Protein 3HN6 (pdb70)

InterPro domains:
  IPR004547 Glucosamine-6-phosphate isomerase [MF_01241] (1-247)
  IPR004547 Glucosamine-6-phosphate isomerase [PTHR11280] (1-261)
  IPR004547 Glucosamine-6-phosphate isomerase [TIGR00502] (1-259)
  IPR004547 Glucosamine-6-phosphate isomerase [cd01399] (10-247)
  IPR006148 Glucosamine/galactosamine-6-phosphate isomerase [PF01182] (10-230)
  IPR018321 Glucosamine-6-phosphate isomerase, conserved site [PS01161] (125-143)
  IPR037171 NagB/RpiA transferase-like [SSF100950] (1-264)

Structure (mmCIF, N/CA/C/O backbone):
data_3HN6
#
_entry.id   3HN6
#
_cell.length_a   89.900
_cell.length_b   82.790
_cell.length_c   126.990
_cell.angle_alpha   90.000
_cell.angle_beta   109.580
_cell.angle_gamma   90.000
#
_symmetry.space_group_name_H-M   'P 1 21 1'
#
loop_
_entity.id
_entity.type
_entity.pdbx_description
1 polymer 'Glucosamine-6-phosphate deaminase'
2 non-polymer 'PYROPHOSPHATE 2-'
3 water water
#
loop_
_atom_site.group_PDB
_atom_site.id
_atom_site.type_symbol
_atom_site.label_atom_id
_atom_site.label_alt_id
_atom_site.label_comp_id
_atom_s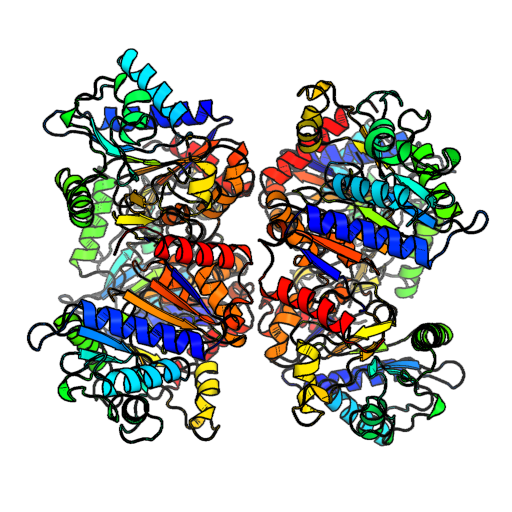ite.label_asym_id
_atom_site.label_entity_id
_atom_site.label_seq_id
_atom_site.pdbx_PDB_ins_code
_atom_site.Cartn_x
_atom_site.Cartn_y
_atom_site.Cartn_z
_atom_site.occupancy
_atom_site.B_iso_or_equiv
_atom_site.auth_seq_id
_atom_site.auth_comp_id
_atom_site.auth_asym_id
_atom_site.auth_atom_id
_atom_site.pdbx_PDB_model_num
ATOM 1 N N . PRO A 1 19 ? 35.370 18.872 9.725 1.00 31.80 -2 PRO A N 1
ATOM 2 C CA . PRO A 1 19 ? 34.548 20.027 9.327 1.00 31.41 -2 PRO A CA 1
ATOM 3 C C . PRO A 1 19 ? 34.611 21.145 10.375 1.00 30.68 -2 PRO A C 1
ATOM 4 O O . PRO A 1 19 ? 34.140 22.266 10.112 1.00 30.74 -2 PRO A O 1
ATOM 8 N N . GLY A 1 20 ? 35.187 20.808 11.539 1.00 28.92 -1 GLY A N 1
ATOM 9 C CA . GLY A 1 20 ? 35.435 21.731 12.629 1.00 27.15 -1 GLY A CA 1
ATOM 10 C C . GLY A 1 20 ? 34.369 21.788 13.716 1.00 26.23 -1 GLY A C 1
ATOM 11 O O . GLY A 1 20 ? 34.329 22.761 14.470 1.00 26.28 -1 GLY A O 1
ATOM 12 N N . SER A 1 21 ? 33.532 20.747 13.818 1.00 24.37 0 SER A N 1
ATOM 13 C CA . SER A 1 21 ? 32.480 20.661 14.843 1.00 22.45 0 SER A CA 1
ATOM 14 C C . SER A 1 21 ? 32.351 19.204 15.298 1.00 21.54 0 SER A C 1
ATOM 15 O O . SER A 1 21 ? 32.956 18.317 14.690 1.00 21.28 0 SER A O 1
ATOM 18 N N . MET A 1 22 ? 31.565 18.936 16.337 1.00 20.59 1 MET A N 1
ATOM 19 C CA . MET A 1 22 ? 31.148 17.546 16.619 1.00 20.13 1 MET A CA 1
ATOM 20 C C . MET A 1 22 ? 30.436 17.018 15.401 1.00 19.65 1 MET A C 1
ATOM 21 O O . MET A 1 22 ? 29.783 17.770 14.673 1.00 20.13 1 MET A O 1
ATOM 26 N N . ARG A 1 23 ? 30.598 15.732 15.144 1.00 18.71 2 ARG A N 1
ATOM 27 C CA . ARG A 1 23 ? 29.824 15.103 14.101 1.00 17.77 2 ARG A CA 1
ATOM 28 C C . ARG A 1 23 ? 28.799 14.088 14.675 1.00 16.27 2 ARG A C 1
ATOM 29 O O . ARG A 1 23 ? 29.020 13.472 15.733 1.00 14.84 2 ARG A O 1
ATOM 37 N N . LEU A 1 24 ? 27.665 13.962 13.987 1.00 14.66 3 LEU A N 1
ATOM 38 C CA . LEU A 1 24 ? 26.652 12.982 14.362 1.00 13.71 3 LEU A CA 1
ATOM 39 C C . LEU A 1 24 ? 26.315 12.286 13.069 1.00 14.21 3 LEU A C 1
ATOM 40 O O . LEU A 1 24 ? 25.785 12.911 12.164 1.00 13.70 3 LEU A O 1
ATOM 45 N N . ILE A 1 25 ? 26.652 10.995 12.976 1.00 14.31 4 ILE A N 1
ATOM 46 C CA . ILE A 1 25 ? 26.452 10.233 11.762 1.00 14.71 4 ILE A CA 1
ATOM 47 C C . ILE A 1 25 ? 25.236 9.362 12.015 1.00 15.36 4 ILE A C 1
ATOM 48 O O . ILE A 1 25 ? 25.271 8.480 12.896 1.00 16.14 4 ILE A O 1
ATOM 53 N N . ILE A 1 26 ? 24.159 9.614 11.270 1.00 14.52 5 ILE A N 1
ATOM 54 C CA . ILE A 1 26 ? 22.930 8.875 11.467 1.00 13.32 5 ILE A CA 1
ATOM 55 C C . ILE A 1 26 ? 22.768 7.899 10.330 1.00 13.75 5 ILE A C 1
ATOM 56 O O . ILE A 1 26 ? 22.815 8.282 9.172 1.00 13.23 5 ILE A O 1
ATOM 61 N N . ARG A 1 27 ? 22.620 6.624 10.670 1.00 13.80 6 ARG A N 1
ATOM 62 C CA . ARG A 1 27 ? 22.387 5.593 9.676 1.00 14.58 6 ARG A CA 1
ATOM 63 C C . ARG A 1 27 ? 21.144 4.836 10.098 1.00 15.20 6 ARG A C 1
ATOM 64 O O . ARG A 1 27 ? 20.748 4.937 11.238 1.00 15.15 6 ARG A O 1
ATOM 72 N N . PRO A 1 28 ? 20.517 4.085 9.166 1.00 15.49 7 PRO A N 1
ATOM 73 C CA . PRO A 1 28 ? 19.267 3.372 9.451 1.00 15.54 7 PRO A CA 1
ATOM 74 C C . PRO A 1 28 ? 19.349 2.327 10.580 1.00 15.66 7 PRO A C 1
ATOM 75 O O . PRO A 1 28 ? 18.521 2.353 11.472 1.00 15.90 7 PRO A O 1
ATOM 79 N N . THR A 1 29 ? 20.327 1.423 10.554 1.00 15.38 8 THR A N 1
ATOM 80 C CA . THR A 1 29 ? 20.321 0.291 11.478 1.00 15.70 8 THR A CA 1
ATOM 81 C C . THR A 1 29 ? 21.622 0.135 12.280 1.00 15.87 8 THR A C 1
ATOM 82 O O . THR A 1 29 ? 22.623 0.773 11.969 1.00 14.78 8 THR A O 1
ATOM 86 N N . TYR A 1 30 ? 21.590 -0.740 13.291 1.00 16.33 9 TYR A N 1
ATOM 87 C CA . TYR A 1 30 ? 22.776 -1.139 14.051 1.00 17.28 9 TYR A CA 1
ATOM 88 C C . TYR A 1 30 ? 23.912 -1.682 13.158 1.00 17.78 9 TYR A C 1
ATOM 89 O O . TYR A 1 30 ? 25.125 -1.468 13.416 1.00 16.95 9 TYR A O 1
ATOM 98 N N . GLU A 1 31 ? 23.501 -2.411 12.124 1.00 17.92 10 GLU A N 1
ATOM 99 C CA . GLU A 1 31 ? 24.406 -3.018 11.162 1.00 18.65 10 GLU A CA 1
ATOM 100 C C . GLU A 1 31 ? 25.162 -1.926 10.407 1.00 17.61 10 GLU A C 1
ATOM 101 O O . GLU A 1 31 ? 26.368 -2.007 10.285 1.00 17.29 10 GLU A O 1
ATOM 107 N N . ASP A 1 32 ? 24.457 -0.895 9.936 1.00 17.12 11 ASP A N 1
ATOM 108 C CA . ASP A 1 32 ? 25.109 0.257 9.274 1.00 17.28 11 ASP A CA 1
ATOM 109 C C . ASP A 1 32 ? 26.125 0.983 10.195 1.00 17.27 11 ASP A C 1
ATOM 110 O O . ASP A 1 32 ? 27.262 1.257 9.782 1.00 17.19 11 ASP A O 1
ATOM 115 N N . ILE A 1 33 ? 25.730 1.247 11.444 1.00 15.68 12 ILE A N 1
ATOM 116 C CA . ILE A 1 33 ? 26.619 1.996 12.335 1.00 15.12 12 ILE A CA 1
ATOM 117 C C . ILE A 1 33 ? 27.833 1.185 12.765 1.00 14.31 12 ILE A C 1
ATOM 118 O O . ILE A 1 33 ? 28.912 1.731 12.935 1.00 14.00 12 ILE A O 1
ATOM 123 N N . SER A 1 34 ? 27.655 -0.126 12.884 1.00 14.68 13 SER A N 1
ATOM 124 C CA . SER A 1 34 ? 28.747 -1.010 13.222 1.00 15.04 13 SER A CA 1
ATOM 125 C C . SER A 1 34 ? 29.760 -0.977 12.095 1.00 15.21 13 SER A C 1
ATOM 126 O O . SER A 1 34 ? 30.942 -0.953 12.348 1.00 16.22 13 SER A O 1
ATOM 129 N N . LYS A 1 35 ? 29.278 -0.961 10.855 1.00 15.62 14 LYS A N 1
ATOM 130 C CA . LYS A 1 35 ? 30.145 -0.960 9.698 1.00 16.52 14 LYS A CA 1
ATOM 131 C C . LYS A 1 35 ? 30.813 0.397 9.614 1.00 15.51 14 LYS A C 1
ATOM 132 O O . LYS A 1 35 ? 32.013 0.494 9.381 1.00 14.45 14 LYS A O 1
ATOM 138 N N . TRP A 1 36 ? 30.037 1.454 9.831 1.00 14.91 15 TRP A N 1
ATOM 139 C CA . TRP A 1 36 ? 30.614 2.798 9.769 1.00 14.26 15 TRP A CA 1
ATOM 140 C C . TRP A 1 36 ? 31.752 2.961 10.780 1.00 14.01 15 TRP A C 1
ATOM 141 O O . TRP A 1 36 ? 32.824 3.513 10.463 1.00 13.88 15 TRP A O 1
ATOM 152 N N . ALA A 1 37 ? 31.520 2.448 11.991 1.00 13.83 16 ALA A N 1
ATOM 153 C CA . ALA A 1 37 ? 32.487 2.569 13.101 1.00 12.78 16 ALA A CA 1
ATOM 154 C C . ALA A 1 37 ? 33.758 1.766 12.836 1.00 13.16 16 ALA A C 1
ATOM 155 O O . ALA A 1 37 ? 34.867 2.254 13.100 1.00 11.81 16 ALA A O 1
ATOM 157 N N . ALA A 1 38 ? 33.591 0.526 12.344 1.00 14.12 17 ALA A N 1
ATOM 158 C CA . ALA A 1 38 ? 34.738 -0.323 11.965 1.00 13.91 17 ALA A CA 1
ATOM 159 C C . ALA A 1 38 ? 35.579 0.356 10.895 1.00 13.83 17 ALA A C 1
ATOM 160 O O . ALA A 1 38 ? 36.806 0.420 11.019 1.00 13.03 17 ALA A O 1
ATOM 162 N N . ASN A 1 39 ? 34.918 0.868 9.858 1.00 13.97 18 ASN A N 1
ATOM 163 C CA . ASN A 1 39 ? 35.625 1.584 8.792 1.00 15.50 18 ASN A CA 1
ATOM 164 C C . ASN A 1 39 ? 36.383 2.808 9.280 1.00 14.43 18 ASN A C 1
ATOM 165 O O . ASN A 1 39 ? 37.479 3.094 8.804 1.00 14.74 18 ASN A O 1
ATOM 170 N N . HIS A 1 40 ? 35.793 3.542 10.216 1.00 13.87 19 HIS A N 1
ATOM 171 C CA . HIS A 1 40 ? 36.404 4.740 10.696 1.00 13.47 19 HIS A CA 1
ATOM 172 C C . HIS A 1 40 ? 37.660 4.405 11.537 1.00 13.66 19 HIS A C 1
ATOM 173 O O . HIS A 1 40 ? 38.693 5.022 11.382 1.00 14.62 19 HIS A O 1
ATOM 180 N N . VAL A 1 41 ? 37.578 3.404 12.394 1.00 13.84 20 VAL A N 1
ATOM 181 C CA . VAL A 1 41 ? 38.754 2.893 13.128 1.00 13.80 20 VAL A CA 1
ATOM 182 C C . VAL A 1 41 ? 39.888 2.470 12.162 1.00 14.59 20 VAL A C 1
ATOM 183 O O . VAL A 1 41 ? 41.037 2.899 12.296 1.00 13.74 20 VAL A O 1
ATOM 187 N N . ALA A 1 42 ? 39.558 1.635 11.179 1.00 15.47 21 ALA A N 1
ATOM 188 C CA . ALA A 1 42 ? 40.579 1.188 10.221 1.00 16.43 21 ALA A CA 1
ATOM 189 C C . ALA A 1 42 ? 41.214 2.392 9.533 1.00 16.91 21 ALA A C 1
ATOM 190 O O . ALA A 1 42 ? 42.444 2.461 9.389 1.00 17.79 21 ALA A O 1
ATOM 192 N N . GLN A 1 43 ? 40.380 3.340 9.107 1.00 17.51 22 GLN A N 1
ATOM 193 C CA . GLN A 1 43 ? 40.860 4.529 8.385 1.00 18.75 22 GLN A CA 1
ATOM 194 C C . GLN A 1 43 ? 41.836 5.354 9.254 1.00 18.19 22 GLN A C 1
ATOM 195 O O . GLN A 1 43 ? 42.916 5.729 8.781 1.00 17.79 22 GLN A O 1
ATOM 201 N N . LYS A 1 44 ? 41.506 5.539 10.538 1.00 18.07 23 LYS A N 1
ATOM 202 C CA . LYS A 1 44 ? 42.418 6.227 11.470 1.00 18.23 23 LYS A CA 1
ATOM 203 C C . LYS A 1 44 ? 43.737 5.488 11.673 1.00 17.37 23 LYS A C 1
ATOM 204 O O . LYS A 1 44 ? 44.794 6.092 11.642 1.00 15.71 23 LYS A O 1
ATOM 210 N N . ILE A 1 45 ? 43.662 4.182 11.860 1.00 17.18 24 ILE A N 1
ATOM 211 C CA . ILE A 1 45 ? 44.862 3.413 12.071 1.00 17.40 24 ILE A CA 1
ATOM 212 C C . ILE A 1 45 ? 45.722 3.348 10.786 1.00 18.13 24 ILE A C 1
ATOM 213 O O . ILE A 1 45 ? 46.942 3.517 10.839 1.00 18.41 24 ILE A O 1
ATOM 218 N N . ASN A 1 46 ? 45.079 3.171 9.641 1.00 18.99 25 ASN A N 1
ATOM 219 C CA . ASN A 1 46 ? 45.813 3.061 8.374 1.00 19.87 25 ASN A CA 1
ATOM 220 C C . ASN A 1 46 ? 46.514 4.339 7.986 1.00 20.49 25 ASN A C 1
ATOM 221 O O . ASN A 1 46 ? 47.622 4.297 7.495 1.00 20.09 25 ASN A O 1
ATOM 226 N N . GLU A 1 47 ? 45.866 5.467 8.245 1.00 22.08 26 GLU A N 1
ATOM 227 C CA . GLU A 1 47 ? 46.428 6.756 7.903 1.00 24.24 26 GLU A CA 1
ATOM 228 C C . GLU A 1 47 ? 47.578 7.114 8.859 1.00 23.86 26 GLU A C 1
ATOM 229 O O . GLU A 1 47 ? 48.571 7.700 8.434 1.00 23.45 26 GLU A O 1
ATOM 235 N N . PHE A 1 48 ? 47.453 6.742 10.129 1.00 23.35 27 PHE A N 1
ATOM 236 C CA . PHE A 1 48 ? 48.543 6.963 11.079 1.00 23.49 27 PHE A CA 1
ATOM 237 C C . PHE A 1 48 ? 49.721 6.056 10.673 1.00 23.85 27 PHE A C 1
ATOM 238 O O . PHE A 1 48 ? 50.864 6.475 10.693 1.00 24.32 27 PHE A O 1
ATOM 246 N N . SER A 1 49 ? 49.397 4.839 10.258 1.00 24.90 28 SER A N 1
ATOM 247 C CA . SER A 1 49 ? 50.361 3.845 9.786 1.00 26.41 28 SER A CA 1
ATOM 248 C C . SER A 1 49 ? 51.395 3.492 10.865 1.00 26.87 28 SER A C 1
ATOM 249 O O . SER A 1 49 ? 52.576 3.908 10.784 1.00 27.57 28 SER A O 1
ATOM 252 N N . PRO A 1 50 ? 50.952 2.737 11.890 1.00 26.66 29 PRO A N 1
ATOM 253 C CA . PRO A 1 50 ? 51.761 2.547 13.098 1.00 26.99 29 PRO A CA 1
ATOM 254 C C . PRO A 1 50 ? 52.956 1.613 12.876 1.00 27.34 29 PRO A C 1
ATOM 255 O O . PRO A 1 50 ? 52.920 0.797 11.969 1.00 26.16 29 PRO A O 1
ATOM 259 N N . THR A 1 51 ? 53.995 1.771 13.705 1.00 28.22 30 THR A N 1
ATOM 260 C CA . THR A 1 51 ? 55.181 0.893 13.716 1.00 29.19 30 THR A CA 1
ATOM 261 C C . THR A 1 51 ? 55.475 0.499 15.149 1.00 29.82 30 THR A C 1
ATOM 262 O O . THR A 1 51 ? 54.925 1.103 16.067 1.00 29.74 30 THR A O 1
ATOM 266 N N . LYS A 1 52 ? 56.313 -0.527 15.348 1.00 31.07 31 LYS A N 1
ATOM 267 C CA . LYS A 1 52 ? 56.856 -0.881 16.682 1.00 30.98 31 LYS A CA 1
ATOM 268 C C . LYS A 1 52 ? 57.323 0.346 17.462 1.00 31.14 31 LYS A C 1
ATOM 269 O O . LYS A 1 52 ? 57.006 0.472 18.643 1.00 31.14 31 LYS A O 1
ATOM 271 N N . GLU A 1 53 ? 58.063 1.243 16.799 1.00 31.10 32 GLU A N 1
ATOM 272 C CA . GLU A 1 53 ? 58.561 2.477 17.430 1.00 31.25 32 GLU A CA 1
ATOM 273 C C . GLU A 1 53 ? 57.498 3.548 17.632 1.00 30.87 32 GLU A C 1
ATOM 274 O O . GLU A 1 53 ? 57.663 4.460 18.465 1.00 29.69 32 GLU A O 1
ATOM 280 N N . ASN A 1 54 ? 56.418 3.446 16.853 1.00 30.21 33 ASN A N 1
ATOM 281 C CA . ASN A 1 54 ? 55.387 4.479 16.811 1.00 29.30 33 ASN A CA 1
ATOM 282 C C . ASN A 1 54 ? 53.971 3.873 16.739 1.00 27.21 33 ASN A C 1
ATOM 283 O O . ASN A 1 54 ? 53.342 3.950 15.683 1.00 27.02 33 ASN A O 1
ATOM 288 N N . PRO A 1 55 ? 53.494 3.234 17.842 1.00 24.40 34 PRO A N 1
ATOM 289 C CA . PRO A 1 55 ? 52.280 2.438 17.776 1.00 22.24 34 PRO A CA 1
ATOM 290 C C . PRO A 1 55 ? 51.033 3.313 17.871 1.00 21.16 34 PRO A C 1
ATOM 291 O O . PRO A 1 55 ? 51.132 4.485 18.295 1.00 20.07 34 PRO A O 1
ATOM 295 N N . PHE A 1 56 ? 49.897 2.756 17.442 1.00 18.39 35 PHE A N 1
ATOM 296 C CA . PHE A 1 56 ? 48.625 3.440 17.562 1.00 18.26 35 PHE A CA 1
ATOM 297 C C . PHE A 1 56 ? 48.022 3.063 18.904 1.00 17.25 35 PHE A C 1
ATOM 298 O O . PHE A 1 56 ? 47.943 1.892 19.230 1.00 16.94 35 PHE A O 1
ATOM 306 N N . ILE A 1 57 ? 47.584 4.066 19.655 1.00 16.72 36 ILE A N 1
ATOM 307 C CA . ILE A 1 57 ? 46.979 3.854 20.977 1.00 16.92 36 ILE A CA 1
ATOM 308 C C . ILE A 1 57 ? 45.467 3.980 20.895 1.00 16.61 36 ILE A C 1
ATOM 309 O O . ILE A 1 57 ? 44.948 5.064 20.662 1.00 17.43 36 ILE A O 1
ATOM 314 N N . LEU A 1 58 ? 44.786 2.878 21.186 1.00 17.41 37 LEU A N 1
ATOM 315 C CA . LEU A 1 58 ? 43.365 2.688 20.928 1.00 16.73 37 LEU A CA 1
ATOM 316 C C . LEU A 1 58 ? 42.634 2.367 22.223 1.00 16.15 37 LEU A C 1
ATOM 317 O O . LEU A 1 58 ? 43.001 1.427 22.909 1.00 16.56 37 LEU A O 1
ATOM 322 N N . GLY A 1 59 ? 41.594 3.120 22.554 1.00 14.67 38 GLY A N 1
ATOM 323 C CA . GLY A 1 59 ? 40.766 2.767 23.721 1.00 13.47 38 GLY A CA 1
ATOM 324 C C . GLY A 1 59 ? 39.495 2.054 23.330 1.00 13.50 38 GLY A C 1
ATOM 325 O O . GLY A 1 59 ? 38.899 2.389 22.308 1.00 12.57 38 GLY A O 1
ATOM 326 N N . LEU A 1 60 ? 39.053 1.088 24.132 1.00 13.81 39 LEU A N 1
ATOM 327 C CA . LEU A 1 60 ? 37.987 0.178 23.689 1.00 14.23 39 LEU A CA 1
ATOM 328 C C . LEU A 1 60 ? 36.916 -0.022 24.736 1.00 14.63 39 LEU A C 1
ATOM 329 O O . LEU A 1 60 ? 37.239 -0.002 25.910 1.00 14.97 39 LEU A O 1
ATOM 334 N N . PRO A 1 61 ? 35.641 -0.231 24.320 1.00 15.02 40 PRO A N 1
ATOM 335 C CA . PRO A 1 61 ? 34.570 -0.569 25.273 1.00 15.68 40 PRO A CA 1
ATOM 336 C C . PRO A 1 61 ? 34.203 -2.035 25.281 1.00 17.39 40 PRO A C 1
ATOM 337 O O . PRO A 1 61 ? 34.635 -2.789 24.380 1.00 16.69 40 PRO A O 1
ATOM 341 N N . THR A 1 62 ? 33.369 -2.422 26.253 1.00 18.33 41 THR A N 1
ATOM 342 C CA . THR A 1 62 ? 32.593 -3.669 26.145 1.00 20.62 41 THR A CA 1
ATOM 343 C C . THR A 1 62 ? 31.097 -3.334 26.093 1.00 21.25 41 THR A C 1
ATOM 344 O O . THR A 1 62 ? 30.731 -2.199 25.836 1.00 21.30 41 THR A O 1
ATOM 348 N N . GLY A 1 63 ? 30.254 -4.325 26.364 1.00 22.34 42 GLY A N 1
ATOM 349 C CA . GLY A 1 63 ? 28.795 -4.172 26.294 1.00 23.15 42 GLY A CA 1
ATOM 350 C C . GLY A 1 63 ? 28.352 -4.656 24.941 1.00 23.64 42 GLY A C 1
ATOM 351 O O . GLY A 1 63 ? 29.192 -5.021 24.126 1.00 23.61 42 GLY A O 1
ATOM 352 N N . SER A 1 64 ? 27.045 -4.661 24.684 1.00 24.52 43 SER A N 1
ATOM 353 C CA . SER A 1 64 ? 26.537 -5.085 23.384 1.00 24.44 43 SER A CA 1
ATOM 354 C C . SER A 1 64 ? 26.795 -4.055 22.245 1.00 24.07 43 SER A C 1
ATOM 355 O O . SER A 1 64 ? 26.917 -4.440 21.072 1.00 25.11 43 SER A O 1
ATOM 358 N N . SER A 1 65 ? 26.915 -2.772 22.572 1.00 22.56 44 SER A N 1
ATOM 359 C CA . SER A 1 65 ? 27.061 -1.731 21.541 1.00 22.39 44 SER A CA 1
ATOM 360 C C . SER A 1 65 ? 28.184 -1.991 20.511 1.00 20.87 44 SER A C 1
ATOM 361 O O . SER A 1 65 ? 27.965 -1.820 19.318 1.00 20.44 44 SER A O 1
ATOM 364 N N . PRO A 1 66 ? 29.401 -2.337 20.986 1.00 19.68 45 PRO A N 1
ATOM 365 C CA . PRO A 1 66 ? 30.523 -2.466 20.056 1.00 19.58 45 PRO A CA 1
ATOM 366 C C . PRO A 1 66 ? 30.656 -3.841 19.387 1.00 20.03 45 PRO A C 1
ATOM 367 O O . PRO A 1 66 ? 31.578 -4.033 18.604 1.00 20.14 45 PRO A O 1
ATOM 371 N N . ILE A 1 67 ? 29.775 -4.790 19.692 1.00 20.11 46 ILE A N 1
ATOM 372 C CA . ILE A 1 67 ? 29.918 -6.121 19.114 1.00 20.42 46 ILE A CA 1
ATOM 373 C C . ILE A 1 67 ? 29.931 -6.091 17.584 1.00 20.04 46 ILE A C 1
ATOM 374 O O . ILE A 1 67 ? 30.872 -6.593 16.971 1.00 19.73 46 ILE A O 1
ATOM 379 N N . GLY A 1 68 ? 28.933 -5.451 16.973 1.00 19.62 47 GLY A N 1
ATOM 380 C CA . GLY A 1 68 ? 28.966 -5.201 15.541 1.00 18.76 47 GLY A CA 1
ATOM 381 C C . GLY A 1 68 ? 30.327 -4.745 15.029 1.00 19.24 47 GLY A C 1
ATOM 382 O O . GLY A 1 68 ? 30.838 -5.273 14.038 1.00 19.62 47 GLY A O 1
ATOM 383 N N . MET A 1 69 ? 30.913 -3.748 15.696 1.00 18.71 48 MET A N 1
ATOM 384 C CA . MET A 1 69 ? 32.146 -3.121 15.228 1.00 17.41 48 MET A CA 1
ATOM 385 C C . MET A 1 69 ? 33.284 -4.131 15.252 1.00 17.31 48 MET A C 1
ATOM 386 O O . MET A 1 69 ? 34.085 -4.223 14.299 1.00 15.27 48 MET A O 1
ATOM 391 N N . TYR A 1 70 ? 33.337 -4.870 16.359 1.00 18.19 49 TYR A N 1
ATOM 392 C CA . TYR A 1 70 ? 34.306 -5.931 16.577 1.00 18.90 49 TYR A CA 1
ATOM 393 C C . TYR A 1 70 ? 34.215 -7.001 15.482 1.00 20.01 49 TYR A C 1
ATOM 394 O O . TYR A 1 70 ? 35.243 -7.395 14.944 1.00 21.33 49 TYR A O 1
ATOM 403 N N . LYS A 1 71 ? 32.999 -7.428 15.131 1.00 20.41 50 LYS A N 1
ATOM 404 C CA . LYS A 1 71 ? 32.790 -8.389 14.042 1.00 22.36 50 LYS A CA 1
ATOM 405 C C . LYS A 1 71 ? 33.393 -7.856 12.746 1.00 22.54 50 LYS A C 1
ATOM 406 O O . LYS A 1 71 ? 34.201 -8.542 12.111 1.00 22.35 50 LYS A O 1
ATOM 412 N N . ASN A 1 72 ? 33.034 -6.616 12.397 1.00 21.99 51 ASN A N 1
ATOM 413 C CA . ASN A 1 72 ? 33.542 -5.990 11.196 1.00 22.13 51 ASN A CA 1
ATOM 414 C C . ASN A 1 72 ? 35.049 -5.833 11.177 1.00 21.36 51 ASN A C 1
ATOM 415 O O . ASN A 1 72 ? 35.671 -6.005 10.121 1.00 20.33 51 ASN A O 1
ATOM 420 N N . LEU A 1 73 ? 35.635 -5.543 12.346 1.00 19.80 52 LEU A N 1
ATOM 421 C CA . LEU A 1 73 ? 37.066 -5.312 12.402 1.00 19.44 52 LEU A CA 1
ATOM 422 C C . LEU A 1 73 ? 37.815 -6.613 12.174 1.00 19.59 52 LEU A C 1
ATOM 423 O O . LEU A 1 73 ? 38.842 -6.609 11.512 1.00 18.74 52 LEU A O 1
ATOM 428 N N . ILE A 1 74 ? 37.303 -7.696 12.763 1.00 19.94 53 ILE A N 1
ATOM 429 C CA . ILE A 1 74 ? 37.852 -9.045 12.570 1.00 20.82 53 ILE A CA 1
ATOM 430 C C . ILE A 1 74 ? 37.881 -9.400 11.067 1.00 21.00 53 ILE A C 1
ATOM 431 O O . ILE A 1 74 ? 38.924 -9.796 10.560 1.00 20.92 53 ILE A O 1
ATOM 436 N N . GLU A 1 75 ? 36.756 -9.206 10.369 1.00 21.15 54 GLU A N 1
ATOM 437 C CA . GLU A 1 75 ? 36.671 -9.395 8.912 1.00 21.71 54 GLU A CA 1
ATOM 438 C C . GLU A 1 75 ? 37.684 -8.546 8.136 1.00 22.53 54 GLU A C 1
ATOM 439 O O . GLU A 1 75 ? 38.415 -9.054 7.269 1.00 22.61 54 GLU A O 1
ATOM 441 N N . LEU A 1 76 ? 37.771 -7.262 8.484 1.00 22.63 55 LEU A N 1
ATOM 442 C CA . LEU A 1 76 ? 38.721 -6.367 7.844 1.00 22.72 55 LEU A CA 1
ATOM 443 C C . LEU A 1 76 ? 40.144 -6.874 8.066 1.00 22.95 55 LEU A C 1
ATOM 444 O O . LEU A 1 76 ? 40.979 -6.839 7.153 1.00 22.41 55 LEU A O 1
ATOM 449 N N . ASN A 1 77 ? 40.395 -7.369 9.273 1.00 23.26 56 ASN A N 1
ATOM 450 C CA . ASN A 1 77 ? 41.701 -7.872 9.645 1.00 24.18 56 ASN A CA 1
ATOM 451 C C . ASN A 1 77 ? 42.090 -9.132 8.848 1.00 25.10 56 ASN A C 1
ATOM 452 O O . ASN A 1 77 ? 43.210 -9.206 8.324 1.00 24.75 56 ASN A O 1
ATOM 457 N N . LYS A 1 78 ? 41.152 -10.082 8.707 1.00 26.32 57 LYS A N 1
ATOM 458 C CA . LYS A 1 78 ? 41.417 -11.323 7.964 1.00 27.69 57 LYS A CA 1
ATOM 459 C C . LYS A 1 78 ? 41.791 -10.941 6.527 1.00 27.99 57 LYS A C 1
ATOM 460 O O . LYS A 1 78 ? 42.683 -11.551 5.936 1.00 27.77 57 LYS A O 1
ATOM 466 N N . ASN A 1 79 ? 41.109 -9.919 5.996 1.00 27.51 58 ASN A N 1
ATOM 467 C CA . ASN A 1 79 ? 41.307 -9.438 4.634 1.00 27.46 58 ASN A CA 1
ATOM 468 C C . ASN A 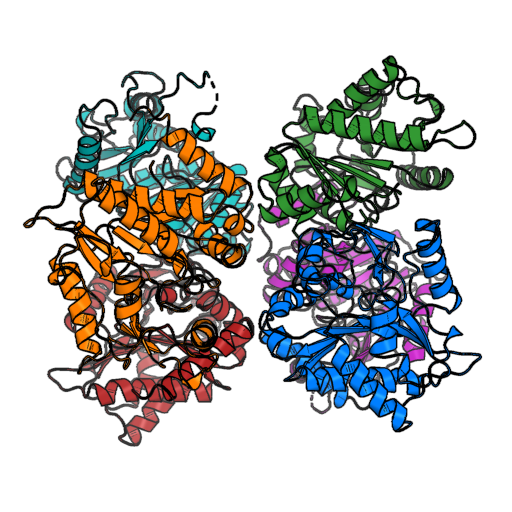1 79 ? 42.441 -8.421 4.482 1.00 26.97 58 ASN A C 1
ATOM 469 O O . ASN A 1 79 ? 42.579 -7.781 3.435 1.00 27.14 58 ASN A O 1
ATOM 474 N N . LYS A 1 80 ? 43.242 -8.276 5.537 1.00 26.44 59 LYS A N 1
ATOM 475 C CA . LYS A 1 80 ? 44.463 -7.470 5.521 1.00 25.76 59 LYS A CA 1
ATOM 476 C C . LYS A 1 80 ? 44.165 -6.022 5.123 1.00 25.48 59 LYS A C 1
ATOM 477 O O . LYS A 1 80 ? 45.006 -5.314 4.552 1.00 25.30 59 LYS A O 1
ATOM 479 N N . LYS A 1 81 ? 42.945 -5.593 5.464 1.00 24.80 60 LYS A N 1
ATOM 480 C CA . LYS A 1 81 ? 42.506 -4.202 5.303 1.00 23.87 60 LYS A CA 1
ATOM 481 C C . LYS A 1 81 ? 42.846 -3.384 6.547 1.00 23.30 60 LYS A C 1
ATOM 482 O O . LYS A 1 81 ? 42.634 -2.183 6.565 1.00 23.47 60 LYS A O 1
ATOM 484 N N . ILE A 1 82 ? 43.386 -4.042 7.578 1.00 22.91 61 ILE A N 1
ATOM 485 C CA . ILE A 1 82 ? 43.870 -3.382 8.813 1.00 21.51 61 ILE A CA 1
ATOM 486 C C . ILE A 1 82 ? 44.728 -4.371 9.589 1.00 21.87 61 ILE A C 1
ATOM 487 O O . ILE A 1 82 ? 44.458 -5.584 9.582 1.00 21.82 61 ILE A O 1
ATOM 492 N N . SER A 1 83 ? 45.765 -3.857 10.245 1.00 20.81 62 SER A N 1
ATOM 493 C CA . SER A 1 83 ? 46.611 -4.682 11.075 1.00 20.40 62 SER A CA 1
ATOM 494 C C . SER A 1 83 ? 46.654 -4.120 12.474 1.00 20.67 62 SER A C 1
ATOM 495 O O . SER A 1 83 ? 46.813 -2.895 12.651 1.00 20.19 62 SER A O 1
ATOM 498 N N . PHE A 1 84 ? 46.573 -5.027 13.451 1.00 20.85 63 PHE A N 1
ATOM 499 C CA . PHE A 1 84 ? 46.711 -4.692 14.873 1.00 21.77 63 PHE A CA 1
ATOM 500 C C . PHE A 1 84 ? 48.073 -5.010 15.489 1.00 22.80 63 PHE A C 1
ATOM 501 O O . PHE A 1 84 ? 48.211 -5.015 16.702 1.00 22.61 63 PHE A O 1
ATOM 509 N N . GLN A 1 85 ? 49.083 -5.262 14.657 1.00 23.69 64 GLN A N 1
ATOM 510 C CA . GLN A 1 85 ? 50.365 -5.722 15.169 1.00 24.24 64 GLN A CA 1
ATOM 511 C C . GLN A 1 85 ? 50.985 -4.637 16.004 1.00 23.24 64 GLN A C 1
ATOM 512 O O . GLN A 1 85 ? 51.501 -4.909 17.076 1.00 23.72 64 GLN A O 1
ATOM 518 N N . ASN A 1 86 ? 50.920 -3.403 15.518 1.00 22.52 65 ASN A N 1
ATOM 519 C CA . ASN A 1 86 ? 51.442 -2.274 16.272 1.00 21.52 65 ASN A CA 1
ATOM 520 C C . ASN A 1 86 ? 50.363 -1.344 16.847 1.00 19.87 65 ASN A C 1
ATOM 521 O O . ASN A 1 86 ? 50.457 -0.116 16.782 1.00 19.48 65 ASN A O 1
ATOM 526 N N . VAL A 1 87 ? 49.360 -1.970 17.427 1.00 18.69 66 VAL A N 1
ATOM 527 C CA . VAL A 1 87 ? 48.257 -1.270 18.062 1.00 19.26 66 VAL A CA 1
ATOM 528 C C . VAL A 1 87 ? 48.271 -1.621 19.539 1.00 18.57 66 VAL A C 1
ATOM 529 O O . VAL A 1 87 ? 48.194 -2.790 19.891 1.00 18.07 66 VAL A O 1
ATOM 533 N N . ILE A 1 88 ? 48.382 -0.602 20.384 1.00 18.18 67 ILE A N 1
ATOM 534 C CA . ILE A 1 88 ? 48.264 -0.801 21.833 1.00 18.52 67 ILE A CA 1
ATOM 535 C C . ILE A 1 88 ? 46.832 -0.421 22.266 1.00 18.32 67 ILE A C 1
ATOM 536 O O . ILE A 1 88 ? 46.320 0.634 21.888 1.00 17.50 67 ILE A O 1
ATOM 541 N N . THR A 1 89 ? 46.188 -1.318 23.007 1.00 18.50 68 THR A N 1
ATOM 542 C CA . THR A 1 89 ? 44.836 -1.112 23.455 1.00 18.48 68 THR A CA 1
ATOM 543 C C . THR A 1 89 ? 44.719 -0.909 24.964 1.00 18.80 68 THR A C 1
ATOM 544 O O . THR A 1 89 ? 45.545 -1.399 25.755 1.00 18.11 68 THR A O 1
ATOM 548 N N . PHE A 1 90 ? 43.710 -0.125 25.345 1.00 18.49 69 PHE A N 1
ATOM 549 C CA . PHE A 1 90 ? 43.379 0.106 26.747 1.00 17.12 69 PHE A CA 1
ATOM 550 C C . PHE A 1 90 ? 41.876 -0.057 26.807 1.00 17.49 69 PHE A C 1
ATOM 551 O O . PHE A 1 90 ? 41.143 0.578 26.023 1.00 18.06 69 PHE A O 1
ATOM 559 N N . ASN A 1 91 ? 41.414 -0.902 27.707 1.00 15.98 70 ASN A N 1
ATOM 560 C CA . ASN A 1 91 ? 40.015 -1.077 27.925 1.00 16.46 70 ASN A CA 1
ATOM 561 C C . ASN A 1 91 ? 39.474 -0.185 29.061 1.00 16.53 70 ASN A C 1
ATOM 562 O O . ASN A 1 91 ? 40.230 0.310 29.905 1.00 15.69 70 ASN A O 1
ATOM 567 N N . MET A 1 92 ? 38.155 -0.013 29.076 1.00 17.05 71 MET A N 1
ATOM 568 C CA . MET A 1 92 ? 37.496 0.941 29.971 1.00 17.93 71 MET A CA 1
ATOM 569 C C . MET A 1 92 ? 37.473 0.517 31.435 1.00 18.43 71 MET A C 1
ATOM 570 O O . MET A 1 92 ? 37.665 1.328 32.365 1.00 17.32 71 MET A O 1
ATOM 575 N N . ASP A 1 93 ? 37.239 -0.765 31.646 1.00 18.74 72 ASP A N 1
ATOM 576 C CA . ASP A 1 93 ? 36.924 -1.179 32.985 1.00 20.70 72 ASP A CA 1
ATOM 577 C C . ASP A 1 93 ? 37.068 -2.671 33.150 1.00 21.44 72 ASP A C 1
ATOM 578 O O . ASP A 1 93 ? 37.292 -3.379 32.158 1.00 21.26 72 ASP A O 1
ATOM 583 N N . GLU A 1 94 ? 36.932 -3.122 34.405 1.00 21.90 73 GLU A N 1
ATOM 584 C CA . GLU A 1 94 ? 36.819 -4.529 34.774 1.00 22.59 73 GLU A CA 1
ATOM 585 C C . GLU A 1 94 ? 36.271 -4.600 36.182 1.00 23.61 73 GLU A C 1
ATOM 586 O O . GLU A 1 94 ? 36.607 -3.767 37.012 1.00 23.46 73 GLU A O 1
ATOM 592 N N . TYR A 1 95 ? 35.440 -5.612 36.444 1.00 24.35 74 TYR A N 1
ATOM 593 C CA . TYR A 1 95 ? 34.987 -5.932 37.784 1.00 25.08 74 TYR A CA 1
ATOM 594 C C . TYR A 1 95 ? 36.134 -6.189 38.741 1.00 26.13 74 TYR A C 1
ATOM 595 O O . TYR A 1 95 ? 37.201 -6.638 38.332 1.00 26.06 74 TYR A O 1
ATOM 604 N N . ILE A 1 96 ? 35.900 -5.882 40.019 1.00 27.15 75 ILE A N 1
ATOM 605 C CA . ILE A 1 96 ? 36.817 -6.193 41.119 1.00 27.58 75 ILE A CA 1
ATOM 606 C C . ILE A 1 96 ? 36.485 -7.590 41.698 1.00 29.15 75 ILE A C 1
ATOM 607 O O . ILE A 1 96 ? 35.298 -7.954 41.850 1.00 28.71 75 ILE A O 1
ATOM 612 N N . GLY A 1 97 ? 37.530 -8.391 41.942 1.00 30.46 76 GLY A N 1
ATOM 613 C CA . GLY A 1 97 ? 37.374 -9.734 42.534 1.00 31.75 76 GLY A CA 1
ATOM 614 C C . GLY A 1 97 ? 36.693 -10.798 41.685 1.00 32.63 76 GLY A C 1
ATOM 615 O O . GLY A 1 97 ? 36.162 -11.780 42.224 1.00 32.87 76 GLY A O 1
ATOM 616 N N . ILE A 1 98 ? 36.682 -10.594 40.366 1.00 33.14 77 ILE A N 1
ATOM 617 C CA . ILE A 1 98 ? 36.272 -11.638 39.411 1.00 34.03 77 ILE A CA 1
ATOM 618 C C . ILE A 1 98 ? 37.532 -12.293 38.824 1.00 34.85 77 ILE A C 1
ATOM 619 O O . ILE A 1 98 ? 38.549 -11.616 38.597 1.00 35.40 77 ILE A O 1
ATOM 624 N N . GLU A 1 99 ? 37.492 -13.609 38.642 1.00 35.50 78 GLU A N 1
ATOM 625 C CA . GLU A 1 99 ? 38.635 -14.331 38.063 1.00 36.06 78 GLU A CA 1
ATOM 626 C C . GLU A 1 99 ? 38.714 -14.018 36.569 1.00 36.19 78 GLU A C 1
ATOM 627 O O . GLU A 1 99 ? 37.692 -13.989 35.868 1.00 36.16 78 GLU A O 1
ATOM 629 N N . GLU A 1 100 ? 39.926 -13.757 36.098 1.00 36.28 79 GLU A N 1
ATOM 630 C CA . GLU A 1 100 ? 40.166 -13.422 34.702 1.00 36.82 79 GLU A CA 1
ATOM 631 C C . GLU A 1 100 ? 39.530 -14.425 33.722 1.00 37.38 79 GLU A C 1
ATOM 632 O O . GLU A 1 100 ? 39.026 -14.050 32.661 1.00 37.53 79 GLU A O 1
ATOM 638 N N . ASN A 1 101 ? 39.526 -15.699 34.107 1.00 38.06 80 ASN A N 1
ATOM 639 C CA . ASN A 1 101 ? 38.933 -16.791 33.323 1.00 38.28 80 ASN A CA 1
ATOM 640 C C . ASN A 1 101 ? 37.412 -16.799 33.322 1.00 37.65 80 ASN A C 1
ATOM 641 O O . ASN A 1 101 ? 36.798 -17.365 32.407 1.00 37.28 80 ASN A O 1
ATOM 646 N N . HIS A 1 102 ? 36.805 -16.196 34.350 1.00 36.81 81 HIS A N 1
ATOM 647 C CA . HIS A 1 102 ? 35.344 -16.184 34.482 1.00 36.01 81 HIS A CA 1
ATOM 648 C C . HIS A 1 102 ? 34.719 -15.770 33.153 1.00 35.58 81 HIS A C 1
ATOM 649 O O . HIS A 1 102 ? 35.144 -14.769 32.570 1.00 35.72 81 HIS A O 1
ATOM 656 N N . PRO A 1 103 ? 33.733 -16.546 32.655 1.00 35.56 82 PRO A N 1
ATOM 657 C CA . PRO A 1 103 ? 33.071 -16.250 31.366 1.00 35.65 82 PRO A CA 1
ATOM 658 C C . PRO A 1 103 ? 32.575 -14.817 31.228 1.00 35.47 82 PRO A C 1
ATOM 659 O O . PRO A 1 103 ? 32.500 -14.293 30.113 1.00 36.00 82 PRO A O 1
ATOM 663 N N . GLU A 1 104 ? 32.250 -14.185 32.347 1.00 34.55 83 GLU A N 1
ATOM 664 C CA . GLU A 1 104 ? 31.621 -12.874 32.292 1.00 33.64 83 GLU A CA 1
ATOM 665 C C . GLU A 1 104 ? 32.564 -11.726 32.669 1.00 31.69 83 GLU A C 1
ATOM 666 O O . GLU A 1 104 ? 32.157 -10.559 32.678 1.00 31.78 83 GLU A O 1
ATOM 672 N N . SER A 1 105 ? 33.827 -12.047 32.952 1.00 29.75 84 SER A N 1
ATOM 673 C CA . SER A 1 105 ? 34.823 -11.005 33.175 1.00 28.23 84 SER A CA 1
ATOM 674 C C . SER A 1 105 ? 34.971 -10.192 31.890 1.00 27.44 84 SER A C 1
ATOM 675 O O . SER A 1 105 ? 34.594 -10.651 30.801 1.00 26.57 84 SER A O 1
ATOM 678 N N . TYR A 1 106 ? 35.508 -8.986 32.005 1.00 26.61 85 TYR A N 1
ATOM 679 C CA . TYR A 1 106 ? 35.700 -8.197 30.811 1.00 26.64 85 TYR A CA 1
ATOM 680 C C . TYR A 1 106 ? 36.979 -8.634 30.078 1.00 26.23 85 TYR A C 1
ATOM 681 O O . TYR A 1 106 ? 37.059 -8.507 28.844 1.00 25.68 85 TYR A O 1
ATOM 690 N N . HIS A 1 107 ? 37.962 -9.127 30.834 1.00 25.22 86 HIS A N 1
ATOM 691 C CA . HIS A 1 107 ? 39.130 -9.774 30.238 1.00 25.31 86 HIS A CA 1
ATOM 692 C C . HIS A 1 107 ? 38.674 -10.822 29.199 1.00 24.73 86 HIS A C 1
ATOM 693 O O . HIS A 1 107 ? 39.159 -10.839 28.082 1.00 24.03 86 HIS A O 1
ATOM 700 N N . SER A 1 108 ? 37.694 -11.645 29.578 1.00 24.80 87 SER A N 1
ATOM 701 C CA . SER A 1 108 ? 37.196 -12.720 28.742 1.00 24.74 87 SER A CA 1
ATOM 702 C C . SER A 1 108 ? 36.294 -12.225 27.634 1.00 24.39 87 SER A C 1
ATOM 703 O O . SER A 1 108 ? 36.406 -12.689 26.486 1.00 24.09 87 SER A O 1
ATOM 706 N N . PHE A 1 109 ? 35.386 -11.300 27.954 1.00 23.38 88 PHE A N 1
ATOM 707 C CA . PHE A 1 109 ? 34.569 -10.706 26.928 1.00 22.44 88 PHE A CA 1
ATOM 708 C C . PHE A 1 109 ? 35.454 -10.241 25.777 1.00 22.69 88 PHE A C 1
ATOM 709 O O . PHE A 1 109 ? 35.107 -10.443 24.617 1.00 22.40 88 PHE A O 1
ATOM 717 N N . MET A 1 110 ? 36.581 -9.615 26.094 1.00 22.53 89 MET A N 1
ATOM 718 C CA . MET A 1 110 ? 37.396 -9.009 25.068 1.00 23.96 89 MET A CA 1
ATOM 719 C C . MET A 1 110 ? 38.153 -10.062 24.256 1.00 25.68 89 MET A C 1
ATOM 720 O O . MET A 1 110 ? 38.210 -9.978 23.014 1.00 25.64 89 MET A O 1
ATOM 725 N N . TRP A 1 111 ? 38.725 -11.054 24.954 1.00 27.14 90 TRP A N 1
ATOM 726 C CA . TRP A 1 111 ? 39.412 -12.170 24.283 1.00 28.44 90 TRP A CA 1
ATOM 727 C C . TRP A 1 111 ? 38.457 -12.936 23.370 1.00 28.68 90 TRP A C 1
ATOM 728 O O . TRP A 1 111 ? 38.734 -13.109 22.189 1.00 28.99 90 TRP A O 1
ATOM 739 N N . ASN A 1 112 ? 37.307 -13.313 23.917 1.00 28.76 91 ASN A N 1
ATOM 740 C CA . ASN A 1 112 ? 36.302 -14.097 23.221 1.00 29.24 91 ASN A CA 1
ATOM 741 C C . ASN A 1 112 ? 35.673 -13.370 22.058 1.00 29.39 91 ASN A C 1
ATOM 742 O O . ASN A 1 112 ? 35.421 -13.991 21.028 1.00 30.27 91 ASN A O 1
ATOM 747 N N . ASN A 1 113 ? 35.413 -12.065 22.207 1.00 28.58 92 ASN A N 1
ATOM 748 C CA . ASN A 1 113 ? 34.767 -11.304 21.136 1.00 27.74 92 ASN A CA 1
ATOM 749 C C . ASN A 1 113 ? 35.723 -10.533 20.247 1.00 26.50 92 ASN A C 1
ATOM 750 O O . ASN A 1 113 ? 35.324 -10.076 19.188 1.00 26.75 92 ASN A O 1
ATOM 755 N N . PHE A 1 114 ? 36.972 -10.355 20.648 1.00 25.04 93 PHE A N 1
ATOM 756 C CA . PHE A 1 114 ? 37.830 -9.562 19.808 1.00 23.97 93 PHE A CA 1
ATOM 757 C C . PHE A 1 114 ? 39.276 -10.029 19.711 1.00 24.55 93 PHE A C 1
ATOM 758 O O . PHE A 1 114 ? 39.725 -10.371 18.625 1.00 23.79 93 PHE A O 1
ATOM 766 N N . PHE A 1 115 ? 40.001 -9.980 20.829 1.00 25.14 94 PHE A N 1
ATOM 767 C CA . PHE A 1 115 ? 41.452 -10.140 20.822 1.00 25.97 94 PHE A CA 1
ATOM 768 C C . PHE A 1 115 ? 41.945 -11.504 20.252 1.00 27.05 94 PHE A C 1
ATOM 769 O O . PHE A 1 115 ? 42.998 -11.564 19.585 1.00 27.29 94 PHE A O 1
ATOM 777 N N . SER A 1 116 ? 41.183 -12.569 20.505 1.00 27.08 95 SER A N 1
ATOM 778 C CA . SER A 1 116 ? 41.502 -13.906 20.005 1.00 28.28 95 SER A CA 1
ATOM 779 C C . SER A 1 116 ? 41.496 -13.978 18.493 1.00 28.17 95 SER A C 1
ATOM 780 O O . SER A 1 116 ? 42.108 -14.872 17.911 1.00 29.14 95 SER A O 1
ATOM 783 N N . HIS A 1 117 ? 40.794 -13.056 17.851 1.00 27.58 96 HIS A N 1
ATOM 784 C CA . HIS A 1 117 ? 40.512 -13.202 16.435 1.00 26.68 96 HIS A CA 1
ATOM 785 C C . HIS A 1 117 ? 41.329 -12.308 15.511 1.00 26.05 96 HIS A C 1
ATOM 786 O O . HIS A 1 117 ? 41.074 -12.271 14.313 1.00 26.05 96 HIS A O 1
ATOM 793 N N . ILE A 1 118 ? 42.292 -11.574 16.056 1.00 25.49 97 ILE A N 1
ATOM 794 C CA . ILE A 1 118 ? 43.031 -10.578 15.273 1.00 24.65 97 ILE A CA 1
ATOM 795 C C . ILE A 1 118 ? 44.516 -10.763 15.484 1.00 25.48 97 ILE A C 1
ATOM 796 O O . ILE A 1 118 ? 44.922 -11.527 16.353 1.00 24.99 97 ILE A O 1
ATOM 801 N N . ASP A 1 119 ? 45.322 -10.031 14.717 1.00 25.90 98 ASP A N 1
ATOM 802 C CA . ASP A 1 119 ? 46.763 -10.137 14.817 1.00 26.67 98 ASP A CA 1
ATOM 803 C C . ASP A 1 119 ? 47.341 -9.162 15.854 1.00 26.79 98 ASP A C 1
ATOM 804 O O . ASP A 1 119 ? 48.318 -8.461 15.587 1.00 26.37 98 ASP A O 1
ATOM 809 N N . ILE A 1 120 ? 46.742 -9.113 17.042 1.00 26.98 99 ILE A N 1
ATOM 810 C CA . ILE A 1 120 ? 47.219 -8.194 18.087 1.00 27.23 99 ILE A CA 1
ATOM 811 C C . ILE A 1 120 ? 48.329 -8.868 18.886 1.00 28.41 99 ILE A C 1
ATOM 812 O O . ILE A 1 120 ? 48.261 -10.072 19.140 1.00 28.56 99 ILE A O 1
ATOM 817 N N . LYS A 1 121 ? 49.337 -8.113 19.307 1.00 29.51 100 LYS A N 1
ATOM 818 C CA . LYS A 1 121 ? 50.324 -8.686 20.222 1.00 31.30 100 LYS A CA 1
ATOM 819 C C . LYS A 1 121 ? 49.810 -8.652 21.650 1.00 32.20 100 LYS A C 1
ATOM 820 O O . LYS A 1 121 ? 49.387 -7.588 22.150 1.00 32.52 100 LYS A O 1
ATOM 826 N N . LYS A 1 122 ? 49.844 -9.823 22.294 1.00 32.84 101 LYS A N 1
ATOM 827 C CA . LYS A 1 122 ? 49.369 -10.003 23.672 1.00 33.07 101 LYS A CA 1
ATOM 828 C C . LYS A 1 122 ? 49.919 -8.983 24.670 1.00 32.72 101 LYS A C 1
ATOM 829 O O . LYS A 1 122 ? 49.175 -8.511 25.534 1.00 32.94 101 LYS A O 1
ATOM 835 N N . GLU A 1 123 ? 51.186 -8.599 24.517 1.00 32.43 102 GLU A N 1
ATOM 836 C CA . GLU A 1 123 ? 51.815 -7.610 25.413 1.00 32.70 102 GLU A CA 1
ATOM 837 C C . GLU A 1 123 ? 51.376 -6.158 25.155 1.00 31.85 102 GLU A C 1
ATOM 838 O O . GLU A 1 123 ? 51.663 -5.257 25.957 1.00 31.56 102 GLU A O 1
ATOM 844 N N . ASN A 1 124 ? 50.691 -5.946 24.032 1.00 30.84 103 ASN A N 1
ATOM 845 C CA . ASN A 1 124 ? 50.148 -4.642 23.674 1.00 30.44 103 ASN A CA 1
ATOM 846 C C . ASN A 1 124 ? 48.700 -4.411 24.182 1.00 29.80 103 ASN A C 1
ATOM 847 O O . ASN A 1 124 ? 48.087 -3.407 23.856 1.00 30.01 103 ASN A O 1
ATOM 852 N N . ILE A 1 125 ? 48.183 -5.344 24.983 1.00 28.43 104 ILE A N 1
ATOM 853 C CA . ILE A 1 125 ? 46.810 -5.315 25.464 1.00 27.41 104 ILE A CA 1
ATOM 854 C C . ILE A 1 125 ? 46.778 -4.921 26.938 1.00 27.35 104 ILE A C 1
ATOM 855 O O . ILE A 1 125 ? 47.387 -5.580 27.785 1.00 27.04 104 ILE A O 1
ATOM 860 N N . ASN A 1 126 ? 46.052 -3.851 27.236 1.00 26.56 105 ASN A N 1
ATOM 861 C CA . ASN A 1 126 ? 45.966 -3.332 28.599 1.00 25.34 105 ASN A CA 1
ATOM 862 C C . ASN A 1 126 ? 44.542 -3.322 29.073 1.00 24.72 105 ASN A C 1
ATOM 863 O O . ASN A 1 126 ? 43.682 -2.646 28.487 1.00 24.81 105 ASN A O 1
ATOM 868 N N . ILE A 1 127 ? 44.280 -4.132 30.091 1.00 23.92 106 ILE A N 1
ATOM 869 C CA . ILE A 1 127 ? 42.985 -4.173 30.755 1.00 23.38 106 ILE A CA 1
ATOM 870 C C . ILE A 1 127 ? 43.221 -4.039 32.250 1.00 23.87 106 ILE A C 1
ATOM 871 O O . ILE A 1 127 ? 44.143 -4.645 32.786 1.00 24.12 106 ILE A O 1
ATOM 876 N N . LEU A 1 128 ? 42.426 -3.197 32.909 1.00 23.73 107 LEU A N 1
ATOM 877 C CA . LEU A 1 128 ? 42.518 -3.007 34.351 1.00 23.31 107 LEU A CA 1
ATOM 878 C C . LEU A 1 128 ? 42.534 -4.317 35.132 1.00 23.49 107 LEU A C 1
ATOM 879 O O . LEU A 1 128 ? 41.803 -5.243 34.816 1.00 23.30 107 LEU A O 1
ATOM 884 N N . ASN A 1 129 ? 43.377 -4.395 36.155 1.00 24.74 108 ASN A N 1
ATOM 885 C CA . ASN A 1 129 ? 43.470 -5.614 36.964 1.00 25.86 108 ASN A CA 1
ATOM 886 C C . ASN A 1 129 ? 42.580 -5.539 38.204 1.00 26.23 108 ASN A C 1
ATOM 887 O O . ASN A 1 129 ? 42.953 -4.956 39.199 1.00 26.16 108 ASN A O 1
ATOM 892 N N . GLY A 1 130 ? 41.402 -6.138 38.123 1.00 27.64 109 GLY A N 1
ATOM 893 C CA . GLY A 1 130 ? 40.420 -6.062 39.207 1.00 29.63 109 GLY A CA 1
ATOM 894 C C . GLY A 1 130 ? 40.719 -6.956 40.406 1.00 31.01 109 GLY A C 1
ATOM 895 O O . GLY A 1 130 ? 39.987 -6.940 41.379 1.00 31.40 109 GLY A O 1
ATOM 896 N N . ASN A 1 131 ? 41.799 -7.731 40.318 1.00 32.15 110 ASN A N 1
ATOM 897 C CA . ASN A 1 131 ? 42.271 -8.626 41.374 1.00 32.96 110 ASN A CA 1
ATOM 898 C C . ASN A 1 131 ? 43.612 -8.136 41.922 1.00 33.55 110 ASN A C 1
ATOM 899 O O . ASN A 1 131 ? 44.318 -8.895 42.580 1.00 34.13 110 ASN A O 1
ATOM 904 N N . ALA A 1 132 ? 43.969 -6.880 41.633 1.00 33.79 111 ALA A N 1
ATOM 905 C CA . ALA A 1 132 ? 45.210 -6.277 42.143 1.00 34.01 111 ALA A CA 1
ATOM 906 C C . ALA A 1 132 ? 45.118 -6.015 43.645 1.00 34.55 111 ALA A C 1
ATOM 907 O O . ALA A 1 132 ? 44.022 -5.769 44.171 1.00 34.21 111 ALA A O 1
ATOM 909 N N . SER A 1 133 ? 46.269 -6.045 44.328 1.00 34.92 112 SER A N 1
ATOM 910 C CA . SER A 1 133 ? 46.284 -6.003 45.797 1.00 35.41 112 SER A CA 1
ATOM 911 C C . SER A 1 133 ? 46.009 -4.609 46.309 1.00 34.81 112 SER A C 1
ATOM 912 O O . SER A 1 133 ? 45.214 -4.425 47.220 1.00 35.08 112 SER A O 1
ATOM 915 N N . ASN A 1 134 ? 46.694 -3.640 45.714 1.00 34.00 113 ASN A N 1
ATOM 916 C CA . ASN A 1 134 ? 46.414 -2.247 45.935 1.00 33.38 113 ASN A CA 1
ATOM 917 C C . ASN A 1 134 ? 45.627 -1.684 44.742 1.00 32.75 113 ASN A C 1
ATOM 918 O O . ASN A 1 134 ? 46.209 -1.401 43.676 1.00 31.91 113 ASN A O 1
ATOM 923 N N . LEU A 1 135 ? 44.311 -1.519 44.927 1.00 31.54 114 LEU A N 1
ATOM 924 C CA . LEU A 1 135 ? 43.427 -1.142 43.825 1.00 30.53 114 LEU A CA 1
ATOM 925 C C . LEU A 1 135 ? 43.673 0.298 43.395 1.00 30.50 114 LEU A C 1
ATOM 926 O O . LEU A 1 135 ? 43.632 0.608 42.191 1.00 30.08 114 LEU A O 1
ATOM 931 N N . LYS A 1 136 ? 43.973 1.162 44.363 1.00 29.86 115 LYS A N 1
ATOM 932 C CA . LYS A 1 136 ? 44.284 2.546 44.067 1.00 29.81 115 LYS A CA 1
ATOM 933 C C . LYS A 1 136 ? 45.534 2.641 43.213 1.00 29.91 115 LYS A C 1
ATOM 934 O O . LYS A 1 136 ? 45.542 3.384 42.233 1.00 30.35 115 LYS A O 1
ATOM 936 N N . LYS A 1 137 ? 46.580 1.888 43.568 1.00 29.51 116 LYS A N 1
ATOM 937 C CA . LYS A 1 137 ? 47.838 1.933 42.805 1.00 28.85 116 LYS A CA 1
ATOM 938 C C . LYS A 1 137 ? 47.623 1.440 41.377 1.00 27.90 116 LYS A C 1
ATOM 939 O O . LYS A 1 137 ? 48.115 2.043 40.440 1.00 28.01 116 LYS A O 1
ATOM 941 N N . GLU A 1 138 ? 46.872 0.354 41.230 1.00 26.89 117 GLU A N 1
ATOM 942 C CA . GLU A 1 138 ? 46.478 -0.161 39.926 1.00 26.68 117 GLU A CA 1
ATOM 943 C C . GLU A 1 138 ? 45.872 0.952 39.017 1.00 26.17 117 GLU A C 1
ATOM 944 O O . GLU A 1 138 ? 46.339 1.180 37.867 1.00 25.61 117 GLU A O 1
ATOM 950 N N . CYS A 1 139 ? 44.873 1.664 39.546 1.00 24.87 118 CYS A N 1
ATOM 951 C CA . CYS A 1 139 ? 44.268 2.799 38.820 1.00 24.28 118 CYS A CA 1
ATOM 952 C C . CYS A 1 139 ? 45.315 3.828 38.430 1.00 24.36 118 CYS A C 1
ATOM 953 O O . CYS A 1 139 ? 45.332 4.313 37.285 1.00 24.29 118 CYS A O 1
ATOM 956 N N . GLU A 1 140 ? 46.195 4.145 39.383 1.00 24.77 119 GLU A N 1
ATOM 957 C CA . GLU A 1 140 ? 47.215 5.175 39.211 1.00 25.36 119 GLU A CA 1
ATOM 958 C C . GLU A 1 140 ? 48.242 4.759 38.141 1.00 24.59 119 GLU A C 1
ATOM 959 O O . GLU A 1 140 ? 48.741 5.594 37.380 1.00 24.01 119 GLU A O 1
ATOM 965 N N . GLU A 1 141 ? 48.527 3.464 38.097 1.00 23.61 120 GLU A N 1
ATOM 966 C CA . GLU A 1 141 ? 49.498 2.902 37.189 1.00 24.10 120 GLU A CA 1
ATOM 967 C C . GLU A 1 141 ? 48.875 2.790 35.786 1.00 23.65 120 GLU A C 1
ATOM 968 O O . GLU A 1 141 ? 49.552 3.044 34.778 1.00 23.24 120 GLU A O 1
ATOM 974 N N . TYR A 1 142 ? 47.575 2.487 35.736 1.00 22.66 121 TYR A N 1
ATOM 975 C CA . TYR A 1 142 ? 46.824 2.543 34.478 1.00 21.80 121 TYR A CA 1
ATOM 976 C C . TYR A 1 142 ? 46.889 3.915 33.821 1.00 21.91 121 TYR A C 1
ATOM 977 O O . TYR A 1 142 ? 47.150 3.985 32.623 1.00 21.65 121 TYR A O 1
ATOM 986 N N . GLU A 1 143 ? 46.680 4.997 34.580 1.00 22.30 122 GLU A N 1
ATOM 987 C CA . GLU A 1 143 ? 46.752 6.360 34.012 1.00 23.78 122 GLU A CA 1
ATOM 988 C C . GLU A 1 143 ? 48.158 6.735 33.549 1.00 24.67 122 GLU A C 1
ATOM 989 O O . GLU A 1 143 ? 48.323 7.442 32.548 1.00 25.38 122 GLU A O 1
ATOM 995 N N . LYS A 1 144 ? 49.158 6.321 34.337 1.00 25.80 123 LYS A N 1
ATOM 996 C CA . LYS A 1 144 ? 50.564 6.468 34.005 1.00 25.89 123 LYS A CA 1
ATOM 997 C C . LYS A 1 144 ? 50.880 5.743 32.718 1.00 25.14 123 LYS A C 1
ATOM 998 O O . LYS A 1 144 ? 51.558 6.292 31.870 1.00 25.25 123 LYS A O 1
ATOM 1004 N N . LYS A 1 145 ? 50.427 4.499 32.581 1.00 24.83 124 LYS A N 1
ATOM 1005 C CA . LYS A 1 145 ? 50.739 3.753 31.354 1.00 24.86 124 LYS A CA 1
ATOM 1006 C C . LYS A 1 145 ? 50.159 4.434 30.106 1.00 24.88 124 LYS A C 1
ATOM 1007 O O . LYS A 1 145 ? 50.849 4.520 29.068 1.00 24.47 124 LYS A O 1
ATOM 1013 N N . ILE A 1 146 ? 48.913 4.925 30.209 1.00 23.82 125 ILE A N 1
ATOM 1014 C CA . ILE A 1 146 ? 48.303 5.620 29.097 1.00 23.15 125 ILE A CA 1
ATOM 1015 C C . ILE A 1 146 ? 49.197 6.752 28.653 1.00 23.96 125 ILE A C 1
ATOM 1016 O O . ILE A 1 146 ? 49.468 6.912 27.460 1.00 23.31 125 ILE A O 1
ATOM 1021 N N . LYS A 1 147 ? 49.632 7.544 29.635 1.00 25.46 126 LYS A N 1
ATOM 1022 C CA . LYS A 1 147 ? 50.466 8.729 29.420 1.00 26.59 126 LYS A CA 1
ATOM 1023 C C . LYS A 1 147 ? 51.862 8.401 28.922 1.00 26.30 126 LYS A C 1
ATOM 1024 O O . LYS A 1 147 ? 52.429 9.179 28.166 1.00 25.54 126 LYS A O 1
ATOM 1030 N N . SER A 1 148 ? 52.391 7.244 29.320 1.00 26.76 127 SER A N 1
ATOM 1031 C CA . SER A 1 148 ? 53.728 6.802 28.864 1.00 27.73 127 SER A CA 1
ATOM 1032 C C . SER A 1 148 ? 53.794 6.657 27.349 1.00 27.93 127 SER A C 1
ATOM 1033 O O . SER A 1 148 ? 54.847 6.884 26.761 1.00 28.13 127 SER A O 1
ATOM 1036 N N . PHE A 1 149 ? 52.646 6.354 26.730 1.00 27.77 128 PHE A N 1
ATOM 1037 C CA . PHE A 1 149 ? 52.530 6.252 25.276 1.00 26.68 128 PHE A CA 1
ATOM 1038 C C . PHE A 1 149 ? 52.101 7.539 24.564 1.00 26.07 128 PHE A C 1
ATOM 1039 O O . PHE A 1 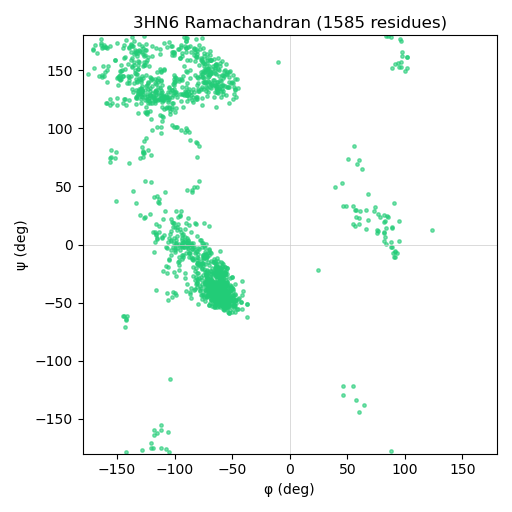149 ? 51.788 7.521 23.366 1.00 26.29 128 PHE A O 1
ATOM 1047 N N . GLY A 1 150 ? 52.061 8.651 25.291 1.00 25.44 129 GLY A N 1
ATOM 1048 C CA . GLY A 1 150 ? 51.595 9.940 24.737 1.00 24.39 129 GLY A CA 1
ATOM 1049 C C . GLY A 1 150 ? 50.069 10.169 24.691 1.00 23.72 129 GLY A C 1
ATOM 1050 O O . GLY A 1 150 ? 49.578 11.138 24.094 1.00 22.90 129 GLY A O 1
ATOM 1051 N N . GLY A 1 151 ? 49.312 9.289 25.325 1.00 23.34 130 GLY A N 1
ATOM 1052 C CA . GLY A 1 151 ? 47.850 9.454 25.380 1.00 21.98 130 GLY A CA 1
ATOM 1053 C C . GLY A 1 151 ? 47.148 8.542 24.375 1.00 21.43 130 GLY A C 1
ATOM 1054 O O . GLY A 1 151 ? 47.784 8.030 23.424 1.00 21.66 130 GLY A O 1
ATOM 1055 N N . ILE A 1 152 ? 45.851 8.326 24.592 1.00 19.38 131 ILE A N 1
ATOM 1056 C CA . ILE A 1 152 ? 45.026 7.560 23.682 1.00 18.03 131 ILE A CA 1
ATOM 1057 C C . ILE A 1 152 ? 44.708 8.390 22.440 1.00 17.36 131 ILE A C 1
ATOM 1058 O O . ILE A 1 152 ? 44.351 9.570 22.542 1.00 17.45 131 ILE A O 1
ATOM 1063 N N . MET A 1 153 ? 44.851 7.776 21.274 1.00 16.64 132 MET A N 1
ATOM 1064 C CA . MET A 1 153 ? 44.610 8.473 19.992 1.00 15.83 132 MET A CA 1
ATOM 1065 C C . MET A 1 153 ? 43.155 8.462 19.547 1.00 14.59 132 MET A C 1
ATOM 1066 O O . MET A 1 153 ? 42.685 9.427 18.974 1.00 15.61 132 MET A O 1
ATOM 1071 N N . LEU A 1 154 ? 42.476 7.356 19.784 1.00 13.62 133 LEU A N 1
ATOM 1072 C CA . LEU A 1 154 ? 41.079 7.181 19.447 1.00 12.85 133 LEU A CA 1
ATOM 1073 C C . LEU A 1 154 ? 40.527 6.345 20.544 1.00 12.37 133 LEU A C 1
ATOM 1074 O O . LEU A 1 154 ? 41.018 5.251 20.771 1.00 13.22 133 LEU A O 1
ATOM 1079 N N . PHE A 1 155 ? 39.513 6.841 21.234 1.00 12.06 134 PHE A N 1
ATOM 1080 C CA . PHE A 1 155 ? 38.823 6.055 22.245 1.00 12.50 134 PHE A CA 1
ATOM 1081 C C . PHE A 1 155 ? 37.414 5.776 21.741 1.00 12.79 134 PHE A C 1
ATOM 1082 O O . PHE A 1 155 ? 36.675 6.705 21.417 1.00 12.95 134 PHE A O 1
ATOM 1090 N N . VAL A 1 156 ? 37.029 4.510 21.717 1.00 12.49 135 VAL A N 1
ATOM 1091 C CA . VAL A 1 156 ? 35.687 4.129 21.305 1.00 11.76 135 VAL A CA 1
ATOM 1092 C C . VAL A 1 156 ? 34.817 3.792 22.512 1.00 11.10 135 VAL A C 1
ATOM 1093 O O . VAL A 1 156 ? 35.243 3.078 23.429 1.00 11.75 135 VAL A O 1
ATOM 1097 N N . GLY A 1 157 ? 33.605 4.324 22.545 1.00 11.19 136 GLY A N 1
ATOM 1098 C CA . GLY A 1 157 ? 32.687 3.991 23.633 1.00 12.62 136 GLY A CA 1
ATOM 1099 C C . GLY A 1 157 ? 31.247 3.841 23.214 1.00 13.85 136 GLY A C 1
ATOM 1100 O O . GLY A 1 157 ? 30.881 4.080 22.076 1.00 13.27 136 GLY A O 1
ATOM 1101 N N . GLY A 1 158 ? 30.411 3.453 24.154 1.00 16.37 137 GLY A N 1
ATOM 1102 C CA . GLY A 1 158 ? 28.962 3.459 23.929 1.00 18.53 137 GLY A CA 1
ATOM 1103 C C . GLY A 1 158 ? 28.323 4.218 25.066 1.00 20.58 137 GLY A C 1
ATOM 1104 O O . GLY A 1 158 ? 29.028 4.792 25.908 1.00 21.89 137 GLY A O 1
ATOM 1105 N N . ILE A 1 159 ? 26.997 4.282 25.085 1.00 20.98 138 ILE A N 1
ATOM 1106 C CA . ILE A 1 159 ? 26.337 4.824 26.246 1.00 21.88 138 ILE A CA 1
ATOM 1107 C C . ILE A 1 159 ? 25.120 4.052 26.716 1.00 21.62 138 ILE A C 1
ATOM 1108 O O . ILE A 1 159 ? 24.446 3.376 25.915 1.00 21.87 138 ILE A O 1
ATOM 1113 N N . GLY A 1 160 ? 24.840 4.175 28.020 1.00 20.09 139 GLY A N 1
ATOM 1114 C CA . GLY A 1 160 ? 23.711 3.489 28.639 1.00 18.45 139 GLY A CA 1
ATOM 1115 C C . GLY A 1 160 ? 22.473 4.343 28.498 1.00 17.65 139 GLY A C 1
ATOM 1116 O O . GLY A 1 160 ? 22.575 5.492 28.054 1.00 16.83 139 GLY A O 1
ATOM 1117 N N . PRO A 1 161 ? 21.297 3.786 28.848 1.00 17.16 140 PRO A N 1
ATOM 1118 C CA . PRO A 1 161 ? 20.062 4.562 28.736 1.00 16.67 140 PRO A CA 1
ATOM 1119 C C . PRO A 1 161 ? 20.013 5.791 29.663 1.00 16.97 140 PRO A C 1
ATOM 1120 O O . PRO A 1 161 ? 19.279 6.757 29.366 1.00 17.36 140 PRO A O 1
ATOM 1124 N N . ASP A 1 162 ? 20.829 5.800 30.711 1.00 16.11 141 ASP A N 1
ATOM 1125 C CA . ASP A 1 162 ? 20.906 6.957 31.592 1.00 16.72 141 ASP A CA 1
ATOM 1126 C C . ASP A 1 162 ? 22.090 7.880 31.276 1.00 16.59 141 ASP A C 1
ATOM 1127 O O . ASP A 1 162 ? 22.454 8.734 32.091 1.00 16.17 141 ASP A O 1
ATOM 1132 N N . GLY A 1 163 ? 22.681 7.695 30.096 1.00 16.52 142 GLY A N 1
ATOM 1133 C CA . GLY A 1 163 ? 23.771 8.530 29.638 1.00 16.29 142 GLY A CA 1
ATOM 1134 C C . GLY A 1 163 ? 25.147 8.157 30.170 1.00 16.43 142 GLY A C 1
ATOM 1135 O O . GLY A 1 163 ? 26.134 8.870 29.893 1.00 16.15 142 GLY A O 1
ATOM 1136 N N . HIS A 1 164 ? 25.227 7.077 30.943 1.00 16.38 143 HIS A N 1
ATOM 1137 C CA . HIS A 1 164 ? 26.516 6.651 31.475 1.00 17.91 143 HIS A CA 1
ATOM 1138 C C . HIS A 1 164 ? 27.473 6.165 30.367 1.00 17.71 143 HIS A C 1
ATOM 1139 O O . HIS A 1 164 ? 27.053 5.715 29.290 1.00 17.31 143 HIS A O 1
ATOM 1146 N N . ILE A 1 165 ? 28.758 6.277 30.638 1.00 17.80 144 ILE A N 1
ATOM 1147 C CA . ILE A 1 165 ? 29.746 5.594 29.840 1.00 18.52 144 ILE A CA 1
ATOM 1148 C C . ILE A 1 165 ? 30.711 4.837 30.768 1.00 18.80 144 ILE A C 1
ATOM 1149 O O . ILE A 1 165 ? 31.184 5.361 31.799 1.00 18.60 144 ILE A O 1
ATOM 1154 N N . ALA A 1 166 ? 30.955 3.578 30.423 1.00 18.83 145 ALA A N 1
ATOM 1155 C CA . ALA A 1 166 ? 31.771 2.686 31.246 1.00 19.07 145 ALA A CA 1
ATOM 1156 C C . ALA A 1 166 ? 31.020 2.637 32.553 1.00 18.59 145 ALA A C 1
ATOM 1157 O O . ALA A 1 166 ? 29.794 2.693 32.549 1.00 18.26 145 ALA A O 1
ATOM 1159 N N . PHE A 1 167 ? 31.728 2.566 33.681 1.00 18.36 146 PHE A N 1
ATOM 1160 C CA . PHE A 1 167 ? 31.034 2.613 34.956 1.00 17.11 146 PHE A CA 1
ATOM 1161 C C . PHE A 1 167 ? 31.035 4.064 35.479 1.00 17.07 146 PHE A C 1
ATOM 1162 O O . PHE A 1 167 ? 30.961 4.289 36.687 1.00 17.07 146 PHE A O 1
ATOM 1170 N N . ASN A 1 168 ? 31.137 5.049 34.575 1.00 16.60 147 ASN A N 1
ATOM 1171 C CA . ASN A 1 168 ? 30.919 6.463 34.938 1.00 15.30 147 ASN A CA 1
ATOM 1172 C C . ASN A 1 168 ? 29.415 6.791 34.998 1.00 15.55 147 ASN A C 1
ATOM 1173 O O . ASN A 1 168 ? 28.826 7.403 34.104 1.00 15.59 147 ASN A O 1
ATOM 1178 N N . GLU A 1 169 ? 28.806 6.324 36.073 1.00 16.21 148 GLU A N 1
ATOM 1179 C CA . GLU A 1 169 ? 27.376 6.451 36.347 1.00 15.82 148 GLU A CA 1
ATOM 1180 C C . GLU A 1 169 ? 27.011 7.916 36.648 1.00 15.23 148 GLU A C 1
ATOM 1181 O O . GLU A 1 169 ? 27.895 8.742 36.879 1.00 14.07 148 GLU A O 1
ATOM 1187 N N . PRO A 1 170 ? 25.690 8.238 36.638 1.00 14.94 149 PRO A N 1
ATOM 1188 C CA . PRO A 1 170 ? 25.240 9.597 36.914 1.00 13.83 149 PRO A CA 1
ATOM 1189 C C . PRO A 1 170 ? 25.823 10.121 38.232 1.00 13.75 149 PRO A C 1
ATOM 1190 O O . PRO A 1 170 ? 25.934 9.374 39.196 1.00 13.02 149 PRO A O 1
ATOM 1194 N N . GLY A 1 171 ? 26.225 11.382 38.247 1.00 12.74 150 GLY A N 1
ATOM 1195 C CA . GLY A 1 171 ? 26.871 11.951 39.439 1.00 14.69 150 GLY A CA 1
ATOM 1196 C C . GLY A 1 171 ? 28.381 11.779 39.438 1.00 14.95 150 GLY A C 1
ATOM 1197 O O . GLY A 1 171 ? 29.065 12.324 40.286 1.00 15.00 150 GLY A O 1
ATOM 1198 N N . SER A 1 172 ? 28.903 11.024 38.476 1.00 15.20 151 SER A N 1
ATOM 1199 C CA . SER A 1 172 ? 30.344 10.886 38.324 1.00 15.66 151 SER A CA 1
ATOM 1200 C C . SER A 1 172 ? 30.855 12.247 37.927 1.00 16.04 151 SER A C 1
ATOM 1201 O O . SER A 1 172 ? 30.283 12.894 37.062 1.00 15.65 151 SER A O 1
ATOM 1204 N N . SER A 1 173 ? 31.963 12.661 38.513 1.00 15.44 152 SER A N 1
ATOM 1205 C CA . SER A 1 173 ? 32.580 13.892 38.118 1.00 16.15 152 SER A CA 1
ATOM 1206 C C . SER A 1 173 ? 32.879 14.025 36.628 1.00 16.86 152 SER A C 1
ATOM 1207 O O . SER A 1 173 ? 33.480 13.137 36.006 1.00 16.56 152 SER A O 1
ATOM 1210 N N . LEU A 1 174 ? 32.558 15.190 36.090 1.00 17.55 153 LEU A N 1
ATOM 1211 C CA . LEU A 1 174 ? 32.797 15.465 34.674 1.00 17.74 153 LEU A CA 1
ATOM 1212 C C . LEU A 1 174 ? 34.273 15.511 34.263 1.00 17.59 153 LEU A C 1
ATOM 1213 O O . LEU A 1 174 ? 34.575 15.544 33.068 1.00 17.72 153 LEU A O 1
ATOM 1218 N N . THR A 1 175 ? 35.170 15.547 35.259 1.00 17.47 154 THR A N 1
ATOM 1219 C CA . THR A 1 175 ? 36.612 15.463 35.076 1.00 16.70 154 THR A CA 1
ATOM 1220 C C . THR A 1 175 ? 37.203 14.285 35.835 1.00 17.16 154 THR A C 1
ATOM 1221 O O . THR A 1 175 ? 38.399 14.305 36.179 1.00 17.02 154 THR A O 1
ATOM 1225 N N . SER A 1 176 ? 36.399 13.247 36.076 1.00 16.51 155 SER A N 1
ATOM 1226 C CA . SER A 1 176 ? 36.863 12.079 36.834 1.00 16.98 155 SER A CA 1
ATOM 1227 C C . SER A 1 176 ? 38.036 11.315 36.161 1.00 17.19 155 SER A C 1
ATOM 1228 O O . SER A 1 176 ? 38.159 11.337 34.948 1.00 17.06 155 SER A O 1
ATOM 1231 N N . ARG A 1 177 ? 38.889 10.668 36.963 1.00 16.81 156 ARG A N 1
ATOM 1232 C CA . ARG A 1 177 ? 39.997 9.857 36.461 1.00 16.17 156 ARG A CA 1
ATOM 1233 C C . ARG A 1 177 ? 39.712 8.390 36.784 1.00 15.93 156 ARG A C 1
ATOM 1234 O O . ARG A 1 177 ? 38.647 8.073 37.333 1.00 14.91 156 ARG A O 1
ATOM 1242 N N . THR A 1 178 ? 40.672 7.512 36.493 1.00 14.90 157 THR A N 1
ATOM 1243 C CA . THR A 1 178 ? 40.558 6.077 36.790 1.00 15.50 157 THR A CA 1
ATOM 1244 C C . THR A 1 178 ? 40.479 5.780 38.286 1.00 16.00 157 THR A C 1
ATOM 1245 O O . THR A 1 178 ? 41.235 6.336 39.070 1.00 15.63 157 THR A O 1
ATOM 1249 N N . ARG A 1 179 ? 39.562 4.907 38.699 1.00 16.67 158 ARG A N 1
ATOM 1250 C CA . ARG A 1 179 ? 39.267 4.810 40.128 1.00 17.54 158 ARG A CA 1
ATOM 1251 C C . ARG A 1 179 ? 38.378 3.616 40.434 1.00 19.55 158 ARG A C 1
ATOM 1252 O O . ARG A 1 179 ? 37.813 2.995 39.531 1.00 19.71 158 ARG A O 1
ATOM 1260 N N . ILE A 1 180 ? 38.251 3.300 41.719 1.00 19.85 159 ILE A N 1
ATOM 1261 C CA . ILE A 1 180 ? 37.333 2.270 42.158 1.00 19.94 159 ILE A CA 1
ATOM 1262 C C . ILE A 1 180 ? 35.942 2.847 42.055 1.00 19.89 159 ILE A C 1
ATOM 1263 O O . ILE A 1 180 ? 35.741 4.004 42.376 1.00 19.62 159 ILE A O 1
ATOM 1268 N N . LYS A 1 181 ? 34.990 2.041 41.601 1.00 19.70 160 LYS A N 1
ATOM 1269 C CA . LYS A 1 181 ? 33.617 2.472 41.492 1.00 20.22 160 LYS A CA 1
ATOM 1270 C C . LYS A 1 181 ? 32.740 1.419 42.177 1.00 20.37 160 LYS A C 1
ATOM 1271 O O . LYS A 1 181 ? 32.776 0.245 41.810 1.00 20.90 160 LYS A O 1
ATOM 1277 N N . THR A 1 182 ? 31.971 1.835 43.177 1.00 20.49 161 THR A N 1
ATOM 1278 C CA . THR A 1 182 ? 30.937 0.971 43.722 1.00 21.24 161 THR A CA 1
ATOM 1279 C C . THR A 1 182 ? 29.741 1.075 42.813 1.00 21.47 161 THR A C 1
ATOM 1280 O O . THR A 1 182 ? 29.274 2.183 42.527 1.00 21.53 161 THR A O 1
ATOM 1284 N N . LEU A 1 183 ? 29.268 -0.071 42.332 1.00 21.95 162 LEU A N 1
ATOM 1285 C CA . LEU A 1 183 ? 28.114 -0.109 41.433 1.00 23.27 162 LEU A CA 1
ATOM 1286 C C . LEU A 1 183 ? 26.810 0.174 42.170 1.00 24.43 162 LEU A C 1
ATOM 1287 O O . LEU A 1 183 ? 26.600 -0.314 43.292 1.00 24.43 162 LEU A O 1
ATOM 1292 N N . THR A 1 184 ? 25.938 0.946 41.518 1.00 25.58 163 THR A N 1
ATOM 1293 C CA . THR A 1 184 ? 24.639 1.339 42.060 1.00 26.64 163 THR A CA 1
ATOM 1294 C C . THR A 1 184 ? 23.586 0.319 41.657 1.00 28.11 163 THR A C 1
ATOM 1295 O O . THR A 1 184 ? 23.798 -0.453 40.717 1.00 28.20 163 THR A O 1
ATOM 1299 N N . GLN A 1 185 ? 22.425 0.396 42.319 1.00 29.35 164 GLN A N 1
ATOM 1300 C CA . GLN A 1 185 ? 21.303 -0.521 42.113 1.00 31.39 164 GLN A CA 1
ATOM 1301 C C . GLN A 1 185 ? 20.943 -0.796 40.653 1.00 31.66 164 GLN A C 1
ATOM 1302 O O . GLN A 1 185 ? 20.813 -1.951 40.275 1.00 31.76 164 GLN A O 1
ATOM 1308 N N . ASP A 1 186 ? 20.816 0.237 39.825 1.00 32.73 165 ASP A N 1
ATOM 1309 C CA . ASP A 1 186 ? 20.425 0.019 38.421 1.00 33.75 165 ASP A CA 1
ATOM 1310 C C . ASP A 1 186 ? 21.501 -0.623 37.528 1.00 33.56 165 ASP A C 1
ATOM 1311 O O . ASP A 1 186 ? 21.170 -1.318 36.564 1.00 33.43 165 ASP A O 1
ATOM 1316 N N . THR A 1 187 ? 22.775 -0.355 37.813 1.00 33.58 166 THR A N 1
ATOM 1317 C CA . THR A 1 187 ? 23.868 -1.058 37.130 1.00 33.43 166 THR A CA 1
ATOM 1318 C C . THR A 1 187 ? 23.844 -2.541 37.519 1.00 33.80 166 THR A C 1
ATOM 1319 O O . THR A 1 187 ? 23.884 -3.411 36.658 1.00 33.83 166 THR A O 1
ATOM 1323 N N . ILE A 1 188 ? 23.736 -2.817 38.813 1.00 33.99 167 ILE A N 1
ATOM 1324 C CA . ILE A 1 188 ? 23.664 -4.185 39.299 1.00 34.77 167 ILE A CA 1
ATOM 1325 C C . ILE A 1 188 ? 22.473 -4.951 38.674 1.00 35.18 167 ILE A C 1
ATOM 1326 O O . ILE A 1 188 ? 22.636 -6.084 38.239 1.00 34.45 167 ILE A O 1
ATOM 1331 N N . ILE A 1 189 ? 21.309 -4.313 38.604 1.00 35.19 168 ILE A N 1
ATOM 1332 C CA . ILE A 1 189 ? 20.130 -4.928 38.007 1.00 36.52 168 ILE A CA 1
ATOM 1333 C C . ILE A 1 189 ? 20.305 -5.213 36.509 1.00 37.04 168 ILE A C 1
ATOM 1334 O O . ILE A 1 189 ? 20.005 -6.314 36.038 1.00 36.65 168 ILE A O 1
ATOM 1339 N N . ALA A 1 190 ? 20.794 -4.220 35.770 1.00 37.88 169 ALA A N 1
ATOM 1340 C CA . ALA A 1 190 ? 21.016 -4.365 34.326 1.00 38.84 169 ALA A CA 1
ATOM 1341 C C . ALA A 1 190 ? 22.052 -5.448 33.987 1.00 39.58 169 ALA A C 1
ATOM 1342 O O . ALA A 1 190 ? 21.929 -6.125 32.954 1.00 40.11 169 ALA A O 1
ATOM 1344 N N . ASN A 1 191 ? 23.072 -5.598 34.828 1.00 39.72 170 ASN A N 1
ATOM 1345 C CA . ASN A 1 191 ? 24.097 -6.601 34.568 1.00 40.69 170 ASN A CA 1
ATOM 1346 C C . ASN A 1 191 ? 23.780 -7.955 35.193 1.00 41.73 170 ASN A C 1
ATOM 1347 O O . ASN A 1 191 ? 24.484 -8.933 34.934 1.00 41.62 170 ASN A O 1
ATOM 1352 N N . SER A 1 192 ? 22.718 -8.010 35.999 1.00 42.68 171 SER A N 1
ATOM 1353 C CA . SER A 1 192 ? 22.273 -9.263 36.607 1.00 44.39 171 SER A CA 1
ATOM 1354 C C . SER A 1 192 ? 21.958 -10.338 35.546 1.00 45.61 171 SER A C 1
ATOM 1355 O O . SER A 1 192 ? 22.108 -11.527 35.820 1.00 46.01 171 SER A O 1
ATOM 1358 N N . ARG A 1 193 ? 21.539 -9.902 34.351 1.00 46.75 172 ARG A N 1
ATOM 1359 C CA . ARG A 1 193 ? 21.263 -10.786 33.205 1.00 47.92 172 ARG A CA 1
ATOM 1360 C C . ARG A 1 193 ? 22.458 -11.649 32.775 1.00 48.73 172 ARG A C 1
ATOM 1361 O O . ARG A 1 193 ? 22.266 -12.717 32.198 1.00 48.67 172 ARG A O 1
ATOM 1363 N N . PHE A 1 194 ? 23.681 -11.173 33.037 1.00 49.53 173 PHE A N 1
ATOM 1364 C CA . PHE A 1 194 ? 24.906 -11.935 32.750 1.00 50.32 173 PHE A CA 1
ATOM 1365 C C . PHE A 1 194 ? 25.407 -12.785 33.930 1.00 50.43 173 PHE A C 1
ATOM 1366 O O . PHE A 1 194 ? 26.458 -13.416 33.833 1.00 50.42 173 PHE A O 1
ATOM 1374 N N . PHE A 1 195 ? 24.675 -12.785 35.039 1.00 50.78 174 PHE A N 1
ATOM 1375 C CA . PHE A 1 195 ? 25.125 -13.455 36.261 1.00 51.47 174 PHE A CA 1
ATOM 1376 C C . PHE A 1 195 ? 24.043 -14.321 36.923 1.00 52.13 174 PHE A C 1
ATOM 1377 O O . PHE A 1 195 ? 23.988 -14.420 38.161 1.00 52.71 174 PHE A O 1
ATOM 1385 N N . GLU A 1 196 ? 23.201 -14.958 36.105 1.00 52.74 175 GLU A N 1
ATOM 1386 C CA . GLU A 1 196 ? 22.192 -15.938 36.584 1.00 53.40 175 GLU A CA 1
ATOM 1387 C C . GLU A 1 196 ? 20.917 -15.212 37.045 1.00 53.24 175 GLU A C 1
ATOM 1388 O O . GLU A 1 196 ? 20.155 -15.730 37.886 1.00 53.47 175 GLU A O 1
ATOM 1394 N N . GLY A 1 197 ? 20.700 -14.011 36.500 1.00 52.57 176 GLY A N 1
ATOM 1395 C CA . GLY A 1 197 ? 19.582 -13.160 36.892 1.00 51.69 176 GLY A CA 1
ATOM 1396 C C . GLY A 1 197 ? 19.526 -12.878 38.383 1.00 51.29 176 GLY A C 1
ATOM 1397 O O . GLY A 1 197 ? 18.486 -12.469 38.906 1.00 51.54 176 GLY A O 1
ATOM 1398 N N . ASP A 1 198 ? 20.646 -13.101 39.067 1.00 50.65 177 ASP A N 1
ATOM 1399 C CA . ASP A 1 198 ? 20.728 -12.936 40.514 1.00 50.13 177 ASP A CA 1
ATOM 1400 C C . ASP A 1 198 ? 21.646 -11.742 40.833 1.00 49.36 177 ASP A C 1
ATOM 1401 O O . ASP A 1 198 ? 22.866 -11.789 40.613 1.00 48.64 177 ASP A O 1
ATOM 1406 N N . VAL A 1 199 ? 21.031 -10.674 41.348 1.00 48.53 178 VAL A N 1
ATOM 1407 C CA . VAL A 1 199 ? 21.734 -9.418 41.646 1.00 47.43 178 VAL A CA 1
ATOM 1408 C C . VAL A 1 199 ? 22.871 -9.589 42.642 1.00 46.51 178 VAL A C 1
ATOM 1409 O O . VAL A 1 199 ? 23.821 -8.803 42.634 1.00 46.39 178 VAL A O 1
ATOM 1413 N N . ASN A 1 200 ? 22.775 -10.620 43.484 1.00 45.59 179 ASN A N 1
ATOM 1414 C CA . ASN A 1 200 ? 23.791 -10.881 44.503 1.00 44.58 179 ASN A CA 1
ATOM 1415 C C . ASN A 1 200 ? 25.018 -11.606 43.967 1.00 43.26 179 ASN A C 1
ATOM 1416 O O . ASN A 1 200 ? 25.992 -11.794 44.691 1.00 42.81 179 ASN A O 1
ATOM 1421 N N . LYS A 1 201 ? 24.960 -11.999 42.695 1.00 41.69 180 LYS A N 1
ATOM 1422 C CA . LYS A 1 201 ? 26.099 -12.589 42.003 1.00 40.26 180 LYS A CA 1
ATOM 1423 C C . LYS A 1 201 ? 26.966 -11.525 41.289 1.00 39.10 180 LYS A C 1
ATOM 1424 O O . LYS A 1 201 ? 28.162 -11.754 41.058 1.00 38.78 180 LYS A O 1
ATOM 1426 N N . VAL A 1 202 ? 26.363 -10.372 40.953 1.00 37.43 181 VAL A N 1
ATOM 1427 C CA . VAL A 1 202 ? 27.069 -9.261 40.269 1.00 35.37 181 VAL A CA 1
ATOM 1428 C C . VAL A 1 202 ? 28.137 -8.682 41.201 1.00 34.26 181 VAL A C 1
ATOM 1429 O O . VAL A 1 202 ? 27.835 -8.347 42.355 1.00 34.94 181 VAL A O 1
ATOM 1433 N N . PRO A 1 203 ? 29.396 -8.594 40.735 1.00 32.74 182 PRO A N 1
ATOM 1434 C CA . PRO A 1 203 ? 30.420 -8.034 41.625 1.00 31.60 182 PRO A CA 1
ATOM 1435 C C . PRO A 1 203 ? 30.067 -6.597 42.034 1.00 31.02 182 PRO A C 1
ATOM 1436 O O . PRO A 1 203 ? 29.567 -5.815 41.213 1.00 30.34 182 PRO A O 1
ATOM 1440 N N . LYS A 1 204 ? 30.318 -6.259 43.297 1.00 30.30 183 LYS A N 1
ATOM 1441 C CA . LYS A 1 204 ? 29.806 -5.009 43.872 1.00 29.03 183 LYS A CA 1
ATOM 1442 C C . LYS A 1 204 ? 30.511 -3.772 43.366 1.00 27.64 183 LYS A C 1
ATOM 1443 O O . LYS A 1 204 ? 29.926 -2.698 43.362 1.00 27.53 183 LYS A O 1
ATOM 1449 N N . ASN A 1 205 ? 31.760 -3.952 42.939 1.00 26.19 184 ASN A N 1
ATOM 1450 C CA . ASN A 1 205 ? 32.675 -2.881 42.562 1.00 24.63 184 ASN A CA 1
ATOM 1451 C C . ASN A 1 205 ? 33.411 -3.173 41.258 1.00 23.69 184 ASN A C 1
ATOM 1452 O O . ASN A 1 205 ? 33.409 -4.309 40.781 1.00 22.35 184 ASN A O 1
ATOM 1457 N N . ALA A 1 206 ? 34.034 -2.139 40.693 1.00 22.05 185 ALA A N 1
ATOM 1458 C CA . ALA A 1 206 ? 34.750 -2.239 39.413 1.00 20.80 185 ALA A CA 1
ATOM 1459 C C . ALA A 1 206 ? 35.846 -1.202 39.417 1.00 20.06 185 ALA A C 1
ATOM 1460 O O . ALA A 1 206 ? 35.764 -0.238 40.185 1.00 19.83 185 ALA A O 1
ATOM 1462 N N . LEU A 1 207 ? 36.872 -1.385 38.587 1.00 18.82 186 LEU A N 1
ATOM 1463 C CA . LEU A 1 207 ? 37.806 -0.290 38.302 1.00 17.82 186 LEU A CA 1
ATOM 1464 C C . LEU A 1 207 ? 37.338 0.276 36.986 1.00 16.79 186 LEU A C 1
ATOM 1465 O O . LEU A 1 207 ? 36.852 -0.478 36.123 1.00 16.60 186 LEU A O 1
ATOM 1470 N N . THR A 1 208 ? 37.431 1.585 36.832 1.00 15.15 187 THR A N 1
ATOM 1471 C CA . THR A 1 208 ? 36.964 2.192 35.588 1.00 15.24 187 THR A CA 1
ATOM 1472 C C . THR A 1 208 ? 37.809 3.387 35.242 1.00 13.73 187 THR A C 1
ATOM 1473 O O . THR A 1 208 ? 38.205 4.134 36.123 1.00 14.57 187 THR A O 1
ATOM 1477 N N . VAL A 1 209 ? 38.088 3.580 33.957 1.00 13.46 188 VAL A N 1
ATOM 1478 C CA . VAL A 1 209 ? 38.655 4.863 33.533 1.00 12.89 188 VAL A CA 1
ATOM 1479 C C . VAL A 1 209 ? 37.606 5.939 33.783 1.00 13.67 188 VAL A C 1
ATOM 1480 O O . VAL A 1 209 ? 36.388 5.659 33.819 1.00 13.82 188 VAL A O 1
ATOM 1484 N N . GLY A 1 210 ? 38.070 7.161 33.974 1.00 13.94 189 GLY A N 1
ATOM 1485 C CA . GLY A 1 210 ? 37.144 8.253 34.213 1.00 14.29 189 GLY A CA 1
ATOM 1486 C C . GLY A 1 210 ? 36.708 8.981 32.954 1.00 14.61 189 GLY A C 1
ATOM 1487 O O . GLY A 1 210 ? 37.145 8.658 31.839 1.00 13.54 189 GLY A O 1
ATOM 1488 N N . ILE A 1 211 ? 35.835 9.970 33.159 1.00 14.59 190 ILE A N 1
ATOM 1489 C CA . ILE A 1 211 ? 35.375 10.868 32.105 1.00 14.51 190 ILE A CA 1
ATOM 1490 C C . ILE A 1 211 ? 36.547 11.724 31.625 1.00 14.64 190 ILE A C 1
ATOM 1491 O O . ILE A 1 211 ? 36.739 11.917 30.426 1.00 13.17 190 ILE A O 1
ATOM 1496 N N . GLY A 1 212 ? 37.331 12.240 32.572 1.00 14.39 191 GLY A N 1
ATOM 1497 C CA . GLY A 1 212 ? 38.534 12.945 32.220 1.00 15.18 191 GLY A CA 1
ATOM 1498 C C . GLY A 1 212 ? 39.521 12.058 31.460 1.00 15.44 191 GLY A C 1
ATOM 1499 O O . GLY A 1 212 ? 40.138 12.507 30.496 1.00 16.56 191 GLY A O 1
ATOM 1500 N N . THR A 1 213 ? 39.668 10.806 31.873 1.00 15.43 192 THR A N 1
ATOM 1501 C CA . THR A 1 213 ? 40.539 9.886 31.157 1.00 16.42 192 THR A CA 1
ATOM 1502 C C . THR A 1 213 ? 40.128 9.713 29.680 1.00 16.26 192 THR A C 1
ATOM 1503 O O . THR A 1 213 ? 40.972 9.726 28.780 1.00 16.00 192 THR A O 1
ATOM 1507 N N . ILE A 1 214 ? 38.831 9.512 29.448 1.00 16.20 193 ILE A N 1
ATOM 1508 C CA . ILE A 1 214 ? 38.302 9.342 28.084 1.00 15.69 193 ILE A CA 1
ATOM 1509 C C . ILE A 1 214 ? 38.510 10.604 27.242 1.00 16.15 193 ILE A C 1
ATOM 1510 O O . ILE A 1 214 ? 39.014 10.512 26.105 1.00 15.60 193 ILE A O 1
ATOM 1515 N N . MET A 1 215 ? 38.177 11.760 27.832 1.00 15.88 194 MET A N 1
ATOM 1516 C CA A MET A 1 215 ? 38.292 13.022 27.126 0.50 16.92 194 MET A CA 1
ATOM 1517 C CA B MET A 1 215 ? 38.291 13.078 27.210 0.50 17.06 194 MET A CA 1
ATOM 1518 C C . MET A 1 215 ? 39.722 13.498 26.877 1.00 17.21 194 MET A C 1
ATOM 1519 O O . MET A 1 215 ? 39.924 14.374 26.040 1.00 16.77 194 MET A O 1
ATOM 1528 N N . ASP A 1 216 ? 40.704 12.925 27.583 1.00 17.53 195 ASP A N 1
ATOM 1529 C CA . ASP A 1 216 ? 42.118 13.176 27.266 1.00 18.87 195 ASP A CA 1
ATOM 1530 C C . ASP A 1 216 ? 42.482 12.631 25.873 1.00 18.46 195 ASP A C 1
ATOM 1531 O O . ASP A 1 216 ? 43.533 12.969 25.326 1.00 19.25 195 ASP A O 1
ATOM 1536 N N . SER A 1 217 ? 41.646 11.774 25.307 1.00 17.52 196 SER A N 1
ATOM 1537 C CA . SER A 1 217 ? 42.010 11.148 24.028 1.00 17.99 196 SER A CA 1
ATOM 1538 C C . SER A 1 217 ? 42.007 12.185 22.894 1.00 17.56 196 SER A C 1
ATOM 1539 O O . SER A 1 217 ? 41.235 13.129 22.934 1.00 17.15 196 SER A O 1
ATOM 1542 N N . GLN A 1 218 ? 42.868 12.017 21.894 1.00 17.57 197 GLN A N 1
ATOM 1543 C CA . GLN A 1 218 ? 42.850 12.899 20.726 1.00 18.06 197 GLN A CA 1
ATOM 1544 C C . GLN A 1 218 ? 41.495 12.887 20.024 1.00 17.70 197 GLN A C 1
ATOM 1545 O O . GLN A 1 218 ? 41.097 13.901 19.472 1.00 17.70 197 GLN A O 1
ATOM 1551 N N . GLU A 1 219 ? 40.820 11.730 20.002 1.00 16.49 198 GLU A N 1
ATOM 1552 C CA . GLU A 1 219 ? 39.546 11.587 19.303 1.00 16.36 198 GLU A CA 1
ATOM 1553 C C . GLU A 1 219 ? 38.641 10.628 20.082 1.00 15.27 198 GLU A C 1
ATOM 1554 O O . GLU A 1 219 ? 39.115 9.658 20.669 1.00 14.83 198 GLU A O 1
ATOM 1560 N N . VAL A 1 220 ? 37.340 10.875 20.079 1.00 14.56 199 VAL A N 1
ATOM 1561 C CA . VAL A 1 220 ? 36.412 9.986 20.752 1.00 13.65 199 VAL A CA 1
ATOM 1562 C C . VAL A 1 220 ? 35.302 9.612 19.772 1.00 13.54 199 VAL A C 1
ATOM 1563 O O . VAL A 1 220 ? 34.727 10.483 19.104 1.00 12.82 199 VAL A O 1
ATOM 1567 N N . LEU A 1 221 ? 34.999 8.321 19.700 1.00 12.19 200 LEU A N 1
ATOM 1568 C CA . LEU A 1 221 ? 33.961 7.844 18.816 1.00 12.37 200 LEU A CA 1
ATOM 1569 C C . LEU A 1 221 ? 32.913 7.117 19.642 1.00 12.64 200 LEU A C 1
ATOM 1570 O O . LEU A 1 221 ? 33.227 6.157 20.345 1.00 13.05 200 LEU A O 1
ATOM 1575 N N . ILE A 1 222 ? 31.669 7.571 19.569 1.00 11.74 201 ILE A N 1
ATOM 1576 C CA . ILE A 1 222 ? 30.630 6.984 20.405 1.00 12.44 201 ILE A CA 1
ATOM 1577 C C . ILE A 1 222 ? 29.608 6.313 19.509 1.00 12.63 201 ILE A C 1
ATOM 1578 O O . ILE A 1 222 ? 29.106 6.921 18.549 1.00 14.33 201 ILE A O 1
ATOM 1583 N N . ILE A 1 223 ? 29.274 5.078 19.854 1.00 13.03 202 ILE A N 1
ATOM 1584 C CA . ILE A 1 223 ? 28.287 4.292 19.132 1.00 13.36 202 ILE A CA 1
ATOM 1585 C C . ILE A 1 223 ? 27.004 4.264 19.955 1.00 14.19 202 ILE A C 1
ATOM 1586 O O . ILE A 1 223 ? 27.037 3.885 21.127 1.00 14.18 202 ILE A O 1
ATOM 1591 N N . VAL A 1 224 ? 25.883 4.662 19.358 1.00 14.45 203 VAL A N 1
ATOM 1592 C CA . VAL A 1 224 ? 24.593 4.665 20.053 1.00 15.52 203 VAL A CA 1
ATOM 1593 C C . VAL A 1 224 ? 23.515 4.007 19.195 1.00 14.97 203 VAL A C 1
ATOM 1594 O O . VAL A 1 224 ? 23.332 4.370 18.039 1.00 14.26 203 VAL A O 1
ATOM 1598 N N . ASN A 1 225 ? 22.750 3.107 19.775 1.00 15.17 204 ASN A N 1
ATOM 1599 C CA . ASN A 1 225 ? 21.617 2.538 19.042 1.00 15.88 204 ASN A CA 1
ATOM 1600 C C . ASN A 1 225 ? 20.441 2.182 19.920 1.00 14.68 204 ASN A C 1
ATOM 1601 O O . ASN A 1 225 ? 20.616 1.840 21.101 1.00 14.54 204 ASN A O 1
ATOM 1606 N N . GLY A 1 226 ? 19.250 2.277 19.335 1.00 13.94 205 GLY A N 1
ATOM 1607 C CA . GLY A 1 226 ? 18.044 1.758 19.950 1.00 14.63 205 GLY A CA 1
ATOM 1608 C C . GLY A 1 226 ? 17.248 2.845 20.615 1.00 15.45 205 GLY A C 1
ATOM 1609 O O . GLY A 1 226 ? 17.822 3.830 21.111 1.00 14.28 205 GLY A O 1
ATOM 1610 N N . HIS A 1 227 ? 15.924 2.654 20.635 1.00 16.02 206 HIS A N 1
ATOM 1611 C CA . HIS A 1 227 ? 14.991 3.591 21.258 1.00 16.27 206 HIS A CA 1
ATOM 1612 C C . HIS A 1 227 ? 15.281 3.902 22.727 1.00 16.25 206 HIS A C 1
ATOM 1613 O O . HIS A 1 227 ? 15.021 5.023 23.226 1.00 16.19 206 HIS A O 1
ATOM 1620 N N . ASN A 1 228 ? 15.803 2.907 23.428 1.00 15.89 207 ASN A N 1
ATOM 1621 C CA . ASN A 1 228 ? 16.058 3.065 24.848 1.00 16.98 207 ASN A CA 1
ATOM 1622 C C . ASN A 1 228 ? 17.270 3.953 25.143 1.00 16.27 207 ASN A C 1
ATOM 1623 O O . ASN A 1 228 ? 17.532 4.252 26.296 1.00 16.37 207 ASN A O 1
ATOM 1628 N N . LYS A 1 229 ? 17.967 4.404 24.095 1.00 15.53 208 LYS A N 1
ATOM 1629 C CA . LYS A 1 229 ? 19.076 5.351 24.224 1.00 14.67 208 LYS A CA 1
ATOM 1630 C C . LYS A 1 229 ? 18.695 6.741 23.731 1.00 14.84 208 LYS A C 1
ATOM 1631 O O . LYS A 1 229 ? 19.520 7.665 23.794 1.00 13.87 208 LYS A O 1
ATOM 1637 N N . ALA A 1 230 ? 17.462 6.890 23.222 1.00 13.93 209 ALA A N 1
ATOM 1638 C CA . ALA A 1 230 ? 17.027 8.167 22.644 1.00 13.57 209 ALA A CA 1
ATOM 1639 C C . ALA A 1 230 ? 17.035 9.359 23.618 1.00 12.85 209 ALA A C 1
ATOM 1640 O O . ALA A 1 230 ? 17.490 10.427 23.263 1.00 13.20 209 ALA A O 1
ATOM 1642 N N . ARG A 1 231 ? 16.541 9.170 24.828 1.00 12.43 210 ARG A N 1
ATOM 1643 C CA . ARG A 1 231 ? 16.550 10.215 25.834 1.00 13.74 210 ARG A CA 1
ATOM 1644 C C . ARG A 1 231 ? 17.984 10.655 26.174 1.00 14.32 210 ARG A C 1
ATOM 1645 O O . ARG A 1 231 ? 18.259 11.870 26.259 1.00 14.42 210 ARG A O 1
ATOM 1653 N N . ALA A 1 232 ? 18.892 9.679 26.305 1.00 13.81 211 ALA A N 1
ATOM 1654 C CA . ALA A 1 232 ? 20.302 9.947 26.609 1.00 14.19 211 ALA A CA 1
ATOM 1655 C C . ALA A 1 232 ? 21.013 10.685 25.499 1.00 14.41 211 ALA A C 1
ATOM 1656 O O . ALA A 1 232 ? 21.799 11.584 25.766 1.00 16.06 211 ALA A O 1
ATOM 1658 N N . LEU A 1 233 ? 20.751 10.324 24.248 1.00 14.19 212 LEU A N 1
ATOM 1659 C CA . LEU A 1 233 ? 21.362 11.030 23.128 1.00 13.51 212 LEU A CA 1
ATOM 1660 C C . LEU A 1 233 ? 20.919 12.516 23.079 1.00 13.27 212 LEU A C 1
ATOM 1661 O O . LEU A 1 233 ? 21.747 13.409 22.804 1.00 12.42 212 LEU A O 1
ATOM 1666 N N . LYS A 1 234 ? 19.629 12.775 23.336 1.00 12.44 213 LYS A N 1
ATOM 1667 C CA . LYS A 1 234 ? 19.122 14.151 23.421 1.00 12.44 213 LYS A CA 1
ATOM 1668 C C . LYS A 1 234 ? 19.886 14.914 24.493 1.00 12.23 213 LYS A C 1
ATOM 1669 O O . LYS A 1 234 ? 20.322 16.029 24.270 1.00 11.63 213 LYS A O 1
ATOM 1675 N N . HIS A 1 235 ? 20.064 14.300 25.660 1.00 13.25 214 HIS A N 1
ATOM 1676 C CA . HIS A 1 235 ? 20.763 14.964 26.764 1.00 14.26 214 HIS A CA 1
ATOM 1677 C C . HIS A 1 235 ? 22.242 15.113 26.420 1.00 14.14 214 HIS A C 1
ATOM 1678 O O . HIS A 1 235 ? 22.901 16.059 26.892 1.00 15.15 214 HIS A O 1
ATOM 1685 N N . ALA A 1 236 ? 22.760 14.204 25.601 1.00 13.26 215 ALA A N 1
ATOM 1686 C CA . ALA A 1 236 ? 24.134 14.334 25.093 1.00 13.79 215 ALA A CA 1
ATOM 1687 C C . ALA A 1 236 ? 24.359 15.525 24.134 1.00 14.13 215 ALA A C 1
ATOM 1688 O O . ALA A 1 236 ? 25.365 16.222 24.246 1.00 14.33 215 ALA A O 1
ATOM 1690 N N . ILE A 1 237 ? 23.407 15.749 23.237 1.00 14.04 216 ILE A N 1
ATOM 1691 C CA . ILE A 1 237 ? 23.587 16.582 22.030 1.00 14.33 216 ILE A CA 1
ATOM 1692 C C . ILE A 1 237 ? 22.984 17.938 22.226 1.00 14.38 216 ILE A C 1
ATOM 1693 O O . ILE A 1 237 ? 23.569 18.924 21.799 1.00 15.22 216 ILE A O 1
ATOM 1698 N N . GLU A 1 238 ? 21.814 17.976 22.863 1.00 14.36 217 GLU A N 1
ATOM 1699 C CA . GLU A 1 238 ? 20.981 19.173 22.893 1.00 15.24 217 GLU A CA 1
ATOM 1700 C C . GLU A 1 238 ? 20.964 19.908 24.220 1.00 15.73 217 GLU A C 1
ATOM 1701 O O . GLU A 1 238 ? 20.670 21.102 24.254 1.00 17.24 217 GLU A O 1
ATOM 1707 N N . LYS A 1 239 ? 21.244 19.208 25.310 1.00 15.33 218 LYS A N 1
ATOM 1708 C CA . LYS A 1 239 ? 21.048 19.771 26.643 1.00 15.98 218 LYS A CA 1
ATOM 1709 C C . LYS A 1 239 ? 22.387 20.206 27.192 1.00 15.78 218 LYS A C 1
ATOM 1710 O O . LYS A 1 239 ? 23.417 19.834 26.653 1.00 17.35 218 LYS A O 1
ATOM 1716 N N . GLY A 1 240 ? 22.385 20.991 28.255 1.00 15.54 219 GLY A N 1
ATOM 1717 C CA . GLY A 1 240 ? 23.630 21.534 28.784 1.00 14.78 219 GLY A CA 1
ATOM 1718 C C . GLY A 1 240 ? 24.511 20.486 29.419 1.00 14.10 219 GLY A C 1
ATOM 1719 O O . GLY A 1 240 ? 24.028 19.435 29.820 1.00 15.46 219 GLY A O 1
ATOM 1720 N N . VAL A 1 241 ? 25.799 20.776 29.534 1.00 12.99 220 VAL A N 1
ATOM 1721 C CA . VAL A 1 241 ? 26.719 19.891 30.211 1.00 12.14 220 VAL A CA 1
ATOM 1722 C C . VAL A 1 241 ? 26.189 19.637 31.621 1.00 11.95 220 VAL A C 1
ATOM 1723 O O . VAL A 1 241 ? 25.888 20.596 32.341 1.00 11.61 220 VAL A O 1
ATOM 1727 N N . ASN A 1 242 ? 26.094 18.357 32.007 1.00 10.79 221 ASN A N 1
ATOM 1728 C CA . ASN A 1 242 ? 25.350 17.933 33.182 1.00 10.78 221 ASN A CA 1
ATOM 1729 C C . ASN A 1 242 ? 25.841 16.568 33.669 1.00 10.58 221 ASN A C 1
ATOM 1730 O O . ASN A 1 242 ? 25.787 15.566 32.945 1.00 10.03 221 ASN A O 1
ATOM 1735 N N . HIS A 1 243 ? 26.283 16.525 34.923 1.00 11.03 222 HIS A N 1
ATOM 1736 C CA . HIS A 1 243 ? 26.878 15.315 35.504 1.00 10.85 222 HIS A CA 1
ATOM 1737 C C . HIS A 1 243 ? 25.911 14.145 35.677 1.00 10.78 222 HIS A C 1
ATOM 1738 O O . HIS A 1 243 ? 26.350 13.017 35.866 1.00 11.23 222 HIS A O 1
ATOM 1745 N N . MET A 1 244 ? 24.605 14.399 35.591 1.00 10.81 223 MET A N 1
ATOM 1746 C CA . MET A 1 244 ? 23.618 13.322 35.613 1.00 11.49 223 MET A CA 1
ATOM 1747 C C . MET A 1 244 ? 23.557 12.557 34.260 1.00 11.89 223 MET A C 1
ATOM 1748 O O . MET A 1 244 ? 23.042 11.433 34.200 1.00 13.73 223 MET A O 1
ATOM 1753 N N . TRP A 1 245 ? 24.096 13.160 33.199 1.00 11.82 224 TRP A N 1
ATOM 1754 C CA . TRP A 1 245 ? 24.239 12.547 31.857 1.00 12.50 224 TRP A CA 1
ATOM 1755 C C . TRP A 1 245 ? 25.705 12.685 31.411 1.00 13.24 224 TRP A C 1
ATOM 1756 O O . TRP A 1 245 ? 26.054 13.601 30.632 1.00 12.88 224 TRP A O 1
ATOM 1767 N N . THR A 1 246 ? 26.556 11.777 31.918 1.00 13.86 225 THR A N 1
ATOM 1768 C CA . THR A 1 246 ? 28.015 11.942 31.897 1.00 15.30 225 THR A CA 1
ATOM 1769 C C . THR A 1 246 ? 28.589 12.046 30.496 1.00 15.84 225 THR A C 1
ATOM 1770 O O . THR A 1 246 ? 29.641 12.646 30.293 1.00 16.37 225 THR A O 1
ATOM 1774 N N . ILE A 1 247 ? 27.854 11.523 29.520 1.00 16.54 226 ILE A N 1
ATOM 1775 C CA . ILE A 1 247 ? 28.243 11.596 28.118 1.00 15.61 226 ILE A CA 1
ATOM 1776 C C . ILE A 1 247 ? 28.224 13.056 27.585 1.00 14.99 226 ILE A C 1
ATOM 1777 O O . ILE A 1 247 ? 28.963 13.396 26.663 1.00 14.81 226 ILE A O 1
ATOM 1782 N N . SER A 1 248 ? 27.409 13.914 28.193 1.00 13.91 227 SER A N 1
ATOM 1783 C CA . SER A 1 248 ? 27.304 15.331 27.788 1.00 13.22 227 SER A CA 1
ATOM 1784 C C . SER A 1 248 ? 28.639 16.073 27.887 1.00 13.12 227 SER A C 1
ATOM 1785 O O . SER A 1 248 ? 28.808 17.147 27.288 1.00 11.97 227 SER A O 1
ATOM 1788 N N . ALA A 1 249 ? 29.589 15.465 28.612 1.00 13.42 228 ALA A N 1
ATOM 1789 C CA . ALA A 1 249 ? 30.941 16.000 28.761 1.00 13.27 228 ALA A CA 1
ATOM 1790 C C . ALA A 1 249 ? 31.654 16.026 27.418 1.00 14.51 228 ALA A C 1
ATOM 1791 O O . ALA A 1 249 ? 32.525 16.890 27.209 1.00 14.55 228 ALA A O 1
ATOM 1793 N N . LEU A 1 250 ? 31.280 15.129 26.497 1.00 14.66 229 LEU A N 1
ATOM 1794 C CA . LEU A 1 250 ? 31.891 15.169 25.151 1.00 15.58 229 LEU A CA 1
ATOM 1795 C C . LEU A 1 250 ? 31.755 16.542 24.497 1.00 14.66 229 LEU A C 1
ATOM 1796 O O . LEU A 1 250 ? 32.485 16.853 23.558 1.00 14.19 229 LEU A O 1
ATOM 1801 N N . GLN A 1 251 ? 30.807 17.354 24.966 1.00 14.16 230 GLN A N 1
ATOM 1802 C CA . GLN A 1 251 ? 30.586 18.677 24.352 1.00 14.03 230 GLN A CA 1
ATOM 1803 C C . GLN A 1 251 ? 31.801 19.565 24.517 1.00 14.64 230 GLN A C 1
ATOM 1804 O O . GLN A 1 251 ? 31.938 20.544 23.787 1.00 14.45 230 GLN A O 1
ATOM 1810 N N . LEU A 1 252 ? 32.659 19.245 25.490 1.00 14.74 231 LEU A N 1
ATOM 1811 C CA . LEU A 1 252 ? 33.888 20.015 25.727 1.00 16.95 231 LEU A CA 1
ATOM 1812 C C . LEU A 1 252 ? 35.102 19.433 25.012 1.00 17.04 231 LEU A C 1
ATOM 1813 O O . LEU A 1 252 ? 36.167 20.033 24.980 1.00 17.45 231 LEU A O 1
ATOM 1818 N N . HIS A 1 253 ? 34.949 18.251 24.448 1.00 17.38 232 HIS A N 1
ATOM 1819 C CA . HIS A 1 253 ? 36.055 17.628 23.725 1.00 16.88 232 HIS A CA 1
ATOM 1820 C C . HIS A 1 253 ? 36.244 18.300 22.359 1.00 16.80 232 HIS A C 1
ATOM 1821 O O . HIS A 1 253 ? 35.276 18.740 21.728 1.00 15.19 232 HIS A O 1
ATOM 1828 N N . LYS A 1 254 ? 37.490 18.351 21.896 1.00 16.69 233 LYS A N 1
ATOM 1829 C CA . LYS A 1 254 ? 37.794 18.960 20.608 1.00 17.08 233 LYS A CA 1
ATOM 1830 C C . LYS A 1 254 ? 37.479 18.131 19.358 1.00 16.91 233 LYS A C 1
ATOM 1831 O O . LYS A 1 254 ? 37.372 18.694 18.287 1.00 17.40 233 LYS A O 1
ATOM 1833 N N . ASN A 1 255 ? 37.321 16.820 19.487 1.00 16.52 234 ASN A N 1
ATOM 1834 C CA . ASN A 1 255 ? 37.307 15.940 18.333 1.00 17.19 234 ASN A CA 1
ATOM 1835 C C . ASN A 1 255 ? 36.450 14.717 18.662 1.00 16.99 234 ASN A C 1
ATOM 1836 O O . ASN A 1 255 ? 36.975 13.632 18.916 1.00 16.95 234 ASN A O 1
ATOM 1841 N N . ALA A 1 256 ? 35.128 14.923 18.667 1.00 16.08 235 ALA A N 1
ATOM 1842 C CA . ALA A 1 256 ? 34.156 13.924 19.079 1.00 16.27 235 ALA A CA 1
ATOM 1843 C C . ALA A 1 256 ? 33.175 13.568 17.949 1.00 16.21 235 ALA A C 1
ATOM 1844 O O . ALA A 1 256 ? 32.679 14.441 17.231 1.00 16.33 235 ALA A O 1
ATOM 1846 N N . ILE A 1 257 ? 32.911 12.281 17.797 1.00 15.86 236 ILE A N 1
ATOM 1847 C CA . ILE A 1 257 ? 32.011 11.788 16.775 1.00 15.98 236 ILE A CA 1
ATOM 1848 C C . ILE A 1 257 ? 31.035 10.825 17.425 1.00 15.15 236 ILE A C 1
ATOM 1849 O O . ILE A 1 257 ? 31.436 9.973 18.203 1.00 15.30 236 ILE A O 1
ATOM 1854 N N . ILE A 1 258 ? 29.749 10.970 17.124 1.00 14.08 237 ILE A N 1
ATOM 1855 C CA . ILE A 1 258 ? 28.769 10.016 17.608 1.00 12.85 237 ILE A CA 1
ATOM 1856 C C . ILE A 1 258 ? 28.166 9.362 16.398 1.00 12.83 237 ILE A C 1
ATOM 1857 O O . ILE A 1 258 ? 27.785 10.054 15.453 1.00 13.30 237 ILE A O 1
ATOM 1862 N N . VAL A 1 259 ? 28.074 8.036 16.414 1.00 12.37 238 VAL A N 1
ATOM 1863 C CA . VAL A 1 259 ? 27.393 7.358 15.319 1.00 11.72 238 VAL A CA 1
ATOM 1864 C C . VAL A 1 259 ? 26.143 6.695 15.888 1.00 12.43 238 VAL A C 1
ATOM 1865 O O . VAL A 1 259 ? 26.211 5.950 16.866 1.00 12.52 238 VAL A O 1
ATOM 1869 N N . SER A 1 260 ? 24.992 7.019 15.304 1.00 12.57 239 SER A N 1
ATOM 1870 C CA . SER A 1 260 ? 23.700 6.685 15.909 1.00 13.31 239 SER A CA 1
ATOM 1871 C C . SER A 1 260 ? 22.803 5.993 14.900 1.00 13.60 239 SER A C 1
ATOM 1872 O O . SER A 1 260 ? 22.805 6.357 13.734 1.00 14.00 239 SER A O 1
ATOM 1875 N N . ASP A 1 261 ? 22.028 4.999 15.317 1.00 14.34 240 ASP A N 1
ATOM 1876 C CA . ASP A 1 261 ? 21.026 4.474 14.390 1.00 14.83 240 ASP A CA 1
ATOM 1877 C C . ASP A 1 261 ? 19.828 5.403 14.373 1.00 14.12 240 ASP A C 1
ATOM 1878 O O . ASP A 1 261 ? 19.739 6.323 15.175 1.00 12.63 240 ASP A O 1
ATOM 1883 N N . LYS A 1 262 ? 18.891 5.168 13.464 1.00 14.88 241 LYS A N 1
ATOM 1884 C CA . LYS A 1 262 ? 17.769 6.097 13.388 1.00 15.09 241 LYS A CA 1
ATOM 1885 C C . LYS A 1 262 ? 16.928 6.057 14.668 1.00 13.93 241 LYS A C 1
ATOM 1886 O O . LYS A 1 262 ? 16.474 7.118 15.168 1.00 14.50 241 LYS A O 1
ATOM 1892 N N . ASN A 1 263 ? 16.757 4.858 15.217 1.00 12.58 242 ASN A N 1
ATOM 1893 C CA . ASN A 1 263 ? 15.912 4.697 16.400 1.00 12.71 242 ASN A CA 1
ATOM 1894 C C . ASN A 1 263 ? 16.426 5.493 17.613 1.00 12.98 242 ASN A C 1
ATOM 1895 O O . ASN A 1 263 ? 15.619 6.011 18.399 1.00 12.96 242 ASN A O 1
ATOM 1900 N N . ALA A 1 264 ? 17.758 5.625 17.751 1.00 12.22 243 ALA A N 1
ATOM 1901 C CA . ALA A 1 264 ? 18.299 6.410 18.886 1.00 12.60 243 ALA A CA 1
ATOM 1902 C C . ALA A 1 264 ? 18.085 7.927 18.727 1.00 12.60 243 ALA A C 1
ATOM 1903 O O . ALA A 1 264 ? 18.285 8.697 19.688 1.00 12.29 243 ALA A O 1
ATOM 1905 N N . THR A 1 265 ? 17.656 8.371 17.534 1.00 12.17 244 THR A N 1
ATOM 1906 C CA . THR A 1 265 ? 17.461 9.814 17.324 1.00 11.85 244 THR A CA 1
ATOM 1907 C C . THR A 1 265 ? 16.047 10.296 17.638 1.00 12.87 244 THR A C 1
ATOM 1908 O O . THR A 1 265 ? 15.787 11.481 17.464 1.00 12.91 244 THR A O 1
ATOM 1912 N N . TYR A 1 266 ? 15.158 9.417 18.118 1.00 11.97 245 TYR A N 1
ATOM 1913 C CA . TYR A 1 266 ? 13.756 9.806 18.298 1.00 13.12 245 TYR A CA 1
ATOM 1914 C C . TYR A 1 266 ? 13.498 10.946 19.260 1.00 12.39 245 TYR A C 1
ATOM 1915 O O . TYR A 1 266 ? 12.447 11.572 19.170 1.00 13.78 245 TYR A O 1
ATOM 1924 N N . GLU A 1 267 ? 14.423 11.254 20.156 1.00 11.77 246 GLU A N 1
ATOM 1925 C CA . GLU A 1 267 ? 14.155 12.370 21.087 1.00 12.15 246 GLU A CA 1
ATOM 1926 C C . GLU A 1 267 ? 14.815 13.666 20.678 1.00 10.79 246 GLU A C 1
ATOM 1927 O O . GLU A 1 267 ? 14.546 14.698 21.292 1.00 10.70 246 GLU A O 1
ATOM 1933 N N . LEU A 1 268 ? 15.641 13.618 19.637 1.00 10.11 247 LEU A N 1
ATOM 1934 C CA . LEU A 1 268 ? 16.246 14.811 19.063 1.00 9.83 247 LEU A CA 1
ATOM 1935 C C . LEU A 1 268 ? 15.258 15.606 18.234 1.00 9.98 247 LEU A C 1
ATOM 1936 O O . LEU A 1 268 ? 14.275 15.051 17.732 1.00 9.72 247 LEU A O 1
ATOM 1941 N N . LYS A 1 269 ? 15.539 16.898 18.060 1.00 9.71 248 LYS A N 1
ATOM 1942 C CA . LYS A 1 269 ? 14.737 17.737 17.181 1.00 10.27 248 LYS A CA 1
ATOM 1943 C C . LYS A 1 269 ? 14.999 17.391 15.730 1.00 9.88 248 LYS A C 1
ATOM 1944 O O . LYS A 1 269 ? 16.109 17.002 15.350 1.00 10.42 248 LYS A O 1
ATOM 1950 N N . VAL A 1 270 ? 13.967 17.517 14.909 1.00 10.93 249 VAL A N 1
ATOM 1951 C CA . VAL A 1 270 ? 14.071 17.352 13.457 1.00 10.65 249 VAL A CA 1
ATOM 1952 C C . VAL A 1 270 ? 15.214 18.217 12.945 1.00 11.27 249 VAL A C 1
ATOM 1953 O O . VAL A 1 270 ? 16.075 17.742 12.198 1.00 11.99 249 VAL A O 1
ATOM 1957 N N . GLY A 1 271 ? 15.244 19.471 13.386 1.00 11.29 250 GLY A N 1
ATOM 1958 C CA . GLY A 1 271 ? 16.269 20.433 12.992 1.00 11.55 250 GLY A CA 1
ATOM 1959 C C . GLY A 1 271 ? 17.711 20.053 13.367 1.00 11.84 250 GLY A C 1
ATOM 1960 O O . GLY A 1 271 ? 18.629 20.335 12.610 1.00 12.06 250 GLY A O 1
ATOM 1961 N N . THR A 1 272 ? 17.897 19.388 14.504 1.00 11.75 251 THR A N 1
ATOM 1962 C CA . THR A 1 272 ? 19.222 18.878 14.922 1.00 12.50 251 THR A CA 1
ATOM 1963 C C . THR A 1 272 ? 19.727 17.794 13.955 1.00 12.75 251 THR A C 1
ATOM 1964 O O . THR A 1 272 ? 20.861 17.848 13.440 1.00 13.10 251 THR A O 1
ATOM 1968 N N . VAL A 1 273 ? 18.861 16.840 13.673 1.00 13.04 252 VAL A N 1
ATOM 1969 C CA . VAL A 1 273 ? 19.167 15.778 12.739 1.00 13.74 252 VAL A CA 1
ATOM 1970 C C . VAL A 1 273 ? 19.461 16.366 11.354 1.00 14.01 252 VAL A C 1
ATOM 1971 O O . VAL A 1 273 ? 20.425 15.961 10.704 1.00 14.93 252 VAL A O 1
ATOM 1975 N N . GLU A 1 274 ? 18.643 17.306 10.894 1.00 13.70 253 GLU A N 1
ATOM 1976 C CA . GLU A 1 274 ? 18.879 17.900 9.564 1.00 13.10 253 GLU A CA 1
ATOM 1977 C C . GLU A 1 274 ? 20.218 18.649 9.560 1.00 12.29 253 GLU A C 1
ATOM 1978 O O . GLU A 1 274 ? 20.966 18.633 8.581 1.00 11.31 253 GLU A O 1
ATOM 1984 N N . TYR A 1 275 ? 20.513 19.314 10.672 1.00 12.56 254 TYR A N 1
ATOM 1985 C CA . TYR A 1 275 ? 21.713 20.131 10.787 1.00 12.52 254 TYR A CA 1
ATOM 1986 C C . TYR A 1 275 ? 22.993 19.259 10.689 1.00 12.78 254 TYR A C 1
ATOM 1987 O O . TYR A 1 275 ? 23.912 19.551 9.901 1.00 11.81 254 TYR A O 1
ATOM 1996 N N . PHE A 1 276 ? 23.033 18.177 11.469 1.00 12.93 255 PHE A N 1
ATOM 1997 C CA . PHE A 1 276 ? 24.179 17.278 11.414 1.00 13.79 255 PHE A CA 1
ATOM 1998 C C . PHE A 1 276 ? 24.232 16.445 10.110 1.00 14.73 255 PHE A C 1
ATOM 1999 O O . PHE A 1 276 ? 25.333 16.059 9.683 1.00 14.58 255 PHE A O 1
ATOM 2007 N N . ASN A 1 277 ? 23.075 16.145 9.498 1.00 14.32 256 ASN A N 1
ATOM 2008 C CA . ASN A 1 277 ? 23.082 15.462 8.192 1.00 15.16 256 ASN A CA 1
ATOM 2009 C C . ASN A 1 277 ? 23.704 16.344 7.101 1.00 16.00 256 ASN A C 1
ATOM 2010 O O . ASN A 1 277 ? 24.441 15.870 6.245 1.00 15.31 256 ASN A O 1
ATOM 2015 N N . ASP A 1 278 ? 23.379 17.630 7.138 1.00 17.21 257 ASP A N 1
ATOM 2016 C CA . ASP A 1 278 ? 23.953 18.582 6.218 1.00 18.53 257 ASP A CA 1
ATOM 2017 C C . ASP A 1 278 ? 25.478 18.722 6.441 1.00 18.49 257 ASP A C 1
ATOM 2018 O O . ASP A 1 278 ? 26.219 18.763 5.478 1.00 19.19 257 ASP A O 1
ATOM 2023 N N . ILE A 1 279 ? 25.942 18.763 7.694 1.00 19.01 258 ILE A N 1
ATOM 2024 C CA . ILE A 1 279 ? 27.386 18.795 7.986 1.00 19.26 258 ILE A CA 1
ATOM 2025 C C . ILE A 1 279 ? 28.123 17.645 7.265 1.00 19.93 258 ILE A C 1
ATOM 2026 O O . ILE A 1 279 ? 29.137 17.887 6.620 1.00 18.97 258 ILE A O 1
ATOM 2031 N N . GLU A 1 280 ? 27.565 16.433 7.317 1.00 20.97 259 GLU A N 1
ATOM 2032 C CA . GLU A 1 280 ? 28.122 15.290 6.591 1.00 23.49 259 GLU A CA 1
ATOM 2033 C C . GLU A 1 280 ? 28.149 15.401 5.059 1.00 25.46 259 GLU A C 1
ATOM 2034 O O . GLU A 1 280 ? 29.144 15.005 4.441 1.00 25.24 259 GLU A O 1
ATOM 2040 N N . ARG A 1 281 ? 27.075 15.913 4.453 1.00 27.62 260 ARG A N 1
ATOM 2041 C CA . ARG A 1 281 ? 27.055 16.159 2.995 1.00 30.44 260 ARG A CA 1
ATOM 2042 C C . ARG A 1 281 ? 28.103 17.186 2.563 1.00 31.41 260 ARG A C 1
ATOM 2043 O O . ARG A 1 281 ? 28.806 16.968 1.598 1.00 31.39 260 ARG A O 1
ATOM 2051 N N . LYS A 1 282 ? 28.183 18.303 3.292 1.00 33.60 261 LYS A N 1
ATOM 2052 C CA . LYS A 1 282 ? 29.122 19.377 3.009 1.00 35.31 261 LYS A CA 1
ATOM 2053 C C . LYS A 1 282 ? 30.562 18.959 3.315 1.00 36.81 261 LYS A C 1
ATOM 2054 O O . LYS A 1 282 ? 31.488 19.435 2.671 1.00 36.31 261 LYS A O 1
ATOM 2060 N N . ASN A 1 283 ? 30.739 18.094 4.317 1.00 38.94 262 ASN A N 1
ATOM 2061 C CA . ASN A 1 283 ? 32.037 17.506 4.637 1.00 40.67 262 ASN A CA 1
ATOM 2062 C C . ASN A 1 283 ? 32.488 16.625 3.467 1.00 42.23 262 ASN A C 1
ATOM 2063 O O . ASN A 1 283 ? 33.626 16.732 2.987 1.00 42.63 262 ASN A O 1
ATOM 2068 N N . PHE A 1 284 ? 31.582 15.787 2.980 1.00 44.01 263 PHE A N 1
ATOM 2069 C CA . PHE A 1 284 ? 31.892 14.912 1.847 1.00 46.13 263 PHE A CA 1
ATOM 2070 C C . PHE A 1 284 ? 32.247 15.710 0.572 1.00 47.23 263 PHE A C 1
ATOM 2071 O O . PHE A 1 284 ? 33.215 15.380 -0.108 1.00 47.61 263 PHE A O 1
ATOM 2079 N N . ASN A 1 285 ? 31.489 16.775 0.300 1.00 48.57 264 ASN A N 1
ATOM 2080 C CA . ASN A 1 285 ? 31.629 17.606 -0.911 1.00 50.09 264 ASN A CA 1
ATOM 2081 C C . ASN A 1 285 ? 32.525 18.877 -0.798 1.00 50.77 264 ASN A C 1
ATOM 2082 O O . ASN A 1 285 ? 32.307 19.853 -1.524 1.00 50.76 264 ASN A O 1
ATOM 2087 N N . ASN A 1 286 ? 33.527 18.863 0.085 1.00 51.90 265 ASN A N 1
ATOM 2088 C CA . ASN A 1 286 ? 34.290 20.090 0.434 1.00 53.23 265 ASN A CA 1
ATOM 2089 C C . ASN A 1 286 ? 35.635 20.327 -0.278 1.00 54.57 265 ASN A C 1
ATOM 2090 O O . ASN A 1 286 ? 36.299 21.351 -0.035 1.00 54.48 265 ASN A O 1
ATOM 2095 N N . ASP A 1 287 ? 36.047 19.368 -1.111 1.00 56.30 266 ASP A N 1
ATOM 2096 C CA . ASP A 1 287 ? 37.302 19.452 -1.893 1.00 57.85 266 ASP A CA 1
ATOM 2097 C C . ASP A 1 287 ? 38.598 19.441 -1.049 1.00 58.66 266 ASP A C 1
ATOM 2098 O O . ASP A 1 287 ? 39.622 20.004 -1.452 1.00 59.06 266 ASP A O 1
ATOM 2103 N N . LEU A 1 288 ? 38.531 18.780 0.111 1.00 59.83 267 LEU A N 1
ATOM 2104 C CA . LEU A 1 288 ? 39.668 18.587 1.031 1.00 60.83 267 LEU A CA 1
ATOM 2105 C C . LEU A 1 288 ? 39.733 17.125 1.494 1.00 61.44 267 LEU A C 1
ATOM 2106 O O . LEU A 1 288 ? 38.691 16.486 1.720 1.00 61.66 267 LEU A O 1
ATOM 2111 N N . LYS A 1 289 ? 40.957 16.609 1.636 1.00 61.92 268 LYS A N 1
ATOM 2112 C CA . LYS A 1 289 ? 41.214 15.245 2.122 1.00 62.21 268 LYS A CA 1
ATOM 2113 C C . LYS A 1 289 ? 42.716 15.044 2.316 1.00 62.51 268 LYS A C 1
ATOM 2114 O O . LYS A 1 289 ? 43.510 15.241 1.388 1.00 62.46 268 LYS A O 1
ATOM 2116 N N . PRO B 1 19 ? -11.386 15.707 50.496 1.00 45.05 -2 PRO B N 1
ATOM 2117 C CA . PRO B 1 19 ? -10.443 16.654 51.147 1.00 44.94 -2 PRO B CA 1
ATOM 2118 C C . PRO B 1 19 ? -10.528 18.087 50.588 1.00 44.20 -2 PRO B C 1
ATOM 2119 O O . PRO B 1 19 ? -10.288 19.063 51.336 1.00 44.09 -2 PRO B O 1
ATOM 2123 N N . GLY B 1 20 ? -10.879 18.180 49.293 1.00 43.13 -1 GLY B N 1
ATOM 2124 C CA . GLY B 1 20 ? -11.001 19.445 48.539 1.00 41.16 -1 GLY B CA 1
ATOM 2125 C C . GLY B 1 20 ? -10.153 19.579 47.266 1.00 39.93 -1 GLY B C 1
ATOM 2126 O O . GLY B 1 20 ? -10.041 20.687 46.729 1.00 39.55 -1 GLY B O 1
ATOM 2127 N N . SER B 1 21 ? -9.555 18.476 46.777 1.00 38.62 0 SER B N 1
ATOM 2128 C CA . SER B 1 21 ? -8.622 18.509 45.613 1.00 37.03 0 SER B CA 1
ATOM 2129 C C . SER B 1 21 ? -8.404 17.113 44.977 1.00 35.30 0 SER B C 1
ATOM 2130 O O . SER B 1 21 ? -8.806 16.102 45.578 1.00 34.94 0 SER B O 1
ATOM 2133 N N . MET B 1 22 ? -7.755 17.041 43.796 1.00 32.91 1 MET B N 1
ATOM 2134 C CA . MET B 1 22 ? -7.335 15.736 43.234 1.00 30.49 1 MET B CA 1
ATOM 2135 C C . MET B 1 22 ? -6.488 15.031 44.266 1.00 28.73 1 MET B C 1
ATOM 2136 O O . MET B 1 22 ? -5.764 15.674 45.053 1.00 29.55 1 MET B O 1
ATOM 2141 N N . ARG B 1 23 ? -6.591 13.707 44.286 1.00 26.30 2 ARG B N 1
ATOM 2142 C CA . ARG B 1 23 ? -5.949 12.929 45.313 1.00 23.79 2 ARG B CA 1
ATOM 2143 C C . ARG B 1 23 ? -4.888 12.017 44.737 1.00 21.98 2 ARG B C 1
ATOM 2144 O O . ARG B 1 23 ? -5.092 11.397 43.695 1.00 21.88 2 ARG B O 1
ATOM 2152 N N . LEU B 1 24 ? -3.759 11.949 45.428 1.00 19.48 3 LEU B N 1
ATOM 2153 C CA . LEU B 1 24 ? -2.673 11.024 45.100 1.00 18.03 3 LEU B CA 1
ATOM 2154 C C . LEU B 1 24 ? -2.328 10.153 46.308 1.00 17.66 3 LEU B C 1
ATOM 2155 O O . LEU B 1 24 ? -1.843 10.653 47.329 1.00 17.35 3 LEU B O 1
ATOM 2160 N N . ILE B 1 25 ? -2.592 8.848 46.174 1.00 17.33 4 ILE B N 1
ATOM 2161 C CA . ILE B 1 25 ? -2.370 7.884 47.223 1.00 17.44 4 ILE B CA 1
ATOM 2162 C C . ILE B 1 25 ? -1.179 7.049 46.857 1.00 17.90 4 ILE B C 1
ATOM 2163 O O . ILE B 1 25 ? -1.228 6.286 45.882 1.00 17.67 4 ILE B O 1
ATOM 2168 N N . ILE B 1 26 ? -0.137 7.138 47.681 1.00 17.82 5 ILE B N 1
ATOM 2169 C CA . ILE B 1 26 ? 1.105 6.407 47.432 1.00 18.28 5 ILE B CA 1
ATOM 2170 C C . ILE B 1 26 ? 1.258 5.315 48.460 1.00 18.64 5 ILE B C 1
ATOM 2171 O O . ILE B 1 26 ? 1.218 5.585 49.669 1.00 19.48 5 ILE B O 1
ATOM 2176 N N . ARG B 1 27 ? 1.408 4.091 47.967 1.00 18.02 6 ARG B N 1
ATOM 2177 C CA . ARG B 1 27 ? 1.649 2.908 48.788 1.00 18.62 6 ARG B CA 1
ATOM 2178 C C . ARG B 1 27 ? 2.901 2.196 48.254 1.00 18.34 6 ARG B C 1
ATOM 2179 O O . ARG B 1 27 ? 3.264 2.391 47.089 1.00 18.42 6 ARG B O 1
ATOM 2187 N N . PRO B 1 28 ? 3.577 1.389 49.100 1.00 17.65 7 PRO B N 1
ATOM 2188 C CA . PRO B 1 28 ? 4.827 0.751 48.674 1.00 17.12 7 PRO B CA 1
ATOM 2189 C C . PRO B 1 28 ? 4.762 -0.123 47.443 1.00 17.15 7 PRO B C 1
ATOM 2190 O O . PRO B 1 28 ? 5.630 0.013 46.567 1.00 17.52 7 PRO B O 1
ATOM 2194 N N . THR B 1 29 ? 3.773 -1.011 47.356 1.00 17.21 8 THR B N 1
ATOM 2195 C CA . THR B 1 29 ? 3.836 -2.062 46.357 1.00 18.14 8 THR B CA 1
ATOM 2196 C C . THR B 1 29 ? 2.575 -2.171 45.490 1.00 18.39 8 THR B C 1
ATOM 2197 O O . THR B 1 29 ? 1.517 -1.676 45.839 1.00 18.58 8 THR B O 1
ATOM 2201 N N . TYR B 1 30 ? 2.705 -2.901 44.398 1.00 19.37 9 TYR B N 1
ATOM 2202 C CA . TYR B 1 30 ? 1.583 -3.229 43.545 1.00 20.53 9 TYR B CA 1
ATOM 2203 C C . TYR B 1 30 ? 0.421 -3.863 44.308 1.00 20.72 9 TYR B C 1
ATOM 2204 O O . TYR B 1 30 ? -0.738 -3.530 44.066 1.00 20.51 9 TYR B O 1
ATOM 2213 N N . GLU B 1 31 ? 0.728 -4.759 45.240 1.00 21.57 10 GLU B N 1
ATOM 2214 C CA . GLU B 1 31 ? -0.298 -5.458 46.008 1.00 21.79 10 GLU B CA 1
ATOM 2215 C C . GLU B 1 31 ? -1.030 -4.472 46.908 1.00 21.76 10 GLU B C 1
ATOM 2216 O O . GLU B 1 31 ? -2.276 -4.520 47.009 1.00 21.54 10 GLU B O 1
ATOM 2222 N N . ASP B 1 32 ? -0.281 -3.579 47.564 1.00 20.87 11 ASP B N 1
ATOM 2223 C CA . ASP B 1 32 ? -0.912 -2.597 48.462 1.00 20.36 11 ASP B CA 1
ATOM 2224 C C . ASP B 1 32 ? -1.871 -1.703 47.678 1.00 19.82 11 ASP B C 1
ATOM 2225 O O . ASP B 1 32 ? -2.944 -1.396 48.185 1.00 20.25 11 ASP B O 1
ATOM 2230 N N . ILE B 1 33 ? -1.475 -1.246 46.477 1.00 18.87 12 ILE B N 1
ATOM 2231 C CA . ILE B 1 33 ? -2.352 -0.348 45.704 1.00 18.39 12 ILE B CA 1
ATOM 2232 C C . ILE B 1 33 ? -3.577 -1.059 45.199 1.00 18.02 12 ILE B C 1
ATOM 2233 O O . ILE B 1 33 ? -4.643 -0.465 45.144 1.00 18.14 12 ILE B O 1
ATOM 2238 N N . SER B 1 34 ? -3.420 -2.336 44.857 1.00 18.42 13 SER B N 1
ATOM 2239 C CA . SER B 1 34 ? -4.526 -3.184 44.430 1.00 18.97 13 SER B CA 1
ATOM 2240 C C . SER B 1 34 ? -5.576 -3.336 45.540 1.00 19.37 13 SER B C 1
ATOM 2241 O O . SER B 1 34 ? -6.783 -3.311 45.282 1.00 19.14 13 SER B O 1
ATOM 2244 N N . LYS B 1 35 ? -5.098 -3.475 46.776 1.00 19.65 14 LYS B N 1
ATOM 2245 C CA . LYS B 1 35 ? -5.962 -3.620 47.933 1.00 20.31 14 LYS B CA 1
ATOM 2246 C C . LYS B 1 35 ? -6.646 -2.301 48.219 1.00 19.18 14 LYS B C 1
ATOM 2247 O O . LYS B 1 35 ? -7.840 -2.258 48.528 1.00 19.76 14 LYS B O 1
ATOM 2253 N N . TRP B 1 36 ? -5.888 -1.213 48.139 1.00 18.59 15 TRP B N 1
ATOM 2254 C CA . TRP B 1 36 ? -6.473 0.104 48.410 1.00 17.36 15 TRP B CA 1
ATOM 2255 C C . TRP B 1 36 ? -7.604 0.365 47.417 1.00 16.88 15 TRP B C 1
ATOM 2256 O O . TRP B 1 36 ? -8.698 0.794 47.812 1.00 17.12 15 TRP B O 1
ATOM 2267 N N . ALA B 1 37 ? -7.333 0.073 46.145 1.00 16.33 16 ALA B N 1
ATOM 2268 C CA . ALA B 1 37 ? -8.307 0.266 45.076 1.00 16.71 16 ALA B CA 1
ATOM 2269 C C . ALA B 1 37 ? -9.564 -0.611 45.247 1.00 17.43 16 ALA B C 1
ATOM 2270 O O . ALA B 1 37 ? -10.702 -0.107 45.125 1.00 18.30 16 ALA B O 1
ATOM 2272 N N . ALA B 1 38 ? -9.373 -1.906 45.510 1.00 18.16 17 ALA B N 1
ATOM 2273 C CA . ALA B 1 38 ? -10.522 -2.831 45.663 1.00 18.82 17 ALA B CA 1
ATOM 2274 C C . ALA B 1 38 ? -11.412 -2.357 46.798 1.00 19.37 17 ALA B C 1
ATOM 2275 O O . ALA B 1 38 ? -12.638 -2.317 46.661 1.00 19.34 17 ALA B O 1
ATOM 2277 N N . ASN B 1 39 ? -10.781 -1.961 47.915 1.00 20.03 18 ASN B N 1
ATOM 2278 C CA . ASN B 1 39 ? -11.494 -1.412 49.072 1.00 19.75 18 ASN B CA 1
ATOM 2279 C C . ASN B 1 39 ? -12.221 -0.128 48.705 1.00 18.77 18 ASN B C 1
ATOM 2280 O O . ASN B 1 39 ? -13.353 0.111 49.139 1.00 18.48 18 ASN B O 1
ATOM 2285 N N . HIS B 1 40 ? -11.561 0.710 47.915 1.00 17.32 19 HIS B N 1
ATOM 2286 C CA . HIS B 1 40 ? -12.182 1.970 47.544 1.00 16.12 19 HIS B CA 1
ATOM 2287 C C . HIS B 1 40 ? -13.436 1.742 46.670 1.00 15.70 19 HIS B C 1
ATOM 2288 O O . HIS B 1 40 ? -14.440 2.409 46.846 1.00 14.66 19 HIS B O 1
ATOM 2295 N N . VAL B 1 41 ? -13.363 0.777 45.758 1.00 16.35 20 VAL B N 1
ATOM 2296 C CA . VAL B 1 41 ? -14.490 0.441 44.886 1.00 16.84 20 VAL B CA 1
ATOM 2297 C C . VAL B 1 41 ? -15.614 -0.138 45.740 1.00 17.69 20 VAL B C 1
ATOM 2298 O O . VAL B 1 41 ? -16.756 0.259 45.590 1.00 17.51 20 VAL B O 1
ATOM 2302 N N . ALA B 1 42 ? -15.271 -1.036 46.669 1.00 18.96 21 ALA B N 1
ATOM 2303 C CA . ALA B 1 42 ? -16.244 -1.655 47.571 1.00 20.28 21 ALA B CA 1
ATOM 2304 C C . ALA B 1 42 ? -16.953 -0.628 48.437 1.00 21.20 21 ALA B C 1
ATOM 2305 O O . ALA B 1 42 ? -18.190 -0.664 48.598 1.00 21.49 21 ALA B O 1
ATOM 2307 N N . GLN B 1 43 ? -16.170 0.293 48.985 1.00 22.20 22 GLN B N 1
ATOM 2308 C CA . GLN B 1 43 ? -16.685 1.370 49.827 1.00 23.32 22 GLN B CA 1
ATOM 2309 C C . GLN B 1 43 ? -17.678 2.249 49.054 1.00 23.43 22 GLN B C 1
ATOM 2310 O O . GLN B 1 43 ? -18.735 2.584 49.581 1.00 23.19 22 GLN B O 1
ATOM 2316 N N . LYS B 1 44 ? -17.354 2.616 47.810 1.00 23.67 23 LYS B N 1
ATOM 2317 C CA . LYS B 1 44 ? -18.258 3.483 47.007 1.00 23.67 23 LYS B CA 1
ATOM 2318 C C . LYS B 1 44 ? -19.601 2.836 46.689 1.00 22.96 23 LYS B C 1
ATOM 2319 O O . LYS B 1 44 ? -20.628 3.483 46.797 1.00 22.02 23 LYS B O 1
ATOM 2325 N N . ILE B 1 45 ? -19.564 1.569 46.279 1.00 22.42 24 ILE B N 1
ATOM 2326 C CA . ILE B 1 45 ? -20.758 0.798 46.006 1.00 22.67 24 ILE B CA 1
ATOM 2327 C C . ILE B 1 45 ? -21.571 0.533 47.266 1.00 23.91 24 ILE B C 1
ATOM 2328 O O . ILE B 1 45 ? -22.789 0.661 47.265 1.00 23.84 24 ILE B O 1
ATOM 2333 N N . ASN B 1 46 ? -20.903 0.147 48.344 1.00 25.21 25 ASN B N 1
ATOM 2334 C CA . ASN B 1 46 ? -21.607 -0.107 49.591 1.00 26.51 25 ASN B CA 1
ATOM 2335 C C . ASN B 1 46 ? -22.298 1.115 50.160 1.00 27.21 25 ASN B C 1
ATOM 2336 O O . ASN B 1 46 ? -23.433 1.010 50.624 1.00 27.76 25 ASN B O 1
ATOM 2341 N N . GLU B 1 47 ? -21.629 2.265 50.130 1.00 27.95 26 GLU B N 1
ATOM 2342 C CA . GLU B 1 47 ? -22.259 3.529 50.544 1.00 29.28 26 GLU B CA 1
ATOM 2343 C C . GLU B 1 47 ? -23.399 3.894 49.608 1.00 29.00 26 GLU B C 1
ATOM 2344 O O . GLU B 1 47 ? -24.394 4.459 50.051 1.00 29.26 26 GLU B O 1
ATOM 2350 N N . PHE B 1 48 ? -23.257 3.581 48.318 1.00 28.60 27 PHE B N 1
ATOM 2351 C CA . PHE B 1 48 ? -24.315 3.918 47.371 1.00 28.73 27 PHE B CA 1
ATOM 2352 C C . PHE B 1 48 ? -25.523 3.037 47.639 1.00 28.40 27 PHE B C 1
ATOM 2353 O O . PHE B 1 48 ? -26.648 3.489 47.589 1.00 28.18 27 PHE B O 1
ATOM 2361 N N . SER B 1 49 ? -25.239 1.775 47.926 1.00 28.95 28 SER B N 1
ATOM 2362 C CA . SER B 1 49 ? -26.232 0.744 48.228 1.00 29.55 28 SER B CA 1
ATOM 2363 C C . SER B 1 49 ? -27.152 0.487 47.047 1.00 28.61 28 SER B C 1
ATOM 2364 O O . SER B 1 49 ? -28.341 0.732 47.123 1.00 29.59 28 SER B O 1
ATOM 2367 N N . PRO B 1 50 ? -26.605 -0.016 45.947 1.00 28.09 29 PRO B N 1
ATOM 2368 C CA . PRO B 1 50 ? -27.423 -0.138 44.739 1.00 27.95 29 PRO B CA 1
ATOM 2369 C C . PRO B 1 50 ? -28.673 -1.015 44.958 1.00 28.41 29 PRO B C 1
ATOM 2370 O O . PRO B 1 50 ? -28.700 -1.820 45.882 1.00 27.34 29 PRO B O 1
ATOM 2374 N N . THR B 1 51 ? -29.684 -0.835 44.105 1.00 29.08 30 THR B N 1
ATOM 2375 C CA . THR B 1 51 ? -30.880 -1.702 44.038 1.00 29.38 30 THR B CA 1
ATOM 2376 C C . THR B 1 51 ? -31.198 -1.973 42.560 1.00 30.51 30 THR B C 1
ATOM 2377 O O . THR B 1 51 ? -30.598 -1.336 41.679 1.00 29.74 30 THR B O 1
ATOM 2381 N N . LYS B 1 52 ? -32.137 -2.897 42.288 1.00 31.08 31 LYS B N 1
ATOM 2382 C CA . LYS B 1 52 ? -32.686 -3.118 40.935 1.00 31.53 31 LYS B CA 1
ATOM 2383 C C . LYS B 1 52 ? -33.125 -1.801 40.268 1.00 31.88 31 LYS B C 1
ATOM 2384 O O . LYS B 1 52 ? -32.921 -1.607 39.074 1.00 32.42 31 LYS B O 1
ATOM 2386 N N . GLU B 1 53 ? -33.706 -0.895 41.045 1.00 32.06 32 GLU B N 1
ATOM 2387 C CA . GLU B 1 53 ? -34.203 0.372 40.510 1.00 32.24 32 GLU B CA 1
ATOM 2388 C C . GLU B 1 53 ? -33.127 1.439 40.354 1.00 31.84 32 GLU B C 1
ATOM 2389 O O . GLU B 1 53 ? -33.182 2.211 39.400 1.00 32.57 32 GLU B O 1
ATOM 2395 N N . ASN B 1 54 ? -32.195 1.512 41.312 1.00 30.48 33 ASN B N 1
ATOM 2396 C CA . ASN B 1 54 ? -31.106 2.464 41.273 1.00 29.47 33 ASN B CA 1
ATOM 2397 C C . ASN B 1 54 ? -29.771 1.712 41.450 1.00 28.05 33 ASN B C 1
ATOM 2398 O O . ASN B 1 54 ? -29.219 1.658 42.552 1.00 27.48 33 ASN B O 1
ATOM 2403 N N . PRO B 1 55 ? -29.270 1.098 40.366 1.00 26.38 34 PRO B N 1
ATOM 2404 C CA . PRO B 1 55 ? -28.044 0.338 40.413 1.00 24.76 34 PRO B CA 1
ATOM 2405 C C . PRO B 1 55 ? -26.823 1.283 40.331 1.00 23.86 34 PRO B C 1
ATOM 2406 O O . PRO B 1 55 ? -26.973 2.480 39.988 1.00 23.04 34 PRO B O 1
ATOM 2410 N N . PHE B 1 56 ? -25.654 0.728 40.649 1.00 22.12 35 PHE B N 1
ATOM 2411 C CA . PHE B 1 56 ? -24.367 1.422 40.623 1.00 21.05 35 PHE B CA 1
ATOM 2412 C C . PHE B 1 56 ? -23.734 1.169 39.254 1.00 20.66 35 PHE B C 1
ATOM 2413 O O . PHE B 1 56 ? -23.733 0.025 38.751 1.00 20.04 35 PHE B O 1
ATOM 2421 N N . ILE B 1 57 ? -23.197 2.233 38.661 1.00 19.66 36 ILE B N 1
ATOM 2422 C CA . ILE B 1 57 ? -22.703 2.159 37.268 1.00 19.84 36 ILE B CA 1
ATOM 2423 C C . ILE B 1 57 ? -21.174 2.221 37.282 1.00 19.34 36 ILE B C 1
ATOM 2424 O O . ILE B 1 57 ? -20.599 3.223 37.698 1.00 19.41 36 ILE B O 1
ATOM 2429 N N . LEU B 1 58 ? -20.528 1.153 36.833 1.00 19.04 37 LEU B N 1
ATOM 2430 C CA . LEU B 1 58 ? -19.087 0.981 37.054 1.00 18.50 37 LEU B CA 1
ATOM 2431 C C . LEU B 1 58 ? -18.317 0.795 35.746 1.00 18.39 37 LEU B C 1
ATOM 2432 O O . LEU B 1 58 ? -18.642 -0.102 34.968 1.00 18.50 37 LEU B O 1
ATOM 2437 N N . GLY B 1 59 ? -17.297 1.640 35.515 1.00 17.72 38 GLY B N 1
ATOM 2438 C CA . GLY B 1 59 ? -16.439 1.526 34.331 1.00 16.76 38 GLY B CA 1
ATOM 2439 C C . GLY B 1 59 ? -15.133 0.840 34.687 1.00 17.06 38 GLY B C 1
ATOM 2440 O O . GLY B 1 59 ? -14.556 1.130 35.726 1.00 16.49 38 GLY B O 1
ATOM 2441 N N . LEU B 1 60 ? -14.668 -0.070 33.832 1.00 16.88 39 LEU B N 1
ATOM 2442 C CA . LEU B 1 60 ? -13.582 -0.962 34.187 1.00 17.77 39 LEU B CA 1
ATOM 2443 C C . LEU B 1 60 ? -12.533 -1.000 33.108 1.00 18.46 39 LEU B C 1
ATOM 2444 O O . LEU B 1 60 ? -12.863 -0.808 31.930 1.00 18.55 39 LEU B O 1
ATOM 2449 N N . PRO B 1 61 ? -11.266 -1.256 33.498 1.00 19.53 40 PRO B N 1
ATOM 2450 C CA . PRO B 1 61 ? -10.170 -1.422 32.541 1.00 20.28 40 PRO B CA 1
ATOM 2451 C C . PRO B 1 61 ? -9.847 -2.886 32.301 1.00 21.53 40 PRO B C 1
ATOM 2452 O O . PRO B 1 61 ? -10.282 -3.739 33.072 1.00 21.75 40 PRO B O 1
ATOM 2456 N N . THR B 1 62 ? -9.089 -3.179 31.247 1.00 23.00 41 THR B N 1
ATOM 2457 C CA . THR B 1 62 ? -8.346 -4.445 31.174 1.00 24.21 41 THR B CA 1
ATOM 2458 C C . THR B 1 62 ? -6.862 -4.136 31.421 1.00 24.75 41 THR B C 1
ATOM 2459 O O . THR B 1 62 ? -6.535 -3.082 31.945 1.00 25.17 41 THR B O 1
ATOM 2463 N N . GLY B 1 63 ? -5.977 -5.049 31.035 1.00 25.37 42 GLY B N 1
ATOM 2464 C CA . GLY B 1 63 ? -4.536 -4.868 31.218 1.00 25.84 42 GLY B CA 1
ATOM 2465 C C . GLY B 1 63 ? -4.033 -5.559 32.475 1.00 26.15 42 GLY B C 1
ATOM 2466 O O . GLY B 1 63 ? -4.807 -6.095 33.269 1.00 26.54 42 GLY B O 1
ATOM 2467 N N . SER B 1 64 ? -2.727 -5.540 32.671 1.00 26.48 43 SER B N 1
ATOM 2468 C CA . SER B 1 64 ? -2.158 -6.102 33.872 1.00 27.21 43 SER B CA 1
ATOM 2469 C C . SER B 1 64 ? -2.509 -5.265 35.126 1.00 26.39 43 SER B C 1
ATOM 2470 O O . SER B 1 64 ? -2.725 -5.824 36.199 1.00 27.65 43 SER B O 1
ATOM 2473 N N . SER B 1 65 ? -2.605 -3.947 34.988 1.00 24.90 44 SER B N 1
ATOM 2474 C CA . SER B 1 65 ? -2.884 -3.044 36.130 1.00 24.17 44 SER B CA 1
ATOM 2475 C C . SER B 1 65 ? -4.015 -3.417 37.096 1.00 22.84 44 SER B C 1
ATOM 2476 O O . SER B 1 65 ? -3.806 -3.369 38.316 1.00 22.85 44 SER B O 1
ATOM 2479 N N . PRO B 1 66 ? -5.225 -3.724 36.568 1.00 21.47 45 PRO B N 1
ATOM 2480 C CA . PRO B 1 66 ? -6.347 -3.949 37.476 1.00 21.23 45 PRO B CA 1
ATOM 2481 C C . PRO B 1 66 ? -6.438 -5.362 38.062 1.00 21.43 45 PRO B C 1
ATOM 2482 O O . PRO B 1 66 ? -7.311 -5.617 38.882 1.00 21.78 45 PRO B O 1
ATOM 2486 N N . ILE B 1 67 ? -5.535 -6.256 37.675 1.00 22.21 46 ILE B N 1
ATOM 2487 C CA . ILE B 1 67 ? -5.646 -7.673 38.070 1.00 22.94 46 ILE B CA 1
ATOM 2488 C C . ILE B 1 67 ? -5.688 -7.900 39.574 1.00 21.99 46 ILE B C 1
ATOM 2489 O O . ILE B 1 67 ? -6.602 -8.557 40.069 1.00 22.83 46 ILE B O 1
ATOM 2494 N N . GLY B 1 68 ? -4.719 -7.355 40.297 1.00 21.16 47 GLY B N 1
ATOM 2495 C CA . GLY B 1 68 ? -4.729 -7.409 41.764 1.00 20.78 47 GLY B CA 1
ATOM 2496 C C . GLY B 1 68 ? -6.041 -6.885 42.352 1.00 21.04 47 GLY B C 1
ATOM 2497 O O . GLY B 1 68 ? -6.622 -7.523 43.238 1.00 20.56 47 GLY B O 1
ATOM 2498 N N . MET B 1 69 ? -6.526 -5.740 41.849 1.00 21.08 48 MET B N 1
ATOM 2499 C CA . MET B 1 69 ? -7.819 -5.184 42.285 1.00 20.75 48 MET B CA 1
ATOM 2500 C C . MET B 1 69 ? -8.937 -6.177 42.025 1.00 21.10 48 MET B C 1
ATOM 2501 O O . MET B 1 69 ? -9.803 -6.377 42.864 1.00 21.19 48 MET B O 1
ATOM 2506 N N . TYR B 1 70 ? -8.931 -6.789 40.853 1.00 21.75 49 TYR B N 1
ATOM 2507 C CA . TYR B 1 70 ? -9.963 -7.780 40.547 1.00 22.72 49 TYR B CA 1
ATOM 2508 C C . TYR B 1 70 ? -9.925 -8.942 41.559 1.00 23.31 49 TYR B C 1
ATOM 2509 O O . TYR B 1 70 ? -10.955 -9.328 42.119 1.00 23.17 49 TYR B O 1
ATOM 2518 N N . LYS B 1 71 ? -8.732 -9.460 41.822 1.00 24.11 50 LYS B N 1
ATOM 2519 C CA . LYS B 1 71 ? -8.590 -10.549 42.765 1.00 25.58 50 LYS B CA 1
ATOM 2520 C C . LYS B 1 71 ? -9.141 -10.169 44.140 1.00 25.79 50 LYS B C 1
ATOM 2521 O O . LYS B 1 71 ? -9.820 -10.974 44.777 1.00 25.87 50 LYS B O 1
ATOM 2527 N N . ASN B 1 72 ? -8.847 -8.949 44.598 1.00 26.35 51 ASN B N 1
ATOM 2528 C CA . ASN B 1 72 ? -9.291 -8.535 45.916 1.00 26.68 51 ASN B CA 1
ATOM 2529 C C . ASN B 1 72 ? -10.804 -8.375 45.996 1.00 26.45 51 ASN B C 1
ATOM 2530 O O . ASN B 1 72 ? -11.392 -8.650 47.044 1.00 26.48 51 ASN B O 1
ATOM 2535 N N . LEU B 1 73 ? -11.421 -7.947 44.894 1.00 25.48 52 LEU B N 1
ATOM 2536 C CA . LEU B 1 73 ? -12.870 -7.759 44.852 1.00 25.67 52 LEU B CA 1
ATOM 2537 C C . LEU B 1 73 ? -13.642 -9.103 44.843 1.00 25.41 52 LEU B C 1
ATOM 2538 O O . LEU B 1 73 ? -14.725 -9.206 45.422 1.00 25.17 52 LEU B O 1
ATOM 2543 N N . ILE B 1 74 ? -13.079 -10.095 44.165 1.00 25.68 53 ILE B N 1
ATOM 2544 C CA . ILE B 1 74 ? -13.587 -11.472 44.156 1.00 26.69 53 ILE B CA 1
ATOM 2545 C C . ILE B 1 74 ? -13.596 -12.033 45.590 1.00 27.63 53 ILE B C 1
ATOM 2546 O O . ILE B 1 74 ? -14.602 -12.600 46.036 1.00 26.91 53 ILE B O 1
ATOM 2551 N N . GLU B 1 75 ? -12.487 -11.825 46.303 1.00 28.75 54 GLU B N 1
ATOM 2552 C CA . GLU B 1 75 ? -12.373 -12.217 47.703 1.00 30.36 54 GLU B CA 1
ATOM 2553 C C . GLU B 1 75 ? -13.396 -11.516 48.601 1.00 30.41 54 GLU B C 1
ATOM 2554 O O . GLU B 1 75 ? -14.114 -12.187 49.362 1.00 30.97 54 GLU B O 1
ATOM 2560 N N . LEU B 1 76 ? -13.482 -10.188 48.520 1.00 30.00 55 LEU B N 1
ATOM 2561 C CA . LEU B 1 76 ? -14.494 -9.455 49.294 1.00 29.83 55 LEU B CA 1
ATOM 2562 C C . LEU B 1 76 ? -15.928 -9.934 48.993 1.00 29.88 55 LEU B C 1
ATOM 2563 O O . LEU B 1 76 ? -16.799 -9.940 49.876 1.00 29.47 55 LEU B O 1
ATOM 2568 N N . ASN B 1 77 ? -16.161 -10.313 47.739 1.00 30.11 56 ASN B N 1
ATOM 2569 C CA . ASN B 1 77 ? -17.461 -10.814 47.293 1.00 30.94 56 ASN B CA 1
ATOM 2570 C C . ASN B 1 77 ? -17.762 -12.202 47.915 1.00 31.70 56 ASN B C 1
ATOM 2571 O O . ASN B 1 77 ? -18.886 -12.454 48.368 1.00 31.94 56 ASN B O 1
ATOM 2576 N N . LYS B 1 78 ? -16.752 -13.069 47.966 1.00 32.26 57 LYS B N 1
ATOM 2577 C CA . LYS B 1 78 ? -16.883 -14.384 48.616 1.00 34.02 57 LYS B CA 1
ATOM 2578 C C . LYS B 1 78 ? -17.231 -14.267 50.099 1.00 34.47 57 LYS B C 1
ATOM 2579 O O . LYS B 1 78 ? -18.095 -15.002 50.579 1.00 35.32 57 LYS B O 1
ATOM 2585 N N . ASN B 1 79 ? -16.582 -13.324 50.797 1.00 34.32 58 ASN B N 1
ATOM 2586 C CA . ASN B 1 79 ? -16.851 -13.026 52.210 1.00 34.20 58 ASN B CA 1
ATOM 2587 C C . ASN B 1 79 ? -18.064 -12.119 52.437 1.00 34.00 58 ASN B C 1
ATOM 2588 O O . ASN B 1 79 ? -18.207 -11.522 53.501 1.00 34.11 58 ASN B O 1
ATOM 2593 N N . LYS B 1 80 ? -18.931 -11.997 51.432 1.00 34.07 59 LYS B N 1
ATOM 2594 C CA . LYS B 1 80 ? -20.147 -11.151 51.512 1.00 33.41 59 LYS B CA 1
ATOM 2595 C C . LYS B 1 80 ? -19.918 -9.727 52.026 1.00 32.63 59 LYS B C 1
ATOM 2596 O O . LYS B 1 80 ? -20.789 -9.137 52.678 1.00 33.17 59 LYS B O 1
ATOM 2602 N N . LYS B 1 81 ? -18.758 -9.160 51.719 1.00 31.81 60 LYS B N 1
ATOM 2603 C CA . LYS B 1 81 ? -18.501 -7.760 52.047 1.00 30.58 60 LYS B CA 1
ATOM 2604 C C . LYS B 1 81 ? -18.996 -6.834 50.913 1.00 29.69 60 LYS B C 1
ATOM 2605 O O . LYS B 1 81 ? -19.068 -5.616 51.084 1.00 29.76 60 LYS B O 1
ATOM 2607 N N . ILE B 1 82 ? -19.357 -7.427 49.767 1.00 28.85 61 ILE B N 1
ATOM 2608 C CA . ILE B 1 82 ? -19.810 -6.688 48.570 1.00 27.07 61 ILE B CA 1
ATOM 2609 C C . ILE B 1 82 ? -20.632 -7.574 47.639 1.00 26.88 61 ILE B C 1
ATOM 2610 O O . ILE B 1 82 ? -20.318 -8.750 47.433 1.00 27.48 61 ILE B O 1
ATOM 2615 N N . SER B 1 83 ? -21.693 -7.026 47.071 1.00 25.60 62 SER B N 1
ATOM 2616 C CA . SER B 1 83 ? -22.447 -7.768 46.079 1.00 24.77 62 SER B CA 1
ATOM 2617 C C . SER B 1 83 ? -22.495 -6.960 44.771 1.00 24.24 62 SER B C 1
ATOM 2618 O O . SER B 1 83 ? -22.663 -5.724 44.798 1.00 23.83 62 SER B O 1
ATOM 2621 N N . PHE B 1 84 ? -22.355 -7.666 43.647 1.00 23.01 63 PHE B N 1
ATOM 2622 C CA . PHE B 1 84 ? -22.433 -7.065 42.312 1.00 21.88 63 PHE B CA 1
ATOM 2623 C C . PHE B 1 84 ? -23.783 -7.262 41.642 1.00 21.82 63 PHE B C 1
ATOM 2624 O O . PHE B 1 84 ? -23.906 -7.052 40.431 1.00 20.20 63 PHE B O 1
ATOM 2632 N N . GLN B 1 85 ? -24.799 -7.652 42.416 1.00 21.89 64 GLN B N 1
ATOM 2633 C CA . GLN B 1 85 ? -26.092 -8.010 41.813 1.00 22.62 64 GLN B CA 1
ATOM 2634 C C . GLN B 1 85 ? -26.690 -6.845 41.070 1.00 22.19 64 GLN B C 1
ATOM 2635 O O . GLN B 1 85 ? -27.336 -7.027 40.015 1.00 22.08 64 GLN B O 1
ATOM 2641 N N . ASN B 1 86 ? -26.503 -5.657 41.643 1.00 21.27 65 ASN B N 1
ATOM 2642 C CA . ASN B 1 86 ? -27.045 -4.437 41.075 1.00 21.26 65 ASN B CA 1
ATOM 2643 C C . ASN B 1 86 ? -25.972 -3.421 40.662 1.00 20.56 65 ASN B C 1
ATOM 2644 O O . ASN B 1 86 ? -26.105 -2.207 40.859 1.00 21.01 65 ASN B O 1
ATOM 2649 N N . VAL B 1 87 ? -24.903 -3.949 40.084 1.00 19.83 66 VAL B N 1
ATOM 2650 C CA . VAL B 1 87 ? -23.815 -3.140 39.560 1.00 19.29 66 VAL B CA 1
ATOM 2651 C C . VAL B 1 87 ? -23.827 -3.333 38.059 1.00 19.10 66 VAL B C 1
ATOM 2652 O O . VAL B 1 87 ? -23.791 -4.457 37.557 1.00 19.46 66 VAL B O 1
ATOM 2656 N N . ILE B 1 88 ? -23.903 -2.235 37.335 1.00 19.64 67 ILE B N 1
ATOM 2657 C CA . ILE B 1 88 ? -23.879 -2.299 35.882 1.00 19.96 67 ILE B CA 1
ATOM 2658 C C . ILE B 1 88 ? -22.477 -1.858 35.454 1.00 19.84 67 ILE B C 1
ATOM 2659 O O . ILE B 1 88 ? -21.992 -0.840 35.934 1.00 19.46 67 ILE B O 1
ATOM 2664 N N . THR B 1 89 ? -21.833 -2.637 34.579 1.00 19.72 68 THR B N 1
ATOM 2665 C CA . THR B 1 89 ? -20.478 -2.351 34.144 1.00 20.38 68 THR B CA 1
ATOM 2666 C C . THR B 1 89 ? -20.356 -1.941 32.677 1.00 21.12 68 THR B C 1
ATOM 2667 O O . THR B 1 89 ? -21.008 -2.512 31.812 1.00 21.90 68 THR B O 1
ATOM 2671 N N . PHE B 1 90 ? -19.483 -0.975 32.413 1.00 20.76 69 PHE B N 1
ATOM 2672 C CA . PHE B 1 90 ? -19.049 -0.651 31.057 1.00 20.64 69 PHE B CA 1
ATOM 2673 C C . PHE B 1 90 ? -17.547 -0.760 31.027 1.00 20.68 69 PHE B C 1
ATOM 2674 O O . PHE B 1 90 ? -16.854 -0.188 31.883 1.00 21.77 69 PHE B O 1
ATOM 2682 N N . ASN B 1 91 ? -17.059 -1.499 30.049 1.00 19.97 70 ASN B N 1
ATOM 2683 C CA . ASN B 1 91 ? -15.656 -1.624 29.765 1.00 20.58 70 ASN B CA 1
ATOM 2684 C C . ASN B 1 91 ? -15.139 -0.602 28.748 1.00 20.11 70 ASN B C 1
ATOM 2685 O O . ASN B 1 91 ? -15.886 -0.129 27.904 1.00 19.59 70 ASN B O 1
ATOM 2690 N N . MET B 1 92 ? -13.851 -0.292 28.824 1.00 20.33 71 MET B N 1
ATOM 2691 C CA . MET B 1 92 ? -13.261 0.755 28.000 1.00 21.41 71 MET B CA 1
ATOM 2692 C C . MET B 1 92 ? -13.275 0.505 26.493 1.00 21.67 71 MET B C 1
ATOM 2693 O O . MET B 1 92 ? -13.540 1.425 25.703 1.00 21.26 71 MET B O 1
ATOM 2698 N N . ASP B 1 93 ? -12.973 -0.723 26.104 1.00 22.19 72 ASP B N 1
ATOM 2699 C CA . ASP B 1 93 ? -12.632 -1.005 24.731 1.00 23.78 72 ASP B CA 1
ATOM 2700 C C . ASP B 1 93 ? -12.687 -2.491 24.396 1.00 24.30 72 ASP B C 1
ATOM 2701 O O . ASP B 1 93 ? -12.863 -3.341 25.280 1.00 24.04 72 ASP B O 1
ATOM 2706 N N . GLU B 1 94 ? -12.554 -2.776 23.098 1.00 24.50 73 GLU B N 1
ATOM 2707 C CA . GLU B 1 94 ? -12.450 -4.129 22.571 1.00 25.21 73 GLU B CA 1
ATOM 2708 C C . GLU B 1 94 ? -11.880 -4.010 21.147 1.00 25.67 73 GLU B C 1
ATOM 2709 O O . GLU B 1 94 ? -12.043 -2.981 20.475 1.00 24.86 73 GLU B O 1
ATOM 2715 N N . TYR B 1 95 ? -11.206 -5.059 20.698 1.00 26.77 74 TYR B N 1
ATOM 2716 C CA . TYR B 1 95 ? -10.694 -5.073 19.347 1.00 28.55 74 TYR B CA 1
ATOM 2717 C C . TYR B 1 95 ? -11.876 -5.194 18.364 1.00 29.36 74 TYR B C 1
ATOM 2718 O O . TYR B 1 95 ? -12.952 -5.706 18.724 1.00 29.18 74 TYR B O 1
ATOM 2727 N N . ILE B 1 96 ? -11.678 -4.691 17.147 1.00 29.48 75 ILE B N 1
ATOM 2728 C CA . ILE B 1 96 ? -12.621 -4.881 16.054 1.00 30.75 75 ILE B CA 1
ATOM 2729 C C . ILE B 1 96 ? -12.253 -6.168 15.307 1.00 32.01 75 ILE B C 1
ATOM 2730 O O . ILE B 1 96 ? -11.091 -6.361 14.939 1.00 32.47 75 ILE B O 1
ATOM 2735 N N . GLY B 1 97 ? -13.230 -7.057 15.114 1.00 33.45 76 GLY B N 1
ATOM 2736 C CA . GLY B 1 97 ? -13.040 -8.262 14.295 1.00 34.80 76 GLY B CA 1
ATOM 2737 C C . GLY B 1 97 ? -12.375 -9.438 14.989 1.00 35.87 76 GLY B C 1
ATOM 2738 O O . GLY B 1 97 ? -11.762 -10.278 14.337 1.00 36.14 76 GLY B O 1
ATOM 2739 N N . ILE B 1 98 ? -12.500 -9.502 16.312 1.00 36.73 77 ILE B N 1
ATOM 2740 C CA . ILE B 1 98 ? -12.046 -10.666 17.081 1.00 37.39 77 ILE B CA 1
ATOM 2741 C C . ILE B 1 98 ? -13.262 -11.378 17.661 1.00 37.71 77 ILE B C 1
ATOM 2742 O O . ILE B 1 98 ? -14.170 -10.735 18.197 1.00 37.99 77 ILE B O 1
ATOM 2747 N N . GLU B 1 99 ? -13.282 -12.699 17.535 1.00 38.01 78 GLU B N 1
ATOM 2748 C CA . GLU B 1 99 ? -14.347 -13.512 18.083 1.00 37.99 78 GLU B CA 1
ATOM 2749 C C . GLU B 1 99 ? -14.406 -13.281 19.592 1.00 38.37 78 GLU B C 1
ATOM 2750 O O . GLU B 1 99 ? -13.359 -13.284 20.263 1.00 38.46 78 GLU B O 1
ATOM 2752 N N . GLU B 1 100 ? -15.612 -13.066 20.125 1.00 38.43 79 GLU B N 1
ATOM 2753 C CA . GLU B 1 100 ? -15.814 -12.934 21.584 1.00 39.08 79 GLU B CA 1
ATOM 2754 C C . GLU B 1 100 ? -15.183 -14.065 22.410 1.00 39.09 79 GLU B C 1
ATOM 2755 O O . GLU B 1 100 ? -14.834 -13.863 23.579 1.00 39.34 79 GLU B O 1
ATOM 2761 N N . ASN B 1 101 ? -15.056 -15.248 21.809 1.00 39.12 80 ASN B N 1
ATOM 2762 C CA . ASN B 1 101 ? -14.482 -16.414 22.488 1.00 39.14 80 ASN B CA 1
ATOM 2763 C C . ASN B 1 101 ? -12.973 -16.586 22.300 1.00 38.99 80 ASN B C 1
ATOM 2764 O O . ASN B 1 101 ? -12.386 -17.515 22.858 1.00 39.60 80 ASN B O 1
ATOM 2766 N N . HIS B 1 102 ? -12.339 -15.709 21.523 1.00 38.77 81 HIS B N 1
ATOM 2767 C CA . HIS B 1 102 ? -10.869 -15.706 21.422 1.00 38.93 81 HIS B CA 1
ATOM 2768 C C . HIS B 1 102 ? -10.286 -15.408 22.807 1.00 38.80 81 HIS B C 1
ATOM 2769 O O . HIS B 1 102 ? -10.716 -14.467 23.460 1.00 38.68 81 HIS B O 1
ATOM 2776 N N . PRO B 1 103 ? -9.323 -16.219 23.276 1.00 38.95 82 PRO B N 1
ATOM 2777 C CA . PRO B 1 103 ? -8.776 -15.945 24.626 1.00 38.74 82 PRO B CA 1
ATOM 2778 C C . PRO B 1 103 ? -8.195 -14.529 24.842 1.00 38.52 82 PRO B C 1
ATOM 2779 O O . PRO B 1 103 ? -8.054 -14.100 25.990 1.00 38.39 82 PRO B O 1
ATOM 2783 N N . GLU B 1 104 ? -7.870 -13.813 23.761 1.00 37.64 83 GLU B N 1
ATOM 2784 C CA . GLU B 1 104 ? -7.219 -12.492 23.882 1.00 36.39 83 GLU B CA 1
ATOM 2785 C C . GLU B 1 104 ? -8.186 -11.349 23.640 1.00 35.21 83 GLU B C 1
ATOM 2786 O O . GLU B 1 104 ? -7.795 -10.175 23.638 1.00 34.71 83 GLU B O 1
ATOM 2792 N N . SER B 1 105 ? -9.452 -11.694 23.418 1.00 33.49 84 SER B N 1
ATOM 2793 C CA . SER B 1 105 ? -10.497 -10.695 23.320 1.00 31.80 84 SER B CA 1
ATOM 2794 C C . SER B 1 105 ? -10.673 -10.061 24.704 1.00 30.87 84 SER B C 1
ATOM 2795 O O . SER B 1 105 ? -10.411 -10.693 25.733 1.00 30.03 84 SER B O 1
ATOM 2798 N N . TYR B 1 106 ? -11.094 -8.806 24.736 1.00 30.51 85 TYR B N 1
ATOM 2799 C CA . TYR B 1 106 ? -11.349 -8.194 26.029 1.00 30.28 85 TYR B CA 1
ATOM 2800 C C . TYR B 1 106 ? -12.648 -8.716 26.691 1.00 29.82 85 TYR B C 1
ATOM 2801 O O . TYR B 1 106 ? -12.757 -8.676 27.915 1.00 30.04 85 TYR B O 1
ATOM 2810 N N . HIS B 1 107 ? -13.595 -9.237 25.901 1.00 28.65 86 HIS B N 1
ATOM 2811 C CA . HIS B 1 107 ? -14.705 -10.032 26.447 1.00 28.17 86 HIS B CA 1
ATOM 2812 C C . HIS B 1 107 ? -14.162 -11.176 27.330 1.00 28.03 86 HIS B C 1
ATOM 2813 O O . HIS B 1 107 ? -14.572 -11.315 28.487 1.00 27.97 86 HIS B O 1
ATOM 2820 N N . SER B 1 108 ? -13.228 -11.969 26.793 1.00 27.45 87 SER B N 1
ATOM 2821 C CA . SER B 1 108 ? -12.619 -13.097 27.521 1.00 27.10 87 SER B CA 1
ATOM 2822 C C . SER B 1 108 ? -11.786 -12.627 28.686 1.00 27.11 87 SER B C 1
ATOM 2823 O O . SER B 1 108 ? -11.812 -13.230 29.768 1.00 26.83 87 SER B O 1
ATOM 2826 N N . PHE B 1 109 ? -11.030 -11.548 28.476 1.00 26.81 88 PHE B N 1
ATOM 2827 C CA . PHE B 1 109 ? -10.217 -11.033 29.552 1.00 26.11 88 PHE B CA 1
ATOM 2828 C C . PHE B 1 109 ? -11.105 -10.800 30.772 1.00 25.72 88 PHE B C 1
ATOM 2829 O O . PHE B 1 109 ? -10.831 -11.329 31.849 1.00 25.66 88 PHE B O 1
ATOM 2837 N N . MET B 1 110 ? -12.177 -10.039 30.584 1.00 25.03 89 MET B N 1
ATOM 2838 C CA . MET B 1 110 ? -13.090 -9.703 31.676 1.00 26.05 89 MET B CA 1
ATOM 2839 C C . MET B 1 110 ? -13.783 -10.895 32.362 1.00 26.63 89 MET B C 1
ATOM 2840 O O . MET B 1 110 ? -13.813 -10.965 33.585 1.00 26.56 89 MET B O 1
ATOM 2845 N N . TRP B 1 111 ? -14.331 -11.815 31.569 1.00 28.11 90 TRP B N 1
ATOM 2846 C CA . TRP B 1 111 ? -14.954 -13.037 32.099 1.00 29.63 90 TRP B CA 1
ATOM 2847 C C . TRP B 1 111 ? -13.996 -13.884 32.939 1.00 29.70 90 TRP B C 1
ATOM 2848 O O . TRP B 1 111 ? -14.310 -14.242 34.076 1.00 29.15 90 TRP B O 1
ATOM 2859 N N . ASN B 1 112 ? -12.820 -14.171 32.386 1.00 30.50 91 ASN B N 1
ATOM 2860 C CA . ASN B 1 112 ? -11.848 -15.045 33.048 1.00 31.43 91 ASN B CA 1
ATOM 2861 C C . ASN B 1 112 ? -11.168 -14.402 34.233 1.00 31.47 91 ASN B C 1
ATOM 2862 O O . ASN B 1 112 ? -10.726 -15.097 35.141 1.00 31.84 91 ASN B O 1
ATOM 2867 N N . ASN B 1 113 ? -11.068 -13.076 34.229 1.00 31.22 92 ASN B N 1
ATOM 2868 C CA . ASN B 1 113 ? -10.378 -12.395 35.311 1.00 30.50 92 ASN B CA 1
ATOM 2869 C C . ASN B 1 113 ? -11.326 -11.898 36.374 1.00 29.37 92 ASN B C 1
ATOM 2870 O O . ASN B 1 113 ? -10.931 -11.721 37.523 1.00 29.31 92 ASN B O 1
ATOM 2875 N N . PHE B 1 114 ? -12.593 -11.715 36.017 1.00 27.83 93 PHE B N 1
ATOM 2876 C CA . PHE B 1 114 ? -13.493 -11.088 36.962 1.00 26.35 93 PHE B CA 1
ATOM 2877 C C . PHE B 1 114 ? -14.929 -11.621 36.969 1.00 26.34 93 PHE B C 1
ATOM 2878 O O . PHE B 1 114 ? -15.398 -12.123 38.004 1.00 26.52 93 PHE B O 1
ATOM 2886 N N . PHE B 1 115 ? -15.627 -11.486 35.846 1.00 25.38 94 PHE B N 1
ATOM 2887 C CA . PHE B 1 115 ? -17.064 -11.689 35.816 1.00 26.39 94 PHE B CA 1
ATOM 2888 C C . PHE B 1 115 ? -17.517 -13.110 36.202 1.00 27.69 94 PHE B C 1
ATOM 2889 O O . PHE B 1 115 ? -18.605 -13.276 36.759 1.00 28.09 94 PHE B O 1
ATOM 2897 N N . SER B 1 116 ? -16.681 -14.113 35.922 1.00 28.89 95 SER B N 1
ATOM 2898 C CA . SER B 1 116 ? -16.975 -15.524 36.252 1.00 30.47 95 SER B CA 1
ATOM 2899 C C . SER B 1 116 ? -16.979 -15.816 37.753 1.00 30.43 95 SER B C 1
ATOM 2900 O O . SER B 1 116 ? -17.438 -16.875 38.201 1.00 30.45 95 SER B O 1
ATOM 2903 N N . HIS B 1 117 ? -16.455 -14.884 38.534 1.00 30.04 96 HIS B N 1
ATOM 2904 C CA . HIS B 1 117 ? -16.133 -15.208 39.911 1.00 30.11 96 HIS B CA 1
ATOM 2905 C C . HIS B 1 117 ? -16.942 -14.404 40.892 1.00 29.53 96 HIS B C 1
ATOM 2906 O O . HIS B 1 117 ? -16.770 -14.537 42.102 1.00 30.44 96 HIS B O 1
ATOM 2913 N N . ILE B 1 118 ? -17.829 -13.577 40.360 1.00 28.65 97 ILE B N 1
ATOM 2914 C CA . ILE B 1 118 ? -18.629 -12.692 41.181 1.00 28.80 97 ILE B CA 1
ATOM 2915 C C . ILE B 1 118 ? -20.116 -12.853 40.865 1.00 29.07 97 ILE B C 1
ATOM 2916 O O . ILE B 1 118 ? -20.470 -13.413 39.820 1.00 29.07 97 ILE B O 1
ATOM 2921 N N . ASP B 1 119 ? -20.964 -12.350 41.761 1.00 29.01 98 ASP B N 1
ATOM 2922 C CA . ASP B 1 119 ? -22.410 -12.433 41.589 1.00 29.39 98 ASP B CA 1
ATOM 2923 C C . ASP B 1 119 ? -22.987 -11.296 40.728 1.00 29.53 98 ASP B C 1
ATOM 2924 O O . ASP B 1 119 ? -24.014 -10.690 41.051 1.00 29.56 98 ASP B O 1
ATOM 2929 N N . ILE B 1 120 ? -22.326 -11.025 39.608 1.00 30.11 99 ILE B N 1
ATOM 2930 C CA . ILE B 1 120 ? -22.808 -10.025 38.664 1.00 30.29 99 ILE B CA 1
ATOM 2931 C C . ILE B 1 120 ? -23.877 -10.630 37.738 1.00 30.57 99 ILE B C 1
ATOM 2932 O O . ILE B 1 120 ? -23.802 -11.809 37.403 1.00 30.95 99 ILE B O 1
ATOM 2937 N N . LYS B 1 121 ? -24.864 -9.832 37.337 1.00 30.77 100 LYS B N 1
ATOM 2938 C CA . LYS B 1 121 ? -25.882 -10.294 36.374 1.00 32.06 100 LYS B CA 1
ATOM 2939 C C . LYS B 1 121 ? -25.423 -10.164 34.934 1.00 32.10 100 LYS B C 1
ATOM 2940 O O . LYS B 1 121 ? -25.114 -9.073 34.483 1.00 32.74 100 LYS B O 1
ATOM 2946 N N . LYS B 1 122 ? -25.417 -11.271 34.199 1.00 32.66 101 LYS B N 1
ATOM 2947 C CA . LYS B 1 122 ? -24.906 -11.272 32.831 1.00 32.42 101 LYS B CA 1
ATOM 2948 C C . LYS B 1 122 ? -25.454 -10.112 31.998 1.00 32.00 101 LYS B C 1
ATOM 2949 O O . LYS B 1 122 ? -24.735 -9.555 31.171 1.00 32.33 101 LYS B O 1
ATOM 2951 N N . GLU B 1 123 ? -26.698 -9.719 32.246 1.00 31.50 102 GLU B N 1
ATOM 2952 C CA . GLU B 1 123 ? -27.312 -8.665 31.447 1.00 31.33 102 GLU B CA 1
ATOM 2953 C C . GLU B 1 123 ? -26.885 -7.250 31.890 1.00 30.35 102 GLU B C 1
ATOM 2954 O O . GLU B 1 123 ? -27.154 -6.273 31.198 1.00 29.60 102 GLU B O 1
ATOM 2960 N N . ASN B 1 124 ? -26.267 -7.148 33.068 1.00 29.08 103 ASN B N 1
ATOM 2961 C CA . ASN B 1 124 ? -25.710 -5.880 33.552 1.00 28.33 103 ASN B CA 1
ATOM 2962 C C . ASN B 1 124 ? -24.272 -5.576 33.034 1.00 27.74 103 ASN B C 1
ATOM 2963 O O . ASN B 1 124 ? -23.741 -4.496 33.270 1.00 27.47 103 ASN B O 1
ATOM 2968 N N . ILE B 1 125 ? -23.682 -6.515 32.292 1.00 27.25 104 ILE B N 1
ATOM 2969 C CA . ILE B 1 125 ? -22.335 -6.353 31.752 1.00 26.82 104 ILE B CA 1
ATOM 2970 C C . ILE B 1 125 ? -22.355 -5.685 30.382 1.00 27.13 104 ILE B C 1
ATOM 2971 O O . ILE B 1 125 ? -23.013 -6.169 29.474 1.00 27.36 104 ILE B O 1
ATOM 2976 N N . ASN B 1 126 ? -21.641 -4.569 30.234 1.00 27.04 105 ASN B N 1
ATOM 2977 C CA . ASN B 1 126 ? -21.554 -3.903 28.927 1.00 26.65 105 ASN B CA 1
ATOM 2978 C C . ASN B 1 126 ? -20.143 -3.816 28.420 1.00 26.54 105 ASN B C 1
ATOM 2979 O O . ASN B 1 126 ? -19.262 -3.278 29.090 1.00 26.33 105 ASN B O 1
ATOM 2984 N N . ILE B 1 127 ? -19.944 -4.391 27.239 1.00 26.63 106 ILE B N 1
ATOM 2985 C CA . ILE B 1 127 ? -18.668 -4.379 26.544 1.00 26.60 106 ILE B CA 1
ATOM 2986 C C . ILE B 1 127 ? -18.937 -4.050 25.068 1.00 27.18 106 ILE B C 1
ATOM 2987 O O . ILE B 1 127 ? -19.914 -4.533 24.480 1.00 27.55 106 ILE B O 1
ATOM 2992 N N . LEU B 1 128 ? -18.082 -3.213 24.486 1.00 26.93 107 LEU B N 1
ATOM 2993 C CA . LEU B 1 128 ? -18.186 -2.853 23.087 1.00 27.36 107 LEU B CA 1
ATOM 2994 C C . LEU B 1 128 ? -18.075 -4.079 22.185 1.00 28.26 107 LEU B C 1
ATOM 2995 O O . LEU B 1 128 ? -17.175 -4.926 22.357 1.00 28.00 107 LEU B O 1
ATOM 3000 N N . ASN B 1 129 ? -19.015 -4.158 21.242 1.00 28.76 108 ASN B N 1
ATOM 3001 C CA . ASN B 1 129 ? -19.101 -5.240 20.257 1.00 29.73 108 ASN B CA 1
ATOM 3002 C C . ASN B 1 129 ? -18.275 -4.885 19.024 1.00 30.27 108 ASN B C 1
ATOM 3003 O O . ASN B 1 129 ? -18.722 -4.132 18.148 1.00 29.91 108 ASN B O 1
ATOM 3008 N N . GLY B 1 130 ? -17.067 -5.433 18.976 1.00 30.85 109 GLY B N 1
ATOM 3009 C CA . GLY B 1 130 ? -16.121 -5.135 17.908 1.00 32.59 109 GLY B CA 1
ATOM 3010 C C . GLY B 1 130 ? -16.445 -5.854 16.613 1.00 33.29 109 GLY B C 1
ATOM 3011 O O . GLY B 1 130 ? -15.703 -5.764 15.639 1.00 33.61 109 GLY B O 1
ATOM 3012 N N . ASN B 1 131 ? -17.566 -6.561 16.614 1.00 34.10 110 ASN B N 1
ATOM 3013 C CA . ASN B 1 131 ? -18.041 -7.288 15.454 1.00 34.46 110 ASN B CA 1
ATOM 3014 C C . ASN B 1 131 ? -19.341 -6.702 14.921 1.00 34.79 110 ASN B C 1
ATOM 3015 O O . ASN B 1 131 ? -19.972 -7.301 14.052 1.00 35.20 110 ASN B O 1
ATOM 3020 N N . ALA B 1 132 ? -19.739 -5.533 15.416 1.00 34.78 111 ALA B N 1
ATOM 3021 C CA . ALA B 1 132 ? -21.003 -4.949 14.997 1.00 35.44 111 ALA B CA 1
ATOM 3022 C C . ALA B 1 132 ? -20.964 -4.589 13.528 1.00 36.13 111 ALA B C 1
ATOM 3023 O O . ALA B 1 132 ? -19.894 -4.309 12.986 1.00 36.66 111 ALA B O 1
ATOM 3025 N N . SER B 1 133 ? -22.135 -4.603 12.891 1.00 36.48 112 SER B N 1
ATOM 3026 C CA . SER B 1 133 ? -22.259 -4.330 11.463 1.00 36.79 112 SER B CA 1
ATOM 3027 C C . SER B 1 133 ? -21.851 -2.911 11.194 1.00 36.30 112 SER B C 1
ATOM 3028 O O . SER B 1 133 ? -21.076 -2.626 10.286 1.00 36.49 112 SER B O 1
ATOM 3031 N N . ASN B 1 134 ? -22.407 -2.014 11.989 1.00 35.69 113 ASN B N 1
ATOM 3032 C CA . ASN B 1 134 ? -22.114 -0.624 11.850 1.00 34.84 113 ASN B CA 1
ATOM 3033 C C . ASN B 1 134 ? -21.323 -0.203 13.098 1.00 34.43 113 ASN B C 1
ATOM 3034 O O . ASN B 1 134 ? -21.894 0.005 14.169 1.00 34.34 113 ASN B O 1
ATOM 3039 N N . LEU B 1 135 ? -20.005 -0.099 12.959 1.00 33.50 114 LEU B N 1
ATOM 3040 C CA . LEU B 1 135 ? -19.158 0.202 14.112 1.00 33.07 114 LEU B CA 1
ATOM 3041 C C . LEU B 1 135 ? -19.427 1.597 14.627 1.00 32.47 114 LEU B C 1
ATOM 3042 O O . LEU B 1 135 ? -19.394 1.823 15.830 1.00 32.70 114 LEU B O 1
ATOM 3047 N N . LYS B 1 136 ? -19.720 2.524 13.726 1.00 31.79 115 LYS B N 1
ATOM 3048 C CA . LYS B 1 136 ? -20.003 3.902 14.117 1.00 31.81 115 LYS B CA 1
ATOM 3049 C C . LYS B 1 136 ? -21.259 4.034 15.025 1.00 31.65 115 LYS B C 1
ATOM 3050 O O . LYS B 1 136 ? -21.266 4.818 16.004 1.00 32.01 115 LYS B O 1
ATOM 3056 N N . LYS B 1 137 ? -22.305 3.268 14.707 1.00 30.73 116 LYS B N 1
ATOM 3057 C CA . LYS B 1 137 ? -23.525 3.239 15.517 1.00 29.86 116 LYS B CA 1
ATOM 3058 C C . LYS B 1 137 ? -23.274 2.537 16.840 1.00 28.76 116 LYS B C 1
ATOM 3059 O O . LYS B 1 137 ? -23.727 3.015 17.864 1.00 28.60 116 LYS B O 1
ATOM 3061 N N . GLU B 1 138 ? -22.552 1.415 16.808 1.00 28.25 117 GLU B N 1
ATOM 3062 C CA . GLU B 1 138 ? -22.194 0.659 18.025 1.00 28.58 117 GLU B CA 1
ATOM 3063 C C . GLU B 1 138 ? -21.584 1.601 19.065 1.00 27.99 117 GLU B C 1
ATOM 3064 O O . GLU B 1 138 ? -21.946 1.535 20.228 1.00 28.09 117 GLU B O 1
ATOM 3070 N N . CYS B 1 139 ? -20.697 2.493 18.609 1.00 27.33 118 CYS B N 1
ATOM 3071 C CA . CYS B 1 139 ? -20.059 3.499 19.452 1.00 26.70 118 CYS B CA 1
ATOM 3072 C C . CYS B 1 139 ? -21.086 4.470 19.978 1.00 26.93 118 CYS B C 1
ATOM 3073 O O . CYS B 1 139 ? -21.139 4.711 21.209 1.00 27.05 118 CYS B O 1
ATOM 3076 N N . GLU B 1 140 ? -21.899 5.033 19.068 1.00 26.34 119 GLU B N 1
ATOM 3077 C CA . GLU B 1 140 ? -22.932 5.998 19.461 1.00 26.65 119 GLU B CA 1
ATOM 3078 C C . GLU B 1 140 ? -23.914 5.373 20.453 1.00 25.30 119 GLU B C 1
ATOM 3079 O O . GLU B 1 140 ? -24.372 6.054 21.358 1.00 23.63 119 GLU B O 1
ATOM 3085 N N . GLU B 1 141 ? -24.239 4.094 20.254 1.00 25.29 120 GLU B N 1
ATOM 3086 C CA . GLU B 1 141 ? -25.172 3.374 21.146 1.00 26.32 120 GLU B CA 1
ATOM 3087 C C . GLU B 1 141 ? -24.618 3.148 22.571 1.00 25.86 120 GLU B C 1
ATOM 3088 O O . GLU B 1 141 ? -25.362 3.250 23.542 1.00 25.91 120 GLU B O 1
ATOM 3094 N N . TYR B 1 142 ? -23.315 2.838 22.667 1.00 24.93 121 TYR B N 1
ATOM 3095 C CA . TYR B 1 142 ? -22.599 2.715 23.944 1.00 24.12 121 TYR B CA 1
ATOM 3096 C C . TYR B 1 142 ? -22.703 4.011 24.719 1.00 23.82 121 TYR B C 1
ATOM 3097 O O . TYR B 1 142 ? -23.034 4.013 25.898 1.00 23.05 121 TYR B O 1
ATOM 3106 N N . GLU B 1 143 ? -22.434 5.120 24.040 1.00 24.64 122 GLU B N 1
ATOM 3107 C CA . GLU B 1 143 ? -22.527 6.432 24.654 1.00 25.98 122 GLU B CA 1
ATOM 3108 C C . GLU B 1 143 ? -23.960 6.722 25.140 1.00 26.93 122 GLU B C 1
ATOM 3109 O O . GLU B 1 143 ? -24.149 7.301 26.226 1.00 26.95 122 GLU B O 1
ATOM 3115 N N . LYS B 1 144 ? -24.957 6.331 24.335 1.00 28.09 123 LYS B N 1
ATOM 3116 C CA . LYS B 1 144 ? -26.393 6.464 24.712 1.00 29.13 123 LYS B CA 1
ATOM 3117 C C . LYS B 1 144 ? -26.723 5.556 25.898 1.00 28.21 123 LYS B C 1
ATOM 3118 O O . LYS B 1 144 ? -27.412 5.967 26.836 1.00 28.13 123 LYS B O 1
ATOM 3124 N N . LYS B 1 145 ? -26.261 4.313 25.843 1.00 27.44 124 LYS B N 1
ATOM 3125 C CA . LYS B 1 145 ? -26.510 3.408 26.956 1.00 27.72 124 LYS B CA 1
ATOM 3126 C C . LYS B 1 145 ? -25.945 3.956 28.288 1.00 27.82 124 LYS B C 1
ATOM 3127 O O . LYS B 1 145 ? -26.700 4.094 29.270 1.00 28.07 124 LYS B O 1
ATOM 3133 N N . ILE B 1 146 ? -24.657 4.318 28.317 1.00 26.72 125 ILE B N 1
ATOM 3134 C CA . ILE B 1 146 ? -24.082 4.992 29.495 1.00 25.99 125 ILE B CA 1
ATOM 3135 C C . ILE B 1 146 ? -24.974 6.126 30.015 1.00 26.42 125 ILE B C 1
ATOM 3136 O O . ILE B 1 146 ? -25.348 6.142 31.196 1.00 25.65 125 ILE B O 1
ATOM 3141 N N . LYS B 1 147 ? -25.299 7.078 29.139 1.00 27.06 126 LYS B N 1
ATOM 3142 C CA . LYS B 1 147 ? -26.140 8.230 29.513 1.00 28.03 126 LYS B CA 1
ATOM 3143 C C . LYS B 1 147 ? -27.599 7.861 29.886 1.00 28.63 126 LYS B C 1
ATOM 3144 O O . LYS B 1 147 ? -28.242 8.600 30.625 1.00 29.79 126 LYS B O 1
ATOM 3146 N N . SER B 1 148 ? -28.089 6.713 29.417 1.00 28.84 127 SER B N 1
ATOM 3147 C CA . SER B 1 148 ? -29.416 6.199 29.778 1.00 29.60 127 SER B CA 1
ATOM 3148 C C . SER B 1 148 ? -29.463 5.781 31.248 1.00 30.11 127 SER B C 1
ATOM 3149 O O . SER B 1 148 ? -30.522 5.855 31.899 1.00 30.92 127 SER B O 1
ATOM 3152 N N . PHE B 1 149 ? -28.313 5.359 31.776 1.00 29.26 128 PHE B N 1
ATOM 3153 C CA . PHE B 1 149 ? -28.227 4.977 33.177 1.00 28.11 128 PHE B CA 1
ATOM 3154 C C . PHE B 1 149 ? -27.898 6.118 34.108 1.00 27.53 128 PHE B C 1
ATOM 3155 O O . PHE B 1 149 ? -27.763 5.905 35.315 1.00 27.96 128 PHE B O 1
ATOM 3163 N N . GLY B 1 150 ? -27.786 7.332 33.559 1.00 26.82 129 GLY B N 1
ATOM 3164 C CA . GLY B 1 150 ? -27.373 8.514 34.338 1.00 25.43 129 GLY B CA 1
ATOM 3165 C C . GLY B 1 150 ? -25.879 8.870 34.310 1.00 24.97 129 GLY B C 1
ATOM 3166 O O . GLY B 1 150 ? -25.458 9.820 34.986 1.00 25.19 129 GLY B O 1
ATOM 3167 N N . GLY B 1 151 ? -25.077 8.133 33.537 1.00 24.07 130 GLY B N 1
ATOM 3168 C CA . GLY B 1 151 ? -23.603 8.317 33.540 1.00 23.23 130 GLY B CA 1
ATOM 3169 C C . GLY B 1 151 ? -22.871 7.317 34.457 1.00 22.58 130 GLY B C 1
ATOM 3170 O O . GLY B 1 151 ? -23.467 6.772 35.374 1.00 22.26 130 GLY B O 1
ATOM 3171 N N . ILE B 1 152 ? -21.587 7.064 34.191 1.00 22.12 131 ILE B N 1
ATOM 3172 C CA . ILE B 1 152 ? -20.760 6.159 34.998 1.00 20.73 131 ILE B CA 1
ATOM 3173 C C . ILE B 1 152 ? -20.562 6.805 36.339 1.00 19.83 131 ILE B C 1
ATOM 3174 O O . ILE B 1 152 ? -20.348 8.017 36.423 1.00 18.65 131 ILE B O 1
ATOM 3179 N N . MET B 1 153 ? -20.661 6.008 37.405 1.00 19.92 132 MET B N 1
ATOM 3180 C CA . MET B 1 153 ? -20.475 6.560 38.759 1.00 19.20 132 MET B CA 1
ATOM 3181 C C . MET B 1 153 ? -19.016 6.561 39.165 1.00 18.38 132 MET B C 1
ATOM 3182 O O . MET B 1 153 ? -18.512 7.514 39.769 1.00 17.71 132 MET B O 1
ATOM 3187 N N . LEU B 1 154 ? -18.345 5.481 38.809 1.00 17.72 133 LEU B N 1
ATOM 3188 C CA . LEU B 1 154 ? -16.953 5.339 39.077 1.00 16.99 133 LEU B CA 1
ATOM 3189 C C . LEU B 1 154 ? -16.345 4.622 37.895 1.00 16.52 133 LEU B C 1
ATOM 3190 O O . LEU B 1 154 ? -16.796 3.535 37.499 1.00 16.73 133 LEU B O 1
ATOM 3195 N N . PHE B 1 155 ? -15.321 5.243 37.318 1.00 16.08 134 PHE B N 1
ATOM 3196 C CA . PHE B 1 155 ? -14.552 4.604 36.258 1.00 15.08 134 PHE B CA 1
ATOM 3197 C C . PHE B 1 155 ? -13.175 4.294 36.822 1.00 15.14 134 PHE B C 1
ATOM 3198 O O . PHE B 1 155 ? -12.481 5.188 37.276 1.00 15.06 134 PHE B O 1
ATOM 3206 N N . VAL B 1 156 ? -12.766 3.039 36.757 1.00 15.52 135 VAL B N 1
ATOM 3207 C CA . VAL B 1 156 ? -11.419 2.653 37.157 1.00 15.33 135 VAL B CA 1
ATOM 3208 C C . VAL B 1 156 ? -10.575 2.493 35.890 1.00 15.19 135 VAL B C 1
ATOM 3209 O O . VAL B 1 156 ? -11.027 1.895 34.926 1.00 14.94 135 VAL B O 1
ATOM 3213 N N . GLY B 1 157 ? -9.363 3.051 35.890 1.00 15.41 136 GLY B N 1
ATOM 3214 C CA . GLY B 1 157 ? -8.440 2.871 34.781 1.00 16.13 136 GLY B CA 1
ATOM 3215 C C . GLY B 1 157 ? -6.979 2.722 35.147 1.00 16.57 136 GLY B C 1
ATOM 3216 O O . GLY B 1 157 ? -6.596 2.711 36.318 1.00 16.13 136 GLY B O 1
ATOM 3217 N N . GLY B 1 158 ? -6.156 2.585 34.124 1.00 18.26 137 GLY B N 1
ATOM 3218 C CA . GLY B 1 158 ? -4.696 2.496 34.295 1.00 20.34 137 GLY B CA 1
ATOM 3219 C C . GLY B 1 158 ? -4.045 3.290 33.193 1.00 22.38 137 GLY B C 1
ATOM 3220 O O . GLY B 1 158 ? -4.734 3.723 32.255 1.00 23.69 137 GLY B O 1
ATOM 3221 N N . ILE B 1 159 ? -2.740 3.523 33.300 1.00 23.60 138 ILE B N 1
ATOM 3222 C CA . ILE B 1 159 ? -2.024 4.258 32.255 1.00 24.41 138 ILE B CA 1
ATOM 3223 C C . ILE B 1 159 ? -0.865 3.521 31.628 1.00 24.04 138 ILE B C 1
ATOM 3224 O O . ILE B 1 159 ? -0.273 2.621 32.229 1.00 25.44 138 ILE B O 1
ATOM 3229 N N . GLY B 1 160 ? -0.563 3.888 30.394 1.00 22.78 139 GLY B N 1
ATOM 3230 C CA . GLY B 1 160 ? 0.570 3.328 29.714 1.00 21.70 139 GLY B CA 1
ATOM 3231 C C . GLY B 1 160 ? 1.786 4.157 30.038 1.00 20.92 139 GLY B C 1
ATOM 3232 O O . GLY B 1 160 ? 1.653 5.223 30.619 1.00 20.86 139 GLY B O 1
ATOM 3233 N N . PRO B 1 161 ? 2.982 3.668 29.660 1.00 20.77 140 PRO B N 1
ATOM 3234 C CA . PRO B 1 161 ? 4.216 4.420 29.872 1.00 20.30 140 PRO B CA 1
ATOM 3235 C C . PRO B 1 161 ? 4.195 5.753 29.155 1.00 20.43 140 PRO B C 1
ATOM 3236 O O . PRO B 1 161 ? 4.901 6.679 29.572 1.00 20.55 140 PRO B O 1
ATOM 3240 N N . ASP B 1 162 ? 3.409 5.867 28.082 1.00 20.16 141 ASP B N 1
ATOM 3241 C CA . ASP B 1 162 ? 3.322 7.158 27.377 1.00 20.14 141 ASP B CA 1
ATOM 3242 C C . ASP B 1 162 ? 2.128 7.999 27.860 1.00 19.59 141 ASP B C 1
ATOM 3243 O O . ASP B 1 162 ? 1.810 9.027 27.264 1.00 20.16 141 ASP B O 1
ATOM 3248 N N . GLY B 1 163 ? 1.499 7.589 28.951 1.00 18.19 142 GLY B N 1
ATOM 3249 C CA . GLY B 1 163 ? 0.373 8.339 29.488 1.00 18.57 142 GLY B CA 1
ATOM 3250 C C . GLY B 1 163 ? -0.985 8.061 28.822 1.00 19.05 142 GLY B C 1
ATOM 3251 O O . GLY B 1 163 ? -1.956 8.727 29.128 1.00 18.62 142 GLY B O 1
ATOM 3252 N N . HIS B 1 164 ? -1.059 7.084 27.919 1.00 19.60 143 HIS B N 1
ATOM 3253 C CA . HIS B 1 164 ? -2.331 6.775 27.284 1.00 21.08 143 HIS B CA 1
ATOM 3254 C C . HIS B 1 164 ? -3.255 6.108 28.307 1.00 21.26 143 HIS B C 1
ATOM 3255 O O . HIS B 1 164 ? -2.784 5.481 29.259 1.00 20.90 143 HIS B O 1
ATOM 3262 N N . ILE B 1 165 ? -4.559 6.269 28.125 1.00 22.17 144 ILE B N 1
ATOM 3263 C CA . ILE B 1 165 ? -5.530 5.381 28.797 1.00 22.54 144 ILE B CA 1
ATOM 3264 C C . ILE B 1 165 ? -6.494 4.710 27.782 1.00 23.14 144 ILE B C 1
ATOM 3265 O O . ILE B 1 165 ? -6.956 5.335 26.847 1.00 22.28 144 ILE B O 1
ATOM 3270 N N . ALA B 1 166 ? -6.756 3.414 27.946 1.00 24.42 145 ALA B N 1
ATOM 3271 C CA . ALA B 1 166 ? -7.462 2.629 26.914 1.00 24.72 145 ALA B CA 1
ATOM 3272 C C . ALA B 1 166 ? -6.700 2.703 25.589 1.00 24.59 145 ALA B C 1
ATOM 3273 O O . ALA B 1 166 ? -5.472 2.532 25.553 1.00 26.00 145 ALA B O 1
ATOM 3275 N N . PHE B 1 167 ? -7.420 2.948 24.499 1.00 24.05 146 PHE B N 1
ATOM 3276 C CA . PHE B 1 167 ? -6.769 3.190 23.213 1.00 22.58 146 PHE B CA 1
ATOM 3277 C C . PHE B 1 167 ? -6.781 4.670 22.872 1.00 21.91 146 PHE B C 1
ATOM 3278 O O . PHE B 1 167 ? -6.674 5.040 21.704 1.00 22.11 146 PHE B O 1
ATOM 3286 N N . ASN B 1 168 ? -6.931 5.518 23.885 1.00 20.63 147 ASN B N 1
ATOM 3287 C CA . ASN B 1 168 ? -6.677 6.941 23.725 1.00 20.37 147 ASN B CA 1
ATOM 3288 C C . ASN B 1 168 ? -5.186 7.236 23.808 1.00 20.48 147 ASN B C 1
ATOM 3289 O O . ASN B 1 168 ? -4.648 7.521 24.864 1.00 21.35 147 ASN B O 1
ATOM 3294 N N . GLU B 1 169 ? -4.550 7.135 22.664 1.00 20.13 148 GLU B N 1
ATOM 3295 C CA . GLU B 1 169 ? -3.115 7.255 22.503 1.00 21.24 148 GLU B CA 1
ATOM 3296 C C . GLU B 1 169 ? -2.722 8.734 22.400 1.00 20.11 148 GLU B C 1
ATOM 3297 O O . GLU B 1 169 ? -3.588 9.577 22.237 1.00 18.64 148 GLU B O 1
ATOM 3303 N N . PRO B 1 170 ? -1.409 9.052 22.488 1.00 20.13 149 PRO B N 1
ATOM 3304 C CA . PRO B 1 170 ? -0.980 10.468 22.413 1.00 19.32 149 PRO B CA 1
ATOM 3305 C C . PRO B 1 170 ? -1.616 11.162 21.195 1.00 19.19 149 PRO B C 1
ATOM 3306 O O . PRO B 1 170 ? -1.746 10.538 20.148 1.00 18.59 149 PRO B O 1
ATOM 3310 N N . GLY B 1 171 ? -2.053 12.413 21.340 1.00 18.64 150 GLY B N 1
ATOM 3311 C CA . GLY B 1 171 ? -2.707 13.112 20.217 1.00 19.02 150 GLY B CA 1
ATOM 3312 C C . GLY B 1 171 ? -4.221 12.934 20.196 1.00 19.76 150 GLY B C 1
ATOM 3313 O O . GLY B 1 171 ? -4.927 13.629 19.446 1.00 20.02 150 GLY B O 1
ATOM 3314 N N . SER B 1 172 ? -4.725 12.019 21.029 1.00 19.67 151 SER B N 1
ATOM 3315 C CA . SER B 1 172 ? -6.156 11.853 21.252 1.00 20.42 151 SER B CA 1
ATOM 3316 C C . SER B 1 172 ? -6.673 13.121 21.873 1.00 21.86 151 SER B C 1
ATOM 3317 O O . SER B 1 172 ? -6.055 13.667 22.790 1.00 21.98 151 SER B O 1
ATOM 3320 N N . SER B 1 173 ? -7.812 13.572 21.377 1.00 22.61 152 SER B N 1
ATOM 3321 C CA . SER B 1 173 ? -8.406 14.792 21.833 1.00 24.20 152 SER B CA 1
ATOM 3322 C C . SER B 1 173 ? -8.783 14.698 23.297 1.00 25.16 152 SER B C 1
ATOM 3323 O O . SER B 1 173 ? -9.332 13.691 23.753 1.00 24.79 152 SER B O 1
ATOM 3326 N N . LEU B 1 174 ? -8.546 15.792 24.008 1.00 25.64 153 LEU B N 1
ATOM 3327 C CA . LEU B 1 174 ? -8.827 15.825 25.428 1.00 26.41 153 LEU B CA 1
ATOM 3328 C C . LEU B 1 174 ? -10.318 15.772 25.716 1.00 25.95 153 LEU B C 1
ATOM 3329 O O . LEU B 1 174 ? -10.708 15.613 26.869 1.00 26.73 153 LEU B O 1
ATOM 3334 N N . THR B 1 175 ? -11.136 15.857 24.657 1.00 25.61 154 THR B N 1
ATOM 3335 C CA . THR B 1 175 ? -12.616 15.788 24.738 1.00 24.15 154 THR B CA 1
ATOM 3336 C C . THR B 1 175 ? -13.206 14.720 23.827 1.00 23.70 154 THR B C 1
ATOM 3337 O O . THR B 1 175 ? -14.365 14.810 23.439 1.00 23.92 154 THR B O 1
ATOM 3341 N N . SER B 1 176 ? -12.412 13.711 23.480 1.00 23.00 155 SER B N 1
ATOM 3342 C CA . SER B 1 176 ? -12.836 12.675 22.556 1.00 22.50 155 SER B CA 1
ATOM 3343 C C . SER B 1 176 ? -13.923 11.803 23.172 1.00 22.62 155 SER B C 1
ATOM 3344 O O . SER B 1 176 ? -14.042 11.743 24.389 1.00 22.82 155 SER B O 1
ATOM 3347 N N . ARG B 1 177 ? -14.689 11.127 22.313 1.00 22.31 156 ARG B N 1
ATOM 3348 C CA . ARG B 1 177 ? -15.811 10.288 22.696 1.00 21.91 156 ARG B CA 1
ATOM 3349 C C . ARG B 1 177 ? -15.532 8.878 22.212 1.00 22.17 156 ARG B C 1
ATOM 3350 O O . ARG B 1 177 ? -14.460 8.597 21.672 1.00 22.24 156 ARG B O 1
ATOM 3358 N N . THR B 1 178 ? -16.504 7.992 22.383 1.00 22.67 157 THR B N 1
ATOM 3359 C CA . THR B 1 178 ? -16.364 6.604 21.965 1.00 23.25 157 THR B CA 1
ATOM 3360 C C . THR B 1 178 ? -16.310 6.560 20.451 1.00 24.20 157 THR B C 1
ATOM 3361 O O . THR B 1 178 ? -17.054 7.266 19.785 1.00 25.32 157 THR B O 1
ATOM 3365 N N . ARG B 1 179 ? -15.410 5.746 19.914 1.00 24.70 158 ARG B N 1
ATOM 3366 C CA . ARG B 1 179 ? -15.049 5.869 18.512 1.00 24.89 158 ARG B CA 1
ATOM 3367 C C . ARG B 1 179 ? -14.224 4.678 18.060 1.00 24.90 158 ARG B C 1
ATOM 3368 O O . ARG B 1 179 ? -13.833 3.843 18.865 1.00 25.01 158 ARG B O 1
ATOM 3376 N N . ILE B 1 180 ? -14.000 4.619 16.754 1.00 25.89 159 ILE B N 1
ATOM 3377 C CA . ILE B 1 180 ? -13.104 3.670 16.112 1.00 26.49 159 ILE B CA 1
ATOM 3378 C C . ILE B 1 180 ? -11.666 4.138 16.258 1.00 26.65 159 ILE B C 1
ATOM 3379 O O . ILE B 1 180 ? -11.374 5.333 16.088 1.00 27.18 159 ILE B O 1
ATOM 3384 N N . LYS B 1 181 ? -10.758 3.208 16.540 1.00 27.16 160 LYS B N 1
ATOM 3385 C CA . LYS B 1 181 ? -9.358 3.567 16.719 1.00 27.78 160 LYS B CA 1
ATOM 3386 C C . LYS B 1 181 ? -8.472 2.628 15.962 1.00 28.26 160 LYS B C 1
ATOM 3387 O O . LYS B 1 181 ? -8.482 1.431 16.204 1.00 28.51 160 LYS B O 1
ATOM 3393 N N . THR B 1 182 ? -7.681 3.179 15.050 1.00 29.66 161 THR B N 1
ATOM 3394 C CA . THR B 1 182 ? -6.626 2.408 14.393 1.00 30.54 161 THR B CA 1
ATOM 3395 C C . THR B 1 182 ? -5.405 2.429 15.305 1.00 30.96 161 THR B C 1
ATOM 3396 O O . THR B 1 182 ? -4.963 3.505 15.709 1.00 31.47 161 THR B O 1
ATOM 3400 N N . LEU B 1 183 ? -4.876 1.254 15.632 1.00 31.37 162 LEU B N 1
ATOM 3401 C CA . LEU B 1 183 ? -3.757 1.138 16.565 1.00 32.25 162 LEU B CA 1
ATOM 3402 C C . LEU B 1 183 ? -2.408 1.541 15.932 1.00 33.04 162 LEU B C 1
ATOM 3403 O O . LEU B 1 183 ? -2.019 1.008 14.884 1.00 32.45 162 LEU B O 1
ATOM 3408 N N . THR B 1 184 ? -1.712 2.477 16.591 1.00 33.75 163 THR B N 1
ATOM 3409 C CA . THR B 1 184 ? -0.378 2.937 16.184 1.00 34.82 163 THR B CA 1
ATOM 3410 C C . THR B 1 184 ? 0.660 1.855 16.456 1.00 35.85 163 THR B C 1
ATOM 3411 O O . THR B 1 184 ? 0.408 0.930 17.235 1.00 35.74 163 THR B O 1
ATOM 3415 N N . GLN B 1 185 ? 1.833 1.999 15.832 1.00 37.61 164 GLN B N 1
ATOM 3416 C CA . GLN B 1 185 ? 2.936 1.012 15.922 1.00 38.85 164 GLN B CA 1
ATOM 3417 C C . GLN B 1 185 ? 3.360 0.600 17.331 1.00 38.41 164 GLN B C 1
ATOM 3418 O O . GLN B 1 185 ? 3.640 -0.572 17.566 1.00 38.04 164 GLN B O 1
ATOM 3424 N N . ASP B 1 186 ? 3.396 1.571 18.242 1.00 39.06 165 ASP B N 1
ATOM 3425 C CA . ASP B 1 186 ? 3.752 1.351 19.650 1.00 39.85 165 ASP B CA 1
ATOM 3426 C C . ASP B 1 186 ? 2.786 0.391 20.354 1.00 40.00 165 ASP B C 1
ATOM 3427 O O . ASP B 1 186 ? 3.225 -0.484 21.114 1.00 39.98 165 ASP B O 1
ATOM 3432 N N . THR B 1 187 ? 1.480 0.575 20.106 1.00 39.60 166 THR B N 1
ATOM 3433 C CA . THR B 1 187 ? 0.431 -0.294 20.657 1.00 39.16 166 THR B CA 1
ATOM 3434 C C . THR B 1 187 ? 0.438 -1.696 20.059 1.00 38.88 166 THR B C 1
ATOM 3435 O O . THR B 1 187 ? 0.302 -2.668 20.791 1.00 38.11 166 THR B O 1
ATOM 3439 N N . ILE B 1 188 ? 0.601 -1.803 18.743 1.00 39.37 167 ILE B N 1
ATOM 3440 C CA . ILE B 1 188 ? 0.684 -3.119 18.110 1.00 40.31 167 ILE B CA 1
ATOM 3441 C C . ILE B 1 188 ? 1.880 -3.899 18.660 1.00 41.25 167 ILE B C 1
ATOM 3442 O O . ILE B 1 188 ? 1.749 -5.079 18.979 1.00 41.14 167 ILE B O 1
ATOM 3447 N N . ILE B 1 189 ? 3.038 -3.231 18.754 1.00 42.29 168 ILE B N 1
ATOM 3448 C CA . ILE B 1 189 ? 4.247 -3.810 19.342 1.00 43.10 168 ILE B CA 1
ATOM 3449 C C . ILE B 1 189 ? 3.977 -4.261 20.777 1.00 43.35 168 ILE B C 1
ATOM 3450 O O . ILE B 1 189 ? 4.160 -5.444 21.096 1.00 43.67 168 ILE B O 1
ATOM 3455 N N . ALA B 1 190 ? 3.521 -3.342 21.629 1.00 43.04 169 ALA B N 1
ATOM 3456 C CA . ALA B 1 190 ? 3.330 -3.670 23.039 1.00 43.49 169 ALA B CA 1
ATOM 3457 C C . ALA B 1 190 ? 2.314 -4.798 23.229 1.00 43.97 169 ALA B C 1
ATOM 3458 O O . ALA B 1 190 ? 2.528 -5.706 24.031 1.00 44.15 169 ALA B O 1
ATOM 3460 N N . ASN B 1 191 ? 1.222 -4.754 22.471 1.00 44.75 170 ASN B N 1
ATOM 3461 C CA . ASN B 1 191 ? 0.203 -5.795 22.556 1.00 45.37 170 ASN B CA 1
ATOM 3462 C C . ASN B 1 191 ? 0.559 -7.065 21.778 1.00 45.54 170 ASN B C 1
ATOM 3463 O O . ASN B 1 191 ? -0.184 -8.035 21.841 1.00 45.51 170 ASN B O 1
ATOM 3468 N N . SER B 1 192 ? 1.689 -7.075 21.072 1.00 45.84 171 SER B N 1
ATOM 3469 C CA . SER B 1 192 ? 2.022 -8.216 20.203 1.00 46.62 171 SER B CA 1
ATOM 3470 C C . SER B 1 192 ? 2.348 -9.487 20.984 1.00 47.37 171 SER B C 1
ATOM 3471 O O . SER B 1 192 ? 2.206 -10.594 20.457 1.00 47.20 171 SER B O 1
ATOM 3474 N N . ARG B 1 193 ? 2.783 -9.317 22.235 1.00 48.42 172 ARG B N 1
ATOM 3475 C CA . ARG B 1 193 ? 3.135 -10.443 23.115 1.00 49.46 172 ARG B CA 1
ATOM 3476 C C . ARG B 1 193 ? 1.945 -11.359 23.446 1.00 49.67 172 ARG B C 1
ATOM 3477 O O . ARG B 1 193 ? 2.147 -12.527 23.781 1.00 49.62 172 ARG B O 1
ATOM 3485 N N . PHE B 1 194 ? 0.722 -10.817 23.362 1.00 50.05 173 PHE B N 1
ATOM 3486 C CA . PHE B 1 194 ? -0.516 -11.581 23.584 1.00 50.30 173 PHE B CA 1
ATOM 3487 C C . PHE B 1 194 ? -0.919 -12.407 22.362 1.00 50.53 173 PHE B C 1
ATOM 3488 O O . PHE B 1 194 ? -1.765 -13.306 22.462 1.00 50.88 173 PHE B O 1
ATOM 3496 N N . PHE B 1 195 ? -0.338 -12.078 21.209 1.00 50.52 174 PHE B N 1
ATOM 3497 C CA . PHE B 1 195 ? -0.652 -12.749 19.945 1.00 50.59 174 PHE B CA 1
ATOM 3498 C C . PHE B 1 195 ? 0.598 -13.399 19.339 1.00 50.82 174 PHE B C 1
ATOM 3499 O O . PHE B 1 195 ? 0.930 -13.152 18.175 1.00 50.65 174 PHE B O 1
ATOM 3507 N N . GLU B 1 196 ? 1.264 -14.227 20.153 1.00 51.14 175 GLU B N 1
ATOM 3508 C CA . GLU B 1 196 ? 2.508 -14.963 19.819 1.00 51.33 175 GLU B CA 1
ATOM 3509 C C . GLU B 1 196 ? 3.606 -14.153 19.118 1.00 51.00 175 GLU B C 1
ATOM 3510 O O . GLU B 1 196 ? 4.115 -14.551 18.055 1.00 50.85 175 GLU B O 1
ATOM 3516 N N . GLY B 1 197 ? 3.955 -13.020 19.734 1.00 50.34 176 GLY B N 1
ATOM 3517 C CA . GLY B 1 197 ? 5.037 -12.142 19.273 1.00 50.12 176 GLY B CA 1
ATOM 3518 C C . GLY B 1 197 ? 4.901 -11.634 17.849 1.00 49.71 176 GLY B C 1
ATOM 3519 O O . GLY B 1 197 ? 5.865 -11.126 17.268 1.00 49.73 176 GLY B O 1
ATOM 3520 N N . ASP B 1 198 ? 3.692 -11.758 17.304 1.00 49.39 177 ASP B N 1
ATOM 3521 C CA . ASP B 1 198 ? 3.419 -11.537 15.879 1.00 49.20 177 ASP B CA 1
ATOM 3522 C C . ASP B 1 198 ? 2.581 -10.268 15.697 1.00 48.45 177 ASP B C 1
ATOM 3523 O O . ASP B 1 198 ? 1.409 -10.224 16.093 1.00 48.28 177 ASP B O 1
ATOM 3528 N N . VAL B 1 199 ? 3.205 -9.240 15.115 1.00 47.77 178 VAL B N 1
ATOM 3529 C CA . VAL B 1 199 ? 2.546 -7.965 14.811 1.00 46.92 178 VAL B CA 1
ATOM 3530 C C . VAL B 1 199 ? 1.352 -8.135 13.870 1.00 46.38 178 VAL B C 1
ATOM 3531 O O . VAL B 1 199 ? 0.394 -7.361 13.952 1.00 46.43 178 VAL B O 1
ATOM 3533 N N . ASN B 1 200 ? 1.413 -9.148 12.999 1.00 45.72 179 ASN B N 1
ATOM 3534 C CA . ASN B 1 200 ? 0.389 -9.388 11.967 1.00 45.36 179 ASN B CA 1
ATOM 3535 C C . ASN B 1 200 ? -0.892 -9.985 12.537 1.00 44.78 179 ASN B C 1
ATOM 3536 O O . ASN B 1 200 ? -1.897 -10.084 11.829 1.00 44.79 179 ASN B O 1
ATOM 3541 N N . LYS B 1 201 ? -0.834 -10.403 13.803 1.00 43.95 180 LYS B N 1
ATOM 3542 C CA . LYS B 1 201 ? -1.939 -11.110 14.472 1.00 42.84 180 LYS B CA 1
ATOM 3543 C C . LYS B 1 201 ? -2.725 -10.242 15.481 1.00 41.88 180 LYS B C 1
ATOM 3544 O O . LYS B 1 201 ? -3.808 -10.634 15.922 1.00 42.19 180 LYS B O 1
ATOM 3546 N N . VAL B 1 202 ? -2.174 -9.080 15.844 1.00 40.17 181 VAL B N 1
ATOM 3547 C CA . VAL B 1 202 ? -2.885 -8.090 16.658 1.00 38.59 181 VAL B CA 1
ATOM 3548 C C . VAL B 1 202 ? -3.897 -7.377 15.760 1.00 37.28 181 VAL B C 1
ATOM 3549 O O . VAL B 1 202 ? -3.504 -6.779 14.773 1.00 37.69 181 VAL B O 1
ATOM 3553 N N . PRO B 1 203 ? -5.202 -7.447 16.083 1.00 35.57 182 PRO B N 1
ATOM 3554 C CA . PRO B 1 203 ? -6.189 -6.744 15.263 1.00 34.19 182 PRO B CA 1
ATOM 3555 C C . PRO B 1 203 ? -5.815 -5.271 15.057 1.00 32.96 182 PRO B C 1
ATOM 3556 O O . PRO B 1 203 ? -5.349 -4.609 15.989 1.00 32.79 182 PRO B O 1
ATOM 3560 N N . LYS B 1 204 ? -6.005 -4.775 13.842 1.00 31.40 183 LYS B N 1
ATOM 3561 C CA . LYS B 1 204 ? -5.560 -3.431 13.467 1.00 30.30 183 LYS B CA 1
ATOM 3562 C C . LYS B 1 204 ? -6.317 -2.288 14.138 1.00 28.90 183 LYS B C 1
ATOM 3563 O O . LYS B 1 204 ? -5.806 -1.157 14.250 1.00 28.97 183 LYS B O 1
ATOM 3569 N N . ASN B 1 205 ? -7.535 -2.582 14.579 1.00 27.34 184 ASN B N 1
ATOM 3570 C CA . ASN B 1 205 ? -8.461 -1.556 15.063 1.00 25.60 184 ASN B CA 1
ATOM 3571 C C . ASN B 1 205 ? -9.181 -2.008 16.315 1.00 24.16 184 ASN B C 1
ATOM 3572 O O . ASN B 1 205 ? -9.159 -3.178 16.663 1.00 23.13 184 ASN B O 1
ATOM 3577 N N . ALA B 1 206 ? -9.804 -1.044 16.984 1.00 23.11 185 ALA B N 1
ATOM 3578 C CA . ALA B 1 206 ? -10.483 -1.252 18.234 1.00 22.11 185 ALA B CA 1
ATOM 3579 C C . ALA B 1 206 ? -11.585 -0.215 18.311 1.00 21.83 185 ALA B C 1
ATOM 3580 O O . ALA B 1 206 ? -11.517 0.822 17.615 1.00 21.80 185 ALA B O 1
ATOM 3582 N N . LEU B 1 207 ? -12.586 -0.497 19.149 1.00 20.68 186 LEU B N 1
ATOM 3583 C CA . LEU B 1 207 ? -13.537 0.491 19.626 1.00 19.85 186 LEU B CA 1
ATOM 3584 C C . LEU B 1 207 ? -13.085 0.881 21.014 1.00 19.46 186 LEU B C 1
ATOM 3585 O O . LEU B 1 207 ? -12.678 0.025 21.778 1.00 19.48 186 LEU B O 1
ATOM 3590 N N . THR B 1 208 ? -13.162 2.165 21.341 1.00 18.44 187 THR B N 1
ATOM 3591 C CA . THR B 1 208 ? -12.713 2.627 22.629 1.00 18.11 187 THR B CA 1
ATOM 3592 C C . THR B 1 208 ? -13.557 3.800 23.093 1.00 17.78 187 THR B C 1
ATOM 3593 O O . THR B 1 208 ? -13.944 4.662 22.282 1.00 18.22 187 THR B O 1
ATOM 3597 N N . VAL B 1 209 ? -13.848 3.842 24.386 1.00 17.15 188 VAL B N 1
ATOM 3598 C CA . VAL B 1 209 ? -14.427 5.045 24.965 1.00 17.04 188 VAL B CA 1
ATOM 3599 C C . VAL B 1 209 ? -13.428 6.177 24.846 1.00 18.63 188 VAL B C 1
ATOM 3600 O O . VAL B 1 209 ? -12.195 5.936 24.770 1.00 19.21 188 VAL B O 1
ATOM 3604 N N . GLY B 1 210 ? -13.918 7.410 24.843 1.00 18.66 189 GLY B N 1
ATOM 3605 C CA . GLY B 1 210 ? -13.015 8.546 24.750 1.00 19.05 189 GLY B CA 1
ATOM 3606 C C . GLY B 1 210 ? -12.547 9.063 26.107 1.00 19.83 189 GLY B C 1
ATOM 3607 O O . GLY B 1 210 ? -13.060 8.671 27.155 1.00 19.19 189 GLY B O 1
ATOM 3608 N N . ILE B 1 211 ? -11.554 9.954 26.076 1.00 19.62 190 ILE B N 1
ATOM 3609 C CA . ILE B 1 211 ? -11.149 10.707 27.258 1.00 19.23 190 ILE B CA 1
ATOM 3610 C C . ILE B 1 211 ? -12.375 11.437 27.833 1.00 19.59 190 ILE B C 1
ATOM 3611 O O . ILE B 1 211 ? -12.579 11.456 29.048 1.00 18.77 190 ILE B O 1
ATOM 3616 N N . GLY B 1 212 ? -13.180 12.039 26.944 1.00 19.35 191 GLY B N 1
ATOM 3617 C CA . GLY B 1 212 ? -14.431 12.717 27.336 1.00 19.32 191 GLY B CA 1
ATOM 3618 C C . GLY B 1 212 ? -15.445 11.801 28.021 1.00 19.27 191 GLY B C 1
ATOM 3619 O O . GLY B 1 212 ? -16.069 12.185 29.025 1.00 19.53 191 GLY B O 1
ATOM 3620 N N . THR B 1 213 ? -15.606 10.601 27.471 1.00 19.12 192 THR B N 1
ATOM 3621 C CA . THR B 1 213 ? -16.436 9.565 28.064 1.00 19.30 192 THR B CA 1
ATOM 3622 C C . THR B 1 213 ? -15.996 9.281 29.503 1.00 19.76 192 THR B C 1
ATOM 3623 O O . THR B 1 213 ? -16.806 9.236 30.430 1.00 19.80 192 THR B O 1
ATOM 3627 N N . ILE B 1 214 ? -14.700 9.078 29.681 1.00 19.40 193 ILE B N 1
ATOM 3628 C CA . ILE B 1 214 ? -14.167 8.748 30.985 1.00 18.95 193 ILE B CA 1
ATOM 3629 C C . ILE B 1 214 ? -14.381 9.942 31.899 1.00 19.04 193 ILE B C 1
ATOM 3630 O O . ILE B 1 214 ? -14.808 9.772 33.045 1.00 18.40 193 ILE B O 1
ATOM 3635 N N . MET B 1 215 ? -14.132 11.143 31.363 1.00 19.11 194 MET B N 1
ATOM 3636 C CA A MET B 1 215 ? -14.270 12.396 32.111 0.50 19.98 194 MET B CA 1
ATOM 3637 C CA B MET B 1 215 ? -14.259 12.372 32.144 0.50 19.83 194 MET B CA 1
ATOM 3638 C C . MET B 1 215 ? -15.705 12.679 32.514 1.00 19.38 194 MET B C 1
ATOM 3639 O O . MET B 1 215 ? -15.952 13.400 33.475 1.00 19.02 194 MET B O 1
ATOM 3648 N N . ASP B 1 216 ? -16.658 12.139 31.763 1.00 19.67 195 ASP B N 1
ATOM 3649 C CA . ASP B 1 216 ? -18.060 12.305 32.165 1.00 21.02 195 ASP B CA 1
ATOM 3650 C C . ASP B 1 216 ? -18.395 11.602 33.485 1.00 20.82 195 ASP B C 1
ATOM 3651 O O . ASP B 1 216 ? -19.336 12.023 34.157 1.00 21.83 195 ASP B O 1
ATOM 3656 N N . SER B 1 217 ? -17.620 10.580 33.865 1.00 19.85 196 SER B N 1
ATOM 3657 C CA . SER B 1 217 ? -17.836 9.865 35.149 1.00 19.55 196 SER B CA 1
ATOM 3658 C C . SER B 1 217 ? -17.885 10.810 36.327 1.00 19.12 196 SER B C 1
ATOM 3659 O O . SER B 1 217 ? -17.215 11.840 36.340 1.00 19.41 196 SER B O 1
ATOM 3662 N N . GLN B 1 218 ? -18.667 10.456 37.336 1.00 18.76 197 GLN B N 1
ATOM 3663 C CA . GLN B 1 218 ? -18.711 11.259 38.544 1.00 18.33 197 GLN B CA 1
ATOM 3664 C C . GLN B 1 218 ? -17.398 11.179 39.335 1.00 18.53 197 GLN B C 1
ATOM 3665 O O . GLN B 1 218 ? -17.060 12.106 40.062 1.00 18.79 197 GLN B O 1
ATOM 3667 N N . GLU B 1 219 ? -16.678 10.069 39.208 1.00 18.68 198 GLU B N 1
ATOM 3668 C CA . GLU B 1 219 ? -15.430 9.846 39.932 1.00 18.95 198 GLU B CA 1
ATOM 3669 C C . GLU B 1 219 ? -14.552 8.977 39.062 1.00 18.67 198 GLU B C 1
ATOM 3670 O O . GLU B 1 219 ? -15.060 8.078 38.391 1.00 19.45 198 GLU B O 1
ATOM 3676 N N . VAL B 1 220 ? -13.239 9.229 39.093 1.00 18.03 199 VAL B N 1
ATOM 3677 C CA . VAL B 1 220 ? -12.267 8.489 38.288 1.00 16.80 199 VAL B CA 1
ATOM 3678 C C . VAL B 1 220 ? -11.143 7.974 39.171 1.00 16.80 199 VAL B C 1
ATOM 3679 O O . VAL B 1 220 ? -10.523 8.750 39.875 1.00 16.55 199 VAL B O 1
ATOM 3683 N N . LEU B 1 221 ? -10.859 6.673 39.124 1.00 17.13 200 LEU B N 1
ATOM 3684 C CA . LEU B 1 221 ? -9.721 6.133 39.898 1.00 16.82 200 LEU B CA 1
ATOM 3685 C C . LEU B 1 221 ? -8.713 5.512 38.948 1.00 16.55 200 LEU B C 1
ATOM 3686 O O . LEU B 1 221 ? -9.065 4.707 38.086 1.00 16.44 200 LEU B O 1
ATOM 3691 N N . ILE B 1 222 ? -7.461 5.924 39.075 1.00 15.48 201 ILE B N 1
ATOM 3692 C CA . ILE B 1 222 ? -6.421 5.419 38.210 1.00 15.37 201 ILE B CA 1
ATOM 3693 C C . ILE B 1 222 ? -5.429 4.668 39.042 1.00 15.60 201 ILE B C 1
ATOM 3694 O O . ILE B 1 222 ? -4.999 5.177 40.078 1.00 15.11 201 ILE B O 1
ATOM 3699 N N . ILE B 1 223 ? -5.069 3.467 38.584 1.00 16.05 202 ILE B N 1
ATOM 3700 C CA . ILE B 1 223 ? -4.058 2.648 39.250 1.00 17.17 202 ILE B CA 1
ATOM 3701 C C . ILE B 1 223 ? -2.788 2.712 38.420 1.00 16.83 202 ILE B C 1
ATOM 3702 O O . ILE B 1 223 ? -2.856 2.457 37.218 1.00 15.99 202 ILE B O 1
ATOM 3707 N N . VAL B 1 224 ? -1.653 3.059 39.049 1.00 16.23 203 VAL B N 1
ATOM 3708 C CA . VAL B 1 224 ? -0.353 3.169 38.341 1.00 16.59 203 VAL B CA 1
ATOM 3709 C C . VAL B 1 224 ? 0.758 2.463 39.120 1.00 16.66 203 VAL B C 1
ATOM 3710 O O . VAL B 1 224 ? 0.872 2.654 40.329 1.00 15.52 203 VAL B O 1
ATOM 3714 N N . ASN B 1 225 ? 1.570 1.655 38.445 1.00 16.20 204 ASN B N 1
ATOM 3715 C CA . ASN B 1 225 ? 2.694 1.059 39.140 1.00 17.82 204 ASN B CA 1
ATOM 3716 C C . ASN B 1 225 ? 3.913 0.855 38.294 1.00 17.88 204 ASN B C 1
ATOM 3717 O O . ASN B 1 225 ? 3.816 0.704 37.060 1.00 17.88 204 ASN B O 1
ATOM 3722 N N . GLY B 1 226 ? 5.065 0.837 38.974 1.00 17.69 205 GLY B N 1
ATOM 3723 C CA . GLY B 1 226 ? 6.337 0.548 38.335 1.00 16.53 205 GLY B CA 1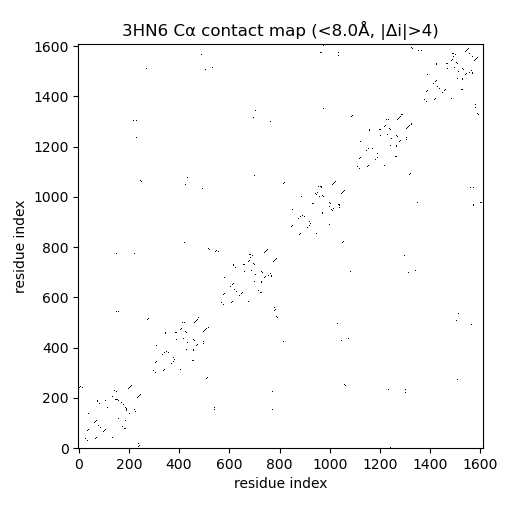
ATOM 3724 C C . GLY B 1 226 ? 7.038 1.768 37.775 1.00 17.13 205 GLY B C 1
ATOM 3725 O O . GLY B 1 226 ? 6.393 2.755 37.341 1.00 16.32 205 GLY B O 1
ATOM 3726 N N . HIS B 1 227 ? 8.370 1.654 37.739 1.00 16.86 206 HIS B N 1
ATOM 3727 C CA . HIS B 1 227 ? 9.276 2.642 37.233 1.00 17.18 206 HIS B CA 1
ATOM 3728 C C . HIS B 1 227 ? 8.958 3.060 35.813 1.00 17.56 206 HIS B C 1
ATOM 3729 O O . HIS B 1 227 ? 9.209 4.214 35.433 1.00 17.38 206 HIS B O 1
ATOM 3736 N N . ASN B 1 228 ? 8.435 2.134 35.016 1.00 16.73 207 ASN B N 1
ATOM 3737 C CA . ASN B 1 228 ? 8.177 2.449 33.626 1.00 17.32 207 ASN B CA 1
ATOM 3738 C C . ASN B 1 228 ? 7.018 3.425 33.377 1.00 16.14 207 ASN B C 1
ATOM 3739 O O . ASN B 1 228 ? 6.841 3.884 32.225 1.00 15.82 207 ASN B O 1
ATOM 3744 N N . LYS B 1 229 ? 6.279 3.768 34.442 1.00 13.60 208 LYS B N 1
ATOM 3745 C CA . LYS B 1 229 ? 5.186 4.717 34.333 1.00 13.74 208 LYS B CA 1
ATOM 3746 C C . LYS B 1 229 ? 5.536 6.000 35.061 1.00 13.48 208 LYS B C 1
ATOM 3747 O O . LYS B 1 229 ? 4.667 6.881 35.226 1.00 12.85 208 LYS B O 1
ATOM 3753 N N . ALA B 1 230 ? 6.778 6.103 35.534 1.00 12.54 209 ALA B N 1
ATOM 3754 C CA . ALA B 1 230 ? 7.132 7.233 36.379 1.00 12.41 209 ALA B CA 1
ATOM 3755 C C . ALA B 1 230 ? 7.065 8.550 35.603 1.00 12.30 209 ALA B C 1
ATOM 3756 O O . ALA B 1 230 ? 6.492 9.521 36.080 1.00 12.08 209 ALA B O 1
ATOM 3758 N N . ARG B 1 231 ? 7.665 8.575 34.423 1.00 13.23 210 ARG B N 1
ATOM 3759 C CA . ARG B 1 231 ? 7.662 9.770 33.556 1.00 15.17 210 ARG B CA 1
ATOM 3760 C C . ARG B 1 231 ? 6.204 10.243 33.255 1.00 15.27 210 ARG B C 1
ATOM 3761 O O . ARG B 1 231 ? 5.873 11.440 33.356 1.00 15.45 210 ARG B O 1
ATOM 3769 N N . ALA B 1 232 ? 5.344 9.285 32.920 1.00 14.98 211 ALA B N 1
ATOM 3770 C CA . ALA B 1 232 ? 3.931 9.537 32.697 1.00 15.53 211 ALA B CA 1
ATOM 3771 C C . ALA B 1 232 ? 3.221 10.083 33.920 1.00 15.52 211 ALA B C 1
ATOM 3772 O O . ALA B 1 232 ? 2.357 10.952 33.794 1.00 15.83 211 ALA B O 1
ATOM 3774 N N . LEU B 1 233 ? 3.554 9.574 35.102 1.00 15.23 212 LEU B N 1
ATOM 3775 C CA . LEU B 1 233 ? 2.894 10.082 36.300 1.00 14.74 212 LEU B CA 1
ATOM 3776 C C . LEU B 1 233 ? 3.319 11.518 36.572 1.00 14.57 212 LEU B C 1
ATOM 3777 O O . LEU B 1 233 ? 2.521 12.311 37.067 1.00 14.89 212 LEU B O 1
ATOM 3782 N N . LYS B 1 234 ? 4.585 11.824 36.296 1.00 13.52 213 LYS B N 1
ATOM 3783 C CA . LYS B 1 234 ? 5.069 13.201 36.320 1.00 14.43 213 LYS B CA 1
ATOM 3784 C C . LYS B 1 234 ? 4.215 14.061 35.385 1.00 14.79 213 LYS B C 1
ATOM 3785 O O . LYS B 1 234 ? 3.725 15.097 35.801 1.00 13.93 213 LYS B O 1
ATOM 3791 N N . HIS B 1 235 ? 3.994 13.608 34.146 1.00 15.24 214 HIS B N 1
ATOM 3792 C CA . HIS B 1 235 ? 3.215 14.424 33.208 1.00 15.94 214 HIS B CA 1
ATOM 3793 C C . HIS B 1 235 ? 1.749 14.580 33.613 1.00 15.99 214 HIS B C 1
ATOM 3794 O O . HIS B 1 235 ? 1.174 15.662 33.416 1.00 16.02 214 HIS B O 1
ATOM 3801 N N . ALA B 1 236 ? 1.176 13.535 34.218 1.00 15.76 215 ALA B N 1
ATOM 3802 C CA . ALA B 1 236 ? -0.191 13.608 34.748 1.00 17.28 215 ALA B CA 1
ATOM 3803 C C . ALA B 1 236 ? -0.351 14.631 35.864 1.00 18.01 215 ALA B C 1
ATOM 3804 O O . ALA B 1 236 ? -1.375 15.314 35.936 1.00 19.68 215 ALA B O 1
ATOM 3806 N N . ILE B 1 237 ? 0.648 14.714 36.747 1.00 17.90 216 ILE B N 1
ATOM 3807 C CA . ILE B 1 237 ? 0.502 15.414 38.030 1.00 16.60 216 ILE B CA 1
ATOM 3808 C C . ILE B 1 237 ? 1.069 16.815 38.015 1.00 15.95 216 ILE B C 1
ATOM 3809 O O . ILE B 1 237 ? 0.455 17.758 38.521 1.00 16.21 216 ILE B O 1
ATOM 3814 N N . GLU B 1 238 ? 2.237 16.967 37.423 1.00 14.62 217 GLU B N 1
ATOM 3815 C CA . GLU B 1 238 ? 2.999 18.166 37.662 1.00 14.71 217 GLU B CA 1
ATOM 3816 C C . GLU B 1 238 ? 3.056 19.058 36.449 1.00 14.59 217 GLU B C 1
ATOM 3817 O O . GLU B 1 238 ? 3.286 20.257 36.609 1.00 14.55 217 GLU B O 1
ATOM 3823 N N . LYS B 1 239 ? 2.847 18.489 35.253 1.00 13.57 218 LYS B N 1
ATOM 3824 C CA . LYS B 1 239 ? 2.947 19.287 34.033 1.00 14.51 218 LYS B CA 1
ATOM 3825 C C . LYS B 1 239 ? 1.571 19.753 33.569 1.00 15.18 218 LYS B C 1
ATOM 3826 O O . LYS B 1 239 ? 0.544 19.264 34.062 1.00 16.47 218 LYS B O 1
ATOM 3828 N N . GLY B 1 240 ? 1.546 20.686 32.617 1.00 14.91 219 GLY B N 1
ATOM 3829 C CA . GLY B 1 240 ? 0.289 21.203 32.091 1.00 15.66 219 GLY B CA 1
ATOM 3830 C C . GLY B 1 240 ? -0.465 20.191 31.263 1.00 15.89 219 GLY B C 1
ATOM 3831 O O . GLY B 1 240 ? 0.111 19.229 30.756 1.00 16.75 219 GLY B O 1
ATOM 3832 N N . VAL B 1 241 ? -1.759 20.421 31.135 1.00 15.60 220 VAL B N 1
ATOM 3833 C CA . VAL B 1 241 ? -2.643 19.598 30.345 1.00 15.51 220 VAL B CA 1
ATOM 3834 C C . VAL B 1 241 ? -2.141 19.576 28.912 1.00 15.89 220 VAL B C 1
ATOM 3835 O O . VAL B 1 241 ? -1.813 20.635 28.317 1.00 16.74 220 VAL B O 1
ATOM 3839 N N . ASN B 1 242 ? -2.066 18.376 28.354 1.00 15.51 221 ASN B N 1
ATOM 3840 C CA . ASN B 1 242 ? -1.272 18.139 27.159 1.00 15.17 221 ASN B CA 1
ATOM 3841 C C . ASN B 1 242 ? -1.753 16.873 26.490 1.00 14.30 221 ASN B C 1
ATOM 3842 O O . ASN B 1 242 ? -1.724 15.829 27.093 1.00 14.28 221 ASN B O 1
ATOM 3847 N N . HIS B 1 243 ? -2.168 16.964 25.235 1.00 14.56 222 HIS B N 1
ATOM 3848 C CA . HIS B 1 243 ? -2.755 15.814 24.527 1.00 15.06 222 HIS B CA 1
ATOM 3849 C C . HIS B 1 243 ? -1.736 14.754 24.151 1.00 15.17 222 HIS B C 1
ATOM 3850 O O . HIS B 1 243 ? -2.126 13.686 23.699 1.00 15.90 222 HIS B O 1
ATOM 3857 N N . MET B 1 244 ? -0.437 15.028 24.310 1.00 15.37 223 MET B N 1
ATOM 3858 C CA . MET B 1 244 ? 0.552 13.956 24.164 1.00 16.14 223 MET B CA 1
ATOM 3859 C C . MET B 1 244 ? 0.595 13.036 25.409 1.00 16.15 223 MET B C 1
ATOM 3860 O O . MET B 1 244 ? 1.104 11.939 25.335 1.00 15.44 223 MET B O 1
ATOM 3865 N N . TRP B 1 245 ? 0.039 13.495 26.529 1.00 16.56 224 TRP B N 1
ATOM 3866 C CA . TRP B 1 245 ? -0.051 12.697 27.769 1.00 16.76 224 TRP B CA 1
ATOM 3867 C C . TRP B 1 245 ? -1.494 12.684 28.232 1.00 16.06 224 TRP B C 1
ATOM 3868 O O . TRP B 1 245 ? -1.845 13.401 29.143 1.00 15.78 224 TRP B O 1
ATOM 3879 N N . THR B 1 246 ? -2.336 11.856 27.614 1.00 17.52 225 THR B N 1
ATOM 3880 C CA . THR B 1 246 ? -3.797 12.074 27.714 1.00 18.58 225 THR B CA 1
ATOM 3881 C C . THR B 1 246 ? -4.366 11.899 29.106 1.00 17.33 225 THR B C 1
ATOM 3882 O O . THR B 1 246 ? -5.386 12.458 29.409 1.00 16.85 225 THR B O 1
ATOM 3886 N N . ILE B 1 247 ? -3.691 11.125 29.946 1.00 18.06 226 ILE B N 1
ATOM 3887 C CA . ILE B 1 247 ? -3.964 11.086 31.392 1.00 17.64 226 ILE B CA 1
ATOM 3888 C C . ILE B 1 247 ? -3.971 12.509 32.027 1.00 17.49 226 ILE B C 1
ATOM 3889 O O . ILE B 1 247 ? -4.698 12.732 32.972 1.00 17.95 226 ILE B O 1
ATOM 3894 N N . SER B 1 248 ? -3.215 13.476 31.487 1.00 17.49 227 SER B N 1
ATOM 3895 C CA . SER B 1 248 ? -3.209 14.850 32.047 1.00 17.10 227 SER B CA 1
ATOM 3896 C C . SER B 1 248 ? -4.586 15.507 32.014 1.00 17.57 227 SER B C 1
ATOM 3897 O O . SER B 1 248 ? -4.836 16.474 32.750 1.00 17.50 227 SER B O 1
ATOM 3900 N N . ALA B 1 249 ? -5.479 14.982 31.170 1.00 17.35 228 ALA B N 1
ATOM 3901 C CA . ALA B 1 249 ? -6.867 15.487 31.121 1.00 18.06 228 ALA B CA 1
ATOM 3902 C C . ALA B 1 249 ? -7.561 15.429 32.476 1.00 18.09 228 ALA B C 1
ATOM 3903 O O . ALA B 1 249 ? -8.477 16.215 32.751 1.00 18.68 228 ALA B O 1
ATOM 3905 N N . LEU B 1 250 ? -7.100 14.518 33.325 1.00 17.96 229 LEU B N 1
ATOM 3906 C CA . LEU B 1 250 ? -7.687 14.300 34.638 1.00 18.56 229 LEU B CA 1
ATOM 3907 C C . LEU B 1 250 ? -7.595 15.483 35.559 1.00 18.03 229 LEU B C 1
ATOM 3908 O O . LEU B 1 250 ? -8.346 15.581 36.533 1.00 17.65 229 LEU B O 1
ATOM 3913 N N . GLN B 1 251 ? -6.678 16.387 35.247 1.00 18.18 230 GLN B N 1
ATOM 3914 C CA . GLN B 1 251 ? -6.511 17.613 36.009 1.00 19.01 230 GLN B CA 1
ATOM 3915 C C . GLN B 1 251 ? -7.763 18.464 35.978 1.00 18.91 230 GLN B C 1
ATOM 3916 O O . GLN B 1 251 ? -7.992 19.240 36.904 1.00 18.56 230 GLN B O 1
ATOM 3922 N N . LEU B 1 252 ? -8.553 18.309 34.918 1.00 19.15 231 LEU B N 1
ATOM 3923 C CA . LEU B 1 252 ? -9.829 19.023 34.755 1.00 20.64 231 LEU B CA 1
ATOM 3924 C C . LEU B 1 252 ? -11.027 18.371 35.463 1.00 20.34 231 LEU B C 1
ATOM 3925 O O . LEU B 1 252 ? -12.097 18.992 35.568 1.00 21.16 231 LEU B O 1
ATOM 3930 N N . HIS B 1 253 ? -10.867 17.131 35.914 1.00 19.50 232 HIS B N 1
ATOM 3931 C CA . HIS B 1 253 ? -11.985 16.386 36.531 1.00 19.61 232 HIS B CA 1
ATOM 3932 C C . HIS B 1 253 ? -12.257 16.872 37.962 1.00 19.61 232 HIS B C 1
ATOM 3933 O O . HIS B 1 253 ? -11.310 17.258 38.674 1.00 19.42 232 HIS B O 1
ATOM 3940 N N . LYS B 1 254 ? -13.523 16.845 38.395 1.00 19.56 233 LYS B N 1
ATOM 3941 C CA . LYS B 1 254 ? -13.902 17.359 39.733 1.00 20.18 233 LYS B CA 1
ATOM 3942 C C . LYS B 1 254 ? -13.597 16.398 40.887 1.00 20.38 233 LYS B C 1
ATOM 3943 O O . LYS B 1 254 ? -13.548 16.809 42.050 1.00 21.03 233 LYS B O 1
ATOM 3945 N N . ASN B 1 255 ? -13.389 15.125 40.569 1.00 20.24 234 ASN B N 1
ATOM 3946 C CA . ASN B 1 255 ? -13.196 14.093 41.596 1.00 21.03 234 ASN B CA 1
ATOM 3947 C C . ASN B 1 255 ? -12.389 12.909 41.040 1.00 20.20 234 ASN B C 1
ATOM 3948 O O . ASN B 1 255 ? -12.937 11.890 40.657 1.00 19.94 234 ASN B O 1
ATOM 3953 N N . ALA B 1 256 ? -11.070 13.078 41.018 1.00 19.77 235 ALA B N 1
ATOM 3954 C CA . ALA B 1 256 ? -10.147 12.110 40.445 1.00 19.19 235 ALA B CA 1
ATOM 3955 C C . ALA B 1 256 ? -9.163 11.652 41.520 1.00 18.56 235 ALA B C 1
ATOM 3956 O O . ALA B 1 256 ? -8.756 12.428 42.397 1.00 17.83 235 ALA B O 1
ATOM 3958 N N . ILE B 1 257 ? -8.800 10.380 41.454 1.00 18.21 236 ILE B N 1
ATOM 3959 C CA . ILE B 1 257 ? -7.884 9.793 42.416 1.00 17.35 236 ILE B CA 1
ATOM 3960 C C . ILE B 1 257 ? -6.916 8.939 41.664 1.00 16.37 236 ILE B C 1
ATOM 3961 O O . ILE B 1 257 ? -7.318 8.152 40.797 1.00 17.05 236 ILE B O 1
ATOM 3966 N N . ILE B 1 258 ? -5.642 9.097 41.997 1.00 14.87 237 ILE B N 1
ATOM 3967 C CA . ILE B 1 258 ? -4.583 8.263 41.446 1.00 14.14 237 ILE B CA 1
ATOM 3968 C C . ILE B 1 258 ? -3.949 7.507 42.593 1.00 14.21 237 ILE B C 1
ATOM 3969 O O . ILE B 1 258 ? -3.520 8.129 43.583 1.00 13.43 237 ILE B O 1
ATOM 3974 N N . VAL B 1 259 ? -3.928 6.173 42.477 1.00 13.50 238 VAL B N 1
ATOM 3975 C CA A VAL B 1 259 ? -3.226 5.328 43.445 0.50 12.95 238 VAL B CA 1
ATOM 3976 C CA B VAL B 1 259 ? -3.229 5.349 43.436 0.50 13.38 238 VAL B CA 1
ATOM 3977 C C . VAL B 1 259 ? -1.966 4.829 42.773 1.00 13.69 238 VAL B C 1
ATOM 3978 O O . VAL B 1 259 ? -2.025 4.180 41.708 1.00 13.90 238 VAL B O 1
ATOM 3985 N N . SER B 1 260 ? -0.828 5.130 43.384 1.00 13.35 239 SER B N 1
ATOM 3986 C CA . SER B 1 260 ? 0.444 4.799 42.776 1.00 13.76 239 SER B CA 1
ATOM 3987 C C . SER B 1 260 ? 1.331 4.021 43.738 1.00 14.33 239 SER B C 1
ATOM 3988 O O . SER B 1 260 ? 1.331 4.279 44.959 1.00 13.37 239 SER B O 1
ATOM 3991 N N . ASP B 1 261 ? 2.086 3.065 43.206 1.00 14.52 240 ASP B N 1
ATOM 3992 C CA . ASP B 1 261 ? 3.139 2.490 44.036 1.00 15.83 240 ASP B CA 1
ATOM 3993 C C . ASP B 1 261 ? 4.325 3.441 44.163 1.00 16.09 240 ASP B C 1
ATOM 3994 O O . ASP B 1 261 ? 4.415 4.430 43.431 1.00 15.86 240 ASP B O 1
ATOM 3999 N N . LYS B 1 262 ? 5.248 3.140 45.074 1.00 16.46 241 LYS B N 1
ATOM 4000 C CA . LYS B 1 262 ? 6.377 4.022 45.288 1.00 15.82 241 LYS B CA 1
ATOM 4001 C C . LYS B 1 262 ? 7.218 4.169 44.008 1.00 15.18 241 LYS B C 1
ATOM 4002 O O . LYS B 1 262 ? 7.630 5.272 43.671 1.00 15.08 241 LYS B O 1
ATOM 4008 N N . ASN B 1 263 ? 7.421 3.081 43.275 1.00 14.00 242 ASN B N 1
ATOM 4009 C CA . ASN B 1 263 ? 8.267 3.125 42.106 1.00 13.92 242 ASN B CA 1
ATOM 4010 C C . ASN B 1 263 ? 7.787 4.073 41.001 1.00 14.05 242 ASN B C 1
ATOM 4011 O O . ASN B 1 263 ? 8.616 4.724 40.344 1.00 13.56 242 ASN B O 1
ATOM 4016 N N . ALA B 1 264 ? 6.460 4.154 40.788 1.00 13.21 243 ALA B N 1
ATOM 4017 C CA . ALA B 1 264 ? 5.908 5.098 39.779 1.00 12.88 243 ALA B CA 1
ATOM 4018 C C . ALA B 1 264 ? 6.026 6.550 40.187 1.00 12.23 243 ALA B C 1
ATOM 4019 O O . ALA B 1 264 ? 5.711 7.427 39.406 1.00 13.43 243 ALA B O 1
ATOM 4021 N N . THR B 1 265 ? 6.510 6.822 41.394 1.00 11.90 244 THR B N 1
ATOM 4022 C CA . THR B 1 265 ? 6.735 8.218 41.823 1.00 11.07 244 THR B CA 1
ATOM 4023 C C . THR B 1 265 ? 8.134 8.760 41.585 1.00 11.03 244 THR B C 1
ATOM 4024 O O . THR B 1 265 ? 8.391 9.925 41.886 1.00 11.16 244 THR B O 1
ATOM 4028 N N . TYR B 1 266 ? 9.035 7.956 41.024 1.00 11.45 245 TYR B N 1
ATOM 4029 C CA . TYR B 1 266 ? 10.433 8.355 40.952 1.00 11.47 245 TYR B CA 1
ATOM 4030 C C . TYR B 1 266 ? 10.660 9.640 40.182 1.00 11.16 245 TYR B C 1
ATOM 4031 O O . TYR B 1 266 ? 11.697 10.245 40.346 1.00 9.76 245 TYR B O 1
ATOM 4040 N N . GLU B 1 267 ? 9.742 10.050 39.312 1.00 11.20 246 GLU B N 1
ATOM 4041 C CA . GLU B 1 267 ? 9.986 11.340 38.629 1.00 11.59 246 GLU B CA 1
ATOM 4042 C C . GLU B 1 267 ? 9.236 12.472 39.270 1.00 10.30 246 GLU B C 1
ATOM 4043 O O . GLU B 1 267 ? 9.270 13.553 38.765 1.00 10.97 246 GLU B O 1
ATOM 4049 N N . LEU B 1 268 ? 8.498 12.230 40.336 1.00 10.25 247 LEU B N 1
ATOM 4050 C CA . LEU B 1 268 ? 7.825 13.332 41.016 1.00 10.46 247 LEU B CA 1
ATOM 4051 C C . LEU B 1 268 ? 8.858 14.030 41.869 1.00 11.35 247 LEU B C 1
ATOM 4052 O O . LEU B 1 268 ? 9.847 13.414 42.241 1.00 11.15 247 LEU B O 1
ATOM 4057 N N . LYS B 1 269 ? 8.640 15.317 42.153 1.00 11.79 248 LYS B N 1
ATOM 4058 C CA . LYS B 1 269 ? 9.459 16.032 43.119 1.00 11.31 248 LYS B CA 1
ATOM 4059 C C . LYS B 1 269 ? 9.162 15.521 44.492 1.00 11.46 248 LYS B C 1
ATOM 4060 O O . LYS B 1 269 ? 7.998 15.268 44.833 1.00 11.13 248 LYS B O 1
ATOM 4066 N N . VAL B 1 270 ? 10.208 15.377 45.297 1.00 11.40 249 VAL B N 1
ATOM 4067 C CA . VAL B 1 270 ? 10.030 15.147 46.735 1.00 11.34 249 VAL B CA 1
ATOM 4068 C C . VAL B 1 270 ? 8.829 15.945 47.319 1.00 12.20 249 VAL B C 1
ATOM 4069 O O . VAL B 1 270 ? 7.947 15.379 47.973 1.00 13.41 249 VAL B O 1
ATOM 4073 N N . GLY B 1 271 ? 8.774 17.243 47.055 1.00 12.58 250 GLY B N 1
ATOM 4074 C CA . GLY B 1 271 ? 7.748 18.115 47.644 1.00 13.18 250 GLY B CA 1
ATOM 4075 C C . GLY B 1 271 ? 6.312 17.776 47.233 1.00 13.45 250 GLY B C 1
ATOM 4076 O O . GLY B 1 271 ? 5.373 18.059 47.973 1.00 13.87 250 GLY B O 1
ATOM 4077 N N . THR B 1 272 ? 6.152 17.177 46.053 1.00 13.50 251 THR B N 1
ATOM 4078 C CA . THR B 1 272 ? 4.857 16.793 45.522 1.00 13.72 251 THR B CA 1
ATOM 4079 C C . THR B 1 272 ? 4.349 15.579 46.288 1.00 13.80 251 THR B C 1
ATOM 4080 O O . THR B 1 272 ? 3.181 15.524 46.745 1.00 13.74 251 THR B O 1
ATOM 4084 N N . VAL B 1 273 ? 5.228 14.602 46.420 1.00 12.81 252 VAL B N 1
ATOM 4085 C CA . VAL B 1 273 ? 4.966 13.462 47.297 1.00 13.63 252 VAL B CA 1
ATOM 4086 C C . VAL B 1 273 ? 4.619 13.868 48.744 1.00 13.00 252 VAL B C 1
ATOM 4087 O O . VAL B 1 273 ? 3.672 13.347 49.337 1.00 13.34 252 VAL B O 1
ATOM 4091 N N . GLU B 1 274 ? 5.363 14.812 49.308 1.00 13.24 253 GLU B N 1
ATOM 4092 C CA . GLU B 1 274 ? 5.120 15.182 50.694 1.00 12.73 253 GLU B CA 1
ATOM 4093 C C . GLU B 1 274 ? 3.754 15.890 50.768 1.00 12.47 253 GLU B C 1
ATOM 4094 O O . GLU B 1 274 ? 2.920 15.651 51.682 1.00 10.78 253 GLU B O 1
ATOM 4100 N N . TYR B 1 275 ? 3.525 16.730 49.769 1.00 11.66 254 TYR B N 1
ATOM 4101 C CA . TYR B 1 275 ? 2.300 17.489 49.699 1.00 12.86 254 TYR B CA 1
ATOM 4102 C C . TYR B 1 275 ? 1.088 16.559 49.695 1.00 12.70 254 TYR B C 1
ATOM 4103 O O . TYR B 1 275 ? 0.241 16.675 50.567 1.00 13.47 254 TYR B O 1
ATOM 4112 N N . PHE B 1 276 ? 1.022 15.614 48.755 1.00 13.24 255 PHE B N 1
ATOM 4113 C CA . PHE B 1 276 ? -0.107 14.665 48.701 1.00 13.34 255 PHE B CA 1
ATOM 4114 C C . PHE B 1 276 ? -0.104 13.676 49.891 1.00 14.23 255 PHE B C 1
ATOM 4115 O O . PHE B 1 276 ? -1.182 13.297 50.347 1.00 13.52 255 PHE B O 1
ATOM 4123 N N . ASN B 1 277 ? 1.075 13.287 50.406 1.00 13.78 256 ASN B N 1
ATOM 4124 C CA . ASN B 1 277 ? 1.098 12.499 51.668 1.00 15.91 256 ASN B CA 1
ATOM 4125 C C . ASN B 1 277 ? 0.444 13.198 52.880 1.00 16.51 256 ASN B C 1
ATOM 4126 O O . ASN B 1 277 ? -0.283 12.574 53.637 1.00 16.20 256 ASN B O 1
ATOM 4131 N N . ASP B 1 278 ? 0.708 14.493 53.032 1.00 18.66 257 ASP B N 1
ATOM 4132 C CA . ASP B 1 278 ? 0.084 15.306 54.062 1.00 20.56 257 ASP B CA 1
ATOM 4133 C C . ASP B 1 278 ? -1.438 15.420 53.879 1.00 21.21 257 ASP B C 1
ATOM 4134 O O . ASP B 1 278 ? -2.169 15.334 54.855 1.00 21.26 257 ASP B O 1
ATOM 4139 N N . ILE B 1 279 ? -1.917 15.647 52.653 1.00 22.58 258 ILE B N 1
ATOM 4140 C CA . ILE B 1 279 ? -3.371 15.673 52.406 1.00 23.96 258 ILE B CA 1
ATOM 4141 C C . ILE B 1 279 ? -4.007 14.401 52.950 1.00 25.96 258 ILE B C 1
ATOM 4142 O O . ILE B 1 279 ? -4.995 14.466 53.676 1.00 25.62 258 ILE B O 1
ATOM 4147 N N . GLU B 1 280 ? -3.419 13.246 52.653 1.00 28.42 259 GLU B N 1
ATOM 4148 C CA . GLU B 1 280 ? -3.969 12.002 53.208 1.00 31.84 259 GLU B CA 1
ATOM 4149 C C . GLU B 1 280 ? -3.956 11.944 54.775 1.00 34.57 259 GLU B C 1
ATOM 4150 O O . GLU B 1 280 ? -5.026 11.748 55.399 1.00 34.59 259 GLU B O 1
ATOM 4156 N N . ARG B 1 281 ? -2.795 12.187 55.399 1.00 37.35 260 ARG B N 1
ATOM 4157 C CA . ARG B 1 281 ? -2.735 12.394 56.875 1.00 40.46 260 ARG B CA 1
ATOM 4158 C C . ARG B 1 281 ? -3.778 13.409 57.443 1.00 42.07 260 ARG B C 1
ATOM 4159 O O . ARG B 1 281 ? -4.534 13.069 58.357 1.00 42.45 260 ARG B O 1
ATOM 4167 N N . LYS B 1 282 ? -3.804 14.639 56.914 1.00 44.10 261 LYS B N 1
ATOM 4168 C CA . LYS B 1 282 ? -4.744 15.696 57.364 1.00 45.90 261 LYS B CA 1
ATOM 4169 C C . LYS B 1 282 ? -6.236 15.340 57.173 1.00 47.42 261 LYS B C 1
ATOM 4170 O O . LYS B 1 282 ? -7.074 15.639 58.035 1.00 47.41 261 LYS B O 1
ATOM 4176 N N . ASN B 1 283 ? -6.555 14.701 56.048 1.00 49.21 262 ASN B N 1
ATOM 4177 C CA . ASN B 1 283 ? -7.910 14.228 55.773 1.00 51.21 262 ASN B CA 1
ATOM 4178 C C . ASN B 1 283 ? -8.282 12.993 56.602 1.00 52.52 262 ASN B C 1
ATOM 4179 O O . ASN B 1 283 ? -9.435 12.539 56.558 1.00 53.22 262 ASN B O 1
ATOM 4184 N N . PHE B 1 284 ? -7.303 12.450 57.334 1.00 54.07 263 PHE B N 1
ATOM 4185 C CA . PHE B 1 284 ? -7.528 11.350 58.288 1.00 55.31 263 PHE B CA 1
ATOM 4186 C C . PHE B 1 284 ? -7.958 11.905 59.655 1.00 56.25 263 PHE B C 1
ATOM 4187 O O . PHE B 1 284 ? -8.935 11.414 60.239 1.00 56.06 263 PHE B O 1
ATOM 4189 N N . ASN B 1 285 ? -7.239 12.938 60.129 1.00 57.50 264 ASN B N 1
ATOM 4190 C CA . ASN B 1 285 ? -7.475 13.594 61.440 1.00 58.57 264 ASN B CA 1
ATOM 4191 C C . ASN B 1 285 ? -8.367 14.852 61.391 1.00 59.13 264 ASN B C 1
ATOM 4192 O O . ASN B 1 285 ? -8.278 15.708 62.287 1.00 59.28 264 ASN B O 1
ATOM 4197 N N . ASN B 1 286 ? -9.227 14.956 60.371 1.00 59.73 265 ASN B N 1
ATOM 4198 C CA . ASN B 1 286 ? -10.013 16.189 60.114 1.00 60.52 265 ASN B CA 1
ATOM 4199 C C . ASN B 1 286 ? -11.281 16.430 60.973 1.00 61.07 265 ASN B C 1
ATOM 4200 O O . ASN B 1 286 ? -11.848 17.536 60.950 1.00 61.08 265 ASN B O 1
ATOM 4205 N N . ASP B 1 287 ? -11.707 15.400 61.714 1.00 61.72 266 ASP B N 1
ATOM 4206 C CA . ASP B 1 287 ? -12.912 15.442 62.580 1.00 62.46 266 ASP B CA 1
ATOM 4207 C C . ASP B 1 287 ? -14.255 15.593 61.822 1.00 62.98 266 ASP B C 1
ATOM 4208 O O . ASP B 1 287 ? -15.287 15.884 62.441 1.00 63.11 266 ASP B O 1
ATOM 4213 N N . LEU B 1 288 ? -14.233 15.388 60.498 1.00 63.43 267 LEU B N 1
ATOM 4214 C CA . LEU B 1 288 ? -15.450 15.341 59.666 1.00 63.72 267 LEU B CA 1
ATOM 4215 C C . LEU B 1 288 ? -15.565 14.030 58.888 1.00 63.85 267 LEU B C 1
ATOM 4216 O O . LEU B 1 288 ? -16.343 13.148 59.252 1.00 64.06 267 LEU B O 1
ATOM 4221 N N . PRO C 1 19 ? 33.004 5.956 46.738 1.00 24.74 -2 PRO C N 1
ATOM 4222 C CA . PRO C 1 19 ? 32.212 5.221 45.758 1.00 23.96 -2 PRO C CA 1
ATOM 4223 C C . PRO C 1 19 ? 32.496 5.644 44.305 1.00 23.27 -2 PRO C C 1
ATOM 4224 O O . PRO C 1 19 ? 31.982 5.000 43.377 1.00 23.82 -2 PRO C O 1
ATOM 4228 N N . GLY C 1 20 ? 33.312 6.690 44.122 1.00 21.58 -1 GLY C N 1
ATOM 4229 C CA . GLY C 1 20 ? 33.682 7.193 42.800 1.00 20.53 -1 GLY C CA 1
ATOM 4230 C C . GLY C 1 20 ? 32.632 8.062 42.100 1.00 19.28 -1 GLY C C 1
ATOM 4231 O O . GLY C 1 20 ? 32.625 8.170 40.872 1.00 19.51 -1 GLY C O 1
ATOM 4232 N N . SER C 1 21 ? 31.744 8.668 42.877 1.00 16.97 0 SER C N 1
ATOM 4233 C CA . SER C 1 21 ? 30.856 9.698 42.365 1.00 16.35 0 SER C CA 1
ATOM 4234 C C . SER C 1 21 ? 30.618 10.762 43.409 1.00 15.39 0 SER C C 1
ATOM 4235 O O . SER C 1 21 ? 30.992 10.585 44.566 1.00 14.44 0 SER C O 1
ATOM 4238 N N . MET C 1 22 ? 30.017 11.871 43.000 1.00 14.44 1 MET C N 1
ATOM 4239 C CA . MET C 1 22 ? 29.480 12.824 43.975 1.00 14.51 1 MET C CA 1
ATOM 4240 C C . MET C 1 22 ? 28.617 12.054 44.993 1.00 13.50 1 MET C C 1
ATOM 4241 O O . MET C 1 22 ? 27.962 11.045 44.652 1.00 13.03 1 MET C O 1
ATOM 4246 N N . ARG C 1 23 ? 28.634 12.527 46.230 1.00 11.96 2 ARG C N 1
ATOM 4247 C CA . ARG C 1 23 ? 27.724 12.050 47.265 1.00 12.21 2 ARG C CA 1
ATOM 4248 C C . ARG C 1 23 ? 26.814 13.140 47.745 1.00 11.50 2 ARG C C 1
ATOM 4249 O O . ARG C 1 23 ? 27.233 14.278 47.875 1.00 11.67 2 ARG C O 1
ATOM 4257 N N . LEU C 1 24 ? 25.572 12.751 48.025 1.00 11.88 3 LEU C N 1
ATOM 4258 C CA . LEU C 1 24 ? 24.560 13.570 48.673 1.00 11.65 3 LEU C CA 1
ATOM 4259 C C . LEU C 1 24 ? 24.029 12.833 49.910 1.00 12.14 3 LEU C C 1
ATOM 4260 O O . LEU C 1 24 ? 23.361 11.797 49.788 1.00 11.95 3 LEU C O 1
ATOM 4265 N N . ILE C 1 25 ? 24.318 13.384 51.086 1.00 12.27 4 ILE C N 1
ATOM 4266 C CA . ILE C 1 25 ? 23.999 12.749 52.334 1.00 13.37 4 ILE C CA 1
ATOM 4267 C C . ILE C 1 25 ? 22.813 13.507 52.868 1.00 14.29 4 ILE C C 1
ATOM 4268 O O . ILE C 1 25 ? 22.936 14.701 53.205 1.00 15.73 4 ILE C O 1
ATOM 4273 N N . ILE C 1 26 ? 21.687 12.822 53.009 1.00 13.61 5 ILE C N 1
ATOM 4274 C CA . ILE C 1 26 ? 20.442 13.479 53.429 1.00 13.38 5 ILE C CA 1
ATOM 4275 C C . ILE C 1 26 ? 20.043 13.044 54.845 1.00 13.41 5 ILE C C 1
ATOM 4276 O O . ILE C 1 26 ? 20.053 11.857 55.151 1.00 12.95 5 ILE C O 1
ATOM 4281 N N . ARG C 1 27 ? 19.728 14.007 55.705 1.00 13.39 6 ARG C N 1
ATOM 4282 C CA . ARG C 1 27 ? 19.341 13.706 57.076 1.00 13.93 6 ARG C CA 1
ATOM 4283 C C . ARG C 1 27 ? 18.157 14.570 57.479 1.00 14.35 6 ARG C C 1
ATOM 4284 O O . ARG C 1 27 ? 17.898 15.599 56.842 1.00 14.67 6 ARG C O 1
ATOM 4292 N N . PRO C 1 28 ? 17.419 14.154 58.532 1.00 15.07 7 PRO C N 1
ATOM 4293 C CA . PRO C 1 28 ? 16.209 14.926 58.881 1.00 14.88 7 PRO C CA 1
ATOM 4294 C C . PRO C 1 28 ? 16.429 16.428 59.125 1.00 15.14 7 PRO C C 1
ATOM 4295 O O . PRO C 1 28 ? 15.724 17.243 58.512 1.00 15.36 7 PRO C O 1
ATOM 4299 N N . THR C 1 29 ? 17.397 16.797 59.980 1.00 14.95 8 THR C N 1
ATOM 4300 C CA . THR C 1 29 ? 17.476 18.180 60.455 1.00 15.87 8 THR C CA 1
ATOM 4301 C C . THR C 1 29 ? 18.839 18.862 60.247 1.00 15.30 8 THR C C 1
ATOM 4302 O O . THR C 1 29 ? 19.837 18.210 59.969 1.00 14.90 8 THR C O 1
ATOM 4306 N N . TYR C 1 30 ? 18.842 20.178 60.435 1.00 15.46 9 TYR C N 1
ATOM 4307 C CA . TYR C 1 30 ? 20.047 20.980 60.482 1.00 16.29 9 TYR C CA 1
ATOM 4308 C C . TYR C 1 30 ? 21.056 20.462 61.541 1.00 16.16 9 TYR C C 1
ATOM 4309 O O . TYR C 1 30 ? 22.269 20.389 61.265 1.00 14.62 9 TYR C O 1
ATOM 4318 N N . GLU C 1 31 ? 20.544 20.054 62.709 1.00 17.10 10 GLU C N 1
ATOM 4319 C CA . GLU C 1 31 ? 21.370 19.441 63.788 1.00 18.00 10 GLU C CA 1
ATOM 4320 C C . GLU C 1 31 ? 22.062 18.155 63.336 1.00 17.14 10 GLU C C 1
ATOM 4321 O O . GLU C 1 31 ? 23.240 17.927 63.654 1.00 17.61 10 GLU C O 1
ATOM 4327 N N . ASP C 1 32 ? 21.337 17.327 62.589 1.00 15.96 11 ASP C N 1
ATOM 4328 C CA . ASP C 1 32 ? 21.899 16.075 62.083 1.00 15.39 11 ASP C CA 1
ATOM 4329 C C . ASP C 1 32 ? 23.034 16.309 61.099 1.00 14.48 11 ASP C C 1
ATOM 4330 O O . ASP C 1 32 ? 24.104 15.748 61.288 1.00 13.87 11 ASP C O 1
ATOM 4335 N N . ILE C 1 33 ? 22.793 17.134 60.076 1.00 13.19 12 ILE C N 1
ATOM 4336 C CA . ILE C 1 33 ? 23.842 17.458 59.104 1.00 13.52 12 ILE C CA 1
ATOM 4337 C C . ILE C 1 33 ? 25.043 18.187 59.718 1.00 13.19 12 ILE C C 1
ATOM 4338 O O . ILE C 1 33 ? 26.166 17.920 59.307 1.00 13.13 12 ILE C O 1
ATOM 4343 N N . SER C 1 34 ? 24.814 19.070 60.691 1.00 12.40 13 SER C N 1
ATOM 4344 C CA . SER C 1 34 ? 25.929 19.754 61.390 1.00 13.27 13 SER C CA 1
ATOM 4345 C C . SER C 1 34 ? 26.880 18.747 62.051 1.00 12.64 13 SER C C 1
ATOM 4346 O O . SER C 1 34 ? 28.085 18.768 61.817 1.00 14.19 13 SER C O 1
ATOM 4349 N N . LYS C 1 35 ? 26.317 17.856 62.855 1.00 13.55 14 LYS C N 1
ATOM 4350 C CA . LYS C 1 35 ? 27.054 16.753 63.454 1.00 14.17 14 LYS C CA 1
ATOM 4351 C C . LYS C 1 35 ? 27.741 15.870 62.414 1.00 13.10 14 LYS C C 1
ATOM 4352 O O . LYS C 1 35 ? 28.896 15.504 62.615 1.00 12.16 14 LYS C O 1
ATOM 4358 N N . TRP C 1 36 ? 27.023 15.516 61.329 1.00 12.36 15 TRP C N 1
ATOM 4359 C CA . TRP C 1 36 ? 27.584 14.672 60.274 1.00 11.75 15 TRP C CA 1
ATOM 4360 C C . TRP C 1 36 ? 28.787 15.369 59.647 1.00 11.03 15 TRP C C 1
ATOM 4361 O O . TRP C 1 36 ? 29.859 14.752 59.477 1.00 10.37 15 TRP C O 1
ATOM 4372 N N . ALA C 1 37 ? 28.623 16.656 59.336 1.00 10.36 16 ALA C N 1
ATOM 4373 C CA . ALA C 1 37 ? 29.732 17.452 58.774 1.00 10.44 16 ALA C CA 1
ATOM 4374 C C . ALA C 1 37 ? 30.917 17.547 59.765 1.00 10.87 16 ALA C C 1
ATOM 4375 O O . ALA C 1 37 ? 32.065 17.376 59.367 1.00 10.57 16 ALA C O 1
ATOM 4377 N N . ALA C 1 38 ? 30.639 17.820 61.041 1.00 11.34 17 ALA C N 1
ATOM 4378 C CA . ALA C 1 38 ? 31.719 17.863 62.063 1.00 11.83 17 ALA C CA 1
ATOM 4379 C C . ALA C 1 38 ? 32.508 16.557 62.087 1.00 13.01 17 ALA C C 1
ATOM 4380 O O . ALA C 1 38 ? 33.746 16.559 62.061 1.00 12.45 17 ALA C O 1
ATOM 4382 N N . ASN C 1 39 ? 31.791 15.432 62.131 1.00 13.96 18 ASN C N 1
ATOM 4383 C CA . ASN C 1 39 ? 32.458 14.127 62.163 1.00 15.70 18 ASN C CA 1
ATOM 4384 C C . ASN C 1 39 ? 33.280 13.873 60.926 1.00 15.68 18 ASN C C 1
ATOM 4385 O O . ASN C 1 39 ? 34.360 13.300 61.023 1.00 16.15 18 ASN C O 1
ATOM 4390 N N . HIS C 1 40 ? 32.778 14.318 59.771 1.00 15.72 19 HIS C N 1
ATOM 4391 C CA . HIS C 1 40 ? 33.480 14.113 58.517 1.00 15.11 19 HIS C CA 1
ATOM 4392 C C . HIS C 1 40 ? 34.797 14.854 58.535 1.00 15.38 19 HIS C C 1
ATOM 4393 O O . HIS C 1 40 ? 35.840 14.310 58.138 1.00 15.51 19 HIS C O 1
ATOM 4400 N N . VAL C 1 41 ? 34.740 16.113 58.971 1.00 14.99 20 VAL C N 1
ATOM 4401 C CA . VAL C 1 41 ? 35.944 16.904 59.105 1.00 14.83 20 VAL C CA 1
ATOM 4402 C C . VAL C 1 41 ? 36.906 16.226 60.092 1.00 14.93 20 VAL C C 1
ATOM 4403 O O . VAL C 1 41 ? 38.070 16.022 59.772 1.00 14.81 20 VAL C O 1
ATOM 4407 N N . ALA C 1 42 ? 36.410 15.860 61.266 1.00 15.23 21 ALA C N 1
ATOM 4408 C CA . ALA C 1 42 ? 37.225 15.180 62.274 1.00 16.13 21 ALA C CA 1
ATOM 4409 C C . ALA C 1 42 ? 37.887 13.953 61.654 1.00 17.38 21 ALA C C 1
ATOM 4410 O O . ALA C 1 42 ? 39.120 13.795 61.758 1.00 17.51 21 ALA C O 1
ATOM 4412 N N . GLN C 1 43 ? 37.095 13.134 60.952 1.00 17.85 22 GLN C N 1
ATOM 4413 C CA . GLN C 1 43 ? 37.631 11.945 60.266 1.00 19.27 22 GLN C CA 1
ATOM 4414 C C . GLN C 1 43 ? 38.759 12.257 59.270 1.00 19.45 22 GLN C C 1
ATOM 4415 O O . GLN C 1 43 ? 39.792 11.594 59.302 1.00 19.55 22 GLN C O 1
ATOM 4421 N N . LYS C 1 44 ? 38.550 13.211 58.364 1.00 19.17 23 LYS C N 1
ATOM 4422 C CA . LYS C 1 44 ? 39.583 13.495 57.363 1.00 20.24 23 LYS C CA 1
ATOM 4423 C C . LYS C 1 44 ? 40.876 13.940 58.039 1.00 20.14 23 LYS C C 1
ATOM 4424 O O . LYS C 1 44 ? 41.971 13.554 57.631 1.00 20.75 23 LYS C O 1
ATOM 4430 N N . ILE C 1 45 ? 40.747 14.755 59.081 1.00 19.88 24 ILE C N 1
ATOM 4431 C CA . ILE C 1 45 ? 41.919 15.227 59.811 1.00 19.74 24 ILE C CA 1
ATOM 4432 C C . ILE C 1 45 ? 42.640 14.089 60.566 1.00 20.25 24 ILE C C 1
ATOM 4433 O O . ILE C 1 45 ? 43.853 13.924 60.447 1.00 20.09 24 ILE C O 1
ATOM 4438 N N . ASN C 1 46 ? 41.889 13.321 61.343 1.00 20.88 25 ASN C N 1
ATOM 4439 C CA . ASN C 1 46 ? 42.453 12.202 62.102 1.00 22.04 25 ASN C CA 1
ATOM 4440 C C . ASN C 1 46 ? 43.114 11.146 61.240 1.00 22.48 25 ASN C C 1
ATOM 4441 O O . ASN C 1 46 ? 44.165 10.643 61.601 1.00 23.38 25 ASN C O 1
ATOM 4446 N N . GLU C 1 47 ? 42.530 10.841 60.089 1.00 23.36 26 GLU C N 1
ATOM 4447 C CA . GLU C 1 47 ? 43.110 9.844 59.191 1.00 24.89 26 GLU C CA 1
ATOM 4448 C C . GLU C 1 47 ? 44.361 10.379 58.525 1.00 24.76 26 GLU C C 1
ATOM 4449 O O . GLU C 1 47 ? 45.216 9.610 58.101 1.00 24.99 26 GLU C O 1
ATOM 4455 N N . PHE C 1 48 ? 44.452 11.697 58.401 1.00 24.51 27 PHE C N 1
ATOM 4456 C CA . PHE C 1 48 ? 45.626 12.299 57.796 1.00 24.47 27 PHE C CA 1
ATOM 4457 C C . PHE C 1 48 ? 46.713 12.344 58.851 1.00 24.65 27 PHE C C 1
ATOM 4458 O O . PHE C 1 48 ? 47.877 12.153 58.535 1.00 24.66 27 PHE C O 1
ATOM 4466 N N . SER C 1 49 ? 46.313 12.601 60.102 1.00 25.26 28 SER C N 1
ATOM 4467 C CA . SER C 1 49 ? 47.225 12.618 61.252 1.00 25.73 28 SER C CA 1
ATOM 4468 C C . SER C 1 49 ? 48.354 13.647 61.049 1.00 25.30 28 SER C C 1
ATOM 4469 O O . SER C 1 49 ? 49.505 13.274 60.848 1.00 25.69 28 SER C O 1
ATOM 4472 N N . PRO C 1 50 ? 48.026 14.953 61.085 1.00 24.61 29 PRO C N 1
ATOM 4473 C CA . PRO C 1 50 ? 49.023 15.962 60.697 1.00 24.10 29 PRO C CA 1
ATOM 4474 C C . PRO C 1 50 ? 50.122 16.221 61.735 1.00 24.14 29 PRO C C 1
ATOM 4475 O O . PRO C 1 50 ? 49.906 16.016 62.912 1.00 24.82 29 PRO C O 1
ATOM 4479 N N . THR C 1 51 ? 51.270 16.710 61.276 1.00 24.41 30 THR C N 1
ATOM 4480 C CA . THR C 1 51 ? 52.406 17.107 62.111 1.00 25.08 30 THR C CA 1
ATOM 4481 C C . THR C 1 51 ? 52.802 18.543 61.697 1.00 26.14 30 THR C C 1
ATOM 4482 O O . THR C 1 51 ? 52.299 19.050 60.674 1.00 25.44 30 THR C O 1
ATOM 4486 N N . LYS C 1 52 ? 53.705 19.187 62.454 1.00 27.04 31 LYS C N 1
ATOM 4487 C CA . LYS C 1 52 ? 54.189 20.553 62.127 1.00 27.82 31 LYS C CA 1
ATOM 4488 C C . LYS C 1 52 ? 54.818 20.623 60.734 1.00 28.31 31 LYS C C 1
ATOM 4489 O O . LYS C 1 52 ? 54.763 21.642 60.045 1.00 29.34 31 LYS C O 1
ATOM 4491 N N . GLU C 1 53 ? 55.431 19.522 60.341 1.00 28.68 32 GLU C N 1
ATOM 4492 C CA . GLU C 1 53 ? 56.118 19.399 59.072 1.00 28.59 32 GLU C CA 1
ATOM 4493 C C . GLU C 1 53 ? 55.099 19.126 57.972 1.00 27.41 32 GLU C C 1
ATOM 4494 O O . GLU C 1 53 ? 55.285 19.573 56.836 1.00 26.83 32 GLU C O 1
ATOM 4500 N N . ASN C 1 54 ? 54.032 18.396 58.323 1.00 26.11 33 ASN C N 1
ATOM 4501 C CA . ASN C 1 54 ? 52.993 17.974 57.374 1.00 25.10 33 ASN C CA 1
ATOM 4502 C C . ASN C 1 54 ? 51.568 18.290 57.885 1.00 22.69 33 ASN C C 1
ATOM 4503 O O . ASN C 1 54 ? 50.844 17.391 58.318 1.00 21.58 33 ASN C O 1
ATOM 4508 N N . PRO C 1 55 ? 51.169 19.573 57.850 1.00 20.58 34 PRO C N 1
ATOM 4509 C CA . PRO C 1 55 ? 49.905 19.954 58.452 1.00 19.35 34 PRO C CA 1
ATOM 4510 C C . PRO C 1 55 ? 48.699 19.680 57.545 1.00 18.66 34 PRO C C 1
ATOM 4511 O O . PRO C 1 55 ? 48.857 19.522 56.352 1.00 18.58 34 PRO C O 1
ATOM 4515 N N . PHE C 1 56 ? 47.505 19.647 58.110 1.00 18.00 35 PHE C N 1
ATOM 4516 C CA . PHE C 1 56 ? 46.299 19.476 57.319 1.00 17.49 35 PHE C CA 1
ATOM 4517 C C . PHE C 1 56 ? 45.836 20.864 56.862 1.00 17.16 35 PHE C C 1
ATOM 4518 O O . PHE C 1 56 ? 45.817 21.805 57.665 1.00 16.34 35 PHE C O 1
ATOM 4526 N N . ILE C 1 57 ? 45.492 21.000 55.580 1.00 16.08 36 ILE C N 1
ATOM 4527 C CA . ILE C 1 57 ? 45.038 22.295 55.050 1.00 15.52 36 ILE C CA 1
ATOM 4528 C C . ILE C 1 57 ? 43.508 22.314 54.844 1.00 15.41 36 ILE C C 1
ATOM 4529 O O . ILE C 1 57 ? 42.981 21.600 53.991 1.00 15.06 36 ILE C O 1
ATOM 4534 N N . LEU C 1 58 ? 42.819 23.127 55.649 1.00 14.75 37 LEU C N 1
ATOM 4535 C CA . LEU C 1 58 ? 41.354 23.168 55.694 1.00 13.89 37 LEU C CA 1
ATOM 4536 C C . LEU C 1 58 ? 40.746 24.522 55.261 1.00 12.85 37 LEU C C 1
ATOM 4537 O O . LEU C 1 58 ? 41.065 25.558 55.856 1.00 12.79 37 LEU C O 1
ATOM 4542 N N . GLY C 1 59 ? 39.847 24.519 54.268 1.00 11.87 38 GLY C N 1
ATOM 4543 C CA . GLY C 1 59 ? 39.129 25.760 53.879 1.00 11.04 38 GLY C CA 1
ATOM 4544 C C . GLY C 1 59 ? 37.799 25.861 54.615 1.00 10.81 38 GLY C C 1
ATOM 4545 O O . GLY C 1 59 ? 37.132 24.864 54.819 1.00 10.78 38 GLY C O 1
ATOM 4546 N N . LEU C 1 60 ? 37.413 27.060 55.039 1.00 11.84 39 LEU C N 1
ATOM 4547 C CA . LEU C 1 60 ? 36.257 27.224 55.917 1.00 12.48 39 LEU C CA 1
ATOM 4548 C C . LEU C 1 60 ? 35.381 28.364 55.437 1.00 13.38 39 LEU C C 1
ATOM 4549 O O . LEU C 1 60 ? 35.894 29.321 54.841 1.00 14.15 39 LEU C O 1
ATOM 4554 N N . PRO C 1 61 ? 34.064 28.284 55.692 1.00 13.64 40 PRO C N 1
ATOM 4555 C CA . PRO C 1 61 ? 33.200 29.415 55.363 1.00 14.74 40 PRO C CA 1
ATOM 4556 C C . PRO C 1 61 ? 32.709 30.122 56.628 1.00 15.96 40 PRO C C 1
ATOM 4557 O O . PRO C 1 61 ? 32.941 29.634 57.744 1.00 15.72 40 PRO C O 1
ATOM 4561 N N . THR C 1 62 ? 32.024 31.242 56.437 1.00 17.23 41 THR C N 1
ATOM 4562 C CA . THR C 1 62 ? 31.242 31.913 57.487 1.00 18.10 41 THR C CA 1
ATOM 4563 C C . THR C 1 62 ? 29.744 31.789 57.121 1.00 18.71 41 THR C C 1
ATOM 4564 O O . THR C 1 62 ? 29.357 30.864 56.407 1.00 18.66 41 THR C O 1
ATOM 4568 N N . GLY C 1 63 ? 28.914 32.713 57.617 1.00 18.05 42 GLY C N 1
ATOM 4569 C CA . GLY C 1 63 ? 27.497 32.621 57.420 1.00 18.20 42 GLY C CA 1
ATOM 4570 C C . GLY C 1 63 ? 26.914 31.699 58.463 1.00 18.40 42 GLY C C 1
ATOM 4571 O O . GLY C 1 63 ? 27.629 31.163 59.294 1.00 18.90 42 GLY C O 1
ATOM 4572 N N . SER C 1 64 ? 25.606 31.511 58.431 1.00 18.02 43 SER C N 1
ATOM 4573 C CA . SER C 1 64 ? 24.979 30.726 59.457 1.00 19.51 43 SER C CA 1
ATOM 4574 C C . SER C 1 64 ? 25.033 29.213 59.244 1.00 18.66 43 SER C C 1
ATOM 4575 O O . SER C 1 64 ? 24.950 28.498 60.221 1.00 17.79 43 SER C O 1
ATOM 4578 N N . SER C 1 65 ? 25.201 28.749 57.993 1.00 18.22 44 SER C N 1
ATOM 4579 C CA . SER C 1 65 ? 25.264 27.306 57.652 1.00 18.66 44 SER C CA 1
ATOM 4580 C C . SER C 1 65 ? 26.230 26.475 58.503 1.00 17.46 44 SER C C 1
ATOM 4581 O O . SER C 1 65 ? 25.855 25.406 58.959 1.00 16.96 44 SER C O 1
ATOM 4584 N N . PRO C 1 66 ? 27.483 26.951 58.681 1.00 16.83 45 PRO C N 1
ATOM 4585 C CA . PRO C 1 66 ? 28.459 26.138 59.384 1.00 16.00 45 PRO C CA 1
ATOM 4586 C C . PRO C 1 66 ? 28.502 26.294 60.905 1.00 16.89 45 PRO C C 1
ATOM 4587 O O . PRO C 1 66 ? 29.353 25.634 61.539 1.00 16.52 45 PRO C O 1
ATOM 4591 N N . ILE C 1 67 ? 27.660 27.168 61.489 1.00 16.67 46 ILE C N 1
ATOM 4592 C CA . ILE C 1 67 ? 27.638 27.329 62.957 1.00 16.63 46 ILE C CA 1
ATOM 4593 C C . ILE C 1 67 ? 27.432 25.967 63.687 1.00 15.82 46 ILE C C 1
ATOM 4594 O O . ILE C 1 67 ? 28.182 25.609 64.600 1.00 16.38 46 ILE C O 1
ATOM 4599 N N . GLY C 1 68 ? 26.431 25.193 63.277 1.00 15.42 47 GLY C N 1
ATOM 4600 C CA . GLY C 1 68 ? 26.230 23.868 63.881 1.00 14.01 47 GLY C CA 1
ATOM 4601 C C . GLY C 1 68 ? 27.519 23.054 63.836 1.00 13.54 47 GLY C C 1
ATOM 4602 O O . GLY C 1 68 ? 27.956 22.527 64.845 1.00 14.23 47 GLY C O 1
ATOM 4603 N N . MET C 1 69 ? 28.121 22.932 62.657 1.00 12.88 48 MET C N 1
ATOM 4604 C CA . MET C 1 69 ? 29.368 22.177 62.482 1.00 12.23 48 MET C CA 1
ATOM 4605 C C . MET C 1 69 ? 30.459 22.703 63.433 1.00 12.44 48 MET C C 1
ATOM 4606 O O . MET C 1 69 ? 31.192 21.899 64.048 1.00 12.15 48 MET C O 1
ATOM 4611 N N . TYR C 1 70 ? 30.574 24.033 63.539 1.00 12.88 49 TYR C N 1
ATOM 4612 C CA . TYR C 1 70 ? 31.588 24.649 64.418 1.00 14.22 49 TYR C CA 1
ATOM 4613 C C . TYR C 1 70 ? 31.402 24.259 65.876 1.00 14.35 49 TYR C C 1
ATOM 4614 O O . TYR C 1 70 ? 32.367 23.818 66.531 1.00 14.79 49 TYR C O 1
ATOM 4623 N N . LYS C 1 71 ? 30.172 24.371 66.353 1.00 14.68 50 LYS C N 1
ATOM 4624 C CA . LYS C 1 71 ? 29.810 23.931 67.713 1.00 16.19 50 LYS C CA 1
ATOM 4625 C C . LYS C 1 71 ? 30.145 22.483 67.965 1.00 15.91 50 LYS C C 1
ATOM 4626 O O . LYS C 1 71 ? 30.683 22.163 68.999 1.00 16.35 50 LYS C O 1
ATOM 4632 N N . ASN C 1 72 ? 29.784 21.601 67.037 1.00 15.22 51 ASN C N 1
ATOM 4633 C CA . ASN C 1 72 ? 30.156 20.215 67.141 1.00 14.94 51 ASN C CA 1
ATOM 4634 C C . ASN C 1 72 ? 31.655 20.036 67.096 1.00 14.80 51 ASN C C 1
ATOM 4635 O O . ASN C 1 72 ? 32.207 19.246 67.863 1.00 15.20 51 ASN C O 1
ATOM 4640 N N . LEU C 1 73 ? 32.345 20.777 66.242 1.00 13.85 52 LEU C N 1
ATOM 4641 C CA . LEU C 1 73 ? 33.792 20.626 66.226 1.00 14.83 52 LEU C CA 1
ATOM 4642 C C . LEU C 1 73 ? 34.458 21.076 67.557 1.00 15.96 52 LEU C C 1
ATOM 4643 O O . LEU C 1 73 ? 35.438 20.472 68.001 1.00 14.70 52 LEU C O 1
ATOM 4648 N N . ILE C 1 74 ? 33.906 22.108 68.196 1.00 16.89 53 ILE C N 1
ATOM 4649 C CA . ILE C 1 74 ? 34.402 22.520 69.499 1.00 18.16 53 ILE C CA 1
ATOM 4650 C C . ILE C 1 74 ? 34.254 21.411 70.544 1.00 19.83 53 ILE C C 1
ATOM 4651 O O . ILE C 1 74 ? 35.214 21.116 71.231 1.00 18.52 53 ILE C O 1
ATOM 4656 N N . GLU C 1 75 ? 33.075 20.767 70.615 1.00 21.14 54 GLU C N 1
ATOM 4657 C CA . GLU C 1 75 ? 32.833 19.697 71.574 1.00 23.05 54 GLU C CA 1
ATOM 4658 C C . GLU C 1 75 ? 33.788 18.541 71.326 1.00 23.17 54 GLU C C 1
ATOM 4659 O O . GLU C 1 75 ? 34.347 17.984 72.265 1.00 22.79 54 GLU C O 1
ATOM 4665 N N . LEU C 1 76 ? 33.959 18.170 70.060 1.00 22.96 55 LEU C N 1
ATOM 4666 C CA . LEU C 1 76 ? 34.878 17.075 69.727 1.00 23.16 55 LEU C CA 1
ATOM 4667 C C . LEU C 1 76 ? 36.276 17.414 70.241 1.00 23.66 55 LEU C C 1
ATOM 4668 O O . LEU C 1 76 ? 36.989 16.518 70.743 1.00 23.56 55 LEU C O 1
ATOM 4673 N N . ASN C 1 77 ? 36.644 18.699 70.126 1.00 23.49 56 ASN C N 1
ATOM 4674 C CA . ASN C 1 77 ? 37.964 19.189 70.527 1.00 24.10 56 ASN C CA 1
ATOM 4675 C C . ASN C 1 77 ? 38.106 19.098 72.040 1.00 25.41 56 ASN C C 1
ATOM 4676 O O . ASN C 1 77 ? 39.060 18.486 72.532 1.00 25.31 56 ASN C O 1
ATOM 4681 N N . LYS C 1 78 ? 37.142 19.676 72.764 1.00 26.42 57 LYS C N 1
ATOM 4682 C CA . LYS C 1 78 ? 37.078 19.572 74.215 1.00 28.25 57 LYS C CA 1
ATOM 4683 C C . LYS C 1 78 ? 37.154 18.124 74.687 1.00 28.86 57 LYS C C 1
ATOM 4684 O O . LYS C 1 78 ? 37.793 17.842 75.698 1.00 29.39 57 LYS C O 1
ATOM 4690 N N . ASN C 1 79 ? 36.498 17.213 73.964 1.00 29.45 58 ASN C N 1
ATOM 4691 C CA . ASN C 1 79 ? 36.496 15.795 74.331 1.00 30.43 58 ASN C CA 1
ATOM 4692 C C . ASN C 1 79 ? 37.632 14.977 73.704 1.00 30.23 58 ASN C C 1
ATOM 4693 O O . ASN C 1 79 ? 37.528 13.749 73.633 1.00 30.63 58 ASN C O 1
ATOM 4698 N N . LYS C 1 80 ? 38.689 15.655 73.237 1.00 29.84 59 LYS C N 1
ATOM 4699 C CA . LYS C 1 80 ? 39.926 15.004 72.765 1.00 29.54 59 LYS C CA 1
ATOM 4700 C C . LYS C 1 80 ? 39.791 14.052 71.576 1.00 29.45 59 LYS C C 1
ATOM 4701 O O . LYS C 1 80 ? 40.591 13.105 71.458 1.00 29.75 59 LYS C O 1
ATOM 4707 N N . LYS C 1 81 ? 38.813 14.287 70.693 1.00 28.71 60 LYS C N 1
ATOM 4708 C CA . LYS C 1 81 ? 38.592 13.409 69.530 1.00 28.28 60 LYS C CA 1
ATOM 4709 C C . LYS C 1 81 ? 39.213 14.007 68.273 1.00 27.98 60 LYS C C 1
ATOM 4710 O O . LYS C 1 81 ? 39.196 13.406 67.194 1.00 28.18 60 LYS C O 1
ATOM 4716 N N . ILE C 1 82 ? 39.739 15.219 68.417 1.00 27.49 61 ILE C N 1
ATOM 4717 C CA . ILE C 1 82 ? 40.387 15.932 67.322 1.00 26.03 61 ILE C CA 1
ATOM 4718 C C . ILE C 1 82 ? 41.251 17.027 67.927 1.00 25.03 61 ILE C C 1
ATOM 4719 O O . ILE C 1 82 ? 40.881 17.614 68.938 1.00 24.96 61 ILE C O 1
ATOM 4724 N N . SER C 1 83 ? 42.394 17.299 67.303 1.00 23.58 62 SER C N 1
ATOM 4725 C CA . SER C 1 83 ? 43.196 18.440 67.686 1.00 22.56 62 SER C CA 1
ATOM 4726 C C . SER C 1 83 ? 43.456 19.325 66.470 1.00 21.68 62 SER C C 1
ATOM 4727 O O . SER C 1 83 ? 43.621 18.820 65.369 1.00 21.27 62 SER C O 1
ATOM 4730 N N . PHE C 1 84 ? 43.524 20.635 66.693 1.00 21.38 63 PHE C N 1
ATOM 4731 C CA . PHE C 1 84 ? 43.822 21.618 65.638 1.00 21.21 63 PHE C CA 1
ATOM 4732 C C . PHE C 1 84 ? 45.251 22.178 65.656 1.00 21.02 63 PHE C C 1
ATOM 4733 O O . PHE C 1 84 ? 45.531 23.142 64.933 1.00 20.83 63 PHE C O 1
ATOM 4741 N N . GLN C 1 85 ? 46.146 21.573 66.445 1.00 20.47 64 GLN C N 1
ATOM 4742 C CA . GLN C 1 85 ? 47.519 22.108 66.594 1.00 21.50 64 GLN C CA 1
ATOM 4743 C C . GLN C 1 85 ? 48.228 22.235 65.265 1.00 20.41 64 GLN C C 1
ATOM 4744 O O . GLN C 1 85 ? 48.913 23.226 65.018 1.00 21.13 64 GLN C O 1
ATOM 4750 N N . ASN C 1 86 ? 48.032 21.241 64.400 1.00 19.19 65 ASN C N 1
ATOM 4751 C CA . ASN C 1 86 ? 48.680 21.226 63.090 1.00 18.06 65 ASN C CA 1
ATOM 4752 C C . ASN C 1 86 ? 47.708 21.360 61.911 1.00 16.96 65 ASN C C 1
ATOM 4753 O O . ASN C 1 86 ? 47.923 20.790 60.861 1.00 16.23 65 ASN C O 1
ATOM 4758 N N . VAL C 1 87 ? 46.650 22.150 62.102 1.00 16.15 66 VAL C N 1
ATOM 4759 C CA . VAL C 1 87 ? 45.670 22.437 61.037 1.00 15.50 66 VAL C CA 1
ATOM 4760 C C . VAL C 1 87 ? 45.827 23.884 60.632 1.00 15.87 66 VAL C C 1
ATOM 4761 O O . VAL C 1 87 ? 45.814 24.798 61.470 1.00 15.74 66 VAL C O 1
ATOM 4765 N N . ILE C 1 88 ? 45.987 24.085 59.339 1.00 15.80 67 ILE C N 1
ATOM 4766 C CA . ILE C 1 88 ? 46.111 25.410 58.786 1.00 15.47 67 ILE C CA 1
ATOM 4767 C C . ILE C 1 88 ? 44.815 25.709 58.049 1.00 15.17 67 ILE C C 1
ATOM 4768 O O . ILE C 1 88 ? 44.387 24.918 57.211 1.00 14.60 67 ILE C O 1
ATOM 4773 N N . THR C 1 89 ? 44.199 26.856 58.351 1.00 15.26 68 THR C N 1
ATOM 4774 C CA . THR C 1 89 ? 42.930 27.219 57.727 1.00 15.06 68 THR C CA 1
ATOM 4775 C C . THR C 1 89 ? 43.059 28.368 56.751 1.00 15.32 68 THR C C 1
ATOM 4776 O O . THR C 1 89 ? 43.889 29.251 56.929 1.00 14.52 68 THR C O 1
ATOM 4780 N N . PHE C 1 90 ? 42.192 28.368 55.738 1.00 15.63 69 PHE C N 1
ATOM 4781 C CA . PHE C 1 90 ? 42.024 29.486 54.847 1.00 15.31 69 PHE C CA 1
ATOM 4782 C C . PHE C 1 90 ? 40.541 29.772 54.793 1.00 16.41 69 PHE C C 1
ATOM 4783 O O . PHE C 1 90 ? 39.762 28.883 54.510 1.00 16.63 69 PHE C O 1
ATOM 4791 N N . ASN C 1 91 ? 40.136 31.007 55.075 1.00 17.29 70 ASN C N 1
ATOM 4792 C CA . ASN C 1 91 ? 38.724 31.342 54.964 1.00 17.73 70 ASN C CA 1
ATOM 4793 C C . ASN C 1 91 ? 38.421 31.811 53.570 1.00 18.11 70 ASN C C 1
ATOM 4794 O O . ASN C 1 91 ? 39.336 32.201 52.829 1.00 18.00 70 ASN C O 1
ATOM 4799 N N . MET C 1 92 ? 37.146 31.734 53.202 1.00 18.07 71 MET C N 1
ATOM 4800 C CA . MET C 1 92 ? 36.688 32.089 51.864 1.00 17.75 71 MET C CA 1
ATOM 4801 C C . MET C 1 92 ? 36.806 33.568 51.523 1.00 18.03 71 MET C C 1
ATOM 4802 O O . MET C 1 92 ? 37.124 33.913 50.375 1.00 16.76 71 MET C O 1
ATOM 4807 N N . ASP C 1 93 ? 36.502 34.432 52.506 1.00 17.42 72 ASP C N 1
ATOM 4808 C CA . ASP C 1 93 ? 36.258 35.835 52.210 1.00 17.68 72 ASP C CA 1
ATOM 4809 C C . ASP C 1 93 ? 36.335 36.736 53.418 1.00 17.88 72 ASP C C 1
ATOM 4810 O O . ASP C 1 93 ? 36.416 36.279 54.557 1.00 18.67 72 ASP C O 1
ATOM 4815 N N . GLU C 1 94 ? 36.346 38.026 53.153 1.00 17.69 73 GLU C N 1
ATOM 4816 C CA . GLU C 1 94 ? 36.275 39.043 54.188 1.00 18.40 73 GLU C CA 1
ATOM 4817 C C . GLU C 1 94 ? 35.826 40.286 53.448 1.00 19.09 73 GLU C C 1
ATOM 4818 O O . GLU C 1 94 ? 36.147 40.436 52.265 1.00 19.07 73 GLU C O 1
ATOM 4824 N N . TYR C 1 95 ? 35.075 41.152 54.131 1.00 19.85 74 TYR C N 1
ATOM 4825 C CA . TYR C 1 95 ? 34.668 42.442 53.562 1.00 20.52 74 TYR C CA 1
ATOM 4826 C C . TYR C 1 95 ? 35.842 43.402 53.450 1.00 21.45 74 TYR C C 1
ATOM 4827 O O . TYR C 1 95 ? 36.766 43.355 54.263 1.00 21.33 74 TYR C O 1
ATOM 4836 N N . ILE C 1 96 ? 35.786 44.296 52.466 1.00 22.68 75 ILE C N 1
ATOM 4837 C CA . ILE C 1 96 ? 36.786 45.347 52.336 1.00 23.73 75 ILE C CA 1
ATOM 4838 C C . ILE C 1 96 ? 36.435 46.518 53.256 1.00 25.55 75 ILE C C 1
ATOM 4839 O O . ILE C 1 96 ? 35.282 46.962 53.285 1.00 25.33 75 ILE C O 1
ATOM 4844 N N . GLY C 1 97 ? 37.425 46.974 54.032 1.00 26.82 76 GLY C N 1
ATOM 4845 C CA . GLY C 1 97 ? 37.320 48.208 54.810 1.00 29.19 76 GLY C CA 1
ATOM 4846 C C . GLY C 1 97 ? 36.601 48.113 56.137 1.00 30.83 76 GLY C C 1
ATOM 4847 O O . GLY C 1 97 ? 36.289 49.133 56.750 1.00 31.78 76 GLY C O 1
ATOM 4848 N N . ILE C 1 98 ? 36.315 46.899 56.590 1.00 31.87 77 ILE C N 1
ATOM 4849 C CA . ILE C 1 98 ? 35.737 46.726 57.919 1.00 33.00 77 ILE C CA 1
ATOM 4850 C C . ILE C 1 98 ? 36.861 46.507 58.928 1.00 34.02 77 ILE C C 1
ATOM 4851 O O . ILE C 1 98 ? 37.890 45.891 58.626 1.00 33.73 77 ILE C O 1
ATOM 4856 N N . GLU C 1 99 ? 36.650 47.023 60.130 1.00 35.47 78 GLU C N 1
ATOM 4857 C CA . GLU C 1 99 ? 37.621 46.872 61.211 1.00 36.62 78 GLU C CA 1
ATOM 4858 C C . GLU C 1 99 ? 37.774 45.396 61.606 1.00 36.39 78 GLU C C 1
ATOM 4859 O O . GLU C 1 99 ? 36.820 44.773 62.044 1.00 36.91 78 GLU C O 1
ATOM 4861 N N . GLU C 1 100 ? 38.974 44.849 61.455 1.00 36.54 79 GLU C N 1
ATOM 4862 C CA . GLU C 1 100 ? 39.261 43.474 61.867 1.00 36.68 79 GLU C CA 1
ATOM 4863 C C . GLU C 1 100 ? 38.617 43.077 63.195 1.00 36.49 79 GLU C C 1
ATOM 4864 O O . GLU C 1 100 ? 38.132 41.954 63.331 1.00 36.18 79 GLU C O 1
ATOM 4870 N N . ASN C 1 101 ? 38.604 43.981 64.177 1.00 36.18 80 ASN C N 1
ATOM 4871 C CA . ASN C 1 101 ? 38.059 43.624 65.500 1.00 36.18 80 ASN C CA 1
ATOM 4872 C C . ASN C 1 101 ? 36.557 43.940 65.704 1.00 34.77 80 ASN C C 1
ATOM 4873 O O . ASN C 1 101 ? 35.990 43.620 66.745 1.00 34.07 80 ASN C O 1
ATOM 4878 N N . HIS C 1 102 ? 35.900 44.530 64.708 1.00 33.62 81 HIS C N 1
ATOM 4879 C CA . HIS C 1 102 ? 34.450 44.695 64.814 1.00 33.27 81 HIS C CA 1
ATOM 4880 C C . HIS C 1 102 ? 33.724 43.339 64.718 1.00 32.10 81 HIS C C 1
ATOM 4881 O O . HIS C 1 102 ? 34.043 42.527 63.862 1.00 32.71 81 HIS C O 1
ATOM 4888 N N . PRO C 1 103 ? 32.738 43.100 65.590 1.00 31.17 82 PRO C N 1
ATOM 4889 C CA . PRO C 1 103 ? 32.032 41.820 65.626 1.00 30.41 82 PRO C CA 1
ATOM 4890 C C . PRO C 1 103 ? 31.383 41.386 64.303 1.00 29.57 82 PRO C C 1
ATOM 4891 O O . PRO C 1 103 ? 31.097 40.203 64.124 1.00 29.69 82 PRO C O 1
ATOM 4895 N N . GLU C 1 104 ? 31.174 42.329 63.389 1.00 27.74 83 GLU C N 1
ATOM 4896 C CA . GLU C 1 104 ? 30.502 42.050 62.128 1.00 26.32 83 GLU C CA 1
ATOM 4897 C C . GLU C 1 104 ? 31.449 41.532 61.044 1.00 24.63 83 GLU C C 1
ATOM 4898 O O . GLU C 1 104 ? 30.995 41.048 60.006 1.00 23.40 83 GLU C O 1
ATOM 4904 N N . SER C 1 105 ? 32.755 41.613 61.292 1.00 22.83 84 SER C N 1
ATOM 4905 C CA . SER C 1 105 ? 33.728 41.119 60.319 1.00 22.19 84 SER C CA 1
ATOM 4906 C C . SER C 1 105 ? 33.819 39.586 60.327 1.00 20.67 84 SER C C 1
ATOM 4907 O O . SER C 1 105 ? 33.426 38.943 61.279 1.00 19.67 84 SER C O 1
ATOM 4910 N N . TYR C 1 106 ? 34.328 39.017 59.244 1.00 20.41 85 TYR C N 1
ATOM 4911 C CA . TYR C 1 106 ? 34.502 37.560 59.149 1.00 19.90 85 TYR C CA 1
ATOM 4912 C C . TYR C 1 106 ? 35.672 37.093 60.050 1.00 19.77 85 TYR C C 1
ATOM 4913 O O . TYR C 1 106 ? 35.640 35.979 60.593 1.00 19.84 85 TYR C O 1
ATOM 4922 N N . HIS C 1 107 ? 36.698 37.937 60.177 1.00 18.77 86 HIS C N 1
ATOM 4923 C CA . HIS C 1 107 ? 37.744 37.762 61.202 1.00 19.03 86 HIS C CA 1
ATOM 4924 C C . HIS C 1 107 ? 37.099 37.497 62.561 1.00 18.52 86 HIS C C 1
ATOM 4925 O O . HIS C 1 107 ? 37.352 36.467 63.154 1.00 18.79 86 HIS C O 1
ATOM 4932 N N . SER C 1 108 ? 36.256 38.418 63.037 1.00 18.08 87 SER C N 1
ATOM 4933 C CA . SER C 1 108 ? 35.564 38.237 64.312 1.00 17.92 87 SER C CA 1
ATOM 4934 C C . SER C 1 108 ? 34.598 37.059 64.307 1.00 17.78 87 SER C C 1
ATOM 4935 O O . SER C 1 108 ? 34.554 36.308 65.282 1.00 16.49 87 SER C O 1
ATOM 4938 N N . PHE C 1 109 ? 33.840 36.872 63.219 1.00 17.79 88 PHE C N 1
ATOM 4939 C CA . PHE C 1 109 ? 32.910 35.736 63.160 1.00 18.11 88 PHE C CA 1
ATOM 4940 C C . PHE C 1 109 ? 33.688 34.467 63.437 1.00 17.35 88 PHE C C 1
ATOM 4941 O O . PHE C 1 109 ? 33.297 33.651 64.262 1.00 18.04 88 PHE C O 1
ATOM 4949 N N . MET C 1 110 ? 34.818 34.313 62.771 1.00 17.59 89 MET C N 1
ATOM 4950 C CA . MET C 1 110 ? 35.591 33.080 62.886 1.00 18.05 89 MET C CA 1
ATOM 4951 C C . MET C 1 110 ? 36.171 32.866 64.293 1.00 18.66 89 MET C C 1
ATOM 4952 O O . MET C 1 110 ? 36.180 31.729 64.823 1.00 16.97 89 MET C O 1
ATOM 4957 N N . TRP C 1 111 ? 36.643 33.961 64.892 1.00 19.50 90 TRP C N 1
ATOM 4958 C CA . TRP C 1 111 ? 37.223 33.880 66.233 1.00 21.38 90 TRP C CA 1
ATOM 4959 C C . TRP C 1 111 ? 36.163 33.604 67.259 1.00 20.85 90 TRP C C 1
ATOM 4960 O O . TRP C 1 111 ? 36.350 32.770 68.116 1.00 21.69 90 TRP C O 1
ATOM 4971 N N . ASN C 1 112 ? 35.023 34.264 67.140 1.00 21.58 91 ASN C N 1
ATOM 4972 C CA . ASN C 1 112 ? 33.951 34.146 68.144 1.00 21.36 91 ASN C CA 1
ATOM 4973 C C . ASN C 1 112 ? 33.215 32.795 68.113 1.00 21.27 91 ASN C C 1
ATOM 4974 O O . ASN C 1 112 ? 32.988 32.160 69.161 1.00 20.45 91 ASN C O 1
ATOM 4979 N N . ASN C 1 113 ? 32.878 32.352 66.902 1.00 21.48 92 ASN C N 1
ATOM 4980 C CA . ASN C 1 113 ? 32.214 31.057 66.670 1.00 21.32 92 ASN C CA 1
ATOM 4981 C C . ASN C 1 113 ? 33.104 29.820 66.642 1.00 20.79 92 ASN C C 1
ATOM 4982 O O . ASN C 1 113 ? 32.608 28.686 66.779 1.00 20.99 92 ASN C O 1
ATOM 4987 N N . PHE C 1 114 ? 34.398 30.007 66.415 1.00 19.54 93 PHE C N 1
ATOM 4988 C CA . PHE C 1 114 ? 35.250 28.838 66.223 1.00 18.64 93 PHE C CA 1
ATOM 4989 C C . PHE C 1 114 ? 36.657 28.929 66.810 1.00 18.26 93 PHE C C 1
ATOM 4990 O O . PHE C 1 114 ? 36.946 28.225 67.768 1.00 17.16 93 PHE C O 1
ATOM 4998 N N . PHE C 1 115 ? 37.531 29.758 66.225 1.00 18.51 94 PHE C N 1
ATOM 4999 C CA . PHE C 1 115 ? 38.964 29.751 66.566 1.00 19.05 94 PHE C CA 1
ATOM 5000 C C . PHE C 1 115 ? 39.278 30.034 68.049 1.00 20.34 94 PHE C C 1
ATOM 5001 O O . PHE C 1 115 ? 40.268 29.496 68.585 1.00 20.01 94 PHE C O 1
ATOM 5009 N N . SER C 1 116 ? 38.440 30.840 68.715 1.00 21.01 95 SER C N 1
ATOM 5010 C CA . SER C 1 116 ? 38.609 31.126 70.156 1.00 22.76 95 SER C CA 1
ATOM 5011 C C . SER C 1 116 ? 38.450 29.900 71.023 1.00 22.68 95 SER C C 1
ATOM 5012 O O . SER C 1 116 ? 38.848 29.911 72.185 1.00 22.99 95 SER C O 1
ATOM 5015 N N . HIS C 1 117 ? 37.830 28.859 70.486 1.00 21.95 96 HIS C N 1
ATOM 5016 C CA . HIS C 1 117 ? 37.376 27.777 71.349 1.00 21.58 96 HIS C CA 1
ATOM 5017 C C . HIS C 1 117 ? 38.046 26.451 71.062 1.00 20.68 96 HIS C C 1
ATOM 5018 O O . HIS C 1 117 ? 37.631 25.402 71.593 1.00 20.85 96 HIS C O 1
ATOM 5025 N N . ILE C 1 118 ? 39.089 26.491 70.245 1.00 19.38 97 ILE C N 1
ATOM 5026 C CA . ILE C 1 118 ? 39.827 25.275 69.876 1.00 18.61 97 ILE C CA 1
ATOM 5027 C C . ILE C 1 118 ? 41.318 25.472 69.967 1.00 18.17 97 ILE C C 1
ATOM 5028 O O . ILE C 1 118 ? 41.782 26.599 69.993 1.00 17.11 97 ILE C O 1
ATOM 5033 N N . ASP C 1 119 ? 42.065 24.377 69.917 1.00 18.87 98 ASP C N 1
ATOM 5034 C CA . ASP C 1 119 ? 43.521 24.413 70.121 1.00 20.17 98 ASP C CA 1
ATOM 5035 C C . ASP C 1 119 ? 44.281 24.730 68.851 1.00 21.07 98 ASP C C 1
ATOM 5036 O O . ASP C 1 119 ? 45.266 24.070 68.528 1.00 21.07 98 ASP C O 1
ATOM 5041 N N . ILE C 1 120 ? 43.824 25.755 68.135 1.00 21.66 99 ILE C N 1
ATOM 5042 C CA . ILE C 1 120 ? 44.462 26.139 66.894 1.00 22.24 99 ILE C CA 1
ATOM 5043 C C . ILE C 1 120 ? 45.628 27.119 67.176 1.00 23.62 99 ILE C C 1
ATOM 5044 O O . ILE C 1 120 ? 45.603 27.845 68.179 1.00 23.91 99 ILE C O 1
ATOM 5049 N N . LYS C 1 121 ? 46.665 27.109 66.337 1.00 24.38 100 LYS C N 1
ATOM 5050 C CA . LYS C 1 121 ? 47.724 28.118 66.484 1.00 25.76 100 LYS C CA 1
ATOM 5051 C C . LYS C 1 121 ? 47.390 29.342 65.645 1.00 26.08 100 LYS C C 1
ATOM 5052 O O . LYS C 1 121 ? 47.064 29.236 64.450 1.00 25.75 100 LYS C O 1
ATOM 5058 N N . LYS C 1 122 ? 47.479 30.496 66.294 1.00 26.66 101 LYS C N 1
ATOM 5059 C CA . LYS C 1 122 ? 47.193 31.783 65.696 1.00 27.64 101 LYS C CA 1
ATOM 5060 C C . LYS C 1 122 ? 47.861 31.957 64.345 1.00 27.03 101 LYS C C 1
ATOM 5061 O O . LYS C 1 122 ? 47.218 32.433 63.398 1.00 27.38 101 LYS C O 1
ATOM 5067 N N . GLU C 1 123 ? 49.125 31.553 64.234 1.00 26.23 102 GLU C N 1
ATOM 5068 C CA . GLU C 1 123 ? 49.866 31.778 62.996 1.00 26.40 102 GLU C CA 1
ATOM 5069 C C . GLU C 1 123 ? 49.447 30.833 61.875 1.00 25.08 102 GLU C C 1
ATOM 5070 O O . GLU C 1 123 ? 49.839 31.021 60.730 1.00 24.91 102 GLU C O 1
ATOM 5076 N N . ASN C 1 124 ? 48.658 29.821 62.214 1.00 24.13 103 ASN C N 1
ATOM 5077 C CA . ASN C 1 124 ? 48.161 28.885 61.216 1.00 23.58 103 ASN C CA 1
ATOM 5078 C C . ASN C 1 124 ? 46.787 29.285 60.679 1.00 22.48 103 ASN C C 1
ATOM 5079 O O . ASN C 1 124 ? 46.233 28.610 59.818 1.00 22.22 103 ASN C O 1
ATOM 5084 N N . ILE C 1 125 ? 46.237 30.381 61.187 1.00 21.21 104 ILE C N 1
ATOM 5085 C CA . ILE C 1 125 ? 44.965 30.902 60.678 1.00 20.25 104 ILE C CA 1
ATOM 5086 C C . ILE C 1 125 ? 45.194 31.845 59.504 1.00 20.24 104 ILE C C 1
ATOM 5087 O O . ILE C 1 125 ? 45.973 32.779 59.609 1.00 20.51 104 ILE C O 1
ATOM 5092 N N . ASN C 1 126 ? 44.544 31.588 58.373 1.00 19.65 105 ASN C N 1
ATOM 5093 C CA . ASN C 1 126 ? 44.629 32.515 57.240 1.00 19.05 105 ASN C CA 1
ATOM 5094 C C . ASN C 1 126 ? 43.274 33.043 56.855 1.00 19.33 105 ASN C C 1
ATOM 5095 O O . ASN C 1 126 ? 42.345 32.261 56.617 1.00 19.46 105 ASN C O 1
ATOM 5100 N N . ILE C 1 127 ? 43.178 34.372 56.772 1.00 19.96 106 ILE C N 1
ATOM 5101 C CA . ILE C 1 127 ? 41.954 35.075 56.394 1.00 19.82 106 ILE C CA 1
ATOM 5102 C C . ILE C 1 127 ? 42.315 36.240 55.463 1.00 20.70 106 ILE C C 1
ATOM 5103 O O . ILE C 1 127 ? 43.335 36.869 55.677 1.00 20.88 106 ILE C O 1
ATOM 5108 N N . LEU C 1 128 ? 41.497 36.519 54.440 1.00 20.52 107 LEU C N 1
ATOM 5109 C CA . LEU C 1 128 ? 41.781 37.594 53.507 1.00 21.56 107 LEU C CA 1
ATOM 5110 C C . LEU C 1 128 ? 41.786 38.959 54.208 1.00 22.34 107 LEU C C 1
ATOM 5111 O O . LEU C 1 128 ? 40.892 39.255 54.990 1.00 22.75 107 LEU C O 1
ATOM 5116 N N . ASN C 1 129 ? 42.796 39.774 53.922 1.00 23.35 108 ASN C N 1
ATOM 5117 C CA . ASN C 1 129 ? 42.964 41.080 54.577 1.00 24.97 108 ASN C CA 1
ATOM 5118 C C . ASN C 1 129 ? 42.249 42.172 53.780 1.00 24.76 108 ASN C C 1
ATOM 5119 O O . ASN C 1 129 ? 42.781 42.683 52.798 1.00 23.87 108 ASN C O 1
ATOM 5124 N N . GLY C 1 130 ? 41.025 42.493 54.198 1.00 25.39 109 GLY C N 1
ATOM 5125 C CA . GLY C 1 130 ? 40.193 43.457 53.466 1.00 26.94 109 GLY C CA 1
ATOM 5126 C C . GLY C 1 130 ? 40.662 44.906 53.616 1.00 27.82 109 GLY C C 1
ATOM 5127 O O . GLY C 1 130 ? 40.055 45.833 53.057 1.00 26.85 109 GLY C O 1
ATOM 5128 N N . ASN C 1 131 ? 41.751 45.076 54.373 1.00 28.64 110 ASN C N 1
ATOM 5129 C CA . ASN C 1 131 ? 42.303 46.379 54.725 1.00 30.20 110 ASN C CA 1
ATOM 5130 C C . ASN C 1 131 ? 43.701 46.539 54.139 1.00 31.30 110 ASN C C 1
ATOM 5131 O O . ASN C 1 131 ? 44.390 47.496 54.458 1.00 31.90 110 ASN C O 1
ATOM 5136 N N . ALA C 1 132 ? 44.111 45.602 53.278 1.00 32.68 111 ALA C N 1
ATOM 5137 C CA . ALA C 1 132 ? 45.413 45.679 52.606 1.00 33.84 111 ALA C CA 1
ATOM 5138 C C . ALA C 1 132 ? 45.513 46.885 51.663 1.00 34.63 111 ALA C C 1
ATOM 5139 O O . ALA C 1 132 ? 44.498 47.312 51.110 1.00 35.11 111 ALA C O 1
ATOM 5141 N N . SER C 1 133 ? 46.733 47.414 51.481 1.00 35.66 112 SER C N 1
ATOM 5142 C CA . SER C 1 133 ? 46.986 48.616 50.639 1.00 36.38 112 SER C CA 1
ATOM 5143 C C . SER C 1 133 ? 46.655 48.328 49.201 1.00 36.24 112 SER C C 1
ATOM 5144 O O . SER C 1 133 ? 46.041 49.135 48.500 1.00 36.40 112 SER C O 1
ATOM 5147 N N . ASN C 1 134 ? 47.133 47.171 48.762 1.00 35.88 113 ASN C N 1
ATOM 5148 C CA . ASN C 1 134 ? 46.947 46.711 47.418 1.00 35.61 113 ASN C CA 1
ATOM 5149 C C . ASN C 1 134 ? 46.092 45.458 47.517 1.00 35.01 113 ASN C C 1
ATOM 5150 O O . ASN C 1 134 ? 46.596 44.380 47.857 1.00 35.68 113 ASN C O 1
ATOM 5155 N N . LEU C 1 135 ? 44.801 45.609 47.235 1.00 34.14 114 LEU C N 1
ATOM 5156 C CA . LEU C 1 135 ? 43.854 44.501 47.378 1.00 33.13 114 LEU C CA 1
ATOM 5157 C C . LEU C 1 135 ? 44.115 43.421 46.333 1.00 33.47 114 LEU C C 1
ATOM 5158 O O . LEU C 1 135 ? 44.047 42.219 46.651 1.00 33.53 114 LEU C O 1
ATOM 5163 N N . LYS C 1 136 ? 44.434 43.848 45.099 1.00 32.85 115 LYS C N 1
ATOM 5164 C CA . LYS C 1 136 ? 44.724 42.907 44.013 1.00 32.25 115 LYS C CA 1
ATOM 5165 C C . LYS C 1 136 ? 45.909 42.028 44.377 1.00 31.73 115 LYS C C 1
ATOM 5166 O O . LYS C 1 136 ? 45.906 40.824 44.072 1.00 32.14 115 LYS C O 1
ATOM 5168 N N . LYS C 1 137 ? 46.911 42.617 45.029 1.00 30.67 116 LYS C N 1
ATOM 5169 C CA . LYS C 1 137 ? 48.102 41.855 45.420 1.00 30.12 116 LYS C CA 1
ATOM 5170 C C . LYS C 1 137 ? 47.736 40.940 46.595 1.00 28.94 116 LYS C C 1
ATOM 5171 O O . LYS C 1 137 ? 48.164 39.796 46.634 1.00 29.57 116 LYS C O 1
ATOM 5173 N N . GLU C 1 138 ? 46.916 41.430 47.519 1.00 27.20 117 GLU C N 1
ATOM 5174 C CA . GLU C 1 138 ? 46.405 40.583 48.593 1.00 25.94 117 GLU C CA 1
ATOM 5175 C C . GLU C 1 138 ? 45.754 39.291 48.028 1.00 24.58 117 GLU C C 1
ATOM 5176 O O . GLU C 1 138 ? 46.073 38.192 48.471 1.00 23.57 117 GLU C O 1
ATOM 5182 N N . CYS C 1 139 ? 44.900 39.423 47.016 1.00 23.66 118 CYS C N 1
ATOM 5183 C CA . CYS C 1 139 ? 44.279 38.250 46.424 1.00 23.66 118 CYS C CA 1
ATOM 5184 C C . CYS C 1 139 ? 45.322 37.285 45.845 1.00 24.18 118 CYS C C 1
ATOM 5185 O O . CYS C 1 139 ? 45.286 36.079 46.120 1.00 24.07 118 CYS C O 1
ATOM 5188 N N . GLU C 1 140 ? 46.244 37.823 45.049 1.00 24.05 119 GLU C N 1
ATOM 5189 C CA . GLU C 1 140 ? 47.312 37.023 44.421 1.00 24.61 119 GLU C CA 1
ATOM 5190 C C . GLU C 1 140 ? 48.185 36.313 45.446 1.00 23.19 119 GLU C C 1
ATOM 5191 O O . GLU C 1 140 ? 48.528 35.154 45.269 1.00 23.90 119 GLU C O 1
ATOM 5197 N N . GLU C 1 141 ? 48.528 37.014 46.513 1.00 22.37 120 GLU C N 1
ATOM 5198 C CA . GLU C 1 141 ? 49.232 36.429 47.638 1.00 22.57 120 GLU C CA 1
ATOM 5199 C C . GLU C 1 141 ? 48.456 35.317 48.328 1.00 22.13 120 GLU C C 1
ATOM 5200 O O . GLU C 1 141 ? 49.056 34.293 48.718 1.00 21.17 120 GLU C O 1
ATOM 5206 N N . TYR C 1 142 ? 47.130 35.514 48.472 1.00 20.38 121 TYR C N 1
ATOM 5207 C CA . TYR C 1 142 ? 46.297 34.476 49.051 1.00 19.83 121 TYR C CA 1
ATOM 5208 C C . TYR C 1 142 ? 46.395 33.176 48.239 1.00 19.73 121 TYR C C 1
ATOM 5209 O O . TYR C 1 142 ? 46.699 32.155 48.807 1.00 19.52 121 TYR C O 1
ATOM 5218 N N . GLU C 1 143 ? 46.188 33.240 46.924 1.00 19.91 122 GLU C N 1
ATOM 5219 C CA . GLU C 1 143 ? 46.334 32.077 46.059 1.00 21.12 122 GLU C CA 1
ATOM 5220 C C . GLU C 1 143 ? 47.732 31.450 46.156 1.00 21.73 122 GLU C C 1
ATOM 5221 O O . GLU C 1 143 ? 47.860 30.227 46.246 1.00 22.05 122 GLU C O 1
ATOM 5227 N N . LYS C 1 144 ? 48.772 32.279 46.175 1.00 22.90 123 LYS C N 1
ATOM 5228 C CA . LYS C 1 144 ? 50.147 31.755 46.325 1.00 23.63 123 LYS C CA 1
ATOM 5229 C C . LYS C 1 144 ? 50.362 31.070 47.663 1.00 22.79 123 LYS C C 1
ATOM 5230 O O . LYS C 1 144 ? 50.953 30.013 47.724 1.00 22.62 123 LYS C O 1
ATOM 5236 N N . LYS C 1 145 ? 49.834 31.644 48.728 1.00 23.15 124 LYS C N 1
ATOM 5237 C CA . LYS C 1 145 ? 49.953 31.003 50.031 1.00 22.91 124 LYS C CA 1
ATOM 5238 C C . LYS C 1 145 ? 49.251 29.641 50.056 1.00 22.21 124 LYS C C 1
ATOM 5239 O O . LYS C 1 145 ? 49.803 28.660 50.576 1.00 21.95 124 LYS C O 1
ATOM 5245 N N . ILE C 1 146 ? 48.070 29.545 49.449 1.00 21.46 125 ILE C N 1
ATOM 5246 C CA . ILE C 1 146 ? 47.411 28.228 49.384 1.00 20.54 125 ILE C CA 1
ATOM 5247 C C . ILE C 1 146 ? 48.298 27.177 48.650 1.00 21.16 125 ILE C C 1
ATOM 5248 O O . ILE C 1 146 ? 48.510 26.055 49.139 1.00 20.18 125 ILE C O 1
ATOM 5253 N N . LYS C 1 147 ? 48.817 27.564 47.487 1.00 22.46 126 LYS C N 1
ATOM 5254 C CA . LYS C 1 147 ? 49.696 26.708 46.701 1.00 24.24 126 LYS C CA 1
ATOM 5255 C C . LYS C 1 147 ? 50.972 26.377 47.427 1.00 23.95 126 LYS C C 1
ATOM 5256 O O . LYS C 1 147 ? 51.470 25.268 47.309 1.00 24.76 126 LYS C O 1
ATOM 5262 N N . SER C 1 148 ? 51.464 27.314 48.227 1.00 24.19 127 SER C N 1
ATOM 5263 C CA . SER C 1 148 ? 52.696 27.115 49.023 1.00 23.69 127 SER C CA 1
ATOM 5264 C C . SER C 1 148 ? 52.606 25.944 50.003 1.00 23.22 127 SER C C 1
ATOM 5265 O O . SER C 1 148 ? 53.633 25.361 50.378 1.00 23.40 127 SER C O 1
ATOM 5268 N N . PHE C 1 149 ? 51.390 25.597 50.421 1.00 22.17 128 PHE C N 1
ATOM 5269 C CA . PHE C 1 149 ? 51.198 24.471 51.340 1.00 20.84 128 PHE C CA 1
ATOM 5270 C C . PHE C 1 149 ? 50.783 23.226 50.608 1.00 20.75 128 PHE C C 1
ATOM 5271 O O . PHE C 1 149 ? 50.503 22.210 51.247 1.00 21.45 128 PHE C O 1
ATOM 5279 N N . GLY C 1 150 ? 50.729 23.293 49.279 1.00 20.23 129 GLY C N 1
ATOM 5280 C CA . GLY C 1 150 ? 50.307 22.147 48.472 1.00 19.82 129 GLY C CA 1
ATOM 5281 C C . GLY C 1 150 ? 48.806 22.065 48.209 1.00 20.13 129 GLY C C 1
ATOM 5282 O O . GLY C 1 150 ? 48.296 21.033 47.755 1.00 20.09 129 GLY C O 1
ATOM 5283 N N . GLY C 1 151 ? 48.089 23.167 48.454 1.00 19.90 130 GLY C N 1
ATOM 5284 C CA . GLY C 1 151 ? 46.656 23.225 48.118 1.00 17.18 130 GLY C CA 1
ATOM 5285 C C . GLY C 1 151 ? 45.781 22.921 49.319 1.00 16.83 130 GLY C C 1
ATOM 5286 O O . GLY C 1 151 ? 46.252 22.397 50.343 1.00 16.41 130 GLY C O 1
ATOM 5287 N N . ILE C 1 152 ? 44.494 23.234 49.200 1.00 15.78 131 ILE C N 1
ATOM 5288 C CA . ILE C 1 152 ? 43.557 22.890 50.255 1.00 14.61 131 ILE C CA 1
ATOM 5289 C C . ILE C 1 152 ? 43.150 21.406 50.160 1.00 15.04 131 ILE C C 1
ATOM 5290 O O . ILE C 1 152 ? 42.863 20.904 49.075 1.00 14.86 131 ILE C O 1
ATOM 5295 N N . MET C 1 153 ? 43.189 20.699 51.287 1.00 14.15 132 MET C N 1
ATOM 5296 C CA . MET C 1 153 ? 42.794 19.272 51.313 1.00 14.11 132 MET C CA 1
ATOM 5297 C C . MET C 1 153 ? 41.283 19.068 51.443 1.00 13.29 132 MET C C 1
ATOM 5298 O O . MET C 1 153 ? 40.713 18.172 50.813 1.00 13.73 132 MET C O 1
ATOM 5303 N N . LEU C 1 154 ? 40.639 19.901 52.256 1.00 13.03 133 LEU C N 1
ATOM 5304 C CA . LEU C 1 154 ? 39.190 19.862 52.385 1.00 13.21 133 LEU C CA 1
ATOM 5305 C C . LEU C 1 154 ? 38.676 21.290 52.463 1.00 13.04 133 LEU C C 1
ATOM 5306 O O . LEU C 1 154 ? 39.120 22.068 53.316 1.00 13.22 133 LEU C O 1
ATOM 5311 N N . PHE C 1 155 ? 37.762 21.647 51.564 1.00 13.07 134 PHE C N 1
ATOM 5312 C CA . PHE C 1 155 ? 37.119 22.944 51.651 1.00 12.55 134 PHE C CA 1
ATOM 5313 C C . PHE C 1 155 ? 35.672 22.713 52.084 1.00 12.12 134 PHE C C 1
ATOM 5314 O O . PHE C 1 155 ? 34.937 21.944 51.449 1.00 10.51 134 PHE C O 1
ATOM 5322 N N . VAL C 1 156 ? 35.272 23.359 53.173 1.00 11.34 135 VAL C N 1
ATOM 5323 C CA . VAL C 1 156 ? 33.870 23.337 53.550 1.00 11.74 135 VAL C CA 1
ATOM 5324 C C . VAL C 1 156 ? 33.180 24.616 53.078 1.00 12.46 135 VAL C C 1
ATOM 5325 O O . VAL C 1 156 ? 33.680 25.713 53.337 1.00 12.26 135 VAL C O 1
ATOM 5329 N N . GLY C 1 157 ? 32.031 24.498 52.427 1.00 13.04 136 GLY C N 1
ATOM 5330 C CA . GLY C 1 157 ? 31.253 25.683 52.078 1.00 13.74 136 GLY C CA 1
ATOM 5331 C C . GLY C 1 157 ? 29.753 25.589 52.341 1.00 15.53 136 GLY C C 1
ATOM 5332 O O . GLY C 1 157 ? 29.242 24.561 52.763 1.00 15.28 136 GLY C O 1
ATOM 5333 N N . GLY C 1 158 ? 29.041 26.688 52.118 1.00 16.47 137 GLY C N 1
ATOM 5334 C CA . GLY C 1 158 ? 27.590 26.670 52.176 1.00 18.42 137 GLY C CA 1
ATOM 5335 C C . GLY C 1 158 ? 27.090 27.202 50.862 1.00 20.15 137 GLY C C 1
ATOM 5336 O O . GLY C 1 158 ? 27.874 27.687 50.034 1.00 21.49 137 GLY C O 1
ATOM 5337 N N . ILE C 1 159 ? 25.792 27.124 50.645 1.00 20.07 138 ILE C N 1
ATOM 5338 C CA . ILE C 1 159 ? 25.223 27.835 49.529 1.00 20.32 138 ILE C CA 1
ATOM 5339 C C . ILE C 1 159 ? 24.069 28.741 49.893 1.00 19.77 138 ILE C C 1
ATOM 5340 O O . ILE C 1 159 ? 23.387 28.555 50.910 1.00 19.68 138 ILE C O 1
ATOM 5345 N N . GLY C 1 160 ? 23.878 29.753 49.061 1.00 18.84 139 GLY C N 1
ATOM 5346 C CA . GLY C 1 160 ? 22.738 30.642 49.239 1.00 18.48 139 GLY C CA 1
ATOM 5347 C C . GLY C 1 160 ? 21.541 30.169 48.453 1.00 17.42 139 GLY C C 1
ATOM 5348 O O . GLY C 1 160 ? 21.662 29.282 47.600 1.00 16.51 139 GLY C O 1
ATOM 5349 N N . PRO C 1 161 ? 20.388 30.805 48.701 1.00 17.74 140 PRO C N 1
ATOM 5350 C CA . PRO C 1 161 ? 19.136 30.519 48.018 1.00 16.98 140 PRO C CA 1
ATOM 5351 C C . PRO C 1 161 ? 19.263 30.675 46.520 1.00 17.63 140 PRO C C 1
ATOM 5352 O O . PRO C 1 161 ? 18.473 30.068 45.798 1.00 18.24 140 PRO C O 1
ATOM 5356 N N . ASP C 1 162 ? 20.209 31.492 46.045 1.00 17.56 141 ASP C N 1
ATOM 5357 C CA . ASP C 1 162 ? 20.420 31.619 44.591 1.00 18.79 141 ASP C CA 1
ATOM 5358 C C . ASP C 1 162 ? 21.624 30.802 44.102 1.00 17.94 141 ASP C C 1
ATOM 5359 O O . ASP C 1 162 ? 22.154 31.058 43.006 1.00 18.99 141 ASP C O 1
ATOM 5364 N N . GLY C 1 163 ? 22.063 29.840 44.898 1.00 16.62 142 GLY C N 1
ATOM 5365 C CA . GLY C 1 163 ? 23.134 28.970 44.469 1.00 17.19 142 GLY C CA 1
ATOM 5366 C C . GLY C 1 163 ? 24.541 29.527 44.675 1.00 17.67 142 GLY C C 1
ATOM 5367 O O . GLY C 1 163 ? 25.522 28.838 44.354 1.00 16.35 142 GLY C O 1
ATOM 5368 N N . HIS C 1 164 ? 24.644 30.744 45.228 1.00 17.39 143 HIS C N 1
ATOM 5369 C CA . HIS C 1 164 ? 25.948 31.395 45.457 1.00 18.49 143 HIS C CA 1
ATOM 5370 C C . HIS C 1 164 ? 26.806 30.639 46.479 1.00 18.38 143 HIS C C 1
ATOM 5371 O O . HIS C 1 164 ? 26.273 29.999 47.376 1.00 18.12 143 HIS C O 1
ATOM 5378 N N . ILE C 1 165 ? 28.118 30.668 46.304 1.00 18.85 144 ILE C N 1
ATOM 5379 C CA . ILE C 1 165 ? 29.038 30.270 47.362 1.00 20.37 144 ILE C CA 1
ATOM 5380 C C . ILE C 1 165 ? 30.085 31.378 47.574 1.00 20.63 144 ILE C C 1
ATOM 5381 O O . ILE C 1 165 ? 30.494 32.030 46.607 1.00 20.37 144 ILE C O 1
ATOM 5386 N N . ALA C 1 166 ? 30.503 31.571 48.839 1.00 21.30 145 ALA C N 1
ATOM 5387 C CA . ALA C 1 166 ? 31.278 32.741 49.295 1.00 20.30 145 ALA C CA 1
ATOM 5388 C C . ALA C 1 166 ? 30.606 34.015 48.716 1.00 20.63 145 ALA C C 1
ATOM 5389 O O . ALA C 1 166 ? 29.393 34.174 48.813 1.00 20.57 145 ALA C O 1
ATOM 5391 N N . PHE C 1 167 ? 31.393 34.889 48.084 1.00 19.36 146 PHE C N 1
ATOM 5392 C CA . PHE C 1 167 ? 30.812 36.021 47.385 1.00 18.21 146 PHE C CA 1
ATOM 5393 C C . PHE C 1 167 ? 30.776 35.792 45.881 1.00 17.24 146 PHE C C 1
ATOM 5394 O O . PHE C 1 167 ? 30.667 36.744 45.104 1.00 16.23 146 PHE C O 1
ATOM 5402 N N . ASN C 1 168 ? 30.877 34.517 45.481 1.00 16.34 147 ASN C N 1
ATOM 5403 C CA . ASN C 1 168 ? 30.702 34.118 44.077 1.00 15.62 147 ASN C CA 1
ATOM 5404 C C . ASN C 1 168 ? 29.211 34.063 43.744 1.00 15.45 147 ASN C C 1
ATOM 5405 O O . ASN C 1 168 ? 28.556 33.026 43.816 1.00 15.19 147 ASN C O 1
ATOM 5410 N N . GLU C 1 169 ? 28.692 35.230 43.401 1.00 15.61 148 GLU C N 1
ATOM 5411 C CA . GLU C 1 169 ? 27.260 35.456 43.157 1.00 16.52 148 GLU C CA 1
ATOM 5412 C C . GLU C 1 169 ? 26.936 35.021 41.730 1.00 15.38 148 GLU C C 1
ATOM 5413 O O . GLU C 1 169 ? 27.867 34.842 40.933 1.00 14.41 148 GLU C O 1
ATOM 5419 N N . PRO C 1 170 ? 25.623 34.861 41.397 1.00 15.22 149 PRO C N 1
ATOM 5420 C CA . PRO C 1 170 ? 25.217 34.514 40.010 1.00 14.72 149 PRO C CA 1
ATOM 5421 C C . PRO C 1 170 ? 25.916 35.398 38.980 1.00 14.98 149 PRO C C 1
ATOM 5422 O O . PRO C 1 170 ? 26.007 36.585 39.180 1.00 14.70 149 PRO C O 1
ATOM 5426 N N . GLY C 1 171 ? 26.448 34.805 37.914 1.00 15.70 150 GLY C N 1
ATOM 5427 C CA . GLY C 1 171 ? 27.208 35.546 36.931 1.00 15.89 150 GLY C CA 1
ATOM 5428 C C . GLY C 1 171 ? 28.698 35.540 37.198 1.00 16.89 150 GLY C C 1
ATOM 5429 O O . GLY C 1 171 ? 29.471 36.048 36.372 1.00 18.08 150 GLY C O 1
ATOM 5430 N N . SER C 1 172 ? 29.119 35.001 38.342 1.00 16.18 151 SER C N 1
ATOM 5431 C CA . SER C 1 172 ? 30.549 34.806 38.619 1.00 16.61 151 SER C CA 1
ATOM 5432 C C . SER C 1 172 ? 31.101 33.745 37.674 1.00 16.61 151 SER C C 1
ATOM 5433 O O . SER C 1 172 ? 30.474 32.702 37.453 1.00 16.79 151 SER C O 1
ATOM 5436 N N . SER C 1 173 ? 32.294 33.961 37.148 1.00 16.84 152 SER C N 1
ATOM 5437 C CA . SER C 1 173 ? 32.851 32.997 36.226 1.00 17.44 152 SER C CA 1
ATOM 5438 C C . SER C 1 173 ? 32.975 31.643 36.880 1.00 17.94 152 SER C C 1
ATOM 5439 O O . SER C 1 173 ? 33.438 31.534 38.017 1.00 18.02 152 SER C O 1
ATOM 5442 N N . LEU C 1 174 ? 32.613 30.605 36.141 1.00 18.96 153 LEU C N 1
ATOM 5443 C CA . LEU C 1 174 ? 32.797 29.229 36.617 1.00 19.73 153 LEU C CA 1
ATOM 5444 C C . LEU C 1 174 ? 34.276 28.843 36.855 1.00 19.32 153 LEU C C 1
ATOM 5445 O O . LEU C 1 174 ? 34.560 27.845 37.528 1.00 20.22 153 LEU C O 1
ATOM 5450 N N . THR C 1 175 ? 35.206 29.646 36.344 1.00 18.05 154 THR C N 1
ATOM 5451 C CA . THR C 1 175 ? 36.634 29.437 36.627 1.00 17.52 154 THR C CA 1
ATOM 5452 C C . THR C 1 175 ? 37.292 30.600 37.404 1.00 17.47 154 THR C C 1
ATOM 5453 O O . THR C 1 175 ? 38.518 30.686 37.460 1.00 18.12 154 THR C O 1
ATOM 5457 N N . SER C 1 176 ? 36.490 31.462 38.032 1.00 17.25 155 SER C N 1
ATOM 5458 C CA . SER C 1 176 ? 37.001 32.642 38.754 1.00 17.18 155 SER C CA 1
ATOM 5459 C C . SER C 1 176 ? 38.096 32.325 39.770 1.00 18.07 155 SER C C 1
ATOM 5460 O O . SER C 1 176 ? 38.091 31.228 40.387 1.00 17.98 155 SER C O 1
ATOM 5463 N N . ARG C 1 177 ? 39.008 33.282 39.973 1.00 17.66 156 ARG C N 1
ATOM 5464 C CA . ARG C 1 177 ? 39.992 33.179 41.043 1.00 17.87 156 ARG C CA 1
ATOM 5465 C C . ARG C 1 177 ? 39.686 34.145 42.175 1.00 18.24 156 ARG C C 1
ATOM 5466 O O . ARG C 1 177 ? 38.651 34.821 42.151 1.00 18.29 156 ARG C O 1
ATOM 5474 N N . THR C 1 178 ? 40.567 34.197 43.189 1.00 17.73 157 THR C N 1
ATOM 5475 C CA . THR C 1 178 ? 40.408 35.144 44.295 1.00 17.18 157 THR C CA 1
ATOM 5476 C C . THR C 1 178 ? 40.496 36.561 43.772 1.00 17.76 157 THR C C 1
ATOM 5477 O O . THR C 1 178 ? 41.422 36.889 43.034 1.00 18.20 157 THR C O 1
ATOM 5481 N N . ARG C 1 179 ? 39.547 37.412 44.150 1.00 18.36 158 ARG C N 1
ATOM 5482 C CA . ARG C 1 179 ? 39.429 38.714 43.504 1.00 18.60 158 ARG C CA 1
ATOM 5483 C C . ARG C 1 179 ? 38.611 39.687 44.351 1.00 19.99 158 ARG C C 1
ATOM 5484 O O . ARG C 1 179 ? 38.016 39.300 45.372 1.00 19.82 158 ARG C O 1
ATOM 5492 N N . ILE C 1 180 ? 38.603 40.951 43.918 1.00 20.68 159 ILE C N 1
ATOM 5493 C CA . ILE C 1 180 ? 37.736 41.976 44.472 1.00 21.11 159 ILE C CA 1
ATOM 5494 C C . ILE C 1 180 ? 36.347 41.739 43.928 1.00 21.20 159 ILE C C 1
ATOM 5495 O O . ILE C 1 180 ? 36.161 41.449 42.747 1.00 20.84 159 ILE C O 1
ATOM 5500 N N . LYS C 1 181 ? 35.372 41.825 44.814 1.00 20.87 160 LYS C N 1
ATOM 5501 C CA . LYS C 1 181 ? 34.017 41.587 44.456 1.00 20.66 160 LYS C CA 1
ATOM 5502 C C . LYS C 1 181 ? 33.175 42.745 44.956 1.00 20.76 160 LYS C C 1
ATOM 5503 O O . LYS C 1 181 ? 33.204 43.081 46.137 1.00 20.91 160 LYS C O 1
ATOM 5509 N N . THR C 1 182 ? 32.397 43.309 44.050 1.00 20.29 161 THR C N 1
ATOM 5510 C CA . THR C 1 182 ? 31.416 44.335 44.371 1.00 21.03 161 THR C CA 1
ATOM 5511 C C . THR C 1 182 ? 30.050 43.682 44.639 1.00 21.32 161 THR C C 1
ATOM 5512 O O . THR C 1 182 ? 29.486 43.001 43.763 1.00 20.56 161 THR C O 1
ATOM 5516 N N . LEU C 1 183 ? 29.547 43.861 45.860 1.00 21.41 162 LEU C N 1
ATOM 5517 C CA . LEU C 1 183 ? 28.334 43.161 46.284 1.00 22.33 162 LEU C CA 1
ATOM 5518 C C . LEU C 1 183 ? 27.086 43.699 45.581 1.00 22.72 162 LEU C C 1
ATOM 5519 O O . LEU C 1 183 ? 26.968 44.902 45.335 1.00 21.84 162 LEU C O 1
ATOM 5524 N N . THR C 1 184 ? 26.178 42.794 45.218 1.00 23.10 163 THR C N 1
ATOM 5525 C CA . THR C 1 184 ? 24.900 43.185 44.622 1.00 23.59 163 THR C CA 1
ATOM 5526 C C . THR C 1 184 ? 23.904 43.580 45.740 1.00 23.94 163 THR C C 1
ATOM 5527 O O . THR C 1 184 ? 24.072 43.162 46.902 1.00 23.91 163 THR C O 1
ATOM 5531 N N . GLN C 1 185 ? 22.880 44.366 45.408 1.00 24.56 164 GLN C N 1
ATOM 5532 C CA . GLN C 1 185 ? 21.783 44.695 46.370 1.00 25.25 164 GLN C CA 1
ATOM 5533 C C . GLN C 1 185 ? 21.203 43.482 47.117 1.00 24.62 164 GLN C C 1
ATOM 5534 O O . GLN C 1 185 ? 20.982 43.549 48.309 1.00 23.96 164 GLN C O 1
ATOM 5540 N N . ASP C 1 186 ? 20.991 42.379 46.399 1.00 24.83 165 ASP C N 1
ATOM 5541 C CA . ASP C 1 186 ? 20.470 41.127 46.943 1.00 25.17 165 ASP C CA 1
ATOM 5542 C C . ASP C 1 186 ? 21.298 40.577 48.098 1.00 24.27 165 ASP C C 1
ATOM 5543 O O . ASP C 1 186 ? 20.747 40.108 49.090 1.00 24.79 165 ASP C O 1
ATOM 5548 N N . THR C 1 187 ? 22.615 40.567 47.921 1.00 22.60 166 THR C N 1
ATOM 5549 C CA . THR C 1 187 ? 23.571 40.124 48.940 1.00 21.85 166 THR C CA 1
ATOM 5550 C C . THR C 1 187 ? 23.619 41.082 50.135 1.00 20.90 166 THR C C 1
ATOM 5551 O O . THR C 1 187 ? 23.726 40.649 51.281 1.00 21.71 166 THR C O 1
ATOM 5555 N N . ILE C 1 188 ? 23.577 42.373 49.856 1.00 19.82 167 ILE C N 1
ATOM 5556 C CA . ILE C 1 188 ? 23.531 43.391 50.888 1.00 19.56 167 ILE C CA 1
ATOM 5557 C C . ILE C 1 188 ? 22.242 43.224 51.725 1.00 18.96 167 ILE C C 1
ATOM 5558 O O . ILE C 1 188 ? 22.286 43.283 52.941 1.00 18.76 167 ILE C O 1
ATOM 5563 N N . ILE C 1 189 ? 21.110 43.004 51.068 1.00 18.04 168 ILE C N 1
ATOM 5564 C CA . ILE C 1 189 ? 19.857 42.775 51.768 1.00 18.37 168 ILE C CA 1
ATOM 5565 C C . ILE C 1 189 ? 19.956 41.527 52.647 1.00 18.64 168 ILE C C 1
ATOM 5566 O O . ILE C 1 189 ? 19.735 41.613 53.858 1.00 18.52 168 ILE C O 1
ATOM 5571 N N . ALA C 1 190 ? 20.355 40.393 52.060 1.00 18.70 169 ALA C N 1
ATOM 5572 C CA . ALA C 1 190 ? 20.584 39.160 52.824 1.00 18.87 169 ALA C CA 1
ATOM 5573 C C . ALA C 1 190 ? 21.586 39.298 53.973 1.00 19.38 169 ALA C C 1
ATOM 5574 O O . ALA C 1 190 ? 21.341 38.801 55.053 1.00 19.22 169 ALA C O 1
ATOM 5576 N N . ASN C 1 191 ? 22.736 39.920 53.733 1.00 19.61 170 ASN C N 1
ATOM 5577 C CA . ASN C 1 191 ? 23.768 39.946 54.752 1.00 19.62 170 ASN C CA 1
ATOM 5578 C C . ASN C 1 191 ? 23.481 41.030 55.799 1.00 19.89 170 ASN C C 1
ATOM 5579 O O . ASN C 1 191 ? 24.124 41.080 56.850 1.00 19.83 170 ASN C O 1
ATOM 5584 N N . SER C 1 192 ? 22.514 41.888 55.514 1.00 19.76 171 SER C N 1
ATOM 5585 C CA . SER C 1 192 ? 22.131 42.921 56.480 1.00 21.04 171 SER C CA 1
ATOM 5586 C C . SER C 1 192 ? 21.628 42.287 57.786 1.00 21.49 171 SER C C 1
ATOM 5587 O O . SER C 1 192 ? 21.733 42.905 58.847 1.00 20.99 171 SER C O 1
ATOM 5590 N N . ARG C 1 193 ? 21.120 41.043 57.705 1.00 21.82 172 ARG C N 1
ATOM 5591 C CA . ARG C 1 193 ? 20.744 40.270 58.917 1.00 21.79 172 ARG C CA 1
ATOM 5592 C C . ARG C 1 193 ? 21.940 40.186 59.874 1.00 21.78 172 ARG C C 1
ATOM 5593 O O . ARG C 1 193 ? 21.776 39.956 61.063 1.00 21.89 172 ARG C O 1
ATOM 5595 N N . PHE C 1 194 ? 23.144 40.402 59.347 1.00 21.72 173 PHE C N 1
ATOM 5596 C CA . PHE C 1 194 ? 24.365 40.335 60.154 1.00 21.22 173 PHE C CA 1
ATOM 5597 C C . PHE C 1 194 ? 24.874 41.720 60.556 1.00 20.03 173 PHE C C 1
ATOM 5598 O O . PHE C 1 194 ? 25.933 41.828 61.133 1.00 19.57 173 PHE C O 1
ATOM 5606 N N . PHE C 1 195 ? 24.123 42.767 60.238 1.00 18.67 174 PHE C N 1
ATOM 5607 C CA . PHE C 1 195 ? 24.551 44.135 60.533 1.00 18.09 174 PHE C CA 1
ATOM 5608 C C . PHE C 1 195 ? 23.338 44.841 61.089 1.00 18.30 174 PHE C C 1
ATOM 5609 O O . PHE C 1 195 ? 22.982 45.952 60.664 1.00 17.26 174 PHE C O 1
ATOM 5617 N N . GLU C 1 196 ? 22.678 44.138 62.005 1.00 18.83 175 GLU C N 1
ATOM 5618 C CA . GLU C 1 196 ? 21.505 44.635 62.724 1.00 19.94 175 GLU C CA 1
ATOM 5619 C C . GLU C 1 196 ? 20.377 45.065 61.857 1.00 20.00 175 GLU C C 1
ATOM 5620 O O . GLU C 1 196 ? 19.636 45.944 62.249 1.00 20.62 175 GLU C O 1
ATOM 5626 N N . GLY C 1 197 ? 20.251 44.451 60.679 1.00 20.94 176 GLY C N 1
ATOM 5627 C CA . GLY C 1 197 ? 19.166 44.775 59.752 1.00 20.33 176 GLY C CA 1
ATOM 5628 C C . GLY C 1 197 ? 19.381 46.079 59.032 1.00 20.21 176 GLY C C 1
ATOM 5629 O O . GLY C 1 197 ? 18.484 46.576 58.384 1.00 20.66 176 GLY C O 1
ATOM 5630 N N . ASP C 1 198 ? 20.583 46.628 59.113 1.00 19.97 177 ASP C N 1
ATOM 5631 C CA . ASP C 1 198 ? 20.845 47.952 58.546 1.00 19.52 177 ASP C CA 1
ATOM 5632 C C . ASP C 1 198 ? 21.551 47.811 57.200 1.00 19.39 177 ASP C C 1
ATOM 5633 O O . ASP C 1 198 ? 22.777 47.554 57.143 1.00 18.02 177 ASP C O 1
ATOM 5638 N N . VAL C 1 199 ? 20.781 47.959 56.115 1.00 19.72 178 VAL C N 1
ATOM 5639 C CA . VAL C 1 199 ? 21.335 47.707 54.755 1.00 20.42 178 VAL C CA 1
ATOM 5640 C C . VAL C 1 199 ? 22.542 48.567 54.402 1.00 20.26 178 VAL C C 1
ATOM 5641 O O . VAL C 1 199 ? 23.438 48.108 53.694 1.00 21.27 178 VAL C O 1
ATOM 5645 N N . ASN C 1 200 ? 22.600 49.785 54.935 1.00 20.27 179 ASN C N 1
ATOM 5646 C CA . ASN C 1 200 ? 23.734 50.696 54.682 1.00 19.32 179 ASN C CA 1
ATOM 5647 C C . ASN C 1 200 ? 24.952 50.450 55.531 1.00 18.58 179 ASN C C 1
ATOM 5648 O O . ASN C 1 200 ? 25.971 51.083 55.330 1.00 17.71 179 ASN C O 1
ATOM 5653 N N . LYS C 1 201 ? 24.854 49.542 56.495 1.00 18.23 180 LYS C N 1
ATOM 5654 C CA . LYS C 1 201 ? 26.026 49.219 57.326 1.00 18.21 180 LYS C CA 1
ATOM 5655 C C . LYS C 1 201 ? 26.895 48.172 56.620 1.00 18.32 180 LYS C C 1
ATOM 5656 O O . LYS C 1 201 ? 28.129 48.135 56.818 1.00 18.30 180 LYS C O 1
ATOM 5662 N N . VAL C 1 202 ? 26.269 47.348 55.772 1.00 16.92 181 VAL C N 1
ATOM 5663 C CA . VAL C 1 202 ? 27.010 46.328 55.012 1.00 17.01 181 VAL C CA 1
ATOM 5664 C C . VAL C 1 202 ? 28.065 46.996 54.134 1.00 16.89 181 VAL C C 1
ATOM 5665 O O . VAL C 1 202 ? 27.742 47.915 53.384 1.00 17.01 181 VAL C O 1
ATOM 5669 N N . PRO C 1 203 ? 29.329 46.560 54.240 1.00 16.83 182 PRO C N 1
ATOM 5670 C CA . PRO C 1 203 ? 30.356 47.025 53.329 1.00 17.39 182 PRO C CA 1
ATOM 5671 C C . PRO C 1 203 ? 30.004 46.750 51.859 1.00 18.30 182 PRO C C 1
ATOM 5672 O O . PRO C 1 203 ? 29.416 45.716 51.528 1.00 18.41 182 PRO C O 1
ATOM 5676 N N . LYS C 1 204 ? 30.397 47.665 50.992 1.00 18.90 183 LYS C N 1
ATOM 5677 C CA . LYS C 1 204 ? 30.031 47.616 49.587 1.00 19.66 183 LYS C CA 1
ATOM 5678 C C . LYS C 1 204 ? 30.804 46.568 48.806 1.00 19.83 183 LYS C C 1
ATOM 5679 O O . LYS C 1 204 ? 30.323 46.076 47.784 1.00 19.57 183 LYS C O 1
ATOM 5681 N N . ASN C 1 205 ? 32.005 46.253 49.290 1.00 19.14 184 ASN C N 1
ATOM 5682 C CA . ASN C 1 205 ? 32.926 45.389 48.575 1.00 19.18 184 ASN C CA 1
ATOM 5683 C C . ASN C 1 205 ? 33.564 44.344 49.488 1.00 18.30 184 ASN C C 1
ATOM 5684 O O . ASN C 1 205 ? 33.682 44.535 50.719 1.00 17.60 184 ASN C O 1
ATOM 5689 N N . ALA C 1 206 ? 33.972 43.239 48.870 1.00 17.51 185 ALA C N 1
ATOM 5690 C CA . ALA C 1 206 ? 34.586 42.131 49.584 1.00 17.06 185 ALA C CA 1
ATOM 5691 C C . ALA C 1 206 ? 35.792 41.546 48.839 1.00 16.70 185 ALA C C 1
ATOM 5692 O O . ALA C 1 206 ? 35.945 41.718 47.632 1.00 17.41 185 ALA C O 1
ATOM 5694 N N . LEU C 1 207 ? 36.665 40.857 49.563 1.00 15.88 186 LEU C N 1
ATOM 5695 C CA . LEU C 1 207 ? 37.623 39.973 48.913 1.00 14.56 186 LEU C CA 1
ATOM 5696 C C . LEU C 1 207 ? 37.069 38.571 49.037 1.00 13.97 186 LEU C C 1
ATOM 5697 O O . LEU C 1 207 ? 36.567 38.210 50.107 1.00 13.12 186 LEU C O 1
ATOM 5702 N N . THR C 1 208 ? 37.197 37.770 47.969 1.00 13.41 187 THR C N 1
ATOM 5703 C CA . THR C 1 208 ? 36.672 36.419 47.995 1.00 12.48 187 THR C CA 1
ATOM 5704 C C . THR C 1 208 ? 37.509 35.449 47.167 1.00 13.15 187 THR C C 1
ATOM 5705 O O . THR C 1 208 ? 37.978 35.795 46.082 1.00 13.39 187 THR C O 1
ATOM 5709 N N . VAL C 1 209 ? 37.672 34.215 47.645 1.00 13.02 188 VAL C N 1
ATOM 5710 C CA . VAL C 1 209 ? 38.212 33.172 46.772 1.00 12.83 188 VAL C CA 1
ATOM 5711 C C . VAL C 1 209 ? 37.230 32.958 45.646 1.00 13.76 188 VAL C C 1
ATOM 5712 O O . VAL C 1 209 ? 36.008 33.236 45.785 1.00 14.39 188 VAL C O 1
ATOM 5716 N N . GLY C 1 210 ? 37.760 32.466 44.534 1.00 14.00 189 GLY C N 1
ATOM 5717 C CA . GLY C 1 210 ? 36.954 32.191 43.373 1.00 14.72 189 GLY C CA 1
ATOM 5718 C C . GLY C 1 210 ? 36.411 30.782 43.387 1.00 15.51 189 GLY C C 1
ATOM 5719 O O . GLY C 1 210 ? 36.728 29.999 44.277 1.00 13.29 189 GLY C O 1
ATOM 5720 N N . ILE C 1 211 ? 35.570 30.495 42.381 1.00 16.67 190 ILE C N 1
ATOM 5721 C CA . ILE C 1 211 ? 35.044 29.162 42.129 1.00 17.70 190 ILE C CA 1
ATOM 5722 C C . ILE C 1 211 ? 36.184 28.215 41.773 1.00 17.79 190 ILE C C 1
ATOM 5723 O O . ILE C 1 211 ? 36.270 27.143 42.344 1.00 18.59 190 ILE C O 1
ATOM 5728 N N . GLY C 1 212 ? 37.034 28.611 40.821 1.00 17.69 191 GLY C N 1
ATOM 5729 C CA . GLY C 1 212 ? 38.295 27.918 40.522 1.00 17.17 191 GLY C CA 1
ATOM 5730 C C . GLY C 1 212 ? 39.132 27.623 41.757 1.00 17.49 191 GLY C C 1
ATOM 5731 O O . GLY C 1 212 ? 39.592 26.487 41.950 1.00 18.89 191 GLY C O 1
ATOM 5732 N N . THR C 1 213 ? 39.337 28.624 42.605 1.00 16.97 192 THR C N 1
ATOM 5733 C CA . THR C 1 213 ? 40.072 28.425 43.856 1.00 16.86 192 THR C CA 1
ATOM 5734 C C . THR C 1 213 ? 39.450 27.248 44.652 1.00 17.45 192 THR C C 1
ATOM 5735 O O . THR C 1 213 ? 40.139 26.301 45.041 1.00 16.68 192 THR C O 1
ATOM 5739 N N . ILE C 1 214 ? 38.128 27.290 44.821 1.00 17.39 193 ILE C N 1
ATOM 5740 C CA . ILE C 1 214 ? 37.443 26.223 45.516 1.00 18.04 193 ILE C CA 1
ATOM 5741 C C . ILE C 1 214 ? 37.620 24.875 44.819 1.00 18.82 193 ILE C C 1
ATOM 5742 O O . ILE C 1 214 ? 37.928 23.888 45.479 1.00 19.03 193 ILE C O 1
ATOM 5747 N N . MET C 1 215 ? 37.474 24.858 43.505 1.00 19.57 194 MET C N 1
ATOM 5748 C CA A MET C 1 215 ? 37.604 23.630 42.729 0.50 20.81 194 MET C CA 1
ATOM 5749 C CA B MET C 1 215 ? 37.607 23.642 42.701 0.50 20.87 194 MET C CA 1
ATOM 5750 C C . MET C 1 215 ? 39.009 23.019 42.744 1.00 20.92 194 MET C C 1
ATOM 5751 O O . MET C 1 215 ? 39.176 21.847 42.382 1.00 21.23 194 MET C O 1
ATOM 5760 N N . ASP C 1 216 ? 40.010 23.801 43.147 1.00 20.12 195 ASP C N 1
ATOM 5761 C CA . ASP C 1 216 ? 41.390 23.289 43.239 1.00 20.22 195 ASP C CA 1
ATOM 5762 C C . ASP C 1 216 ? 41.559 22.394 44.467 1.00 19.48 195 ASP C C 1
ATOM 5763 O O . ASP C 1 216 ? 42.569 21.692 44.584 1.00 18.81 195 ASP C O 1
ATOM 5768 N N . SER C 1 217 ? 40.606 22.471 45.399 1.00 18.43 196 SER C N 1
ATOM 5769 C CA . SER C 1 217 ? 40.665 21.678 46.644 1.00 18.35 196 SER C CA 1
ATOM 5770 C C . SER C 1 217 ? 40.654 20.196 46.347 1.00 17.29 196 SER C C 1
ATOM 5771 O O . SER C 1 217 ? 39.968 19.753 45.425 1.00 16.45 196 SER C O 1
ATOM 5774 N N . GLN C 1 218 ? 41.369 19.421 47.138 1.00 16.75 197 GLN C N 1
ATOM 5775 C CA . GLN C 1 218 ? 41.297 17.960 46.995 1.00 17.32 197 GLN C CA 1
ATOM 5776 C C . GLN C 1 218 ? 39.883 17.433 47.215 1.00 15.71 197 GLN C C 1
ATOM 5777 O O . GLN C 1 218 ? 39.494 16.449 46.627 1.00 14.82 197 GLN C O 1
ATOM 5783 N N . GLU C 1 219 ? 39.130 18.083 48.100 1.00 15.32 198 GLU C N 1
ATOM 5784 C CA . GLU C 1 219 ? 37.811 17.602 48.487 1.00 14.35 198 GLU C CA 1
ATOM 5785 C C . GLU C 1 219 ? 36.990 18.792 48.831 1.00 13.65 198 GLU C C 1
ATOM 5786 O O . GLU C 1 219 ? 37.501 19.733 49.418 1.00 13.32 198 GLU C O 1
ATOM 5792 N N . VAL C 1 220 ? 35.709 18.741 48.496 1.00 12.59 199 VAL C N 1
ATOM 5793 C CA . VAL C 1 220 ? 34.808 19.785 48.844 1.00 13.03 199 VAL C CA 1
ATOM 5794 C C . VAL C 1 220 ? 33.609 19.212 49.604 1.00 12.91 199 VAL C C 1
ATOM 5795 O O . VAL C 1 220 ? 33.008 18.238 49.179 1.00 12.51 199 VAL C O 1
ATOM 5799 N N . LEU C 1 221 ? 33.261 19.848 50.715 1.00 13.08 200 LEU C N 1
ATOM 5800 C CA . LEU C 1 221 ? 32.070 19.500 51.484 1.00 12.59 200 LEU C CA 1
ATOM 5801 C C . LEU C 1 221 ? 31.140 20.698 51.574 1.00 12.97 200 LEU C C 1
ATOM 5802 O O . LEU C 1 221 ? 31.546 21.783 52.035 1.00 12.91 200 LEU C O 1
ATOM 5807 N N . ILE C 1 222 ? 29.899 20.510 51.144 1.00 11.57 201 ILE C N 1
ATOM 5808 C CA . ILE C 1 222 ? 28.924 21.585 51.129 1.00 12.21 201 ILE C CA 1
ATOM 5809 C C . ILE C 1 222 ? 27.776 21.246 52.075 1.00 12.80 201 ILE C C 1
ATOM 5810 O O . ILE C 1 222 ? 27.198 20.141 51.990 1.00 13.45 201 ILE C O 1
ATOM 5815 N N . ILE C 1 223 ? 27.448 22.185 52.953 1.00 12.26 202 ILE C N 1
ATOM 5816 C CA . ILE C 1 223 ? 26.310 22.050 53.865 1.00 12.59 202 ILE C CA 1
ATOM 5817 C C . ILE C 1 223 ? 25.135 22.830 53.301 1.00 12.91 202 ILE C C 1
ATOM 5818 O O . ILE C 1 223 ? 25.322 23.988 52.912 1.00 12.92 202 ILE C O 1
ATOM 5823 N N . VAL C 1 224 ? 23.945 22.205 53.236 1.00 12.54 203 VAL C N 1
ATOM 5824 C CA . VAL C 1 224 ? 22.728 22.847 52.729 1.00 11.90 203 VAL C CA 1
ATOM 5825 C C . VAL C 1 224 ? 21.529 22.516 53.649 1.00 12.18 203 VAL C C 1
ATOM 5826 O O . VAL C 1 224 ? 21.308 21.352 53.968 1.00 12.52 203 VAL C O 1
ATOM 5830 N N . ASN C 1 225 ? 20.760 23.516 54.057 1.00 11.89 204 ASN C N 1
ATOM 5831 C CA . ASN C 1 225 ? 19.546 23.283 54.844 1.00 13.24 204 ASN C CA 1
ATOM 5832 C C . ASN C 1 225 ? 18.428 24.228 54.486 1.00 12.57 204 ASN C C 1
ATOM 5833 O O . ASN C 1 225 ? 18.685 25.305 54.002 1.00 12.45 204 ASN C O 1
ATOM 5838 N N . GLY C 1 226 ? 17.193 23.760 54.655 1.00 13.52 205 GLY C N 1
ATOM 5839 C CA . GLY C 1 226 ? 16.001 24.584 54.592 1.00 11.96 205 GLY C CA 1
ATOM 5840 C C . GLY C 1 226 ? 15.333 24.604 53.237 1.00 13.59 205 GLY C C 1
ATOM 5841 O O . GLY C 1 226 ? 15.997 24.462 52.182 1.00 11.93 205 GLY C O 1
ATOM 5842 N N . HIS C 1 227 ? 14.018 24.842 53.282 1.00 14.05 206 HIS C N 1
ATOM 5843 C CA . HIS C 1 227 ? 13.170 24.945 52.117 1.00 14.96 206 HIS C CA 1
ATOM 5844 C C . HIS C 1 227 ? 13.658 26.046 51.205 1.00 15.95 206 HIS C C 1
ATOM 5845 O O . HIS C 1 227 ? 13.586 25.886 49.982 1.00 15.76 206 HIS C O 1
ATOM 5852 N N . ASN C 1 228 ? 14.165 27.148 51.776 1.00 15.69 207 ASN C N 1
ATOM 5853 C CA . ASN C 1 228 ? 14.596 28.263 50.960 1.00 16.78 207 ASN C CA 1
ATOM 5854 C C . ASN C 1 228 ? 15.862 27.980 50.132 1.00 16.25 207 ASN C C 1
ATOM 5855 O O . ASN C 1 228 ? 16.232 28.811 49.280 1.00 16.17 207 ASN C O 1
ATOM 5860 N N . LYS C 1 229 ? 16.498 26.820 50.350 1.00 14.74 208 LYS C N 1
ATOM 5861 C CA . LYS C 1 229 ? 17.610 26.379 49.495 1.00 14.93 208 LYS C CA 1
ATOM 5862 C C . LYS C 1 229 ? 17.240 25.237 48.547 1.00 14.96 208 LYS C C 1
ATOM 5863 O O . LYS C 1 229 ? 18.119 24.756 47.797 1.00 15.30 208 LYS C O 1
ATOM 5869 N N . ALA C 1 230 ? 16.005 24.743 48.637 1.00 14.01 209 ALA C N 1
ATOM 5870 C CA . ALA C 1 230 ? 15.561 23.633 47.784 1.00 14.28 209 ALA C CA 1
ATOM 5871 C C . ALA C 1 230 ? 15.804 23.878 46.284 1.00 14.83 209 ALA C C 1
ATOM 5872 O O . ALA C 1 230 ? 16.319 23.011 45.587 1.00 15.51 209 ALA C O 1
ATOM 5874 N N . ARG C 1 231 ? 15.429 25.049 45.788 1.00 15.28 210 ARG C N 1
ATOM 5875 C CA . ARG C 1 231 ? 15.586 25.375 44.368 1.00 15.54 210 ARG C CA 1
ATOM 5876 C C . ARG C 1 231 ? 17.065 25.376 43.967 1.00 15.37 210 ARG C C 1
ATOM 5877 O O . ARG C 1 231 ? 17.435 24.843 42.905 1.00 16.38 210 ARG C O 1
ATOM 5885 N N . ALA C 1 232 ? 17.913 25.917 44.833 1.00 14.70 211 ALA C N 1
ATOM 5886 C CA . ALA C 1 232 ? 19.363 25.896 44.616 1.00 14.41 211 ALA C CA 1
ATOM 5887 C C . ALA C 1 232 ? 19.974 24.484 44.547 1.00 14.14 211 ALA C C 1
ATOM 5888 O O . ALA C 1 232 ? 20.887 24.227 43.745 1.00 14.96 211 ALA C O 1
ATOM 5890 N N . LEU C 1 233 ? 19.494 23.590 45.404 1.00 13.63 212 LEU C N 1
ATOM 5891 C CA . LEU C 1 233 ? 19.989 22.215 45.448 1.00 13.38 212 LEU C CA 1
ATOM 5892 C C . LEU C 1 233 ? 19.614 21.454 44.163 1.00 12.60 212 LEU C C 1
ATOM 5893 O O . LEU C 1 233 ? 20.457 20.740 43.604 1.00 13.07 212 LEU C O 1
ATOM 5898 N N . LYS C 1 234 ? 18.379 21.636 43.690 1.00 11.27 213 LYS C N 1
ATOM 5899 C CA . LYS C 1 234 ? 17.996 21.140 42.371 1.00 11.20 213 LYS C CA 1
ATOM 5900 C C . LYS C 1 234 ? 18.937 21.622 41.246 1.00 11.88 213 LYS C C 1
ATOM 5901 O O . LYS C 1 234 ? 19.357 20.824 40.414 1.00 10.50 213 LYS C O 1
ATOM 5907 N N . HIS C 1 235 ? 19.224 22.926 41.203 1.00 12.38 214 HIS C N 1
ATOM 5908 C CA . HIS C 1 235 ? 20.136 23.479 40.207 1.00 13.66 214 HIS C CA 1
ATOM 5909 C C . HIS C 1 235 ? 21.573 23.018 40.459 1.00 14.22 214 HIS C C 1
ATOM 5910 O O . HIS C 1 235 ? 22.371 22.950 39.529 1.00 15.49 214 HIS C O 1
ATOM 5917 N N . ALA C 1 236 ? 21.908 22.678 41.693 1.00 13.10 215 ALA C N 1
ATOM 5918 C CA . ALA C 1 236 ? 23.234 22.108 41.941 1.00 13.43 215 ALA C CA 1
ATOM 5919 C C . ALA C 1 236 ? 23.395 20.672 41.410 1.00 14.13 215 ALA C C 1
ATOM 5920 O O . ALA C 1 236 ? 24.452 20.308 40.886 1.00 14.69 215 ALA C O 1
ATOM 5922 N N . ILE C 1 237 ? 22.342 19.874 41.549 1.00 14.10 216 ILE C N 1
ATOM 5923 C CA . ILE C 1 237 ? 22.424 18.440 41.361 1.00 14.89 216 ILE C CA 1
ATOM 5924 C C . ILE C 1 237 ? 21.874 17.995 40.015 1.00 13.63 216 ILE C C 1
ATOM 5925 O O . ILE C 1 237 ? 22.497 17.170 39.349 1.00 12.06 216 ILE C O 1
ATOM 5930 N N . GLU C 1 238 ? 20.712 18.524 39.646 1.00 13.15 217 GLU C N 1
ATOM 5931 C CA . GLU C 1 238 ? 19.911 17.981 38.507 1.00 13.84 217 GLU C CA 1
ATOM 5932 C C . GLU C 1 238 ? 20.020 18.742 37.203 1.00 13.43 217 GLU C C 1
ATOM 5933 O O . GLU C 1 238 ? 19.799 18.166 36.147 1.00 14.70 217 GLU C O 1
ATOM 5939 N N . LYS C 1 239 ? 20.371 20.018 37.273 1.00 13.24 218 LYS C N 1
ATOM 5940 C CA . LYS C 1 239 ? 20.406 20.887 36.097 1.00 14.15 218 LYS C CA 1
ATOM 5941 C C . LYS C 1 239 ? 21.844 21.064 35.633 1.00 14.24 218 LYS C C 1
ATOM 5942 O O . LYS C 1 239 ? 22.797 20.768 36.365 1.00 13.91 218 LYS C O 1
ATOM 5944 N N . GLY C 1 240 ? 22.011 21.572 34.422 1.00 14.70 219 GLY C N 1
ATOM 5945 C CA . GLY C 1 240 ? 23.343 21.625 33.833 1.00 14.97 219 GLY C CA 1
ATOM 5946 C C . GLY C 1 240 ? 24.199 22.735 34.409 1.00 14.86 219 GLY C C 1
ATOM 5947 O O . GLY C 1 240 ? 23.658 23.721 34.937 1.00 15.33 219 GLY C O 1
ATOM 5948 N N . VAL C 1 241 ? 25.521 22.583 34.288 1.00 12.57 220 VAL C N 1
ATOM 5949 C CA . VAL C 1 241 ? 26.474 23.580 34.731 1.00 11.25 220 VAL C CA 1
ATOM 5950 C C . VAL C 1 241 ? 26.098 24.967 34.202 1.00 11.14 220 VAL C C 1
ATOM 5951 O O . VAL C 1 241 ? 25.945 25.150 33.004 1.00 9.62 220 VAL C O 1
ATOM 5955 N N . ASN C 1 242 ? 25.963 25.935 35.111 1.00 10.62 221 ASN C N 1
ATOM 5956 C CA . ASN C 1 242 ? 25.297 27.211 34.822 1.00 10.98 221 ASN C CA 1
ATOM 5957 C C . ASN C 1 242 ? 25.830 28.276 35.754 1.00 11.04 221 ASN C C 1
ATOM 5958 O O . ASN C 1 242 ? 25.717 28.118 36.969 1.00 10.36 221 ASN C O 1
ATOM 5963 N N . HIS C 1 243 ? 26.384 29.361 35.194 1.00 11.88 222 HIS C N 1
ATOM 5964 C CA . HIS C 1 243 ? 26.990 30.449 36.000 1.00 12.40 222 HIS C CA 1
ATOM 5965 C C . HIS C 1 243 ? 25.999 31.227 36.853 1.00 12.62 222 HIS C C 1
ATOM 5966 O O . HIS C 1 243 ? 26.423 31.960 37.745 1.00 12.41 222 HIS C O 1
ATOM 5973 N N . MET C 1 244 ? 24.695 31.086 36.588 1.00 13.51 223 MET C N 1
ATOM 5974 C CA . MET C 1 244 ? 23.690 31.736 37.456 1.00 14.57 223 MET C CA 1
ATOM 5975 C C . MET C 1 244 ? 23.515 30.969 38.797 1.00 15.11 223 MET C C 1
ATOM 5976 O O . MET C 1 244 ? 23.076 31.555 39.793 1.00 15.46 223 MET C O 1
ATOM 5981 N N . TRP C 1 245 ? 23.921 29.691 38.811 1.00 14.53 224 TRP C N 1
ATOM 5982 C CA . TRP C 1 245 ? 23.906 28.835 40.013 1.00 13.84 224 TRP C CA 1
ATOM 5983 C C . TRP C 1 245 ? 25.328 28.308 40.254 1.00 13.47 224 TRP C C 1
ATOM 5984 O O . TRP C 1 245 ? 25.670 27.160 39.846 1.00 12.21 224 TRP C O 1
ATOM 5995 N N . THR C 1 246 ? 26.169 29.139 40.880 1.00 13.64 225 THR C N 1
ATOM 5996 C CA . THR C 1 246 ? 27.627 28.876 40.852 1.00 14.25 225 THR C CA 1
ATOM 5997 C C . THR C 1 246 ? 27.990 27.574 41.544 1.00 14.14 225 THR C C 1
ATOM 5998 O O . THR C 1 246 ? 28.999 26.937 41.183 1.00 12.92 225 THR C O 1
ATOM 6002 N N . ILE C 1 247 ? 27.135 27.155 42.483 1.00 13.14 226 ILE C N 1
ATOM 6003 C CA . ILE C 1 247 ? 27.285 25.847 43.108 1.00 12.88 226 ILE C CA 1
ATOM 6004 C C . ILE C 1 247 ? 27.340 24.729 42.049 1.00 12.49 226 ILE C C 1
ATOM 6005 O O . ILE C 1 247 ? 28.057 23.750 42.219 1.00 13.30 226 ILE C O 1
ATOM 6010 N N . SER C 1 248 ? 26.647 24.902 40.929 1.00 11.47 227 SER C N 1
ATOM 6011 C CA . SER C 1 248 ? 26.604 23.837 39.894 1.00 10.59 227 SER C CA 1
ATOM 6012 C C . SER C 1 248 ? 27.992 23.494 39.392 1.00 9.78 227 SER C C 1
ATOM 6013 O O . SER C 1 248 ? 28.186 22.440 38.816 1.00 7.91 227 SER C O 1
ATOM 6016 N N . ALA C 1 249 ? 28.949 24.387 39.629 1.00 10.37 228 ALA C N 1
ATOM 6017 C CA . ALA C 1 249 ? 30.339 24.121 39.270 1.00 11.85 228 ALA C CA 1
ATOM 6018 C C . ALA C 1 249 ? 30.888 22.832 39.897 1.00 12.89 228 ALA C C 1
ATOM 6019 O O . ALA C 1 249 ? 31.819 22.235 39.353 1.00 14.48 228 ALA C O 1
ATOM 6021 N N . LEU C 1 250 ? 30.315 22.382 41.017 1.00 13.62 229 LEU C N 1
ATOM 6022 C CA . LEU C 1 250 ? 30.856 21.204 41.697 1.00 14.39 229 LEU C CA 1
ATOM 6023 C C . LEU C 1 250 ? 30.741 19.942 40.852 1.00 13.38 229 LEU C C 1
ATOM 6024 O O . LEU C 1 250 ? 31.453 18.990 41.088 1.00 13.19 229 LEU C O 1
ATOM 6029 N N . GLN C 1 251 ? 29.868 19.955 39.855 1.00 12.96 230 GLN C N 1
ATOM 6030 C CA . GLN C 1 251 ? 29.733 18.824 38.927 1.00 13.68 230 GLN C CA 1
ATOM 6031 C C . GLN C 1 251 ? 31.071 18.505 38.247 1.00 14.52 230 GLN C C 1
ATOM 6032 O O . GLN C 1 251 ? 31.313 17.390 37.825 1.00 15.82 230 GLN C O 1
ATOM 6038 N N . LEU C 1 252 ? 31.942 19.501 38.187 1.00 16.06 231 LEU C N 1
ATOM 6039 C CA . LEU C 1 252 ? 33.274 19.397 37.570 1.00 16.70 231 LEU C CA 1
ATOM 6040 C C . LEU C 1 252 ? 34.358 19.030 38.585 1.00 16.92 231 LEU C C 1
ATOM 6041 O O . LEU C 1 252 ? 35.503 18.705 38.217 1.00 17.54 231 LEU C O 1
ATOM 6046 N N . HIS C 1 253 ? 33.998 19.041 39.864 1.00 16.02 232 HIS C N 1
ATOM 6047 C CA . HIS C 1 253 ? 34.956 18.669 40.889 1.00 16.01 232 HIS C CA 1
ATOM 6048 C C . HIS C 1 253 ? 35.111 17.149 41.043 1.00 16.10 232 HIS C C 1
ATOM 6049 O O . HIS C 1 253 ? 34.143 16.391 40.927 1.00 16.30 232 HIS C O 1
ATOM 6056 N N . LYS C 1 254 ? 36.337 16.720 41.323 1.00 16.47 233 LYS C N 1
ATOM 6057 C CA . LYS C 1 254 ? 36.688 15.294 41.400 1.00 16.83 233 LYS C CA 1
ATOM 6058 C C . LYS C 1 254 ? 36.138 14.578 42.636 1.00 16.51 233 LYS C C 1
ATOM 6059 O O . LYS C 1 254 ? 35.981 13.364 42.630 1.00 16.58 233 LYS C O 1
ATOM 6061 N N . ASN C 1 255 ? 35.821 15.334 43.689 1.00 15.69 234 ASN C N 1
ATOM 6062 C CA . ASN C 1 255 ? 35.579 14.739 44.995 1.00 15.16 234 ASN C CA 1
ATOM 6063 C C . ASN C 1 255 ? 34.705 15.675 45.827 1.00 13.92 234 ASN C C 1
ATOM 6064 O O . ASN C 1 255 ? 35.192 16.350 46.719 1.00 13.57 234 ASN C O 1
ATOM 6069 N N . ALA C 1 256 ? 33.421 15.724 45.503 1.00 12.76 235 ALA C N 1
ATOM 6070 C CA . ALA C 1 256 ? 32.480 16.643 46.149 1.00 12.68 235 ALA C CA 1
ATOM 6071 C C . ALA C 1 256 ? 31.439 15.882 46.945 1.00 12.20 235 ALA C C 1
ATOM 6072 O O . ALA C 1 256 ? 30.958 14.814 46.515 1.00 12.34 235 ALA C O 1
ATOM 6074 N N . ILE C 1 257 ? 31.123 16.416 48.114 1.00 11.41 236 ILE C N 1
ATOM 6075 C CA . ILE C 1 257 ? 30.087 15.866 48.979 1.00 11.14 236 ILE C CA 1
ATOM 6076 C C . ILE C 1 257 ? 29.130 16.973 49.359 1.00 11.40 236 ILE C C 1
ATOM 6077 O O . ILE C 1 257 ? 29.561 18.048 49.777 1.00 11.83 236 ILE C O 1
ATOM 6082 N N . ILE C 1 258 ? 27.832 16.709 49.242 1.00 10.80 237 ILE C N 1
ATOM 6083 C CA . ILE C 1 258 ? 26.863 17.624 49.768 1.00 10.89 237 ILE C CA 1
ATOM 6084 C C . ILE C 1 258 ? 26.083 16.947 50.891 1.00 11.27 237 ILE C C 1
ATOM 6085 O O . ILE C 1 258 ? 25.573 15.847 50.724 1.00 12.07 237 ILE C O 1
ATOM 6090 N N . VAL C 1 259 ? 25.998 17.608 52.042 1.00 11.00 238 VAL C N 1
ATOM 6091 C CA . VAL C 1 259 ? 25.140 17.127 53.104 1.00 10.21 238 VAL C CA 1
ATOM 6092 C C . VAL C 1 259 ? 23.921 18.061 53.227 1.00 10.08 238 VAL C C 1
ATOM 6093 O O . VAL C 1 259 ? 24.072 19.257 53.305 1.00 9.78 238 VAL C O 1
ATOM 6097 N N . SER C 1 260 ? 22.719 17.496 53.173 1.00 10.93 239 SER C N 1
ATOM 6098 C CA . SER C 1 260 ? 21.477 18.272 53.123 1.00 11.36 239 SER C CA 1
ATOM 6099 C C . SER C 1 260 ? 20.468 17.789 54.164 1.00 12.14 239 SER C C 1
ATOM 6100 O O . SER C 1 260 ? 20.347 16.573 54.410 1.00 12.38 239 SER C O 1
ATOM 6103 N N . ASP C 1 261 ? 19.725 18.706 54.775 1.00 12.13 240 ASP C N 1
ATOM 6104 C CA . ASP C 1 261 ? 18.588 18.248 55.596 1.00 13.81 240 ASP C CA 1
ATOM 6105 C C . ASP C 1 261 ? 17.451 17.838 54.645 1.00 13.56 240 ASP C C 1
ATOM 6106 O O . ASP C 1 261 ? 17.577 18.012 53.437 1.00 14.33 240 ASP C O 1
ATOM 6111 N N . LYS C 1 262 ? 16.339 17.354 55.167 1.00 13.24 241 LYS C N 1
ATOM 6112 C CA . LYS C 1 262 ? 15.259 16.905 54.299 1.00 13.49 241 LYS C CA 1
ATOM 6113 C C . LYS C 1 262 ? 14.613 18.043 53.515 1.00 12.82 241 LYS C C 1
ATOM 6114 O O . LYS C 1 262 ? 14.351 17.905 52.305 1.00 12.30 241 LYS C O 1
ATOM 6120 N N . ASN C 1 263 ? 14.380 19.155 54.206 1.00 11.42 242 ASN C N 1
ATOM 6121 C CA . ASN C 1 263 ? 13.690 20.307 53.643 1.00 11.46 242 ASN C CA 1
ATOM 6122 C C . ASN C 1 263 ? 14.339 20.861 52.389 1.00 10.69 242 ASN C C 1
ATOM 6123 O O . ASN C 1 263 ? 13.651 21.277 51.491 1.00 11.15 242 ASN C O 1
ATOM 6128 N N . ALA C 1 264 ? 15.670 20.827 52.329 1.00 9.57 243 ALA C N 1
ATOM 6129 C CA . ALA C 1 264 ? 16.375 21.333 51.188 1.00 8.97 243 ALA C CA 1
ATOM 6130 C C . ALA C 1 264 ? 16.241 20.419 49.976 1.00 9.73 243 ALA C C 1
ATOM 6131 O O . ALA C 1 264 ? 16.626 20.828 48.881 1.00 9.80 243 ALA C O 1
ATOM 6133 N N . THR C 1 265 ? 15.690 19.196 50.159 1.00 9.98 244 THR C N 1
ATOM 6134 C CA . THR C 1 265 ? 15.537 18.236 49.038 1.00 9.95 244 THR C CA 1
ATOM 6135 C C . THR C 1 265 ? 14.211 18.319 48.321 1.00 10.91 244 THR C C 1
ATOM 6136 O O . THR C 1 265 ? 13.989 17.539 47.385 1.00 10.91 244 THR C O 1
ATOM 6140 N N . TYR C 1 266 ? 13.343 19.258 48.727 1.00 11.25 245 TYR C N 1
ATOM 6141 C CA . TYR C 1 266 ? 11.943 19.295 48.219 1.00 11.94 245 TYR C CA 1
ATOM 6142 C C . TYR C 1 266 ? 11.782 19.542 46.744 1.00 11.91 245 TYR C C 1
ATOM 6143 O O . TYR C 1 266 ? 10.722 19.257 46.201 1.00 12.31 245 TYR C O 1
ATOM 6152 N N . GLU C 1 267 ? 12.815 20.036 46.082 1.00 11.91 246 GLU C N 1
ATOM 6153 C CA . GLU C 1 267 ? 12.709 20.270 44.645 1.00 12.03 246 GLU C CA 1
ATOM 6154 C C . GLU C 1 267 ? 13.439 19.187 43.837 1.00 11.96 246 GLU C C 1
ATOM 6155 O O . GLU C 1 267 ? 13.399 19.201 42.600 1.00 10.82 246 GLU C O 1
ATOM 6161 N N . LEU C 1 268 ? 14.134 18.274 44.525 1.00 10.80 247 LEU C N 1
ATOM 6162 C CA . LEU C 1 268 ? 14.767 17.142 43.838 1.00 10.40 247 LEU C CA 1
ATOM 6163 C C . LEU C 1 268 ? 13.694 16.135 43.440 1.00 10.30 247 LEU C C 1
ATOM 6164 O O . LEU C 1 268 ? 12.642 16.049 44.089 1.00 10.47 247 LEU C O 1
ATOM 6169 N N . LYS C 1 269 ? 13.948 15.362 42.384 1.00 10.43 248 LYS C N 1
ATOM 6170 C CA . LYS C 1 269 ? 13.080 14.224 42.074 1.00 10.98 248 LYS C CA 1
ATOM 6171 C C . LYS C 1 269 ? 13.212 13.159 43.167 1.00 10.71 248 LYS C C 1
ATOM 6172 O O . LYS C 1 269 ? 14.310 12.926 43.688 1.00 10.46 248 LYS C O 1
ATOM 6178 N N . VAL C 1 270 ? 12.097 12.529 43.515 1.00 10.56 249 VAL C N 1
ATOM 6179 C CA . VAL C 1 270 ? 12.126 11.333 44.363 1.00 10.63 249 VAL C CA 1
ATOM 6180 C C . VAL C 1 270 ? 13.290 10.412 43.917 1.00 10.68 249 VAL C C 1
ATOM 6181 O O . VAL C 1 270 ? 14.095 9.960 44.755 1.00 10.24 249 VAL C O 1
ATOM 6185 N N . GLY C 1 271 ? 13.379 10.146 42.611 1.00 10.26 250 GLY C N 1
ATOM 6186 C CA . GLY C 1 271 ? 14.412 9.258 42.062 1.00 10.30 250 GLY C CA 1
ATOM 6187 C C . GLY C 1 271 ? 15.870 9.709 42.312 1.00 10.68 250 GLY C C 1
ATOM 6188 O O . GLY C 1 271 ? 16.785 8.864 42.418 1.00 10.87 250 GLY C O 1
ATOM 6189 N N . THR C 1 272 ? 16.094 11.022 42.386 1.00 9.95 251 THR C N 1
ATOM 6190 C CA . THR C 1 272 ? 17.422 11.575 42.679 1.00 11.36 251 THR C CA 1
ATOM 6191 C C . THR C 1 272 ? 17.839 11.264 44.126 1.00 11.41 251 THR C C 1
ATOM 6192 O O . THR C 1 272 ? 18.940 10.806 44.396 1.00 11.81 251 THR C O 1
ATOM 6196 N N . VAL C 1 273 ? 16.926 11.495 45.051 1.00 11.74 252 VAL C N 1
ATOM 6197 C CA . VAL C 1 273 ? 17.120 11.154 46.458 1.00 12.02 252 VAL C CA 1
ATOM 6198 C C . VAL C 1 273 ? 17.347 9.656 46.619 1.00 11.06 252 VAL C C 1
ATOM 6199 O O . VAL C 1 273 ? 18.291 9.227 47.290 1.00 10.33 252 VAL C O 1
ATOM 6203 N N . GLU C 1 274 ? 16.493 8.854 45.982 1.00 10.92 253 GLU C N 1
ATOM 6204 C CA . GLU C 1 274 ? 16.604 7.404 46.088 1.00 10.66 253 GLU C CA 1
ATOM 6205 C C . GLU C 1 274 ? 17.978 6.930 45.559 1.00 9.75 253 GLU C C 1
ATOM 6206 O O . GLU C 1 274 ? 18.611 6.050 46.166 1.00 9.11 253 GLU C O 1
ATOM 6212 N N . TYR C 1 275 ? 18.416 7.541 44.470 1.00 9.04 254 TYR C N 1
ATOM 6213 C CA . TYR C 1 275 ? 19.713 7.252 43.815 1.00 10.05 254 TYR C CA 1
ATOM 6214 C C . TYR C 1 275 ? 20.913 7.570 44.686 1.00 9.91 254 TYR C C 1
ATOM 6215 O O . TYR C 1 275 ? 21.849 6.763 44.746 1.00 8.87 254 TYR C O 1
ATOM 6224 N N . PHE C 1 276 ? 20.899 8.720 45.373 1.00 9.41 255 PHE C N 1
ATOM 6225 C CA . PHE C 1 276 ? 22.039 9.079 46.227 1.00 9.71 255 PHE C CA 1
ATOM 6226 C C . PHE C 1 276 ? 21.988 8.360 47.574 1.00 11.19 255 PHE C C 1
ATOM 6227 O O . PHE C 1 276 ? 23.041 8.052 48.139 1.00 10.53 255 PHE C O 1
ATOM 6235 N N . ASN C 1 277 ? 20.781 8.116 48.101 1.00 11.70 256 ASN C N 1
ATOM 6236 C CA . ASN C 1 277 ? 20.622 7.221 49.255 1.00 12.39 256 ASN C CA 1
ATOM 6237 C C . ASN C 1 277 ? 21.227 5.837 48.982 1.00 13.07 256 ASN C C 1
ATOM 6238 O O . ASN C 1 277 ? 21.966 5.294 49.802 1.00 12.84 256 ASN C O 1
ATOM 6243 N N . ASP C 1 278 ? 20.938 5.277 47.811 1.00 13.38 257 ASP C N 1
ATOM 6244 C CA . ASP C 1 278 ? 21.431 3.941 47.487 1.00 13.78 257 ASP C CA 1
ATOM 6245 C C . ASP C 1 278 ? 22.967 3.945 47.361 1.00 14.70 257 ASP C C 1
ATOM 6246 O O . ASP C 1 278 ? 23.632 2.981 47.760 1.00 14.23 257 ASP C O 1
ATOM 6251 N N . ILE C 1 279 ? 23.537 5.038 46.830 1.00 14.52 258 ILE C N 1
ATOM 6252 C CA . ILE C 1 279 ? 24.985 5.156 46.748 1.00 14.55 258 ILE C CA 1
ATOM 6253 C C . ILE C 1 279 ? 25.609 5.082 48.158 1.00 14.94 258 ILE C C 1
ATOM 6254 O O . ILE C 1 279 ? 26.631 4.427 48.354 1.00 14.44 258 ILE C O 1
ATOM 6259 N N . GLU C 1 280 ? 24.988 5.740 49.134 1.00 14.68 259 GLU C N 1
ATOM 6260 C CA . GLU C 1 280 ? 25.483 5.683 50.507 1.00 16.10 259 GLU C CA 1
ATOM 6261 C C . GLU C 1 280 ? 25.407 4.273 51.078 1.00 16.94 259 GLU C C 1
ATOM 6262 O O . GLU C 1 280 ? 26.345 3.816 51.740 1.00 18.11 259 GLU C O 1
ATOM 6268 N N . ARG C 1 281 ? 24.297 3.594 50.793 1.00 16.95 260 ARG C N 1
ATOM 6269 C CA A ARG C 1 281 ? 24.041 2.229 51.223 0.50 17.38 260 ARG C CA 1
ATOM 6270 C CA B ARG C 1 281 ? 24.106 2.231 51.273 0.50 17.75 260 ARG C CA 1
ATOM 6271 C C . ARG C 1 281 ? 25.092 1.280 50.617 1.00 17.95 260 ARG C C 1
ATOM 6272 O O . ARG C 1 281 ? 25.733 0.516 51.320 1.00 16.65 260 ARG C O 1
ATOM 6287 N N . LYS C 1 282 ? 25.233 1.345 49.284 1.00 19.03 261 LYS C N 1
ATOM 6288 C CA . LYS C 1 282 ? 26.215 0.530 48.544 1.00 20.75 261 LYS C CA 1
ATOM 6289 C C . LYS C 1 282 ? 27.670 0.829 48.966 1.00 21.48 261 LYS C C 1
ATOM 6290 O O . LYS C 1 282 ? 28.456 -0.112 49.210 1.00 20.52 261 LYS C O 1
ATOM 6296 N N . ASN C 1 283 ? 28.004 2.121 49.054 1.00 21.88 262 ASN C N 1
ATOM 6297 C CA . ASN C 1 283 ? 29.330 2.571 49.484 1.00 23.59 262 ASN C CA 1
ATOM 6298 C C . ASN C 1 283 ? 29.723 1.909 50.794 1.00 24.93 262 ASN C C 1
ATOM 6299 O O . ASN C 1 283 ? 30.833 1.377 50.886 1.00 25.04 262 ASN C O 1
ATOM 6304 N N . PHE C 1 284 ? 28.822 1.906 51.791 1.00 25.06 263 PHE C N 1
ATOM 6305 C CA . PHE C 1 284 ? 29.167 1.318 53.103 1.00 25.30 263 PHE C CA 1
ATOM 6306 C C . PHE C 1 284 ? 29.274 -0.216 53.077 1.00 25.97 263 PHE C C 1
ATOM 6307 O O . PHE C 1 284 ? 30.087 -0.803 53.785 1.00 25.94 263 PHE C O 1
ATOM 6315 N N . ASN C 1 285 ? 28.446 -0.860 52.270 1.00 26.83 264 ASN C N 1
ATOM 6316 C CA . ASN C 1 285 ? 28.393 -2.308 52.233 1.00 28.41 264 ASN C CA 1
ATOM 6317 C C . ASN C 1 285 ? 29.193 -2.933 51.076 1.00 29.89 264 ASN C C 1
ATOM 6318 O O . ASN C 1 285 ? 28.867 -4.032 50.625 1.00 30.17 264 ASN C O 1
ATOM 6323 N N . ASN C 1 286 ? 30.252 -2.250 50.630 1.00 31.18 265 ASN C N 1
ATOM 6324 C CA . ASN C 1 286 ? 30.968 -2.634 49.405 1.00 33.06 265 ASN C CA 1
ATOM 6325 C C . ASN C 1 286 ? 32.179 -3.550 49.608 1.00 35.12 265 ASN C C 1
ATOM 6326 O O . ASN C 1 286 ? 32.941 -3.781 48.667 1.00 34.92 265 ASN C O 1
ATOM 6331 N N . ASP C 1 287 ? 32.361 -4.035 50.841 1.00 37.47 266 ASP C N 1
ATOM 6332 C CA . ASP C 1 287 ? 33.393 -5.042 51.195 1.00 39.20 266 ASP C CA 1
ATOM 6333 C C . ASP C 1 287 ? 34.803 -4.563 50.916 1.00 40.80 266 ASP C C 1
ATOM 6334 O O . ASP C 1 287 ? 35.706 -5.374 50.756 1.00 41.76 266 ASP C O 1
ATOM 6339 N N . LEU C 1 288 ? 34.983 -3.246 50.855 1.00 42.52 267 LEU C N 1
ATOM 6340 C CA . LEU C 1 288 ? 36.294 -2.657 50.611 1.00 44.27 267 LEU C CA 1
ATOM 6341 C C . LEU C 1 288 ? 36.781 -1.822 51.799 1.00 45.53 267 LEU C C 1
ATOM 6342 O O . LEU C 1 288 ? 36.003 -1.501 52.710 1.00 46.04 267 LEU C O 1
ATOM 6347 N N . LYS C 1 289 ? 38.060 -1.442 51.741 1.00 46.72 268 LYS C N 1
ATOM 6348 C CA . LYS C 1 289 ? 38.752 -0.738 52.818 1.00 47.71 268 LYS C CA 1
ATOM 6349 C C . LYS C 1 289 ? 38.278 0.705 52.987 1.00 48.25 268 LYS C C 1
ATOM 6350 O O . LYS C 1 289 ? 38.444 1.297 54.065 1.00 48.77 268 LYS C O 1
ATOM 6352 N N . PRO D 1 19 ? -8.727 8.078 11.941 1.00 34.07 -2 PRO D N 1
ATOM 6353 C CA . PRO D 1 19 ? -7.948 7.169 12.787 1.00 33.80 -2 PRO D CA 1
ATOM 6354 C C . PRO D 1 19 ? -8.292 7.280 14.284 1.00 33.22 -2 PRO D C 1
ATOM 6355 O O . PRO D 1 19 ? -7.945 6.361 15.057 1.00 33.43 -2 PRO D O 1
ATOM 6359 N N . GLY D 1 20 ? -8.935 8.399 14.667 1.00 31.59 -1 GLY D N 1
ATOM 6360 C CA . GLY D 1 20 ? -9.325 8.690 16.050 1.00 30.16 -1 GLY D CA 1
ATOM 6361 C C . GLY D 1 20 ? -8.316 9.469 16.919 1.00 28.74 -1 GLY D C 1
ATOM 6362 O O . GLY D 1 20 ? -8.209 9.212 18.124 1.00 27.64 -1 GLY D O 1
ATOM 6363 N N . SER D 1 21 ? -7.591 10.409 16.301 1.00 26.51 0 SER D N 1
ATOM 6364 C CA . SER D 1 21 ? -6.693 11.336 16.998 1.00 24.71 0 SER D CA 1
ATOM 6365 C C . SER D 1 21 ? -6.487 12.611 16.151 1.00 23.17 0 SER D C 1
ATOM 6366 O O . SER D 1 21 ? -6.898 12.650 14.984 1.00 23.12 0 SER D O 1
ATOM 6369 N N . MET D 1 22 ? -5.858 13.639 16.718 1.00 21.19 1 MET D N 1
ATOM 6370 C CA . MET D 1 22 ? -5.339 14.734 15.906 1.00 19.26 1 MET D CA 1
ATOM 6371 C C . MET D 1 22 ? -4.471 14.128 14.823 1.00 17.81 1 MET D C 1
ATOM 6372 O O . MET D 1 22 ? -3.841 13.094 15.041 1.00 16.88 1 MET D O 1
ATOM 6377 N N . ARG D 1 23 ? -4.500 14.728 13.639 1.00 16.07 2 ARG D N 1
ATOM 6378 C CA . ARG D 1 23 ? -3.660 14.288 12.569 1.00 15.60 2 ARG D CA 1
ATOM 6379 C C . ARG D 1 23 ? -2.688 15.381 12.227 1.00 14.66 2 ARG D C 1
ATOM 6380 O O . ARG D 1 23 ? -3.026 16.563 12.248 1.00 14.35 2 ARG D O 1
ATOM 6388 N N . LEU D 1 24 ? -1.467 14.982 11.919 1.00 14.45 3 LEU D N 1
ATOM 6389 C CA . LEU D 1 24 ? -0.454 15.932 11.439 1.00 14.98 3 LEU D CA 1
ATOM 6390 C C . LEU D 1 24 ? 0.058 15.377 10.140 1.00 15.34 3 LEU D C 1
ATOM 6391 O O . LEU D 1 24 ? 0.681 14.325 10.112 1.00 15.91 3 LEU D O 1
ATOM 6396 N N . ILE D 1 25 ? -0.221 16.098 9.069 1.00 15.96 4 ILE D N 1
ATOM 6397 C CA . ILE D 1 25 ? 0.108 15.684 7.731 1.00 15.78 4 ILE D CA 1
ATOM 6398 C C . ILE D 1 25 ? 1.299 16.518 7.336 1.00 15.45 4 ILE D C 1
ATOM 6399 O O . ILE D 1 25 ? 1.202 17.746 7.258 1.00 14.49 4 ILE D O 1
ATOM 6404 N N . ILE D 1 26 ? 2.414 15.847 7.065 1.00 14.89 5 ILE D N 1
ATOM 6405 C CA . ILE D 1 26 ? 3.625 16.566 6.747 1.00 15.19 5 ILE D CA 1
ATOM 6406 C C . ILE D 1 26 ? 3.955 16.322 5.289 1.00 15.80 5 ILE D C 1
ATOM 6407 O O . ILE D 1 26 ? 3.953 15.186 4.851 1.00 15.76 5 ILE D O 1
ATOM 6412 N N . ARG D 1 27 ? 4.226 17.394 4.550 1.00 16.77 6 ARG D N 1
ATOM 6413 C CA . ARG D 1 27 ? 4.607 17.307 3.136 1.00 17.74 6 ARG D CA 1
ATOM 6414 C C . ARG D 1 27 ? 5.813 18.179 2.887 1.00 18.63 6 ARG D C 1
ATOM 6415 O O . ARG D 1 27 ? 6.118 19.049 3.690 1.00 19.50 6 ARG D O 1
ATOM 6423 N N . PRO D 1 28 ? 6.520 17.949 1.766 1.00 19.59 7 PRO D N 1
ATOM 6424 C CA . PRO D 1 28 ? 7.787 18.651 1.625 1.00 19.84 7 PRO D CA 1
ATOM 6425 C C . PRO D 1 28 ? 7.706 20.174 1.516 1.00 20.22 7 PRO D C 1
ATOM 6426 O O . PRO D 1 28 ? 8.454 20.863 2.224 1.00 20.97 7 PRO D O 1
ATOM 6430 N N . THR D 1 29 ? 6.816 20.689 0.661 1.00 20.49 8 THR D N 1
ATOM 6431 C CA . THR D 1 29 ? 6.810 22.101 0.319 1.00 21.11 8 THR D CA 1
ATOM 6432 C C . THR D 1 29 ? 5.439 22.761 0.582 1.00 21.14 8 THR D C 1
ATOM 6433 O O . THR D 1 29 ? 4.450 22.092 0.795 1.00 20.31 8 THR D O 1
ATOM 6437 N N . TYR D 1 30 ? 5.423 24.090 0.548 1.00 21.92 9 TYR D N 1
ATOM 6438 C CA . TYR D 1 30 ? 4.224 24.904 0.678 1.00 22.55 9 TYR D CA 1
ATOM 6439 C C . TYR D 1 30 ? 3.205 24.564 -0.428 1.00 22.42 9 TYR D C 1
ATOM 6440 O O . TYR D 1 30 ? 2.001 24.555 -0.200 1.00 21.89 9 TYR D O 1
ATOM 6449 N N . GLU D 1 31 ? 3.708 24.207 -1.600 1.00 22.88 10 GLU D N 1
ATOM 6450 C CA . GLU D 1 31 ? 2.869 23.815 -2.734 1.00 22.62 10 GLU D CA 1
ATOM 6451 C C . GLU D 1 31 ? 2.195 22.473 -2.474 1.00 21.42 10 GLU D C 1
ATOM 6452 O O . GLU D 1 31 ? 1.039 22.262 -2.891 1.00 21.45 10 GLU D O 1
ATOM 6458 N N . ASP D 1 32 ? 2.901 21.561 -1.803 1.00 18.68 11 ASP D N 1
ATOM 6459 C CA . ASP D 1 32 ? 2.318 20.260 -1.506 1.00 17.84 11 ASP D CA 1
ATOM 6460 C C . ASP D 1 32 ? 1.177 20.414 -0.478 1.00 17.03 11 ASP D C 1
ATOM 6461 O O . ASP D 1 32 ? 0.124 19.792 -0.611 1.00 16.02 11 ASP D O 1
ATOM 6466 N N . ILE D 1 33 ? 1.389 21.228 0.552 1.00 16.04 12 ILE D N 1
ATOM 6467 C CA . ILE D 1 33 ? 0.356 21.353 1.579 1.00 16.03 12 ILE D CA 1
ATOM 6468 C C . ILE D 1 33 ? -0.844 22.107 1.065 1.00 15.70 12 ILE D C 1
ATOM 6469 O O . ILE D 1 33 ? -1.949 21.770 1.422 1.00 16.26 12 ILE D O 1
ATOM 6474 N N . SER D 1 34 ? -0.606 23.089 0.204 1.00 16.71 13 SER D N 1
ATOM 6475 C CA . SER D 1 34 ? -1.648 23.860 -0.468 1.00 17.49 13 SER D CA 1
ATOM 6476 C C . SER D 1 34 ? -2.575 22.943 -1.237 1.00 18.16 13 SER D C 1
ATOM 6477 O O . SER D 1 34 ? -3.793 23.051 -1.117 1.00 18.43 13 SER D O 1
ATOM 6480 N N . LYS D 1 35 ? -1.977 22.042 -2.013 1.00 18.64 14 LYS D N 1
ATOM 6481 C CA . LYS D 1 35 ? -2.708 21.024 -2.758 1.00 18.76 14 LYS D CA 1
ATOM 6482 C C . LYS D 1 35 ? -3.412 20.063 -1.829 1.00 18.01 14 LYS D C 1
ATOM 6483 O O . LYS D 1 35 ? -4.607 19.780 -2.011 1.00 18.68 14 LYS D O 1
ATOM 6489 N N . TRP D 1 36 ? -2.698 19.582 -0.810 1.00 17.06 15 TRP D N 1
ATOM 6490 C CA . TRP D 1 36 ? -3.304 18.671 0.141 1.00 15.53 15 TRP D CA 1
ATOM 6491 C C . TRP D 1 36 ? -4.541 19.286 0.751 1.00 15.23 15 TRP D C 1
ATOM 6492 O O . TRP D 1 36 ? -5.578 18.615 0.859 1.00 14.99 15 TRP D O 1
ATOM 6503 N N . ALA D 1 37 ? -4.421 20.539 1.186 1.00 14.36 16 ALA D N 1
ATOM 6504 C CA . ALA D 1 37 ? -5.518 21.199 1.840 1.00 15.16 16 ALA D CA 1
ATOM 6505 C C . ALA D 1 37 ? -6.681 21.415 0.870 1.00 16.17 16 ALA D C 1
ATOM 6506 O O . ALA D 1 37 ? -7.829 21.192 1.240 1.00 16.13 16 ALA D O 1
ATOM 6508 N N . ALA D 1 38 ? -6.396 21.867 -0.356 1.00 17.25 17 ALA D N 1
ATOM 6509 C CA . ALA D 1 38 ? -7.479 22.051 -1.346 1.00 18.82 17 ALA D CA 1
ATOM 6510 C C . ALA D 1 38 ? -8.228 20.743 -1.576 1.00 19.01 17 ALA D C 1
ATOM 6511 O O . ALA D 1 38 ? -9.466 20.717 -1.591 1.00 19.05 17 ALA D O 1
ATOM 6513 N N . ASN D 1 39 ? -7.475 19.660 -1.733 1.00 19.68 18 ASN D N 1
ATOM 6514 C CA . ASN D 1 39 ? -8.086 18.353 -1.988 1.00 21.45 18 ASN D CA 1
ATOM 6515 C C . ASN D 1 39 ? -8.958 17.875 -0.841 1.00 21.32 18 ASN D C 1
ATOM 6516 O O . ASN D 1 39 ? -9.979 17.211 -1.074 1.00 21.63 18 ASN D O 1
ATOM 6521 N N . HIS D 1 40 ? -8.560 18.230 0.385 1.00 20.34 19 HIS D N 1
ATOM 6522 C CA . HIS D 1 40 ? -9.293 17.850 1.592 1.00 19.93 19 HIS D CA 1
ATOM 6523 C C . HIS D 1 40 ? -10.629 18.600 1.666 1.00 20.30 19 HIS D C 1
ATOM 6524 O O . HIS D 1 40 ? -11.659 18.025 2.000 1.00 19.41 19 HIS D O 1
ATOM 6531 N N . VAL D 1 41 ? -10.574 19.900 1.372 1.00 20.61 20 VAL D N 1
ATOM 6532 C CA . VAL D 1 41 ? -11.745 20.742 1.392 1.00 20.58 20 VAL D CA 1
ATOM 6533 C C . VAL D 1 41 ? -12.710 20.234 0.322 1.00 21.91 20 VAL D C 1
ATOM 6534 O O . VAL D 1 41 ? -13.909 20.004 0.611 1.00 21.30 20 VAL D O 1
ATOM 6538 N N . ALA D 1 42 ? -12.174 20.022 -0.889 1.00 22.74 21 ALA D N 1
ATOM 6539 C CA . ALA D 1 42 ? -12.960 19.479 -2.010 1.00 24.01 21 ALA D CA 1
ATOM 6540 C C . ALA D 1 42 ? -13.594 18.157 -1.638 1.00 24.66 21 ALA D C 1
ATOM 6541 O O . ALA D 1 42 ? -14.805 17.988 -1.780 1.00 25.80 21 ALA D O 1
ATOM 6543 N N . GLN D 1 43 ? -12.789 17.251 -1.105 1.00 25.33 22 GLN D N 1
ATOM 6544 C CA . GLN D 1 43 ? -13.252 15.961 -0.608 1.00 26.66 22 GLN D CA 1
ATOM 6545 C C . GLN D 1 43 ? -14.421 16.053 0.399 1.00 26.93 22 GLN D C 1
ATOM 6546 O O . GLN D 1 43 ? -15.436 15.390 0.219 1.00 27.62 22 GLN D O 1
ATOM 6552 N N . LYS D 1 44 ? -14.296 16.868 1.446 1.00 26.79 23 LYS D N 1
ATOM 6553 C CA . LYS D 1 44 ? -15.396 17.021 2.415 1.00 27.67 23 LYS D CA 1
ATOM 6554 C C . LYS D 1 44 ? -16.700 17.608 1.808 1.00 27.54 23 LYS D C 1
ATOM 6555 O O . LYS D 1 44 ? -17.789 17.144 2.139 1.00 27.29 23 LYS D O 1
ATOM 6561 N N . ILE D 1 45 ? -16.581 18.619 0.941 1.00 28.06 24 ILE D N 1
ATOM 6562 C CA . ILE D 1 45 ? -17.759 19.200 0.232 1.00 28.38 24 ILE D CA 1
ATOM 6563 C C . ILE D 1 45 ? -18.408 18.176 -0.715 1.00 28.97 24 ILE D C 1
ATOM 6564 O O . ILE D 1 45 ? -19.595 17.904 -0.598 1.00 29.74 24 ILE D O 1
ATOM 6569 N N . ASN D 1 46 ? -17.628 17.573 -1.607 1.00 29.61 25 ASN D N 1
ATOM 6570 C CA . ASN D 1 46 ? -18.156 16.525 -2.512 1.00 30.29 25 ASN D CA 1
ATOM 6571 C C . ASN D 1 46 ? -18.865 15.334 -1.828 1.00 31.19 25 ASN D C 1
ATOM 6572 O O . ASN D 1 46 ? -19.902 14.893 -2.318 1.00 31.24 25 ASN D O 1
ATOM 6577 N N . GLU D 1 47 ? -18.336 14.841 -0.699 1.00 31.83 26 GLU D N 1
ATOM 6578 C CA . GLU D 1 47 ? -18.959 13.718 0.033 1.00 32.95 26 GLU D CA 1
ATOM 6579 C C . GLU D 1 47 ? -20.230 14.104 0.780 1.00 32.77 26 GLU D C 1
ATOM 6580 O O . GLU D 1 47 ? -21.137 13.276 0.944 1.00 33.20 26 GLU D O 1
ATOM 6586 N N . PHE D 1 48 ? -20.288 15.344 1.261 1.00 32.11 27 PHE D N 1
ATOM 6587 C CA . PHE D 1 48 ? -21.491 15.848 1.902 1.00 31.58 27 PHE D CA 1
ATOM 6588 C C . PHE D 1 48 ? -22.555 16.121 0.822 1.00 31.86 27 PHE D C 1
ATOM 6589 O O . PHE D 1 48 ? -23.745 15.923 1.064 1.00 32.20 27 PHE D O 1
ATOM 6597 N N . SER D 1 49 ? -22.091 16.533 -0.362 1.00 32.17 28 SER D N 1
ATOM 6598 C CA A SER D 1 49 ? -22.948 16.778 -1.532 0.50 32.59 28 SER D CA 1
ATOM 6599 C CA B SER D 1 49 ? -22.943 16.794 -1.533 0.50 32.41 28 SER D CA 1
ATOM 6600 C C . SER D 1 49 ? -24.037 17.798 -1.184 1.00 32.56 28 SER D C 1
ATOM 6601 O O . SER D 1 49 ? -25.205 17.444 -1.041 1.00 32.85 28 SER D O 1
ATOM 6606 N N . PRO D 1 50 ? -23.648 19.078 -1.040 1.00 32.70 29 PRO D N 1
ATOM 6607 C CA . PRO D 1 50 ? -24.610 20.054 -0.533 1.00 33.23 29 PRO D CA 1
ATOM 6608 C C . PRO D 1 50 ? -25.695 20.439 -1.552 1.00 33.71 29 PRO D C 1
ATOM 6609 O O . PRO D 1 50 ? -25.451 20.429 -2.748 1.00 33.23 29 PRO D O 1
ATOM 6613 N N . THR D 1 51 ? -26.872 20.794 -1.042 1.00 34.96 30 THR D N 1
ATOM 6614 C CA . THR D 1 51 ? -28.006 21.272 -1.841 1.00 35.82 30 THR D CA 1
ATOM 6615 C C . THR D 1 51 ? -28.508 22.622 -1.292 1.00 36.66 30 THR D C 1
ATOM 6616 O O . THR D 1 51 ? -27.977 23.122 -0.280 1.00 36.50 30 THR D O 1
ATOM 6620 N N . LYS D 1 52 ? -29.534 23.204 -1.929 1.00 37.03 31 LYS D N 1
ATOM 6621 C CA . LYS D 1 52 ? -30.084 24.492 -1.460 1.00 37.20 31 LYS D CA 1
ATOM 6622 C C . LYS D 1 52 ? -30.708 24.351 -0.074 1.00 37.07 31 LYS D C 1
ATOM 6623 O O . LYS D 1 52 ? -30.625 25.269 0.751 1.00 36.63 31 LYS D O 1
ATOM 6625 N N . GLU D 1 53 ? -31.290 23.186 0.198 1.00 37.20 32 GLU D N 1
ATOM 6626 C CA . GLU D 1 53 ? -31.898 22.945 1.511 1.00 37.42 32 GLU D CA 1
ATOM 6627 C C . GLU D 1 53 ? -30.855 22.532 2.540 1.00 36.42 32 GLU D C 1
ATOM 6628 O O . GLU D 1 53 ? -31.022 22.828 3.739 1.00 36.72 32 GLU D O 1
ATOM 6634 N N . ASN D 1 54 ? -29.793 21.858 2.074 1.00 34.79 33 ASN D N 1
ATOM 6635 C CA . ASN D 1 54 ? -28.724 21.371 2.955 1.00 33.22 33 ASN D CA 1
ATOM 6636 C C . ASN D 1 54 ? -27.328 21.798 2.512 1.00 30.75 33 ASN D C 1
ATOM 6637 O O . ASN D 1 54 ? -26.573 21.011 1.976 1.00 30.64 33 ASN D O 1
ATOM 6642 N N . PRO D 1 55 ? -26.986 23.068 2.737 1.00 28.72 34 PRO D N 1
ATOM 6643 C CA . PRO D 1 55 ? -25.730 23.585 2.216 1.00 27.34 34 PRO D CA 1
ATOM 6644 C C . PRO D 1 55 ? -24.541 23.199 3.112 1.00 26.17 34 PRO D C 1
ATOM 6645 O O . PRO D 1 55 ? -24.736 22.817 4.271 1.00 26.20 34 PRO D O 1
ATOM 6649 N N . PHE D 1 56 ? -23.331 23.273 2.559 1.00 24.01 35 PHE D N 1
ATOM 6650 C CA . PHE D 1 56 ? -22.120 22.999 3.319 1.00 21.77 35 PHE D CA 1
ATOM 6651 C C . PHE D 1 56 ? -21.665 24.283 3.966 1.00 20.27 35 PHE D C 1
ATOM 6652 O O . PHE D 1 56 ? -21.592 25.327 3.314 1.00 20.22 35 PHE D O 1
ATOM 6660 N N . ILE D 1 57 ? -21.361 24.226 5.257 1.00 19.15 36 ILE D N 1
ATOM 6661 C CA . ILE D 1 57 ? -20.922 25.432 5.959 1.00 18.11 36 ILE D CA 1
ATOM 6662 C C . ILE D 1 57 ? -19.396 25.451 6.164 1.00 17.40 36 ILE D C 1
ATOM 6663 O O . ILE D 1 57 ? -18.837 24.552 6.802 1.00 15.95 36 ILE D O 1
ATOM 6668 N N . LEU D 1 58 ? -18.755 26.506 5.644 1.00 16.79 37 LEU D N 1
ATOM 6669 C CA . LEU D 1 58 ? -17.302 26.567 5.501 1.00 16.72 37 LEU D CA 1
ATOM 6670 C C . LEU D 1 58 ? -16.722 27.807 6.157 1.00 16.13 37 LEU D C 1
ATOM 6671 O O . LEU D 1 58 ? -17.129 28.913 5.826 1.00 17.45 37 LEU D O 1
ATOM 6676 N N . GLY D 1 59 ? -15.775 27.632 7.082 1.00 15.16 38 GLY D N 1
ATOM 6677 C CA . GLY D 1 59 ? -15.070 28.763 7.696 1.00 14.34 38 GLY D CA 1
ATOM 6678 C C . GLY D 1 59 ? -13.751 28.986 6.973 1.00 14.74 38 GLY D C 1
ATOM 6679 O O . GLY D 1 59 ? -13.081 28.020 6.600 1.00 15.22 38 GLY D O 1
ATOM 6680 N N . LEU D 1 60 ? -13.353 30.239 6.763 1.00 15.00 39 LEU D N 1
ATOM 6681 C CA . LEU D 1 60 ? -12.159 30.507 5.944 1.00 15.41 39 LEU D CA 1
ATOM 6682 C C . LEU D 1 60 ? -11.221 31.478 6.613 1.00 16.34 39 LEU D C 1
ATOM 6683 O O . LEU D 1 60 ? -11.647 32.254 7.464 1.00 17.04 39 LEU D O 1
ATOM 6688 N N . PRO D 1 61 ? -9.944 31.463 6.221 1.00 17.18 40 PRO D N 1
ATOM 6689 C CA . PRO D 1 61 ? -8.965 32.413 6.766 1.00 18.02 40 PRO D CA 1
ATOM 6690 C C . PRO D 1 61 ? -8.471 33.410 5.721 1.00 19.40 40 PRO D C 1
ATOM 6691 O O . PRO D 1 61 ? -8.722 33.219 4.522 1.00 19.07 40 PRO D O 1
ATOM 6695 N N . THR D 1 62 ? -7.777 34.455 6.168 1.00 20.30 41 THR D N 1
ATOM 6696 C CA . THR D 1 62 ? -6.976 35.285 5.256 1.00 22.38 41 THR D CA 1
ATOM 6697 C C . THR D 1 62 ? -5.485 35.106 5.531 1.00 22.91 41 THR D C 1
ATOM 6698 O O . THR D 1 62 ? -5.071 34.111 6.117 1.00 22.94 41 THR D O 1
ATOM 6702 N N . GLY D 1 63 ? -4.685 36.070 5.103 1.00 23.83 42 GLY D N 1
ATOM 6703 C CA . GLY D 1 63 ? -3.236 35.963 5.201 1.00 24.84 42 GLY D CA 1
ATOM 6704 C C . GLY D 1 63 ? -2.642 35.271 3.978 1.00 25.41 42 GLY D C 1
ATOM 6705 O O . GLY D 1 63 ? -3.372 34.845 3.058 1.00 25.35 42 GLY D O 1
ATOM 6706 N N . SER D 1 64 ? -1.316 35.144 3.960 1.00 25.51 43 SER D N 1
ATOM 6707 C CA . SER D 1 64 ? -0.657 34.419 2.865 1.00 25.70 43 SER D CA 1
ATOM 6708 C C . SER D 1 64 ? -0.681 32.862 2.967 1.00 25.19 43 SER D C 1
ATOM 6709 O O . SER D 1 64 ? -0.598 32.155 1.948 1.00 25.16 43 SER D O 1
ATOM 6712 N N . SER D 1 65 ? -0.810 32.328 4.181 1.00 24.19 44 SER D N 1
ATOM 6713 C CA . SER D 1 65 ? -1.048 30.879 4.384 1.00 23.49 44 SER D CA 1
ATOM 6714 C C . SER D 1 65 ? -1.971 30.184 3.359 1.00 21.83 44 SER D C 1
ATOM 6715 O O . SER D 1 65 ? -1.555 29.240 2.695 1.00 21.58 44 SER D O 1
ATOM 6718 N N . PRO D 1 66 ? -3.250 30.603 3.278 1.00 20.53 45 PRO D N 1
ATOM 6719 C CA . PRO D 1 66 ? -4.218 29.864 2.453 1.00 19.71 45 PRO D CA 1
ATOM 6720 C C . PRO D 1 66 ? -4.201 30.204 0.960 1.00 19.57 45 PRO D C 1
ATOM 6721 O O . PRO D 1 66 ? -4.926 29.590 0.189 1.00 19.48 45 PRO D O 1
ATOM 6725 N N . ILE D 1 67 ? -3.395 31.176 0.556 1.00 19.89 46 ILE D N 1
ATOM 6726 C CA . ILE D 1 67 ? -3.346 31.593 -0.846 1.00 21.21 46 ILE D CA 1
ATOM 6727 C C . ILE D 1 67 ? -3.191 30.415 -1.804 1.00 21.12 46 ILE D C 1
ATOM 6728 O O . ILE D 1 67 ? -4.013 30.244 -2.722 1.00 21.79 46 ILE D O 1
ATOM 6733 N N . GLY D 1 68 ? -2.187 29.568 -1.560 1.00 21.03 47 GLY D N 1
ATOM 6734 C CA . GLY D 1 68 ? -2.003 28.362 -2.390 1.00 20.45 47 GLY D CA 1
ATOM 6735 C C . GLY D 1 68 ? -3.257 27.489 -2.402 1.00 20.59 47 GLY D C 1
ATOM 6736 O O . GLY D 1 68 ? -3.665 26.985 -3.461 1.00 19.95 47 GLY D O 1
ATOM 6737 N N . MET D 1 69 ? -3.881 27.304 -1.235 1.00 20.22 48 MET D N 1
ATOM 6738 C CA . MET D 1 69 ? -5.101 26.476 -1.171 1.00 20.54 48 MET D CA 1
ATOM 6739 C C . MET D 1 69 ? -6.189 27.081 -2.080 1.00 20.94 48 MET D C 1
ATOM 6740 O O . MET D 1 69 ? -6.845 26.361 -2.839 1.00 21.40 48 MET D O 1
ATOM 6745 N N . TYR D 1 70 ? -6.354 28.400 -1.999 1.00 21.11 49 TYR D N 1
ATOM 6746 C CA . TYR D 1 70 ? -7.353 29.119 -2.792 1.00 21.54 49 TYR D CA 1
ATOM 6747 C C . TYR D 1 70 ? -7.079 28.984 -4.286 1.00 22.20 49 TYR D C 1
ATOM 6748 O O . TYR D 1 70 ? -8.006 28.751 -5.073 1.00 22.82 49 TYR D O 1
ATOM 6757 N N . LYS D 1 71 ? -5.809 29.117 -4.666 1.00 22.36 50 LYS D N 1
ATOM 6758 C CA . LYS D 1 71 ? -5.424 28.939 -6.058 1.00 23.11 50 LYS D CA 1
ATOM 6759 C C . LYS D 1 71 ? -5.791 27.556 -6.529 1.00 23.13 50 LYS D C 1
ATOM 6760 O O . LYS D 1 71 ? -6.333 27.409 -7.602 1.00 24.55 50 LYS D O 1
ATOM 6766 N N . ASN D 1 72 ? -5.545 26.537 -5.714 1.00 23.74 51 ASN D N 1
ATOM 6767 C CA . ASN D 1 72 ? -5.864 25.158 -6.109 1.00 23.50 51 ASN D CA 1
ATOM 6768 C C . ASN D 1 72 ? -7.376 24.926 -6.179 1.00 23.56 51 ASN D C 1
ATOM 6769 O O . ASN D 1 72 ? -7.869 24.177 -7.040 1.00 23.28 51 ASN D O 1
ATOM 6774 N N . LEU D 1 73 ? -8.117 25.555 -5.264 1.00 23.03 52 LEU D N 1
ATOM 6775 C CA . LEU D 1 73 ? -9.570 25.356 -5.226 1.00 22.59 52 LEU D CA 1
ATOM 6776 C C . LEU D 1 73 ? -10.201 26.015 -6.448 1.00 22.80 52 LEU D C 1
ATOM 6777 O O . LEU D 1 73 ? -11.136 25.490 -7.022 1.00 22.01 52 LEU D O 1
ATOM 6782 N N . ILE D 1 74 ? -9.647 27.156 -6.835 1.00 23.75 53 ILE D N 1
ATOM 6783 C CA . ILE D 1 74 ? -10.028 27.840 -8.060 1.00 25.28 53 ILE D CA 1
ATOM 6784 C C . ILE D 1 74 ? -9.854 26.941 -9.294 1.00 26.40 53 ILE D C 1
ATOM 6785 O O . ILE D 1 74 ? -10.809 26.741 -10.047 1.00 26.33 53 ILE D O 1
ATOM 6790 N N . GLU D 1 75 ? -8.660 26.378 -9.474 1.00 27.68 54 GLU D N 1
ATOM 6791 C CA . GLU D 1 75 ? -8.436 25.426 -10.570 1.00 29.33 54 GLU D CA 1
ATOM 6792 C C . GLU D 1 75 ? -9.377 24.218 -10.543 1.00 29.69 54 GLU D C 1
ATOM 6793 O O . GLU D 1 75 ? -9.934 23.835 -11.593 1.00 29.98 54 GLU D O 1
ATOM 6799 N N . LEU D 1 76 ? -9.593 23.642 -9.360 1.00 29.64 55 LEU D N 1
ATOM 6800 C CA . LEU D 1 76 ? -10.492 22.506 -9.246 1.00 30.24 55 LEU D CA 1
ATOM 6801 C C . LEU D 1 76 ? -11.928 22.892 -9.620 1.00 31.00 55 LEU D C 1
ATOM 6802 O O . LEU D 1 76 ? -12.720 22.064 -10.092 1.00 31.30 55 LEU D O 1
ATOM 6807 N N . ASN D 1 77 ? -12.265 24.150 -9.382 1.00 31.48 56 ASN D N 1
ATOM 6808 C CA . ASN D 1 77 ? -13.585 24.652 -9.691 1.00 32.36 56 ASN D CA 1
ATOM 6809 C C . ASN D 1 77 ? -13.716 24.842 -11.209 1.00 33.10 56 ASN D C 1
ATOM 6810 O O . ASN D 1 77 ? -14.708 24.410 -11.803 1.00 33.18 56 ASN D O 1
ATOM 6815 N N . LYS D 1 78 ? -12.695 25.443 -11.824 1.00 33.73 57 LYS D N 1
ATOM 6816 C CA . LYS D 1 78 ? -12.617 25.562 -13.282 1.00 34.82 57 LYS D CA 1
ATOM 6817 C C . LYS D 1 78 ? -12.687 24.196 -13.987 1.00 34.94 57 LYS D C 1
ATOM 6818 O O . LYS D 1 78 ? -13.307 24.078 -15.039 1.00 35.13 57 LYS D O 1
ATOM 6824 N N . ASN D 1 79 ? -12.074 23.162 -13.410 1.00 35.22 58 ASN D N 1
ATOM 6825 C CA . ASN D 1 79 ? -12.145 21.803 -13.994 1.00 35.23 58 ASN D CA 1
ATOM 6826 C C . ASN D 1 79 ? -13.357 21.023 -13.527 1.00 34.86 58 ASN D C 1
ATOM 6827 O O . ASN D 1 79 ? -13.405 19.795 -13.652 1.00 34.49 58 ASN D O 1
ATOM 6832 N N . LYS D 1 80 ? -14.329 21.747 -12.971 1.00 34.84 59 LYS D N 1
ATOM 6833 C CA . LYS D 1 80 ? -15.621 21.186 -12.568 1.00 34.98 59 LYS D CA 1
ATOM 6834 C C . LYS D 1 80 ? -15.499 20.000 -11.614 1.00 34.74 59 LYS D C 1
ATOM 6835 O O . LYS D 1 80 ? -16.326 19.091 -11.649 1.00 34.89 59 LYS D O 1
ATOM 6837 N N . LYS D 1 81 ? -14.476 20.009 -10.757 1.00 34.75 60 LYS D N 1
ATOM 6838 C CA . LYS D 1 81 ? -14.299 18.917 -9.776 1.00 34.46 60 LYS D CA 1
ATOM 6839 C C . LYS D 1 81 ? -14.924 19.275 -8.415 1.00 34.14 60 LYS D C 1
ATOM 6840 O O . LYS D 1 81 ? -14.934 18.463 -7.469 1.00 34.46 60 LYS D O 1
ATOM 6842 N N . ILE D 1 82 ? -15.476 20.489 -8.346 1.00 32.98 61 ILE D N 1
ATOM 6843 C CA . ILE D 1 82 ? -16.197 20.973 -7.178 1.00 31.72 61 ILE D CA 1
ATOM 6844 C C . ILE D 1 82 ? -17.053 22.190 -7.558 1.00 31.05 61 ILE D C 1
ATOM 6845 O O . ILE D 1 82 ? -16.664 22.966 -8.427 1.00 30.80 61 ILE D O 1
ATOM 6850 N N . SER D 1 83 ? -18.216 22.345 -6.929 1.00 30.09 62 SER D N 1
ATOM 6851 C CA . SER D 1 83 ? -18.979 23.602 -7.067 1.00 29.53 62 SER D CA 1
ATOM 6852 C C . SER D 1 83 ? -19.205 24.285 -5.720 1.00 28.54 62 SER D C 1
ATOM 6853 O O . SER D 1 83 ? -19.441 23.614 -4.716 1.00 28.22 62 SER D O 1
ATOM 6856 N N . PHE D 1 84 ? -19.157 25.612 -5.728 1.00 27.81 63 PHE D N 1
ATOM 6857 C CA . PHE D 1 84 ? -19.414 26.413 -4.533 1.00 28.23 63 PHE D CA 1
ATOM 6858 C C . PHE D 1 84 ? -20.821 27.018 -4.524 1.00 28.25 63 PHE D C 1
ATOM 6859 O O . PHE D 1 84 ? -21.118 27.960 -3.764 1.00 27.69 63 PHE D O 1
ATOM 6867 N N . GLN D 1 85 ? -21.687 26.442 -5.354 1.00 27.79 64 GLN D N 1
ATOM 6868 C CA . GLN D 1 85 ? -23.014 26.993 -5.546 1.00 28.28 64 GLN D CA 1
ATOM 6869 C C . GLN D 1 85 ? -23.839 26.871 -4.273 1.00 26.94 64 GLN D C 1
ATOM 6870 O O . GLN D 1 85 ? -24.580 27.780 -3.946 1.00 26.19 64 GLN D O 1
ATOM 6876 N N . ASN D 1 86 ? -23.665 25.752 -3.569 1.00 25.87 65 ASN D N 1
ATOM 6877 C CA . ASN D 1 86 ? -24.334 25.490 -2.294 1.00 25.41 65 ASN D CA 1
ATOM 6878 C C . ASN D 1 86 ? -23.376 25.420 -1.089 1.00 24.25 65 ASN D C 1
ATOM 6879 O O . ASN D 1 86 ? -23.551 24.624 -0.172 1.00 23.65 65 ASN D O 1
ATOM 6884 N N . VAL D 1 87 ? -22.383 26.297 -1.095 1.00 23.52 66 VAL D N 1
ATOM 6885 C CA . VAL D 1 87 ? -21.445 26.385 0.016 1.00 22.52 66 VAL D CA 1
ATOM 6886 C C . VAL D 1 87 ? -21.609 27.761 0.616 1.00 22.14 66 VAL D C 1
ATOM 6887 O O . VAL D 1 87 ? -21.592 28.755 -0.109 1.00 21.57 66 VAL D O 1
ATOM 6891 N N . ILE D 1 88 ? -21.744 27.794 1.943 1.00 21.31 67 ILE D N 1
ATOM 6892 C CA . ILE D 1 88 ? -21.905 29.018 2.717 1.00 20.60 67 ILE D CA 1
ATOM 6893 C C . ILE D 1 88 ? -20.617 29.250 3.495 1.00 20.42 67 ILE D C 1
ATOM 6894 O O . ILE D 1 88 ? -20.141 28.370 4.202 1.00 20.37 67 ILE D O 1
ATOM 6899 N N . THR D 1 89 ? -20.056 30.441 3.373 1.00 20.17 68 THR D N 1
ATOM 6900 C CA . THR D 1 89 ? -18.769 30.711 3.964 1.00 21.00 68 THR D CA 1
ATOM 6901 C C . THR D 1 89 ? -18.913 31.761 5.061 1.00 20.84 68 THR D C 1
ATOM 6902 O O . THR D 1 89 ? -19.792 32.601 5.001 1.00 20.73 68 THR D O 1
ATOM 6906 N N . PHE D 1 90 ? -18.062 31.654 6.073 1.00 20.35 69 PHE D N 1
ATOM 6907 C CA . PHE D 1 90 ? -17.928 32.637 7.130 1.00 19.66 69 PHE D CA 1
ATOM 6908 C C . PHE D 1 90 ? -16.464 32.943 7.213 1.00 20.19 69 PHE D C 1
ATOM 6909 O O . PHE D 1 90 ? -15.660 32.029 7.173 1.00 20.32 69 PHE D O 1
ATOM 6917 N N . ASN D 1 91 ? -16.106 34.219 7.288 1.00 20.48 70 ASN D N 1
ATOM 6918 C CA . ASN D 1 91 ? -14.717 34.590 7.464 1.00 21.67 70 ASN D CA 1
ATOM 6919 C C . ASN D 1 91 ? -14.354 34.844 8.933 1.00 21.82 70 ASN D C 1
ATOM 6920 O O . ASN D 1 91 ? -15.243 35.050 9.768 1.00 21.12 70 ASN D O 1
ATOM 6925 N N . MET D 1 92 ? -13.061 34.795 9.233 1.00 21.69 71 MET D N 1
ATOM 6926 C CA . MET D 1 92 ? -12.588 34.977 10.614 1.00 22.37 71 MET D CA 1
ATOM 6927 C C . MET D 1 92 ? -12.726 36.380 11.126 1.00 22.94 71 MET D C 1
ATOM 6928 O O . MET D 1 92 ? -13.062 36.574 12.312 1.00 23.62 71 MET D O 1
ATOM 6933 N N . ASP D 1 93 ? -12.451 37.359 10.258 1.00 23.54 72 ASP D N 1
ATOM 6934 C CA . ASP D 1 93 ? -12.272 38.716 10.736 1.00 24.47 72 ASP D CA 1
ATOM 6935 C C . ASP D 1 93 ? -12.462 39.822 9.703 1.00 24.93 72 ASP D C 1
ATOM 6936 O O . ASP D 1 93 ? -12.613 39.559 8.528 1.00 25.45 72 ASP D O 1
ATOM 6941 N N . GLU D 1 94 ? -12.513 41.059 10.189 1.00 25.32 73 GLU D N 1
ATOM 6942 C CA . GLU D 1 94 ? -12.394 42.255 9.372 1.00 26.37 73 GLU D CA 1
ATOM 6943 C C . GLU D 1 94 ? -11.956 43.439 10.244 1.00 26.95 73 GLU D C 1
ATOM 6944 O O . GLU D 1 94 ? -12.222 43.469 11.436 1.00 26.52 73 GLU D O 1
ATOM 6950 N N . TYR D 1 95 ? -11.297 44.421 9.636 1.00 28.30 74 TYR D N 1
ATOM 6951 C CA . TYR D 1 95 ? -10.907 45.620 10.363 1.00 29.26 74 TYR D CA 1
ATOM 6952 C C . TYR D 1 95 ? -12.148 46.439 10.690 1.00 30.24 74 TYR D C 1
ATOM 6953 O O . TYR D 1 95 ? -13.101 46.450 9.918 1.00 30.35 74 TYR D O 1
ATOM 6962 N N . ILE D 1 96 ? -12.130 47.126 11.828 1.00 31.66 75 ILE D N 1
ATOM 6963 C CA . ILE D 1 96 ? -13.152 48.104 12.138 1.00 32.50 75 ILE D CA 1
ATOM 6964 C C . ILE D 1 96 ? -12.797 49.454 11.514 1.00 33.88 75 ILE D C 1
ATOM 6965 O O . ILE D 1 96 ? -11.707 49.997 11.732 1.00 34.21 75 ILE D O 1
ATOM 6970 N N . GLY D 1 97 ? -13.730 49.978 10.718 1.00 35.48 76 GLY D N 1
ATOM 6971 C CA . GLY D 1 97 ? -13.619 51.327 10.151 1.00 36.96 76 GLY D CA 1
ATOM 6972 C C . GLY D 1 97 ? -12.833 51.445 8.861 1.00 37.74 76 GLY D C 1
ATOM 6973 O O . GLY D 1 97 ? -12.302 52.513 8.551 1.00 37.95 76 GLY D O 1
ATOM 6974 N N . ILE D 1 98 ? -12.740 50.344 8.118 1.00 38.34 77 ILE D N 1
ATOM 6975 C CA . ILE D 1 98 ? -12.195 50.375 6.766 1.00 38.57 77 ILE D CA 1
ATOM 6976 C C . ILE D 1 98 ? -13.341 50.265 5.729 1.00 39.05 77 ILE D C 1
ATOM 6977 O O . ILE D 1 98 ? -14.253 49.463 5.897 1.00 38.97 77 ILE D O 1
ATOM 6982 N N . GLU D 1 99 ? -13.307 51.087 4.680 1.00 39.87 78 GLU D N 1
ATOM 6983 C CA . GLU D 1 99 ? -14.341 51.033 3.642 1.00 40.41 78 GLU D CA 1
ATOM 6984 C C . GLU D 1 99 ? -14.301 49.661 3.002 1.00 40.60 78 GLU D C 1
ATOM 6985 O O . GLU D 1 99 ? -13.221 49.138 2.681 1.00 40.52 78 GLU D O 1
ATOM 6987 N N . GLU D 1 100 ? -15.484 49.077 2.837 1.00 40.78 79 GLU D N 1
ATOM 6988 C CA . GLU D 1 100 ? -15.619 47.688 2.403 1.00 41.17 79 GLU D CA 1
ATOM 6989 C C . GLU D 1 100 ? -14.808 47.425 1.147 1.00 40.85 79 GLU D C 1
ATOM 6990 O O . GLU D 1 100 ? -14.183 46.379 1.000 1.00 41.18 79 GLU D O 1
ATOM 6996 N N . ASN D 1 101 ? -14.808 48.403 0.253 1.00 40.53 80 ASN D N 1
ATOM 6997 C CA . ASN D 1 101 ? -14.141 48.286 -1.029 1.00 40.43 80 ASN D CA 1
ATOM 6998 C C . ASN D 1 101 ? -12.679 48.697 -0.984 1.00 39.63 80 ASN D C 1
ATOM 6999 O O . ASN D 1 101 ? -11.978 48.523 -1.976 1.00 39.68 80 ASN D O 1
ATOM 7004 N N . HIS D 1 102 ? -12.214 49.245 0.147 1.00 38.44 81 HIS D N 1
ATOM 7005 C CA . HIS D 1 102 ? -10.774 49.526 0.328 1.00 37.52 81 HIS D CA 1
ATOM 7006 C C . HIS D 1 102 ? -9.983 48.293 -0.075 1.00 36.42 81 HIS D C 1
ATOM 7007 O O . HIS D 1 102 ? -10.368 47.183 0.277 1.00 35.95 81 HIS D O 1
ATOM 7014 N N . PRO D 1 103 ? -8.893 48.475 -0.840 1.00 35.87 82 PRO D N 1
ATOM 7015 C CA . PRO D 1 103 ? -8.144 47.319 -1.354 1.00 35.10 82 PRO D CA 1
ATOM 7016 C C . PRO D 1 103 ? -7.468 46.439 -0.275 1.00 34.88 82 PRO D C 1
ATOM 7017 O O . PRO D 1 103 ? -7.055 45.304 -0.583 1.00 34.75 82 PRO D O 1
ATOM 7021 N N . GLU D 1 104 ? -7.371 46.957 0.956 1.00 33.86 83 GLU D N 1
ATOM 7022 C CA . GLU D 1 104 ? -6.720 46.268 2.093 1.00 33.52 83 GLU D CA 1
ATOM 7023 C C . GLU D 1 104 ? -7.670 45.645 3.122 1.00 32.05 83 GLU D C 1
ATOM 7024 O O . GLU D 1 104 ? -7.230 44.926 4.028 1.00 31.85 83 GLU D O 1
ATOM 7030 N N . SER D 1 105 ? -8.962 45.939 2.982 1.00 30.32 84 SER D N 1
ATOM 7031 C CA . SER D 1 105 ? -10.001 45.292 3.756 1.00 28.44 84 SER D CA 1
ATOM 7032 C C . SER D 1 105 ? -9.972 43.796 3.482 1.00 27.45 84 SER D C 1
ATOM 7033 O O . SER D 1 105 ? -9.500 43.345 2.418 1.00 27.60 84 SER D O 1
ATOM 7036 N N . TYR D 1 106 ? -10.495 43.028 4.431 1.00 26.31 85 TYR D N 1
ATOM 7037 C CA A TYR D 1 106 ? -10.568 41.593 4.218 0.50 25.82 85 TYR D CA 1
ATOM 7038 C CA B TYR D 1 106 ? -10.624 41.579 4.288 0.50 26.28 85 TYR D CA 1
ATOM 7039 C C . TYR D 1 106 ? -11.720 41.195 3.278 1.00 25.63 85 TYR D C 1
ATOM 7040 O O . TYR D 1 106 ? -11.653 40.152 2.659 1.00 25.66 85 TYR D O 1
ATOM 7057 N N . HIS D 1 107 ? -12.745 42.044 3.141 1.00 25.75 86 HIS D N 1
ATOM 7058 C CA . HIS D 1 107 ? -13.790 41.848 2.105 1.00 26.32 86 HIS D CA 1
ATOM 7059 C C . HIS D 1 107 ? -13.064 41.825 0.757 1.00 26.21 86 HIS D C 1
ATOM 7060 O O . HIS D 1 107 ? -13.226 40.897 -0.022 1.00 26.25 86 HIS D O 1
ATOM 7067 N N . SER D 1 108 ? -12.218 42.824 0.498 1.00 26.85 87 SER D N 1
ATOM 7068 C CA . SER D 1 108 ? -11.454 42.846 -0.756 1.00 27.53 87 SER D CA 1
ATOM 7069 C C . SER D 1 108 ? -10.490 41.685 -0.883 1.00 27.92 87 SER D C 1
ATOM 7070 O O . SER D 1 108 ? -10.420 41.081 -1.947 1.00 28.63 87 SER D O 1
ATOM 7073 N N . PHE D 1 109 ? -9.732 41.381 0.177 1.00 27.83 88 PHE D N 1
ATOM 7074 C CA . PHE D 1 109 ? -8.846 40.219 0.137 1.00 27.34 88 PHE D CA 1
ATOM 7075 C C . PHE D 1 109 ? -9.607 39.006 -0.374 1.00 26.66 88 PHE D C 1
ATOM 7076 O O . PHE D 1 109 ? -9.163 38.320 -1.294 1.00 26.68 88 PHE D O 1
ATOM 7084 N N . MET D 1 110 ? -10.746 38.727 0.234 1.00 26.05 89 MET D N 1
ATOM 7085 C CA . MET D 1 110 ? -11.440 37.481 -0.072 1.00 25.97 89 MET D CA 1
ATOM 7086 C C . MET D 1 110 ? -11.986 37.459 -1.501 1.00 26.71 89 MET D C 1
ATOM 7087 O O . MET D 1 110 ? -11.892 36.454 -2.198 1.00 26.54 89 MET D O 1
ATOM 7092 N N . TRP D 1 111 ? -12.544 38.582 -1.934 1.00 27.63 90 TRP D N 1
ATOM 7093 C CA . TRP D 1 111 ? -13.100 38.670 -3.272 1.00 28.35 90 TRP D CA 1
ATOM 7094 C C . TRP D 1 111 ? -12.020 38.505 -4.315 1.00 27.87 90 TRP D C 1
ATOM 7095 O O . TRP D 1 111 ? -12.124 37.640 -5.164 1.00 27.29 90 TRP D O 1
ATOM 7106 N N . ASN D 1 112 ? -10.949 39.280 -4.184 1.00 28.50 91 ASN D N 1
ATOM 7107 C CA . ASN D 1 112 ? -9.852 39.278 -5.146 1.00 29.03 91 ASN D CA 1
ATOM 7108 C C . ASN D 1 112 ? -9.010 38.014 -5.217 1.00 29.34 91 ASN D C 1
ATOM 7109 O O . ASN D 1 112 ? -8.517 37.678 -6.299 1.00 29.49 91 ASN D O 1
ATOM 7114 N N . ASN D 1 113 ? -8.832 37.318 -4.086 1.00 28.91 92 ASN D N 1
ATOM 7115 C CA . ASN D 1 113 ? -7.984 36.132 -4.073 1.00 28.16 92 ASN D CA 1
ATOM 7116 C C . ASN D 1 113 ? -8.812 34.870 -4.239 1.00 27.68 92 ASN D C 1
ATOM 7117 O O . ASN D 1 113 ? -8.253 33.797 -4.521 1.00 27.58 92 ASN D O 1
ATOM 7122 N N . PHE D 1 114 ? -10.121 34.966 -4.011 1.00 25.87 93 PHE D N 1
ATOM 7123 C CA . PHE D 1 114 ? -10.925 33.750 -4.009 1.00 25.75 93 PHE D CA 1
ATOM 7124 C C . PHE D 1 114 ? -12.341 33.826 -4.628 1.00 25.99 93 PHE D C 1
ATOM 7125 O O . PHE D 1 114 ? -12.635 33.137 -5.625 1.00 25.58 93 PHE D O 1
ATOM 7133 N N . PHE D 1 115 ? -13.204 34.632 -4.014 1.00 26.28 94 PHE D N 1
ATOM 7134 C CA . PHE D 1 115 ? -14.642 34.635 -4.319 1.00 26.66 94 PHE D CA 1
ATOM 7135 C C . PHE D 1 115 ? -14.969 35.117 -5.749 1.00 26.52 94 PHE D C 1
ATOM 7136 O O . PHE D 1 115 ? -15.930 34.660 -6.354 1.00 26.52 94 PHE D O 1
ATOM 7144 N N . SER D 1 116 ? -14.167 36.035 -6.268 1.00 26.77 95 SER D N 1
ATOM 7145 C CA . SER D 1 116 ? -14.259 36.483 -7.657 1.00 27.90 95 SER D CA 1
ATOM 7146 C C . SER D 1 116 ? -14.054 35.378 -8.690 1.00 27.82 95 SER D C 1
ATOM 7147 O O . SER D 1 116 ? -14.377 35.557 -9.866 1.00 27.38 95 SER D O 1
ATOM 7150 N N . HIS D 1 117 ? -13.527 34.243 -8.250 1.00 27.74 96 HIS D N 1
ATOM 7151 C CA . HIS D 1 117 ? -12.970 33.277 -9.195 1.00 27.99 96 HIS D CA 1
ATOM 7152 C C . HIS D 1 117 ? -13.709 31.960 -9.152 1.00 27.67 96 HIS D C 1
ATOM 7153 O O . HIS D 1 117 ? -13.462 31.102 -9.981 1.00 27.99 96 HIS D O 1
ATOM 7160 N N . ILE D 1 118 ? -14.642 31.811 -8.212 1.00 27.95 97 ILE D N 1
ATOM 7161 C CA . ILE D 1 118 ? -15.420 30.562 -8.062 1.00 27.81 97 ILE D CA 1
ATOM 7162 C C . ILE D 1 118 ? -16.934 30.801 -8.250 1.00 28.51 97 ILE D C 1
ATOM 7163 O O . ILE D 1 118 ? -17.402 31.946 -8.149 1.00 27.92 97 ILE D O 1
ATOM 7168 N N . ASP D 1 119 ? -17.684 29.724 -8.502 1.00 28.37 98 ASP D N 1
ATOM 7169 C CA . ASP D 1 119 ? -19.146 29.784 -8.676 1.00 29.02 98 ASP D CA 1
ATOM 7170 C C . ASP D 1 119 ? -19.884 29.838 -7.339 1.00 28.83 98 ASP D C 1
ATOM 7171 O O . ASP D 1 119 ? -20.818 29.068 -7.086 1.00 28.61 98 ASP D O 1
ATOM 7176 N N . ILE D 1 120 ? -19.448 30.751 -6.478 1.00 29.60 99 ILE D N 1
ATOM 7177 C CA . ILE D 1 120 ? -20.088 30.967 -5.180 1.00 29.93 99 ILE D CA 1
ATOM 7178 C C . ILE D 1 120 ? -21.207 32.008 -5.322 1.00 30.37 99 ILE D C 1
ATOM 7179 O O . ILE D 1 120 ? -21.026 33.002 -6.026 1.00 31.28 99 ILE D O 1
ATOM 7184 N N . LYS D 1 121 ? -22.352 31.788 -4.675 1.00 30.78 100 LYS D N 1
ATOM 7185 C CA . LYS D 1 121 ? -23.420 32.806 -4.659 1.00 31.46 100 LYS D CA 1
ATOM 7186 C C . LYS D 1 121 ? -23.075 33.872 -3.636 1.00 31.95 100 LYS D C 1
ATOM 7187 O O . LYS D 1 121 ? -22.712 33.551 -2.510 1.00 32.33 100 LYS D O 1
ATOM 7193 N N . LYS D 1 122 ? -23.185 35.134 -4.031 1.00 32.37 101 LYS D N 1
ATOM 7194 C CA . LYS D 1 122 ? -22.811 36.263 -3.178 1.00 33.06 101 LYS D CA 1
ATOM 7195 C C . LYS D 1 122 ? -23.597 36.376 -1.858 1.00 32.69 101 LYS D C 1
ATOM 7196 O O . LYS D 1 122 ? -23.054 36.854 -0.854 1.00 33.65 101 LYS D O 1
ATOM 7202 N N . GLU D 1 123 ? -24.840 35.918 -1.830 1.00 31.76 102 GLU D N 1
ATOM 7203 C CA . GLU D 1 123 ? -25.618 35.999 -0.585 1.00 31.55 102 GLU D CA 1
ATOM 7204 C C . GLU D 1 123 ? -25.246 34.858 0.392 1.00 30.44 102 GLU D C 1
ATOM 7205 O O . GLU D 1 123 ? -25.701 34.814 1.540 1.00 29.71 102 GLU D O 1
ATOM 7211 N N . ASN D 1 124 ? -24.435 33.925 -0.099 1.00 28.95 103 ASN D N 1
ATOM 7212 C CA . ASN D 1 124 ? -23.937 32.853 0.719 1.00 27.97 103 ASN D CA 1
ATOM 7213 C C . ASN D 1 124 ? -22.646 33.231 1.450 1.00 27.29 103 ASN D C 1
ATOM 7214 O O . ASN D 1 124 ? -22.175 32.480 2.292 1.00 27.25 103 ASN D O 1
ATOM 7219 N N . ILE D 1 125 ? -22.083 34.397 1.129 1.00 27.23 104 ILE D N 1
ATOM 7220 C CA . ILE D 1 125 ? -20.814 34.845 1.727 1.00 27.03 104 ILE D CA 1
ATOM 7221 C C . ILE D 1 125 ? -21.067 35.653 2.992 1.00 26.96 104 ILE D C 1
ATOM 7222 O O . ILE D 1 125 ? -21.859 36.585 2.967 1.00 26.59 104 ILE D O 1
ATOM 7227 N N . ASN D 1 126 ? -20.401 35.287 4.091 1.00 25.62 105 ASN D N 1
ATOM 7228 C CA . ASN D 1 126 ? -20.551 36.016 5.333 1.00 24.59 105 ASN D CA 1
ATOM 7229 C C . ASN D 1 126 ? -19.193 36.496 5.780 1.00 24.16 105 ASN D C 1
ATOM 7230 O O . ASN D 1 126 ? -18.268 35.699 5.956 1.00 24.38 105 ASN D O 1
ATOM 7235 N N . ILE D 1 127 ? -19.067 37.802 5.927 1.00 23.78 106 ILE D N 1
ATOM 7236 C CA . ILE D 1 127 ? -17.874 38.432 6.473 1.00 23.79 106 ILE D CA 1
ATOM 7237 C C . ILE D 1 127 ? -18.353 39.438 7.512 1.00 24.41 106 ILE D C 1
ATOM 7238 O O . ILE D 1 127 ? -19.391 40.085 7.300 1.00 24.83 106 ILE D O 1
ATOM 7243 N N . LEU D 1 128 ? -17.638 39.549 8.641 1.00 23.92 107 LEU D N 1
ATOM 7244 C CA . LEU D 1 128 ? -17.998 40.512 9.678 1.00 24.15 107 LEU D CA 1
ATOM 7245 C C . LEU D 1 128 ? -17.938 41.919 9.081 1.00 25.09 107 LEU D C 1
ATOM 7246 O O . LEU D 1 128 ? -17.065 42.213 8.260 1.00 24.42 107 LEU D O 1
ATOM 7251 N N . ASN D 1 129 ? -18.893 42.755 9.499 1.00 26.69 108 ASN D N 1
ATOM 7252 C CA . ASN D 1 129 ? -19.033 44.148 9.063 1.00 27.99 108 ASN D CA 1
ATOM 7253 C C . ASN D 1 129 ? -18.408 45.073 10.098 1.00 28.30 108 ASN D C 1
ATOM 7254 O O . ASN D 1 129 ? -19.000 45.348 11.145 1.00 27.36 108 ASN D O 1
ATOM 7259 N N . GLY D 1 130 ? -17.200 45.534 9.817 1.00 29.42 109 GLY D N 1
ATOM 7260 C CA . GLY D 1 130 ? -16.498 46.403 10.756 1.00 31.86 109 GLY D CA 1
ATOM 7261 C C . GLY D 1 130 ? -16.983 47.853 10.812 1.00 33.67 109 GLY D C 1
ATOM 7262 O O . GLY D 1 130 ? -16.422 48.669 11.566 1.00 34.30 109 GLY D O 1
ATOM 7263 N N . ASN D 1 131 ? -18.015 48.161 10.018 1.00 34.61 110 ASN D N 1
ATOM 7264 C CA . ASN D 1 131 ? -18.629 49.492 9.930 1.00 35.57 110 ASN D CA 1
ATOM 7265 C C . ASN D 1 131 ? -20.015 49.518 10.561 1.00 36.16 110 ASN D C 1
ATOM 7266 O O . ASN D 1 131 ? -20.739 50.511 10.428 1.00 36.72 110 ASN D O 1
ATOM 7271 N N . ALA D 1 132 ? -20.400 48.433 11.234 1.00 36.51 111 ALA D N 1
ATOM 7272 C CA . ALA D 1 132 ? -21.725 48.363 11.821 1.00 37.35 111 ALA D CA 1
ATOM 7273 C C . ALA D 1 132 ? -21.822 49.314 13.002 1.00 38.10 111 ALA D C 1
ATOM 7274 O O . ALA D 1 132 ? -20.833 49.528 13.719 1.00 38.10 111 ALA D O 1
ATOM 7276 N N . SER D 1 133 ? -23.015 49.881 13.194 1.00 38.48 112 SER D N 1
ATOM 7277 C CA . SER D 1 133 ? -23.224 50.917 14.200 1.00 39.11 112 SER D CA 1
ATOM 7278 C C . SER D 1 133 ? -22.984 50.372 15.595 1.00 39.06 112 SER D C 1
ATOM 7279 O O . SER D 1 133 ? -22.323 51.019 16.417 1.00 39.59 112 SER D O 1
ATOM 7282 N N . ASN D 1 134 ? -23.525 49.184 15.847 1.00 38.22 113 ASN D N 1
ATOM 7283 C CA . ASN D 1 134 ? -23.332 48.492 17.109 1.00 37.48 113 ASN D CA 1
ATOM 7284 C C . ASN D 1 134 ? -22.472 47.248 16.857 1.00 36.49 113 ASN D C 1
ATOM 7285 O O . ASN D 1 134 ? -22.971 46.192 16.443 1.00 36.06 113 ASN D O 1
ATOM 7290 N N . LEU D 1 135 ? -21.172 47.411 17.097 1.00 35.53 114 LEU D N 1
ATOM 7291 C CA . LEU D 1 135 ? -20.167 46.375 16.882 1.00 34.21 114 LEU D CA 1
ATOM 7292 C C . LEU D 1 135 ? -20.368 45.156 17.780 1.00 34.14 114 LEU D C 1
ATOM 7293 O O . LEU D 1 135 ? -20.293 44.012 17.308 1.00 33.71 114 LEU D O 1
ATOM 7298 N N . LYS D 1 136 ? -20.626 45.384 19.067 1.00 33.28 115 LYS D N 1
ATOM 7299 C CA . LYS D 1 136 ? -20.910 44.274 19.978 1.00 33.12 115 LYS D CA 1
ATOM 7300 C C . LYS D 1 136 ? -22.082 43.379 19.477 1.00 32.84 115 LYS D C 1
ATOM 7301 O O . LYS D 1 136 ? -22.078 42.139 19.665 1.00 32.86 115 LYS D O 1
ATOM 7303 N N . LYS D 1 137 ? -23.058 44.009 18.818 1.00 31.51 116 LYS D N 1
ATOM 7304 C CA . LYS D 1 137 ? -24.226 43.308 18.297 1.00 30.40 116 LYS D CA 1
ATOM 7305 C C . LYS D 1 137 ? -23.879 42.544 17.007 1.00 28.99 116 LYS D C 1
ATOM 7306 O O . LYS D 1 137 ? -24.287 41.401 16.839 1.00 29.66 116 LYS D O 1
ATOM 7308 N N . GLU D 1 138 ? -23.130 43.175 16.113 1.00 27.81 117 GLU D N 1
ATOM 7309 C CA . GLU D 1 138 ? -22.620 42.536 14.892 1.00 27.24 117 GLU D CA 1
ATOM 7310 C C . GLU D 1 138 ? -21.957 41.193 15.248 1.00 26.31 117 GLU D C 1
ATOM 7311 O O . GLU D 1 138 ? -22.214 40.177 14.621 1.00 24.78 117 GLU D O 1
ATOM 7317 N N . CYS D 1 139 ? -21.152 41.199 16.305 1.00 25.96 118 CYS D N 1
ATOM 7318 C CA . CYS D 1 139 ? -20.469 39.997 16.771 1.00 26.48 118 CYS D CA 1
ATOM 7319 C C . CYS D 1 139 ? -21.480 38.956 17.266 1.00 26.19 118 CYS D C 1
ATOM 7320 O O . CYS D 1 139 ? -21.395 37.789 16.883 1.00 25.97 118 CYS D O 1
ATOM 7323 N N . GLU D 1 140 ? -22.419 39.376 18.117 1.00 26.40 119 GLU D N 1
ATOM 7324 C CA . GLU D 1 140 ? -23.487 38.487 18.608 1.00 27.17 119 GLU D CA 1
ATOM 7325 C C . GLU D 1 140 ? -24.289 37.846 17.469 1.00 26.13 119 GLU D C 1
ATOM 7326 O O . GLU D 1 140 ? -24.601 36.645 17.502 1.00 25.83 119 GLU D O 1
ATOM 7332 N N . GLU D 1 141 ? -24.641 38.679 16.495 1.00 25.59 120 GLU D N 1
ATOM 7333 C CA . GLU D 1 141 ? -25.358 38.281 15.279 1.00 25.66 120 GLU D CA 1
ATOM 7334 C C . GLU D 1 141 ? -24.587 37.288 14.404 1.00 24.94 120 GLU D C 1
ATOM 7335 O O . GLU D 1 141 ? -25.179 36.368 13.836 1.00 24.65 120 GLU D O 1
ATOM 7341 N N . TYR D 1 142 ? -23.271 37.476 14.304 1.00 24.15 121 TYR D N 1
ATOM 7342 C CA . TYR D 1 142 ? -22.425 36.600 13.495 1.00 23.69 121 TYR D CA 1
ATOM 7343 C C . TYR D 1 142 ? -22.416 35.227 14.120 1.00 23.96 121 TYR D C 1
ATOM 7344 O O . TYR D 1 142 ? -22.568 34.225 13.426 1.00 23.89 121 TYR D O 1
ATOM 7353 N N . GLU D 1 143 ? -22.293 35.195 15.448 1.00 24.35 122 GLU D N 1
ATOM 7354 C CA . GLU D 1 143 ? -22.375 33.961 16.213 1.00 25.20 122 GLU D CA 1
ATOM 7355 C C . GLU D 1 143 ? -23.755 33.287 16.058 1.00 25.39 122 GLU D C 1
ATOM 7356 O O . GLU D 1 143 ? -23.854 32.062 15.979 1.00 25.28 122 GLU D O 1
ATOM 7362 N N . LYS D 1 144 ? -24.812 34.096 16.055 1.00 26.14 123 LYS D N 1
ATOM 7363 C CA . LYS D 1 144 ? -26.172 33.605 15.859 1.00 26.45 123 LYS D CA 1
ATOM 7364 C C . LYS D 1 144 ? -26.382 33.101 14.426 1.00 25.54 123 LYS D C 1
ATOM 7365 O O . LYS D 1 144 ? -26.985 32.056 14.205 1.00 25.20 123 LYS D O 1
ATOM 7371 N N . LYS D 1 145 ? -25.854 33.824 13.453 1.00 25.17 124 LYS D N 1
ATOM 7372 C CA . LYS D 1 145 ? -25.929 33.343 12.082 1.00 25.55 124 LYS D CA 1
ATOM 7373 C C . LYS D 1 145 ? -25.226 31.997 11.881 1.00 25.31 124 LYS D C 1
ATOM 7374 O O . LYS D 1 145 ? -25.788 31.114 11.227 1.00 25.30 124 LYS D O 1
ATOM 7380 N N . ILE D 1 146 ? -24.023 31.816 12.456 1.00 24.96 125 ILE D N 1
ATOM 7381 C CA . ILE D 1 146 ? -23.325 30.522 12.372 1.00 23.82 125 ILE D CA 1
ATOM 7382 C C . ILE D 1 146 ? -24.210 29.414 12.937 1.00 24.33 125 ILE D C 1
ATOM 7383 O O . ILE D 1 146 ? -24.372 28.355 12.320 1.00 24.22 125 ILE D O 1
ATOM 7388 N N . LYS D 1 147 ? -24.792 29.651 14.111 1.00 24.98 126 LYS D N 1
ATOM 7389 C CA . LYS D 1 147 ? -25.646 28.636 14.759 1.00 25.80 126 LYS D CA 1
ATOM 7390 C C . LYS D 1 147 ? -26.948 28.396 13.972 1.00 26.27 126 LYS D C 1
ATOM 7391 O O . LYS D 1 147 ? -27.485 27.283 13.976 1.00 26.80 126 LYS D O 1
ATOM 7393 N N . SER D 1 148 ? -27.442 29.424 13.281 1.00 26.62 127 SER D N 1
ATOM 7394 C CA . SER D 1 148 ? -28.673 29.270 12.482 1.00 26.61 127 SER D CA 1
ATOM 7395 C C . SER D 1 148 ? -28.481 28.189 11.430 1.00 26.84 127 SER D C 1
ATOM 7396 O O . SER D 1 148 ? -29.417 27.445 11.134 1.00 27.51 127 SER D O 1
ATOM 7399 N N . PHE D 1 149 ? -27.256 28.036 10.923 1.00 26.32 128 PHE D N 1
ATOM 7400 C CA . PHE D 1 149 ? -27.001 26.993 9.922 1.00 26.11 128 PHE D CA 1
ATOM 7401 C C . PHE D 1 149 ? -26.696 25.614 10.539 1.00 26.00 128 PHE D C 1
ATOM 7402 O O . PHE D 1 149 ? -26.566 24.596 9.822 1.00 26.57 128 PHE D O 1
ATOM 7410 N N . GLY D 1 150 ? -26.633 25.574 11.868 1.00 24.99 129 GLY D N 1
ATOM 7411 C CA . GLY D 1 150 ? -26.221 24.380 12.594 1.00 24.18 129 GLY D CA 1
ATOM 7412 C C . GLY D 1 150 ? -24.714 24.307 12.827 1.00 23.78 129 GLY D C 1
ATOM 7413 O O . GLY D 1 150 ? -24.201 23.254 13.130 1.00 24.44 129 GLY D O 1
ATOM 7414 N N . GLY D 1 151 ? -24.003 25.408 12.632 1.00 23.42 130 GLY D N 1
ATOM 7415 C CA . GLY D 1 151 ? -22.551 25.461 12.895 1.00 22.39 130 GLY D CA 1
ATOM 7416 C C . GLY D 1 151 ? -21.661 25.267 11.678 1.00 21.18 130 GLY D C 1
ATOM 7417 O O . GLY D 1 151 ? -22.111 24.767 10.655 1.00 21.32 130 GLY D O 1
ATOM 7418 N N . ILE D 1 152 ? -20.394 25.662 11.797 1.00 20.82 131 ILE D N 1
ATOM 7419 C CA . ILE D 1 152 ? -19.390 25.494 10.729 1.00 19.63 131 ILE D CA 1
ATOM 7420 C C . ILE D 1 152 ? -19.048 24.004 10.636 1.00 19.34 131 ILE D C 1
ATOM 7421 O O . ILE D 1 152 ? -18.863 23.322 11.658 1.00 19.17 131 ILE D O 1
ATOM 7426 N N . MET D 1 153 ? -18.993 23.476 9.421 1.00 17.82 132 MET D N 1
ATOM 7427 C CA . MET D 1 153 ? -18.682 22.064 9.268 1.00 17.63 132 MET D CA 1
ATOM 7428 C C . MET D 1 153 ? -17.171 21.857 9.105 1.00 16.85 132 MET D C 1
ATOM 7429 O O . MET D 1 153 ? -16.667 20.802 9.451 1.00 16.16 132 MET D O 1
ATOM 7434 N N . LEU D 1 154 ? -16.482 22.855 8.548 1.00 15.73 133 LEU D N 1
ATOM 7435 C CA . LEU D 1 154 ? -15.046 22.798 8.371 1.00 15.61 133 LEU D CA 1
ATOM 7436 C C . LEU D 1 154 ? -14.563 24.212 8.455 1.00 15.62 133 LEU D C 1
ATOM 7437 O O . LEU D 1 154 ? -14.987 25.052 7.662 1.00 14.76 133 LEU D O 1
ATOM 7442 N N . PHE D 1 155 ? -13.689 24.474 9.431 1.00 14.95 134 PHE D N 1
ATOM 7443 C CA . PHE D 1 155 ? -13.021 25.754 9.502 1.00 15.20 134 PHE D CA 1
ATOM 7444 C C . PHE D 1 155 ? -11.567 25.547 9.065 1.00 15.33 134 PHE D C 1
ATOM 7445 O O . PHE D 1 155 ? -10.881 24.676 9.567 1.00 15.36 134 PHE D O 1
ATOM 7453 N N . VAL D 1 156 ? -11.116 26.331 8.096 1.00 15.46 135 VAL D N 1
ATOM 7454 C CA . VAL D 1 156 ? -9.743 26.277 7.695 1.00 13.78 135 VAL D CA 1
ATOM 7455 C C . VAL D 1 156 ? -9.079 27.472 8.312 1.00 14.21 135 VAL D C 1
ATOM 7456 O O . VAL D 1 156 ? -9.632 28.581 8.237 1.00 14.56 135 VAL D O 1
ATOM 7460 N N . GLY D 1 157 ? -7.914 27.255 8.928 1.00 13.91 136 GLY D N 1
ATOM 7461 C CA . GLY D 1 157 ? -7.137 28.344 9.525 1.00 15.14 136 GLY D CA 1
ATOM 7462 C C . GLY D 1 157 ? -5.636 28.247 9.278 1.00 16.44 136 GLY D C 1
ATOM 7463 O O . GLY D 1 157 ? -5.132 27.262 8.738 1.00 16.60 136 GLY D O 1
ATOM 7464 N N . GLY D 1 158 ? -4.918 29.289 9.668 1.00 18.83 137 GLY D N 1
ATOM 7465 C CA . GLY D 1 158 ? -3.460 29.385 9.490 1.00 20.64 137 GLY D CA 1
ATOM 7466 C C . GLY D 1 158 ? -2.959 29.870 10.830 1.00 22.29 137 GLY D C 1
ATOM 7467 O O . GLY D 1 158 ? -3.761 30.304 11.632 1.00 24.30 137 GLY D O 1
ATOM 7468 N N . ILE D 1 159 ? -1.665 29.785 11.125 1.00 23.05 138 ILE D N 1
ATOM 7469 C CA . ILE D 1 159 ? -1.198 30.312 12.415 1.00 23.44 138 ILE D CA 1
ATOM 7470 C C . ILE D 1 159 ? -0.106 31.333 12.228 1.00 23.25 138 ILE D C 1
ATOM 7471 O O . ILE D 1 159 ? 0.535 31.357 11.174 1.00 24.85 138 ILE D O 1
ATOM 7476 N N . GLY D 1 160 ? 0.109 32.183 13.227 1.00 22.10 139 GLY D N 1
ATOM 7477 C CA . GLY D 1 160 ? 1.221 33.130 13.190 1.00 21.09 139 GLY D CA 1
ATOM 7478 C C . GLY D 1 160 ? 2.501 32.571 13.794 1.00 21.27 139 GLY D C 1
ATOM 7479 O O . GLY D 1 160 ? 2.491 31.511 14.416 1.00 19.84 139 GLY D O 1
ATOM 7480 N N . PRO D 1 161 ? 3.633 33.278 13.610 1.00 21.46 140 PRO D N 1
ATOM 7481 C CA . PRO D 1 161 ? 4.864 32.788 14.233 1.00 21.02 140 PRO D CA 1
ATOM 7482 C C . PRO D 1 161 ? 4.758 32.682 15.732 1.00 20.45 140 PRO D C 1
ATOM 7483 O O . PRO D 1 161 ? 5.420 31.843 16.311 1.00 20.95 140 PRO D O 1
ATOM 7487 N N . ASP D 1 162 ? 3.905 33.496 16.346 1.00 20.88 141 ASP D N 1
ATOM 7488 C CA . ASP D 1 162 ? 3.697 33.461 17.806 1.00 20.50 141 ASP D CA 1
ATOM 7489 C C . ASP D 1 162 ? 2.496 32.596 18.246 1.00 19.88 141 ASP D C 1
ATOM 7490 O O . ASP D 1 162 ? 2.058 32.682 19.408 1.00 19.05 141 ASP D O 1
ATOM 7495 N N . GLY D 1 163 ? 1.966 31.772 17.329 1.00 18.47 142 GLY D N 1
ATOM 7496 C CA . GLY D 1 163 ? 0.888 30.853 17.661 1.00 18.22 142 GLY D CA 1
ATOM 7497 C C . GLY D 1 163 ? -0.524 31.409 17.519 1.00 18.47 142 GLY D C 1
ATOM 7498 O O . GLY D 1 163 ? -1.472 30.708 17.775 1.00 17.15 142 GLY D O 1
ATOM 7499 N N . HIS D 1 164 ? -0.668 32.657 17.076 1.00 19.08 143 HIS D N 1
ATOM 7500 C CA . HIS D 1 164 ? -1.994 33.270 16.986 1.00 20.70 143 HIS D CA 1
ATOM 7501 C C . HIS D 1 164 ? -2.724 32.699 15.795 1.00 21.44 143 HIS D C 1
ATOM 7502 O O . HIS D 1 164 ? -2.096 32.324 14.791 1.00 20.94 143 HIS D O 1
ATOM 7509 N N . ILE D 1 165 ? -4.047 32.628 15.920 1.00 22.32 144 ILE D N 1
ATOM 7510 C CA . ILE D 1 165 ? -4.909 32.379 14.778 1.00 23.10 144 ILE D CA 1
ATOM 7511 C C . ILE D 1 165 ? -5.812 33.596 14.595 1.00 23.78 144 ILE D C 1
ATOM 7512 O O . ILE D 1 165 ? -6.528 34.013 15.517 1.00 23.96 144 ILE D O 1
ATOM 7517 N N . ALA D 1 166 ? -5.765 34.198 13.407 1.00 25.08 145 ALA D N 1
ATOM 7518 C CA . ALA D 1 166 ? -6.629 35.340 13.126 1.00 24.95 145 ALA D CA 1
ATOM 7519 C C . ALA D 1 166 ? -6.165 36.418 14.082 1.00 24.22 145 ALA D C 1
ATOM 7520 O O . ALA D 1 166 ? -4.965 36.544 14.318 1.00 25.89 145 ALA D O 1
ATOM 7522 N N . PHE D 1 167 ? -7.092 37.149 14.688 1.00 23.39 146 PHE D N 1
ATOM 7523 C CA . PHE D 1 167 ? -6.715 38.145 15.681 1.00 21.94 146 PHE D CA 1
ATOM 7524 C C . PHE D 1 167 ? -6.831 37.619 17.127 1.00 20.87 146 PHE D C 1
ATOM 7525 O O . PHE D 1 167 ? -6.897 38.407 18.050 1.00 21.28 146 PHE D O 1
ATOM 7533 N N . ASN D 1 168 ? -6.885 36.308 17.321 1.00 19.38 147 ASN D N 1
ATOM 7534 C CA . ASN D 1 168 ? -6.725 35.742 18.657 1.00 18.66 147 ASN D CA 1
ATOM 7535 C C . ASN D 1 168 ? -5.237 35.659 18.969 1.00 19.41 147 ASN D C 1
ATOM 7536 O O . ASN D 1 168 ? -4.563 34.692 18.650 1.00 19.95 147 ASN D O 1
ATOM 7541 N N . GLU D 1 169 ? -4.726 36.745 19.516 1.00 20.64 148 GLU D N 1
ATOM 7542 C CA . GLU D 1 169 ? -3.302 36.958 19.744 1.00 20.53 148 GLU D CA 1
ATOM 7543 C C . GLU D 1 169 ? -2.957 36.324 21.093 1.00 19.66 148 GLU D C 1
ATOM 7544 O O . GLU D 1 169 ? -3.881 35.953 21.839 1.00 19.08 148 GLU D O 1
ATOM 7550 N N . PRO D 1 170 ? -1.646 36.126 21.397 1.00 18.79 149 PRO D N 1
ATOM 7551 C CA . PRO D 1 170 ? -1.286 35.595 22.724 1.00 18.42 149 PRO D CA 1
ATOM 7552 C C . PRO D 1 170 ? -2.067 36.284 23.854 1.00 18.47 149 PRO D C 1
ATOM 7553 O O . PRO D 1 170 ? -2.227 37.516 23.851 1.00 17.34 149 PRO D O 1
ATOM 7557 N N . GLY D 1 171 ? -2.581 35.481 24.784 1.00 18.55 150 GLY D N 1
ATOM 7558 C CA . GLY D 1 171 ? -3.348 36.023 25.904 1.00 18.86 150 GLY D CA 1
ATOM 7559 C C . GLY D 1 171 ? -4.834 36.171 25.617 1.00 19.21 150 GLY D C 1
ATOM 7560 O O . GLY D 1 171 ? -5.587 36.605 26.492 1.00 19.53 150 GLY D O 1
ATOM 7561 N N . SER D 1 172 ? -5.249 35.838 24.390 1.00 18.73 151 SER D N 1
ATOM 7562 C CA . SER D 1 172 ? -6.660 35.589 24.073 1.00 18.45 151 SER D CA 1
ATOM 7563 C C . SER D 1 172 ? -7.115 34.360 24.830 1.00 18.03 151 SER D C 1
ATOM 7564 O O . SER D 1 172 ? -6.404 33.340 24.858 1.00 18.64 151 SER D O 1
ATOM 7567 N N . SER D 1 173 ? -8.313 34.455 25.396 1.00 17.40 152 SER D N 1
ATOM 7568 C CA . SER D 1 173 ? -8.920 33.425 26.191 1.00 17.70 152 SER D CA 1
ATOM 7569 C C . SER D 1 173 ? -9.127 32.182 25.357 1.00 17.90 152 SER D C 1
ATOM 7570 O O . SER D 1 173 ? -9.595 32.282 24.220 1.00 15.66 152 SER D O 1
ATOM 7573 N N . LEU D 1 174 ? -8.843 31.017 25.953 1.00 18.08 153 LEU D N 1
ATOM 7574 C CA . LEU D 1 174 ? -8.906 29.790 25.204 1.00 19.04 153 LEU D CA 1
ATOM 7575 C C . LEU D 1 174 ? -10.339 29.369 24.945 1.00 19.23 153 LEU D C 1
ATOM 7576 O O . LEU D 1 174 ? -10.541 28.367 24.290 1.00 19.48 153 LEU D O 1
ATOM 7581 N N . THR D 1 175 ? -11.316 30.141 25.442 1.00 19.32 154 THR D N 1
ATOM 7582 C CA . THR D 1 175 ? -12.752 29.955 25.134 1.00 18.48 154 THR D CA 1
ATOM 7583 C C . THR D 1 175 ? -13.397 31.266 24.602 1.00 20.32 154 THR D C 1
ATOM 7584 O O . THR D 1 175 ? -14.619 31.448 24.687 1.00 20.88 154 THR D O 1
ATOM 7588 N N . SER D 1 176 ? -12.584 32.174 24.064 1.00 20.12 155 SER D N 1
ATOM 7589 C CA . SER D 1 176 ? -13.061 33.443 23.549 1.00 20.56 155 SER D CA 1
ATOM 7590 C C . SER D 1 176 ? -14.110 33.279 22.437 1.00 20.39 155 SER D C 1
ATOM 7591 O O . SER D 1 176 ? -14.038 32.345 21.631 1.00 19.66 155 SER D O 1
ATOM 7594 N N . ARG D 1 177 ? -15.058 34.209 22.408 1.00 20.07 156 ARG D N 1
ATOM 7595 C CA . ARG D 1 177 ? -16.084 34.282 21.367 1.00 20.34 156 ARG D CA 1
ATOM 7596 C C . ARG D 1 177 ? -15.777 35.415 20.391 1.00 20.21 156 ARG D C 1
ATOM 7597 O O . ARG D 1 177 ? -14.774 36.110 20.537 1.00 20.37 156 ARG D O 1
ATOM 7605 N N . THR D 1 178 ? -16.654 35.619 19.405 1.00 20.49 157 THR D N 1
ATOM 7606 C CA . THR D 1 178 ? -16.543 36.736 18.464 1.00 19.68 157 THR D CA 1
ATOM 7607 C C . THR D 1 178 ? -16.631 38.057 19.262 1.00 20.59 157 THR D C 1
ATOM 7608 O O . THR D 1 178 ? -17.479 38.208 20.161 1.00 20.40 157 THR D O 1
ATOM 7612 N N . ARG D 1 179 ? -15.748 38.995 18.947 1.00 20.55 158 ARG D N 1
ATOM 7613 C CA . ARG D 1 179 ? -15.579 40.179 19.782 1.00 21.50 158 ARG D CA 1
ATOM 7614 C C . ARG D 1 179 ? -14.739 41.247 19.079 1.00 21.72 158 ARG D C 1
ATOM 7615 O O . ARG D 1 179 ? -14.070 40.984 18.070 1.00 22.10 158 ARG D O 1
ATOM 7623 N N . ILE D 1 180 ? -14.798 42.456 19.618 1.00 22.37 159 ILE D N 1
ATOM 7624 C CA . ILE D 1 180 ? -13.936 43.549 19.211 1.00 23.38 159 ILE D CA 1
ATOM 7625 C C . ILE D 1 180 ? -12.545 43.236 19.716 1.00 23.29 159 ILE D C 1
ATOM 7626 O O . ILE D 1 180 ? -12.403 42.796 20.849 1.00 24.28 159 ILE D O 1
ATOM 7631 N N . LYS D 1 181 ? -11.529 43.487 18.902 1.00 23.06 160 LYS D N 1
ATOM 7632 C CA . LYS D 1 181 ? -10.140 43.286 19.289 1.00 22.74 160 LYS D CA 1
ATOM 7633 C C . LYS D 1 181 ? -9.332 44.499 18.879 1.00 22.63 160 LYS D C 1
ATOM 7634 O O . LYS D 1 181 ? -9.352 44.902 17.705 1.00 21.53 160 LYS D O 1
ATOM 7640 N N . THR D 1 182 ? -8.630 45.064 19.861 1.00 22.97 161 THR D N 1
ATOM 7641 C CA . THR D 1 182 ? -7.612 46.091 19.676 1.00 23.29 161 THR D CA 1
ATOM 7642 C C . THR D 1 182 ? -6.294 45.420 19.252 1.00 23.89 161 THR D C 1
ATOM 7643 O O . THR D 1 182 ? -5.799 44.511 19.921 1.00 23.29 161 THR D O 1
ATOM 7647 N N . LEU D 1 183 ? -5.732 45.863 18.135 1.00 24.89 162 LEU D N 1
ATOM 7648 C CA . LEU D 1 183 ? -4.494 45.258 17.612 1.00 26.04 162 LEU D CA 1
ATOM 7649 C C . LEU D 1 183 ? -3.251 45.688 18.407 1.00 27.02 162 LEU D C 1
ATOM 7650 O O . LEU D 1 183 ? -3.157 46.846 18.805 1.00 26.72 162 LEU D O 1
ATOM 7655 N N . THR D 1 184 ? -2.340 44.734 18.644 1.00 28.27 163 THR D N 1
ATOM 7656 C CA . THR D 1 184 ? -1.044 44.948 19.319 1.00 30.63 163 THR D CA 1
ATOM 7657 C C . THR D 1 184 ? 0.009 45.385 18.308 1.00 32.29 163 THR D C 1
ATOM 7658 O O . THR D 1 184 ? -0.132 45.098 17.119 1.00 32.49 163 THR D O 1
ATOM 7662 N N . GLN D 1 185 ? 1.076 46.029 18.785 1.00 34.44 164 GLN D N 1
ATOM 7663 C CA . GLN D 1 185 ? 2.157 46.524 17.914 1.00 36.52 164 GLN D CA 1
ATOM 7664 C C . GLN D 1 185 ? 2.645 45.499 16.893 1.00 36.94 164 GLN D C 1
ATOM 7665 O O . GLN D 1 185 ? 2.679 45.797 15.705 1.00 37.16 164 GLN D O 1
ATOM 7671 N N . ASP D 1 186 ? 3.008 44.301 17.360 1.00 37.74 165 ASP D N 1
ATOM 7672 C CA . ASP D 1 186 ? 3.541 43.255 16.482 1.00 38.76 165 ASP D CA 1
ATOM 7673 C C . ASP D 1 186 ? 2.624 42.991 15.269 1.00 38.36 165 ASP D C 1
ATOM 7674 O O . ASP D 1 186 ? 3.112 42.705 14.171 1.00 38.50 165 ASP D O 1
ATOM 7679 N N . THR D 1 187 ? 1.308 43.068 15.486 1.00 37.94 166 THR D N 1
ATOM 7680 C CA . THR D 1 187 ? 0.303 42.899 14.421 1.00 37.21 166 THR D CA 1
ATOM 7681 C C . THR D 1 187 ? 0.264 44.112 13.490 1.00 36.80 166 THR D C 1
ATOM 7682 O O . THR D 1 187 ? 0.245 43.951 12.265 1.00 36.04 166 THR D O 1
ATOM 7686 N N . ILE D 1 188 ? 0.265 45.304 14.089 1.00 36.75 167 ILE D N 1
ATOM 7687 C CA . ILE D 1 188 ? 0.276 46.584 13.368 1.00 37.14 167 ILE D CA 1
ATOM 7688 C C . ILE D 1 188 ? 1.539 46.717 12.490 1.00 38.07 167 ILE D C 1
ATOM 7689 O O . ILE D 1 188 ? 1.432 46.979 11.291 1.00 37.86 167 ILE D O 1
ATOM 7694 N N . ILE D 1 189 ? 2.710 46.494 13.101 1.00 38.75 168 ILE D N 1
ATOM 7695 C CA . ILE D 1 189 ? 3.996 46.419 12.410 1.00 39.44 168 ILE D CA 1
ATOM 7696 C C . ILE D 1 189 ? 3.920 45.414 11.266 1.00 39.92 168 ILE D C 1
ATOM 7697 O O . ILE D 1 189 ? 4.134 45.797 10.129 1.00 40.59 168 ILE D O 1
ATOM 7702 N N . ALA D 1 190 ? 3.604 44.149 11.551 1.00 39.98 169 ALA D N 1
ATOM 7703 C CA . ALA D 1 190 ? 3.475 43.148 10.483 1.00 40.76 169 ALA D CA 1
ATOM 7704 C C . ALA D 1 190 ? 2.481 43.539 9.386 1.00 41.36 169 ALA D C 1
ATOM 7705 O O . ALA D 1 190 ? 2.812 43.435 8.198 1.00 41.86 169 ALA D O 1
ATOM 7707 N N . ASN D 1 191 ? 1.276 43.972 9.764 1.00 41.54 170 ASN D N 1
ATOM 7708 C CA . ASN D 1 191 ? 0.299 44.416 8.761 1.00 42.28 170 ASN D CA 1
ATOM 7709 C C . ASN D 1 191 ? 0.593 45.776 8.092 1.00 42.47 170 ASN D C 1
ATOM 7710 O O . ASN D 1 191 ? -0.037 46.117 7.088 1.00 42.65 170 ASN D O 1
ATOM 7715 N N . SER D 1 192 ? 1.560 46.528 8.628 1.00 42.67 171 SER D N 1
ATOM 7716 C CA . SER D 1 192 ? 1.964 47.819 8.053 1.00 42.95 171 SER D CA 1
ATOM 7717 C C . SER D 1 192 ? 2.529 47.735 6.617 1.00 43.68 171 SER D C 1
ATOM 7718 O O . SER D 1 192 ? 2.417 48.702 5.857 1.00 43.68 171 SER D O 1
ATOM 7721 N N . ARG D 1 193 ? 3.123 46.594 6.255 1.00 44.64 172 ARG D N 1
ATOM 7722 C CA . ARG D 1 193 ? 3.612 46.341 4.886 1.00 46.02 172 ARG D CA 1
ATOM 7723 C C . ARG D 1 193 ? 2.541 46.613 3.813 1.00 46.89 172 ARG D C 1
ATOM 7724 O O . ARG D 1 193 ? 2.872 47.142 2.743 1.00 47.22 172 ARG D O 1
ATOM 7726 N N . PHE D 1 194 ? 1.276 46.277 4.119 1.00 47.53 173 PHE D N 1
ATOM 7727 C CA . PHE D 1 194 ? 0.118 46.498 3.221 1.00 48.14 173 PHE D CA 1
ATOM 7728 C C . PHE D 1 194 ? -0.548 47.888 3.295 1.00 48.32 173 PHE D C 1
ATOM 7729 O O . PHE D 1 194 ? -1.537 48.149 2.609 1.00 48.16 173 PHE D O 1
ATOM 7737 N N . PHE D 1 195 ? -0.032 48.763 4.149 1.00 48.83 174 PHE D N 1
ATOM 7738 C CA . PHE D 1 195 ? -0.489 50.142 4.209 1.00 49.56 174 PHE D CA 1
ATOM 7739 C C . PHE D 1 195 ? 0.745 51.004 4.045 1.00 50.22 174 PHE D C 1
ATOM 7740 O O . PHE D 1 195 ? 1.039 51.871 4.871 1.00 50.10 174 PHE D O 1
ATOM 7748 N N . GLU D 1 196 ? 1.456 50.729 2.950 1.00 51.12 175 GLU D N 1
ATOM 7749 C CA . GLU D 1 196 ? 2.753 51.336 2.596 1.00 51.95 175 GLU D CA 1
ATOM 7750 C C . GLU D 1 196 ? 3.744 51.563 3.753 1.00 51.99 175 GLU D C 1
ATOM 7751 O O . GLU D 1 196 ? 4.296 52.658 3.895 1.00 52.22 175 GLU D O 1
ATOM 7757 N N . GLY D 1 197 ? 3.961 50.519 4.564 1.00 51.93 176 GLY D N 1
ATOM 7758 C CA . GLY D 1 197 ? 4.955 50.536 5.653 1.00 51.50 176 GLY D CA 1
ATOM 7759 C C . GLY D 1 197 ? 4.730 51.599 6.717 1.00 51.37 176 GLY D C 1
ATOM 7760 O O . GLY D 1 197 ? 5.647 51.936 7.466 1.00 51.63 176 GLY D O 1
ATOM 7761 N N . ASP D 1 198 ? 3.510 52.134 6.768 1.00 51.05 177 ASP D N 1
ATOM 7762 C CA . ASP D 1 198 ? 3.103 53.092 7.787 1.00 50.68 177 ASP D CA 1
ATOM 7763 C C . ASP D 1 198 ? 2.270 52.331 8.837 1.00 50.21 177 ASP D C 1
ATOM 7764 O O . ASP D 1 198 ? 1.261 51.693 8.510 1.00 50.17 177 ASP D O 1
ATOM 7769 N N . VAL D 1 199 ? 2.717 52.378 10.091 1.00 49.39 178 VAL D N 1
ATOM 7770 C CA . VAL D 1 199 ? 1.958 51.794 11.200 1.00 48.34 178 VAL D CA 1
ATOM 7771 C C . VAL D 1 199 ? 0.673 52.571 11.497 1.00 48.00 178 VAL D C 1
ATOM 7772 O O . VAL D 1 199 ? -0.321 51.968 11.902 1.00 47.92 178 VAL D O 1
ATOM 7776 N N . ASN D 1 200 ? 0.689 53.888 11.267 1.00 47.09 179 ASN D N 1
ATOM 7777 C CA . ASN D 1 200 ? -0.484 54.743 11.513 1.00 46.70 179 ASN D CA 1
ATOM 7778 C C . ASN D 1 200 ? -1.661 54.641 10.519 1.00 45.94 179 ASN D C 1
ATOM 7779 O O . ASN D 1 200 ? -2.775 55.085 10.830 1.00 45.82 179 ASN D O 1
ATOM 7784 N N . LYS D 1 201 ? -1.417 54.068 9.339 1.00 44.77 180 LYS D N 1
ATOM 7785 C CA . LYS D 1 201 ? -2.488 53.835 8.357 1.00 43.79 180 LYS D CA 1
ATOM 7786 C C . LYS D 1 201 ? -3.248 52.516 8.612 1.00 42.97 180 LYS D C 1
ATOM 7787 O O . LYS D 1 201 ? -4.313 52.275 8.026 1.00 42.91 180 LYS D O 1
ATOM 7789 N N . VAL D 1 202 ? -2.695 51.671 9.487 1.00 41.54 181 VAL D N 1
ATOM 7790 C CA . VAL D 1 202 ? -3.359 50.432 9.910 1.00 39.89 181 VAL D CA 1
ATOM 7791 C C . VAL D 1 202 ? -4.546 50.740 10.833 1.00 38.63 181 VAL D C 1
ATOM 7792 O O . VAL D 1 202 ? -4.400 51.478 11.808 1.00 38.26 181 VAL D O 1
ATOM 7796 N N . PRO D 1 203 ? -5.738 50.200 10.508 1.00 37.49 182 PRO D N 1
ATOM 7797 C CA . PRO D 1 203 ? -6.870 50.323 11.413 1.00 36.34 182 PRO D CA 1
ATOM 7798 C C . PRO D 1 203 ? -6.506 49.715 12.780 1.00 35.47 182 PRO D C 1
ATOM 7799 O O . PRO D 1 203 ? -5.788 48.704 12.844 1.00 34.59 182 PRO D O 1
ATOM 7803 N N . LYS D 1 204 ? -6.999 50.340 13.848 1.00 34.05 183 LYS D N 1
ATOM 7804 C CA . LYS D 1 204 ? -6.555 50.044 15.212 1.00 33.16 183 LYS D CA 1
ATOM 7805 C C . LYS D 1 204 ? -7.227 48.805 15.800 1.00 31.51 183 LYS D C 1
ATOM 7806 O O . LYS D 1 204 ? -6.624 48.064 16.583 1.00 31.30 183 LYS D O 1
ATOM 7812 N N . ASN D 1 205 ? -8.483 48.611 15.421 1.00 30.17 184 ASN D N 1
ATOM 7813 C CA . ASN D 1 205 ? -9.309 47.524 15.910 1.00 28.30 184 ASN D CA 1
ATOM 7814 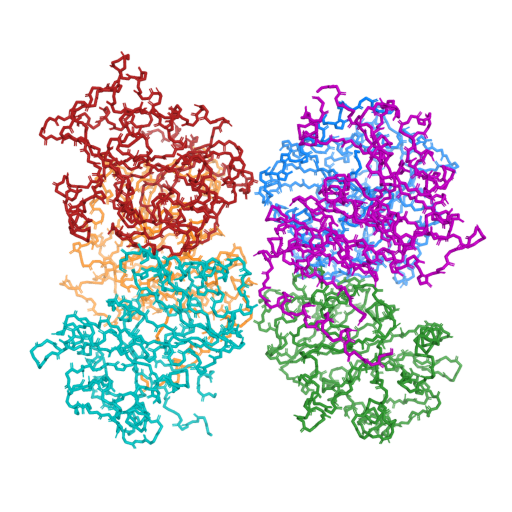C C . ASN D 1 205 ? -9.842 46.679 14.781 1.00 27.14 184 ASN D C 1
ATOM 7815 O O . ASN D 1 205 ? -9.858 47.102 13.625 1.00 27.02 184 ASN D O 1
ATOM 7820 N N . ALA D 1 206 ? -10.270 45.472 15.133 1.00 25.69 185 ALA D N 1
ATOM 7821 C CA . ALA D 1 206 ? -10.868 44.531 14.211 1.00 24.13 185 ALA D CA 1
ATOM 7822 C C . ALA D 1 206 ? -11.975 43.771 14.919 1.00 23.24 185 ALA D C 1
ATOM 7823 O O . ALA D 1 206 ? -12.007 43.722 16.144 1.00 23.14 185 ALA D O 1
ATOM 7825 N N . LEU D 1 207 ? -12.863 43.155 14.152 1.00 22.26 186 LEU D N 1
ATOM 7826 C CA . LEU D 1 207 ? -13.772 42.153 14.695 1.00 21.99 186 LEU D CA 1
ATOM 7827 C C . LEU D 1 207 ? -13.238 40.786 14.326 1.00 21.49 186 LEU D C 1
ATOM 7828 O O . LEU D 1 207 ? -12.771 40.580 13.201 1.00 21.39 186 LEU D O 1
ATOM 7833 N N . THR D 1 208 ? -13.294 39.853 15.268 1.00 20.22 187 THR D N 1
ATOM 7834 C CA . THR D 1 208 ? -12.752 38.543 15.014 1.00 19.64 187 THR D CA 1
ATOM 7835 C C . THR D 1 208 ? -13.585 37.498 15.692 1.00 19.28 187 THR D C 1
ATOM 7836 O O . THR D 1 208 ? -14.104 37.755 16.781 1.00 19.84 187 THR D O 1
ATOM 7840 N N . VAL D 1 209 ? -13.721 36.331 15.052 1.00 18.35 188 VAL D N 1
ATOM 7841 C CA . VAL D 1 209 ? -14.274 35.152 15.735 1.00 17.47 188 VAL D CA 1
ATOM 7842 C C . VAL D 1 209 ? -13.311 34.761 16.867 1.00 17.30 188 VAL D C 1
ATOM 7843 O O . VAL D 1 209 ? -12.106 35.054 16.806 1.00 16.74 188 VAL D O 1
ATOM 7847 N N . GLY D 1 210 ? -13.832 34.114 17.905 1.00 17.36 189 GLY D N 1
ATOM 7848 C CA . GLY D 1 210 ? -12.982 33.753 19.046 1.00 17.24 189 GLY D CA 1
ATOM 7849 C C . GLY D 1 210 ? -12.388 32.391 18.836 1.00 17.77 189 GLY D C 1
ATOM 7850 O O . GLY D 1 210 ? -12.698 31.747 17.833 1.00 17.69 189 GLY D O 1
ATOM 7851 N N . ILE D 1 211 ? -11.539 31.948 19.777 1.00 18.09 190 ILE D N 1
ATOM 7852 C CA . ILE D 1 211 ? -11.026 30.576 19.786 1.00 17.91 190 ILE D CA 1
ATOM 7853 C C . ILE D 1 211 ? -12.171 29.575 19.947 1.00 17.04 190 ILE D C 1
ATOM 7854 O O . ILE D 1 211 ? -12.206 28.578 19.257 1.00 16.82 190 ILE D O 1
ATOM 7859 N N . GLY D 1 212 ? -13.091 29.835 20.879 1.00 17.25 191 GLY D N 1
ATOM 7860 C CA . GLY D 1 212 ? -14.274 28.970 21.088 1.00 17.20 191 GLY D CA 1
ATOM 7861 C C . GLY D 1 212 ? -15.112 28.846 19.828 1.00 17.55 191 GLY D C 1
ATOM 7862 O O . GLY D 1 212 ? -15.594 27.765 19.501 1.00 18.37 191 GLY D O 1
ATOM 7863 N N . THR D 1 213 ? -15.263 29.949 19.108 1.00 17.96 192 THR D N 1
ATOM 7864 C CA . THR D 1 213 ? -16.005 29.964 17.854 1.00 18.78 192 THR D CA 1
ATOM 7865 C C . THR D 1 213 ? -15.406 29.004 16.847 1.00 19.04 192 THR D C 1
ATOM 7866 O O . THR D 1 213 ? -16.126 28.258 16.206 1.00 19.43 192 THR D O 1
ATOM 7870 N N . ILE D 1 214 ? -14.083 29.009 16.718 1.00 19.63 193 ILE D N 1
ATOM 7871 C CA . ILE D 1 214 ? -13.436 28.073 15.809 1.00 20.33 193 ILE D CA 1
ATOM 7872 C C . ILE D 1 214 ? -13.577 26.648 16.327 1.00 20.38 193 ILE D C 1
ATOM 7873 O O . ILE D 1 214 ? -13.860 25.750 15.553 1.00 19.63 193 ILE D O 1
ATOM 7878 N N . MET D 1 215 ? -13.431 26.484 17.640 1.00 21.35 194 MET D N 1
ATOM 7879 C CA A MET D 1 215 ? -13.550 25.184 18.307 0.50 22.34 194 MET D CA 1
ATOM 7880 C CA B MET D 1 215 ? -13.551 25.182 18.313 0.50 22.18 194 MET D CA 1
ATOM 7881 C C . MET D 1 215 ? -14.938 24.565 18.199 1.00 22.15 194 MET D C 1
ATOM 7882 O O . MET D 1 215 ? -15.088 23.360 18.363 1.00 22.54 194 MET D O 1
ATOM 7891 N N . ASP D 1 216 ? -15.953 25.397 17.975 1.00 21.85 195 ASP D N 1
ATOM 7892 C CA . ASP D 1 216 ? -17.320 24.894 17.806 1.00 21.67 195 ASP D CA 1
ATOM 7893 C C . ASP D 1 216 ? -17.469 24.094 16.519 1.00 21.62 195 ASP D C 1
ATOM 7894 O O . ASP D 1 216 ? -18.419 23.318 16.407 1.00 22.04 195 ASP D O 1
ATOM 7899 N N . SER D 1 217 ? -16.554 24.284 15.555 1.00 21.24 196 SER D N 1
ATOM 7900 C CA . SER D 1 217 ? -16.654 23.635 14.243 1.00 21.23 196 SER D CA 1
ATOM 7901 C C . SER D 1 217 ? -16.602 22.144 14.383 1.00 20.51 196 SER D C 1
ATOM 7902 O O . SER D 1 217 ? -15.936 21.651 15.281 1.00 21.49 196 SER D O 1
ATOM 7905 N N . GLN D 1 218 ? -17.256 21.417 13.485 1.00 19.38 197 GLN D N 1
ATOM 7906 C CA . GLN D 1 218 ? -17.164 19.969 13.499 1.00 19.58 197 GLN D CA 1
ATOM 7907 C C . GLN D 1 218 ? -15.746 19.493 13.216 1.00 18.57 197 GLN D C 1
ATOM 7908 O O . GLN D 1 218 ? -15.358 18.426 13.646 1.00 18.36 197 GLN D O 1
ATOM 7914 N N . GLU D 1 219 ? -15.018 20.245 12.404 1.00 18.27 198 GLU D N 1
ATOM 7915 C CA . GLU D 1 219 ? -13.701 19.857 11.947 1.00 17.73 198 GLU D CA 1
ATOM 7916 C C . GLU D 1 219 ? -12.900 21.116 11.727 1.00 16.94 198 GLU D C 1
ATOM 7917 O O . GLU D 1 219 ? -13.419 22.085 11.173 1.00 16.87 198 GLU D O 1
ATOM 7923 N N . VAL D 1 220 ? -11.638 21.109 12.157 1.00 16.46 199 VAL D N 1
ATOM 7924 C CA . VAL D 1 220 ? -10.743 22.260 11.942 1.00 16.34 199 VAL D CA 1
ATOM 7925 C C . VAL D 1 220 ? -9.495 21.800 11.179 1.00 15.85 199 VAL D C 1
ATOM 7926 O O . VAL D 1 220 ? -8.900 20.796 11.527 1.00 16.04 199 VAL D O 1
ATOM 7930 N N . LEU D 1 221 ? -9.097 22.543 10.160 1.00 15.62 200 LEU D N 1
ATOM 7931 C CA . LEU D 1 221 ? -7.876 22.254 9.430 1.00 15.60 200 LEU D CA 1
ATOM 7932 C C . LEU D 1 221 ? -6.961 23.456 9.490 1.00 16.01 200 LEU D C 1
ATOM 7933 O O . LEU D 1 221 ? -7.348 24.554 9.086 1.00 17.30 200 LEU D O 1
ATOM 7938 N N . ILE D 1 222 ? -5.746 23.251 9.986 1.00 15.77 201 ILE D N 1
ATOM 7939 C CA . ILE D 1 222 ? -4.775 24.327 10.080 1.00 16.03 201 ILE D CA 1
ATOM 7940 C C . ILE D 1 222 ? -3.626 24.086 9.111 1.00 16.21 201 ILE D C 1
ATOM 7941 O O . ILE D 1 222 ? -3.070 22.976 9.038 1.00 16.38 201 ILE D O 1
ATOM 7946 N N . ILE D 1 223 ? -3.276 25.138 8.386 1.00 15.86 202 ILE D N 1
ATOM 7947 C CA . ILE D 1 223 ? -2.148 25.142 7.466 1.00 16.95 202 ILE D CA 1
ATOM 7948 C C . ILE D 1 223 ? -0.961 25.836 8.097 1.00 17.41 202 ILE D C 1
ATOM 7949 O O . ILE D 1 223 ? -1.103 26.956 8.594 1.00 18.48 202 ILE D O 1
ATOM 7954 N N . VAL D 1 224 ? 0.208 25.179 8.092 1.00 17.81 203 VAL D N 1
ATOM 7955 C CA . VAL D 1 224 ? 1.433 25.744 8.703 1.00 17.63 203 VAL D CA 1
ATOM 7956 C C . VAL D 1 224 ? 2.627 25.600 7.750 1.00 17.76 203 VAL D C 1
ATOM 7957 O O . VAL D 1 224 ? 2.970 24.489 7.332 1.00 17.61 203 VAL D O 1
ATOM 7961 N N . ASN D 1 225 ? 3.312 26.694 7.446 1.00 17.69 204 ASN D N 1
ATOM 7962 C CA . ASN D 1 225 ? 4.484 26.570 6.579 1.00 17.84 204 ASN D CA 1
ATOM 7963 C C . ASN D 1 225 ? 5.640 27.394 7.037 1.00 16.88 204 ASN D C 1
ATOM 7964 O O . ASN D 1 225 ? 5.460 28.475 7.582 1.00 15.75 204 ASN D O 1
ATOM 7969 N N . GLY D 1 226 ? 6.840 26.851 6.835 1.00 17.48 205 GLY D N 1
ATOM 7970 C CA . GLY D 1 226 ? 8.060 27.637 6.926 1.00 16.75 205 GLY D CA 1
ATOM 7971 C C . GLY D 1 226 ? 8.719 27.594 8.277 1.00 17.09 205 GLY D C 1
ATOM 7972 O O . GLY D 1 226 ? 8.049 27.355 9.305 1.00 16.14 205 GLY D O 1
ATOM 7973 N N . HIS D 1 227 ? 10.033 27.855 8.263 1.00 17.27 206 HIS D N 1
ATOM 7974 C CA . HIS D 1 227 ? 10.860 27.835 9.460 1.00 17.97 206 HIS D CA 1
ATOM 7975 C C . HIS D 1 227 ? 10.369 28.765 10.536 1.00 18.35 206 HIS D C 1
ATOM 7976 O O . HIS D 1 227 ? 10.516 28.461 11.733 1.00 18.49 206 HIS D O 1
ATOM 7983 N N . ASN D 1 228 ? 9.778 29.889 10.150 1.00 17.65 207 ASN D N 1
ATOM 7984 C CA . ASN D 1 228 ? 9.431 30.862 11.183 1.00 17.73 207 ASN D CA 1
ATOM 7985 C C . ASN D 1 228 ? 8.157 30.502 11.936 1.00 16.54 207 ASN D C 1
ATOM 7986 O O . ASN D 1 228 ? 7.785 31.176 12.889 1.00 15.92 207 ASN D O 1
ATOM 7991 N N . LYS D 1 229 ? 7.510 29.419 11.515 1.00 15.56 208 LYS D N 1
ATOM 7992 C CA . LYS D 1 229 ? 6.406 28.850 12.284 1.00 15.76 208 LYS D CA 1
ATOM 7993 C C . LYS D 1 229 ? 6.782 27.609 13.061 1.00 15.36 208 LYS D C 1
ATOM 7994 O O . LYS D 1 229 ? 5.922 27.028 13.702 1.00 14.80 208 LYS D O 1
ATOM 8000 N N . ALA D 1 230 ? 8.066 27.207 13.032 1.00 15.17 209 ALA D N 1
ATOM 8001 C CA . ALA D 1 230 ? 8.495 25.927 13.643 1.00 14.12 209 ALA D CA 1
ATOM 8002 C C . ALA D 1 230 ? 8.262 25.918 15.146 1.00 13.60 209 ALA D C 1
ATOM 8003 O O . ALA D 1 230 ? 7.747 24.938 15.708 1.00 12.88 209 ALA D O 1
ATOM 8005 N N . ARG D 1 231 ? 8.631 27.019 15.788 1.00 13.92 210 ARG D N 1
ATOM 8006 C CA . ARG D 1 231 ? 8.467 27.170 17.245 1.00 14.60 210 ARG D CA 1
ATOM 8007 C C . ARG D 1 231 ? 6.992 27.071 17.657 1.00 14.27 210 ARG D C 1
ATOM 8008 O O . ARG D 1 231 ? 6.651 26.372 18.622 1.00 14.67 210 ARG D O 1
ATOM 8016 N N . ALA D 1 232 ? 6.125 27.744 16.897 1.00 13.98 211 ALA D N 1
ATOM 8017 C CA . ALA D 1 232 ? 4.671 27.729 17.125 1.00 13.23 211 ALA D CA 1
ATOM 8018 C C . ALA D 1 232 ? 4.034 26.349 16.955 1.00 13.48 211 ALA D C 1
ATOM 8019 O O . ALA D 1 232 ? 3.178 25.951 17.771 1.00 12.49 211 ALA D O 1
ATOM 8021 N N . LEU D 1 233 ? 4.462 25.612 15.912 1.00 14.25 212 LEU D N 1
ATOM 8022 C CA . LEU D 1 233 ? 4.010 24.229 15.692 1.00 13.14 212 LEU D CA 1
ATOM 8023 C C . LEU D 1 233 ? 4.411 23.304 16.873 1.00 14.00 212 LEU D C 1
ATOM 8024 O O . LEU D 1 233 ? 3.616 22.469 17.327 1.00 13.35 212 LEU D O 1
ATOM 8029 N N . LYS D 1 234 ? 5.636 23.474 17.372 1.00 14.05 213 LYS D N 1
ATOM 8030 C CA . LYS D 1 234 ? 6.073 22.755 18.577 1.00 14.93 213 LYS D CA 1
ATOM 8031 C C . LYS D 1 234 ? 5.123 23.005 19.753 1.00 14.96 213 LYS D C 1
ATOM 8032 O O . LYS D 1 234 ? 4.656 22.065 20.380 1.00 15.23 213 LYS D O 1
ATOM 8038 N N . HIS D 1 235 ? 4.884 24.276 20.069 1.00 15.29 214 HIS D N 1
ATOM 8039 C CA . HIS D 1 235 ? 3.945 24.644 21.137 1.00 15.99 214 HIS D CA 1
ATOM 8040 C C . HIS D 1 235 ? 2.522 24.122 20.885 1.00 16.39 214 HIS D C 1
ATOM 8041 O O . HIS D 1 235 ? 1.881 23.676 21.812 1.00 16.40 214 HIS D O 1
ATOM 8048 N N . ALA D 1 236 ? 2.076 24.110 19.628 1.00 16.07 215 ALA D N 1
ATOM 8049 C CA . ALA D 1 236 ? 0.797 23.530 19.250 1.00 16.63 215 ALA D CA 1
ATOM 8050 C C . ALA D 1 236 ? 0.641 22.027 19.497 1.00 17.38 215 ALA D C 1
ATOM 8051 O O . ALA D 1 236 ? -0.416 21.561 19.946 1.00 17.93 215 ALA D O 1
ATOM 8053 N N . ILE D 1 237 ? 1.683 21.268 19.188 1.00 16.92 216 ILE D N 1
ATOM 8054 C CA . ILE D 1 237 ? 1.608 19.810 19.178 1.00 16.22 216 ILE D CA 1
ATOM 8055 C C . ILE D 1 237 ? 2.182 19.159 20.440 1.00 16.24 216 ILE D C 1
ATOM 8056 O O . ILE D 1 237 ? 1.585 18.216 20.982 1.00 14.77 216 ILE D O 1
ATOM 8061 N N . GLU D 1 238 ? 3.320 19.668 20.931 1.00 15.73 217 GLU D N 1
ATOM 8062 C CA . GLU D 1 238 ? 4.055 18.963 22.000 1.00 15.31 217 GLU D CA 1
ATOM 8063 C C . GLU D 1 238 ? 3.963 19.567 23.372 1.00 15.16 217 GLU D C 1
ATOM 8064 O O . GLU D 1 238 ? 4.296 18.906 24.358 1.00 16.24 217 GLU D O 1
ATOM 8070 N N . LYS D 1 239 ? 3.593 20.838 23.456 1.00 14.54 218 LYS D N 1
ATOM 8071 C CA . LYS D 1 239 ? 3.607 21.541 24.729 1.00 15.42 218 LYS D CA 1
ATOM 8072 C C . LYS D 1 239 ? 2.181 21.589 25.278 1.00 16.33 218 LYS D C 1
ATOM 8073 O O . LYS D 1 239 ? 1.240 21.346 24.538 1.00 16.46 218 LYS D O 1
ATOM 8075 N N . GLY D 1 240 ? 2.003 21.876 26.564 1.00 16.44 219 GLY D N 1
ATOM 8076 C CA . GLY D 1 240 ? 0.638 21.878 27.116 1.00 17.24 219 GLY D CA 1
ATOM 8077 C C . GLY D 1 240 ? -0.260 23.003 26.606 1.00 16.63 219 GLY D C 1
ATOM 8078 O O . GLY D 1 240 ? 0.239 24.008 26.139 1.00 16.80 219 GLY D O 1
ATOM 8079 N N . VAL D 1 241 ? -1.578 22.832 26.710 1.00 15.84 220 VAL D N 1
ATOM 8080 C CA . VAL D 1 241 ? -2.520 23.920 26.461 1.00 14.59 220 VAL D CA 1
ATOM 8081 C C . VAL D 1 241 ? -2.129 25.243 27.173 1.00 14.07 220 VAL D C 1
ATOM 8082 O O . VAL D 1 241 ? -1.966 25.277 28.397 1.00 13.26 220 VAL D O 1
ATOM 8086 N N . ASN D 1 242 ? -2.046 26.334 26.404 1.00 12.40 221 ASN D N 1
ATOM 8087 C CA . ASN D 1 242 ? -1.415 27.579 26.843 1.00 12.59 221 ASN D CA 1
ATOM 8088 C C . ASN D 1 242 ? -1.938 28.806 26.070 1.00 12.51 221 ASN D C 1
ATOM 8089 O O . ASN D 1 242 ? -1.787 28.871 24.865 1.00 12.02 221 ASN D O 1
ATOM 8094 N N . HIS D 1 243 ? -2.519 29.786 26.760 1.00 12.98 222 HIS D N 1
ATOM 8095 C CA . HIS D 1 243 ? -3.169 30.927 26.083 1.00 13.05 222 HIS D CA 1
ATOM 8096 C C . HIS D 1 243 ? -2.139 31.854 25.418 1.00 13.95 222 HIS D C 1
ATOM 8097 O O . HIS D 1 243 ? -2.500 32.783 24.687 1.00 14.38 222 HIS D O 1
ATOM 8104 N N . MET D 1 244 ? -0.855 31.639 25.682 1.00 14.47 223 MET D N 1
ATOM 8105 C CA . MET D 1 244 ? 0.135 32.388 24.929 1.00 15.44 223 MET D CA 1
ATOM 8106 C C . MET D 1 244 ? 0.317 31.851 23.483 1.00 15.09 223 MET D C 1
ATOM 8107 O O . MET D 1 244 ? 0.808 32.553 22.606 1.00 15.45 223 MET D O 1
ATOM 8112 N N . TRP D 1 245 ? -0.076 30.606 23.247 1.00 14.95 224 TRP D N 1
ATOM 8113 C CA . TRP D 1 245 ? 0.100 29.958 21.944 1.00 14.82 224 TRP D CA 1
ATOM 8114 C C . TRP D 1 245 ? -1.269 29.436 21.585 1.00 14.65 224 TRP D C 1
ATOM 8115 O O . TRP D 1 245 ? -1.555 28.219 21.759 1.00 14.55 224 TRP D O 1
ATOM 8126 N N . THR D 1 246 ? -2.110 30.364 21.117 1.00 14.44 225 THR D N 1
ATOM 8127 C CA A THR D 1 246 ? -3.544 30.074 21.091 0.50 14.71 225 THR D CA 1
ATOM 8128 C CA B THR D 1 246 ? -3.546 30.187 20.943 0.50 15.03 225 THR D CA 1
ATOM 8129 C C . THR D 1 246 ? -3.895 28.893 20.204 1.00 15.06 225 THR D C 1
ATOM 8130 O O . THR D 1 246 ? -4.892 28.211 20.478 1.00 14.90 225 THR D O 1
ATOM 8137 N N . ILE D 1 247 ? -3.065 28.590 19.216 1.00 14.59 226 ILE D N 1
ATOM 8138 C CA . ILE D 1 247 ? -3.236 27.381 18.419 1.00 14.61 226 ILE D CA 1
ATOM 8139 C C . ILE D 1 247 ? -3.283 26.115 19.311 1.00 14.53 226 ILE D C 1
ATOM 8140 O O . ILE D 1 247 ? -3.902 25.124 18.931 1.00 14.55 226 ILE D O 1
ATOM 8145 N N . SER D 1 248 ? -2.629 26.142 20.481 1.00 14.27 227 SER D N 1
ATOM 8146 C CA . SER D 1 248 ? -2.577 24.951 21.362 1.00 14.12 227 SER D CA 1
ATOM 8147 C C . SER D 1 248 ? -3.965 24.516 21.813 1.00 14.78 227 SER D C 1
ATOM 8148 O O . SER D 1 248 ? -4.176 23.351 22.170 1.00 15.24 227 SER D O 1
ATOM 8151 N N . ALA D 1 249 ? -4.925 25.433 21.784 1.00 14.86 228 ALA D N 1
ATOM 8152 C CA . ALA D 1 249 ? -6.293 25.063 22.116 1.00 16.28 228 ALA D CA 1
ATOM 8153 C C . ALA D 1 249 ? -6.855 23.918 21.268 1.00 17.15 228 ALA D C 1
ATOM 8154 O O . ALA D 1 249 ? -7.763 23.232 21.728 1.00 17.13 228 ALA D O 1
ATOM 8156 N N . LEU D 1 250 ? -6.313 23.698 20.064 1.00 17.03 229 LEU D N 1
ATOM 8157 C CA . LEU D 1 250 ? -6.795 22.622 19.202 1.00 18.09 229 LEU D CA 1
ATOM 8158 C C . LEU D 1 250 ? -6.589 21.250 19.795 1.00 18.26 229 LEU D C 1
ATOM 8159 O O . LEU D 1 250 ? -7.131 20.297 19.296 1.00 17.53 229 LEU D O 1
ATOM 8164 N N . GLN D 1 251 ? -5.799 21.161 20.872 1.00 18.47 230 GLN D N 1
ATOM 8165 C CA . GLN D 1 251 ? -5.632 19.913 21.605 1.00 18.40 230 GLN D CA 1
ATOM 8166 C C . GLN D 1 251 ? -6.942 19.398 22.165 1.00 19.10 230 GLN D C 1
ATOM 8167 O O . GLN D 1 251 ? -7.124 18.180 22.297 1.00 20.88 230 GLN D O 1
ATOM 8173 N N . LEU D 1 252 ? -7.824 20.322 22.509 1.00 19.05 231 LEU D N 1
ATOM 8174 C CA . LEU D 1 252 ? -9.159 20.026 23.046 1.00 20.66 231 LEU D CA 1
ATOM 8175 C C . LEU D 1 252 ? -10.221 19.751 21.975 1.00 20.93 231 LEU D C 1
ATOM 8176 O O . LEU D 1 252 ? -11.311 19.252 22.293 1.00 21.85 231 LEU D O 1
ATOM 8181 N N . HIS D 1 253 ? -9.913 20.064 20.719 1.00 19.94 232 HIS D N 1
ATOM 8182 C CA . HIS D 1 253 ? -10.872 19.823 19.634 1.00 19.92 232 HIS D CA 1
ATOM 8183 C C . HIS D 1 253 ? -11.013 18.340 19.281 1.00 19.33 232 HIS D C 1
ATOM 8184 O O . HIS D 1 253 ? -10.007 17.627 19.204 1.00 19.00 232 HIS D O 1
ATOM 8191 N N . LYS D 1 254 ? -12.251 17.892 19.036 1.00 19.11 233 LYS D N 1
ATOM 8192 C CA . LYS D 1 254 ? -12.551 16.474 18.635 1.00 18.80 233 LYS D CA 1
ATOM 8193 C C . LYS D 1 254 ? -12.013 16.040 17.272 1.00 17.73 233 LYS D C 1
ATOM 8194 O O . LYS D 1 254 ? -11.781 14.880 17.034 1.00 17.65 233 LYS D O 1
ATOM 8196 N N . ASN D 1 255 ? -11.812 16.978 16.370 1.00 18.00 234 ASN D N 1
ATOM 8197 C CA . ASN D 1 255 ? -11.516 16.628 14.983 1.00 18.56 234 ASN D CA 1
ATOM 8198 C C . ASN D 1 255 ? -10.646 17.718 14.338 1.00 17.86 234 ASN D C 1
ATOM 8199 O O . ASN D 1 255 ? -11.137 18.576 13.607 1.00 16.55 234 ASN D O 1
ATOM 8204 N N . ALA D 1 256 ? -9.349 17.661 14.635 1.00 17.14 235 ALA D N 1
ATOM 8205 C CA . ALA D 1 256 ? -8.400 18.638 14.181 1.00 16.94 235 ALA D CA 1
ATOM 8206 C C . ALA D 1 256 ? -7.364 17.969 13.338 1.00 16.65 235 ALA D C 1
ATOM 8207 O O . ALA D 1 256 ? -6.953 16.857 13.607 1.00 16.01 235 ALA D O 1
ATOM 8209 N N . ILE D 1 257 ? -6.949 18.676 12.301 1.00 16.72 236 ILE D N 1
ATOM 8210 C CA . ILE D 1 257 ? -5.888 18.226 11.406 1.00 16.70 236 ILE D CA 1
ATOM 8211 C C . ILE D 1 257 ? -4.946 19.408 11.245 1.00 15.73 236 ILE D C 1
ATOM 8212 O O . ILE D 1 257 ? -5.380 20.553 11.147 1.00 15.55 236 ILE D O 1
ATOM 8217 N N . ILE D 1 258 ? -3.656 19.134 11.236 1.00 15.11 237 ILE D N 1
ATOM 8218 C CA . ILE D 1 258 ? -2.695 20.171 10.906 1.00 13.19 237 ILE D CA 1
ATOM 8219 C C . ILE D 1 258 ? -1.954 19.636 9.710 1.00 13.08 237 ILE D C 1
ATOM 8220 O O . ILE D 1 258 ? -1.559 18.483 9.695 1.00 12.59 237 ILE D O 1
ATOM 8225 N N . VAL D 1 259 ? -1.818 20.473 8.691 1.00 13.18 238 VAL D N 1
ATOM 8226 C CA . VAL D 1 259 ? -1.018 20.148 7.514 1.00 13.78 238 VAL D CA 1
ATOM 8227 C C . VAL D 1 259 ? 0.182 21.104 7.498 1.00 14.25 238 VAL D C 1
ATOM 8228 O O . VAL D 1 259 ? 0.013 22.317 7.592 1.00 14.78 238 VAL D O 1
ATOM 8232 N N . SER D 1 260 ? 1.393 20.547 7.443 1.00 14.60 239 SER D N 1
ATOM 8233 C CA . SER D 1 260 ? 2.624 21.344 7.593 1.00 14.17 239 SER D CA 1
ATOM 8234 C C . SER D 1 260 ? 3.660 21.012 6.514 1.00 14.85 239 SER D C 1
ATOM 8235 O O . SER D 1 260 ? 3.758 19.845 6.075 1.00 14.54 239 SER D O 1
ATOM 8238 N N . ASP D 1 261 ? 4.451 22.000 6.087 1.00 14.42 240 ASP D N 1
ATOM 8239 C CA . ASP D 1 261 ? 5.602 21.645 5.255 1.00 15.65 240 ASP D CA 1
ATOM 8240 C C . ASP D 1 261 ? 6.725 21.097 6.155 1.00 15.30 240 ASP D C 1
ATOM 8241 O O . ASP D 1 261 ? 6.645 21.191 7.390 1.00 15.16 240 ASP D O 1
ATOM 8246 N N . LYS D 1 262 ? 7.752 20.506 5.552 1.00 14.93 241 LYS D N 1
ATOM 8247 C CA . LYS D 1 262 ? 8.842 19.981 6.343 1.00 14.81 241 LYS D CA 1
ATOM 8248 C C . LYS D 1 262 ? 9.514 21.083 7.193 1.00 14.53 241 LYS D C 1
ATOM 8249 O O . LYS D 1 262 ? 9.797 20.857 8.369 1.00 14.73 241 LYS D O 1
ATOM 8255 N N . ASN D 1 263 ? 9.743 22.260 6.618 1.00 13.24 242 ASN D N 1
ATOM 8256 C CA . ASN D 1 263 ? 10.429 23.347 7.314 1.00 12.93 242 ASN D CA 1
ATOM 8257 C C . ASN D 1 263 ? 9.781 23.750 8.635 1.00 12.73 242 ASN D C 1
ATOM 8258 O O . ASN D 1 263 ? 10.482 24.121 9.590 1.00 12.25 242 ASN D O 1
ATOM 8263 N N . ALA D 1 264 ? 8.446 23.696 8.702 1.00 12.22 243 ALA D N 1
ATOM 8264 C CA . ALA D 1 264 ? 7.753 24.045 9.951 1.00 12.33 243 ALA D CA 1
ATOM 8265 C C . ALA D 1 264 ? 7.849 22.965 11.033 1.00 11.89 243 ALA D C 1
ATOM 8266 O O . ALA D 1 264 ? 7.483 23.212 12.165 1.00 12.37 243 ALA D O 1
ATOM 8268 N N . THR D 1 265 ? 8.364 21.788 10.686 1.00 11.98 244 THR D N 1
ATOM 8269 C CA . THR D 1 265 ? 8.537 20.693 11.647 1.00 11.78 244 THR D CA 1
ATOM 8270 C C . THR D 1 265 ? 9.878 20.718 12.385 1.00 11.93 244 THR D C 1
ATOM 8271 O O . THR D 1 265 ? 10.076 19.915 13.271 1.00 12.14 244 THR D O 1
ATOM 8275 N N . TYR D 1 266 ? 10.763 21.661 12.065 1.00 12.52 245 TYR D N 1
ATOM 8276 C CA . TYR D 1 266 ? 12.150 21.631 12.577 1.00 13.51 245 TYR D CA 1
ATOM 8277 C C . TYR D 1 266 ? 12.294 21.649 14.089 1.00 13.55 245 TYR D C 1
ATOM 8278 O O . TYR D 1 266 ? 13.317 21.217 14.601 1.00 13.94 245 TYR D O 1
ATOM 8287 N N . GLU D 1 267 ? 11.308 22.164 14.807 1.00 13.39 246 GLU D N 1
ATOM 8288 C CA . GLU D 1 267 ? 11.435 22.179 16.255 1.00 14.41 246 GLU D CA 1
ATOM 8289 C C . GLU D 1 267 ? 10.656 21.071 16.954 1.00 13.68 246 GLU D C 1
ATOM 8290 O O . GLU D 1 267 ? 10.687 20.967 18.199 1.00 13.69 246 GLU D O 1
ATOM 8296 N N . LEU D 1 268 ? 9.983 20.224 16.167 1.00 12.03 247 LEU D N 1
ATOM 8297 C CA . LEU D 1 268 ? 9.409 18.968 16.715 1.00 11.88 247 LEU D CA 1
ATOM 8298 C C . LEU D 1 268 ? 10.488 17.900 16.909 1.00 12.04 247 LEU D C 1
ATOM 8299 O O . LEU D 1 268 ? 11.574 17.941 16.301 1.00 11.87 247 LEU D O 1
ATOM 8304 N N . LYS D 1 269 ? 10.168 16.921 17.734 1.00 12.05 248 LYS D N 1
ATOM 8305 C CA . LYS D 1 269 ? 11.036 15.795 17.934 1.00 12.12 248 LYS D CA 1
ATOM 8306 C C . LYS D 1 269 ? 10.864 14.880 16.745 1.00 12.43 248 LYS D C 1
ATOM 8307 O O . LYS D 1 269 ? 9.747 14.758 16.190 1.00 12.92 248 LYS D O 1
ATOM 8313 N N . VAL D 1 270 ? 11.954 14.241 16.345 1.00 11.94 249 VAL D N 1
ATOM 8314 C CA . VAL D 1 270 ? 11.940 13.167 15.366 1.00 11.67 249 VAL D CA 1
ATOM 8315 C C . VAL D 1 270 ? 10.812 12.174 15.634 1.00 11.77 249 VAL D C 1
ATOM 8316 O O . VAL D 1 270 ? 10.079 11.792 14.710 1.00 11.44 249 VAL D O 1
ATOM 8320 N N . GLY D 1 271 ? 10.680 11.759 16.891 1.00 11.35 250 GLY D N 1
ATOM 8321 C CA . GLY D 1 271 ? 9.693 10.753 17.269 1.00 11.59 250 GLY D CA 1
ATOM 8322 C C . GLY D 1 271 ? 8.256 11.224 17.056 1.00 11.93 250 GLY D C 1
ATOM 8323 O O . GLY D 1 271 ? 7.367 10.400 16.829 1.00 12.49 250 GLY D O 1
ATOM 8324 N N . THR D 1 272 ? 8.040 12.541 17.135 1.00 11.00 251 THR D N 1
ATOM 8325 C CA . THR D 1 272 ? 6.714 13.148 16.938 1.00 10.70 251 THR D CA 1
ATOM 8326 C C . THR D 1 272 ? 6.291 13.050 15.465 1.00 10.60 251 THR D C 1
ATOM 8327 O O . THR D 1 272 ? 5.202 12.566 15.144 1.00 11.46 251 THR D O 1
ATOM 8331 N N . VAL D 1 273 ? 7.164 13.501 14.575 1.00 10.43 252 VAL D N 1
ATOM 8332 C CA . VAL D 1 273 ? 6.970 13.367 13.136 1.00 10.39 252 VAL D CA 1
ATOM 8333 C C . VAL D 1 273 ? 6.703 11.899 12.710 1.00 11.22 252 VAL D C 1
ATOM 8334 O O . VAL D 1 273 ? 5.746 11.610 11.969 1.00 11.34 252 VAL D O 1
ATOM 8338 N N . GLU D 1 274 ? 7.534 10.983 13.209 1.00 11.70 253 GLU D N 1
ATOM 8339 C CA . GLU D 1 274 ? 7.411 9.559 12.881 1.00 13.28 253 GLU D CA 1
ATOM 8340 C C . GLU D 1 274 ? 6.093 9.009 13.434 1.00 13.36 253 GLU D C 1
ATOM 8341 O O . GLU D 1 274 ? 5.394 8.265 12.752 1.00 13.57 253 GLU D O 1
ATOM 8347 N N . TYR D 1 275 ? 5.755 9.394 14.660 1.00 13.77 254 TYR D N 1
ATOM 8348 C CA . TYR D 1 275 ? 4.465 9.010 15.244 1.00 14.28 254 TYR D CA 1
ATOM 8349 C C . TYR D 1 275 ? 3.288 9.434 14.337 1.00 13.99 254 TYR D C 1
ATOM 8350 O O . TYR D 1 275 ? 2.459 8.627 13.985 1.00 13.30 254 TYR D O 1
ATOM 8359 N N . PHE D 1 276 ? 3.219 10.707 13.965 1.00 14.21 255 PHE D N 1
ATOM 8360 C CA . PHE D 1 276 ? 2.120 11.136 13.096 1.00 14.26 255 PHE D CA 1
ATOM 8361 C C . PHE D 1 276 ? 2.228 10.610 11.659 1.00 14.85 255 PHE D C 1
ATOM 8362 O O . PHE D 1 276 ? 1.202 10.363 11.044 1.00 15.68 255 PHE D O 1
ATOM 8370 N N . ASN D 1 277 ? 3.435 10.423 11.118 1.00 15.58 256 ASN D N 1
ATOM 8371 C CA . ASN D 1 277 ? 3.556 9.721 9.828 1.00 16.60 256 ASN D CA 1
ATOM 8372 C C . ASN D 1 277 ? 3.004 8.284 9.855 1.00 17.32 256 ASN D C 1
ATOM 8373 O O . ASN D 1 277 ? 2.326 7.861 8.921 1.00 16.76 256 ASN D O 1
ATOM 8378 N N . ASP D 1 278 ? 3.342 7.544 10.904 1.00 18.03 257 ASP D N 1
ATOM 8379 C CA . ASP D 1 278 ? 2.841 6.198 11.115 1.00 20.37 257 ASP D CA 1
ATOM 8380 C C . ASP D 1 278 ? 1.319 6.163 11.223 1.00 20.17 257 ASP D C 1
ATOM 8381 O O . ASP D 1 278 ? 0.699 5.266 10.699 1.00 20.63 257 ASP D O 1
ATOM 8386 N N . ILE D 1 279 ? 0.721 7.109 11.934 1.00 20.23 258 ILE D N 1
ATOM 8387 C CA . ILE D 1 279 ? -0.753 7.159 11.996 1.00 20.11 258 ILE D CA 1
ATOM 8388 C C . ILE D 1 279 ? -1.358 7.190 10.571 1.00 20.50 258 ILE D C 1
ATOM 8389 O O . ILE D 1 279 ? -2.260 6.399 10.227 1.00 18.77 258 ILE D O 1
ATOM 8394 N N . GLU D 1 280 ? -0.801 8.065 9.737 1.00 20.41 259 GLU D N 1
ATOM 8395 C CA . GLU D 1 280 ? -1.253 8.186 8.378 1.00 21.58 259 GLU D CA 1
ATOM 8396 C C . GLU D 1 280 ? -1.156 6.873 7.626 1.00 22.14 259 GLU D C 1
ATOM 8397 O O . GLU D 1 280 ? -2.123 6.470 6.976 1.00 21.48 259 GLU D O 1
ATOM 8403 N N . ARG D 1 281 ? -0.023 6.187 7.746 1.00 23.17 260 ARG D N 1
ATOM 8404 C CA . ARG D 1 281 ? 0.177 4.921 7.023 1.00 25.00 260 ARG D CA 1
ATOM 8405 C C . ARG D 1 281 ? -0.764 3.808 7.526 1.00 25.92 260 ARG D C 1
ATOM 8406 O O . ARG D 1 281 ? -1.311 3.041 6.732 1.00 25.06 260 ARG D O 1
ATOM 8414 N N . LYS D 1 282 ? -0.920 3.718 8.847 1.00 27.51 261 LYS D N 1
ATOM 8415 C CA . LYS D 1 282 ? -1.890 2.814 9.470 1.00 29.62 261 LYS D CA 1
ATOM 8416 C C . LYS D 1 282 ? -3.315 3.093 8.974 1.00 31.50 261 LYS D C 1
ATOM 8417 O O . LYS D 1 282 ? -4.059 2.166 8.653 1.00 31.48 261 LYS D O 1
ATOM 8423 N N . ASN D 1 283 ? -3.678 4.371 8.918 1.00 33.55 262 ASN D N 1
ATOM 8424 C CA . ASN D 1 283 ? -4.989 4.804 8.475 1.00 36.72 262 ASN D CA 1
ATOM 8425 C C . ASN D 1 283 ? -5.298 4.233 7.099 1.00 38.64 262 ASN D C 1
ATOM 8426 O O . ASN D 1 283 ? -6.325 3.570 6.908 1.00 38.85 262 ASN D O 1
ATOM 8431 N N . PHE D 1 284 ? -4.381 4.471 6.160 1.00 40.73 263 PHE D N 1
ATOM 8432 C CA . PHE D 1 284 ? -4.412 3.890 4.818 1.00 43.17 263 PHE D CA 1
ATOM 8433 C C . PHE D 1 284 ? -4.478 2.342 4.778 1.00 44.05 263 PHE D C 1
ATOM 8434 O O . PHE D 1 284 ? -5.058 1.778 3.853 1.00 44.70 263 PHE D O 1
ATOM 8442 N N . ASN D 1 285 ? -3.905 1.661 5.768 1.00 45.17 264 ASN D N 1
ATOM 8443 C CA . ASN D 1 285 ? -3.847 0.196 5.768 1.00 46.27 264 ASN D CA 1
ATOM 8444 C C . ASN D 1 285 ? -4.721 -0.521 6.818 1.00 47.27 264 ASN D C 1
ATOM 8445 O O . ASN D 1 285 ? -4.447 -1.683 7.182 1.00 47.35 264 ASN D O 1
ATOM 8450 N N . ASN D 1 286 ? -5.763 0.153 7.306 1.00 48.02 265 ASN D N 1
ATOM 8451 C CA . ASN D 1 286 ? -6.586 -0.418 8.391 1.00 49.09 265 ASN D CA 1
ATOM 8452 C C . ASN D 1 286 ? -7.740 -1.330 7.944 1.00 50.00 265 ASN D C 1
ATOM 8453 O O . ASN D 1 286 ? -8.388 -1.966 8.779 1.00 50.04 265 ASN D O 1
ATOM 8458 N N . ASP D 1 287 ? -7.978 -1.387 6.631 1.00 51.20 266 ASP D N 1
ATOM 8459 C CA . ASP D 1 287 ? -9.031 -2.223 6.028 1.00 52.14 266 ASP D CA 1
ATOM 8460 C C . ASP D 1 287 ? -10.449 -1.674 6.265 1.00 52.76 266 ASP D C 1
ATOM 8461 O O . ASP D 1 287 ? -11.408 -2.444 6.302 1.00 53.11 266 ASP D O 1
ATOM 8466 N N . LEU D 1 288 ? -10.583 -0.350 6.398 1.00 53.72 267 LEU D N 1
ATOM 8467 C CA . LEU D 1 288 ? -11.891 0.297 6.690 1.00 54.61 267 LEU D CA 1
ATOM 8468 C C . LEU D 1 288 ? -12.320 1.393 5.684 1.00 54.85 267 LEU D C 1
ATOM 8469 O O . LEU D 1 288 ? -11.826 2.535 5.697 1.00 55.54 267 LEU D O 1
ATOM 8474 N N . PRO E 1 19 ? 33.733 44.403 38.788 1.00 21.06 -2 PRO E N 1
ATOM 8475 C CA . PRO E 1 19 ? 32.832 43.863 39.820 1.00 20.44 -2 PRO E CA 1
ATOM 8476 C C . PRO E 1 19 ? 33.063 42.393 40.220 1.00 19.58 -2 PRO E C 1
ATOM 8477 O O . PRO E 1 19 ? 32.514 41.960 41.244 1.00 19.16 -2 PRO E O 1
ATOM 8481 N N . GLY E 1 20 ? 33.816 41.647 39.405 1.00 18.82 -1 GLY E N 1
ATOM 8482 C CA . GLY E 1 20 ? 34.126 40.234 39.661 1.00 18.44 -1 GLY E CA 1
ATOM 8483 C C . GLY E 1 20 ? 33.038 39.240 39.232 1.00 18.31 -1 GLY E C 1
ATOM 8484 O O . GLY E 1 20 ? 32.972 38.113 39.732 1.00 17.50 -1 GLY E O 1
ATOM 8485 N N . SER E 1 21 ? 32.167 39.680 38.335 1.00 17.94 0 SER E N 1
ATOM 8486 C CA . SER E 1 21 ? 31.233 38.801 37.651 1.00 18.18 0 SER E CA 1
ATOM 8487 C C . SER E 1 21 ? 31.179 39.266 36.189 1.00 17.92 0 SER E C 1
ATOM 8488 O O . SER E 1 21 ? 31.735 40.317 35.848 1.00 16.62 0 SER E O 1
ATOM 8491 N N . MET E 1 22 ? 30.541 38.462 35.340 1.00 18.15 1 MET E N 1
ATOM 8492 C CA . MET E 1 22 ? 30.153 38.871 34.018 1.00 18.46 1 MET E CA 1
ATOM 8493 C C . MET E 1 22 ? 29.327 40.150 34.139 1.00 18.27 1 MET E C 1
ATOM 8494 O O . MET E 1 22 ? 28.633 40.367 35.147 1.00 18.25 1 MET E O 1
ATOM 8499 N N . ARG E 1 23 ? 29.424 41.006 33.130 1.00 17.54 2 ARG E N 1
ATOM 8500 C CA . ARG E 1 23 ? 28.584 42.195 33.058 1.00 16.87 2 ARG E CA 1
ATOM 8501 C C . ARG E 1 23 ? 27.650 42.090 31.858 1.00 16.05 2 ARG E C 1
ATOM 8502 O O . ARG E 1 23 ? 28.020 41.550 30.813 1.00 15.62 2 ARG E O 1
ATOM 8510 N N . LEU E 1 24 ? 26.428 42.576 32.033 1.00 16.09 3 LEU E N 1
ATOM 8511 C CA . LEU E 1 24 ? 25.512 42.758 30.916 1.00 16.57 3 LEU E CA 1
ATOM 8512 C C . LEU E 1 24 ? 25.067 44.222 30.896 1.00 17.44 3 LEU E C 1
ATOM 8513 O O . LEU E 1 24 ? 24.387 44.700 31.811 1.00 16.57 3 LEU E O 1
ATOM 8518 N N . ILE E 1 25 ? 25.477 44.915 29.828 1.00 18.48 4 ILE E N 1
ATOM 8519 C CA . ILE E 1 25 ? 25.209 46.328 29.638 1.00 18.16 4 ILE E CA 1
ATOM 8520 C C . ILE E 1 25 ? 24.084 46.435 28.656 1.00 18.55 4 ILE E C 1
ATOM 8521 O O . ILE E 1 25 ? 24.235 46.010 27.506 1.00 18.65 4 ILE E O 1
ATOM 8526 N N . ILE E 1 26 ? 22.963 47.018 29.093 1.00 19.07 5 ILE E N 1
ATOM 8527 C CA . ILE E 1 26 ? 21.761 47.152 28.263 1.00 18.02 5 ILE E CA 1
ATOM 8528 C C . ILE E 1 26 ? 21.525 48.610 27.912 1.00 18.65 5 ILE E C 1
ATOM 8529 O O . ILE E 1 26 ? 21.505 49.460 28.785 1.00 19.55 5 ILE E O 1
ATOM 8534 N N . ARG E 1 27 ? 21.381 48.908 26.630 1.00 18.25 6 ARG E N 1
ATOM 8535 C CA . ARG E 1 27 ? 21.104 50.261 26.190 1.00 18.57 6 ARG E CA 1
ATOM 8536 C C . ARG E 1 27 ? 19.928 50.205 25.227 1.00 18.70 6 ARG E C 1
ATOM 8537 O O . ARG E 1 27 ? 19.682 49.165 24.631 1.00 17.84 6 ARG E O 1
ATOM 8545 N N . PRO E 1 28 ? 19.198 51.323 25.066 1.00 19.25 7 PRO E N 1
ATOM 8546 C CA . PRO E 1 28 ? 17.977 51.234 24.245 1.00 20.05 7 PRO E CA 1
ATOM 8547 C C . PRO E 1 28 ? 18.157 50.690 22.800 1.00 20.72 7 PRO E C 1
ATOM 8548 O O . PRO E 1 28 ? 17.354 49.864 22.353 1.00 21.03 7 PRO E O 1
ATOM 8552 N N . THR E 1 29 ? 19.181 51.159 22.084 1.00 20.99 8 THR E N 1
ATOM 8553 C CA . THR E 1 29 ? 19.266 50.951 20.619 1.00 21.55 8 THR E CA 1
ATOM 8554 C C . THR E 1 29 ? 20.636 50.469 20.148 1.00 21.29 8 THR E C 1
ATOM 8555 O O . THR E 1 29 ? 21.632 50.568 20.868 1.00 20.94 8 THR E O 1
ATOM 8559 N N . TYR E 1 30 ? 20.666 50.006 18.899 1.00 22.20 9 TYR E N 1
ATOM 8560 C CA . TYR E 1 30 ? 21.888 49.595 18.204 1.00 23.11 9 TYR E CA 1
ATOM 8561 C C . TYR E 1 30 ? 22.964 50.688 18.205 1.00 23.06 9 TYR E C 1
ATOM 8562 O O . TYR E 1 30 ? 24.137 50.424 18.475 1.00 23.38 9 TYR E O 1
ATOM 8571 N N . GLU E 1 31 ? 22.557 51.917 17.913 1.00 23.68 10 GLU E N 1
ATOM 8572 C CA . GLU E 1 31 ? 23.459 53.079 17.923 1.00 23.60 10 GLU E CA 1
ATOM 8573 C C . GLU E 1 31 ? 24.059 53.319 19.314 1.00 22.76 10 GLU E C 1
ATOM 8574 O O . GLU E 1 31 ? 25.255 53.578 19.442 1.00 22.63 10 GLU E O 1
ATOM 8580 N N . ASP E 1 32 ? 23.239 53.192 20.360 1.00 22.09 11 ASP E N 1
ATOM 8581 C CA . ASP E 1 32 ? 23.723 53.297 21.742 1.00 21.45 11 ASP E CA 1
ATOM 8582 C C . ASP E 1 32 ? 24.748 52.244 22.108 1.00 21.50 11 ASP E C 1
ATOM 8583 O O . ASP E 1 32 ? 25.758 52.578 22.733 1.00 22.74 11 ASP E O 1
ATOM 8588 N N . ILE E 1 33 ? 24.512 50.979 21.752 1.00 20.30 12 ILE E N 1
ATOM 8589 C CA . ILE E 1 33 ? 25.461 49.945 22.136 1.00 20.15 12 ILE E CA 1
ATOM 8590 C C . ILE E 1 33 ? 26.746 50.059 21.302 1.00 20.44 12 ILE E C 1
ATOM 8591 O O . ILE E 1 33 ? 27.823 49.728 21.812 1.00 21.59 12 ILE E O 1
ATOM 8596 N N . SER E 1 34 ? 26.649 50.549 20.060 1.00 20.05 13 SER E N 1
ATOM 8597 C CA . SER E 1 34 ? 27.847 50.735 19.188 1.00 20.23 13 SER E CA 1
ATOM 8598 C C . SER E 1 34 ? 28.734 51.803 19.776 1.00 20.81 13 SER E C 1
ATOM 8599 O O . SER E 1 34 ? 29.953 51.659 19.820 1.00 21.73 13 SER E O 1
ATOM 8602 N N . LYS E 1 35 ? 28.096 52.864 20.260 1.00 20.90 14 LYS E N 1
ATOM 8603 C CA . LYS E 1 35 ? 28.794 53.933 20.924 1.00 21.87 14 LYS E CA 1
ATOM 8604 C C . LYS E 1 35 ? 29.434 53.437 22.210 1.00 20.57 14 LYS E C 1
ATOM 8605 O O . LYS E 1 35 ? 30.624 53.694 22.436 1.00 20.22 14 LYS E O 1
ATOM 8611 N N . TRP E 1 36 ? 28.657 52.728 23.045 1.00 19.61 15 TRP E N 1
ATOM 8612 C CA . TRP E 1 36 ? 29.201 52.109 24.272 1.00 18.64 15 TRP E CA 1
ATOM 8613 C C . TRP E 1 36 ? 30.401 51.184 23.980 1.00 18.62 15 TRP E C 1
ATOM 8614 O O . TRP E 1 36 ? 31.436 51.291 24.648 1.00 20.07 15 TRP E O 1
ATOM 8625 N N . ALA E 1 37 ? 30.279 50.293 22.993 1.00 18.39 16 ALA E N 1
ATOM 8626 C CA . ALA E 1 37 ? 31.398 49.389 22.631 1.00 19.08 16 ALA E CA 1
ATOM 8627 C C . ALA E 1 37 ? 32.645 50.142 22.176 1.00 19.53 16 ALA E C 1
ATOM 8628 O O . ALA E 1 37 ? 33.757 49.834 22.608 1.00 20.44 16 ALA E O 1
ATOM 8630 N N . ALA E 1 38 ? 32.466 51.137 21.307 1.00 20.74 17 ALA E N 1
ATOM 8631 C CA . ALA E 1 38 ? 33.593 51.975 20.860 1.00 20.63 17 ALA E CA 1
ATOM 8632 C C . ALA E 1 38 ? 34.320 52.647 22.026 1.00 21.11 17 ALA E C 1
ATOM 8633 O O . ALA E 1 38 ? 35.565 52.630 22.095 1.00 21.53 17 ALA E O 1
ATOM 8635 N N . ASN E 1 39 ? 33.562 53.233 22.953 1.00 21.31 18 ASN E N 1
ATOM 8636 C CA . ASN E 1 39 ? 34.186 53.930 24.089 1.00 22.14 18 ASN E CA 1
ATOM 8637 C C . ASN E 1 39 ? 34.891 52.951 25.012 1.00 21.58 18 ASN E C 1
ATOM 8638 O O . ASN E 1 39 ? 35.944 53.259 25.591 1.00 22.04 18 ASN E O 1
ATOM 8643 N N . HIS E 1 40 ? 34.299 51.760 25.159 1.00 21.29 19 HIS E N 1
ATOM 8644 C CA . HIS E 1 40 ? 34.929 50.728 25.949 1.00 19.93 19 HIS E CA 1
ATOM 8645 C C . HIS E 1 40 ? 36.253 50.320 25.344 1.00 19.78 19 HIS E C 1
ATOM 8646 O O . HIS E 1 40 ? 37.248 50.204 26.042 1.00 19.86 19 HIS E O 1
ATOM 8653 N N . VAL E 1 41 ? 36.294 50.137 24.041 1.00 20.66 20 VAL E N 1
ATOM 8654 C CA . VAL E 1 41 ? 37.580 49.813 23.400 1.00 20.74 20 VAL E CA 1
ATOM 8655 C C . VAL E 1 41 ? 38.612 50.946 23.553 1.00 21.34 20 VAL E C 1
ATOM 8656 O O . VAL E 1 41 ? 39.769 50.692 23.891 1.00 21.53 20 VAL E O 1
ATOM 8660 N N . ALA E 1 42 ? 38.198 52.188 23.301 1.00 22.62 21 ALA E N 1
ATOM 8661 C CA . ALA E 1 42 ? 39.101 53.352 23.459 1.00 23.82 21 ALA E CA 1
ATOM 8662 C C . ALA E 1 42 ? 39.581 53.472 24.911 1.00 24.74 21 ALA E C 1
ATOM 8663 O O . ALA E 1 42 ? 40.751 53.731 25.159 1.00 25.15 21 ALA E O 1
ATOM 8665 N N . GLN E 1 43 ? 38.677 53.228 25.860 1.00 25.63 22 GLN E N 1
ATOM 8666 C CA . GLN E 1 43 ? 39.013 53.215 27.288 1.00 26.86 22 GLN E CA 1
ATOM 8667 C C . GLN E 1 43 ? 40.083 52.186 27.642 1.00 26.94 22 GLN E C 1
ATOM 8668 O O . GLN E 1 43 ? 41.038 52.506 28.337 1.00 26.66 22 GLN E O 1
ATOM 8674 N N . LYS E 1 44 ? 39.924 50.938 27.190 1.00 27.60 23 LYS E N 1
ATOM 8675 C CA . LYS E 1 44 ? 40.928 49.916 27.503 1.00 27.85 23 LYS E CA 1
ATOM 8676 C C . LYS E 1 44 ? 42.256 50.274 26.845 1.00 27.62 23 LYS E C 1
ATOM 8677 O O . LYS E 1 44 ? 43.301 50.154 27.465 1.00 27.78 23 LYS E O 1
ATOM 8683 N N . ILE E 1 45 ? 42.214 50.734 25.598 1.00 27.80 24 ILE E N 1
ATOM 8684 C CA . ILE E 1 45 ? 43.455 51.069 24.891 1.00 27.79 24 ILE E CA 1
ATOM 8685 C C . ILE E 1 45 ? 44.164 52.229 25.629 1.00 27.99 24 ILE E C 1
ATOM 8686 O O . ILE E 1 45 ? 45.316 52.088 26.034 1.00 27.84 24 ILE E O 1
ATOM 8691 N N . ASN E 1 46 ? 43.448 53.333 25.861 1.00 28.68 25 ASN E N 1
ATOM 8692 C CA . ASN E 1 46 ? 44.038 54.505 26.520 1.00 29.90 25 ASN E CA 1
ATOM 8693 C C . ASN E 1 46 ? 44.621 54.257 27.925 1.00 30.83 25 ASN E C 1
ATOM 8694 O O . ASN E 1 46 ? 45.670 54.803 28.272 1.00 30.70 25 ASN E O 1
ATOM 8699 N N . GLU E 1 47 ? 43.937 53.430 28.715 1.00 31.57 26 GLU E N 1
ATOM 8700 C CA . GLU E 1 47 ? 44.394 53.055 30.055 1.00 32.50 26 GLU E CA 1
ATOM 8701 C C . GLU E 1 47 ? 45.665 52.226 30.004 1.00 32.68 26 GLU E C 1
ATOM 8702 O O . GLU E 1 47 ? 46.515 52.335 30.891 1.00 32.81 26 GLU E O 1
ATOM 8708 N N . PHE E 1 48 ? 45.783 51.374 28.983 1.00 32.52 27 PHE E N 1
ATOM 8709 C CA . PHE E 1 48 ? 47.011 50.595 28.781 1.00 32.35 27 PHE E CA 1
ATOM 8710 C C . PHE E 1 48 ? 48.162 51.492 28.308 1.00 32.77 27 PHE E C 1
ATOM 8711 O O . PHE E 1 48 ? 49.330 51.210 28.578 1.00 32.78 27 PHE E O 1
ATOM 8719 N N . SER E 1 49 ? 47.808 52.560 27.590 1.00 33.18 28 SER E N 1
ATOM 8720 C CA . SER E 1 49 ? 48.765 53.505 27.029 1.00 34.01 28 SER E CA 1
ATOM 8721 C C . SER E 1 49 ? 49.871 52.792 26.231 1.00 33.60 28 SER E C 1
ATOM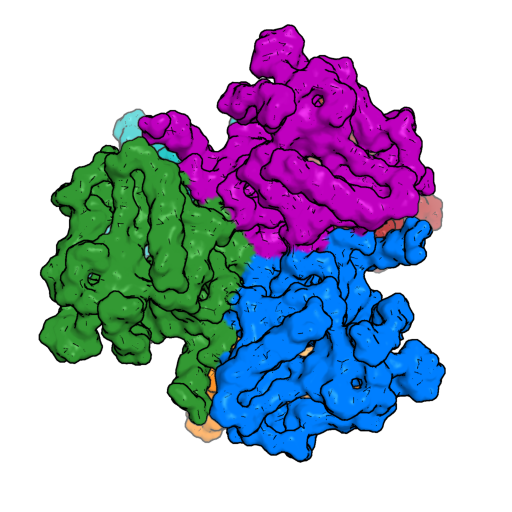 8722 O O . SER E 1 49 ? 51.013 52.711 26.678 1.00 34.11 28 SER E O 1
ATOM 8725 N N . PRO E 1 50 ? 49.538 52.280 25.036 1.00 33.43 29 PRO E N 1
ATOM 8726 C CA . PRO E 1 50 ? 50.505 51.463 24.302 1.00 33.19 29 PRO E CA 1
ATOM 8727 C C . PRO E 1 50 ? 51.632 52.264 23.640 1.00 33.49 29 PRO E C 1
ATOM 8728 O O . PRO E 1 50 ? 51.396 53.375 23.137 1.00 32.52 29 PRO E O 1
ATOM 8732 N N . THR E 1 51 ? 52.825 51.660 23.634 1.00 33.86 30 THR E N 1
ATOM 8733 C CA . THR E 1 51 ? 54.014 52.127 22.918 1.00 34.49 30 THR E CA 1
ATOM 8734 C C . THR E 1 51 ? 54.424 51.038 21.918 1.00 35.20 30 THR E C 1
ATOM 8735 O O . THR E 1 51 ? 53.882 49.926 21.975 1.00 35.59 30 THR E O 1
ATOM 8739 N N . LYS E 1 52 ? 55.376 51.332 21.017 1.00 35.21 31 LYS E N 1
ATOM 8740 C CA . LYS E 1 52 ? 55.861 50.336 20.035 1.00 34.87 31 LYS E CA 1
ATOM 8741 C C . LYS E 1 52 ? 56.473 49.123 20.721 1.00 35.01 31 LYS E C 1
ATOM 8742 O O . LYS E 1 52 ? 56.385 48.005 20.203 1.00 35.67 31 LYS E O 1
ATOM 8744 N N . GLU E 1 53 ? 57.083 49.351 21.885 1.00 34.44 32 GLU E N 1
ATOM 8745 C CA . GLU E 1 53 ? 57.694 48.295 22.681 1.00 34.50 32 GLU E CA 1
ATOM 8746 C C . GLU E 1 53 ? 56.667 47.439 23.459 1.00 33.30 32 GLU E C 1
ATOM 8747 O O . GLU E 1 53 ? 56.843 46.231 23.596 1.00 33.45 32 GLU E O 1
ATOM 8753 N N . ASN E 1 54 ? 55.617 48.081 23.973 1.00 31.90 33 ASN E N 1
ATOM 8754 C CA . ASN E 1 54 ? 54.484 47.412 24.627 1.00 30.30 33 ASN E CA 1
ATOM 8755 C C . ASN E 1 54 ? 53.184 47.727 23.894 1.00 28.18 33 ASN E C 1
ATOM 8756 O O . ASN E 1 54 ? 52.423 48.573 24.336 1.00 28.70 33 ASN E O 1
ATOM 8761 N N . PRO E 1 55 ? 52.933 47.078 22.745 1.00 26.50 34 PRO E N 1
ATOM 8762 C CA . PRO E 1 55 ? 51.696 47.418 22.008 1.00 25.11 34 PRO E CA 1
ATOM 8763 C C . PRO E 1 55 ? 50.430 46.832 22.679 1.00 24.13 34 PRO E C 1
ATOM 8764 O O . PRO E 1 55 ? 50.538 45.970 23.560 1.00 23.63 34 PRO E O 1
ATOM 8768 N N . PHE E 1 56 ? 49.261 47.330 22.282 1.00 22.73 35 PHE E N 1
ATOM 8769 C CA . PHE E 1 56 ? 47.980 46.763 22.702 1.00 22.38 35 PHE E CA 1
ATOM 8770 C C . PHE E 1 56 ? 47.524 45.698 21.684 1.00 21.87 35 PHE E C 1
ATOM 8771 O O . PHE E 1 56 ? 47.568 45.927 20.472 1.00 21.75 35 PHE E O 1
ATOM 8779 N N . ILE E 1 57 ? 47.115 44.532 22.180 1.00 20.35 36 ILE E N 1
ATOM 8780 C CA . ILE E 1 57 ? 46.737 43.422 21.298 1.00 19.42 36 ILE E CA 1
ATOM 8781 C C . ILE E 1 57 ? 45.205 43.240 21.300 1.00 19.16 36 ILE E C 1
ATOM 8782 O O . ILE E 1 57 ? 44.585 42.974 22.344 1.00 19.00 36 ILE E O 1
ATOM 8787 N N . LEU E 1 58 ? 44.612 43.411 20.121 1.00 18.54 37 LEU E N 1
ATOM 8788 C CA . LEU E 1 58 ? 43.182 43.542 19.987 1.00 17.60 37 LEU E CA 1
ATOM 8789 C C . LEU E 1 58 ? 42.625 42.505 19.041 1.00 16.81 37 LEU E C 1
ATOM 8790 O O . LEU E 1 58 ? 43.081 42.383 17.921 1.00 16.12 37 LEU E O 1
ATOM 8795 N N . GLY E 1 59 ? 41.618 41.759 19.472 1.00 16.09 38 GLY E N 1
ATOM 8796 C CA . GLY E 1 59 ? 40.973 40.826 18.559 1.00 14.72 38 GLY E CA 1
ATOM 8797 C C . GLY E 1 59 ? 39.685 41.431 18.058 1.00 14.60 38 GLY E C 1
ATOM 8798 O O . GLY E 1 59 ? 39.008 42.103 18.817 1.00 14.01 38 GLY E O 1
ATOM 8799 N N . LEU E 1 60 ? 39.309 41.145 16.810 1.00 14.62 39 LEU E N 1
ATOM 8800 C CA . LEU E 1 60 ? 38.192 41.864 16.173 1.00 15.21 39 LEU E CA 1
ATOM 8801 C C . LEU E 1 60 ? 37.238 40.963 15.381 1.00 15.49 39 LEU E C 1
ATOM 8802 O O . LEU E 1 60 ? 37.651 39.926 14.861 1.00 15.49 39 LEU E O 1
ATOM 8807 N N . PRO E 1 61 ? 35.972 41.388 15.258 1.00 15.77 40 PRO E N 1
ATOM 8808 C CA . PRO E 1 61 ? 34.908 40.696 14.538 1.00 16.92 40 PRO E CA 1
ATOM 8809 C C . PRO E 1 61 ? 34.591 41.276 13.160 1.00 18.20 40 PRO E C 1
ATOM 8810 O O . PRO E 1 61 ? 34.971 42.411 12.863 1.00 18.65 40 PRO E O 1
ATOM 8814 N N . THR E 1 62 ? 33.889 40.501 12.334 1.00 19.41 41 THR E N 1
ATOM 8815 C CA . THR E 1 62 ? 33.209 41.045 11.146 1.00 20.55 41 THR E CA 1
ATOM 8816 C C . THR E 1 62 ? 31.693 40.823 11.263 1.00 21.82 41 THR E C 1
ATOM 8817 O O . THR E 1 62 ? 31.185 40.633 12.378 1.00 22.04 41 THR E O 1
ATOM 8821 N N . GLY E 1 63 ? 30.986 40.862 10.129 1.00 22.53 42 GLY E N 1
ATOM 8822 C CA . GLY E 1 63 ? 29.524 40.810 10.106 1.00 23.79 42 GLY E CA 1
ATOM 8823 C C . GLY E 1 63 ? 28.925 42.189 10.286 1.00 24.49 42 GLY E C 1
ATOM 8824 O O . GLY E 1 63 ? 29.639 43.155 10.462 1.00 25.36 42 GLY E O 1
ATOM 8825 N N . SER E 1 64 ? 27.609 42.291 10.280 1.00 25.29 43 SER E N 1
ATOM 8826 C CA . SER E 1 64 ? 26.970 43.602 10.453 1.00 26.27 43 SER E CA 1
ATOM 8827 C C . SER E 1 64 ? 27.041 44.209 11.880 1.00 26.09 43 SER E C 1
ATOM 8828 O O . SER E 1 64 ? 27.031 45.443 12.023 1.00 26.50 43 SER E O 1
ATOM 8831 N N . SER E 1 65 ? 27.151 43.360 12.913 1.00 25.18 44 SER E N 1
ATOM 8832 C CA . SER E 1 65 ? 27.173 43.765 14.338 1.00 24.70 44 SER E CA 1
ATOM 8833 C C . SER E 1 65 ? 28.103 44.894 14.722 1.00 23.92 44 SER E C 1
ATOM 8834 O O . SER E 1 65 ? 27.691 45.799 15.429 1.00 23.64 44 SER E O 1
ATOM 8837 N N . PRO E 1 66 ? 29.400 44.776 14.361 1.00 23.27 45 PRO E N 1
ATOM 8838 C CA . PRO E 1 66 ? 30.355 45.764 14.796 1.00 22.95 45 PRO E CA 1
ATOM 8839 C C . PRO E 1 66 ? 30.434 47.018 13.901 1.00 23.21 45 PRO E C 1
ATOM 8840 O O . PRO E 1 66 ? 31.198 47.922 14.224 1.00 23.46 45 PRO E O 1
ATOM 8844 N N . ILE E 1 67 ? 29.661 47.093 12.821 1.00 23.78 46 ILE E N 1
ATOM 8845 C CA . ILE E 1 67 ? 29.744 48.259 11.902 1.00 24.12 46 ILE E CA 1
ATOM 8846 C C . ILE E 1 67 ? 29.593 49.566 12.678 1.00 24.07 46 ILE E C 1
ATOM 8847 O O . ILE E 1 67 ? 30.514 50.406 12.690 1.00 23.69 46 ILE E O 1
ATOM 8852 N N . GLY E 1 68 ? 28.452 49.709 13.367 1.00 24.27 47 GLY E N 1
ATOM 8853 C CA . GLY E 1 68 ? 28.272 50.771 14.365 1.00 23.54 47 GLY E CA 1
ATOM 8854 C C . GLY E 1 68 ? 29.509 51.081 15.203 1.00 23.74 47 GLY E C 1
ATOM 8855 O O . GLY E 1 68 ? 29.923 52.254 15.316 1.00 23.94 47 GLY E O 1
ATOM 8856 N N . MET E 1 69 ? 30.116 50.050 15.800 1.00 23.19 48 MET E N 1
ATOM 8857 C CA . MET E 1 69 ? 31.302 50.252 16.655 1.00 22.19 48 MET E CA 1
ATOM 8858 C C . MET E 1 69 ? 32.509 50.755 15.833 1.00 22.51 48 MET E C 1
ATOM 8859 O O . MET E 1 69 ? 33.270 51.627 16.290 1.00 23.08 48 MET E O 1
ATOM 8864 N N . TYR E 1 70 ? 32.675 50.203 14.633 1.00 22.08 49 TYR E N 1
ATOM 8865 C CA . TYR E 1 70 ? 33.746 50.592 13.753 1.00 22.87 49 TYR E CA 1
ATOM 8866 C C . TYR E 1 70 ? 33.563 52.070 13.330 1.00 23.88 49 TYR E C 1
ATOM 8867 O O . TYR E 1 70 ? 34.511 52.825 13.366 1.00 23.75 49 TYR E O 1
ATOM 8876 N N . LYS E 1 71 ? 32.340 52.477 12.983 1.00 25.29 50 LYS E N 1
ATOM 8877 C CA . LYS E 1 71 ? 32.070 53.873 12.607 1.00 26.97 50 LYS E CA 1
ATOM 8878 C C . LYS E 1 71 ? 32.401 54.816 13.734 1.00 27.57 50 LYS E C 1
ATOM 8879 O O . LYS E 1 71 ? 33.012 55.841 13.514 1.00 28.15 50 LYS E O 1
ATOM 8885 N N . ASN E 1 72 ? 32.045 54.438 14.957 1.00 28.46 51 ASN E N 1
ATOM 8886 C CA . ASN E 1 72 ? 32.321 55.279 16.127 1.00 28.53 51 ASN E CA 1
ATOM 8887 C C . ASN E 1 72 ? 33.789 55.380 16.488 1.00 28.16 51 ASN E C 1
ATOM 8888 O O . ASN E 1 72 ? 34.253 56.453 16.902 1.00 28.67 51 ASN E O 1
ATOM 8893 N N . LEU E 1 73 ? 34.525 54.286 16.297 1.00 27.14 52 LEU E N 1
ATOM 8894 C CA . LEU E 1 73 ? 35.959 54.279 16.533 1.00 26.05 52 LEU E CA 1
ATOM 8895 C C . LEU E 1 73 ? 36.725 55.077 15.464 1.00 26.22 52 LEU E C 1
ATOM 8896 O O . LEU E 1 73 ? 37.828 55.598 15.737 1.00 25.43 52 LEU E O 1
ATOM 8901 N N . ILE E 1 74 ? 36.179 55.126 14.246 1.00 26.70 53 ILE E N 1
ATOM 8902 C CA . ILE E 1 74 ? 36.755 55.984 13.186 1.00 27.77 53 ILE E CA 1
ATOM 8903 C C . ILE E 1 74 ? 36.616 57.469 13.628 1.00 28.86 53 ILE E C 1
ATOM 8904 O O . ILE E 1 74 ? 37.626 58.190 13.725 1.00 29.51 53 ILE E O 1
ATOM 8909 N N . GLU E 1 75 ? 35.384 57.873 13.966 1.00 29.57 54 GLU E N 1
ATOM 8910 C CA . GLU E 1 75 ? 35.070 59.194 14.536 1.00 30.73 54 GLU E CA 1
ATOM 8911 C C . GLU E 1 75 ? 35.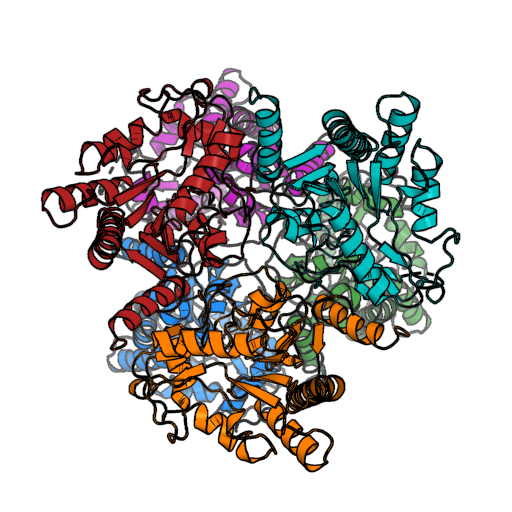961 59.568 15.715 1.00 31.55 54 GLU E C 1
ATOM 8912 O O . GLU E 1 75 ? 36.487 60.678 15.755 1.00 32.66 54 GLU E O 1
ATOM 8914 N N . LEU E 1 76 ? 36.163 58.639 16.654 1.00 31.98 55 LEU E N 1
ATOM 8915 C CA . LEU E 1 76 ? 37.032 58.883 17.816 1.00 31.62 55 LEU E CA 1
ATOM 8916 C C . LEU E 1 76 ? 38.489 59.066 17.421 1.00 31.67 55 LEU E C 1
ATOM 8917 O O . LEU E 1 76 ? 39.226 59.825 18.052 1.00 31.87 55 LEU E O 1
ATOM 8922 N N . ASN E 1 77 ? 38.901 58.367 16.369 1.00 32.07 56 ASN E N 1
ATOM 8923 C CA . ASN E 1 77 ? 40.269 58.446 15.884 1.00 32.28 56 ASN E CA 1
ATOM 8924 C C . ASN E 1 77 ? 40.550 59.800 15.215 1.00 33.40 56 ASN E C 1
ATOM 8925 O O . ASN E 1 77 ? 41.603 60.373 15.393 1.00 32.97 56 ASN E O 1
ATOM 8930 N N . LYS E 1 78 ? 39.598 60.290 14.434 1.00 34.94 57 LYS E N 1
ATOM 8931 C CA . LYS E 1 78 ? 39.748 61.585 13.773 1.00 36.95 57 LYS E CA 1
ATOM 8932 C C . LYS E 1 78 ? 39.686 62.754 14.790 1.00 37.90 57 LYS E C 1
ATOM 8933 O O . LYS E 1 78 ? 40.354 63.771 14.599 1.00 38.48 57 LYS E O 1
ATOM 8935 N N . ASN E 1 79 ? 38.910 62.575 15.870 1.00 38.39 58 ASN E N 1
ATOM 8936 C CA . ASN E 1 79 ? 38.797 63.547 16.965 1.00 38.35 58 ASN E CA 1
ATOM 8937 C C . ASN E 1 79 ? 39.939 63.431 17.984 1.00 38.69 58 ASN E C 1
ATOM 8938 O O . ASN E 1 79 ? 39.845 63.945 19.110 1.00 38.74 58 ASN E O 1
ATOM 8943 N N . LYS E 1 80 ? 41.018 62.778 17.546 1.00 38.70 59 LYS E N 1
ATOM 8944 C CA . LYS E 1 80 ? 42.234 62.502 18.328 1.00 39.47 59 LYS E CA 1
ATOM 8945 C C . LYS E 1 80 ? 41.990 61.958 19.756 1.00 39.63 59 LYS E C 1
ATOM 8946 O O . LYS E 1 80 ? 42.771 62.231 20.678 1.00 39.74 59 LYS E O 1
ATOM 8948 N N . LYS E 1 81 ? 40.919 61.177 19.925 1.00 39.31 60 LYS E N 1
ATOM 8949 C CA . LYS E 1 81 ? 40.612 60.594 21.235 1.00 38.94 60 LYS E CA 1
ATOM 8950 C C . LYS E 1 81 ? 41.181 59.186 21.447 1.00 38.23 60 LYS E C 1
ATOM 8951 O O . LYS E 1 81 ? 40.925 58.572 22.488 1.00 38.77 60 LYS E O 1
ATOM 8957 N N . ILE E 1 82 ? 41.951 58.705 20.464 1.00 36.68 61 ILE E N 1
ATOM 8958 C CA . ILE E 1 82 ? 42.582 57.373 20.456 1.00 34.97 61 ILE E CA 1
ATOM 8959 C C . ILE E 1 82 ? 43.458 57.270 19.207 1.00 34.13 61 ILE E C 1
ATOM 8960 O O . ILE E 1 82 ? 43.120 57.837 18.173 1.00 33.70 61 ILE E O 1
ATOM 8965 N N . SER E 1 83 ? 44.569 56.542 19.308 1.00 33.31 62 SER E N 1
ATOM 8966 C CA . SER E 1 83 ? 45.469 56.292 18.176 1.00 32.31 62 SER E CA 1
ATOM 8967 C C . SER E 1 83 ? 45.751 54.794 18.010 1.00 31.78 62 SER E C 1
ATOM 8968 O O . SER E 1 83 ? 46.032 54.102 18.985 1.00 32.70 62 SER E O 1
ATOM 8971 N N . PHE E 1 84 ? 45.715 54.304 16.779 1.00 30.70 63 PHE E N 1
ATOM 8972 C CA . PHE E 1 84 ? 45.908 52.872 16.513 1.00 29.63 63 PHE E CA 1
ATOM 8973 C C . PHE E 1 84 ? 47.342 52.518 16.081 1.00 29.86 63 PHE E C 1
ATOM 8974 O O . PHE E 1 84 ? 47.624 51.374 15.703 1.00 29.64 63 PHE E O 1
ATOM 8982 N N . GLN E 1 85 ? 48.244 53.502 16.154 1.00 29.73 64 GLN E N 1
ATOM 8983 C CA . GLN E 1 85 ? 49.641 53.318 15.752 1.00 29.97 64 GLN E CA 1
ATOM 8984 C C . GLN E 1 85 ? 50.310 52.131 16.459 1.00 29.49 64 GLN E C 1
ATOM 8985 O O . GLN E 1 85 ? 51.097 51.388 15.847 1.00 29.80 64 GLN E O 1
ATOM 8991 N N . ASN E 1 86 ? 50.018 51.962 17.749 1.00 28.56 65 ASN E N 1
ATOM 8992 C CA . ASN E 1 86 ? 50.605 50.849 18.511 1.00 27.36 65 ASN E CA 1
ATOM 8993 C C . ASN E 1 86 ? 49.532 49.816 18.976 1.00 26.04 65 ASN E C 1
ATOM 8994 O O . ASN E 1 86 ? 49.616 49.239 20.056 1.00 24.91 65 ASN E O 1
ATOM 8999 N N . VAL E 1 87 ? 48.536 49.596 18.122 1.00 24.69 66 VAL E N 1
ATOM 9000 C CA . VAL E 1 87 ? 47.568 48.528 18.332 1.00 23.46 66 VAL E CA 1
ATOM 9001 C C . VAL E 1 87 ? 47.751 47.426 17.277 1.00 23.69 66 VAL E C 1
ATOM 9002 O O . VAL E 1 87 ? 47.615 47.676 16.064 1.00 23.12 66 VAL E O 1
ATOM 9006 N N . ILE E 1 88 ? 48.072 46.216 17.752 1.00 23.27 67 ILE E N 1
ATOM 9007 C CA . ILE E 1 88 ? 48.148 45.018 16.893 1.00 22.92 67 ILE E CA 1
ATOM 9008 C C . ILE E 1 88 ? 46.801 44.327 16.943 1.00 22.22 67 ILE E C 1
ATOM 9009 O O . ILE E 1 88 ? 46.268 44.102 18.036 1.00 23.07 67 ILE E O 1
ATOM 9014 N N . THR E 1 89 ? 46.243 44.023 15.775 1.00 20.21 68 THR E N 1
ATOM 9015 C CA . THR E 1 89 ? 44.929 43.429 15.694 1.00 19.49 68 THR E CA 1
ATOM 9016 C C . THR E 1 89 ? 45.015 41.997 15.179 1.00 19.38 68 THR E C 1
ATOM 9017 O O . THR E 1 89 ? 45.914 41.651 14.404 1.00 19.30 68 THR E O 1
ATOM 9021 N N . PHE E 1 90 ? 44.058 41.171 15.602 1.00 18.96 69 PHE E N 1
ATOM 9022 C CA . PHE E 1 90 ? 43.863 39.829 15.048 1.00 17.92 69 PHE E CA 1
ATOM 9023 C C . PHE E 1 90 ? 42.388 39.686 14.684 1.00 18.38 69 PHE E C 1
ATOM 9024 O O . PHE E 1 90 ? 41.504 40.006 15.518 1.00 18.68 69 PHE E O 1
ATOM 9032 N N . ASN E 1 91 ? 42.108 39.235 13.456 1.00 17.91 70 ASN E N 1
ATOM 9033 C CA . ASN E 1 91 ? 40.737 38.901 13.066 1.00 17.92 70 ASN E CA 1
ATOM 9034 C C . ASN E 1 91 ? 40.381 37.415 13.258 1.00 18.13 70 ASN E C 1
ATOM 9035 O O . ASN E 1 91 ? 41.261 36.553 13.406 1.00 17.17 70 ASN E O 1
ATOM 9040 N N . MET E 1 92 ? 39.082 37.124 13.219 1.00 18.06 71 MET E N 1
ATOM 9041 C CA . MET E 1 92 ? 38.619 35.799 13.588 1.00 18.26 71 MET E CA 1
ATOM 9042 C C . MET E 1 92 ? 38.741 34.756 12.487 1.00 17.96 71 MET E C 1
ATOM 9043 O O . MET E 1 92 ? 38.820 33.565 12.787 1.00 16.30 71 MET E O 1
ATOM 9048 N N . ASP E 1 93 ? 38.686 35.173 11.225 1.00 17.99 72 ASP E N 1
ATOM 9049 C CA . ASP E 1 93 ? 38.533 34.175 10.175 1.00 19.38 72 ASP E CA 1
ATOM 9050 C C . ASP E 1 93 ? 38.866 34.697 8.798 1.00 19.45 72 ASP E C 1
ATOM 9051 O O . ASP E 1 93 ? 39.185 35.865 8.641 1.00 20.14 72 ASP E O 1
ATOM 9056 N N . GLU E 1 94 ? 38.817 33.816 7.806 1.00 19.18 73 GLU E N 1
ATOM 9057 C CA . GLU E 1 94 ? 38.888 34.246 6.428 1.00 20.18 73 GLU E CA 1
ATOM 9058 C C . GLU E 1 94 ? 38.560 33.006 5.611 1.00 20.72 73 GLU E C 1
ATOM 9059 O O . GLU E 1 94 ? 38.775 31.884 6.090 1.00 20.02 73 GLU E O 1
ATOM 9065 N N . TYR E 1 95 ? 38.001 33.224 4.412 1.00 20.82 74 TYR E N 1
ATOM 9066 C CA . TYR E 1 95 ? 37.638 32.159 3.476 1.00 21.28 74 TYR E CA 1
ATOM 9067 C C . TYR E 1 95 ? 38.843 31.469 2.882 1.00 21.80 74 TYR E C 1
ATOM 9068 O O . TYR E 1 95 ? 39.855 32.094 2.599 1.00 21.34 74 TYR E O 1
ATOM 9077 N N . ILE E 1 96 ? 38.705 30.180 2.618 1.00 23.30 75 ILE E N 1
ATOM 9078 C CA . ILE E 1 96 ? 39.761 29.446 1.941 1.00 24.13 75 ILE E CA 1
ATOM 9079 C C . ILE E 1 96 ? 39.613 29.592 0.417 1.00 25.27 75 ILE E C 1
ATOM 9080 O O . ILE E 1 96 ? 38.543 29.367 -0.132 1.00 25.77 75 ILE E O 1
ATOM 9085 N N . GLY E 1 97 ? 40.695 29.977 -0.255 1.00 26.59 76 GLY E N 1
ATOM 9086 C CA . GLY E 1 97 ? 40.711 30.046 -1.726 1.00 27.81 76 GLY E CA 1
ATOM 9087 C C . GLY E 1 97 ? 39.943 31.222 -2.330 1.00 28.59 76 GLY E C 1
ATOM 9088 O O . GLY E 1 97 ? 39.351 31.103 -3.412 1.00 28.65 76 GLY E O 1
ATOM 9089 N N . ILE E 1 98 ? 39.926 32.344 -1.610 1.00 28.63 77 ILE E N 1
ATOM 9090 C CA . ILE E 1 98 ? 39.463 33.611 -2.147 1.00 28.86 77 ILE E CA 1
ATOM 9091 C C . ILE E 1 98 ? 40.655 34.591 -2.280 1.00 28.70 77 ILE E C 1
ATOM 9092 O O . ILE E 1 98 ? 41.559 34.623 -1.419 1.00 28.13 77 ILE E O 1
ATOM 9097 N N . GLU E 1 99 ? 40.662 35.377 -3.359 1.00 28.53 78 GLU E N 1
ATOM 9098 C CA . GLU E 1 99 ? 41.657 36.437 -3.506 1.00 28.92 78 GLU E CA 1
ATOM 9099 C C . GLU E 1 99 ? 41.421 37.409 -2.363 1.00 28.33 78 GLU E C 1
ATOM 9100 O O . GLU E 1 99 ? 40.275 37.776 -2.092 1.00 28.09 78 GLU E O 1
ATOM 9106 N N . GLU E 1 100 ? 42.489 37.819 -1.695 1.00 27.83 79 GLU E N 1
ATOM 9107 C CA . GLU E 1 100 ? 42.377 38.837 -0.657 1.00 28.77 79 GLU E CA 1
ATOM 9108 C C . GLU E 1 100 ? 41.790 40.106 -1.209 1.00 28.22 79 GLU E C 1
ATOM 9109 O O . GLU E 1 100 ? 41.123 40.846 -0.491 1.00 27.67 79 GLU E O 1
ATOM 9115 N N . ASN E 1 101 ? 42.051 40.353 -2.495 1.00 28.15 80 ASN E N 1
ATOM 9116 C CA . ASN E 1 101 ? 41.546 41.549 -3.185 1.00 28.07 80 ASN E CA 1
ATOM 9117 C C . ASN E 1 101 ? 40.065 41.429 -3.559 1.00 27.64 80 ASN E C 1
ATOM 9118 O O . ASN E 1 101 ? 39.429 42.435 -3.909 1.00 27.12 80 ASN E O 1
ATOM 9123 N N . HIS E 1 102 ? 39.517 40.209 -3.498 1.00 27.58 81 HIS E N 1
ATOM 9124 C CA . HIS E 1 102 ? 38.080 40.000 -3.759 1.00 27.65 81 HIS E CA 1
ATOM 9125 C C . HIS E 1 102 ? 37.298 40.908 -2.828 1.00 27.81 81 HIS E C 1
ATOM 9126 O O . HIS E 1 102 ? 37.653 41.033 -1.664 1.00 28.01 81 HIS E O 1
ATOM 9133 N N . PRO E 1 103 ? 36.262 41.589 -3.344 1.00 28.27 82 PRO E N 1
ATOM 9134 C CA . PRO E 1 103 ? 35.443 42.489 -2.529 1.00 28.62 82 PRO E CA 1
ATOM 9135 C C . PRO E 1 103 ? 34.714 41.821 -1.350 1.00 28.64 82 PRO E C 1
ATOM 9136 O O . PRO E 1 103 ? 34.419 42.509 -0.369 1.00 28.42 82 PRO E O 1
ATOM 9140 N N . GLU E 1 104 ? 34.423 40.516 -1.471 1.00 28.17 83 GLU E N 1
ATOM 9141 C CA . GLU E 1 104 ? 33.748 39.720 -0.421 1.00 28.11 83 GLU E CA 1
ATOM 9142 C C . GLU E 1 104 ? 34.684 38.969 0.554 1.00 26.99 83 GLU E C 1
ATOM 9143 O O . GLU E 1 104 ? 34.203 38.268 1.443 1.00 26.66 83 GLU E O 1
ATOM 9149 N N . SER E 1 105 ? 36.005 39.113 0.392 1.00 25.40 84 SER E N 1
ATOM 9150 C CA . SER E 1 105 ? 36.971 38.456 1.288 1.00 23.40 84 SER E CA 1
ATOM 9151 C C . SER E 1 105 ? 36.924 39.174 2.629 1.00 22.91 84 SER E C 1
ATOM 9152 O O . SER E 1 105 ? 36.538 40.343 2.699 1.00 22.17 84 SER E O 1
ATOM 9155 N N . TYR E 1 106 ? 37.327 38.482 3.690 1.00 22.52 85 TYR E N 1
ATOM 9156 C CA . TYR E 1 106 ? 37.383 39.103 5.015 1.00 22.04 85 TYR E CA 1
ATOM 9157 C C . TYR E 1 106 ? 38.432 40.234 5.098 1.00 21.33 85 TYR E C 1
ATOM 9158 O O . TYR E 1 106 ? 38.166 41.291 5.699 1.00 20.51 85 TYR E O 1
ATOM 9167 N N . HIS E 1 107 ? 39.603 40.019 4.487 1.00 20.31 86 HIS E N 1
ATOM 9168 C CA . HIS E 1 107 ? 40.587 41.113 4.228 1.00 20.62 86 HIS E CA 1
ATOM 9169 C C . HIS E 1 107 ? 39.930 42.434 3.746 1.00 20.46 86 HIS E C 1
ATOM 9170 O O . HIS E 1 107 ? 40.126 43.505 4.355 1.00 21.51 86 HIS E O 1
ATOM 9177 N N . SER E 1 108 ? 39.156 42.359 2.666 1.00 20.45 87 SER E N 1
ATOM 9178 C CA . SER E 1 108 ? 38.513 43.549 2.100 1.00 21.19 87 SER E CA 1
ATOM 9179 C C . SER E 1 108 ? 37.475 44.180 3.014 1.00 21.63 87 SER E C 1
ATOM 9180 O O . SER E 1 108 ? 37.303 45.400 3.007 1.00 21.90 87 SER E O 1
ATOM 9183 N N . PHE E 1 109 ? 36.763 43.350 3.777 1.00 22.46 88 PHE E N 1
ATOM 9184 C CA . PHE E 1 109 ? 35.751 43.862 4.708 1.00 22.85 88 PHE E CA 1
ATOM 9185 C C . PHE E 1 109 ? 36.446 44.730 5.740 1.00 23.04 88 PHE E C 1
ATOM 9186 O O . PHE E 1 109 ? 36.001 45.853 5.986 1.00 23.48 88 PHE E O 1
ATOM 9194 N N . MET E 1 110 ? 37.541 44.227 6.325 1.00 22.77 89 MET E N 1
ATOM 9195 C CA . MET E 1 110 ? 38.220 44.972 7.383 1.00 23.62 89 MET E CA 1
ATOM 9196 C C . MET E 1 110 ? 38.874 46.263 6.861 1.00 24.65 89 MET E C 1
ATOM 9197 O O . MET E 1 110 ? 38.724 47.332 7.452 1.00 24.72 89 MET E O 1
ATOM 9202 N N . TRP E 1 111 ? 39.602 46.141 5.758 1.00 25.70 90 TRP E N 1
ATOM 9203 C CA . TRP E 1 111 ? 40.176 47.303 5.081 1.00 27.50 90 TRP E CA 1
ATOM 9204 C C . TRP E 1 111 ? 39.144 48.357 4.756 1.00 27.43 90 TRP E C 1
ATOM 9205 O O . TRP E 1 111 ? 39.254 49.460 5.244 1.00 27.64 90 TRP E O 1
ATOM 9216 N N . ASN E 1 112 ? 38.122 47.988 3.994 1.00 28.52 91 ASN E N 1
ATOM 9217 C CA . ASN E 1 112 ? 37.075 48.926 3.596 1.00 29.35 91 ASN E CA 1
ATOM 9218 C C . ASN E 1 112 ? 36.220 49.470 4.744 1.00 29.53 91 ASN E C 1
ATOM 9219 O O . ASN E 1 112 ? 35.766 50.615 4.675 1.00 30.03 91 ASN E O 1
ATOM 9224 N N . ASN E 1 113 ? 35.966 48.666 5.781 1.00 28.76 92 ASN E N 1
ATOM 9225 C CA . ASN E 1 113 ? 35.105 49.142 6.870 1.00 28.42 92 ASN E CA 1
ATOM 9226 C C . ASN E 1 113 ? 35.855 49.714 8.070 1.00 27.49 92 ASN E C 1
ATOM 9227 O O . ASN E 1 113 ? 35.247 50.374 8.909 1.00 27.48 92 ASN E O 1
ATOM 9232 N N . PHE E 1 114 ? 37.165 49.477 8.156 1.00 26.59 93 PHE E N 1
ATOM 9233 C CA . PHE E 1 114 ? 37.920 49.956 9.299 1.00 25.92 93 PHE E CA 1
ATOM 9234 C C . PHE E 1 114 ? 39.345 50.396 9.007 1.00 25.88 93 PHE E C 1
ATOM 9235 O O . PHE E 1 114 ? 39.706 51.542 9.263 1.00 25.53 93 PHE E O 1
ATOM 9243 N N . PHE E 1 115 ? 40.175 49.481 8.524 1.00 26.03 94 PHE E N 1
ATOM 9244 C CA . PHE E 1 115 ? 41.606 49.738 8.518 1.00 26.05 94 PHE E CA 1
ATOM 9245 C C . PHE E 1 115 ? 42.040 50.946 7.637 1.00 26.72 94 PHE E C 1
ATOM 9246 O O . PHE E 1 115 ? 43.052 51.572 7.916 1.00 25.79 94 PHE E O 1
ATOM 9254 N N . SER E 1 116 ? 41.267 51.256 6.594 1.00 28.21 95 SER E N 1
ATOM 9255 C CA . SER E 1 116 ? 41.593 52.347 5.643 1.00 29.41 95 SER E CA 1
ATOM 9256 C C . SER E 1 116 ? 41.381 53.733 6.244 1.00 30.08 95 SER E C 1
ATOM 9257 O O . SER E 1 116 ? 41.791 54.752 5.666 1.00 30.49 95 SER E O 1
ATOM 9260 N N . HIS E 1 117 ? 40.717 53.775 7.387 1.00 30.15 96 HIS E N 1
ATOM 9261 C CA . HIS E 1 117 ? 40.177 55.020 7.880 1.00 30.84 96 HIS E CA 1
ATOM 9262 C C . HIS E 1 117 ? 40.819 55.411 9.182 1.00 30.41 96 HIS E C 1
ATOM 9263 O O . HIS E 1 117 ? 40.387 56.374 9.828 1.00 31.06 96 HIS E O 1
ATOM 9270 N N . ILE E 1 118 ? 41.857 54.676 9.573 1.00 29.13 97 ILE E N 1
ATOM 9271 C CA . ILE E 1 118 ? 42.442 54.880 10.880 1.00 27.96 97 ILE E CA 1
ATOM 9272 C C . ILE E 1 118 ? 43.939 54.776 10.798 1.00 28.14 97 ILE E C 1
ATOM 9273 O O . ILE E 1 118 ? 44.462 54.104 9.917 1.00 27.76 97 ILE E O 1
ATOM 9278 N N . ASP E 1 119 ? 44.619 55.413 11.742 1.00 28.53 98 ASP E N 1
ATOM 9279 C CA . ASP E 1 119 ? 46.077 55.431 11.765 1.00 29.57 98 ASP E CA 1
ATOM 9280 C C . ASP E 1 119 ? 46.656 54.136 12.330 1.00 29.82 98 ASP E C 1
ATOM 9281 O O . ASP E 1 119 ? 47.434 54.151 13.281 1.00 29.29 98 ASP E O 1
ATOM 9286 N N . ILE E 1 120 ? 46.256 53.009 11.733 1.00 30.69 99 ILE E N 1
ATOM 9287 C CA . ILE E 1 120 ? 46.846 51.714 12.071 1.00 30.32 99 ILE E CA 1
ATOM 9288 C C . ILE E 1 120 ? 48.049 51.495 11.173 1.00 30.46 99 ILE E C 1
ATOM 9289 O O . ILE E 1 120 ? 48.052 51.963 10.055 1.00 29.96 99 ILE E O 1
ATOM 9294 N N . LYS E 1 121 ? 49.059 50.798 11.682 1.00 30.81 100 LYS E N 1
ATOM 9295 C CA . LYS E 1 121 ? 50.209 50.383 10.893 1.00 32.15 100 LYS E CA 1
ATOM 9296 C C . LYS E 1 121 ? 49.876 49.086 10.166 1.00 32.71 100 LYS E C 1
ATOM 9297 O O . LYS E 1 121 ? 49.359 48.133 10.770 1.00 33.16 100 LYS E O 1
ATOM 9303 N N . LYS E 1 122 ? 50.205 49.045 8.885 1.00 32.93 101 LYS E N 1
ATOM 9304 C CA . LYS E 1 122 ? 49.908 47.912 8.018 1.00 33.64 101 LYS E CA 1
ATOM 9305 C C . LYS E 1 122 ? 50.482 46.596 8.558 1.00 33.07 101 LYS E C 1
ATOM 9306 O O . LYS E 1 122 ? 49.812 45.569 8.538 1.00 32.78 101 LYS E O 1
ATOM 9312 N N . GLU E 1 123 ? 51.708 46.639 9.074 1.00 32.48 102 GLU E N 1
ATOM 9313 C CA . GLU E 1 123 ? 52.359 45.452 9.606 1.00 31.94 102 GLU E CA 1
ATOM 9314 C C . GLU E 1 123 ? 51.845 44.986 10.988 1.00 30.71 102 GLU E C 1
ATOM 9315 O O . GLU E 1 123 ? 52.236 43.932 11.465 1.00 29.56 102 GLU E O 1
ATOM 9321 N N . ASN E 1 124 ? 51.009 45.802 11.633 1.00 29.14 103 ASN E N 1
ATOM 9322 C CA . ASN E 1 124 ? 50.455 45.477 12.941 1.00 27.56 103 ASN E CA 1
ATOM 9323 C C . ASN E 1 124 ? 49.142 44.683 12.790 1.00 26.66 103 ASN E C 1
ATOM 9324 O O . ASN E 1 124 ? 48.508 44.328 13.790 1.00 26.88 103 ASN E O 1
ATOM 9329 N N . ILE E 1 125 ? 48.754 44.413 11.543 1.00 24.89 104 ILE E N 1
ATOM 9330 C CA . ILE E 1 125 ? 47.468 43.810 11.206 1.00 23.54 104 ILE E CA 1
ATOM 9331 C C . ILE E 1 125 ? 47.587 42.323 10.874 1.00 22.81 104 ILE E C 1
ATOM 9332 O O . ILE E 1 125 ? 48.411 41.948 10.019 1.00 21.82 104 ILE E O 1
ATOM 9337 N N . ASN E 1 126 ? 46.774 41.492 11.548 1.00 21.01 105 ASN E N 1
ATOM 9338 C CA . ASN E 1 126 ? 46.815 40.049 11.347 1.00 19.99 105 ASN E CA 1
ATOM 9339 C C . ASN E 1 126 ? 45.458 39.472 10.989 1.00 20.02 105 ASN E C 1
ATOM 9340 O O . ASN E 1 126 ? 44.460 39.677 11.689 1.00 19.99 105 ASN E O 1
ATOM 9345 N N . ILE E 1 127 ? 45.446 38.744 9.888 1.00 19.24 106 ILE E N 1
ATOM 9346 C CA . ILE E 1 127 ? 44.262 38.124 9.355 1.00 19.34 106 ILE E CA 1
ATOM 9347 C C . ILE E 1 127 ? 44.759 36.782 8.840 1.00 19.84 106 ILE E C 1
ATOM 9348 O O . ILE E 1 127 ? 45.832 36.731 8.278 1.00 19.59 106 ILE E O 1
ATOM 9353 N N . LEU E 1 128 ? 43.990 35.708 9.063 1.00 19.65 107 LEU E N 1
ATOM 9354 C CA . LEU E 1 128 ? 44.361 34.399 8.572 1.00 20.32 107 LEU E CA 1
ATOM 9355 C C . LEU E 1 128 ? 44.527 34.392 7.051 1.00 20.75 107 LEU E C 1
ATOM 9356 O O . LEU E 1 128 ? 43.726 34.970 6.313 1.00 20.19 107 LEU E O 1
ATOM 9361 N N . ASN E 1 129 ? 45.583 33.728 6.596 1.00 21.45 108 ASN E N 1
ATOM 9362 C CA . ASN E 1 129 ? 45.815 33.568 5.173 1.00 22.06 108 ASN E CA 1
ATOM 9363 C C . ASN E 1 129 ? 45.140 32.282 4.628 1.00 22.26 108 ASN E C 1
ATOM 9364 O O . ASN E 1 129 ? 45.656 31.162 4.753 1.00 22.01 108 ASN E O 1
ATOM 9369 N N . GLY E 1 130 ? 43.989 32.465 4.000 1.00 22.91 109 GLY E N 1
ATOM 9370 C CA . GLY E 1 130 ? 43.199 31.330 3.510 1.00 23.86 109 GLY E CA 1
ATOM 9371 C C . GLY E 1 130 ? 43.760 30.768 2.224 1.00 24.27 109 GLY E C 1
ATOM 9372 O O . GLY E 1 130 ? 43.173 29.871 1.634 1.00 22.72 109 GLY E O 1
ATOM 9373 N N . ASN E 1 131 ? 44.900 31.316 1.801 1.00 25.33 110 ASN E N 1
ATOM 9374 C CA . ASN E 1 131 ? 45.641 30.801 0.655 1.00 26.46 110 ASN E CA 1
ATOM 9375 C C . ASN E 1 131 ? 46.999 30.258 1.014 1.00 27.25 110 ASN E C 1
ATOM 9376 O O . ASN E 1 131 ? 47.761 29.892 0.120 1.00 28.04 110 ASN E O 1
ATOM 9381 N N . ALA E 1 132 ? 47.318 30.192 2.302 1.00 27.38 111 ALA E N 1
ATOM 9382 C CA . ALA E 1 132 ? 48.480 29.396 2.740 1.00 28.19 111 ALA E CA 1
ATOM 9383 C C . ALA E 1 132 ? 48.529 27.996 2.085 1.00 28.42 111 ALA E C 1
ATOM 9384 O O . ALA E 1 132 ? 47.488 27.343 1.918 1.00 28.71 111 ALA E O 1
ATOM 9386 N N . SER E 1 133 ? 49.743 27.547 1.752 1.00 28.72 112 SER E N 1
ATOM 9387 C CA A SER E 1 133 ? 49.937 26.247 1.104 0.50 28.86 112 SER E CA 1
ATOM 9388 C CA B SER E 1 133 ? 49.969 26.245 1.108 0.50 28.85 112 SER E CA 1
ATOM 9389 C C . SER E 1 133 ? 49.748 25.077 2.067 1.00 29.00 112 SER E C 1
ATOM 9390 O O . SER E 1 133 ? 49.314 23.983 1.659 1.00 29.34 112 SER E O 1
ATOM 9395 N N . ASN E 1 134 ? 50.050 25.306 3.339 1.00 28.97 113 ASN E N 1
ATOM 9396 C CA . ASN E 1 134 ? 49.719 24.359 4.382 1.00 28.65 113 ASN E CA 1
ATOM 9397 C C . ASN E 1 134 ? 48.784 25.035 5.391 1.00 27.97 113 ASN E C 1
ATOM 9398 O O . ASN E 1 134 ? 49.217 25.764 6.279 1.00 27.68 113 ASN E O 1
ATOM 9403 N N . LEU E 1 135 ? 47.491 24.768 5.221 1.00 27.83 114 LEU E N 1
ATOM 9404 C CA . LEU E 1 135 ? 46.409 25.392 5.993 1.00 27.17 114 LEU E CA 1
ATOM 9405 C C . LEU E 1 135 ? 46.494 25.101 7.495 1.00 26.74 114 LEU E C 1
ATOM 9406 O O . LEU E 1 135 ? 46.272 25.988 8.318 1.00 26.34 114 LEU E O 1
ATOM 9411 N N . LYS E 1 136 ? 46.875 23.873 7.843 1.00 26.78 115 LYS E N 1
ATOM 9412 C CA . LYS E 1 136 ? 47.014 23.474 9.240 1.00 26.47 115 LYS E CA 1
ATOM 9413 C C . LYS E 1 136 ? 48.163 24.203 9.913 1.00 25.89 115 LYS E C 1
ATOM 9414 O O . LYS E 1 136 ? 48.066 24.553 11.095 1.00 25.02 115 LYS E O 1
ATOM 9416 N N . LYS E 1 137 ? 49.241 24.434 9.159 1.00 25.69 116 LYS E N 1
ATOM 9417 C CA . LYS E 1 137 ? 50.405 25.154 9.658 1.00 25.02 116 LYS E CA 1
ATOM 9418 C C . LYS E 1 137 ? 50.029 26.615 9.857 1.00 24.67 116 LYS E C 1
ATOM 9419 O O . LYS E 1 137 ? 50.385 27.228 10.870 1.00 24.57 116 LYS E O 1
ATOM 9421 N N . GLU E 1 138 ? 49.286 27.154 8.899 1.00 24.02 117 GLU E N 1
ATOM 9422 C CA . GLU E 1 138 ? 48.746 28.516 9.006 1.00 23.91 117 GLU E CA 1
ATOM 9423 C C . GLU E 1 138 ? 47.965 28.724 10.318 1.00 23.04 117 GLU E C 1
ATOM 9424 O O . GLU E 1 138 ? 48.211 29.681 11.013 1.00 23.47 117 GLU E O 1
ATOM 9430 N N . CYS E 1 139 ? 47.068 27.805 10.652 1.00 22.95 118 CYS E N 1
ATOM 9431 C CA . CYS E 1 139 ? 46.299 27.845 11.915 1.00 22.86 118 CYS E CA 1
ATOM 9432 C C . CYS E 1 139 ? 47.212 27.771 13.159 1.00 23.13 118 CYS E C 1
ATOM 9433 O O . CYS E 1 139 ? 47.070 28.566 14.094 1.00 22.95 118 CYS E O 1
ATOM 9436 N N . GLU E 1 140 ? 48.147 26.824 13.166 1.00 23.80 119 GLU E N 1
ATOM 9437 C CA . GLU E 1 140 ? 49.152 26.706 14.250 1.00 25.07 119 GLU E CA 1
ATOM 9438 C C . GLU E 1 140 ? 50.004 27.974 14.374 1.00 24.46 119 GLU E C 1
ATOM 9439 O O . GLU E 1 140 ? 50.258 28.461 15.482 1.00 25.26 119 GLU E O 1
ATOM 9445 N N . GLU E 1 141 ? 50.411 28.527 13.236 1.00 23.60 120 GLU E N 1
ATOM 9446 C CA . GLU E 1 141 ? 51.239 29.729 13.219 1.00 23.86 120 GLU E CA 1
ATOM 9447 C C . GLU E 1 141 ? 50.489 30.960 13.721 1.00 22.51 120 GLU E C 1
ATOM 9448 O O . GLU E 1 141 ? 51.070 31.809 14.387 1.00 21.28 120 GLU E O 1
ATOM 9454 N N . TYR E 1 142 ? 49.187 31.028 13.415 1.00 21.44 121 TYR E N 1
ATOM 9455 C CA . TYR E 1 142 ? 48.329 32.104 13.914 1.00 20.59 121 TYR E CA 1
ATOM 9456 C C . TYR E 1 142 ? 48.233 32.028 15.450 1.00 20.61 121 TYR E C 1
ATOM 9457 O O . TYR E 1 142 ? 48.385 33.057 16.134 1.00 20.21 121 TYR E O 1
ATOM 9466 N N . GLU E 1 143 ? 47.993 30.814 15.972 1.00 20.69 122 GLU E N 1
ATOM 9467 C CA . GLU E 1 143 ? 47.994 30.560 17.423 1.00 21.29 122 GLU E CA 1
ATOM 9468 C C . GLU E 1 143 ? 49.313 30.997 18.087 1.00 21.30 122 GLU E C 1
ATOM 9469 O O . GLU E 1 143 ? 49.300 31.728 19.077 1.00 20.04 122 GLU E O 1
ATOM 9475 N N . LYS E 1 144 ? 50.434 30.537 17.536 1.00 22.89 123 LYS E N 1
ATOM 9476 C CA . LYS E 1 144 ? 51.762 30.959 17.998 1.00 24.15 123 LYS E CA 1
ATOM 9477 C C . LYS E 1 144 ? 51.945 32.476 17.958 1.00 23.67 123 LYS E C 1
ATOM 9478 O O . LYS E 1 144 ? 52.523 33.060 18.889 1.00 23.21 123 LYS E O 1
ATOM 9484 N N . LYS E 1 145 ? 51.462 33.128 16.904 1.00 23.49 124 LYS E N 1
ATOM 9485 C CA . LYS E 1 145 ? 51.670 34.575 16.849 1.00 23.18 124 LYS E CA 1
ATOM 9486 C C . LYS E 1 145 ? 50.940 35.294 17.977 1.00 22.49 124 LYS E C 1
ATOM 9487 O O . LYS E 1 145 ? 51.489 36.213 18.583 1.00 21.79 124 LYS E O 1
ATOM 9493 N N . ILE E 1 146 ? 49.723 34.842 18.293 1.00 22.06 125 ILE E N 1
ATOM 9494 C CA . ILE E 1 146 ? 48.957 35.433 19.389 1.00 21.41 125 ILE E CA 1
ATOM 9495 C C . ILE E 1 146 ? 49.738 35.317 20.694 1.00 21.73 125 ILE E C 1
ATOM 9496 O O . ILE E 1 146 ? 49.844 36.274 21.450 1.00 20.53 125 ILE E O 1
ATOM 9501 N N . LYS E 1 147 ? 50.300 34.140 20.928 1.00 22.88 126 LYS E N 1
ATOM 9502 C CA . LYS E 1 147 ? 51.073 33.898 22.135 1.00 24.92 126 LYS E CA 1
ATOM 9503 C C . LYS E 1 147 ? 52.368 34.709 22.141 1.00 24.56 126 LYS E C 1
ATOM 9504 O O . LYS E 1 147 ? 52.769 35.216 23.192 1.00 24.44 126 LYS E O 1
ATOM 9510 N N . SER E 1 148 ? 52.996 34.826 20.967 1.00 24.17 127 SER E N 1
ATOM 9511 C CA . SER E 1 148 ? 54.241 35.609 20.784 1.00 24.53 127 SER E CA 1
ATOM 9512 C C . SER E 1 148 ? 54.054 37.042 21.267 1.00 24.29 127 SER E C 1
ATOM 9513 O O . SER E 1 148 ? 54.971 37.656 21.806 1.00 24.30 127 SER E O 1
ATOM 9516 N N . PHE E 1 149 ? 52.859 37.580 21.080 1.00 24.17 128 PHE E N 1
ATOM 9517 C CA . PHE E 1 149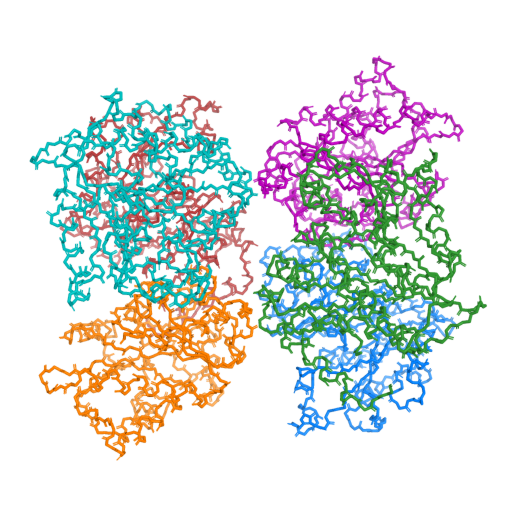 ? 52.576 38.885 21.636 1.00 23.89 128 PHE E CA 1
ATOM 9518 C C . PHE E 1 149 ? 52.146 38.830 23.105 1.00 23.59 128 PHE E C 1
ATOM 9519 O O . PHE E 1 149 ? 51.871 39.859 23.709 1.00 23.49 128 PHE E O 1
ATOM 9527 N N . GLY E 1 150 ? 52.117 37.640 23.688 1.00 22.93 129 GLY E N 1
ATOM 9528 C CA . GLY E 1 150 ? 51.677 37.501 25.090 1.00 22.95 129 GLY E CA 1
ATOM 9529 C C . GLY E 1 150 ? 50.147 37.421 25.260 1.00 22.97 129 GLY E C 1
ATOM 9530 O O . GLY E 1 150 ? 49.634 37.588 26.366 1.00 23.28 129 GLY E O 1
ATOM 9531 N N . GLY E 1 151 ? 49.424 37.184 24.173 1.00 22.22 130 GLY E N 1
ATOM 9532 C CA . GLY E 1 151 ? 47.955 37.049 24.219 1.00 21.71 130 GLY E CA 1
ATOM 9533 C C . GLY E 1 151 ? 47.149 38.267 23.757 1.00 21.04 130 GLY E C 1
ATOM 9534 O O . GLY E 1 151 ? 47.664 39.392 23.703 1.00 20.94 130 GLY E O 1
ATOM 9535 N N . ILE E 1 152 ? 45.879 38.035 23.422 1.00 20.41 131 ILE E N 1
ATOM 9536 C CA . ILE E 1 152 ? 44.944 39.107 23.132 1.00 19.45 131 ILE E CA 1
ATOM 9537 C C . ILE E 1 152 ? 44.486 39.753 24.449 1.00 19.37 131 ILE E C 1
ATOM 9538 O O . ILE E 1 152 ? 44.176 39.065 25.434 1.00 18.24 131 ILE E O 1
ATOM 9543 N N . MET E 1 153 ? 44.483 41.080 24.484 1.00 18.59 132 MET E N 1
ATOM 9544 C CA . MET E 1 153 ? 44.099 41.757 25.710 1.00 18.64 132 MET E CA 1
ATOM 9545 C C . MET E 1 153 ? 42.602 42.004 25.753 1.00 18.41 132 MET E C 1
ATOM 9546 O O . MET E 1 153 ? 41.992 41.974 26.827 1.00 18.39 132 MET E O 1
ATOM 9551 N N . LEU E 1 154 ? 42.023 42.262 24.579 1.00 17.07 133 LEU E N 1
ATOM 9552 C CA . LEU E 1 154 ? 40.596 42.429 24.444 1.00 16.08 133 LEU E CA 1
ATOM 9553 C C . LEU E 1 154 ? 40.152 41.846 23.108 1.00 15.82 133 LEU E C 1
ATOM 9554 O O . LEU E 1 154 ? 40.674 42.243 22.058 1.00 16.11 133 LEU E O 1
ATOM 9559 N N . PHE E 1 155 ? 39.193 40.924 23.139 1.00 14.34 134 PHE E N 1
ATOM 9560 C CA . PHE E 1 155 ? 38.646 40.388 21.903 1.00 14.00 134 PHE E CA 1
ATOM 9561 C C . PHE E 1 155 ? 37.197 40.848 21.804 1.00 14.09 134 PHE E C 1
ATOM 9562 O O . PHE E 1 155 ? 36.436 40.668 22.751 1.00 13.84 134 PHE E O 1
ATOM 9570 N N . VAL E 1 156 ? 36.817 41.443 20.672 1.00 14.46 135 VAL E N 1
ATOM 9571 C CA . VAL E 1 156 ? 35.441 41.891 20.445 1.00 14.52 135 VAL E CA 1
ATOM 9572 C C . VAL E 1 156 ? 34.784 40.918 19.474 1.00 15.03 135 VAL E C 1
ATOM 9573 O O . VAL E 1 156 ? 35.382 40.549 18.448 1.00 13.85 135 VAL E O 1
ATOM 9577 N N . GLY E 1 157 ? 33.576 40.462 19.831 1.00 15.00 136 GLY E N 1
ATOM 9578 C CA . GLY E 1 157 ? 32.820 39.592 18.971 1.00 15.74 136 GLY E CA 1
ATOM 9579 C C . GLY E 1 157 ? 31.350 39.943 18.892 1.00 17.07 136 GLY E C 1
ATOM 9580 O O . GLY E 1 157 ? 30.868 40.886 19.522 1.00 17.64 136 GLY E O 1
ATOM 9581 N N . GLY E 1 158 ? 30.639 39.181 18.084 1.00 17.66 137 GLY E N 1
ATOM 9582 C CA . GLY E 1 158 ? 29.209 39.349 17.886 1.00 18.89 137 GLY E CA 1
ATOM 9583 C C . GLY E 1 158 ? 28.692 37.934 17.919 1.00 20.71 137 GLY E C 1
ATOM 9584 O O . GLY E 1 158 ? 29.500 36.983 17.958 1.00 20.39 137 GLY E O 1
ATOM 9585 N N . ILE E 1 159 ? 27.370 37.784 17.956 1.00 21.46 138 ILE E N 1
ATOM 9586 C CA . ILE E 1 159 ? 26.745 36.474 17.879 1.00 22.42 138 ILE E CA 1
ATOM 9587 C C . ILE E 1 159 ? 25.691 36.404 16.800 1.00 22.46 138 ILE E C 1
ATOM 9588 O O . ILE E 1 159 ? 25.088 37.422 16.453 1.00 22.87 138 ILE E O 1
ATOM 9593 N N . GLY E 1 160 ? 25.448 35.199 16.284 1.00 21.61 139 GLY E N 1
ATOM 9594 C CA . GLY E 1 160 ? 24.288 35.000 15.415 1.00 20.67 139 GLY E CA 1
ATOM 9595 C C . GLY E 1 160 ? 23.026 34.616 16.184 1.00 20.09 139 GLY E C 1
ATOM 9596 O O . GLY E 1 160 ? 23.042 34.416 17.399 1.00 19.69 139 GLY E O 1
ATOM 9597 N N . PRO E 1 161 ? 21.916 34.468 15.465 1.00 20.00 140 PRO E N 1
ATOM 9598 C CA . PRO E 1 161 ? 20.650 34.078 16.079 1.00 19.33 140 PRO E CA 1
ATOM 9599 C C . PRO E 1 161 ? 20.698 32.685 16.715 1.00 19.08 140 PRO E C 1
ATOM 9600 O O . PRO E 1 161 ? 19.902 32.381 17.629 1.00 17.87 140 PRO E O 1
ATOM 9604 N N . ASP E 1 162 ? 21.605 31.840 16.223 1.00 18.19 141 ASP E N 1
ATOM 9605 C CA . ASP E 1 162 ? 21.730 30.497 16.774 1.00 18.44 141 ASP E CA 1
ATOM 9606 C C . ASP E 1 162 ? 22.860 30.378 17.804 1.00 17.82 141 ASP E C 1
ATOM 9607 O O . ASP E 1 162 ? 23.207 29.258 18.207 1.00 17.98 141 ASP E O 1
ATOM 9612 N N . GLY E 1 163 ? 23.394 31.517 18.244 1.00 17.19 142 GLY E N 1
ATOM 9613 C CA . GLY E 1 163 ? 24.402 31.562 19.325 1.00 17.27 142 GLY E CA 1
ATOM 9614 C C . GLY E 1 163 ? 25.841 31.413 18.848 1.00 17.12 142 GLY E C 1
ATOM 9615 O O . GLY E 1 163 ? 26.774 31.475 19.659 1.00 16.22 142 GLY E O 1
ATOM 9616 N N . HIS E 1 164 ? 26.009 31.219 17.535 1.00 17.18 143 HIS E N 1
ATOM 9617 C CA . HIS E 1 164 ? 27.330 31.029 16.946 1.00 19.50 143 HIS E CA 1
ATOM 9618 C C . HIS E 1 164 ? 28.191 32.282 17.124 1.00 19.96 143 HIS E C 1
ATOM 9619 O O . HIS E 1 164 ? 27.671 33.372 17.331 1.00 20.30 143 HIS E O 1
ATOM 9626 N N . ILE E 1 165 ? 29.503 32.102 17.135 1.00 21.13 144 ILE E N 1
ATOM 9627 C CA . ILE E 1 165 ? 30.407 33.243 17.122 1.00 22.23 144 ILE E CA 1
ATOM 9628 C C . ILE E 1 165 ? 31.241 33.066 15.881 1.00 22.73 144 ILE E C 1
ATOM 9629 O O . ILE E 1 165 ? 32.087 32.158 15.804 1.00 21.96 144 ILE E O 1
ATOM 9634 N N . ALA E 1 166 ? 30.961 33.919 14.889 1.00 23.58 145 ALA E N 1
ATOM 9635 C CA . ALA E 1 166 ? 31.501 33.739 13.529 1.00 23.02 145 ALA E CA 1
ATOM 9636 C C . ALA E 1 166 ? 31.316 32.274 13.103 1.00 22.26 145 ALA E C 1
ATOM 9637 O O . ALA E 1 166 ? 30.177 31.750 13.144 1.00 22.62 145 ALA E O 1
ATOM 9639 N N . PHE E 1 167 ? 32.421 31.597 12.780 1.00 20.56 146 PHE E N 1
ATOM 9640 C CA . PHE E 1 167 ? 32.385 30.235 12.257 1.00 18.85 146 PHE E CA 1
ATOM 9641 C C . PHE E 1 167 ? 32.409 29.126 13.329 1.00 17.95 146 PHE E C 1
ATOM 9642 O O . PHE E 1 167 ? 32.467 27.940 12.999 1.00 16.51 146 PHE E O 1
ATOM 9650 N N . ASN E 1 168 ? 32.374 29.531 14.594 1.00 17.10 147 ASN E N 1
ATOM 9651 C CA . ASN E 1 168 ? 32.246 28.612 15.710 1.00 16.62 147 ASN E CA 1
ATOM 9652 C C . ASN E 1 168 ? 30.736 28.378 15.928 1.00 17.08 147 ASN E C 1
ATOM 9653 O O . ASN E 1 168 ? 30.068 29.105 16.638 1.00 17.39 147 ASN E O 1
ATOM 9658 N N . GLU E 1 169 ? 30.201 27.368 15.263 1.00 17.84 148 GLU E N 1
ATOM 9659 C CA . GLU E 1 169 ? 28.765 27.224 15.123 1.00 18.57 148 GLU E CA 1
ATOM 9660 C C . GLU E 1 169 ? 28.245 26.125 16.039 1.00 18.35 148 GLU E C 1
ATOM 9661 O O . GLU E 1 169 ? 29.056 25.454 16.676 1.00 18.01 148 GLU E O 1
ATOM 9667 N N . PRO E 1 170 ? 26.895 25.946 16.118 1.00 17.60 149 PRO E N 1
ATOM 9668 C CA . PRO E 1 170 ? 26.319 24.939 16.986 1.00 17.06 149 PRO E CA 1
ATOM 9669 C C . PRO E 1 170 ? 27.030 23.640 16.789 1.00 17.29 149 PRO E C 1
ATOM 9670 O O . PRO E 1 170 ? 27.273 23.237 15.670 1.00 16.52 149 PRO E O 1
ATOM 9674 N N . GLY E 1 171 ? 27.398 23.011 17.891 1.00 17.95 150 GLY E N 1
ATOM 9675 C CA . GLY E 1 171 ? 28.068 21.750 17.821 1.00 18.89 150 GLY E CA 1
ATOM 9676 C C . GLY E 1 171 ? 29.572 21.903 17.783 1.00 20.06 150 GLY E C 1
ATOM 9677 O O . GLY E 1 171 ? 30.268 20.887 17.840 1.00 20.78 150 GLY E O 1
ATOM 9678 N N . SER E 1 172 ? 30.086 23.139 17.695 1.00 19.32 151 SER E N 1
ATOM 9679 C CA . SER E 1 172 ? 31.554 23.367 17.838 1.00 20.22 151 SER E CA 1
ATOM 9680 C C . SER E 1 172 ? 31.968 23.109 19.265 1.00 20.23 151 SER E C 1
ATOM 9681 O O . SER E 1 172 ? 31.231 23.458 20.188 1.00 20.43 151 SER E O 1
ATOM 9684 N N . SER E 1 173 ? 33.196 22.635 19.441 1.00 21.00 152 SER E N 1
ATOM 9685 C CA . SER E 1 173 ? 33.706 22.282 20.740 1.00 21.50 152 SER E CA 1
ATOM 9686 C C . SER E 1 173 ? 33.798 23.521 21.565 1.00 22.78 152 SER E C 1
ATOM 9687 O O . SER E 1 173 ? 34.376 24.547 21.129 1.00 22.54 152 SER E O 1
ATOM 9690 N N . LEU E 1 174 ? 33.267 23.416 22.778 1.00 22.79 153 LEU E N 1
ATOM 9691 C CA . LEU E 1 174 ? 33.314 24.540 23.708 1.00 22.91 153 LEU E CA 1
ATOM 9692 C C . LEU E 1 174 ? 34.764 24.947 24.038 1.00 21.69 153 LEU E C 1
ATOM 9693 O O . LEU E 1 174 ? 34.970 25.942 24.698 1.00 21.05 153 LEU E O 1
ATOM 9698 N N . THR E 1 175 ? 35.757 24.195 23.552 1.00 21.53 154 THR E N 1
ATOM 9699 C CA . THR E 1 175 ? 37.195 24.566 23.717 1.00 20.88 154 THR E CA 1
ATOM 9700 C C . THR E 1 175 ? 37.971 24.506 22.376 1.00 20.66 154 THR E C 1
ATOM 9701 O O . THR E 1 175 ? 39.209 24.320 22.347 1.00 19.90 154 THR E O 1
ATOM 9705 N N . SER E 1 176 ? 37.252 24.673 21.261 1.00 19.36 155 SER E N 1
ATOM 9706 C CA . SER E 1 176 ? 37.881 24.614 19.934 1.00 17.98 155 SER E CA 1
ATOM 9707 C C . SER E 1 176 ? 39.047 25.604 19.764 1.00 17.09 155 SER E C 1
ATOM 9708 O O . SER E 1 176 ? 39.112 26.612 20.441 1.00 18.12 155 SER E O 1
ATOM 9711 N N . ARG E 1 177 ? 39.970 25.307 18.860 1.00 16.93 156 ARG E N 1
ATOM 9712 C CA . ARG E 1 177 ? 41.129 26.179 18.577 1.00 16.28 156 ARG E CA 1
ATOM 9713 C C . ARG E 1 177 ? 41.053 26.625 17.095 1.00 16.15 156 ARG E C 1
ATOM 9714 O O . ARG E 1 177 ? 40.076 26.295 16.397 1.00 14.54 156 ARG E O 1
ATOM 9722 N N . THR E 1 178 ? 42.075 27.349 16.610 1.00 15.99 157 THR E N 1
ATOM 9723 C CA . THR E 1 178 ? 42.108 27.771 15.199 1.00 16.29 157 THR E CA 1
ATOM 9724 C C . THR E 1 178 ? 42.199 26.550 14.280 1.00 16.66 157 THR E C 1
ATOM 9725 O O . THR E 1 178 ? 42.948 25.617 14.554 1.00 16.89 157 THR E O 1
ATOM 9729 N N . ARG E 1 179 ? 41.421 26.533 13.202 1.00 16.70 158 ARG E N 1
ATOM 9730 C CA . ARG E 1 179 ? 41.226 25.280 12.478 1.00 17.00 158 ARG E CA 1
ATOM 9731 C C . ARG E 1 179 ? 40.502 25.529 11.171 1.00 17.55 158 ARG E C 1
ATOM 9732 O O . ARG E 1 179 ? 39.972 26.599 10.954 1.00 16.82 158 ARG E O 1
ATOM 9740 N N . ILE E 1 180 ? 40.500 24.526 10.303 1.00 19.26 159 ILE E N 1
ATOM 9741 C CA . ILE E 1 180 ? 39.741 24.579 9.065 1.00 21.36 159 ILE E CA 1
ATOM 9742 C C . ILE E 1 180 ? 38.284 24.271 9.366 1.00 22.13 159 ILE E C 1
ATOM 9743 O O . ILE E 1 180 ? 37.982 23.327 10.123 1.00 23.25 159 ILE E O 1
ATOM 9748 N N . LYS E 1 181 ? 37.396 25.084 8.802 1.00 22.05 160 LYS E N 1
ATOM 9749 C CA . LYS E 1 181 ? 35.981 24.916 8.971 1.00 22.25 160 LYS E CA 1
ATOM 9750 C C . LYS E 1 181 ? 35.278 24.902 7.636 1.00 22.94 160 LYS E C 1
ATOM 9751 O O . LYS E 1 181 ? 35.508 25.771 6.788 1.00 22.77 160 LYS E O 1
ATOM 9757 N N . THR E 1 182 ? 34.411 23.908 7.483 1.00 23.95 161 THR E N 1
ATOM 9758 C CA . THR E 1 182 ? 33.571 23.703 6.303 1.00 24.56 161 THR E CA 1
ATOM 9759 C C . THR E 1 182 ? 32.212 24.354 6.528 1.00 25.82 161 THR E C 1
ATOM 9760 O O . THR E 1 182 ? 31.547 24.038 7.502 1.00 25.76 161 THR E O 1
ATOM 9764 N N . LEU E 1 183 ? 31.807 25.259 5.639 1.00 26.95 162 LEU E N 1
ATOM 9765 C CA . LEU E 1 183 ? 30.555 26.001 5.817 1.00 29.38 162 LEU E CA 1
ATOM 9766 C C . LEU E 1 183 ? 29.299 25.119 5.647 1.00 30.96 162 LEU E C 1
ATOM 9767 O O . LEU E 1 183 ? 29.292 24.176 4.845 1.00 31.04 162 LEU E O 1
ATOM 9772 N N . THR E 1 184 ? 28.249 25.431 6.400 1.00 33.06 163 THR E N 1
ATOM 9773 C CA . THR E 1 184 ? 26.951 24.723 6.280 1.00 36.09 163 THR E CA 1
ATOM 9774 C C . THR E 1 184 ? 26.086 25.284 5.127 1.00 37.84 163 THR E C 1
ATOM 9775 O O . THR E 1 184 ? 26.402 26.347 4.578 1.00 37.79 163 THR E O 1
ATOM 9779 N N . GLN E 1 185 ? 24.995 24.597 4.774 1.00 40.34 164 GLN E N 1
ATOM 9780 C CA . GLN E 1 185 ? 24.104 25.100 3.699 1.00 43.08 164 GLN E CA 1
ATOM 9781 C C . GLN E 1 185 ? 23.562 26.489 4.038 1.00 44.01 164 GLN E C 1
ATOM 9782 O O . GLN E 1 185 ? 23.480 27.348 3.164 1.00 44.21 164 GLN E O 1
ATOM 9788 N N . ASP E 1 186 ? 23.247 26.721 5.310 1.00 45.33 165 ASP E N 1
ATOM 9789 C CA . ASP E 1 186 ? 22.677 27.999 5.708 1.00 46.72 165 ASP E CA 1
ATOM 9790 C C . ASP E 1 186 ? 23.600 29.179 5.420 1.00 47.56 165 ASP E C 1
ATOM 9791 O O . ASP E 1 186 ? 23.162 30.146 4.807 1.00 47.96 165 ASP E O 1
ATOM 9796 N N . THR E 1 187 ? 24.870 29.079 5.826 1.00 48.69 166 THR E N 1
ATOM 9797 C CA . THR E 1 187 ? 25.883 30.099 5.512 1.00 49.63 166 THR E CA 1
ATOM 9798 C C . THR E 1 187 ? 26.162 30.235 4.003 1.00 50.79 166 THR E C 1
ATOM 9799 O O . THR E 1 187 ? 26.334 31.351 3.512 1.00 50.98 166 THR E O 1
ATOM 9803 N N . ILE E 1 188 ? 26.192 29.123 3.265 1.00 52.11 167 ILE E N 1
ATOM 9804 C CA . ILE E 1 188 ? 26.279 29.194 1.795 1.00 53.72 167 ILE E CA 1
ATOM 9805 C C . ILE E 1 188 ? 25.056 29.910 1.161 1.00 55.41 167 ILE E C 1
ATOM 9806 O O . ILE E 1 188 ? 25.201 30.603 0.146 1.00 55.67 167 ILE E O 1
ATOM 9811 N N . ILE E 1 189 ? 23.873 29.754 1.773 1.00 57.31 168 ILE E N 1
ATOM 9812 C CA . ILE E 1 189 ? 22.635 30.413 1.317 1.00 58.86 168 ILE E CA 1
ATOM 9813 C C . ILE E 1 189 ? 22.532 31.888 1.752 1.00 60.08 168 ILE E C 1
ATOM 9814 O O . ILE E 1 189 ? 22.286 32.757 0.911 1.00 60.30 168 ILE E O 1
ATOM 9816 N N . ALA E 1 190 ? 22.718 32.161 3.050 1.00 61.42 169 ALA E N 1
ATOM 9817 C CA . ALA E 1 190 ? 22.677 33.530 3.600 1.00 62.84 169 ALA E CA 1
ATOM 9818 C C . ALA E 1 190 ? 23.739 34.473 3.004 1.00 64.17 169 ALA E C 1
ATOM 9819 O O . ALA E 1 190 ? 23.485 35.674 2.844 1.00 64.28 169 ALA E O 1
ATOM 9821 N N . ASN E 1 191 ? 24.917 33.922 2.697 1.00 65.58 170 ASN E N 1
ATOM 9822 C CA . ASN E 1 191 ? 26.006 34.653 2.043 1.00 67.01 170 ASN E CA 1
ATOM 9823 C C . ASN E 1 191 ? 26.034 34.436 0.524 1.00 68.11 170 ASN E C 1
ATOM 9824 O O . ASN E 1 191 ? 27.086 34.585 -0.116 1.00 68.49 170 ASN E O 1
ATOM 9829 N N . SER E 1 192 ? 24.883 34.078 -0.052 1.00 69.40 171 SER E N 1
ATOM 9830 C CA . SER E 1 192 ? 24.729 34.033 -1.520 1.00 70.34 171 SER E CA 1
ATOM 9831 C C . SER E 1 192 ? 24.099 35.338 -2.047 1.00 71.02 171 SER E C 1
ATOM 9832 O O . SER E 1 192 ? 24.071 35.571 -3.258 1.00 70.82 171 SER E O 1
ATOM 9835 N N . ARG E 1 193 ? 23.598 36.166 -1.121 1.00 72.01 172 ARG E N 1
ATOM 9836 C CA . ARG E 1 193 ? 23.164 37.549 -1.401 1.00 72.93 172 ARG E CA 1
ATOM 9837 C C . ARG E 1 193 ? 24.386 38.472 -1.571 1.00 73.41 172 ARG E C 1
ATOM 9838 O O . ARG E 1 193 ? 24.416 39.314 -2.475 1.00 73.48 172 ARG E O 1
ATOM 9846 N N . PHE E 1 194 ? 25.387 38.300 -0.700 1.00 73.86 173 PHE E N 1
ATOM 9847 C CA . PHE E 1 194 ? 26.687 38.966 -0.837 1.00 74.11 173 PHE E CA 1
ATOM 9848 C C . PHE E 1 194 ? 27.442 38.511 -2.105 1.00 74.10 173 PHE E C 1
ATOM 9849 O O . PHE E 1 194 ? 28.379 39.175 -2.548 1.00 74.03 173 PHE E O 1
ATOM 9857 N N . PHE E 1 195 ? 27.032 37.380 -2.681 1.00 74.16 174 PHE E N 1
ATOM 9858 C CA . PHE E 1 195 ? 27.574 36.907 -3.958 1.00 74.35 174 PHE E CA 1
ATOM 9859 C C . PHE E 1 195 ? 26.593 37.152 -5.110 1.00 74.65 174 PHE E C 1
ATOM 9860 O O . PHE E 1 195 ? 25.525 36.537 -5.187 1.00 74.62 174 PHE E O 1
ATOM 9868 N N . ASN E 1 200 ? 26.819 28.733 -5.196 1.00 53.37 179 ASN E N 1
ATOM 9869 C CA . ASN E 1 200 ? 27.729 27.732 -5.769 1.00 53.35 179 ASN E CA 1
ATOM 9870 C C . ASN E 1 200 ? 29.178 28.222 -5.996 1.00 52.82 179 ASN E C 1
ATOM 9871 O O . ASN E 1 200 ? 30.119 27.417 -6.101 1.00 52.84 179 ASN E O 1
ATOM 9876 N N . LYS E 1 201 ? 29.351 29.539 -6.091 1.00 51.76 180 LYS E N 1
ATOM 9877 C CA . LYS E 1 201 ? 30.684 30.134 -6.231 1.00 50.44 180 LYS E CA 1
ATOM 9878 C C . LYS E 1 201 ? 31.241 30.579 -4.863 1.00 49.36 180 LYS E C 1
ATOM 9879 O O . LYS E 1 201 ? 32.396 31.039 -4.762 1.00 49.01 180 LYS E O 1
ATOM 9881 N N . VAL E 1 202 ? 30.407 30.438 -3.824 1.00 47.53 181 VAL E N 1
ATOM 9882 C CA . VAL E 1 202 ? 30.810 30.665 -2.427 1.00 45.45 181 VAL E CA 1
ATOM 9883 C C . VAL E 1 202 ? 31.940 29.712 -2.054 1.00 43.27 181 VAL E C 1
ATOM 9884 O O . VAL E 1 202 ? 31.912 28.545 -2.434 1.00 43.16 181 VAL E O 1
ATOM 9888 N N . PRO E 1 203 ? 32.967 30.229 -1.356 1.00 41.31 182 PRO E N 1
ATOM 9889 C CA . PRO E 1 203 ? 34.045 29.376 -0.853 1.00 39.30 182 PRO E CA 1
ATOM 9890 C C . PRO E 1 203 ? 33.465 28.395 0.160 1.00 37.32 182 PRO E C 1
ATOM 9891 O O . PRO E 1 203 ? 32.725 28.792 1.062 1.00 36.33 182 PRO E O 1
ATOM 9895 N N . LYS E 1 204 ? 33.795 27.124 0.012 1.00 36.02 183 LYS E N 1
ATOM 9896 C CA . LYS E 1 204 ? 33.131 26.101 0.810 1.00 35.06 183 LYS E CA 1
ATOM 9897 C C . LYS E 1 204 ? 33.713 26.016 2.205 1.00 33.48 183 LYS E C 1
ATOM 9898 O O . LYS E 1 204 ? 33.041 25.564 3.113 1.00 33.81 183 LYS E O 1
ATOM 9904 N N . ASN E 1 205 ? 34.964 26.449 2.354 1.00 31.65 184 ASN E N 1
ATOM 9905 C CA . ASN E 1 205 ? 35.679 26.373 3.615 1.00 29.36 184 ASN E CA 1
ATOM 9906 C C . ASN E 1 205 ? 36.248 27.721 4.094 1.00 28.01 184 ASN E C 1
ATOM 9907 O O . ASN E 1 205 ? 36.359 28.697 3.332 1.00 28.16 184 ASN E O 1
ATOM 9912 N N . ALA E 1 206 ? 36.591 27.769 5.369 1.00 25.45 185 ALA E N 1
ATOM 9913 C CA . ALA E 1 206 ? 37.174 28.951 5.969 1.00 23.91 185 ALA E CA 1
ATOM 9914 C C . ALA E 1 206 ? 38.213 28.533 7.004 1.00 22.41 185 ALA E C 1
ATOM 9915 O O . ALA E 1 206 ? 38.216 27.384 7.467 1.00 22.77 185 ALA E O 1
ATOM 9917 N N . LEU E 1 207 ? 39.107 29.447 7.349 1.00 20.55 186 LEU E N 1
ATOM 9918 C CA . LEU E 1 207 ? 39.958 29.259 8.514 1.00 18.91 186 LEU E CA 1
ATOM 9919 C C . LEU E 1 207 ? 39.313 30.085 9.591 1.00 17.68 186 LEU E C 1
ATOM 9920 O O . LEU E 1 207 ? 38.779 31.154 9.295 1.00 17.82 186 LEU E O 1
ATOM 9925 N N . THR E 1 208 ? 39.316 29.596 10.829 1.00 16.77 187 THR E N 1
ATOM 9926 C CA . THR E 1 208 ? 38.681 30.342 11.916 1.00 15.22 187 THR E CA 1
ATOM 9927 C C . THR E 1 208 ? 39.391 30.096 13.217 1.00 15.36 187 THR E C 1
ATOM 9928 O O . THR E 1 208 ? 39.887 28.984 13.468 1.00 15.81 187 THR E O 1
ATOM 9932 N N . VAL E 1 209 ? 39.448 31.126 14.059 1.00 14.60 188 VAL E N 1
ATOM 9933 C CA . VAL E 1 209 ? 39.917 30.913 15.409 1.00 14.87 188 VAL E CA 1
ATOM 9934 C C . VAL E 1 209 ? 38.823 30.133 16.150 1.00 15.69 188 VAL E C 1
ATOM 9935 O O . VAL E 1 209 ? 37.652 30.098 15.723 1.00 15.33 188 VAL E O 1
ATOM 9939 N N . GLY E 1 210 ? 39.210 29.497 17.244 1.00 16.18 189 GLY E N 1
ATOM 9940 C CA . GLY E 1 210 ? 38.265 28.707 17.996 1.00 16.39 189 GLY E CA 1
ATOM 9941 C C . GLY E 1 210 ? 37.689 29.497 19.142 1.00 17.06 189 GLY E C 1
ATOM 9942 O O . GLY E 1 210 ? 38.174 30.589 19.505 1.00 17.00 189 GLY E O 1
ATOM 9943 N N . ILE E 1 211 ? 36.641 28.939 19.722 1.00 17.58 190 ILE E N 1
ATOM 9944 C CA A ILE E 1 211 ? 36.085 29.404 20.983 0.50 17.61 190 ILE E CA 1
ATOM 9945 C CA B ILE E 1 211 ? 36.111 29.533 20.940 0.50 17.33 190 ILE E CA 1
ATOM 9946 C C . ILE E 1 211 ? 37.190 29.484 22.033 1.00 17.50 190 ILE E C 1
ATOM 9947 O O . ILE E 1 211 ? 37.328 30.450 22.752 1.00 17.47 190 ILE E O 1
ATOM 9956 N N . GLY E 1 212 ? 37.977 28.409 22.120 1.00 17.70 191 GLY E N 1
ATOM 9957 C CA . GLY E 1 212 ? 39.121 28.367 23.038 1.00 17.96 191 GLY E CA 1
ATOM 9958 C C . GLY E 1 212 ? 40.117 29.491 22.759 1.00 18.03 191 GLY E C 1
ATOM 9959 O O . GLY E 1 212 ? 40.596 30.163 23.687 1.00 18.69 191 GLY E O 1
ATOM 9960 N N . THR E 1 213 ? 40.399 29.722 21.482 1.00 17.29 192 THR E N 1
ATOM 9961 C CA . THR E 1 213 ? 41.249 30.837 21.061 1.00 17.17 192 THR E CA 1
ATOM 9962 C C . THR E 1 213 ? 40.729 32.170 21.621 1.00 17.12 192 THR E C 1
ATOM 9963 O O . THR E 1 213 ? 41.470 32.887 22.284 1.00 16.53 192 THR E O 1
ATOM 9967 N N . ILE E 1 214 ? 39.444 32.474 21.385 1.00 18.06 193 ILE E N 1
ATOM 9968 C CA . ILE E 1 214 ? 38.831 33.703 21.872 1.00 18.28 193 ILE E CA 1
ATOM 9969 C C . ILE E 1 214 ? 38.905 33.807 23.408 1.00 18.34 193 ILE E C 1
ATOM 9970 O O . ILE E 1 214 ? 39.202 34.874 23.946 1.00 17.07 193 ILE E O 1
ATOM 9975 N N . MET E 1 215 ? 38.681 32.676 24.088 1.00 18.05 194 MET E N 1
ATOM 9976 C CA A MET E 1 215 ? 38.618 32.654 25.543 0.50 18.16 194 MET E CA 1
ATOM 9977 C CA B MET E 1 215 ? 38.635 32.623 25.552 0.50 18.40 194 MET E CA 1
ATOM 9978 C C . MET E 1 215 ? 40.006 32.738 26.221 1.00 17.92 194 MET E C 1
ATOM 9979 O O . MET E 1 215 ? 40.095 33.004 27.434 1.00 17.73 194 MET E O 1
ATOM 9988 N N . ASP E 1 216 ? 41.061 32.554 25.438 1.00 16.36 195 ASP E N 1
ATOM 9989 C CA . ASP E 1 216 ? 42.415 32.856 25.914 1.00 17.74 195 ASP E CA 1
ATOM 9990 C C . ASP E 1 216 ? 42.635 34.335 26.216 1.00 17.25 195 ASP E C 1
ATOM 9991 O O . ASP E 1 216 ? 43.550 34.672 26.961 1.00 18.56 195 ASP E O 1
ATOM 9996 N N . SER E 1 217 ? 41.803 35.206 25.653 1.00 16.48 196 SER E N 1
ATOM 9997 C CA . SER E 1 217 ? 41.943 36.656 25.834 1.00 16.02 196 SER E CA 1
ATOM 9998 C C . SER E 1 217 ? 41.753 37.095 27.270 1.00 16.28 196 SER E C 1
ATOM 9999 O O . SER E 1 217 ? 40.960 36.522 27.995 1.00 16.35 196 SER E O 1
ATOM 10002 N N . GLN E 1 218 ? 42.478 38.139 27.666 1.00 17.90 197 GLN E N 1
ATOM 10003 C CA . GLN E 1 218 ? 42.320 38.738 28.976 1.00 18.71 197 GLN E CA 1
ATOM 10004 C C . GLN E 1 218 ? 40.896 39.199 29.200 1.00 18.70 197 GLN E C 1
ATOM 10005 O O . GLN E 1 218 ? 40.390 39.099 30.317 1.00 19.00 197 GLN E O 1
ATOM 10011 N N . GLU E 1 219 ? 40.252 39.719 28.155 1.00 18.26 198 GLU E N 1
ATOM 10012 C CA . GLU E 1 219 ? 38.884 40.214 28.280 1.00 17.87 198 GLU E CA 1
ATOM 10013 C C . GLU E 1 219 ? 38.159 39.957 26.971 1.00 17.14 198 GLU E C 1
ATOM 10014 O O . GLU E 1 219 ? 38.783 39.980 25.913 1.00 16.89 198 GLU E O 1
ATOM 10020 N N . VAL E 1 220 ? 36.844 39.730 27.053 1.00 16.13 199 VAL E N 1
ATOM 10021 C CA . VAL E 1 220 ? 35.988 39.523 25.885 1.00 15.45 199 VAL E CA 1
ATOM 10022 C C . VAL E 1 220 ? 34.734 40.403 25.976 1.00 15.73 199 VAL E C 1
ATOM 10023 O O . VAL E 1 220 ? 34.027 40.386 27.000 1.00 16.53 199 VAL E O 1
ATOM 10027 N N . LEU E 1 221 ? 34.447 41.116 24.887 1.00 14.78 200 LEU E N 1
ATOM 10028 C CA . LEU E 1 221 ? 33.261 41.955 24.741 1.00 14.89 200 LEU E CA 1
ATOM 10029 C C . LEU E 1 221 ? 32.445 41.413 23.604 1.00 14.88 200 LEU E C 1
ATOM 10030 O O . LEU E 1 221 ? 32.975 41.214 22.508 1.00 15.58 200 LEU E O 1
ATOM 10035 N N . ILE E 1 222 ? 31.175 41.142 23.880 1.00 14.44 201 ILE E N 1
ATOM 10036 C CA . ILE E 1 222 ? 30.210 40.663 22.876 1.00 14.90 201 ILE E CA 1
ATOM 10037 C C . ILE E 1 222 ? 29.086 41.666 22.655 1.00 15.06 201 ILE E C 1
ATOM 10038 O O . ILE E 1 222 ? 28.497 42.148 23.612 1.00 15.46 201 ILE E O 1
ATOM 10043 N N . ILE E 1 223 ? 28.786 41.943 21.391 1.00 15.62 202 ILE E N 1
ATOM 10044 C CA . ILE E 1 223 ? 27.783 42.937 21.003 1.00 16.67 202 ILE E CA 1
ATOM 10045 C C . ILE E 1 223 ? 26.591 42.186 20.507 1.00 17.14 202 ILE E C 1
ATOM 10046 O O . ILE E 1 223 ? 26.729 41.316 19.659 1.00 18.33 202 ILE E O 1
ATOM 10051 N N . VAL E 1 224 ? 25.415 42.475 21.046 1.00 17.62 203 VAL E N 1
ATOM 10052 C CA . VAL E 1 224 ? 24.242 41.709 20.664 1.00 18.20 203 VAL E CA 1
ATOM 10053 C C . VAL E 1 224 ? 23.111 42.673 20.353 1.00 18.49 203 VAL E C 1
ATOM 10054 O O . VAL E 1 224 ? 22.776 43.497 21.197 1.00 17.50 203 VAL E O 1
ATOM 10058 N N . ASN E 1 225 ? 22.488 42.545 19.182 1.00 18.32 204 ASN E N 1
ATOM 10059 C CA . ASN E 1 225 ? 21.466 43.515 18.813 1.00 19.48 204 ASN E CA 1
ATOM 10060 C C . ASN E 1 225 ? 20.298 42.848 18.144 1.00 18.97 204 ASN E C 1
ATOM 10061 O O . ASN E 1 225 ? 20.495 41.957 17.352 1.00 19.79 204 ASN E O 1
ATOM 10066 N N . GLY E 1 226 ? 19.078 43.277 18.471 1.00 19.48 205 GLY E N 1
ATOM 10067 C CA . GLY E 1 226 ? 17.875 42.891 17.737 1.00 17.76 205 GLY E CA 1
ATOM 10068 C C . GLY E 1 226 ? 17.117 41.744 18.356 1.00 18.49 205 GLY E C 1
ATOM 10069 O O . GLY E 1 226 ? 17.707 40.887 19.034 1.00 17.20 205 GLY E O 1
ATOM 10070 N N . HIS E 1 227 ? 15.809 41.730 18.101 1.00 18.27 206 HIS E N 1
ATOM 10071 C CA . HIS E 1 227 ? 14.914 40.668 18.515 1.00 19.78 206 HIS E CA 1
ATOM 10072 C C . HIS E 1 227 ? 15.350 39.273 18.045 1.00 20.18 206 HIS E C 1
ATOM 10073 O O . HIS E 1 227 ? 15.175 38.291 18.766 1.00 20.16 206 HIS E O 1
ATOM 10080 N N . ASN E 1 228 ? 15.915 39.172 16.848 1.00 20.42 207 ASN E N 1
ATOM 10081 C CA . ASN E 1 228 ? 16.275 37.851 16.351 1.00 20.70 207 ASN E CA 1
ATOM 10082 C C . ASN E 1 228 ? 17.461 37.210 17.099 1.00 19.42 207 ASN E C 1
ATOM 10083 O O . ASN E 1 228 ? 17.773 36.037 16.876 1.00 19.13 207 ASN E O 1
ATOM 10088 N N . LYS E 1 229 ? 18.070 37.959 18.020 1.00 18.49 208 LYS E N 1
ATOM 10089 C CA . LYS E 1 229 ? 19.125 37.412 18.869 1.00 17.95 208 LYS E CA 1
ATOM 10090 C C . LYS E 1 229 ? 18.694 37.278 20.317 1.00 17.52 208 LYS E C 1
ATOM 10091 O O . LYS E 1 229 ? 19.524 36.929 21.188 1.00 16.96 208 LYS E O 1
ATOM 10097 N N . ALA E 1 230 ? 17.416 37.546 20.590 1.00 16.06 209 ALA E N 1
ATOM 10098 C CA . ALA E 1 230 ? 16.908 37.441 21.964 1.00 14.97 209 ALA E CA 1
ATOM 10099 C C . ALA E 1 230 ? 17.030 36.030 22.561 1.00 14.33 209 ALA E C 1
ATOM 10100 O O . ALA E 1 230 ? 17.503 35.864 23.688 1.00 14.92 209 ALA E O 1
ATOM 10102 N N . ARG E 1 231 ? 16.634 35.017 21.804 1.00 14.19 210 ARG E N 1
ATOM 10103 C CA . ARG E 1 231 ? 16.726 33.603 22.245 1.00 14.22 210 ARG E CA 1
ATOM 10104 C C . ARG E 1 231 ? 18.190 33.164 22.509 1.00 14.20 210 ARG E C 1
ATOM 10105 O O . ARG E 1 231 ? 18.477 32.497 23.523 1.00 12.88 210 ARG E O 1
ATOM 10113 N N . ALA E 1 232 ? 19.109 33.570 21.615 1.00 13.35 211 ALA E N 1
ATOM 10114 C CA . ALA E 1 232 ? 20.534 33.356 21.806 1.00 12.80 211 ALA E CA 1
ATOM 10115 C C . ALA E 1 232 ? 21.040 34.020 23.091 1.00 12.94 211 ALA E C 1
ATOM 10116 O O . ALA E 1 232 ? 21.769 33.410 23.871 1.00 13.43 211 ALA E O 1
ATOM 10118 N N . LEU E 1 233 ? 20.628 35.257 23.338 1.00 13.30 212 LEU E N 1
ATOM 10119 C CA . LEU E 1 233 ? 21.059 35.938 24.558 1.00 13.79 212 LEU E CA 1
ATOM 10120 C C . LEU E 1 233 ? 20.558 35.165 25.827 1.00 13.52 212 LEU E C 1
ATOM 10121 O O . LEU E 1 233 ? 21.312 34.981 26.780 1.00 14.08 212 LEU E O 1
ATOM 10126 N N . LYS E 1 234 ? 19.320 34.678 25.801 1.00 13.28 213 LYS E N 1
ATOM 10127 C CA . LYS E 1 234 ? 18.778 33.886 26.904 1.00 13.36 213 LYS E CA 1
ATOM 10128 C C . LYS E 1 234 ? 19.610 32.644 27.175 1.00 13.63 213 LYS E C 1
ATOM 10129 O O . LYS E 1 234 ? 19.935 32.368 28.324 1.00 13.82 213 LYS E O 1
ATOM 10135 N N . HIS E 1 235 ? 19.968 31.907 26.113 1.00 13.98 214 HIS E N 1
ATOM 10136 C CA . HIS E 1 235 ? 20.857 30.755 26.218 1.00 14.25 214 HIS E CA 1
ATOM 10137 C C . HIS E 1 235 ? 22.245 31.134 26.647 1.00 14.26 214 HIS E C 1
ATOM 10138 O O . HIS E 1 235 ? 22.884 30.364 27.348 1.00 15.19 214 HIS E O 1
ATOM 10145 N N . ALA E 1 236 ? 22.723 32.317 26.275 1.00 14.37 215 ALA E N 1
ATOM 10146 C CA . ALA E 1 236 ? 24.056 32.718 26.716 1.00 14.18 215 ALA E CA 1
ATOM 10147 C C . ALA E 1 236 ? 24.112 32.924 28.224 1.00 15.00 215 ALA E C 1
ATOM 10148 O O . ALA E 1 236 ? 25.098 32.586 28.873 1.00 14.49 215 ALA E O 1
ATOM 10150 N N . ILE E 1 237 ? 23.027 33.455 28.777 1.00 14.81 216 ILE E N 1
ATOM 10151 C CA . ILE E 1 237 ? 23.098 34.037 30.100 1.00 15.97 216 ILE E CA 1
ATOM 10152 C C . ILE E 1 237 ? 22.432 33.198 31.173 1.00 15.60 216 ILE E C 1
ATOM 10153 O O . ILE E 1 237 ? 22.958 33.088 32.272 1.00 15.32 216 ILE E O 1
ATOM 10158 N N . GLU E 1 238 ? 21.269 32.634 30.866 1.00 15.34 217 GLU E N 1
ATOM 10159 C CA . GLU E 1 238 ? 20.438 32.071 31.911 1.00 15.96 217 GLU E CA 1
ATOM 10160 C C . GLU E 1 238 ? 20.457 30.553 31.872 1.00 16.30 217 GLU E C 1
ATOM 10161 O O . GLU E 1 238 ? 20.077 29.915 32.851 1.00 15.27 217 GLU E O 1
ATOM 10167 N N . LYS E 1 239 ? 20.866 29.990 30.737 1.00 16.14 218 LYS E N 1
ATOM 10168 C CA . LYS E 1 239 ? 20.835 28.545 30.569 1.00 17.78 218 LYS E CA 1
ATOM 10169 C C . LYS E 1 239 ? 22.236 27.984 30.789 1.00 16.92 218 LYS E C 1
ATOM 10170 O O . LYS E 1 239 ? 23.202 28.733 30.799 1.00 17.25 218 LYS E O 1
ATOM 10176 N N . GLY E 1 240 ? 22.335 26.677 30.988 1.00 16.53 219 GLY E N 1
ATOM 10177 C CA . GLY E 1 240 ? 23.636 26.062 31.245 1.00 16.24 219 GLY E CA 1
ATOM 10178 C C . GLY E 1 240 ? 24.569 26.066 30.034 1.00 14.97 219 GLY E C 1
ATOM 10179 O O . GLY E 1 240 ? 24.131 26.256 28.903 1.00 15.32 219 GLY E O 1
ATOM 10180 N N . VAL E 1 241 ? 25.852 25.844 30.278 1.00 13.87 220 VAL E N 1
ATOM 10181 C CA . VAL E 1 241 ? 26.836 25.750 29.218 1.00 13.04 220 VAL E CA 1
ATOM 10182 C C . VAL E 1 241 ? 26.444 24.622 28.234 1.00 13.14 220 VAL E C 1
ATOM 10183 O O . VAL E 1 241 ? 26.141 23.499 28.663 1.00 12.34 220 VAL E O 1
ATOM 10187 N N . ASN E 1 242 ? 26.431 24.924 26.928 1.00 11.44 221 ASN E N 1
ATOM 10188 C CA . ASN E 1 242 ? 25.811 24.045 25.947 1.00 11.25 221 ASN E CA 1
ATOM 10189 C C . ASN E 1 242 ? 26.422 24.308 24.603 1.00 11.09 221 ASN E C 1
ATOM 10190 O O . ASN E 1 242 ? 26.431 25.460 24.119 1.00 11.46 221 ASN E O 1
ATOM 10195 N N . HIS E 1 243 ? 26.927 23.255 23.972 1.00 11.12 222 HIS E N 1
ATOM 10196 C CA . HIS E 1 243 ? 27.683 23.433 22.720 1.00 11.35 222 HIS E CA 1
ATOM 10197 C C . HIS E 1 243 ? 26.773 23.771 21.519 1.00 11.41 222 HIS E C 1
ATOM 10198 O O . HIS E 1 243 ? 27.269 24.095 20.435 1.00 10.82 222 HIS E O 1
ATOM 10205 N N . MET E 1 244 ? 25.457 23.685 21.720 1.00 11.38 223 MET E N 1
ATOM 10206 C CA . MET E 1 244 ? 24.531 24.082 20.675 1.00 12.90 223 MET E CA 1
ATOM 10207 C C . MET E 1 244 ? 24.384 25.623 20.682 1.00 12.79 223 MET E C 1
ATOM 10208 O O . MET E 1 244 ? 23.931 26.194 19.727 1.00 13.66 223 MET E O 1
ATOM 10213 N N . TRP E 1 245 ? 24.800 26.273 21.758 1.00 12.81 224 TRP E N 1
ATOM 10214 C CA . TRP E 1 245 ? 24.774 27.732 21.842 1.00 12.42 224 TRP E CA 1
ATOM 10215 C C . TRP E 1 245 ? 26.186 28.191 22.223 1.00 12.01 224 TRP E C 1
ATOM 10216 O O . TRP E 1 245 ? 26.500 28.373 23.429 1.00 11.93 224 TRP E O 1
ATOM 10227 N N . THR E 1 246 ? 27.006 28.421 21.199 1.00 12.11 225 THR E N 1
ATOM 10228 C CA . THR E 1 246 ? 28.468 28.596 21.344 1.00 13.54 225 THR E CA 1
ATOM 10229 C C . THR E 1 246 ? 28.815 29.683 22.361 1.00 14.04 225 THR E C 1
ATOM 10230 O O . THR E 1 246 ? 29.712 29.530 23.196 1.00 14.73 225 THR E O 1
ATOM 10234 N N . ILE E 1 247 ? 28.044 30.760 22.314 1.00 14.72 226 ILE E N 1
ATOM 10235 C CA . ILE E 1 247 ? 28.228 31.896 23.196 1.00 14.34 226 ILE E CA 1
ATOM 10236 C C . ILE E 1 247 ? 28.188 31.523 24.688 1.00 14.29 226 ILE E C 1
ATOM 10237 O O . ILE E 1 247 ? 28.739 32.251 25.524 1.00 15.26 226 ILE E O 1
ATOM 10242 N N . SER E 1 248 ? 27.530 30.410 25.040 1.00 13.82 227 SER E N 1
ATOM 10243 C CA . SER E 1 248 ? 27.380 30.036 26.458 1.00 13.20 227 SER E CA 1
ATOM 10244 C C . SER E 1 248 ? 28.721 29.719 27.082 1.00 13.17 227 SER E C 1
ATOM 10245 O O . SER E 1 248 ? 28.857 29.752 28.304 1.00 12.73 227 SER E O 1
ATOM 10248 N N . ALA E 1 249 ? 29.705 29.407 26.246 1.00 13.55 228 ALA E N 1
ATOM 10249 C CA . ALA E 1 249 ? 31.063 29.132 26.708 1.00 13.93 228 ALA E CA 1
ATOM 10250 C C . ALA E 1 249 ? 31.629 30.294 27.524 1.00 15.12 228 ALA E C 1
ATOM 10251 O O . ALA E 1 249 ? 32.493 30.104 28.373 1.00 14.84 228 ALA E O 1
ATOM 10253 N N . LEU E 1 250 ? 31.118 31.502 27.281 1.00 15.95 229 LEU E N 1
ATOM 10254 C CA . LEU E 1 250 ? 31.585 32.653 28.019 1.00 17.12 229 LEU E CA 1
ATOM 10255 C C . LEU E 1 250 ? 31.381 32.541 29.514 1.00 16.72 229 LEU E C 1
ATOM 10256 O O . LEU E 1 250 ? 32.067 33.223 30.273 1.00 16.92 229 LEU E O 1
ATOM 10261 N N . GLN E 1 251 ? 30.458 31.676 29.932 1.00 16.24 230 GLN E N 1
ATOM 10262 C CA . GLN E 1 251 ? 30.225 31.405 31.360 1.00 15.78 230 GLN E CA 1
ATOM 10263 C C . GLN E 1 251 ? 31.491 30.928 32.092 1.00 16.14 230 GLN E C 1
ATOM 10264 O O . GLN E 1 251 ? 31.600 31.069 33.307 1.00 15.89 230 GLN E O 1
ATOM 10270 N N . LEU E 1 252 ? 32.428 30.366 31.338 1.00 16.45 231 LEU E N 1
ATOM 10271 C CA . LEU E 1 252 ? 33.698 29.899 31.867 1.00 17.88 231 LEU E CA 1
ATOM 10272 C C . LEU E 1 252 ? 34.833 30.924 31.787 1.00 18.27 231 LEU E C 1
ATOM 10273 O O . LEU E 1 252 ? 35.895 30.721 32.404 1.00 19.12 231 LEU E O 1
ATOM 10278 N N . HIS E 1 253 ? 34.623 32.005 31.035 1.00 17.59 232 HIS E N 1
ATOM 10279 C CA . HIS E 1 253 ? 35.639 33.049 30.889 1.00 17.69 232 HIS E CA 1
ATOM 10280 C C . HIS E 1 253 ? 35.746 33.919 32.137 1.00 17.91 232 HIS E C 1
ATOM 10281 O O . HIS E 1 253 ? 34.736 34.238 32.781 1.00 18.08 232 HIS E O 1
ATOM 10288 N N . LYS E 1 254 ? 36.961 34.329 32.461 1.00 17.94 233 LYS E N 1
ATOM 10289 C CA . LYS E 1 254 ? 37.192 35.077 33.690 1.00 18.45 233 LYS E CA 1
ATOM 10290 C C . LYS E 1 254 ? 36.756 36.537 33.632 1.00 17.94 233 LYS E C 1
ATOM 10291 O O . LYS E 1 254 ? 36.581 37.184 34.672 1.00 17.66 233 LYS E O 1
ATOM 10297 N N . ASN E 1 255 ? 36.527 37.056 32.430 1.00 17.34 234 ASN E N 1
ATOM 10298 C CA . ASN E 1 255 ? 36.349 38.514 32.274 1.00 17.72 234 ASN E CA 1
ATOM 10299 C C . ASN E 1 255 ? 35.540 38.848 31.011 1.00 16.71 234 ASN E C 1
ATOM 10300 O O . ASN E 1 255 ? 36.058 39.379 30.011 1.00 16.92 234 ASN E O 1
ATOM 10305 N N . ALA E 1 256 ? 34.257 38.531 31.075 1.00 15.79 235 ALA E N 1
ATOM 10306 C CA . ALA E 1 256 ? 33.368 38.639 29.937 1.00 15.42 235 ALA E CA 1
ATOM 10307 C C . ALA E 1 256 ? 32.357 39.751 30.107 1.00 15.40 235 ALA E C 1
ATOM 10308 O O . ALA E 1 256 ? 31.765 39.913 31.186 1.00 14.89 235 ALA E O 1
ATOM 10310 N N . ILE E 1 257 ? 32.149 40.496 29.015 1.00 15.40 236 ILE E N 1
ATOM 10311 C CA . ILE E 1 257 ? 31.187 41.579 28.979 1.00 14.58 236 ILE E CA 1
ATOM 10312 C C . ILE E 1 257 ? 30.275 41.440 27.754 1.00 14.93 236 ILE E C 1
ATOM 10313 O O . ILE E 1 257 ? 30.743 41.266 26.632 1.00 13.91 236 ILE E O 1
ATOM 10318 N N . ILE E 1 258 ? 28.967 41.511 27.981 1.00 14.30 237 ILE E N 1
ATOM 10319 C CA . ILE E 1 258 ? 28.042 41.523 26.881 1.00 14.83 237 ILE E CA 1
ATOM 10320 C C . ILE E 1 258 ? 27.360 42.895 26.902 1.00 15.78 237 ILE E C 1
ATOM 10321 O O . ILE E 1 258 ? 27.010 43.409 27.975 1.00 15.49 237 ILE E O 1
ATOM 10326 N N . VAL E 1 259 ? 27.236 43.497 25.717 1.00 16.00 238 VAL E N 1
ATOM 10327 C CA . VAL E 1 259 ? 26.497 44.744 25.550 1.00 16.76 238 VAL E CA 1
ATOM 10328 C C . VAL E 1 259 ? 25.378 44.523 24.547 1.00 16.31 238 VAL E C 1
ATOM 10329 O O . VAL E 1 259 ? 25.594 44.006 23.453 1.00 16.70 238 VAL E O 1
ATOM 10333 N N . SER E 1 260 ? 24.179 44.911 24.958 1.00 16.69 239 SER E N 1
ATOM 10334 C CA . SER E 1 260 ? 22.939 44.511 24.316 1.00 16.06 239 SER E CA 1
ATOM 10335 C C . SER E 1 260 ? 21.943 45.674 24.262 1.00 17.64 239 SER E C 1
ATOM 10336 O O . SER E 1 260 ? 21.843 46.487 25.205 1.00 17.14 239 SER E O 1
ATOM 10339 N N . ASP E 1 261 ? 21.173 45.729 23.179 1.00 18.50 240 ASP E N 1
ATOM 10340 C CA . ASP E 1 261 ? 20.124 46.712 23.078 1.00 19.71 240 ASP E CA 1
ATOM 10341 C C . ASP E 1 261 ? 18.909 46.074 23.663 1.00 19.70 240 ASP E C 1
ATOM 10342 O O . ASP E 1 261 ? 18.948 44.877 24.001 1.00 20.33 240 ASP E O 1
ATOM 10347 N N . LYS E 1 262 ? 17.828 46.847 23.776 1.00 19.45 241 LYS E N 1
ATOM 10348 C CA . LYS E 1 262 ? 16.637 46.387 24.503 1.00 18.75 241 LYS E CA 1
ATOM 10349 C C . LYS E 1 262 ? 15.954 45.226 23.817 1.00 17.56 241 LYS E C 1
ATOM 10350 O O . LYS E 1 262 ? 15.527 44.267 24.489 1.00 17.77 241 LYS E O 1
ATOM 10356 N N . ASN E 1 263 ? 15.867 45.286 22.495 1.00 16.41 242 ASN E N 1
ATOM 10357 C CA . ASN E 1 263 ? 15.205 44.229 21.736 1.00 16.24 242 ASN E CA 1
ATOM 10358 C C . ASN E 1 263 ? 15.806 42.827 21.938 1.00 15.77 242 ASN E C 1
ATOM 10359 O O . ASN E 1 263 ? 15.079 41.844 22.024 1.00 16.30 242 ASN E O 1
ATOM 10364 N N . ALA E 1 264 ? 17.127 42.735 22.021 1.00 14.71 243 ALA E N 1
ATOM 10365 C CA . ALA E 1 264 ? 17.770 41.441 22.262 1.00 13.93 243 ALA E CA 1
ATOM 10366 C C . ALA E 1 264 ? 17.585 40.902 23.706 1.00 13.92 243 ALA E C 1
ATOM 10367 O O . ALA E 1 264 ? 17.930 39.750 23.966 1.00 13.78 243 ALA E O 1
ATOM 10369 N N . THR E 1 265 ? 17.065 41.717 24.638 1.00 13.34 244 THR E N 1
ATOM 10370 C CA . THR E 1 265 ? 16.782 41.215 26.008 1.00 13.71 244 THR E CA 1
ATOM 10371 C C . THR E 1 265 ? 15.370 40.636 26.151 1.00 14.72 244 THR E C 1
ATOM 10372 O O . THR E 1 265 ? 14.988 40.163 27.251 1.00 14.16 244 THR E O 1
ATOM 10376 N N . TYR E 1 266 ? 14.584 40.671 25.066 1.00 13.93 245 TYR E N 1
ATOM 10377 C CA . TYR E 1 266 ? 13.178 40.246 25.168 1.00 14.87 245 TYR E CA 1
ATOM 10378 C C . TYR E 1 266 ? 12.972 38.837 25.744 1.00 14.42 245 TYR E C 1
ATOM 10379 O O . TYR E 1 266 ? 11.941 38.584 26.322 1.00 14.36 245 TYR E O 1
ATOM 10388 N N . GLU E 1 267 ? 13.950 37.938 25.630 1.00 13.98 246 GLU E N 1
ATOM 10389 C CA . GLU E 1 267 ? 13.734 36.593 26.166 1.00 14.63 246 GLU E CA 1
ATOM 10390 C C . GLU E 1 267 ? 14.358 36.313 27.551 1.00 14.05 246 GLU E C 1
ATOM 10391 O O . GLU E 1 267 ? 14.114 35.247 28.146 1.00 13.20 246 GLU E O 1
ATOM 10397 N N . LEU E 1 268 ? 15.077 37.312 28.077 1.00 13.79 247 LEU E N 1
ATOM 10398 C CA . LEU E 1 268 ? 15.567 37.348 29.469 1.00 14.39 247 LEU E CA 1
ATOM 10399 C C . LEU E 1 268 ? 14.426 37.589 30.450 1.00 15.14 247 LEU E C 1
ATOM 10400 O O . LEU E 1 268 ? 13.449 38.284 30.121 1.00 15.91 247 LEU E O 1
ATOM 10405 N N . LYS E 1 269 ? 14.570 37.086 31.675 1.00 14.78 248 LYS E N 1
ATOM 10406 C CA . LYS E 1 269 ? 13.598 37.370 32.718 1.00 14.84 248 LYS E CA 1
ATOM 10407 C C . LYS E 1 269 ? 13.822 38.809 33.160 1.00 14.30 248 LYS E C 1
ATOM 10408 O O . LYS E 1 269 ? 14.941 39.319 33.100 1.00 14.63 248 LYS E O 1
ATOM 10414 N N . VAL E 1 270 ? 12.748 39.453 33.579 1.00 13.82 249 VAL E N 1
ATOM 10415 C CA . VAL E 1 270 ? 12.801 40.777 34.169 1.00 13.42 249 VAL E CA 1
ATOM 10416 C C . VAL E 1 270 ? 13.884 40.776 35.241 1.00 12.98 249 VAL E C 1
ATOM 10417 O O . VAL E 1 270 ? 14.747 41.617 35.237 1.00 13.47 249 VAL E O 1
ATOM 10421 N N . GLY E 1 271 ? 13.842 39.802 36.137 1.00 13.18 250 GLY E N 1
ATOM 10422 C CA . GLY E 1 271 ? 14.811 39.704 37.231 1.00 13.01 250 GLY E CA 1
ATOM 10423 C C . GLY E 1 271 ? 16.273 39.620 36.789 1.00 13.56 250 GLY E C 1
ATOM 10424 O O . GLY E 1 271 ? 17.138 40.105 37.490 1.00 13.41 250 GLY E O 1
ATOM 10425 N N . THR E 1 272 ? 16.551 39.011 35.630 1.00 13.35 251 THR E N 1
ATOM 10426 C CA . THR E 1 272 ? 17.928 38.984 35.088 1.00 12.94 251 THR E CA 1
ATOM 10427 C C . THR E 1 272 ? 18.414 40.382 34.629 1.00 12.79 251 THR E C 1
ATOM 10428 O O . THR E 1 272 ? 19.519 40.845 34.973 1.00 12.75 251 THR E O 1
ATOM 10432 N N . VAL E 1 273 ? 17.568 41.056 33.873 1.00 12.29 252 VAL E N 1
ATOM 10433 C CA . VAL E 1 273 ? 17.818 42.448 33.509 1.00 12.47 252 VAL E CA 1
ATOM 10434 C C . VAL E 1 273 ? 18.047 43.339 34.740 1.00 12.90 252 VAL E C 1
ATOM 10435 O O . VAL E 1 273 ? 19.011 44.118 34.767 1.00 13.01 252 VAL E O 1
ATOM 10439 N N . GLU E 1 274 ? 17.179 43.245 35.751 1.00 12.23 253 GLU E N 1
ATOM 10440 C CA . GLU E 1 274 ? 17.320 44.129 36.916 1.00 12.49 253 GLU E CA 1
ATOM 10441 C C . GLU E 1 274 ? 18.570 43.742 37.710 1.00 12.47 253 GLU E C 1
ATOM 10442 O O . GLU E 1 274 ? 19.220 44.606 38.254 1.00 12.45 253 GLU E O 1
ATOM 10448 N N . TYR E 1 275 ? 18.872 42.441 37.796 1.00 12.11 254 TYR E N 1
ATOM 10449 C CA . TYR E 1 275 ? 20.111 41.980 38.437 1.00 12.59 254 TYR E CA 1
ATOM 10450 C C . TYR E 1 275 ? 21.354 42.627 37.799 1.00 12.65 254 TYR E C 1
ATOM 10451 O O . TYR E 1 275 ? 22.152 43.273 38.476 1.00 12.83 254 TYR E O 1
ATOM 10460 N N . PHE E 1 276 ? 21.508 42.480 36.488 1.00 13.49 255 PHE E N 1
ATOM 10461 C CA . PHE E 1 276 ? 22.662 43.083 35.813 1.00 13.57 255 PHE E CA 1
ATOM 10462 C C . PHE E 1 276 ? 22.657 44.609 35.731 1.00 14.92 255 PHE E C 1
ATOM 10463 O O . PHE E 1 276 ? 23.744 45.227 35.731 1.00 15.49 255 PHE E O 1
ATOM 10471 N N . ASN E 1 277 ? 21.481 45.223 35.655 1.00 14.43 256 ASN E N 1
ATOM 10472 C CA . ASN E 1 277 ? 21.422 46.681 35.773 1.00 15.88 256 ASN E CA 1
ATOM 10473 C C . ASN E 1 277 ? 21.952 47.129 37.139 1.00 16.65 256 ASN E C 1
ATOM 10474 O O . ASN E 1 277 ? 22.687 48.098 37.228 1.00 16.59 256 ASN E O 1
ATOM 10479 N N . ASP E 1 278 ? 21.565 46.428 38.201 1.00 17.56 257 ASP E N 1
ATOM 10480 C CA . ASP E 1 278 ? 22.051 46.802 39.528 1.00 18.45 257 ASP E CA 1
ATOM 10481 C C . ASP E 1 278 ? 23.567 46.630 39.626 1.00 18.37 257 ASP E C 1
ATOM 10482 O O . ASP E 1 278 ? 24.233 47.448 40.255 1.00 19.43 257 ASP E O 1
ATOM 10487 N N . ILE E 1 279 ? 24.124 45.594 38.998 1.00 17.88 258 ILE E N 1
ATOM 10488 C CA . ILE E 1 279 ? 25.580 45.449 38.968 1.00 18.42 258 ILE E CA 1
ATOM 10489 C C . ILE E 1 279 ? 26.251 46.633 38.280 1.00 19.21 258 ILE E C 1
ATOM 10490 O O . ILE E 1 279 ? 27.300 47.074 38.730 1.00 19.23 258 ILE E O 1
ATOM 10495 N N . GLU E 1 280 ? 25.650 47.140 37.202 1.00 20.97 259 GLU E N 1
ATOM 10496 C CA . GLU E 1 280 ? 26.178 48.310 36.494 1.00 23.09 259 GLU E CA 1
ATOM 10497 C C . GLU E 1 280 ? 26.090 49.580 37.340 1.00 24.90 259 GLU E C 1
ATOM 10498 O O . GLU E 1 280 ? 26.992 50.413 37.262 1.00 25.12 259 GLU E O 1
ATOM 10504 N N . ARG E 1 281 ? 25.034 49.706 38.151 1.00 26.55 260 ARG E N 1
ATOM 10505 C CA . ARG E 1 281 ? 24.897 50.816 39.127 1.00 28.82 260 ARG E CA 1
ATOM 10506 C C . ARG E 1 281 ? 25.909 50.713 40.275 1.00 29.99 260 ARG E C 1
ATOM 10507 O O . ARG E 1 281 ? 26.603 51.680 40.576 1.00 30.68 260 ARG E O 1
ATOM 10515 N N . LYS E 1 282 ? 25.996 49.543 40.911 1.00 31.80 261 LYS E N 1
ATOM 10516 C CA . LYS E 1 282 ? 26.962 49.321 41.994 1.00 33.53 261 LYS E CA 1
ATOM 10517 C C . LYS E 1 282 ? 28.429 49.461 41.530 1.00 35.79 261 LYS E C 1
ATOM 10518 O O . LYS E 1 282 ? 29.307 49.774 42.339 1.00 35.43 261 LYS E O 1
ATOM 10524 N N . ASN E 1 283 ? 28.683 49.228 40.238 1.00 38.66 262 ASN E N 1
ATOM 10525 C CA . ASN E 1 283 ? 30.043 49.269 39.697 1.00 41.57 262 ASN E CA 1
ATOM 10526 C C . ASN E 1 283 ? 30.467 50.705 39.473 1.00 43.98 262 ASN E C 1
ATOM 10527 O O . ASN E 1 283 ? 31.649 51.044 39.564 1.00 44.81 262 ASN E O 1
ATOM 10532 N N . PHE E 1 284 ? 29.491 51.553 39.202 1.00 46.71 263 PHE E N 1
ATOM 10533 C CA . PHE E 1 284 ? 29.731 52.984 39.149 1.00 49.75 263 PHE E CA 1
ATOM 10534 C C . PHE E 1 284 ? 30.017 53.548 40.570 1.00 50.75 263 PHE E C 1
ATOM 10535 O O . PHE E 1 284 ? 31.043 54.186 40.802 1.00 51.04 263 PHE E O 1
ATOM 10543 N N . ASN E 1 285 ? 29.125 53.237 41.510 1.00 52.32 264 ASN E N 1
ATOM 10544 C CA . ASN E 1 285 ? 29.120 53.782 42.866 1.00 53.98 264 ASN E CA 1
ATOM 10545 C C . ASN E 1 285 ? 29.944 53.044 43.930 1.00 54.67 264 ASN E C 1
ATOM 10546 O O . ASN E 1 285 ? 29.661 53.198 45.122 1.00 54.89 264 ASN E O 1
ATOM 10551 N N . ASN E 1 286 ? 30.956 52.271 43.530 1.00 55.52 265 ASN E N 1
ATOM 10552 C CA . ASN E 1 286 ? 31.615 51.352 44.489 1.00 56.47 265 ASN E CA 1
ATOM 10553 C C . ASN E 1 286 ? 32.725 51.914 45.397 1.00 57.36 265 ASN E C 1
ATOM 10554 O O . ASN E 1 286 ? 33.141 51.238 46.351 1.00 57.18 265 ASN E O 1
ATOM 10559 N N . ASP E 1 287 ? 33.186 53.137 45.092 1.00 58.41 266 ASP E N 1
ATOM 10560 C CA . ASP E 1 287 ? 34.201 53.865 45.896 1.00 59.45 266 ASP E CA 1
ATOM 10561 C C . ASP E 1 287 ? 35.652 53.372 45.732 1.00 59.83 266 ASP E C 1
ATOM 10562 O O . ASP E 1 287 ? 36.536 53.795 46.480 1.00 60.08 266 ASP E O 1
ATOM 10567 N N . LEU E 1 288 ? 35.894 52.494 44.759 1.00 60.27 267 LEU E N 1
ATOM 10568 C CA . LEU E 1 288 ? 37.211 51.867 44.597 1.00 60.55 267 LEU E CA 1
ATOM 10569 C C . LEU E 1 288 ? 38.297 52.839 44.118 1.00 60.66 267 LEU E C 1
ATOM 10570 O O . LEU E 1 288 ? 38.311 53.262 42.961 1.00 60.62 267 LEU E O 1
ATOM 10575 N N . PRO F 1 19 ? -10.482 45.288 24.832 1.00 26.55 -2 PRO F N 1
ATOM 10576 C CA . PRO F 1 19 ? -9.191 44.845 24.257 1.00 26.39 -2 PRO F CA 1
ATOM 10577 C C . PRO F 1 19 ? -9.270 43.445 23.592 1.00 26.01 -2 PRO F C 1
ATOM 10578 O O . PRO F 1 19 ? -8.615 43.226 22.556 1.00 26.40 -2 PRO F O 1
ATOM 10582 N N . GLY F 1 20 ? -10.083 42.538 24.160 1.00 24.71 -1 GLY F N 1
ATOM 10583 C CA . GLY F 1 20 ? -10.275 41.174 23.638 1.00 23.46 -1 GLY F CA 1
ATOM 10584 C C . GLY F 1 20 ? -9.218 40.123 24.024 1.00 22.47 -1 GLY F C 1
ATOM 10585 O O . GLY F 1 20 ? -9.079 39.072 23.378 1.00 21.15 -1 GLY F O 1
ATOM 10586 N N . SER F 1 21 ? -8.462 40.407 25.077 1.00 21.95 0 SER F N 1
ATOM 10587 C CA . SER F 1 21 ? -7.513 39.438 25.603 1.00 21.53 0 SER F CA 1
ATOM 10588 C C . SER F 1 21 ? -7.412 39.704 27.086 1.00 21.74 0 SER F C 1
ATOM 10589 O O . SER F 1 21 ? -7.992 40.691 27.581 1.00 21.62 0 SER F O 1
ATOM 10592 N N . MET F 1 22 ? -6.684 38.830 27.789 1.00 21.05 1 MET F N 1
ATOM 10593 C CA . MET F 1 22 ? -6.336 39.061 29.184 1.00 20.19 1 MET F CA 1
ATOM 10594 C C . MET F 1 22 ? -5.511 40.337 29.252 1.00 19.87 1 MET F C 1
ATOM 10595 O O . MET F 1 22 ? -4.878 40.739 28.250 1.00 20.35 1 MET F O 1
ATOM 10600 N N . ARG F 1 23 ? -5.557 41.003 30.412 1.00 18.34 2 ARG F N 1
ATOM 10601 C CA . ARG F 1 23 ? -4.793 42.195 30.650 1.00 16.24 2 ARG F CA 1
ATOM 10602 C C . ARG F 1 23 ? -3.919 41.990 31.880 1.00 15.28 2 ARG F C 1
ATOM 10603 O O . ARG F 1 23 ? -4.342 41.444 32.882 1.00 14.36 2 ARG F O 1
ATOM 10611 N N . LEU F 1 24 ? -2.703 42.467 31.795 1.00 14.41 3 LEU F N 1
ATOM 10612 C CA . LEU F 1 24 ? -1.805 42.427 32.911 1.00 14.88 3 LEU F CA 1
ATOM 10613 C C . LEU F 1 24 ? -1.390 43.868 33.127 1.00 16.03 3 LEU F C 1
ATOM 10614 O O . LEU F 1 24 ? -0.715 44.464 32.266 1.00 16.65 3 LEU F O 1
ATOM 10619 N N . ILE F 1 25 ? -1.827 44.436 34.249 1.00 16.27 4 ILE F N 1
ATOM 10620 C CA . ILE F 1 25 ? -1.504 45.822 34.598 1.00 17.67 4 ILE F CA 1
ATOM 10621 C C . ILE F 1 25 ? -0.331 45.887 35.584 1.00 17.87 4 ILE F C 1
ATOM 10622 O O . ILE F 1 25 ? -0.454 45.424 36.715 1.00 17.86 4 ILE F O 1
ATOM 10627 N N . ILE F 1 26 ? 0.783 46.496 35.179 1.00 18.81 5 ILE F N 1
ATOM 10628 C CA . ILE F 1 26 ? 1.970 46.517 36.019 1.00 19.16 5 ILE F CA 1
ATOM 10629 C C . ILE F 1 26 ? 2.227 47.936 36.510 1.00 20.05 5 ILE F C 1
ATOM 10630 O O . ILE F 1 26 ? 2.244 48.895 35.729 1.00 19.74 5 ILE F O 1
ATOM 10635 N N . ARG F 1 27 ? 2.389 48.066 37.821 1.00 20.66 6 ARG F N 1
ATOM 10636 C CA . ARG F 1 27 ? 2.595 49.371 38.432 1.00 21.01 6 ARG F CA 1
ATOM 10637 C C . ARG F 1 27 ? 3.777 49.241 39.356 1.00 21.36 6 ARG F C 1
ATOM 10638 O O . ARG F 1 27 ? 4.072 48.133 39.798 1.00 21.92 6 ARG F O 1
ATOM 10646 N N . PRO F 1 28 ? 4.494 50.355 39.623 1.00 21.83 7 PRO F N 1
ATOM 10647 C CA . PRO F 1 28 ? 5.697 50.224 40.451 1.00 22.16 7 PRO F CA 1
ATOM 10648 C C . PRO F 1 28 ? 5.495 49.572 41.834 1.00 22.83 7 PRO F C 1
ATOM 10649 O O . PRO F 1 28 ? 6.278 48.687 42.181 1.00 22.80 7 PRO F O 1
ATOM 10653 N N . THR F 1 29 ? 4.460 49.949 42.591 1.00 22.91 8 THR F N 1
ATOM 10654 C CA . THR F 1 29 ? 4.369 49.486 43.992 1.00 24.46 8 THR F CA 1
ATOM 10655 C C . THR F 1 29 ? 3.030 48.896 44.431 1.00 24.27 8 THR F C 1
ATOM 10656 O O . THR F 1 29 ? 2.016 49.048 43.767 1.00 23.98 8 THR F O 1
ATOM 10660 N N . TYR F 1 30 ? 3.046 48.253 45.590 1.00 25.23 9 TYR F N 1
ATOM 10661 C CA . TYR F 1 30 ? 1.836 47.812 46.245 1.00 26.06 9 TYR F CA 1
ATOM 10662 C C . TYR F 1 30 ? 0.761 48.901 46.366 1.00 26.63 9 TYR F C 1
ATOM 10663 O O . TYR F 1 30 ? -0.433 48.617 46.181 1.00 26.62 9 TYR F O 1
ATOM 10672 N N . GLU F 1 31 ? 1.161 50.141 46.663 1.00 27.53 10 GLU F N 1
ATOM 10673 C CA . GLU F 1 31 ? 0.180 51.249 46.740 1.00 27.75 10 GLU F CA 1
ATOM 10674 C C . GLU F 1 31 ? -0.477 51.576 45.411 1.00 26.87 10 GLU F C 1
ATOM 10675 O O . GLU F 1 31 ? -1.676 51.855 45.361 1.00 26.54 10 GLU F O 1
ATOM 10681 N N . ASP F 1 32 ? 0.325 51.566 44.346 1.00 25.75 11 ASP F N 1
ATOM 10682 C CA . ASP F 1 32 ? -0.161 51.839 42.994 1.00 24.68 11 ASP F CA 1
ATOM 10683 C C . ASP F 1 32 ? -1.191 50.821 42.573 1.00 24.00 11 ASP F C 1
ATOM 10684 O O . ASP F 1 32 ? -2.195 51.187 41.977 1.00 24.48 11 ASP F O 1
ATOM 10689 N N . ILE F 1 33 ? -0.958 49.545 42.877 1.00 23.57 12 ILE F N 1
ATOM 10690 C CA . ILE F 1 33 ? -1.879 48.498 42.387 1.00 23.40 12 ILE F CA 1
ATOM 10691 C C . ILE F 1 33 ? -3.141 48.487 43.234 1.00 23.19 12 ILE F C 1
ATOM 10692 O O . ILE F 1 33 ? -4.220 48.144 42.739 1.00 21.94 12 ILE F O 1
ATOM 10697 N N . SER F 1 34 ? -2.993 48.904 44.500 1.00 23.28 13 SER F N 1
ATOM 10698 C CA . SER F 1 34 ? -4.144 49.063 45.402 1.00 23.27 13 SER F CA 1
ATOM 10699 C C . SER F 1 34 ? -5.088 50.135 44.911 1.00 24.06 13 SER F C 1
ATOM 10700 O O . SER F 1 34 ? -6.313 49.910 44.872 1.00 25.79 13 SER F O 1
ATOM 10703 N N . LYS F 1 35 ? -4.518 51.284 44.528 1.00 24.11 14 LYS F N 1
ATOM 10704 C CA . LYS F 1 35 ? -5.284 52.408 44.024 1.00 24.29 14 LYS F CA 1
ATOM 10705 C C . LYS F 1 35 ? -5.883 52.007 42.701 1.00 23.26 14 LYS F C 1
ATOM 10706 O O . LYS F 1 35 ? -7.070 52.279 42.453 1.00 23.32 14 LYS F O 1
ATOM 10712 N N . TRP F 1 36 ? -5.079 51.349 41.855 1.00 22.18 15 TRP F N 1
ATOM 10713 C CA . TRP F 1 36 ? -5.574 50.917 40.541 1.00 21.12 15 TRP F CA 1
ATOM 10714 C C . TRP F 1 36 ? -6.765 49.983 40.663 1.00 20.48 15 TRP F C 1
ATOM 10715 O O . TRP F 1 36 ? -7.727 50.149 39.954 1.00 20.81 15 TRP F O 1
ATOM 10726 N N . ALA F 1 37 ? -6.696 49.006 41.563 1.00 21.20 16 ALA F N 1
ATOM 10727 C CA . ALA F 1 37 ? -7.779 48.020 41.727 1.00 21.71 16 ALA F CA 1
ATOM 10728 C C . ALA F 1 37 ? -9.005 48.676 42.348 1.00 22.66 16 ALA F C 1
ATOM 10729 O O . ALA F 1 37 ? -10.126 48.428 41.909 1.00 23.41 16 ALA F O 1
ATOM 10731 N N . ALA F 1 38 ? -8.796 49.526 43.357 1.00 23.50 17 ALA F N 1
ATOM 10732 C CA . ALA F 1 38 ? -9.920 50.312 43.946 1.00 23.94 17 ALA F CA 1
ATOM 10733 C C . ALA F 1 38 ? -10.675 51.122 42.878 1.00 23.61 17 ALA F C 1
ATOM 10734 O O . ALA F 1 38 ? -11.913 51.058 42.781 1.00 23.75 17 ALA F O 1
ATOM 10736 N N . ASN F 1 39 ? -9.922 51.830 42.037 1.00 24.37 18 ASN F N 1
ATOM 10737 C CA . ASN F 1 39 ? -10.500 52.590 40.927 1.00 24.98 18 ASN F CA 1
ATOM 10738 C C . ASN F 1 39 ? -11.251 51.713 39.946 1.00 24.68 18 ASN F C 1
ATOM 10739 O O . ASN F 1 39 ? -12.286 52.110 39.410 1.00 25.12 18 ASN F O 1
ATOM 10744 N N . HIS F 1 40 ? -10.732 50.515 39.695 1.00 24.31 19 HIS F N 1
ATOM 10745 C CA . HIS F 1 40 ? -11.375 49.623 38.739 1.00 23.97 19 HIS F CA 1
ATOM 10746 C C . HIS F 1 40 ? -12.714 49.114 39.265 1.00 24.27 19 HIS F C 1
ATOM 10747 O O . HIS F 1 40 ? -13.708 49.117 38.549 1.00 23.64 19 HIS F O 1
ATOM 10754 N N . VAL F 1 41 ? -12.730 48.662 40.515 1.00 25.20 20 VAL F N 1
ATOM 10755 C CA . VAL F 1 41 ? -13.986 48.284 41.170 1.00 25.86 20 VAL F CA 1
ATOM 10756 C C . VAL F 1 41 ? -14.955 49.475 41.165 1.00 26.61 20 VAL F C 1
ATOM 10757 O O . VAL F 1 41 ? -16.109 49.348 40.766 1.00 25.50 20 VAL F O 1
ATOM 10761 N N . ALA F 1 42 ? -14.448 50.640 41.570 1.00 28.08 21 ALA F N 1
ATOM 10762 C CA . ALA F 1 42 ? -15.264 51.853 41.656 1.00 29.11 21 ALA F CA 1
ATOM 10763 C C . ALA F 1 42 ? -15.805 52.279 40.278 1.00 29.79 21 ALA F C 1
ATOM 10764 O O . ALA F 1 42 ? -16.987 52.603 40.149 1.00 29.78 21 ALA F O 1
ATOM 10766 N N . GLN F 1 43 ? -14.941 52.255 39.262 1.00 30.25 22 GLN F N 1
ATOM 10767 C CA . GLN F 1 43 ? -15.325 52.425 37.861 1.00 30.85 22 GLN F CA 1
ATOM 10768 C C . GLN F 1 43 ? -16.411 51.454 37.415 1.00 31.10 22 GLN F C 1
ATOM 10769 O O . GLN F 1 43 ? -17.402 51.880 36.823 1.00 31.17 22 GLN F O 1
ATOM 10775 N N . LYS F 1 44 ? -16.210 50.148 37.646 1.00 30.98 23 LYS F N 1
ATOM 10776 C CA . LYS F 1 44 ? -17.196 49.130 37.234 1.00 31.28 23 LYS F CA 1
ATOM 10777 C C . LYS F 1 44 ? -18.576 49.350 37.862 1.00 31.32 23 LYS F C 1
ATOM 10778 O O . LYS F 1 44 ? -19.594 49.220 37.188 1.00 30.59 23 LYS F O 1
ATOM 10784 N N . ILE F 1 45 ? -18.599 49.652 39.158 1.00 31.77 24 ILE F N 1
ATOM 10785 C CA . ILE F 1 45 ? -19.857 49.791 39.882 1.00 32.95 24 ILE F CA 1
ATOM 10786 C C . ILE F 1 45 ? -20.591 51.077 39.462 1.00 34.12 24 ILE F C 1
ATOM 10787 O O . ILE F 1 45 ? -21.809 51.036 39.201 1.00 34.75 24 ILE F O 1
ATOM 10792 N N . ASN F 1 46 ? -19.863 52.193 39.356 1.00 34.86 25 ASN F N 1
ATOM 10793 C CA . ASN F 1 46 ? -20.471 53.460 38.890 1.00 36.07 25 ASN F CA 1
ATOM 10794 C C . ASN F 1 46 ? -21.049 53.344 37.476 1.00 36.80 25 ASN F C 1
ATOM 10795 O O . ASN F 1 46 ? -22.220 53.686 37.231 1.00 37.39 25 ASN F O 1
ATOM 10800 N N . GLU F 1 47 ? -20.231 52.836 36.558 1.00 37.45 26 GLU F N 1
ATOM 10801 C CA . GLU F 1 47 ? -20.642 52.592 35.179 1.00 38.17 26 GLU F CA 1
ATOM 10802 C C . GLU F 1 47 ? -21.946 51.802 35.068 1.00 37.79 26 GLU F C 1
ATOM 10803 O O . GLU F 1 47 ? -22.754 52.044 34.167 1.00 37.01 26 GLU F O 1
ATOM 10809 N N . PHE F 1 48 ? -22.135 50.841 35.966 1.00 37.56 27 PHE F N 1
ATOM 10810 C CA . PHE F 1 48 ? -23.312 49.971 35.917 1.00 37.92 27 PHE F CA 1
ATOM 10811 C C . PHE F 1 48 ? -24.551 50.657 36.512 1.00 38.11 27 PHE F C 1
ATOM 10812 O O . PHE F 1 48 ? -25.679 50.387 36.093 1.00 38.17 27 PHE F O 1
ATOM 10820 N N . SER F 1 49 ? -24.317 51.545 37.477 1.00 38.79 28 SER F N 1
ATOM 10821 C CA . SER F 1 49 ? -25.379 52.248 38.198 1.00 39.51 28 SER F CA 1
ATOM 10822 C C . SER F 1 49 ? -26.356 51.255 38.833 1.00 39.55 28 SER F C 1
ATOM 10823 O O . SER F 1 49 ? -27.384 50.907 38.238 1.00 39.71 28 SER F O 1
ATOM 10826 N N . PRO F 1 50 ? -26.009 50.762 40.033 1.00 39.42 29 PRO F N 1
ATOM 10827 C CA . PRO F 1 50 ? -26.866 49.774 40.664 1.00 39.36 29 PRO F CA 1
ATOM 10828 C C . PRO F 1 50 ? -28.074 50.437 41.355 1.00 39.30 29 PRO F C 1
ATOM 10829 O O . PRO F 1 50 ? -27.908 51.469 42.018 1.00 39.27 29 PRO F O 1
ATOM 10833 N N . THR F 1 51 ? -29.259 49.842 41.185 1.00 38.98 30 THR F N 1
ATOM 10834 C CA . THR F 1 51 ? -30.482 50.220 41.922 1.00 38.82 30 THR F CA 1
ATOM 10835 C C . THR F 1 51 ? -30.893 49.076 42.860 1.00 39.18 30 THR F C 1
ATOM 10836 O O . THR F 1 51 ? -30.432 47.933 42.687 1.00 39.29 30 THR F O 1
ATOM 10840 N N . LYS F 1 52 ? -31.775 49.364 43.827 1.00 38.86 31 LYS F N 1
ATOM 10841 C CA . LYS F 1 52 ? -32.342 48.310 44.678 1.00 38.92 31 LYS F CA 1
ATOM 10842 C C . LYS F 1 52 ? -32.927 47.188 43.822 1.00 38.75 31 LYS F C 1
ATOM 10843 O O . LYS F 1 52 ? -32.830 46.010 44.191 1.00 38.49 31 LYS F O 1
ATOM 10845 N N . GLU F 1 53 ? -33.497 47.567 42.669 1.00 38.66 32 GLU F N 1
ATOM 10846 C CA . GLU F 1 53 ? -34.034 46.617 41.673 1.00 38.41 32 GLU F CA 1
ATOM 10847 C C . GLU F 1 53 ? -32.960 45.851 40.863 1.00 38.10 32 GLU F C 1
ATOM 10848 O O . GLU F 1 53 ? -33.142 44.665 40.554 1.00 37.90 32 GLU F O 1
ATOM 10850 N N . ASN F 1 54 ? -31.869 46.540 40.496 1.00 37.21 33 ASN F N 1
ATOM 10851 C CA . ASN F 1 54 ? -30.736 45.927 39.757 1.00 36.59 33 ASN F CA 1
ATOM 10852 C C . ASN F 1 54 ? -29.430 46.230 40.459 1.00 34.47 33 ASN F C 1
ATOM 10853 O O . ASN F 1 54 ? -28.763 47.205 40.120 1.00 35.04 33 ASN F O 1
ATOM 10858 N N . PRO F 1 55 ? -29.085 45.427 41.477 1.00 32.78 34 PRO F N 1
ATOM 10859 C CA . PRO F 1 55 ? -27.921 45.741 42.294 1.00 31.52 34 PRO F CA 1
ATOM 10860 C C . PRO F 1 55 ? -26.617 45.239 41.642 1.00 30.39 34 PRO F C 1
ATOM 10861 O O . PRO F 1 55 ? -26.663 44.415 40.735 1.00 29.86 34 PRO F O 1
ATOM 10865 N N . PHE F 1 56 ? -25.472 45.749 42.080 1.00 29.27 35 PHE F N 1
ATOM 10866 C CA . PHE F 1 56 ? -24.199 45.235 41.572 1.00 27.89 35 PHE F CA 1
ATOM 10867 C C . PHE F 1 56 ? -23.750 44.038 42.429 1.00 26.68 35 PHE F C 1
ATOM 10868 O O . PHE F 1 56 ? -23.730 44.142 43.653 1.00 25.92 35 PHE F O 1
ATOM 10876 N N . ILE F 1 57 ? -23.411 42.921 41.774 1.00 25.34 36 ILE F N 1
ATOM 10877 C CA . ILE F 1 57 ? -22.980 41.677 42.454 1.00 24.32 36 ILE F CA 1
ATOM 10878 C C . ILE F 1 57 ? -21.448 41.549 42.450 1.00 23.86 36 ILE F C 1
ATOM 10879 O O . ILE F 1 57 ? -20.828 41.415 41.391 1.00 24.02 36 ILE F O 1
ATOM 10884 N N . LEU F 1 58 ? -20.840 41.613 43.631 1.00 22.90 37 LEU F N 1
ATOM 10885 C CA . LEU F 1 58 ? -19.393 41.752 43.745 1.00 21.41 37 LEU F CA 1
ATOM 10886 C C . LEU F 1 58 ? -18.778 40.627 44.601 1.00 21.01 37 LEU F C 1
ATOM 10887 O O . LEU F 1 58 ? -19.183 40.450 45.759 1.00 20.80 37 LEU F O 1
ATOM 10892 N N . GLY F 1 59 ? -17.803 39.872 44.058 1.00 19.99 38 GLY F N 1
ATOM 10893 C CA . GLY F 1 59 ? -17.084 38.852 44.865 1.00 18.08 38 GLY F CA 1
ATOM 10894 C C . GLY F 1 59 ? -15.794 39.390 45.451 1.00 17.51 38 GLY F C 1
ATOM 10895 O O . GLY F 1 59 ? -15.075 40.139 44.792 1.00 17.20 38 GLY F O 1
ATOM 10896 N N . LEU F 1 60 ? -15.466 38.992 46.675 1.00 17.32 39 LEU F N 1
ATOM 10897 C CA . LEU F 1 60 ? -14.396 39.664 47.419 1.00 17.59 39 LEU F CA 1
ATOM 10898 C C . LEU F 1 60 ? -13.398 38.699 48.033 1.00 18.17 39 LEU F C 1
ATOM 10899 O O . LEU F 1 60 ? -13.754 37.576 48.335 1.00 18.49 39 LEU F O 1
ATOM 10904 N N . PRO F 1 61 ? -12.129 39.123 48.199 1.00 19.07 40 PRO F N 1
ATOM 10905 C CA . PRO F 1 61 ? -11.153 38.252 48.856 1.00 19.80 40 PRO F CA 1
ATOM 10906 C C . PRO F 1 61 ? -10.821 38.723 50.259 1.00 21.31 40 PRO F C 1
ATOM 10907 O O . PRO F 1 61 ? -11.180 39.854 50.652 1.00 21.31 40 PRO F O 1
ATOM 10911 N N . THR F 1 62 ? -10.100 37.887 50.997 1.00 22.30 41 THR F N 1
ATOM 10912 C CA . THR F 1 62 ? -9.520 38.320 52.267 1.00 23.08 41 THR F CA 1
ATOM 10913 C C . THR F 1 62 ? -8.016 38.213 52.139 1.00 23.58 41 THR F C 1
ATOM 10914 O O . THR F 1 62 ? -7.510 38.137 51.029 1.00 23.61 41 THR F O 1
ATOM 10918 N N . GLY F 1 63 ? -7.309 38.247 53.266 1.00 24.50 42 GLY F N 1
ATOM 10919 C CA . GLY F 1 63 ? -5.838 38.191 53.296 1.00 25.36 42 GLY F CA 1
ATOM 10920 C C . GLY F 1 63 ? -5.242 39.588 53.180 1.00 26.16 42 GLY F C 1
ATOM 10921 O O . GLY F 1 63 ? -5.987 40.588 53.109 1.00 25.71 42 GLY F O 1
ATOM 10922 N N . SER F 1 64 ? -3.909 39.661 53.151 1.00 26.36 43 SER F N 1
ATOM 10923 C CA . SER F 1 64 ? -3.223 40.954 53.097 1.00 27.19 43 SER F CA 1
ATOM 10924 C C . SER F 1 64 ? -3.293 41.660 51.730 1.00 26.94 43 SER F C 1
ATOM 10925 O O . SER F 1 64 ? -3.416 42.890 51.686 1.00 27.01 43 SER F O 1
ATOM 10928 N N . SER F 1 65 ? -3.284 40.893 50.631 1.00 26.00 44 SER F N 1
ATOM 10929 C CA . SER F 1 65 ? -3.256 41.488 49.269 1.00 25.86 44 SER F CA 1
ATOM 10930 C C . SER F 1 65 ? -4.265 42.618 49.024 1.00 25.06 44 SER F C 1
ATOM 10931 O O . SER F 1 65 ? -3.893 43.650 48.444 1.00 25.72 44 SER F O 1
ATOM 10934 N N . PRO F 1 66 ? -5.549 42.421 49.408 1.00 24.47 45 PRO F N 1
ATOM 10935 C CA . PRO F 1 66 ? -6.528 43.469 49.091 1.00 24.34 45 PRO F CA 1
ATOM 10936 C C . PRO F 1 66 ? -6.669 44.546 50.179 1.00 24.86 45 PRO F C 1
ATOM 10937 O O . PRO F 1 66 ? -7.492 45.450 50.026 1.00 25.59 45 PRO F O 1
ATOM 10941 N N . ILE F 1 67 ? -5.906 44.448 51.263 1.00 25.10 46 ILE F N 1
ATOM 10942 C CA . ILE F 1 67 ? -5.988 45.467 52.318 1.00 26.03 46 ILE F CA 1
ATOM 10943 C C . ILE F 1 67 ? -5.876 46.874 51.706 1.00 25.67 46 ILE F C 1
ATOM 10944 O O . ILE F 1 67 ? -6.798 47.668 51.828 1.00 25.88 46 ILE F O 1
ATOM 10949 N N . GLY F 1 68 ? -4.780 47.143 51.001 1.00 25.43 47 GLY F N 1
ATOM 10950 C CA . GLY F 1 68 ? -4.625 48.393 50.264 1.00 25.13 47 GLY F CA 1
ATOM 10951 C C . GLY F 1 68 ? -5.869 48.772 49.485 1.00 25.31 47 GLY F C 1
ATOM 10952 O O . GLY F 1 68 ? -6.412 49.854 49.685 1.00 25.67 47 GLY F O 1
ATOM 10953 N N . MET F 1 69 ? -6.347 47.874 48.614 1.00 25.42 48 MET F N 1
ATOM 10954 C CA . MET F 1 69 ? -7.574 48.123 47.857 1.00 25.15 48 MET F CA 1
ATOM 10955 C C . MET F 1 69 ? -8.735 48.526 48.777 1.00 26.14 48 MET F C 1
ATOM 10956 O O . MET F 1 69 ? -9.464 49.470 48.459 1.00 26.01 48 MET F O 1
ATOM 10961 N N . TYR F 1 70 ? -8.917 47.801 49.887 1.00 26.32 49 TYR F N 1
ATOM 10962 C CA . TYR F 1 70 ? -10.017 48.087 50.809 1.00 27.39 49 TYR F CA 1
ATOM 10963 C C . TYR F 1 70 ? -9.899 49.486 51.449 1.00 28.43 49 TYR F C 1
ATOM 10964 O O . TYR F 1 70 ? -10.899 50.180 51.584 1.00 27.87 49 TYR F O 1
ATOM 10973 N N . LYS F 1 71 ? -8.686 49.875 51.826 1.00 29.72 50 LYS F N 1
ATOM 10974 C CA . LYS F 1 71 ? -8.424 51.222 52.354 1.00 32.07 50 LYS F CA 1
ATOM 10975 C C . LYS F 1 71 ? -8.788 52.290 51.339 1.00 33.01 50 LYS F C 1
ATOM 10976 O O . LYS F 1 71 ? -9.489 53.239 51.673 1.00 33.90 50 LYS F O 1
ATOM 10982 N N . ASN F 1 72 ? -8.357 52.112 50.090 1.00 33.52 51 ASN F N 1
ATOM 10983 C CA . ASN F 1 72 ? -8.704 53.047 49.029 1.00 33.65 51 ASN F CA 1
ATOM 10984 C C . ASN F 1 72 ? -10.204 53.095 48.771 1.00 33.75 51 ASN F C 1
ATOM 10985 O O . ASN F 1 72 ? -10.755 54.163 48.494 1.00 33.99 51 ASN F O 1
ATOM 10990 N N . LEU F 1 73 ? -10.864 51.942 48.845 1.00 33.45 52 LEU F N 1
ATOM 10991 C CA . LEU F 1 73 ? -12.290 51.879 48.590 1.00 33.78 52 LEU F CA 1
ATOM 10992 C C . LEU F 1 73 ? -13.060 52.617 49.674 1.00 34.40 52 LEU F C 1
ATOM 10993 O O . LEU F 1 73 ? -14.042 53.291 49.384 1.00 34.87 52 LEU F O 1
ATOM 10998 N N . ILE F 1 74 ? -12.613 52.456 50.916 1.00 35.20 53 ILE F N 1
ATOM 10999 C CA . ILE F 1 74 ? -13.130 53.193 52.061 1.00 35.99 53 ILE F CA 1
ATOM 11000 C C . ILE F 1 74 ? -12.980 54.697 51.811 1.00 36.96 53 ILE F C 1
ATOM 11001 O O . ILE F 1 74 ? -13.960 55.441 51.876 1.00 37.46 53 ILE F O 1
ATOM 11006 N N . GLU F 1 75 ? -11.760 55.118 51.486 1.00 37.95 54 GLU F N 1
ATOM 11007 C CA . GLU F 1 75 ? -11.437 56.528 51.246 1.00 39.03 54 GLU F CA 1
ATOM 11008 C C . GLU F 1 75 ? -12.263 57.170 50.128 1.00 39.09 54 GLU F C 1
ATOM 11009 O O . GLU F 1 75 ? -12.666 58.328 50.246 1.00 39.47 54 GLU F O 1
ATOM 11015 N N . LEU F 1 76 ? -12.530 56.419 49.056 1.00 39.43 55 LEU F N 1
ATOM 11016 C CA . LEU F 1 76 ? -13.414 56.878 47.975 1.00 39.17 55 LEU F CA 1
ATOM 11017 C C . LEU F 1 76 ? -14.881 56.904 48.427 1.00 39.51 55 LEU F C 1
ATOM 11018 O O . LEU F 1 76 ? -15.717 57.617 47.840 1.00 39.27 55 LEU F O 1
ATOM 11023 N N . ASN F 1 77 ? -15.209 56.114 49.448 1.00 39.46 56 ASN F N 1
ATOM 11024 C CA . ASN F 1 77 ? -16.587 56.090 49.946 1.00 39.79 56 ASN F CA 1
ATOM 11025 C C . ASN F 1 77 ? -16.866 57.311 50.830 1.00 40.35 56 ASN F C 1
ATOM 11026 O O . ASN F 1 77 ? -17.935 57.900 50.763 1.00 40.15 56 ASN F O 1
ATOM 11031 N N . LYS F 1 78 ? -15.886 57.691 51.649 1.00 41.55 57 LYS F N 1
ATOM 11032 C CA . LYS F 1 78 ? -15.961 58.940 52.409 1.00 42.19 57 LYS F CA 1
ATOM 11033 C C . LYS F 1 78 ? -16.161 60.107 51.428 1.00 42.56 57 LYS F C 1
ATOM 11034 O O . LYS F 1 78 ? -17.160 60.830 51.522 1.00 43.14 57 LYS F O 1
ATOM 11040 N N . ASN F 1 79 ? -15.255 60.229 50.446 1.00 42.37 58 ASN F N 1
ATOM 11041 C CA . ASN F 1 79 ? -15.267 61.336 49.474 1.00 41.98 58 ASN F CA 1
ATOM 11042 C C . ASN F 1 79 ? -16.343 61.256 48.388 1.00 41.81 58 ASN F C 1
ATOM 11043 O O . ASN F 1 79 ? -16.234 61.916 47.345 1.00 41.96 58 ASN F O 1
ATOM 11048 N N . LYS F 1 80 ? -17.371 60.444 48.647 1.00 41.64 59 LYS F N 1
ATOM 11049 C CA . LYS F 1 80 ? -18.582 60.313 47.804 1.00 41.66 59 LYS F CA 1
ATOM 11050 C C . LYS F 1 80 ? -18.401 59.901 46.308 1.00 41.68 59 LYS F C 1
ATOM 11051 O O . LYS F 1 80 ? -19.269 60.163 45.459 1.00 41.62 59 LYS F O 1
ATOM 11053 N N . LYS F 1 81 ? -17.289 59.236 45.991 1.00 41.55 60 LYS F N 1
ATOM 11054 C CA . LYS F 1 81 ? -17.041 58.810 44.611 1.00 41.02 60 LYS F CA 1
ATOM 11055 C C . LYS F 1 81 ? -17.729 57.478 44.265 1.00 40.60 60 LYS F C 1
ATOM 11056 O O . LYS F 1 81 ? -17.953 57.174 43.089 1.00 40.79 60 LYS F O 1
ATOM 11058 N N . ILE F 1 82 ? -18.090 56.702 45.289 1.00 39.64 61 ILE F N 1
ATOM 11059 C CA . ILE F 1 82 ? -18.833 55.456 45.097 1.00 38.82 61 ILE F CA 1
ATOM 11060 C C . ILE F 1 82 ? -19.811 55.200 46.242 1.00 38.12 61 ILE F C 1
ATOM 11061 O O . ILE F 1 82 ? -19.566 55.614 47.382 1.00 37.59 61 ILE F O 1
ATOM 11066 N N . SER F 1 83 ? -20.914 54.523 45.933 1.00 36.91 62 SER F N 1
ATOM 11067 C CA . SER F 1 83 ? -21.803 54.028 46.975 1.00 36.13 62 SER F CA 1
ATOM 11068 C C . SER F 1 83 ? -21.975 52.502 46.948 1.00 35.66 62 SER F C 1
ATOM 11069 O O . SER F 1 83 ? -22.097 51.896 45.879 1.00 34.90 62 SER F O 1
ATOM 11072 N N . PHE F 1 84 ? -22.044 51.909 48.141 1.00 35.35 63 PHE F N 1
ATOM 11073 C CA . PHE F 1 84 ? -22.265 50.464 48.304 1.00 34.97 63 PHE F CA 1
ATOM 11074 C C . PHE F 1 84 ? -23.694 50.073 48.729 1.00 35.11 63 PHE F C 1
ATOM 11075 O O . PHE F 1 84 ? -23.959 48.913 49.060 1.00 34.63 63 PHE F O 1
ATOM 11083 N N . GLN F 1 85 ? -24.605 51.045 48.711 1.00 34.71 64 GLN F N 1
ATOM 11084 C CA . GLN F 1 85 ? -26.015 50.844 49.086 1.00 34.86 64 GLN F CA 1
ATOM 11085 C C . GLN F 1 85 ? -26.707 49.697 48.359 1.00 33.70 64 GLN F C 1
ATOM 11086 O O . GLN F 1 85 ? -27.479 48.938 48.958 1.00 33.13 64 GLN F O 1
ATOM 11092 N N . ASN F 1 86 ? -26.464 49.621 47.050 1.00 33.07 65 ASN F N 1
ATOM 11093 C CA . ASN F 1 86 ? -27.024 48.562 46.211 1.00 32.25 65 ASN F CA 1
ATOM 11094 C C . ASN F 1 86 ? -25.955 47.635 45.607 1.00 30.70 65 ASN F C 1
ATOM 11095 O O . ASN F 1 86 ? -26.018 47.264 44.437 1.00 29.47 65 ASN F O 1
ATOM 11100 N N . VAL F 1 87 ? -24.975 47.293 46.432 1.00 29.73 66 VAL F N 1
ATOM 11101 C CA . VAL F 1 87 ? -23.963 46.306 46.080 1.00 29.18 66 VAL F CA 1
ATOM 11102 C C . VAL F 1 87 ? -24.179 45.080 46.948 1.00 28.37 66 VAL F C 1
ATOM 11103 O O . VAL F 1 87 ? -24.166 45.178 48.159 1.00 28.22 66 VAL F O 1
ATOM 11107 N N . ILE F 1 88 ? -24.387 43.928 46.321 1.00 27.83 67 ILE F N 1
ATOM 11108 C CA . ILE F 1 88 ? -24.431 42.656 47.038 1.00 26.79 67 ILE F CA 1
ATOM 11109 C C . ILE F 1 88 ? -23.053 41.960 46.937 1.00 26.78 67 ILE F C 1
ATOM 11110 O O . ILE F 1 88 ? -22.489 41.805 45.851 1.00 26.42 67 ILE F O 1
ATOM 11115 N N . THR F 1 89 ? -22.501 41.587 48.084 1.00 26.43 68 THR F N 1
ATOM 11116 C CA . THR F 1 89 ? -21.154 41.035 48.125 1.00 26.38 68 THR F CA 1
ATOM 11117 C C . THR F 1 89 ? -21.192 39.552 48.455 1.00 26.46 68 THR F C 1
ATOM 11118 O O . THR F 1 89 ? -22.128 39.088 49.135 1.00 27.64 68 THR F O 1
ATOM 11122 N N . PHE F 1 90 ? -20.197 38.809 47.963 1.00 24.99 69 PHE F N 1
ATOM 11123 C CA . PHE F 1 90 ? -19.994 37.391 48.328 1.00 23.63 69 PHE F CA 1
ATOM 11124 C C . PHE F 1 90 ? -18.529 37.183 48.682 1.00 23.22 69 PHE F C 1
ATOM 11125 O O . PHE F 1 90 ? -17.637 37.571 47.920 1.00 23.71 69 PHE F O 1
ATOM 11133 N N . ASN F 1 91 ? -18.274 36.579 49.830 1.00 21.98 70 ASN F N 1
ATOM 11134 C CA . ASN F 1 91 ? -16.915 36.238 50.209 1.00 21.91 70 ASN F CA 1
ATOM 11135 C C . ASN F 1 91 ? -16.542 34.812 49.847 1.00 21.70 70 ASN F C 1
ATOM 11136 O O . ASN F 1 91 ? -17.423 33.976 49.613 1.00 20.93 70 ASN F O 1
ATOM 11141 N N . MET F 1 92 ? -15.249 34.542 49.774 1.00 21.29 71 MET F N 1
ATOM 11142 C CA . MET F 1 92 ? -14.791 33.247 49.260 1.00 22.25 71 MET F CA 1
ATOM 11143 C C . MET F 1 92 ? -14.954 32.127 50.257 1.00 22.57 71 MET F C 1
ATOM 11144 O O . MET F 1 92 ? -15.197 30.989 49.862 1.00 22.68 71 MET F O 1
ATOM 11149 N N . ASP F 1 93 ? -14.794 32.435 51.541 1.00 23.12 72 ASP F N 1
ATOM 11150 C CA . ASP F 1 93 ? -14.647 31.378 52.526 1.00 24.13 72 ASP F CA 1
ATOM 11151 C C . ASP F 1 93 ? -14.950 31.751 53.962 1.00 24.17 72 ASP F C 1
ATOM 11152 O O . ASP F 1 93 ? -15.116 32.932 54.300 1.00 24.38 72 ASP F O 1
ATOM 11157 N N . GLU F 1 94 ? -15.014 30.724 54.800 1.00 24.05 73 GLU F N 1
ATOM 11158 C CA . GLU F 1 94 ? -15.062 30.887 56.243 1.00 24.94 73 GLU F CA 1
ATOM 11159 C C . GLU F 1 94 ? -14.602 29.580 56.903 1.00 25.49 73 GLU F C 1
ATOM 11160 O O . GLU F 1 94 ? -14.803 28.504 56.350 1.00 25.64 73 GLU F O 1
ATOM 11166 N N . TYR F 1 95 ? -14.013 29.685 58.086 1.00 26.55 74 TYR F N 1
ATOM 11167 C CA . TYR F 1 95 ? -13.611 28.520 58.879 1.00 27.86 74 TYR F CA 1
ATOM 11168 C C . TYR F 1 95 ? -14.845 27.802 59.424 1.00 28.95 74 TYR F C 1
ATOM 11169 O O . TYR F 1 95 ? -15.837 28.432 59.775 1.00 28.57 74 TYR F O 1
ATOM 11178 N N . ILE F 1 96 ? -14.784 26.483 59.517 1.00 30.51 75 ILE F N 1
ATOM 11179 C CA . ILE F 1 96 ? -15.886 25.750 60.116 1.00 31.75 75 ILE F CA 1
ATOM 11180 C C . ILE F 1 96 ? -15.716 25.701 61.645 1.00 32.86 75 ILE F C 1
ATOM 11181 O O . ILE F 1 96 ? -14.628 25.386 62.149 1.00 32.61 75 ILE F O 1
ATOM 11186 N N . GLY F 1 97 ? -16.787 26.041 62.367 1.00 33.68 76 GLY F N 1
ATOM 11187 C CA . GLY F 1 97 ? -16.847 25.850 63.819 1.00 35.11 76 GLY F CA 1
ATOM 11188 C C . GLY F 1 97 ? -16.369 27.017 64.665 1.00 36.35 76 GLY F C 1
ATOM 11189 O O . GLY F 1 97 ? -16.557 27.017 65.875 1.00 36.76 76 GLY F O 1
ATOM 11190 N N . ILE F 1 98 ? -15.736 28.006 64.035 1.00 37.42 77 ILE F N 1
ATOM 11191 C CA . ILE F 1 98 ? -15.287 29.224 64.718 1.00 37.79 77 ILE F CA 1
ATOM 11192 C C . ILE F 1 98 ? -16.505 30.081 65.039 1.00 38.21 77 ILE F C 1
ATOM 11193 O O . ILE F 1 98 ? -17.510 30.024 64.322 1.00 38.83 77 ILE F O 1
ATOM 11198 N N . GLU F 1 99 ? -16.419 30.856 66.123 1.00 38.66 78 GLU F N 1
ATOM 11199 C CA . GLU F 1 99 ? -17.453 31.829 66.470 1.00 38.63 78 GLU F CA 1
ATOM 11200 C C . GLU F 1 99 ? -17.432 32.941 65.417 1.00 38.77 78 GLU F C 1
ATOM 11201 O O . GLU F 1 99 ? -16.364 33.432 65.027 1.00 38.08 78 GLU F O 1
ATOM 11203 N N . GLU F 1 100 ? -18.622 33.313 64.953 1.00 38.69 79 GLU F N 1
ATOM 11204 C CA . GLU F 1 100 ? -18.796 34.329 63.920 1.00 38.61 79 GLU F CA 1
ATOM 11205 C C . GLU F 1 100 ? -18.086 35.623 64.295 1.00 38.04 79 GLU F C 1
ATOM 11206 O O . GLU F 1 100 ? -17.423 36.252 63.467 1.00 37.55 79 GLU F O 1
ATOM 11212 N N . ASN F 1 101 ? -18.200 35.993 65.563 1.00 37.76 80 ASN F N 1
ATOM 11213 C CA . ASN F 1 101 ? -17.637 37.237 66.055 1.00 37.44 80 ASN F CA 1
ATOM 11214 C C . ASN F 1 101 ? -16.235 37.069 66.644 1.00 37.17 80 ASN F C 1
ATOM 11215 O O . ASN F 1 101 ? -15.676 38.009 67.215 1.00 36.67 80 ASN F O 1
ATOM 11217 N N . HIS F 1 102 ? -15.673 35.862 66.520 1.00 37.33 81 HIS F N 1
ATOM 11218 C CA . HIS F 1 102 ? -14.253 35.603 66.852 1.00 37.17 81 HIS F CA 1
ATOM 11219 C C . HIS F 1 102 ? -13.393 36.563 66.015 1.00 37.57 81 HIS F C 1
ATOM 11220 O O . HIS F 1 102 ? -13.665 36.750 64.827 1.00 37.39 81 HIS F O 1
ATOM 11227 N N . PRO F 1 103 ? -12.372 37.191 66.621 1.00 38.18 82 PRO F N 1
ATOM 11228 C CA . PRO F 1 103 ? -11.575 38.157 65.845 1.00 38.43 82 PRO F CA 1
ATOM 11229 C C . PRO F 1 103 ? -10.844 37.538 64.632 1.00 38.29 82 PRO F C 1
ATOM 11230 O O . PRO F 1 103 ? -10.501 38.261 63.698 1.00 38.50 82 PRO F O 1
ATOM 11234 N N . GLU F 1 104 ? -10.620 36.222 64.649 1.00 37.65 83 GLU F N 1
ATOM 11235 C CA . GLU F 1 104 ? -9.872 35.553 63.579 1.00 37.57 83 GLU F CA 1
ATOM 11236 C C . GLU F 1 104 ? -10.771 34.932 62.505 1.00 36.21 83 GLU F C 1
ATOM 11237 O O . GLU F 1 104 ? -10.274 34.322 61.550 1.00 36.29 83 GLU F O 1
ATOM 11243 N N . SER F 1 105 ? -12.086 35.078 62.660 1.00 34.37 84 SER F N 1
ATOM 11244 C CA . SER F 1 105 ? -13.013 34.592 61.650 1.00 32.92 84 SER F CA 1
ATOM 11245 C C . SER F 1 105 ? -12.985 35.459 60.380 1.00 32.28 84 SER F C 1
ATOM 11246 O O . SER F 1 105 ? -12.555 36.637 60.397 1.00 31.65 84 SER F O 1
ATOM 11249 N N . TYR F 1 106 ? -13.434 34.872 59.272 1.00 31.10 85 TYR F N 1
ATOM 11250 C CA . TYR F 1 106 ? -13.521 35.639 58.043 1.00 30.06 85 TYR F CA 1
ATOM 11251 C C . TYR F 1 106 ? -14.609 36.722 58.132 1.00 28.80 85 TYR F C 1
ATOM 11252 O O . TYR F 1 106 ? -14.388 37.832 57.650 1.00 28.53 85 TYR F O 1
ATOM 11261 N N . HIS F 1 107 ? -15.751 36.419 58.760 1.00 27.87 86 HIS F N 1
ATOM 11262 C CA . HIS F 1 107 ? -16.772 37.464 59.089 1.00 27.66 86 HIS F CA 1
ATOM 11263 C C . HIS F 1 107 ? -16.137 38.671 59.756 1.00 27.00 86 HIS F C 1
ATOM 11264 O O . HIS F 1 107 ? -16.325 39.791 59.312 1.00 26.56 86 HIS F O 1
ATOM 11271 N N . SER F 1 108 ? -15.369 38.419 60.810 1.00 27.14 87 SER F N 1
ATOM 11272 C CA . SER F 1 108 ? -14.677 39.490 61.533 1.00 27.13 87 SER F CA 1
ATOM 11273 C C . SER F 1 108 ? -13.672 40.223 60.663 1.00 27.69 87 SER F C 1
ATOM 11274 O O . SER F 1 108 ? -13.554 41.449 60.761 1.00 28.07 87 SER F O 1
ATOM 11277 N N . PHE F 1 109 ? -12.916 39.494 59.840 1.00 27.91 88 PHE F N 1
ATOM 11278 C CA . PHE F 1 109 ? -11.948 40.159 58.938 1.00 27.75 88 PHE F CA 1
ATOM 11279 C C . PHE F 1 109 ? -12.680 41.146 58.057 1.00 27.39 88 PHE F C 1
ATOM 11280 O O . PHE F 1 109 ? -12.241 42.262 57.906 1.00 27.50 88 PHE F O 1
ATOM 11288 N N . MET F 1 110 ? -13.788 40.722 57.459 1.00 27.99 89 MET F N 1
ATOM 11289 C CA . MET F 1 110 ? -14.459 41.554 56.486 1.00 28.54 89 MET F CA 1
ATOM 11290 C C . MET F 1 110 ? -15.024 42.822 57.148 1.00 30.27 89 MET F C 1
ATOM 11291 O O . MET F 1 110 ? -14.702 43.930 56.733 1.00 30.17 89 MET F O 1
ATOM 11296 N N . TRP F 1 111 ? -15.811 42.649 58.209 1.00 31.84 90 TRP F N 1
ATOM 11297 C CA . TRP F 1 111 ? -16.329 43.775 58.990 1.00 33.25 90 TRP F CA 1
ATOM 11298 C C . TRP F 1 111 ? -15.268 44.729 59.512 1.00 33.72 90 TRP F C 1
ATOM 11299 O O . TRP F 1 111 ? -15.349 45.919 59.264 1.00 33.60 90 TRP F O 1
ATOM 11310 N N . ASN F 1 112 ? -14.258 44.215 60.201 1.00 34.49 91 ASN F N 1
ATOM 11311 C CA . ASN F 1 112 ? -13.236 45.096 60.743 1.00 35.28 91 ASN F CA 1
ATOM 11312 C C . ASN F 1 112 ? -12.464 45.904 59.702 1.00 35.26 91 ASN F C 1
ATOM 11313 O O . ASN F 1 112 ? -12.075 47.028 59.983 1.00 36.46 91 ASN F O 1
ATOM 11318 N N . ASN F 1 113 ? -12.221 45.347 58.516 1.00 34.74 92 ASN F N 1
ATOM 11319 C CA . ASN F 1 113 ? -11.329 45.999 57.550 1.00 33.70 92 ASN F CA 1
ATOM 11320 C C . ASN F 1 113 ? -12.078 46.649 56.422 1.00 32.91 92 ASN F C 1
ATOM 11321 O O . ASN F 1 113 ? -11.496 47.405 55.656 1.00 32.91 92 ASN F O 1
ATOM 11326 N N . PHE F 1 114 ? -13.360 46.343 56.302 1.00 31.96 93 PHE F N 1
ATOM 11327 C CA . PHE F 1 114 ? -14.122 46.885 55.200 1.00 31.22 93 PHE F CA 1
ATOM 11328 C C . PHE F 1 114 ? -15.548 47.303 55.521 1.00 32.01 93 PHE F C 1
ATOM 11329 O O . PHE F 1 114 ? -15.896 48.463 55.351 1.00 31.93 93 PHE F O 1
ATOM 11337 N N . PHE F 1 115 ? -16.375 46.353 55.944 1.00 32.73 94 PHE F N 1
ATOM 11338 C CA . PHE F 1 115 ? -17.823 46.566 55.950 1.00 33.94 94 PHE F CA 1
ATOM 11339 C C . PHE F 1 115 ? -18.298 47.588 56.975 1.00 34.48 94 PHE F C 1
ATOM 11340 O O . PHE F 1 115 ? -19.371 48.162 56.803 1.00 34.29 94 PHE F O 1
ATOM 11348 N N . SER F 1 116 ? -17.480 47.800 58.018 1.00 35.42 95 SER F N 1
ATOM 11349 C CA . SER F 1 116 ? -17.729 48.786 59.091 1.00 35.93 95 SER F CA 1
ATOM 11350 C C . SER F 1 116 ? -17.496 50.222 58.658 1.00 36.11 95 SER F C 1
ATOM 11351 O O . SER F 1 116 ? -17.846 51.154 59.392 1.00 36.58 95 SER F O 1
ATOM 11354 N N . HIS F 1 117 ? -16.886 50.418 57.495 1.00 35.33 96 HIS F N 1
ATOM 11355 C CA . HIS F 1 117 ? -16.462 51.755 57.129 1.00 35.28 96 HIS F CA 1
ATOM 11356 C C . HIS F 1 117 ? -17.121 52.290 55.870 1.00 34.79 96 HIS F C 1
ATOM 11357 O O . HIS F 1 117 ? -16.725 53.338 55.347 1.00 34.71 96 HIS F O 1
ATOM 11364 N N . ILE F 1 118 ? -18.142 51.583 55.394 1.00 33.93 97 ILE F N 1
ATOM 11365 C CA . ILE F 1 118 ? -18.765 51.934 54.137 1.00 33.89 97 ILE F CA 1
ATOM 11366 C C . ILE F 1 118 ? -20.276 51.895 54.275 1.00 34.31 97 ILE F C 1
ATOM 11367 O O . ILE F 1 118 ? -20.787 51.315 55.215 1.00 34.38 97 ILE F O 1
ATOM 11372 N N . ASP F 1 119 ? -20.975 52.505 53.327 1.00 34.82 98 ASP F N 1
ATOM 11373 C CA . ASP F 1 119 ? -22.431 52.569 53.333 1.00 35.83 98 ASP F CA 1
ATOM 11374 C C . ASP F 1 119 ? -23.051 51.301 52.750 1.00 35.94 98 ASP F C 1
ATOM 11375 O O . ASP F 1 119 ? -23.935 51.351 51.888 1.00 36.09 98 ASP F O 1
ATOM 11380 N N . ILE F 1 120 ? -22.598 50.152 53.237 1.00 36.87 99 ILE F N 1
ATOM 11381 C CA . ILE F 1 120 ? -23.154 48.872 52.770 1.00 37.02 99 ILE F CA 1
ATOM 11382 C C . ILE F 1 120 ? -24.336 48.459 53.649 1.00 37.01 99 ILE F C 1
ATOM 11383 O O . ILE F 1 120 ? -24.367 48.806 54.823 1.00 37.23 99 ILE F O 1
ATOM 11388 N N . LYS F 1 121 ? -25.309 47.744 53.088 1.00 37.59 100 LYS F N 1
ATOM 11389 C CA . LYS F 1 121 ? -26.432 47.248 53.886 1.00 38.81 100 LYS F CA 1
ATOM 11390 C C . LYS F 1 121 ? -26.151 45.839 54.417 1.00 39.20 100 LYS F C 1
ATOM 11391 O O . LYS F 1 121 ? -25.786 44.925 53.654 1.00 39.61 100 LYS F O 1
ATOM 11397 N N . LYS F 1 122 ? -26.331 45.675 55.725 1.00 39.50 101 LYS F N 1
ATOM 11398 C CA . LYS F 1 122 ? -26.086 44.410 56.428 1.00 40.08 101 LYS F CA 1
ATOM 11399 C C . LYS F 1 122 ? -26.605 43.213 55.619 1.00 39.56 101 LYS F C 1
ATOM 11400 O O . LYS F 1 122 ? -25.914 42.210 55.481 1.00 40.02 101 LYS F O 1
ATOM 11406 N N . GLU F 1 123 ? -27.799 43.348 55.048 1.00 38.63 102 GLU F N 1
ATOM 11407 C CA . GLU F 1 123 ? -28.495 42.237 54.412 1.00 37.65 102 GLU F CA 1
ATOM 11408 C C . GLU F 1 123 ? -28.007 41.905 53.007 1.00 36.69 102 GLU F C 1
ATOM 11409 O O . GLU F 1 123 ? -28.333 40.846 52.472 1.00 36.95 102 GLU F O 1
ATOM 11415 N N . ASN F 1 124 ? -27.271 42.821 52.390 1.00 35.16 103 ASN F N 1
ATOM 11416 C CA . ASN F 1 124 ? -26.694 42.567 51.076 1.00 33.78 103 ASN F CA 1
ATOM 11417 C C . ASN F 1 124 ? -25.334 41.845 51.155 1.00 33.18 103 ASN F C 1
ATOM 11418 O O . ASN F 1 124 ? -24.701 41.565 50.126 1.00 33.51 103 ASN F O 1
ATOM 11423 N N . ILE F 1 125 ? -24.901 41.538 52.376 1.00 31.74 104 ILE F N 1
ATOM 11424 C CA . ILE F 1 125 ? -23.631 40.870 52.615 1.00 30.77 104 ILE F CA 1
ATOM 11425 C C . ILE F 1 125 ? -23.804 39.342 52.695 1.00 30.89 104 ILE F C 1
ATOM 11426 O O . ILE F 1 125 ? -24.691 38.830 53.395 1.00 30.88 104 ILE F O 1
ATOM 11431 N N . ASN F 1 126 ? -22.982 38.619 51.932 1.00 29.80 105 ASN F N 1
ATOM 11432 C CA . ASN F 1 126 ? -23.024 37.161 51.953 1.00 28.62 105 ASN F CA 1
ATOM 11433 C C . ASN F 1 126 ? -21.663 36.617 52.259 1.00 27.66 105 ASN F C 1
ATOM 11434 O O . ASN F 1 126 ? -20.711 36.894 51.529 1.00 27.20 105 ASN F O 1
ATOM 11439 N N . ILE F 1 127 ? -21.587 35.907 53.385 1.00 26.31 106 ILE F N 1
ATOM 11440 C CA . ILE F 1 127 ? -20.401 35.185 53.838 1.00 26.15 106 ILE F CA 1
ATOM 11441 C C . ILE F 1 127 ? -20.842 33.756 54.210 1.00 26.24 106 ILE F C 1
ATOM 11442 O O . ILE F 1 127 ? -21.940 33.565 54.743 1.00 26.12 106 ILE F O 1
ATOM 11447 N N . LEU F 1 128 ? -20.003 32.759 53.928 1.00 26.19 107 LEU F N 1
ATOM 11448 C CA . LEU F 1 128 ? -20.354 31.368 54.248 1.00 26.29 107 LEU F CA 1
ATOM 11449 C C . LEU F 1 128 ? -20.507 31.170 55.728 1.00 26.70 107 LEU F C 1
ATOM 11450 O O . LEU F 1 128 ? -19.741 31.721 56.517 1.00 26.32 107 LEU F O 1
ATOM 11455 N N . ASN F 1 129 ? -21.515 30.387 56.101 1.00 28.27 108 ASN F N 1
ATOM 11456 C CA . ASN F 1 129 ? -21.760 30.107 57.510 1.00 29.74 108 ASN F CA 1
ATOM 11457 C C . ASN F 1 129 ? -21.166 28.758 57.875 1.00 30.53 108 ASN F C 1
ATOM 11458 O O . ASN F 1 129 ? -21.730 27.710 57.570 1.00 30.70 108 ASN F O 1
ATOM 11463 N N . GLY F 1 130 ? -20.004 28.807 58.513 1.00 32.19 109 GLY F N 1
ATOM 11464 C CA . GLY F 1 130 ? -19.249 27.607 58.870 1.00 33.69 109 GLY F CA 1
ATOM 11465 C C . GLY F 1 130 ? -19.781 26.955 60.124 1.00 35.12 109 GLY F C 1
ATOM 11466 O O . GLY F 1 130 ? -19.187 26.018 60.647 1.00 35.54 109 GLY F O 1
ATOM 11467 N N . ASN F 1 131 ? -20.912 27.467 60.596 1.00 36.34 110 ASN F N 1
ATOM 11468 C CA . ASN F 1 131 ? -21.579 26.972 61.779 1.00 37.34 110 ASN F CA 1
ATOM 11469 C C . ASN F 1 131 ? -22.932 26.397 61.410 1.00 38.53 110 ASN F C 1
ATOM 11470 O O . ASN F 1 131 ? -23.703 26.017 62.284 1.00 38.91 110 ASN F O 1
ATOM 11475 N N . ALA F 1 132 ? -23.230 26.349 60.114 1.00 39.61 111 ALA F N 1
ATOM 11476 C CA . ALA F 1 132 ? -24.475 25.744 59.663 1.00 41.04 111 ALA F CA 1
ATOM 11477 C C . ALA F 1 132 ? -24.541 24.297 60.159 1.00 41.90 111 ALA F C 1
ATOM 11478 O O . ALA F 1 132 ? -23.497 23.640 60.306 1.00 42.51 111 ALA F O 1
ATOM 11480 N N . SER F 1 133 ? -25.763 23.822 60.411 1.00 42.66 112 SER F N 1
ATOM 11481 C CA . SER F 1 133 ? -26.026 22.471 60.924 1.00 43.40 112 SER F CA 1
ATOM 11482 C C . SER F 1 133 ? -25.693 21.431 59.867 1.00 43.21 112 SER F C 1
ATOM 11483 O O . SER F 1 133 ? -25.094 20.394 60.173 1.00 43.51 112 SER F O 1
ATOM 11486 N N . ASN F 1 134 ? -26.103 21.710 58.629 1.00 42.52 113 ASN F N 1
ATOM 11487 C CA . ASN F 1 134 ? -25.653 20.945 57.483 1.00 41.87 113 ASN F CA 1
ATOM 11488 C C . ASN F 1 134 ? -24.732 21.800 56.617 1.00 41.58 113 ASN F C 1
ATOM 11489 O O . ASN F 1 134 ? -25.180 22.742 55.943 1.00 41.14 113 ASN F O 1
ATOM 11494 N N . LEU F 1 135 ? -23.449 21.443 56.631 1.00 40.92 114 LEU F N 1
ATOM 11495 C CA . LEU F 1 135 ? -22.423 22.165 55.892 1.00 40.57 114 LEU F CA 1
ATOM 11496 C C . LEU F 1 135 ? -22.548 22.016 54.370 1.00 39.86 114 LEU F C 1
ATOM 11497 O O . LEU F 1 135 ? -22.412 22.999 53.646 1.00 39.96 114 LEU F O 1
ATOM 11502 N N . LYS F 1 136 ? -22.828 20.803 53.897 1.00 39.48 115 LYS F N 1
ATOM 11503 C CA . LYS F 1 136 ? -23.074 20.562 52.467 1.00 38.87 115 LYS F CA 1
ATOM 11504 C C . LYS F 1 136 ? -24.234 21.388 51.890 1.00 38.69 115 LYS F C 1
ATOM 11505 O O . LYS F 1 136 ? -24.188 21.788 50.718 1.00 39.39 115 LYS F O 1
ATOM 11507 N N . LYS F 1 137 ? -25.279 21.630 52.682 1.00 37.80 116 LYS F N 1
ATOM 11508 C CA . LYS F 1 137 ? -26.455 22.323 52.153 1.00 36.73 116 LYS F CA 1
ATOM 11509 C C . LYS F 1 137 ? -26.100 23.782 52.101 1.00 36.01 116 LYS F C 1
ATOM 11510 O O . LYS F 1 137 ? -26.431 24.460 51.121 1.00 36.13 116 LYS F O 1
ATOM 11512 N N . GLU F 1 138 ? -25.393 24.245 53.136 1.00 34.86 117 GLU F N 1
ATOM 11513 C CA . GLU F 1 138 ? -24.861 25.606 53.169 1.00 34.16 117 GLU F CA 1
ATOM 11514 C C . GLU F 1 138 ? -24.069 25.883 51.893 1.00 33.48 117 GLU F C 1
ATOM 11515 O O . GLU F 1 138 ? -24.330 26.867 51.232 1.00 33.64 117 GLU F O 1
ATOM 11521 N N . CYS F 1 139 ? -23.180 24.975 51.501 1.00 32.95 118 CYS F N 1
ATOM 11522 C CA . CYS F 1 139 ? -22.473 25.124 50.227 1.00 32.61 118 CYS F CA 1
ATOM 11523 C C . CYS F 1 139 ? -23.432 25.202 49.028 1.00 32.65 118 CYS F C 1
ATOM 11524 O O . CYS F 1 139 ? -23.274 26.066 48.164 1.00 32.15 118 CYS F O 1
ATOM 11527 N N . GLU F 1 140 ? -24.420 24.310 48.988 1.00 32.61 119 GLU F N 1
ATOM 11528 C CA . GLU F 1 140 ? -25.404 24.268 47.903 1.00 33.73 119 GLU F CA 1
ATOM 11529 C C . GLU F 1 140 ? -26.243 25.547 47.774 1.00 33.05 119 GLU F C 1
ATOM 11530 O O . GLU F 1 140 ? -26.467 26.042 46.668 1.00 33.37 119 GLU F O 1
ATOM 11536 N N . GLU F 1 141 ? -26.696 26.063 48.910 1.00 32.37 120 GLU F N 1
ATOM 11537 C CA . GLU F 1 141 ? -27.489 27.265 48.967 1.00 32.12 120 GLU F CA 1
ATOM 11538 C C . GLU F 1 141 ? -26.679 28.484 48.530 1.00 31.36 120 GLU F C 1
ATOM 11539 O O . GLU F 1 141 ? -27.209 29.367 47.858 1.00 31.27 120 GLU F O 1
ATOM 11545 N N . TYR F 1 142 ? -25.410 28.534 48.945 1.00 30.11 121 TYR F N 1
ATOM 11546 C CA . TYR F 1 142 ? -24.503 29.619 48.577 1.00 28.80 121 TYR F CA 1
ATOM 11547 C C . TYR F 1 142 ? -24.362 29.683 47.065 1.00 28.34 121 TYR F C 1
ATOM 11548 O O . TYR F 1 142 ? -24.440 30.759 46.475 1.00 27.78 121 TYR F O 1
ATOM 11557 N N . GLU F 1 143 ? -24.145 28.531 46.443 1.00 28.23 122 GLU F N 1
ATOM 11558 C CA . GLU F 1 143 ? -24.043 28.471 44.989 1.00 29.28 122 GLU F CA 1
ATOM 11559 C C . GLU F 1 143 ? -25.384 28.850 44.367 1.00 29.56 122 GLU F C 1
ATOM 11560 O O . GLU F 1 143 ? -25.407 29.511 43.337 1.00 29.61 122 GLU F O 1
ATOM 11566 N N . LYS F 1 144 ? -26.493 28.451 45.002 1.00 30.09 123 LYS F N 1
ATOM 11567 C CA . LYS F 1 144 ? -27.829 28.812 44.495 1.00 30.37 123 LYS F CA 1
ATOM 11568 C C . LYS F 1 144 ? -28.079 30.307 44.658 1.00 30.35 123 LYS F C 1
ATOM 11569 O O . LYS F 1 144 ? -28.678 30.931 43.775 1.00 31.23 123 LYS F O 1
ATOM 11571 N N . LYS F 1 145 ? -27.592 30.891 45.754 1.00 29.80 124 LYS F N 1
ATOM 11572 C CA . LYS F 1 145 ? -27.787 32.304 45.971 1.00 29.78 124 LYS F CA 1
ATOM 11573 C C . LYS F 1 145 ? -27.126 33.146 44.887 1.00 30.00 124 LYS F C 1
ATOM 11574 O O . LYS F 1 145 ? -27.781 34.016 44.289 1.00 30.56 124 LYS F O 1
ATOM 11580 N N . ILE F 1 146 ? -25.853 32.879 44.605 1.00 29.72 125 ILE F N 1
ATOM 11581 C CA . ILE F 1 146 ? -25.125 33.605 43.549 1.00 29.24 125 ILE F CA 1
ATOM 11582 C C . ILE F 1 146 ? -25.927 33.625 42.240 1.00 29.50 125 ILE F C 1
ATOM 11583 O O . ILE F 1 146 ? -26.107 34.672 41.623 1.00 29.52 125 ILE F O 1
ATOM 11588 N N . LYS F 1 147 ? -26.406 32.458 41.833 1.00 30.30 126 LYS F N 1
ATOM 11589 C CA . LYS F 1 147 ? -27.244 32.321 40.653 1.00 32.01 126 LYS F CA 1
ATOM 11590 C C . LYS F 1 147 ? -28.540 33.133 40.768 1.00 32.53 126 LYS F C 1
ATOM 11591 O O . LYS F 1 147 ? -28.945 33.798 39.816 1.00 32.78 126 LYS F O 1
ATOM 11597 N N . SER F 1 148 ? -29.184 33.091 41.931 1.00 32.76 127 SER F N 1
ATOM 11598 C CA . SER F 1 148 ? -30.474 33.789 42.096 1.00 32.84 127 SER F CA 1
ATOM 11599 C C . SER F 1 148 ? -30.301 35.270 41.787 1.00 32.55 127 SER F C 1
ATOM 11600 O O . SER F 1 148 ? -31.270 35.979 41.573 1.00 33.32 127 SER F O 1
ATOM 11603 N N . PHE F 1 149 ? -29.060 35.736 41.785 1.00 31.97 128 PHE F N 1
ATOM 11604 C CA . PHE F 1 149 ? -28.793 37.093 41.379 1.00 31.57 128 PHE F CA 1
ATOM 11605 C C . PHE F 1 149 ? -28.320 37.136 39.936 1.00 31.15 128 PHE F C 1
ATOM 11606 O O . PHE F 1 149 ? -28.064 38.201 39.400 1.00 31.16 128 PHE F O 1
ATOM 11614 N N . GLY F 1 150 ? -28.234 35.969 39.309 1.00 30.60 129 GLY F N 1
ATOM 11615 C CA . GLY F 1 150 ? -27.744 35.853 37.934 1.00 30.53 129 GLY F CA 1
ATOM 11616 C C . GLY F 1 150 ? -26.228 35.962 37.770 1.00 30.06 129 GLY F C 1
ATOM 11617 O O . GLY F 1 150 ? -25.751 36.366 36.711 1.00 29.87 129 GLY F O 1
ATOM 11618 N N . GLY F 1 151 ? -25.477 35.619 38.820 1.00 29.39 130 GLY F N 1
ATOM 11619 C CA . GLY F 1 151 ? -24.001 35.538 38.740 1.00 28.28 130 GLY F CA 1
ATOM 11620 C C . GLY F 1 151 ? -23.234 36.712 39.319 1.00 26.94 130 GLY F C 1
ATOM 11621 O O . GLY F 1 151 ? -23.747 37.828 39.351 1.00 26.88 130 GLY F O 1
ATOM 11622 N N . ILE F 1 152 ? -22.004 36.465 39.798 1.00 26.05 131 ILE F N 1
ATOM 11623 C CA . ILE F 1 152 ? -21.112 37.564 40.223 1.00 23.99 131 ILE F CA 1
ATOM 11624 C C . ILE F 1 152 ? -20.781 38.346 38.970 1.00 23.59 131 ILE F C 1
ATOM 11625 O O . ILE F 1 152 ? -20.584 37.741 37.908 1.00 23.05 131 ILE F O 1
ATOM 11630 N N . MET F 1 153 ? -20.705 39.675 39.082 1.00 22.37 132 MET F N 1
ATOM 11631 C CA . MET F 1 153 ? -20.319 40.523 37.959 1.00 21.90 132 MET F CA 1
ATOM 11632 C C . MET F 1 153 ? -18.818 40.763 37.874 1.00 20.77 132 MET F C 1
ATOM 11633 O O . MET F 1 153 ? -18.253 40.828 36.793 1.00 20.46 132 MET F O 1
ATOM 11638 N N . LEU F 1 154 ? -18.216 40.951 39.033 1.00 19.91 133 LEU F N 1
ATOM 11639 C CA . LEU F 1 154 ? -16.803 41.142 39.194 1.00 19.36 133 LEU F CA 1
ATOM 11640 C C . LEU F 1 154 ? -16.399 40.415 40.458 1.00 18.92 133 LEU F C 1
ATOM 11641 O O . LEU F 1 154 ? -16.908 40.734 41.541 1.00 18.39 133 LEU F O 1
ATOM 11646 N N . PHE F 1 155 ? -15.491 39.445 40.329 1.00 17.84 134 PHE F N 1
ATOM 11647 C CA . PHE F 1 155 ? -14.918 38.773 41.497 1.00 16.66 134 PHE F CA 1
ATOM 11648 C C . PHE F 1 155 ? -13.485 39.264 41.604 1.00 16.76 134 PHE F C 1
ATOM 11649 O O . PHE F 1 155 ? -12.725 39.177 40.642 1.00 15.59 134 PHE F O 1
ATOM 11657 N N . VAL F 1 156 ? -13.101 39.767 42.768 1.00 16.92 135 VAL F N 1
ATOM 11658 C CA . VAL F 1 156 ? -11.731 40.199 42.967 1.00 16.89 135 VAL F CA 1
ATOM 11659 C C . VAL F 1 156 ? -11.002 39.165 43.820 1.00 17.47 135 VAL F C 1
ATOM 11660 O O . VAL F 1 156 ? -11.533 38.709 44.831 1.00 17.95 135 VAL F O 1
ATOM 11664 N N . GLY F 1 157 ? -9.784 38.799 43.417 1.00 17.53 136 GLY F N 1
ATOM 11665 C CA . GLY F 1 157 ? -9.022 37.807 44.156 1.00 18.20 136 GLY F CA 1
ATOM 11666 C C . GLY F 1 157 ? -7.549 38.108 44.336 1.00 18.25 136 GLY F C 1
ATOM 11667 O O . GLY F 1 157 ? -7.013 39.042 43.758 1.00 19.36 136 GLY F O 1
ATOM 11668 N N . GLY F 1 158 ? -6.905 37.296 45.154 1.00 19.71 137 GLY F N 1
ATOM 11669 C CA . GLY F 1 158 ? -5.452 37.314 45.350 1.00 21.13 137 GLY F CA 1
ATOM 11670 C C . GLY F 1 158 ? -4.952 35.889 45.211 1.00 23.01 137 GLY F C 1
ATOM 11671 O O . GLY F 1 158 ? -5.763 34.950 45.211 1.00 23.16 137 GLY F O 1
ATOM 11672 N N . ILE F 1 159 ? -3.633 35.716 45.078 1.00 23.52 138 ILE F N 1
ATOM 11673 C CA . ILE F 1 159 ? -3.044 34.387 44.997 1.00 24.50 138 ILE F CA 1
ATOM 11674 C C . ILE F 1 159 ? -1.966 34.205 46.045 1.00 24.77 138 ILE F C 1
ATOM 11675 O O . ILE F 1 159 ? -1.358 35.182 46.497 1.00 25.48 138 ILE F O 1
ATOM 11680 N N . GLY F 1 160 ? -1.743 32.948 46.424 1.00 23.57 139 GLY F N 1
ATOM 11681 C CA . GLY F 1 160 ? -0.606 32.570 47.237 1.00 21.87 139 GLY F CA 1
ATOM 11682 C C . GLY F 1 160 ? 0.639 32.412 46.386 1.00 21.59 139 GLY F C 1
ATOM 11683 O O . GLY F 1 160 ? 0.559 32.372 45.148 1.00 19.83 139 GLY F O 1
ATOM 11684 N N . PRO F 1 161 ? 1.814 32.310 47.053 1.00 21.54 140 PRO F N 1
ATOM 11685 C CA . PRO F 1 161 ? 3.064 32.081 46.379 1.00 20.64 140 PRO F CA 1
ATOM 11686 C C . PRO F 1 161 ? 3.044 30.738 45.624 1.00 20.70 140 PRO F C 1
ATOM 11687 O O . PRO F 1 161 ? 3.793 30.574 44.664 1.00 20.69 140 PRO F O 1
ATOM 11691 N N . ASP F 1 162 ? 2.216 29.781 46.039 1.00 19.98 141 ASP F N 1
ATOM 11692 C CA . ASP F 1 162 ? 2.135 28.510 45.281 1.00 20.69 141 ASP F CA 1
ATOM 11693 C C . ASP F 1 162 ? 1.042 28.576 44.208 1.00 19.86 141 ASP F C 1
ATOM 11694 O O . ASP F 1 162 ? 0.690 27.569 43.634 1.00 20.81 141 ASP F O 1
ATOM 11699 N N . GLY F 1 163 ? 0.544 29.783 43.934 1.00 19.72 142 GLY F N 1
ATOM 11700 C CA . GLY F 1 163 ? -0.501 30.031 42.951 1.00 19.28 142 GLY F CA 1
ATOM 11701 C C . GLY F 1 163 ? -1.915 29.656 43.405 1.00 19.92 142 GLY F C 1
ATOM 11702 O O . GLY F 1 163 ? -2.812 29.620 42.564 1.00 18.52 142 GLY F O 1
ATOM 11703 N N . HIS F 1 164 ? -2.118 29.368 44.706 1.00 19.53 143 HIS F N 1
ATOM 11704 C CA . HIS F 1 164 ? -3.454 28.999 45.172 1.00 21.14 143 HIS F CA 1
ATOM 11705 C C . HIS F 1 164 ? -4.357 30.232 45.217 1.00 20.87 143 HIS F C 1
ATOM 11706 O O . HIS F 1 164 ? -3.887 31.336 45.438 1.00 20.46 143 HIS F O 1
ATOM 11713 N N . ILE F 1 165 ? -5.645 30.048 44.979 1.00 21.09 144 ILE F N 1
ATOM 11714 C CA . ILE F 1 165 ? -6.582 31.146 45.211 1.00 22.21 144 ILE F CA 1
ATOM 11715 C C . ILE F 1 165 ? -7.442 30.746 46.407 1.00 22.56 144 ILE F C 1
ATOM 11716 O O . ILE F 1 165 ? -8.282 29.849 46.307 1.00 22.40 144 ILE F O 1
ATOM 11721 N N . ALA F 1 166 ? -7.161 31.401 47.539 1.00 23.89 145 ALA F N 1
ATOM 11722 C CA . ALA F 1 166 ? -7.719 31.097 48.871 1.00 23.94 145 ALA F CA 1
ATOM 11723 C C . ALA F 1 166 ? -7.481 29.640 49.242 1.00 24.01 145 ALA F C 1
ATOM 11724 O O . ALA F 1 166 ? -6.325 29.180 49.249 1.00 25.45 145 ALA F O 1
ATOM 11726 N N . PHE F 1 167 ? -8.563 28.914 49.505 1.00 23.16 146 PHE F N 1
ATOM 11727 C CA . PHE F 1 167 ? -8.475 27.496 49.845 1.00 23.35 146 PHE F CA 1
ATOM 11728 C C . PHE F 1 167 ? -8.519 26.549 48.636 1.00 22.46 146 PHE F C 1
ATOM 11729 O O . PHE F 1 167 ? -8.558 25.333 48.815 1.00 22.98 146 PHE F O 1
ATOM 11737 N N . ASN F 1 168 ? -8.513 27.108 47.424 1.00 21.93 147 ASN F N 1
ATOM 11738 C CA . ASN F 1 168 ? -8.352 26.300 46.198 1.00 21.10 147 ASN F CA 1
ATOM 11739 C C . ASN F 1 168 ? -6.860 26.163 45.939 1.00 21.01 147 ASN F C 1
ATOM 11740 O O . ASN F 1 168 ? -6.201 27.035 45.404 1.00 21.29 147 ASN F O 1
ATOM 11745 N N . GLU F 1 169 ? -6.344 25.048 46.398 1.00 21.31 148 GLU F N 1
ATOM 11746 C CA . GLU F 1 169 ? -4.926 24.825 46.583 1.00 21.53 148 GLU F CA 1
ATOM 11747 C C . GLU F 1 169 ? -4.404 23.959 45.462 1.00 20.45 148 GLU F C 1
ATOM 11748 O O . GLU F 1 169 ? -5.210 23.441 44.681 1.00 20.03 148 GLU F O 1
ATOM 11754 N N . PRO F 1 170 ? -3.067 23.802 45.361 1.00 19.14 149 PRO F N 1
ATOM 11755 C CA . PRO F 1 170 ? -2.551 22.990 44.261 1.00 18.55 149 PRO F CA 1
ATOM 11756 C C . PRO F 1 170 ? -3.230 21.598 44.224 1.00 18.91 149 PRO F C 1
ATOM 11757 O O . PRO F 1 170 ? -3.443 20.961 45.260 1.00 17.03 149 PRO F O 1
ATOM 11761 N N . GLY F 1 171 ? -3.612 21.171 43.028 1.00 19.68 150 GLY F N 1
ATOM 11762 C CA . GLY F 1 171 ? -4.349 19.925 42.880 1.00 21.48 150 GLY F CA 1
ATOM 11763 C C . GLY F 1 171 ? -5.863 20.110 42.917 1.00 22.72 150 GLY F C 1
ATOM 11764 O O . GLY F 1 171 ? -6.611 19.152 42.679 1.00 23.15 150 GLY F O 1
ATOM 11765 N N . SER F 1 172 ? -6.334 21.324 43.197 1.00 23.34 151 SER F N 1
ATOM 11766 C CA . SER F 1 172 ? -7.777 21.579 43.182 1.00 24.79 151 SER F CA 1
ATOM 11767 C C . SER F 1 172 ? -8.176 21.453 41.749 1.00 26.19 151 SER F C 1
ATOM 11768 O O . SER F 1 172 ? -7.399 21.793 40.841 1.00 26.54 151 SER F O 1
ATOM 11771 N N . SER F 1 173 ? -9.398 20.990 41.546 1.00 27.55 152 SER F N 1
ATOM 11772 C CA . SER F 1 173 ? -9.878 20.759 40.203 1.00 28.90 152 SER F CA 1
ATOM 11773 C C . SER F 1 173 ? -10.170 22.079 39.505 1.00 29.84 152 SER F C 1
ATOM 11774 O O . SER F 1 173 ? -10.854 22.986 40.038 1.00 29.53 152 SER F O 1
ATOM 11777 N N . LEU F 1 174 ? -9.659 22.171 38.290 1.00 31.03 153 LEU F N 1
ATOM 11778 C CA . LEU F 1 174 ? -9.669 23.442 37.602 1.00 31.82 153 LEU F CA 1
ATOM 11779 C C . LEU F 1 174 ? -11.085 23.817 37.206 1.00 31.13 153 LEU F C 1
ATOM 11780 O O . LEU F 1 174 ? -11.277 24.731 36.395 1.00 32.16 153 LEU F O 1
ATOM 11785 N N . THR F 1 175 ? -12.053 23.121 37.827 1.00 30.97 154 THR F N 1
ATOM 11786 C CA . THR F 1 175 ? -13.512 23.393 37.743 1.00 30.07 154 THR F CA 1
ATOM 11787 C C . THR F 1 175 ? -14.310 22.984 39.005 1.00 29.89 154 THR F C 1
ATOM 11788 O O . THR F 1 175 ? -15.447 22.491 38.903 1.00 30.22 154 THR F O 1
ATOM 11792 N N . SER F 1 176 ? -13.737 23.177 40.190 1.00 29.09 155 SER F N 1
ATOM 11793 C CA . SER F 1 176 ? -14.383 22.791 41.454 1.00 27.08 155 SER F CA 1
ATOM 11794 C C . SER F 1 176 ? -15.422 23.823 41.906 1.00 26.73 155 SER F C 1
ATOM 11795 O O . SER F 1 176 ? -15.401 24.958 41.426 1.00 26.50 155 SER F O 1
ATOM 11798 N N . ARG F 1 177 ? -16.294 23.441 42.850 1.00 26.24 156 ARG F N 1
ATOM 11799 C CA . ARG F 1 177 ? -17.385 24.306 43.339 1.00 25.98 156 ARG F CA 1
ATOM 11800 C C . ARG F 1 177 ? -17.250 24.547 44.848 1.00 25.89 156 ARG F C 1
ATOM 11801 O O . ARG F 1 177 ? -16.246 24.178 45.446 1.00 26.06 156 ARG F O 1
ATOM 11809 N N . THR F 1 178 ? -18.268 25.152 45.470 1.00 25.60 157 THR F N 1
ATOM 11810 C CA . THR F 1 178 ? -18.222 25.443 46.902 1.00 25.25 157 THR F CA 1
ATOM 11811 C C . THR F 1 178 ? -18.326 24.166 47.703 1.00 25.24 157 THR F C 1
ATOM 11812 O O . THR F 1 178 ? -19.188 23.345 47.426 1.00 25.16 157 THR F O 1
ATOM 11816 N N . ARG F 1 179 ? -17.435 23.985 48.683 1.00 25.19 158 ARG F N 1
ATOM 11817 C CA . ARG F 1 179 ? -17.264 22.679 49.341 1.00 24.86 158 ARG F CA 1
ATOM 11818 C C . ARG F 1 179 ? -16.576 22.790 50.709 1.00 26.02 158 ARG F C 1
ATOM 11819 O O . ARG F 1 179 ? -16.092 23.861 51.088 1.00 25.79 158 ARG F O 1
ATOM 11827 N N . ILE F 1 180 ? -16.569 21.689 51.458 1.00 27.54 159 ILE F N 1
ATOM 11828 C CA . ILE F 1 180 ? -15.811 21.604 52.710 1.00 29.26 159 ILE F CA 1
ATOM 11829 C C . ILE F 1 180 ? -14.381 21.325 52.259 1.00 30.59 159 ILE F C 1
ATOM 11830 O O . ILE F 1 180 ? -14.156 20.408 51.459 1.00 31.04 159 ILE F O 1
ATOM 11835 N N . LYS F 1 181 ? -13.433 22.138 52.722 1.00 31.75 160 LYS F N 1
ATOM 11836 C CA . LYS F 1 181 ? -12.009 21.896 52.472 1.00 33.08 160 LYS F CA 1
ATOM 11837 C C . LYS F 1 181 ? -11.259 21.725 53.780 1.00 34.32 160 LYS F C 1
ATOM 11838 O O . LYS F 1 181 ? -11.418 22.522 54.703 1.00 34.61 160 LYS F O 1
ATOM 11840 N N . THR F 1 182 ? -10.467 20.659 53.860 1.00 36.51 161 THR F N 1
ATOM 11841 C CA . THR F 1 182 ? -9.626 20.360 55.030 1.00 37.94 161 THR F CA 1
ATOM 11842 C C . THR F 1 182 ? -8.278 21.045 54.837 1.00 39.35 161 THR F C 1
ATOM 11843 O O . THR F 1 182 ? -7.651 20.874 53.783 1.00 39.52 161 THR F O 1
ATOM 11847 N N . LEU F 1 183 ? -7.824 21.805 55.835 1.00 40.93 162 LEU F N 1
ATOM 11848 C CA . LEU F 1 183 ? -6.567 22.580 55.695 1.00 42.76 162 LEU F CA 1
ATOM 11849 C C . LEU F 1 183 ? -5.309 21.693 55.731 1.00 43.89 162 LEU F C 1
ATOM 11850 O O . LEU F 1 183 ? -5.244 20.731 56.509 1.00 43.68 162 LEU F O 1
ATOM 11855 N N . THR F 1 184 ? -4.330 22.018 54.880 1.00 45.36 163 THR F N 1
ATOM 11856 C CA . THR F 1 184 ? -3.019 21.332 54.868 1.00 47.12 163 THR F CA 1
ATOM 11857 C C . THR F 1 184 ? -2.151 21.895 55.994 1.00 48.29 163 THR F C 1
ATOM 11858 O O . THR F 1 184 ? -2.205 23.098 56.256 1.00 48.13 163 THR F O 1
ATOM 11862 N N . GLN F 1 185 ? -1.349 21.034 56.637 1.00 50.07 164 GLN F N 1
ATOM 11863 C CA . GLN F 1 185 ? -0.420 21.428 57.740 1.00 51.14 164 GLN F CA 1
ATOM 11864 C C . GLN F 1 185 ? 0.319 22.727 57.497 1.00 52.20 164 GLN F C 1
ATOM 11865 O O . GLN F 1 185 ? 0.635 23.441 58.458 1.00 52.11 164 GLN F O 1
ATOM 11867 N N . ASP F 1 186 ? 0.604 23.012 56.220 1.00 53.25 165 ASP F N 1
ATOM 11868 C CA . ASP F 1 186 ? 1.269 24.252 55.816 1.00 54.49 165 ASP F CA 1
ATOM 11869 C C . ASP F 1 186 ? 0.410 25.481 56.131 1.00 55.22 165 ASP F C 1
ATOM 11870 O O . ASP F 1 186 ? 0.911 26.471 56.679 1.00 55.64 165 ASP F O 1
ATOM 11875 N N . THR F 1 187 ? -0.884 25.410 55.803 1.00 55.92 166 THR F N 1
ATOM 11876 C CA . THR F 1 187 ? -1.821 26.494 56.133 1.00 55.93 166 THR F CA 1
ATOM 11877 C C . THR F 1 187 ? -2.083 26.560 57.650 1.00 56.34 166 THR F C 1
ATOM 11878 O O . THR F 1 187 ? -2.316 27.649 58.186 1.00 56.71 166 THR F O 1
ATOM 11882 N N . ILE F 1 188 ? -2.019 25.409 58.337 1.00 56.59 167 ILE F N 1
ATOM 11883 C CA . ILE F 1 188 ? -2.206 25.343 59.809 1.00 56.68 167 ILE F CA 1
ATOM 11884 C C . ILE F 1 188 ? -1.117 26.109 60.595 1.00 56.98 167 ILE F C 1
ATOM 11885 O O . ILE F 1 188 ? -1.428 26.850 61.538 1.00 56.90 167 ILE F O 1
ATOM 11890 N N . ILE F 1 189 ? 0.142 25.933 60.196 1.00 57.33 168 ILE F N 1
ATOM 11891 C CA . ILE F 1 189 ? 1.244 26.716 60.733 1.00 57.82 168 ILE F CA 1
ATOM 11892 C C . ILE F 1 189 ? 1.609 27.839 59.746 1.00 58.21 168 ILE F C 1
ATOM 11893 O O . ILE F 1 189 ? 1.114 28.970 59.836 1.00 58.33 168 ILE F O 1
ATOM 11895 N N . ASP F 1 198 ? 0.112 28.926 68.709 1.00 66.66 177 ASP F N 1
ATOM 11896 C CA . ASP F 1 198 ? -0.542 27.621 68.784 1.00 66.82 177 ASP F CA 1
ATOM 11897 C C . ASP F 1 198 ? -0.812 27.025 67.378 1.00 66.88 177 ASP F C 1
ATOM 11898 O O . ASP F 1 198 ? -0.857 27.755 66.369 1.00 67.14 177 ASP F O 1
ATOM 11903 N N . VAL F 1 199 ? -0.958 25.700 67.313 1.00 66.27 178 VAL F N 1
ATOM 11904 C CA . VAL F 1 199 ? -1.394 25.036 66.078 1.00 65.54 178 VAL F CA 1
ATOM 11905 C C . VAL F 1 199 ? -2.738 24.335 66.257 1.00 64.78 178 VAL F C 1
ATOM 11906 O O . VAL F 1 199 ? -3.583 24.368 65.363 1.00 64.99 178 VAL F O 1
ATOM 11910 N N . ASN F 1 200 ? -2.936 23.714 67.415 1.00 63.86 179 ASN F N 1
ATOM 11911 C CA . ASN F 1 200 ? -4.172 22.976 67.687 1.00 62.95 179 ASN F CA 1
ATOM 11912 C C . ASN F 1 200 ? -5.395 23.867 67.985 1.00 62.05 179 ASN F C 1
ATOM 11913 O O . ASN F 1 200 ? -6.490 23.355 68.235 1.00 62.04 179 ASN F O 1
ATOM 11915 N N . LYS F 1 201 ? -5.207 25.191 67.941 1.00 60.84 180 LYS F N 1
ATOM 11916 C CA . LYS F 1 201 ? -6.308 26.155 68.163 1.00 59.45 180 LYS F CA 1
ATOM 11917 C C . LYS F 1 201 ? -7.072 26.461 66.871 1.00 58.03 180 LYS F C 1
ATOM 11918 O O . LYS F 1 201 ? -8.304 26.536 66.878 1.00 57.98 180 LYS F O 1
ATOM 11920 N N . VAL F 1 202 ? -6.318 26.639 65.781 1.00 56.22 181 VAL F N 1
ATOM 11921 C CA . VAL F 1 202 ? -6.843 26.822 64.415 1.00 54.12 181 VAL F CA 1
ATOM 11922 C C . VAL F 1 202 ? -7.925 25.783 64.052 1.00 52.18 181 VAL F C 1
ATOM 11923 O O . VAL F 1 202 ? -7.837 24.623 64.463 1.00 52.16 181 VAL F O 1
ATOM 11927 N N . PRO F 1 203 ? -8.967 26.210 63.308 1.00 50.20 182 PRO F N 1
ATOM 11928 C CA . PRO F 1 203 ? -10.006 25.255 62.895 1.00 48.57 182 PRO F CA 1
ATOM 11929 C C . PRO F 1 203 ? -9.465 24.303 61.829 1.00 46.78 182 PRO F C 1
ATOM 11930 O O . PRO F 1 203 ? -8.658 24.713 60.999 1.00 46.13 182 PRO F O 1
ATOM 11934 N N . LYS F 1 204 ? -9.892 23.043 61.858 1.00 44.99 183 LYS F N 1
ATOM 11935 C CA . LYS F 1 204 ? -9.320 22.055 60.943 1.00 43.38 183 LYS F CA 1
ATOM 11936 C C . LYS F 1 204 ? -9.865 22.224 59.513 1.00 42.11 183 LYS F C 1
ATOM 11937 O O . LYS F 1 204 ? -9.145 21.978 58.530 1.00 42.23 183 LYS F O 1
ATOM 11939 N N . ASN F 1 205 ? -11.108 22.703 59.413 1.00 39.74 184 ASN F N 1
ATOM 11940 C CA . ASN F 1 205 ? -11.830 22.787 58.143 1.00 37.37 184 ASN F CA 1
ATOM 11941 C C . ASN F 1 205 ? -12.360 24.176 57.791 1.00 35.25 184 ASN F C 1
ATOM 11942 O O . ASN F 1 205 ? -12.571 25.024 58.665 1.00 35.03 184 ASN F O 1
ATOM 11947 N N . ALA F 1 206 ? -12.575 24.384 56.499 1.00 32.68 185 ALA F N 1
ATOM 11948 C CA . ALA F 1 206 ? -13.147 25.614 56.000 1.00 30.45 185 ALA F CA 1
ATOM 11949 C C . ALA F 1 206 ? -14.225 25.314 54.967 1.00 28.88 185 ALA F C 1
ATOM 11950 O O . ALA F 1 206 ? -14.262 24.235 54.389 1.00 28.10 185 ALA F O 1
ATOM 11952 N N . LEU F 1 207 ? -15.136 26.265 54.786 1.00 27.17 186 LEU F N 1
ATOM 11953 C CA . LEU F 1 207 ? -15.987 26.279 53.606 1.00 25.56 186 LEU F CA 1
ATOM 11954 C C . LEU F 1 207 ? -15.302 27.226 52.634 1.00 23.69 186 LEU F C 1
ATOM 11955 O O . LEU F 1 207 ? -14.705 28.222 53.066 1.00 23.40 186 LEU F O 1
ATOM 11960 N N . THR F 1 208 ? -15.336 26.891 51.348 1.00 22.18 187 THR F N 1
ATOM 11961 C CA . THR F 1 208 ? -14.707 27.719 50.310 1.00 21.99 187 THR F CA 1
ATOM 11962 C C . THR F 1 208 ? -15.475 27.622 49.015 1.00 21.73 187 THR F C 1
ATOM 11963 O O . THR F 1 208 ? -15.950 26.548 48.689 1.00 22.64 187 THR F O 1
ATOM 11967 N N . VAL F 1 209 ? -15.583 28.727 48.272 1.00 21.47 188 VAL F N 1
ATOM 11968 C CA . VAL F 1 209 ? -16.018 28.664 46.875 1.00 20.97 188 VAL F CA 1
ATOM 11969 C C . VAL F 1 209 ? -14.963 27.923 46.029 1.00 20.76 188 VAL F C 1
ATOM 11970 O O . VAL F 1 209 ? -13.791 27.802 46.442 1.00 19.08 188 VAL F O 1
ATOM 11974 N N . GLY F 1 210 ? -15.396 27.432 44.865 1.00 20.23 189 GLY F N 1
ATOM 11975 C CA . GLY F 1 210 ? -14.544 26.630 43.986 1.00 19.64 189 GLY F CA 1
ATOM 11976 C C . GLY F 1 210 ? -13.892 27.496 42.929 1.00 19.73 189 GLY F C 1
ATOM 11977 O O . GLY F 1 210 ? -14.227 28.684 42.797 1.00 19.55 189 GLY F O 1
ATOM 11978 N N . ILE F 1 211 ? -12.956 26.910 42.178 1.00 19.87 190 ILE F N 1
ATOM 11979 C CA . ILE F 1 211 ? -12.363 27.583 41.031 1.00 20.06 190 ILE F CA 1
ATOM 11980 C C . ILE F 1 211 ? -13.462 27.861 40.031 1.00 19.23 190 ILE F C 1
ATOM 11981 O O . ILE F 1 211 ? -13.563 28.962 39.553 1.00 19.55 190 ILE F O 1
ATOM 11986 N N . GLY F 1 212 ? -14.289 26.861 39.744 1.00 19.38 191 GLY F N 1
ATOM 11987 C CA . GLY F 1 212 ? -15.495 27.020 38.897 1.00 19.01 191 GLY F CA 1
ATOM 11988 C C . GLY F 1 212 ? -16.453 28.108 39.382 1.00 19.58 191 GLY F C 1
ATOM 11989 O O . GLY F 1 212 ? -16.942 28.906 38.579 1.00 19.36 191 GLY F O 1
ATOM 11990 N N . THR F 1 213 ? -16.732 28.153 40.689 1.00 19.45 192 THR F N 1
ATOM 11991 C CA . THR F 1 213 ? -17.541 29.264 41.245 1.00 20.38 192 THR F CA 1
ATOM 11992 C C . THR F 1 213 ? -16.952 30.608 40.814 1.00 20.46 192 THR F C 1
ATOM 11993 O O . THR F 1 213 ? -17.618 31.407 40.175 1.00 21.44 192 THR F O 1
ATOM 11997 N N . ILE F 1 214 ? -15.679 30.841 41.113 1.00 20.36 193 ILE F N 1
ATOM 11998 C CA . ILE F 1 214 ? -15.041 32.088 40.666 1.00 19.84 193 ILE F CA 1
ATOM 11999 C C . ILE F 1 214 ? -15.110 32.330 39.146 1.00 19.68 193 ILE F C 1
ATOM 12000 O O . ILE F 1 214 ? -15.407 33.444 38.735 1.00 18.58 193 ILE F O 1
ATOM 12005 N N . MET F 1 215 ? -14.819 31.288 38.352 1.00 20.18 194 MET F N 1
ATOM 12006 C CA A MET F 1 215 ? -14.782 31.332 36.876 0.50 20.97 194 MET F CA 1
ATOM 12007 C CA B MET F 1 215 ? -14.766 31.393 36.891 0.50 20.91 194 MET F CA 1
ATOM 12008 C C . MET F 1 215 ? -16.129 31.715 36.283 1.00 21.08 194 MET F C 1
ATOM 12009 O O . MET F 1 215 ? -16.199 32.235 35.159 1.00 21.05 194 MET F O 1
ATOM 12018 N N . ASP F 1 216 ? -17.209 31.409 37.008 1.00 21.34 195 ASP F N 1
ATOM 12019 C CA . ASP F 1 216 ? -18.557 31.788 36.543 1.00 22.51 195 ASP F CA 1
ATOM 12020 C C . ASP F 1 216 ? -18.746 33.292 36.461 1.00 22.40 195 ASP F C 1
ATOM 12021 O O . ASP F 1 216 ? -19.614 33.772 35.710 1.00 23.62 195 ASP F O 1
ATOM 12026 N N . SER F 1 217 ? -17.956 34.041 37.222 1.00 22.10 196 SER F N 1
ATOM 12027 C CA . SER F 1 217 ? -18.073 35.495 37.227 1.00 21.49 196 SER F CA 1
ATOM 12028 C C . SER F 1 217 ? -17.955 36.095 35.835 1.00 21.60 196 SER F C 1
ATOM 12029 O O . SER F 1 217 ? -17.202 35.604 35.000 1.00 21.34 196 SER F O 1
ATOM 12032 N N . GLN F 1 218 ? -18.672 37.189 35.605 1.00 21.44 197 GLN F N 1
ATOM 12033 C CA . GLN F 1 218 ? -18.554 37.892 34.350 1.00 22.27 197 GLN F CA 1
ATOM 12034 C C . GLN F 1 218 ? -17.152 38.455 34.164 1.00 21.63 197 GLN F C 1
ATOM 12035 O O . GLN F 1 218 ? -16.653 38.532 33.043 1.00 21.43 197 GLN F O 1
ATOM 12041 N N . GLU F 1 219 ? -16.516 38.861 35.251 1.00 20.81 198 GLU F N 1
ATOM 12042 C CA . GLU F 1 219 ? -15.177 39.404 35.149 1.00 21.25 198 GLU F CA 1
ATOM 12043 C C . GLU F 1 219 ? -14.399 39.035 36.421 1.00 20.57 198 GLU F C 1
ATOM 12044 O O . GLU F 1 219 ? -14.987 38.963 37.498 1.00 20.14 198 GLU F O 1
ATOM 12050 N N . VAL F 1 220 ? -13.094 38.791 36.292 1.00 19.87 199 VAL F N 1
ATOM 12051 C CA . VAL F 1 220 ? -12.253 38.404 37.426 1.00 19.72 199 VAL F CA 1
ATOM 12052 C C . VAL F 1 220 ? -11.047 39.340 37.489 1.00 20.27 199 VAL F C 1
ATOM 12053 O O . VAL F 1 220 ? -10.353 39.545 36.470 1.00 21.49 199 VAL F O 1
ATOM 12057 N N . LEU F 1 221 ? -10.778 39.910 38.663 1.00 19.90 200 LEU F N 1
ATOM 12058 C CA . LEU F 1 221 ? -9.572 40.720 38.844 1.00 19.24 200 LEU F CA 1
ATOM 12059 C C . LEU F 1 221 ? -8.737 40.118 39.948 1.00 19.21 200 LEU F C 1
ATOM 12060 O O . LEU F 1 221 ? -9.239 39.814 41.036 1.00 19.32 200 LEU F O 1
ATOM 12065 N N . ILE F 1 222 ? -7.462 39.907 39.648 1.00 18.87 201 ILE F N 1
ATOM 12066 C CA . ILE F 1 222 ? -6.539 39.324 40.602 1.00 19.24 201 ILE F CA 1
ATOM 12067 C C . ILE F 1 222 ? -5.435 40.321 40.933 1.00 19.00 201 ILE F C 1
ATOM 12068 O O . ILE F 1 222 ? -4.776 40.855 40.057 1.00 19.75 201 ILE F O 1
ATOM 12073 N N . ILE F 1 223 ? -5.257 40.572 42.212 1.00 18.61 202 ILE F N 1
ATOM 12074 C CA . ILE F 1 223 ? -4.199 41.452 42.669 1.00 18.70 202 ILE F CA 1
ATOM 12075 C C . ILE F 1 223 ? -3.039 40.525 43.032 1.00 19.02 202 ILE F C 1
ATOM 12076 O O . ILE F 1 223 ? -3.257 39.556 43.775 1.00 18.24 202 ILE F O 1
ATOM 12081 N N . VAL F 1 224 ? -1.833 40.818 42.519 1.00 19.50 203 VAL F N 1
ATOM 12082 C CA . VAL F 1 224 ? -0.600 40.093 42.867 1.00 19.78 203 VAL F CA 1
ATOM 12083 C C . VAL F 1 224 ? 0.474 41.077 43.285 1.00 20.74 203 VAL F C 1
ATOM 12084 O O . VAL F 1 224 ? 0.782 42.020 42.537 1.00 20.37 203 VAL F O 1
ATOM 12088 N N . ASN F 1 225 ? 1.101 40.832 44.434 1.00 21.31 204 ASN F N 1
ATOM 12089 C CA . ASN F 1 225 ? 2.182 41.697 44.858 1.00 22.45 204 ASN F CA 1
ATOM 12090 C C . ASN F 1 225 ? 3.378 40.995 45.481 1.00 21.94 204 ASN F C 1
ATOM 12091 O O . ASN F 1 225 ? 3.222 39.990 46.178 1.00 21.79 204 ASN F O 1
ATOM 12096 N N . GLY F 1 226 ? 4.575 41.521 45.204 1.00 21.82 205 GLY F N 1
ATOM 12097 C CA . GLY F 1 226 ? 5.795 41.069 45.876 1.00 21.27 205 GLY F CA 1
ATOM 12098 C C . GLY F 1 226 ? 6.577 39.946 45.211 1.00 21.52 205 GLY F C 1
ATOM 12099 O O . GLY F 1 226 ? 6.017 39.119 44.459 1.00 20.94 205 GLY F O 1
ATOM 12100 N N . HIS F 1 227 ? 7.875 39.912 45.524 1.00 20.91 206 HIS F N 1
ATOM 12101 C CA . HIS F 1 227 ? 8.802 38.928 45.005 1.00 21.43 206 HIS F CA 1
ATOM 12102 C C . HIS F 1 227 ? 8.378 37.486 45.233 1.00 20.93 206 HIS F C 1
ATOM 12103 O O . HIS F 1 227 ? 8.635 36.622 44.393 1.00 20.93 206 HIS F O 1
ATOM 12110 N N . ASN F 1 228 ? 7.736 37.209 46.361 1.00 20.45 207 ASN F N 1
ATOM 12111 C CA . ASN F 1 228 ? 7.346 35.838 46.633 1.00 20.62 207 ASN F CA 1
ATOM 12112 C C . ASN F 1 228 ? 6.185 35.322 45.739 1.00 18.97 207 ASN F C 1
ATOM 12113 O O . ASN F 1 228 ? 5.975 34.115 45.639 1.00 18.27 207 ASN F O 1
ATOM 12118 N N . LYS F 1 229 ? 5.473 36.230 45.064 1.00 17.72 208 LYS F N 1
ATOM 12119 C CA . LYS F 1 229 ? 4.434 35.818 44.118 1.00 16.88 208 LYS F CA 1
ATOM 12120 C C . LYS F 1 229 ? 4.950 35.713 42.687 1.00 17.11 208 LYS F C 1
ATOM 12121 O O . LYS F 1 229 ? 4.184 35.361 41.791 1.00 17.06 208 LYS F O 1
ATOM 12127 N N . ALA F 1 230 ? 6.230 36.031 42.460 1.00 16.83 209 ALA F N 1
ATOM 12128 C CA . ALA F 1 230 ? 6.758 36.124 41.092 1.00 16.69 209 ALA F CA 1
ATOM 12129 C C . ALA F 1 230 ? 6.716 34.786 40.321 1.00 16.10 209 ALA F C 1
ATOM 12130 O O . ALA F 1 230 ? 6.378 34.753 39.159 1.00 14.88 209 ALA F O 1
ATOM 12132 N N . ARG F 1 231 ? 7.056 33.691 40.987 1.00 16.75 210 ARG F N 1
ATOM 12133 C CA . ARG F 1 231 ? 7.021 32.353 40.371 1.00 17.43 210 ARG F CA 1
ATOM 12134 C C . ARG F 1 231 ? 5.568 31.938 40.044 1.00 17.18 210 ARG F C 1
ATOM 12135 O O . ARG F 1 231 ? 5.290 31.386 38.972 1.00 17.66 210 ARG F O 1
ATOM 12143 N N . ALA F 1 232 ? 4.642 32.221 40.955 1.00 15.87 211 ALA F N 1
ATOM 12144 C CA . ALA F 1 232 ? 3.238 32.005 40.685 1.00 15.64 211 ALA F CA 1
ATOM 12145 C C . ALA F 1 232 ? 2.754 32.820 39.493 1.00 15.25 211 ALA F C 1
ATOM 12146 O O . ALA F 1 232 ? 2.066 32.308 38.620 1.00 15.85 211 ALA F O 1
ATOM 12148 N N . LEU F 1 233 ? 3.130 34.087 39.427 1.00 15.48 212 LEU F N 1
ATOM 12149 C CA . LEU F 1 233 ? 2.683 34.917 38.334 1.00 15.46 212 LEU F CA 1
ATOM 12150 C C . LEU F 1 233 ? 3.159 34.347 36.984 1.00 15.79 212 LEU F C 1
ATOM 12151 O O . LEU F 1 233 ? 2.417 34.348 35.981 1.00 14.35 212 LEU F O 1
ATOM 12156 N N . LYS F 1 234 ? 4.404 33.868 36.975 1.00 16.22 213 LYS F N 1
ATOM 12157 C CA . LYS F 1 234 ? 4.979 33.276 35.775 1.00 16.85 213 LYS F CA 1
ATOM 12158 C C . LYS F 1 234 ? 4.148 32.066 35.343 1.00 16.51 213 LYS F C 1
ATOM 12159 O O . LYS F 1 234 ? 3.838 31.954 34.172 1.00 16.83 213 LYS F O 1
ATOM 12165 N N . HIS F 1 235 ? 3.756 31.198 36.269 1.00 16.48 214 HIS F N 1
ATOM 12166 C CA . HIS F 1 235 ? 2.884 30.065 35.898 1.00 17.39 214 HIS F CA 1
ATOM 12167 C C . HIS F 1 235 ? 1.489 30.461 35.432 1.00 17.58 214 HIS F C 1
ATOM 12168 O O . HIS F 1 235 ? 0.959 29.857 34.493 1.00 17.63 214 HIS F O 1
ATOM 12175 N N . ALA F 1 236 ? 0.914 31.464 36.094 1.00 16.88 215 ALA F N 1
ATOM 12176 C CA . ALA F 1 236 ? -0.354 32.040 35.692 1.00 17.48 215 ALA F CA 1
ATOM 12177 C C . ALA F 1 236 ? -0.336 32.563 34.259 1.00 17.78 215 ALA F C 1
ATOM 12178 O O . ALA F 1 236 ? -1.311 32.422 33.560 1.00 19.26 215 ALA F O 1
ATOM 12180 N N . ILE F 1 237 ? 0.773 33.140 33.814 1.00 17.89 216 ILE F N 1
ATOM 12181 C CA . ILE F 1 237 ? 0.780 33.893 32.565 1.00 18.72 216 ILE F CA 1
ATOM 12182 C C . ILE F 1 237 ? 1.456 33.181 31.410 1.00 18.37 216 ILE F C 1
ATOM 12183 O O . ILE F 1 237 ? 0.902 33.116 30.304 1.00 18.58 216 ILE F O 1
ATOM 12188 N N . GLU F 1 238 ? 2.639 32.645 31.668 1.00 17.84 217 GLU F N 1
ATOM 12189 C CA . GLU F 1 238 ? 3.466 32.137 30.599 1.00 17.95 217 GLU F CA 1
ATOM 12190 C C . GLU F 1 238 ? 3.390 30.640 30.417 1.00 17.98 217 GLU F C 1
ATOM 12191 O O . GLU F 1 238 ? 3.617 30.161 29.319 1.00 18.75 217 GLU F O 1
ATOM 12197 N N . LYS F 1 239 ? 3.086 29.907 31.478 1.00 17.41 218 LYS F N 1
ATOM 12198 C CA . LYS F 1 239 ? 3.114 28.456 31.419 1.00 18.27 218 LYS F CA 1
ATOM 12199 C C . LYS F 1 239 ? 1.739 27.945 31.102 1.00 17.93 218 LYS F C 1
ATOM 12200 O O . LYS F 1 239 ? 0.788 28.712 31.100 1.00 18.28 218 LYS F O 1
ATOM 12206 N N . GLY F 1 240 ? 1.622 26.660 30.813 1.00 18.17 219 GLY F N 1
ATOM 12207 C CA . GLY F 1 240 ? 0.317 26.094 30.453 1.00 18.01 219 GLY F CA 1
ATOM 12208 C C . GLY F 1 240 ? -0.655 25.909 31.614 1.00 18.04 219 GLY F C 1
ATOM 12209 O O . GLY F 1 240 ? -0.247 25.883 32.773 1.00 18.10 219 GLY F O 1
ATOM 12210 N N . VAL F 1 241 ? -1.936 25.751 31.291 1.00 16.89 220 VAL F N 1
ATOM 12211 C CA . VAL F 1 241 ? -2.966 25.396 32.261 1.00 16.55 220 VAL F CA 1
ATOM 12212 C C . VAL F 1 241 ? -2.557 24.131 33.044 1.00 16.05 220 VAL F C 1
ATOM 12213 O O . VAL F 1 241 ? -2.303 23.066 32.466 1.00 15.08 220 VAL F O 1
ATOM 12217 N N . ASN F 1 242 ? -2.475 24.266 34.363 1.00 15.90 221 ASN F N 1
ATOM 12218 C CA . ASN F 1 242 ? -1.864 23.251 35.224 1.00 15.11 221 ASN F CA 1
ATOM 12219 C C . ASN F 1 242 ? -2.526 23.289 36.599 1.00 15.03 221 ASN F C 1
ATOM 12220 O O . ASN F 1 242 ? -2.530 24.345 37.219 1.00 14.18 221 ASN F O 1
ATOM 12225 N N . HIS F 1 243 ? -3.031 22.158 37.103 1.00 14.53 222 HIS F N 1
ATOM 12226 C CA . HIS F 1 243 ? -3.785 22.175 38.380 1.00 14.53 222 HIS F CA 1
ATOM 12227 C C . HIS F 1 243 ? -2.900 22.393 39.609 1.00 15.16 222 HIS F C 1
ATOM 12228 O O . HIS F 1 243 ? -3.396 22.572 40.721 1.00 15.20 222 HIS F O 1
ATOM 12235 N N . MET F 1 244 ? -1.582 22.370 39.423 1.00 15.14 223 MET F N 1
ATOM 12236 C CA . MET F 1 244 ? -0.694 22.639 40.517 1.00 15.06 223 MET F CA 1
ATOM 12237 C C . MET F 1 244 ? -0.577 24.132 40.734 1.00 15.91 223 MET F C 1
ATOM 12238 O O . MET F 1 244 ? -0.095 24.553 41.764 1.00 17.16 223 MET F O 1
ATOM 12243 N N . TRP F 1 245 ? -0.986 24.925 39.744 1.00 15.57 224 TRP F N 1
ATOM 12244 C CA . TRP F 1 245 ? -1.029 26.381 39.840 1.00 15.83 224 TRP F CA 1
ATOM 12245 C C . TRP F 1 245 ? -2.449 26.829 39.498 1.00 15.56 224 TRP F C 1
ATOM 12246 O O . TRP F 1 245 ? -2.784 27.044 38.321 1.00 15.09 224 TRP F O 1
ATOM 12257 N N . THR F 1 246 ? -3.268 26.943 40.544 1.00 14.96 225 THR F N 1
ATOM 12258 C CA . THR F 1 246 ? -4.708 27.174 40.439 1.00 15.72 225 THR F CA 1
ATOM 12259 C C . THR F 1 246 ? -5.024 28.404 39.573 1.00 15.96 225 THR F C 1
ATOM 12260 O O . THR F 1 246 ? -5.956 28.418 38.742 1.00 15.82 225 THR F O 1
ATOM 12264 N N . ILE F 1 247 ? -4.225 29.441 39.770 1.00 16.29 226 ILE F N 1
ATOM 12265 C CA . ILE F 1 247 ? -4.414 30.702 39.083 1.00 16.56 226 ILE F CA 1
ATOM 12266 C C . ILE F 1 247 ? -4.352 30.536 37.552 1.00 15.83 226 ILE F C 1
ATOM 12267 O O . ILE F 1 247 ? -4.885 31.371 36.828 1.00 15.93 226 ILE F O 1
ATOM 12272 N N . SER F 1 248 ? -3.747 29.444 37.074 1.00 15.00 227 SER F N 1
ATOM 12273 C CA . SER F 1 248 ? -3.623 29.206 35.622 1.00 14.81 227 SER F CA 1
ATOM 12274 C C . SER F 1 248 ? -4.973 28.867 34.936 1.00 14.57 227 SER F C 1
ATOM 12275 O O . SER F 1 248 ? -5.093 28.973 33.724 1.00 14.57 227 SER F O 1
ATOM 12278 N N . ALA F 1 249 ? -5.974 28.476 35.714 1.00 14.99 228 ALA F N 1
ATOM 12279 C CA . ALA F 1 249 ? -7.344 28.348 35.200 1.00 15.11 228 ALA F CA 1
ATOM 12280 C C . ALA F 1 249 ? -7.889 29.626 34.544 1.00 15.85 228 ALA F C 1
ATOM 12281 O O . ALA F 1 249 ? -8.825 29.550 33.750 1.00 16.33 228 ALA F O 1
ATOM 12283 N N . LEU F 1 250 ? -7.334 30.788 34.889 1.00 15.77 229 LEU F N 1
ATOM 12284 C CA . LEU F 1 250 ? -7.799 32.067 34.316 1.00 16.83 229 LEU F CA 1
ATOM 12285 C C . LEU F 1 250 ? -7.585 32.207 32.806 1.00 16.49 229 LEU F C 1
ATOM 12286 O O . LEU F 1 250 ? -8.265 33.037 32.169 1.00 17.11 229 LEU F O 1
ATOM 12291 N N . GLN F 1 251 ? -6.636 31.436 32.249 1.00 15.63 230 GLN F N 1
ATOM 12292 C CA . GLN F 1 251 ? -6.402 31.381 30.790 1.00 15.84 230 GLN F CA 1
ATOM 12293 C C . GLN F 1 251 ? -7.647 30.964 30.019 1.00 16.51 230 GLN F C 1
ATOM 12294 O O . GLN F 1 251 ? -7.781 31.276 28.840 1.00 16.80 230 GLN F O 1
ATOM 12300 N N . LEU F 1 252 ? -8.535 30.242 30.699 1.00 17.41 231 LEU F N 1
ATOM 12301 C CA . LEU F 1 252 ? -9.792 29.780 30.149 1.00 18.09 231 LEU F CA 1
ATOM 12302 C C . LEU F 1 252 ? -10.980 30.714 30.395 1.00 18.19 231 LEU F C 1
ATOM 12303 O O . LEU F 1 252 ? -12.039 30.491 29.826 1.00 18.65 231 LEU F O 1
ATOM 12308 N N . HIS F 1 253 ? -10.821 31.719 31.251 1.00 18.00 232 HIS F N 1
ATOM 12309 C CA . HIS F 1 253 ? -11.881 32.724 31.503 1.00 18.45 232 HIS F CA 1
ATOM 12310 C C . HIS F 1 253 ? -11.965 33.734 30.366 1.00 18.73 232 HIS F C 1
ATOM 12311 O O . HIS F 1 253 ? -10.945 34.106 29.798 1.00 19.64 232 HIS F O 1
ATOM 12318 N N . LYS F 1 254 ? -13.161 34.244 30.098 1.00 19.57 233 LYS F N 1
ATOM 12319 C CA . LYS F 1 254 ? -13.403 35.146 28.958 1.00 18.85 233 LYS F CA 1
ATOM 12320 C C . LYS F 1 254 ? -12.994 36.596 29.191 1.00 18.08 233 LYS F C 1
ATOM 12321 O O . LYS F 1 254 ? -12.830 37.353 28.236 1.00 16.22 233 LYS F O 1
ATOM 12327 N N . ASN F 1 255 ? -12.788 36.963 30.460 1.00 18.21 234 ASN F N 1
ATOM 12328 C CA . ASN F 1 255 ? -12.593 38.355 30.853 1.00 18.73 234 ASN F CA 1
ATOM 12329 C C . ASN F 1 255 ? -11.811 38.486 32.169 1.00 18.69 234 ASN F C 1
ATOM 12330 O O . ASN F 1 255 ? -12.367 38.797 33.246 1.00 17.97 234 ASN F O 1
ATOM 12335 N N . ALA F 1 256 ? -10.508 38.260 32.083 1.00 18.24 235 ALA F N 1
ATOM 12336 C CA . ALA F 1 256 ? -9.672 38.230 33.269 1.00 18.23 235 ALA F CA 1
ATOM 12337 C C . ALA F 1 256 ? -8.655 39.338 33.214 1.00 18.39 235 ALA F C 1
ATOM 12338 O O . ALA F 1 256 ? -8.080 39.629 32.163 1.00 17.95 235 ALA F O 1
ATOM 12340 N N . ILE F 1 257 ? -8.440 39.968 34.363 1.00 18.42 236 ILE F N 1
ATOM 12341 C CA . ILE F 1 257 ? -7.445 41.002 34.482 1.00 17.84 236 ILE F CA 1
ATOM 12342 C C . ILE F 1 257 ? -6.555 40.682 35.685 1.00 18.07 236 ILE F C 1
ATOM 12343 O O . ILE F 1 257 ? -7.029 40.229 36.736 1.00 17.66 236 ILE F O 1
ATOM 12348 N N . ILE F 1 258 ? -5.261 40.908 35.518 1.00 16.93 237 ILE F N 1
ATOM 12349 C CA . ILE F 1 258 ? -4.335 40.764 36.618 1.00 16.49 237 ILE F CA 1
ATOM 12350 C C . ILE F 1 258 ? -3.672 42.115 36.786 1.00 17.04 237 ILE F C 1
ATOM 12351 O O . ILE F 1 258 ? -3.343 42.759 35.797 1.00 16.99 237 ILE F O 1
ATOM 12356 N N . VAL F 1 259 ? -3.567 42.580 38.036 1.00 16.91 238 VAL F N 1
ATOM 12357 C CA . VAL F 1 259 ? -2.797 43.780 38.327 1.00 16.34 238 VAL F CA 1
ATOM 12358 C C . VAL F 1 259 ? -1.676 43.403 39.274 1.00 16.48 238 VAL F C 1
ATOM 12359 O O . VAL F 1 259 ? -1.911 42.781 40.307 1.00 15.97 238 VAL F O 1
ATOM 12363 N N . SER F 1 260 ? -0.453 43.750 38.898 1.00 17.56 239 SER F N 1
ATOM 12364 C CA . SER F 1 260 ? 0.737 43.312 39.620 1.00 18.79 239 SER F CA 1
ATOM 12365 C C . SER F 1 260 ? 1.674 44.480 39.832 1.00 19.15 239 SER F C 1
ATOM 12366 O O . SER F 1 260 ? 1.749 45.383 38.991 1.00 20.52 239 SER F O 1
ATOM 12369 N N . ASP F 1 261 ? 2.386 44.482 40.951 1.00 19.04 240 ASP F N 1
ATOM 12370 C CA . ASP F 1 261 ? 3.460 45.453 41.140 1.00 19.58 240 ASP F CA 1
ATOM 12371 C C . ASP F 1 261 ? 4.694 44.939 40.406 1.00 19.62 240 ASP F C 1
ATOM 12372 O O . ASP F 1 261 ? 4.667 43.843 39.864 1.00 19.65 240 ASP F O 1
ATOM 12377 N N . LYS F 1 262 ? 5.773 45.709 40.407 1.00 19.72 241 LYS F N 1
ATOM 12378 C CA . LYS F 1 262 ? 6.946 45.339 39.641 1.00 19.18 241 LYS F CA 1
ATOM 12379 C C . LYS F 1 262 ? 7.648 44.111 40.222 1.00 18.67 241 LYS F C 1
ATOM 12380 O O . LYS F 1 262 ? 8.080 43.253 39.465 1.00 18.84 241 LYS F O 1
ATOM 12386 N N . ASN F 1 263 ? 7.755 44.022 41.550 1.00 17.38 242 ASN F N 1
ATOM 12387 C CA . ASN F 1 263 ? 8.440 42.901 42.179 1.00 16.39 242 ASN F CA 1
ATOM 12388 C C . ASN F 1 263 ? 7.852 41.544 41.756 1.00 15.26 242 ASN F C 1
ATOM 12389 O O . ASN F 1 263 ? 8.587 40.582 41.575 1.00 13.07 242 ASN F O 1
ATOM 12394 N N . ALA F 1 264 ? 6.531 41.479 41.593 1.00 14.50 243 ALA F N 1
ATOM 12395 C CA . ALA F 1 264 ? 5.890 40.219 41.238 1.00 14.68 243 ALA F CA 1
ATOM 12396 C C . ALA F 1 264 ? 6.123 39.808 39.780 1.00 14.23 243 ALA F C 1
ATOM 12397 O O . ALA F 1 264 ? 5.846 38.673 39.413 1.00 15.06 243 ALA F O 1
ATOM 12399 N N . THR F 1 265 ? 6.664 40.718 38.965 1.00 13.95 244 THR F N 1
ATOM 12400 C CA . THR F 1 265 ? 7.006 40.415 37.559 1.00 13.76 244 THR F CA 1
ATOM 12401 C C . THR F 1 265 ? 8.428 39.880 37.346 1.00 14.40 244 THR F C 1
ATOM 12402 O O . THR F 1 265 ? 8.814 39.575 36.207 1.00 13.88 244 THR F O 1
ATOM 12406 N N . TYR F 1 266 ? 9.190 39.706 38.421 1.00 13.92 245 TYR F N 1
ATOM 12407 C CA . TYR F 1 266 ? 10.616 39.393 38.244 1.00 15.15 245 TYR F CA 1
ATOM 12408 C C . TYR F 1 266 ? 10.924 38.072 37.519 1.00 15.30 245 TYR F C 1
ATOM 12409 O O . TYR F 1 266 ? 12.038 37.886 37.041 1.00 14.77 245 TYR F O 1
ATOM 12418 N N . GLU F 1 267 ? 9.943 37.168 37.473 1.00 15.66 246 GLU F N 1
ATOM 12419 C CA . GLU F 1 267 ? 10.117 35.897 36.807 1.00 16.81 246 GLU F CA 1
ATOM 12420 C C . GLU F 1 267 ? 9.475 35.861 35.417 1.00 15.64 246 GLU F C 1
ATOM 12421 O O . GLU F 1 267 ? 9.587 34.852 34.714 1.00 15.39 246 GLU F O 1
ATOM 12427 N N . LEU F 1 268 ? 8.818 36.943 35.019 1.00 14.87 247 LEU F N 1
ATOM 12428 C CA . LEU F 1 268 ? 8.286 37.050 33.648 1.00 15.36 247 LEU F CA 1
ATOM 12429 C C . LEU F 1 268 ? 9.423 37.374 32.665 1.00 15.15 247 LEU F C 1
ATOM 12430 O O . LEU F 1 268 ? 10.471 37.852 33.058 1.00 14.42 247 LEU F O 1
ATOM 12435 N N . LYS F 1 269 ? 9.215 37.083 31.389 1.00 15.13 248 LYS F N 1
ATOM 12436 C CA . LYS F 1 269 ? 10.148 37.506 30.346 1.00 15.14 248 LYS F CA 1
ATOM 12437 C C . LYS F 1 269 ? 9.940 39.001 30.063 1.00 14.60 248 LYS F C 1
ATOM 12438 O O . LYS F 1 269 ? 8.815 39.512 30.134 1.00 15.20 248 LYS F O 1
ATOM 12444 N N . VAL F 1 270 ? 11.025 39.711 29.768 1.00 14.34 249 VAL F N 1
ATOM 12445 C CA . VAL F 1 270 ? 10.962 41.102 29.357 1.00 12.61 249 VAL F CA 1
ATOM 12446 C C . VAL F 1 270 ? 9.883 41.272 28.273 1.00 12.90 249 VAL F C 1
ATOM 12447 O O . VAL F 1 270 ? 9.028 42.144 28.386 1.00 12.70 249 VAL F O 1
ATOM 12451 N N . GLY F 1 271 ? 9.893 40.405 27.266 1.00 11.89 250 GLY F N 1
ATOM 12452 C CA . GLY F 1 271 ? 8.885 40.455 26.204 1.00 13.58 250 GLY F CA 1
ATOM 12453 C C . GLY F 1 271 ? 7.421 40.345 26.649 1.00 14.16 250 GLY F C 1
ATOM 12454 O O . GLY F 1 271 ? 6.567 41.021 26.104 1.00 13.49 250 GLY F O 1
ATOM 12455 N N . THR F 1 272 ? 7.136 39.499 27.642 1.00 14.39 251 THR F N 1
ATOM 12456 C CA . THR F 1 272 ? 5.792 39.399 28.199 1.00 14.64 251 THR F CA 1
ATOM 12457 C C . THR F 1 272 ? 5.326 40.764 28.781 1.00 14.81 251 THR F C 1
ATOM 12458 O O . THR F 1 272 ? 4.222 41.256 28.491 1.00 14.82 251 THR F O 1
ATOM 12462 N N . VAL F 1 273 ? 6.189 41.375 29.577 1.00 14.40 252 VAL F N 1
ATOM 12463 C CA . VAL F 1 273 ? 5.912 42.659 30.176 1.00 13.85 252 VAL F CA 1
ATOM 12464 C C . VAL F 1 273 ? 5.656 43.744 29.105 1.00 14.91 252 VAL F C 1
ATOM 12465 O O . VAL F 1 273 ? 4.621 44.423 29.144 1.00 15.46 252 VAL F O 1
ATOM 12469 N N . GLU F 1 274 ? 6.576 43.879 28.143 1.00 14.47 253 GLU F N 1
ATOM 12470 C CA . GLU F 1 274 ? 6.440 44.836 27.069 1.00 14.84 253 GLU F CA 1
ATOM 12471 C C . GLU F 1 274 ? 5.162 44.525 26.298 1.00 14.83 253 GLU F C 1
ATOM 12472 O O . GLU F 1 274 ? 4.428 45.450 25.939 1.00 14.72 253 GLU F O 1
ATOM 12478 N N . TYR F 1 275 ? 4.877 43.236 26.094 1.00 14.01 254 TYR F N 1
ATOM 12479 C CA . TYR F 1 275 ? 3.665 42.832 25.389 1.00 14.75 254 TYR F CA 1
ATOM 12480 C C . TYR F 1 275 ? 2.402 43.292 26.096 1.00 14.90 254 TYR F C 1
ATOM 12481 O O . TYR F 1 275 ? 1.543 43.891 25.457 1.00 15.10 254 TYR F O 1
ATOM 12490 N N . PHE F 1 276 ? 2.301 43.039 27.406 1.00 14.87 255 PHE F N 1
ATOM 12491 C CA . PHE F 1 276 ? 1.108 43.447 28.144 1.00 14.97 255 PHE F CA 1
ATOM 12492 C C . PHE F 1 276 ? 1.040 44.975 28.385 1.00 15.55 255 PHE F C 1
ATOM 12493 O O . PHE F 1 276 ? -0.040 45.521 28.394 1.00 15.53 255 PHE F O 1
ATOM 12501 N N . ASN F 1 277 ? 2.184 45.638 28.550 1.00 15.54 256 ASN F N 1
ATOM 12502 C CA . ASN F 1 277 ? 2.236 47.095 28.600 1.00 16.88 256 ASN F CA 1
ATOM 12503 C C . ASN F 1 277 ? 1.742 47.754 27.297 1.00 17.68 256 ASN F C 1
ATOM 12504 O O . ASN F 1 277 ? 0.979 48.705 27.326 1.00 17.35 256 ASN F O 1
ATOM 12509 N N . ASP F 1 278 ? 2.207 47.254 26.161 1.00 18.74 257 ASP F N 1
ATOM 12510 C CA . ASP F 1 278 ? 1.710 47.729 24.887 1.00 20.36 257 ASP F CA 1
ATOM 12511 C C . ASP F 1 278 ? 0.189 47.584 24.801 1.00 20.62 257 ASP F C 1
ATOM 12512 O O . ASP F 1 278 ? -0.456 48.488 24.299 1.00 20.76 257 ASP F O 1
ATOM 12517 N N . ILE F 1 279 ? -0.363 46.441 25.236 1.00 20.91 258 ILE F N 1
ATOM 12518 C CA . ILE F 1 279 ? -1.817 46.218 25.179 1.00 21.19 258 ILE F CA 1
ATOM 12519 C C . ILE F 1 279 ? -2.518 47.354 25.947 1.00 22.47 258 ILE F C 1
ATOM 12520 O O . ILE F 1 279 ? -3.510 47.921 25.456 1.00 21.64 258 ILE F O 1
ATOM 12525 N N . GLU F 1 280 ? -1.982 47.708 27.122 1.00 23.10 259 GLU F N 1
ATOM 12526 C CA . GLU F 1 280 ? -2.565 48.793 27.915 1.00 25.05 259 GLU F CA 1
ATOM 12527 C C . GLU F 1 280 ? -2.578 50.133 27.156 1.00 26.76 259 GLU F C 1
ATOM 12528 O O . GLU F 1 280 ? -3.616 50.816 27.135 1.00 27.21 259 GLU F O 1
ATOM 12534 N N . ARG F 1 281 ? -1.457 50.503 26.521 1.00 28.54 260 ARG F N 1
ATOM 12535 C CA . ARG F 1 281 ? -1.412 51.743 25.726 1.00 30.77 260 ARG F CA 1
ATOM 12536 C C . ARG F 1 281 ? -2.388 51.687 24.543 1.00 31.80 260 ARG F C 1
ATOM 12537 O O . ARG F 1 281 ? -3.107 52.650 24.293 1.00 31.90 260 ARG F O 1
ATOM 12545 N N . LYS F 1 282 ? -2.378 50.588 23.798 1.00 33.29 261 LYS F N 1
ATOM 12546 C CA . LYS F 1 282 ? -3.264 50.450 22.648 1.00 35.35 261 LYS F CA 1
ATOM 12547 C C . LYS F 1 282 ? -4.734 50.447 23.069 1.00 37.01 261 LYS F C 1
ATOM 12548 O O . LYS F 1 282 ? -5.578 50.971 22.344 1.00 36.67 261 LYS F O 1
ATOM 12554 N N . ASN F 1 283 ? -5.023 49.861 24.235 1.00 39.21 262 ASN F N 1
ATOM 12555 C CA . ASN F 1 283 ? -6.368 49.848 24.816 1.00 41.70 262 ASN F CA 1
ATOM 12556 C C . ASN F 1 283 ? -6.758 51.266 25.169 1.00 43.55 262 ASN F C 1
ATOM 12557 O O . ASN F 1 283 ? -7.868 51.707 24.846 1.00 44.57 262 ASN F O 1
ATOM 12562 N N . PHE F 1 284 ? -5.837 51.993 25.795 1.00 45.62 263 PHE F N 1
ATOM 12563 C CA . PHE F 1 284 ? -6.080 53.395 26.165 1.00 47.64 263 PHE F CA 1
ATOM 12564 C C . PHE F 1 284 ? -6.390 54.280 24.933 1.00 48.62 263 PHE F C 1
ATOM 12565 O O . PHE F 1 284 ? -7.252 55.169 25.003 1.00 48.65 263 PHE F O 1
ATOM 12573 N N . ASN F 1 285 ? -5.724 53.988 23.810 1.00 49.83 264 ASN F N 1
ATOM 12574 C CA . ASN F 1 285 ? -5.822 54.777 22.572 1.00 51.11 264 ASN F CA 1
ATOM 12575 C C . ASN F 1 285 ? -6.592 54.102 21.418 1.00 51.68 264 ASN F C 1
ATOM 12576 O O . ASN F 1 285 ? -6.307 54.372 20.240 1.00 51.75 264 ASN F O 1
ATOM 12581 N N . ASN F 1 286 ? -7.550 53.232 21.737 1.00 52.53 265 ASN F N 1
ATOM 12582 C CA . ASN F 1 286 ? -8.269 52.494 20.686 1.00 53.33 265 ASN F CA 1
ATOM 12583 C C . ASN F 1 286 ? -9.421 53.261 20.020 1.00 54.30 265 ASN F C 1
ATOM 12584 O O . ASN F 1 286 ? -10.000 52.772 19.051 1.00 54.38 265 ASN F O 1
ATOM 12589 N N . ASP F 1 287 ? -9.744 54.447 20.550 1.00 55.64 266 ASP F N 1
ATOM 12590 C CA . ASP F 1 287 ? -10.881 55.277 20.084 1.00 57.03 266 ASP F CA 1
ATOM 12591 C C . ASP F 1 287 ? -12.251 54.646 20.389 1.00 57.67 266 ASP F C 1
ATOM 12592 O O . ASP F 1 287 ? -13.148 54.652 19.536 1.00 58.02 266 ASP F O 1
ATOM 12597 N N . LEU F 1 288 ? -12.400 54.114 21.605 1.00 58.33 267 LEU F N 1
ATOM 12598 C CA . LEU F 1 288 ? -13.632 53.440 22.046 1.00 58.97 267 LEU F CA 1
ATOM 12599 C C . LEU F 1 288 ? -13.776 53.549 23.574 1.00 59.31 267 LEU F C 1
ATOM 12600 O O . LEU F 1 288 ? -12.838 53.249 24.334 1.00 59.29 267 LEU F O 1
#

Organism: Borreliella burgdorferi (strain ATCC 35210 / DSM 4680 / CIP 102532 / B31) (NCBI:txid224326)

B-factor: mean 25.01, std 10.49, range [3.72, 77.46]

Radius of gyration: 35.29 Å; Cα contacts (8 Å, |Δi|>4): 3690; chains: 6; bounding box: 93×80×88 Å

Foldseek 3Di:
DFAAFEAEAADLLVLLLVLLVVVLVVQVVLVADLVRAAEEEEEDDPSNLSVQVNNLVCQVVVSHAQARYAYEYFKWFAPDDCPPCPTVNNRCCVRHDVRHNHDPVSYHYQDNDDPDNAVSQVVSLVVCVVNVHHAEHEWEADLQQDTRQLAFPRDLQDAWDKDFHDDVVLQVCCVVQVSDSVRPRGIMIGGGNNNQLRYNAYEYEYEALSNQVLVCCLQPNACHRSNSNVSCNPRRHYYYYYYPNSNVNPDPVSVVVSVVVVVCVVVVPDD/DQAAAEAEAADLLVLLLVLLVVVLVVQVVVVADQVQAAEEEEEFDPNNLSVQVNNLVCQVVVSHAQQRYAYEYFKWFAPDDCPDCLTVNNRCCVRHPVRHNHDPVSYHYQDSDDPDNAVSQVVSLVVCVVSVHHAEHEWEADLQQATDQLAQVADLQDAWDKDFHDPVVLQVCCVVVVNDSVRPRRMMTGGGNNSQLRHLAYEYEYEALSNQVLVCCLQPNACHSSNSNVSCNPHRHYYYYYYPNSNVPPDPVSVVVSVVVVVCVVVVVD/DQAEFEAEAADLLVLLLVLLVVVLVVQVVVVADQVQAAEEEEEFDDSNLSVQVNNLVCQVVPSHAAARYAYEYFKWFAPDDCPPCLTPNNRCCVSHVVRGRHDPVRYHYQDNDDPDNAVSQVVSLVVQVVSVHHAEHEWEAALQQDTDQLAQVRDLQDAWDKDFHDLVVLQVSCVSVVNDSVVDHGIMTGGGNNSQLRHNAYEYEYEALSNLVLVCCLQPNACHSSNSNVSCNVHRHYYYYYYPNSNVNPDPVSVVVSVVVVVCVVVVPDD/DFAAFEAEAAALLVLLLVLLVVVLVVQVVVVADQVRAAEEEEEDDPSNLSVQVNNLVCQVVVSHAQQRYAYEYFKWFAPDDCCPCLTVNNRCCVSHVVRGNHDPVSYHYQDNDDPDNAVSQVVSLVVQVVSVHHQEHEWEADLQQDTDQLAQPADLQDAWDKDFDDPVRLQVSCVVVVNDSVSDRGIMTGGGNNNQLRHNAYEYEYEAQSNQVLVCCLQPNADHSSNSNVSCNVRRHYYYYYHPNSNVNPDPVSVVVSVVVVVCVVVVVD/DQAAFEAEAAALLVLLLVLLVVVLVVQVVVVDDLVQAAEEEEEDDPSNLSVQVNNLVCQVVVSHAQQRYQYEYFKWFAPDDCPPCPTPNNRCCVRHDVRHRHDPVSYYYQDNDDPDNVVSQVVSLVVCVVSVHHAEYEFEAALQQATVQLAQPRDLQDAWDKGFDDVVCVVVCCVVPVVDRGIMTGGYNNNNLRYNAYEYEYEALSNQVLVCCLPPNAQHSSNSNVSCNVRRHYYYYYYPNSVVNPDPVVVVVSVVVVVCVVVVVD/DQAAFEAEAAALLVLLLVVLVVVLVVQVVVPADLVQAAEEEEEFDDSNLSVQVNNLVCQVVPSHAQARYQYEYFKWFAPDDCCPCPTPNNRCCVRHPVRHNHDPVSYHYQDNDDPDNVVSQVVSLVVCCVSPHHAEHEFEAALQQATVLLAQVAPLQDAWDKGADDVVVQVVRVVGGRIMTGGGNNNQLRHNAYEYEYEAQSNQVLVCCLPPNAQHSSNSNVSCNVRRHYYYYYYPNSNPNPDPVVVVVSVVVVVCVVVVVD

Solvent-accessible surface area: 61082 Å² total; per-residue (Å²): 39,18,19,12,41,0,1,28,90,94,59,52,121,51,0,2,122,48,0,0,67,8,1,8,88,60,2,78,133,84,74,28,61,70,148,92,26,8,1,0,0,0,3,23,36,92,13,1,44,8,0,1,141,45,0,18,49,43,19,152,120,93,43,6,54,0,79,36,0,12,0,0,1,5,7,3,3,23,62,11,63,96,142,66,100,63,0,33,26,13,36,0,73,98,50,0,2,73,82,20,53,19,68,150,129,21,26,11,21,0,54,4,82,21,128,93,25,55,39,36,5,116,99,14,18,136,84,10,129,84,72,70,15,4,29,1,1,0,1,12,8,6,71,54,0,50,4,20,8,0,2,12,0,0,8,5,64,4,85,12,41,54,1,5,0,5,65,99,20,10,92,67,22,15,82,115,15,168,57,65,56,135,43,5,22,89,8,0,0,0,0,0,5,10,4,5,47,85,4,119,6,0,0,1,1,0,37,16,100,97,26,4,69,0,0,15,34,2,0,24,87,15,3,13,0,30,38,2,4,0,1,8,1,32,11,76,64,5,5,1,0,0,8,82,61,0,2,57,29,0,67,13,16,10,18,34,48,0,40,5,8,36,126,51,37,171,94,11,123,73,160,49,17,28,8,42,1,0,27,84,92,61,52,120,58,0,2,122,51,0,0,66,12,0,8,91,66,1,79,124,88,72,27,60,76,141,99,21,7,0,0,0,0,4,25,32,76,12,0,51,12,0,1,138,41,0,20,96,42,19,139,98,190,46,7,54,0,76,33,0,9,0,0,1,7,7,2,2,25,59,12,66,98,92,67,98,55,0,29,23,14,41,0,97,98,45,0,3,67,89,17,55,20,66,70,133,20,24,11,23,0,52,4,80,21,126,88,28,140,37,36,5,91,87,10,32,131,90,11,74,86,74,72,18,4,50,1,1,0,1,14,7,4,73,47,0,50,2,23,7,0,3,13,0,0,8,6,67,5,99,12,40,55,1,5,0,4,70,88,14,13,103,62,24,18,171,94,14,164,64,58,49,144,45,4,24,92,7,0,0,0,0,0,4,7,3,3,38,91,4,68,10,0,0,0,1,0,37,17,98,99,27,4,71,0,0,38,39,1,0,35,35,15,2,12,0,28,38,2,1,0,2,5,2,54,15,75,66,2,2,0,0,0,8,77,56,0,2,57,27,0,56,12,18,10,19,36,46,0,41,24,12,35,140,47,44,80,103,20,139,124,38,20,17,11,43,0,0,29,92,98,60,53,120,56,0,2,118,50,0,0,62,13,0,8,92,67,2,77,132,84,80,27,59,70,140,93,23,6,1,0,0,0,5,19,24,66,18,0,44,8,0,1,132,24,0,19,103,36,16,142,102,178,130,7,54,0,78,34,0,10,0,0,1,4,7,4,2,31,57,20,63,95,144,69,94,25,0,29,26,10,25,0,68,90,46,0,3,63,85,18,55,20,67,143,126,24,25,12,20,0,54,4,83,23,129,88,32,59,34,26,4,107,108,12,24,142,86,12,137,83,74,67,17,5,31,0,0,0,1,14,9,3,67,46,0,48,2,18,4,0,2,12,0,0,10,6,46,3,74,12,40,46,0,6,1,3,66,89,14,14,99,62,21,10,84,90,2,144,54,62,61,137,78,11,20,43,9,0,0,0,0,0,2,8,5,1,41,79,6,114,9,0,0,0,0,1,40,17,98,99,26,5,66,0,0,35,41,3,0,31,32,15,3,13,1,27,39,1,2,0,2,5,1,45,10,77,70,5,5,2,0,0,9,82,56,0,3,58,24,0,58,10,15,11,18,40,37,0,41,16,4,37,132,40,36,176,81,16,119,63,155,37,19,19,8,43,1,1,26,89,93,62,53,120,51,0,2,113,47,0,0,71,8,0,9,90,62,2,74,124,89,77,26,64,81,146,95,27,7,1,0,0,0,3,24,38,86,15,0,45,10,0,0,132,34,0,16,105,45,21,132,120,92,50,9,52,0,69,38,0,10,0,0,2,5,7,4,3,28,59,12,58,92,128,62,100,52,0,34,26,13,38,0,72,97,50,0,3,68,81,16,54,18,72,150,132,24,24,12,19,0,58,5,86,24,127,92,25,62,27,28,4,102,105,12,35,134,86,11,70,87,74,62,16,3,32,0,1,0,2,12,7,4,73,51,0,51,2,23,8,0,4,11,0,0,10,5,44,4,78,13,40,53,2,8,0,4,66,94,22,11,93,66,24,11,76,129,16,169,57,64,58,134,52,6,21,86,10,0,0,0,0,0,4,9,3,2,38,94,5,112,13,0,0,0,1,1,38,17,96,102,25,4,62,0,0,38,42,2,0,34,31,16,4,14,1,27,41,0,1,0,0,6,1,40,13,74,66,3,4,1,0,0,9,84,58,0,3,50,29,0,66,11,18,11,18,35,26,0,44,11,4,36,134,46,45,176,83,13,120,122,38,23,17,10,42,0,0,26,90,94,58,53,117,53,0,2,125,47,0,0,66,13,0,8,101,59,2,78,138,84,78,30,64,66,153,97,26,3,2,0,0,0,2,27,39,94,11,0,38,8,0,1,139,36,0,42,49,26,22,88,94,93,115,9,57,0,82,32,0,9,0,0,2,5,3,2,9,27,58,8,115,82,138,52,98,57,1,35,30,14,48,0,65,94,51,0,3,71,99,17,58,21,65,148,137,20,26,12,20,0,53,4,76,21,128,93,28,56,34,27,6,109,101,12,26,143,85,10,130,86,68,64,17,3,28,0,1,0,1,11,10,6,67,57,0,48,6,33,9,1,10,9,1,0,9,4,64,5,90,14,41,53,5,8,1,11,84,101,27,35,70,66,36,50,199,122,87,178,85,6,11,72,5,0,0,0,0,0,4,9,3,4,41,77,5,112,6,0,0,1,1,0,34,19,96,101,23,3,59,0,0,17,30,2,0,28,90,13,3,13,1,29,41,0,1,0,2,5,1,32,11,130,58,4,5,0,0,0,8,81,58,0,2,55,28,0,62,11,16,11,18,33,27,0,45,16,4,34,129,44,42,182,117,16,145,125,52,19,18,9,36,0,0,25,90,97,67,54,117,53,0,1,126,50,0,0,75,11,0,8,103,64,1,73,130,83,78,30,71,87,88,95,26,7,2,0,0,0,3,28,37,86,16,0,53,6,0,2,137,28,0,25,104,46,22,150,114,92,49,8,53,0,81,30,0,11,0,0,0,6,4,3,38,26,56,18,63,96,95,71,99,124,1,36,30,12,43,0,66,96,56,0,4,67,85,20,54,21,69,155,130,23,26,13,20,0,52,3,78,23,129,86,24,51,33,29,7,128,114,11,25,57,86,12,132,86,70,57,14,2,41,2,1,0,2,14,8,5,64,55,0,48,1,29,14,0,22,11,0,0,5,6,68,8,91,13,45,56,6,17,3,10,38,131,69,34,105,157,84,98,77,52,25,34,8,0,0,0,1,0,3,7,3,3,36,82,4,106,10,0,0,1,1,1,37,16,99,95,23,4,68,0,0,22,31,1,0,23,90,13,3,11,0,26,41,0,1,0,0,3,1,45,15,126,65,4,6,1,0,0,8,81,60,0,2,55,31,0,61,12,16,12,19,33,29,0,44,11,8,30,128,33,34,174,81,10,114,129

Secondary structure (DSSP, 8-state):
--S-EEEEESSHHHHHHHHHHHHHHHHHHH--BTTBPEEEEE--SSTTHHHHHHHHHHHHTTS---TTEEEEESEEESS--TTSTTSHHHHHHHHTGGGS---GGGEE---TT-SSHHHHHHHHHHHHHHTTS-SEEEEE--TTS-BTTB-TT--TT--SEEEEPPHHHHHHHGGGTTT-TTTS-SEEEE--HHHHHTSS-EEEEE-SGGGHHHHHHHHTSPP-TTSGGGGGGG-SSEEEEEESGGGTTSBHHHHHHHHHHHHHHHTSS--/--S-EEEEESSHHHHHHHHHHHHHHHHHHH---SSS-EEEEE--SSTTHHHHHHHHHHHHTTS---TTEEEEESEEESS--TTSTTSHHHHHHHHTGGGS---GGGEE---TT-SSHHHHHHHHHHHHHHTTS-SEEEEE--TTS-BTTB-TT--TT--SEEEEPPHHHHHHHGGGGTT-GGGS-SEEEE--HHHHHHSS-EEEEE-SGGGHHHHHHHHTSPP-TTSGGGGGGG-SSEEEEEESGGGTTSBHHHHHHHHHHHHHHHSS--/--S-EEEEESSHHHHHHHHHHHHHHHHHHH---SSS-EEEEE--SSTTHHHHHHHHHHHHTTS---TTEEEEESEEETT--TTSTTSHHHHHHHHTGGGS---GGGEE---TT-SSHHHHHHHHHHHHHHTTS-SEEEEE--TTS-BTTB-TT--TT--SEEEEPPHHHHHHHGGGTTT-TTTS-SEEEE--HHHHHTSS-EEEEE-SGGGHHHHHHHHTSPP-TTSGGGGGGG-SSEEEEEESGGGTTSBHHHHHHHHHHHHHHHTSS--/--S-EEEEESSHHHHHHHHHHHHHHHHHHH---SSSPEEEEE--SSTTHHHHHHHHHHHHTTS---TTEEEEESEEETT--TTSTTSHHHHHHHHTGGGS---GGGEE---TT-S-HHHHHHHHHHHHHHTTS-SEEEEE--TTS-BTTB-TT--TT--SEEEEPPHHHHHHHHTTTTT-STTS-SEEEE--HHHHHTSS-EEEEE-SGGGHHHHHHHHTSPP-TTSGGGGGGG-SSEEEEEESGGGTTSBHHHHHHHHHHHHHHHTS--/--S-EEEEESSHHHHHHHHHHHHHHHHHHH---SSS-EEEEE--SSTTHHHHHHHHHHHHTTS---TTEEEEESEEETT--TTSTTSHHHHHHHHTGGGS---GGGEE---TT-SSHHHHHHHHHHHHHHTT--SEEEEE--TTS-BTTB-TT--TT--SEEEEPPHHHHHHTTS----S-SEEEE--HHHHHTSS-EEEEE-SGGGHHHHHHHHTSPP-TTSGGGGGGG-SSEEEEEESGGGTTSBHHHHHHHHHHHHHHHSS--/--S-EEEEESSHHHHHHHHHHHHHHHHHHH---SSS-EEEEE--SSTTHHHHHHHHHHHHTTS---TTEEEEESEEESSS-TTSTTSHHHHHHHHTGGGS---GGGEE---TT-SSHHHHHHHHHHHHHHTTS-SEEEEE--TTS-BTTB-TT--TT--SEEEEPPHHHH---SSS-SEEEE--HHHHHTSS-EEEEE-SGGGHHHHHHHHTSPP-TTSGGGGGGGSSSEEEEEESGGGTTSBHHHHHHHHHHHHHHHTS--

GO terms:
  GO:0005829 cytosol (C, IDA)

Nearest PDB structures (foldseek):
  3hn6-assembly1_D  TM=1.001E+00  e=1.275E-53  Borreliella burgdorferi B31
  5hj5-assembly2_B  TM=9.734E-01  e=2.631E-42  Vibrio cholerae O1 biovar El Tor str. N16961
  1ne7-assembly1_E  TM=9.872E-01  e=3.596E-40  Homo sapiens
  7lqm-assembly2_D  TM=9.779E-01  e=1.254E-40  Pasteurella multocida subsp. multocida str. Pm70
  7lqn-assembly2_K  TM=9.895E-01  e=2.083E-39  Haemophilus influenzae 86-028NP

Sequence (1610 aa):
PGSMRLIIRPTYEDISKWAANHVAQKINEFSPTKENPFILGLPTGSSPIGMYKNLIELNKNKKISFQNVITFNMDEYIGIEENHPESYHSFMWNNFFSHIDIKKENINILNGNASNLKKECEEYEKKIKSFGGIMLFVGGIGPDGHIAFNEPGSSLTSRTRIKTLTQDTIIANSRFFEGDVNKVPKNALTVGIGTIMMDSQEVLIIVNGHNKARALKHAIEKGVNHMWTISALQLHKNAIIVSDKNATYELKVGTVEYFNDIERKNFNNDLKPGSMRLIIRPTYEDISKWAANHVAQKINEFSPTKENPFILGLPTGSSPIGMYKNLIELNKNKKISFQNVITFNMDEYIGIEENHPESYHSFMWNNFFSHIDIKKENINILNGNASNLKKECEEYEKKIKSFGGIMLFVGGIGPDGHIAFNEPGSSLTSRTRIKTLTQDTIIANSRFFEGDVNKVPKNALTVGIGTIMMDSQEVLIIVNGHNKARALKHAIEKGVNHMWTISALQLHKNAIIVVSDKNATYELKVGTVEYFNDIERKNFNNDLPGSMRLIIRPTYEDISKWAANHVAQKINEFSPTKENPFILGLPTGSSPIGMYKNLIELNKNKKISFQNVITFNMDEYIGIEENHPESYHSFMWNNFFSHIDIKKENINILNGNASNLKKECEEYEKKIKSFGGIMLFVGGIGPDGHIAFNEPGSSLTSRTRIKTLTQDTIIANSRFFEGDVNKVPKNALTVGIGTIMMDSQEVLIIVNGHNKARALKHAIEKGVNHMWTISALQLHKNAIIVSDKNATYELKVGTVEYFNDIERRKNFNNDLKPGSMRLIIRPTYEDISKWAANHVAQKINEFSSPTKENPFILGLPTGSSPIGMYKNLIELNKNKKISFQNVITFNMDEYIGIEENHPESYYHSFMWNNFFSHIDIKKENINILNGNASNLKKECEEYEKKIKSFGGIMLFVGGIGPDGHIAFNEPGSSLTSRTRIKTLTQDTIIANSRFFEGDVNKVPKNALTVGIGTIMMDSQEVLIIVNGHNKARALKHAIEKGVNHMWTTISALQLHKNAIIVSDKNATYELKVGTVEYFNDIERKNFNNDLPGSMRLIIRPTYEDISKWAANHVAQKINEFSPTKENPFILGLPTGSSPIGMYKNLIELNKNKKISFQNVITFNMDEYIGIEENHPESYHSFMWNNFFSHIDIKKENINILNGNASSNLKKECEEYEKKIKSFGGIMLFVGGIGPDGHIAFNEPGSSLTSRTRIKTLTQDTIIANSRFFNKVPKNALTVGIIGTIMMDSQEVLIIVNGHNKARALKHAIEKGVNHMWTISALQLHKNAIIVSDKNATYELKVGTVEYFNDIERKNFNNDLPGSMRLIIRPTYEDISKWAANHVAQKINEFSPTKENPFILGLPTGSSPIGMYKNLIELNKNKKISFQNVITFNMDEYIGIEENHPESYHSFMWNNFFSHIDIKKENINILNGNASNLKKECEEYEKKIKSFGGIMLFVGGIGPDGHIAFNEPGSSLTSRTRIKTLTQDTIIDVNKVPKNALTVGIGTIMMDSQEVLIIVNGHNKARALKHAIEKGVNHMWTISALQLHKNAIIVSDKNATYELKVGTVEYFNDIERKNFNNDL

CATH classification: 3.40.50.1360